Protein 6ZYX (pdb70)

Solvent-accessible surface area: 106581 Å² total; per-residue (Å²): 150,92,106,46,17,123,126,56,61,124,62,16,12,78,47,54,56,46,56,66,34,36,144,182,108,148,100,132,20,88,41,46,14,106,36,19,57,69,101,1,40,102,72,0,49,60,19,9,121,109,17,111,95,10,16,50,103,39,70,150,59,110,136,18,93,81,63,71,13,136,75,29,68,60,9,70,88,44,44,143,63,9,59,83,18,41,100,118,10,36,74,2,74,32,11,40,47,26,16,53,76,110,40,104,43,56,152,61,50,137,58,7,92,72,3,72,16,26,20,125,127,7,118,86,67,25,62,66,42,51,50,59,32,22,127,102,29,58,106,30,2,16,109,76,11,95,124,30,15,86,46,4,107,105,7,73,96,78,22,48,104,12,75,162,65,22,82,168,72,24,19,40,91,104,66,83,30,110,57,88,5,37,139,59,12,128,120,9,50,79,69,25,50,85,18,87,102,59,28,89,94,15,27,114,23,11,70,59,18,10,24,87,60,54,132,27,47,54,20,91,107,5,64,39,83,19,122,53,0,49,102,34,18,86,71,30,51,31,10,42,121,47,17,112,151,185,85,60,148,34,25,96,33,30,87,147,58,93,101,68,74,90,66,31,81,22,71,106,58,29,98,83,125,8,69,94,56,155,214,52,86,31,106,11,41,150,125,107,41,20,18,31,22,5,54,24,9,1,50,14,0,40,92,66,68,146,102,24,53,116,4,1,22,36,5,7,108,40,2,5,61,88,74,2,17,22,2,2,4,3,2,4,104,75,6,14,3,18,3,9,6,9,33,100,24,3,4,20,5,130,30,45,130,35,1,1,4,2,0,37,8,39,108,77,81,119,42,175,23,15,125,5,82,62,97,58,41,9,35,36,65,13,16,55,9,3,7,156,17,14,66,64,11,92,148,124,156,28,104,98,189,14,23,45,119,20,0,30,69,12,10,100,64,0,48,107,119,60,64,56,60,3,0,4,1,25,10,156,49,4,0,7,50,5,2,1,19,89,36,62,15,2,20,7,26,47,147,157,36,0,19,3,9,5,14,5,85,184,69,32,86,54,90,77,116,52,59,61,13,59,65,94,50,17,76,92,3,6,130,38,9,34,98,6,37,76,136,40,66,88,68,97,21,82,58,19,0,62,58,10,4,110,63,1,117,72,56,107,117,35,158,137,35,100,29,46,15,0,1,0,6,0,89,24,1,0,1,0,2,11,0,12,27,91,20,0,0,1,8,6,18,62,111,43,91,60,7,12,3,6,0,15,2,31,106,116,117,19,92,58,114,32,51,42,31,59,129,51,49,34,143,42,1,37,104,12,0,54,57,0,15,135,105,73,86,71,24,81,68,5,0,66,51,5,6,82,31,12,15,27,16,22,28,128,10,7,2,1,0,0,2,50,30,0,1,1,15,2,10,1,24,28,104,20,1,0,6,3,47,15,47,82,1,8,4,0,3,0,24,21,240,33,193,75,54,6,68,34,30,104,5,59,102,28,3,124,90,9,0,95,82,124,16,158,55,51,114,38,32,106,108,44,3,50,73,42,2,56,114,13,2,90,74,4,30,55,55,10,144,126,11,151,25,96,94,2,6,7,0,0,7,3,3,3,0,30,41,64,39,10,0,1,44,5,10,9,31,4,23,4,37,50,126,39,6,24,37,4,23,53,41,53,72,44,111,114,12,1,3,1,0,8,2,7,0,15,44,78,81,89,88,110,44,118,80,13,60,105,18,1,61,70,14,16,91,134,26,74,17,85,190,98,113,68,50,29,92,106,72,22,25,47,106,95,100,6,70,107,29,18,76,48,21,7,54,106,6,21,145,18,11,89,167,51,81,77,131,29,44,24,5,2,6,13,4,30,1,16,30,29,72,2,18,12,5,0,4,4,2,4,57,15,40,115,127,40,16,19,20,13,27,32,46,47,61,64,56,22,30,19,18,2,10,1,2,6,16,14,30,91,18,46,102,81,19,68,90,22,75,24,89,123,81,102,30,186,32,45,17,29,8,4,9,20,6,11,49,58,8,36,116,14,10,54,128,70,33,122,35,5,4,4,7,6,8,14,135,40,2,74,68,7,51,26,3,26,60,4,7,1,12,10,29,86,3,30,22,11,17,36,9,24,47,60,68,69,31,67,107,45,35,38,49,10,8,3,8,12,53,116,56,47,10,29,6,6,0,17,46,101,0,4,86,70,13,46,30,25,3,18,11,9,32,32,24,48,1,26,8,10,73,116,144,71,96,105,77,68,70,29,27,118,124,62,48,39,49,4,4,52,147,14,1,162,97,14,145,110,9,5,8,4,50,1,144,121,8,179,49,123,85,100,7,12,44,136,1,60,12,7,120,46,14,16,89,154,154,68,57,64,26,104,10,36,146,56,12,116,41,82,49,9,28,140,112,5,74,73,31,15,51,64,21,12,39,11,43,7,9,49,4,26,95,16,19,7,67,30,8,10,2,34,2,98,25,4,8,30,27,7,22,60,64,137,36,122,119,7,51,104,4,41,2,44,80,5,13,36,10,15,91,4,22,16,56,28,20,33,64,27,143,99,3,105,108,100,26,101,37,100,82,34,19,126,21,38,1,6,4,4,90,35,17,48,29,121,86,89,90,132,48,44,116,26,26,24,86,92,48,55,40,30,134,106,45,68,21,5,2,0,13,6,9,13,11,24,5,65,23,13,0,2,0,0,1,0,6,2,9,12,40,8,23,82,69,19,122,38,19,72,86,81,107,123,128,66,8,63,8,79,14,137,64,124,23,127,60,27,51,64,30,22,120,4,13,16,30,4,4,63,14,5,17,10,15,6,30,1,24,45,70,7,10,118,69,6,24,171,52,73,112,29,8,75,36,73,74,14,26,67,38,3,44,95,40,14,27,150,81,27,45,77,140,57,120,79,154,79,40,30,57,93,84,49,12,66,22,47,11,97,1,22,34,12,16,10,72,45,110,77,47,24,145,152,46,53,120,48,37,76,70,19,28,19,5,15,0,10,22,12,21,26,91,58,12,81,15,64,55,74,139,125,22,60,6,3,6,7,17,5,0,0,0,2,9,32,20,88,59,64,68,17,25,18,0,117,125,6,57,38,8,11,15,14,1,38,68,29,79,53,7,59,91,16,69,125,59,112,121,176,51,94,72,126,48,12,17,105,71,118,16,136,49,4,88,137,0,57,3,8,0,18,5,19,127,61,2,86,81,24,3,18,12,25,29,7,98,6,28,0,57,9,36,112,67,0,4,23,5,40,3,127,61,6,2,41,23,22,22,33,23,171,37,24,117,111,5,68,7,2,40,114,16,91,81,24,10,7,16,14,83,9,100,77,4,35,10,15,45,53,12,10,82,45,28,11,1,5,4,1,26,25,66,2,5,70,101,0,8,40,121,6,39,93,52,6,110,120,60,129,80,135,88,79,58,53,102,84,41,6,71,41,2,114,119,4,88,36,0,117,117,30,42,153,124,124,58,123,77,16,18,51,39,22,42,24,15,31,4,27,49,42,61,97,62,93,68,5,75,60,40,20,45,85,62,23,47,73,68,68,92,37,97,103,86,105,70,103,55,71,114,52,14,2,1,1,14,0,4,1,9,30,31,2,24,23,88,61,1,6,98,62,1,39,81,19,27,77,36,145,42,103,173,34,31,50,39,140,64,36,33,48,103,31,17,130,32,53,14,119,53,12,18,49,26,17,60,126,50,24,82,69,117,163,32,115,70,97,13,7,16,1,0,13,4,10,39,12,5,32,9,112,58,11,39,67,45,28,94,138,20,114,127,6,50,94,43,14,50,14,30,2,8,2,0,0,6,29,27,51,6,25,53,30,78,136,46,94,21,20,7,79,11,8,21,8,11,2,14,70,0,28,6,21,33,7,0,4,8,20,110,89,38,124,35,57,92,14,38,56,12,12,111,33,2,34,29,10,12,82,25,36,108,15,15,43,7,66,51,24,50,18,28,52,39,4,0,130,46,3,3,85,37,50,68,12,58,29,93,122,28,63,86,29,26,84,39,21,36,34,24,14,90,15,93,56,82,65,23,111,53,14,15,18,24,3,99,39,94,39,24,4,100,103,131,52,11,74,84,54,25,119,118,73,33,135,137,42,109,141,68,55,58,46,58,22,18,34,3,30,9,27,16,39,71,111,33,135,67,25,30,23,40,9,11,14,2,34,63,66,54,43,100,101,121,46,204,40,114,42,71,34,110,74,69,112,108,162,138,26,49,42,158,119,63,52,119,106,116,44,81,30,111,43,57,119,54,26,23,1,22,13,15,5,13,134,81,17,79,95,104,104,12,76,89,76,14,144,155,42,32,83,81,100,54,103,156,122,81,61,68,68,32,60,66,64,38,61,52,61,60,77,55,16,65,75,29,106,121,34,123,17,22,82,26,20,117,15,48,5,51,19,7,38,90,78,62,95,43,102,75,68,111,151,22,143,50,53,16,72,28,40,70,35,104,23,37,39,22,54,153,41,47,48,66,39,97,47,28,66,52,49,122,92,23,124,142,64,43,108,166,190,205,30,104,108,130,96,79,90,91,56,20,35,7,120,63,72,47,66,48,63,79,32,34,44,29,92,126,117,45,129,10,80,42,76,104,100,18,3,46,128,130,97,91,78,100,149,78,56,168,35,69,42,68,57,20,61,30,50,21,44,28,66,27,56,36,1,22,46,76,8,54,25,128,148,180

InterPro domains:
  IPR003593 AAA+ ATPase domain [SM00382] (1866-2012)
  IPR003593 AAA+ ATPase domain [SM00382] (2149-2276)
  IPR003593 AAA+ ATPase domain [SM00382] (2485-2642)
  IPR004273 Dynein heavy chain, D6 P-loop domain [PF03028] (3984-4094)
  IPR013594 Dynein heavy chain, tail [PF08385] (207-780)
  IPR013602 Dynein heavy chain, linker [PF08393] (1283-1700)
  IPR024317 Dynein heavy chain, AAA module D4 [PF12780] (2837-3102)
  IPR024743 Dynein heavy chain, coiled coil stalk [PF12777] (3118-3472)
  IPR026983 Dynein heavy chain [PTHR46532] (42-4619)
  IPR027417 P-loop containing nucleoside triphosphate hydrolase [G3DSA:3.40.50.300] (1849-2000)
  IPR027417 P-loop containing nucleoside triphosphate hydrolase [G3DSA:3.40.50.300] (2115-2295)
  IPR027417 P-loop containing nucleoside triphosphate hydrolase [G3DSA:3.40.50.300] (2462-3026)
  IPR027417 P-loop containing nucleoside triphosphate hydrolase [G3DSA:3.40.50.300] (3490-3667)
  IPR027417 P-loop containing nucleoside triphosphate hydrolase [G3DSA:3.40.50.300] (3975-4096)
  IPR027417 P-loop containing nucleoside triphosphate hydrolase [SSF52540] (1850-2062)
  IPR027417 P-loop containing nucleoside triphosphate hydrolase [SSF52540] (2082-2305)
  IPR027417 P-loop containing nucleoside triphosphate hydrolase [SSF52540] (2483-2758)
  IPR027417 P-loop containing nucleoside triphosphate hydrolase [SSF52540] (2833-3113)
  IPR035699 Dynein heavy chain, hydrolytic ATP-binding dynein motor region [PF12774] (1834-2164)
  IPR035706 Dynein heavy chain, ATP-binding dynein motor region [PF12781] (3502-3726)

Nearest PDB structures (foldseek):
  8bwy-assembly1_O  TM=1.005E+00  e=1.382E-19  Chlamydomonas reinhardtii
  8bx8-assembly1_N  TM=9.108E-01  e=1.809E-16  Tetrahymena thermophila
  7k5b-assembly1_N  TM=9.108E-01  e=1.809E-16  Tetrahymena thermophila
  8glv-assembly1_AR  TM=9.170E-01  e=1.159E-08  Chlamydomonas reinhardtii
  8glv-assembly1_MK  TM=9.135E-01  e=1.115E-07  Chlamydomonas reinhardtii

Secondary structure (DSSP, 8-state):
-HHHHHHHHHT---HHHHHHHHHH--HHHHHHHHHHHHHHHHHHHHHHHHHHHHHHHHHS-SHHHHS--THHHHHHHHHHHHHHHHHTTHHHHHHHHHHHHH---SSTHHHHHHHHHHHHHHHHHHHHHHHHHHHHHHHTHHHHHHHHHHHHHHHHHHHHHHHHHHTTSTTSS-S--TTTHHHHHHHHHHHHHHHHHHHHHHHHHHHHHTPPPP--HHHHHHHHHHHHHHHHHHHHHHHHHHHHH--HHHHHHHHT----S---HHHHHHHHHHHHH-/-----B-STTSSHHHHHHHHHHHHHH-SSHHHHHHHHHHHHHHHT-S-EEEEEEEEEEEEEEEETTBEEEEEETTEEEEEEE--/--EE-SSSEE-SS-SB-HHHHHHHHHHHHHHHHHH--TT--HHHHHHHHHHHHHHS-S-EEEEEEEEEE-B--EETTBEEEEESSS-EEEEEE--/-PPP-EEEEE-S-HHHHHHHHHHHHHHHHHS-SS-HHHHHHHHHHHHTTSSSS---SS-EEEEEEEEEEEEE-EEEEEEEEEE-TTT--EEEEEEE-/----EEEEE---HHHHHHHHHHHHHHHHH--SHHHHHHHHHHHHHHHT-S-EEEEEEEEEEEEE---TT--EEEEETTEEEEEEE-/--SS---HHHHHHHHHHHHHHHHTT----HHHHHHHHHHHHHHHHHHHHTSS-SSB---EEEEEE--SS--EEEEEE--S-TTT---EEEEEE-SS-EEEEEE---B--/---HHHHHHHHHHHHHHHT--SSTTHHHHS---TTTHHHHHHHHHHHHHHHHHHS----EEEEEEEEES-SSS--EEEEE----SSS-EEEEEEEESSS-EEEEEEEEE--/-HHHHHHH-TGGGPPP--HHHHHHHHHHHHHHHHHH-SSEEEEE-TTTTTS-SHHHHHHIIIII---THHHHH-----GGGSS-EEEEESS-EEEE--HHHHHHHHHHHHHSSS-EEE---HHHHH-HHHHHHHHHHHHHHHHSS-SBEEB---TTTTS-HHHHHHSHHHHHHT-TTT-S--HHHHSB--B-HHHHHHHHTS--HHHHHHIIIIIHHHHHHHHHHHHHHHHHS-SGGGG---HHHHTHHHHHHHHHHHTSHHHHHH---SSPPPSEEEEGGGGS-SSS-------GGG--SSSS----EEEEEEE-TTT--EEEEEEE-----SS--EEEEETTTT-EEEEE---HHHHHHHHHHHHHHHHHHHHHHHHHHHHHHHHH-GGGGSHHHHHHHHHHHHHHHTTTTS-HHHH--GGGEEEEEEEEETTEE----TTTTTGGGSS---EEEEEEEEEEEE-SSSSS-EEEEEEEEEEEEE-SS-EEES--SS-S--B-----HHHHHHH---SSS-BTTTB------EEEEEEEE---HHHHHT--PPPEEEEEEE-SSEEEEEETTTEEEEEETT---SEEEESSSSS-EEEEE-SS-SS-TTT--SEEEEE--THHIIIIIHHHHHHHHHHT----EE-S--HHHHHSSHHHHHHH--HHHHHHHHHHHHHHHHH-TTT--SS-STHHHHHHT---------SS-EEEEE---TTS--HHHHHHHHT---SS---EEE----HHHHHH--HHHHHHHHHHHHHHHT--SS-EEE----SSS-HHHHHHHHHH-HHHHHH-EEEEEE--EESTTSBSSSSS-BPTTSTTS--TTT-SEE-EE-SS--HHHHHHHHHHHHHHSSS-EE--BSSS---HHHHHHHHH---TTSHHHHHHHHHTTTT-------STTTEEEE-------SHHHHHHHHHHHHTT----EEEEEEEEE--STTTTT--EEEEEETTEEEEEE-S--------B-SS-B-------HHHHHHHHHHSSEEEEEES--HHHHHHHHHHHS-------HHHHHHHHHHHHHHHHHH-/-----SS--S------SSS-S----------EE---B------S-HHHHHHHHHHHHHHHHHHH---SPPP--EEEE---PPEEEE--EE-/--------EE---------SS-----TT--EEEE----EE--B------

Radius of gyration: 44.9 Å; Cα contacts (8 Å, |Δi|>4): 3112; chains: 10; bounding box: 119×107×129 Å

B-factor: mean 26.73, std 16.22, range [2.46, 86.17]

Foldseek 3Di:
DVVVVVVVVVVVDDPVVVVVVVVVHVVSLVSVLVVLVVVLVVVLVVLLVVLVVLVCVCVPDPCNVPPNFCVVVVSVVVVVCVVVVVVVVVVNPVSVCVSCVPPVDPPPCVVVCVRVVSSVVSVVCCVVVVVVVVVVCVVCVVVVVVVLVVLVVVLVVVVVVVVVQPCPDAPHPDDDCDLPRVVVLVVVVVVVVVSVVSLVVSQRVCVVVPHPRDDDPVSVVVVVVSVVVVVVSVLLVVVVVVVVVPAVVLVVVVVVLDDVPDDDPSSVVSVVVNVVRD/DDWDFADPPCPPVVVLLVLLVVLVPPDDDCVSSQVVSQVVVCVPDHPFKDKDKAQDDDDDDDADPRFWTWDADPSMTMTMGGHD/DQDADPQAGWDDPALADPVLQVVLSVCLVVVCPPPHDPVDDPVSVVVSLVVCCVPHPHFKDKDKAQDDDDDDDAPGSFWTWHDDPRIIIIMGGHD/DFQDWFFPDWFADVVLVSVLRVVLVVVCVVPVDDDCVVVFVVSQVVVVPDVPVVDADAAKDKDKDDDDDDDAPFDNHGKTWIADPVVGIIMIITGHD/DDFKDFPDAQADDVVVVVLSVLLVVLVVPDPDFVSSQVSSQVVCCVVPNDFKGKHKAQDDDDDDDAPRHFWTWIDDPRIIITIGGD/DPPDADDAVLLVVVVVVLPCVVCVPDDCDPVCNVVVCVVSQVVSVVVCVPVPDPQWDKDKDKDKDWDDVDDDDDDDDDDDDPVGWDWYWDWDDDPTMIMIMIITTDRHD/DDDVVVVVVLLCCLVCVPPNDPDQDCVVVVADDPPCVVVVVVVSVVSSVVSVVVDPDPWDKDKDKDKDQAPVPDDDDDDDDDADPPPWDKDKDWDDRPGITMIMIMTIHGD/DVVVCVPLVQPVPADDDAQLQQQLVLLVQQVVVVVPDAFWEKQFAAPQLPGFCVSQLVCCVNPVPDAFCRSVQDDDDDPQARGKIWIDHPVAIEIEHEPVVCVVCVQNQVLFQHYHYFYDDVVCVVVVVSVVVVVLVVCCVVPPPAAEYEYAGGPVNVPDPVSSCVRNSQVVVQDVVVPNHGPCVRHPYDHDHVVVVVVRLWDDLSVVCVLQRRVLSVVLVLVVVLVCVLLVDDQVCSQQDFFCSSCVSQVVLQVVLVPRPSLVVVDDDDLQEAWGKFFWACQQPPSYDDGGRDTQQVDALDNPGGTWKMKGWHAHQQFRFIWIAMATAAQLFLKDWAWFFPPVPVTATDIDIGDRVSNLVSVQVVVVVVLLLQQLVLVVVLQQVCLVDVVCLDQVNSLVSSVVSSCPPPCPPDPRPVQDDSVQKGKDKWKTGSNDTDDDDCVVCVLVLQAFGTKMKMKIKGAFHDGDNDPSGGGHMGITMFIWTHRHNDIGGSHLVNQRYEYFYNDCNRLVSVVDDDQPHDDPQQARDFDPKQFFKKKAFFFAPSQVSRHGYDIWGWMWTHHLFWIWIQTSRYHTDIGGPPFFDAWEWEPQAPFTKIKTFGDGDSHNRPGTDGIMMITHDDPCVVVPPVSVVVVCVVVVPDYYYDYDDDPRLVRHDSSVVVRVCPVVVVSVVNSLLSLLVVLDSVPSPPPSDCVVVVVVPVPDDDDDDFQAEAEEEEEEAPPQPTPVLLVVLVVPLPDPLNAADEDDDAVVVVQVDDLVVVVVVVVVVCVVVVDGGSYYYYYYDYNFYACPVVVVCCVPPDVNVVHYDYFAYAYGDEPLQQAQAPRRHGDNCRLLCFAVLRHAAYEYEDEPDDPVVVVVVVVSSCSNHVDHHYDYDYHSDDDVVNSVCSPPHGDNVICVSVSVCSSCVSSNDGDHDRDCFFKHKDADFFAAACVLVVVCLPPCRVPVPVPWHFAKKWAKHAHPVCNQVAIWIWIHGSSDIDIGHDDDDFNADWDDDPPDIDDGDDDDDVRCVRCVPRHIMMTGTHRDDVVVVVVVVDVRDADADDPVVRVVSVVVRVVSVVVGVVD/DPDAAPVWDQKAWDADPPPGDIDIGRDGDHDDDDDDDDDDDDPPDDPPCCVPVVVVVVVVVVVVVPPPDDDDDDDDDDDDDDDDDDDDDDD/DPDDDDDDDDDDDDDDDDPDVDDDDPPPDDDDDDDDDDDDDDDDDDDDD

Organism: Tetrahymena thermophila (strain SB210) (NCBI:txid312017)

Sequence (2067 aa):
IQESIKKFSKNGPTLQNYEDQLKKFKEWKLQYSQDLHKRARQLLDSLTEQTKMLSTKLSKPVKDIDSLGYVMETLEQIRKEQAEIDMKFNPVQEMYSLLDNYLPGGITDKDEMDARSLLRRNWDILIQQAEIKGKEYQHKQAIYLKELKQSIKDFTNQVSIFRRDYEKNGPMVEGISPAEAMERLRRFEDEYDVKYQMYKINARGENLFGLQNQKYPELEKTDAEIKNLNKLYNLYDSVIKNIQQFAGKYGEQCSRLPKDLKEWQAYRDLKNYIDSLRIDMPENSEMKSMKNDAFSQAKFAVENYKFENKISSHIKKFFDEKYGPNWHCVVGKHFNAYVSYDSKNFIFFYEGQLAILLYRKGQYKTFMGARVLWPPECADDILEGAIRETQDALKKFEIAREGQKIAEHLKKYMDDHFDPYWHVFFGKNFGCQAVHNKNRFIYFYIEKTAFLMYQTQPLPPHIIRFNDMAQHLLKKVIRQADVLIKENPQGLEKDIALNLVKFVKSQPEFKIGDGEWQCIIGKNFGCSLTFDANVLAFFDLLPSRKSILLFKSGNHEPEVKATDMEEDMIKRVKEIAINAVKEYKQEKQIAHYIKYEFDKIDGYGWNCIVGRNFGSHIIHQTKKYIFFKINELCLLLWKAYIKNRFYPSKIQKIIKELFEDRLKGVEYDPNNANQLSERLVLELREKIKRGKVPRYKIGVQVVFGEIKGQGLRIASKCLWDVQNDNYASYTYTSEKVYCTGIVFGCYFEEYISEEVQKAIDDSVKQVFGIKDDSSQVTITYNKDKVNLWTQQIIDYTIRGLNKLGKHFKYCVTAILQQTNHAGISVQITAYQDTNTDGSLIQCYEINDIYAIVSVFAMAVMFNFFSSANINQNIPKYSVNDFVFRLKKIEKIVVKEGLDGFLLINGVDSRENTEYVKLTNWLFLGNSGLEIEENEYLNQIYSDMIVLIKKGTTHIFIDPEALNSLQTLIYSIPNVDVFCPTEKQYEDKDEMELLKMAFFLRVMKPTKKVGILLGQKDKGKINSIEKWPLIQSYGLEELGVGFFSMNHEVVDLTLRLNAVYKNYDKFFVSKLIYVVAKRLTGHFNSAAGQLGDMKMHKRNLATESQLTEIFRDTYEIEEISKWVQIRGVNAALPKPRVLFGKNTSADCSKEPSVAPLKDLKYSETFHSFHATFETFDLRTCLRAARTYFLAKGVKEERNLITLNDDEGVPQGYELNIDENQQYKDQDFLANLYLSIIIGFNEVMQLITKDYKNMTEEFIQDYIFQKVSKVYAGFQIPESEITLDKIQIILKAYNSFGEEVKIDFKDTISFKLTPYFFMVRIEQKNIKSQILNNTVLGSLVFAESFILQEGCYLLLTKEIPYFDLWNCQNDYSEKIEKMKKRILWEPLGKQISDELPKNRIFVQTGRKSNYGFDIPIMQASYYMHELGLRIETQRLGWFILFFKEMKEIQITQKMNHTWLIFKVDSNITFNSISKDTIALEFTGDALEQSFFKIKNYFEENQIKYEYQVDIPAIFQESQIAKKQILNNEQFFISYIESKQLMILNQMKDLKLSAYKNLYEQMQISQAITPVENHIGVILVNGSYCSGKRKFAENLIRFGSDNNLRLHLYKFDLNEMSELTEKSYLSGLLKFASEKKIQNTDVIVASVPHFINTKILIDYFSKSEKISNAFYIRTIATKININNIYSNFNKNPVNNVFTYGVEGYSQFLLLDTYNNYDADVNALNKTLSGVLPGAKIYKIMNNILNPALAKDILTSITFISEQNNLNRLKYSVQYDLLTSNGPSSVVFIPFKLPILREKIRDLIYKKILQNGQAIKIDYVKGILRYDSKLKEGLEEITITPNYFIERTVKGVDAKEFTEELNGVSFKNVKYTGITNSIINDMGFVFAGKNLNKEKLLELLYKLVKPLNKQKLRQRKDLTEEEIVDIQFRNLEPKNPQAPKNITVYDYYTRKFKTDELVDQMIVHFSMDGDYIWKESNEYKTQEEIRDTKKALIKERNKFNYNTRECQTINPSIRERGVSTEINFQDTETRYGGIQNQVVNINQYVQRNPNFIDLDNIAELSEHSVNTERV

Structure (mmCIF, N/CA/C/O backbone):
data_6ZYX
#
_entry.id   6ZYX
#
_cell.length_a   1.00
_cell.length_b   1.00
_cell.length_c   1.00
_cell.angle_alpha   90.00
_cell.angle_beta   90.00
_cell.angle_gamma   90.00
#
_symmetry.space_group_name_H-M   'P 1'
#
loop_
_entity.id
_entity.type
_entity.pdbx_description
1 polymer 'Dynein heavy chain, outer arm protein'
2 polymer 'Dynein light chain'
3 polymer 'Dynein light chain'
4 polymer 'Dynein light chain'
5 polymer 'Dynein light chain'
6 polymer 'Dynein light chain 2A'
7 polymer 'Dynein light chain tctex-type 1 protein'
8 polymer Shulin
9 polymer 'Dynein intermediate chain 2'
10 polymer 'Flagellar outer dynein arm intermediate protein, putative'
11 non-polymer "GUANOSINE-5'-TRIPHOSPHATE"
#
loop_
_atom_site.group_PDB
_atom_site.id
_atom_site.type_symbol
_atom_site.label_atom_id
_atom_site.label_alt_id
_atom_site.label_comp_id
_atom_site.label_asym_id
_atom_site.label_entity_id
_atom_site.label_seq_id
_atom_site.pdbx_PDB_ins_code
_atom_site.Cartn_x
_atom_site.Cartn_y
_atom_site.Cartn_z
_atom_site.occupancy
_atom_site.B_iso_or_equiv
_atom_site.auth_seq_id
_atom_site.auth_comp_id
_atom_site.auth_asym_id
_atom_site.auth_atom_id
_atom_site.pdbx_PDB_model_num
ATOM 1 N N . ILE A 1 1031 ? 278.497 254.886 323.079 1.00 67.64 1031 ILE C N 1
ATOM 2 C CA . ILE A 1 1031 ? 277.166 255.118 322.538 1.00 67.64 1031 ILE C CA 1
ATOM 3 C C . ILE A 1 1031 ? 277.250 256.028 321.326 1.00 67.64 1031 ILE C C 1
ATOM 4 O O . ILE A 1 1031 ? 278.021 256.995 321.289 1.00 67.64 1031 ILE C O 1
ATOM 9 N N . GLN A 1 1032 ? 276.447 255.708 320.318 1.00 64.36 1032 GLN C N 1
ATOM 10 C CA . GLN A 1 1032 ? 276.435 256.506 319.109 1.00 64.36 1032 GLN C CA 1
ATOM 11 C C . GLN A 1 1032 ? 275.931 257.912 319.361 1.00 64.36 1032 GLN C C 1
ATOM 12 O O . GLN A 1 1032 ? 276.226 258.804 318.570 1.00 64.36 1032 GLN C O 1
ATOM 18 N N . GLU A 1 1033 ? 275.170 258.126 320.430 1.00 63.55 1033 GLU C N 1
ATOM 19 C CA . GLU A 1 1033 ? 274.639 259.454 320.719 1.00 63.55 1033 GLU C CA 1
ATOM 20 C C . GLU A 1 1033 ? 275.718 260.490 320.940 1.00 63.55 1033 GLU C C 1
ATOM 21 O O . GLU A 1 1033 ? 275.613 261.620 320.451 1.00 63.55 1033 GLU C O 1
ATOM 27 N N . SER A 1 1034 ? 276.749 260.148 321.709 1.00 61.03 1034 SER C N 1
ATOM 28 C CA . SER A 1 1034 ? 277.814 261.109 321.970 1.00 61.03 1034 SER C CA 1
ATOM 29 C C . SER A 1 1034 ? 278.489 261.517 320.672 1.00 61.03 1034 SER C C 1
ATOM 30 O O . SER A 1 1034 ? 278.685 262.709 320.390 1.00 61.03 1034 SER C O 1
ATOM 33 N N . ILE A 1 1035 ? 278.825 260.524 319.853 1.00 59.28 1035 ILE C N 1
ATOM 34 C CA . ILE A 1 1035 ? 279.458 260.806 318.577 1.00 59.28 1035 ILE C CA 1
ATOM 35 C C . ILE A 1 1035 ? 278.488 261.581 317.710 1.00 59.28 1035 ILE C C 1
ATOM 36 O O . ILE A 1 1035 ? 278.897 262.422 316.909 1.00 59.28 1035 ILE C O 1
ATOM 41 N N . LYS A 1 1036 ? 277.194 261.312 317.853 1.00 54.48 1036 LYS C N 1
ATOM 42 C CA . LYS A 1 1036 ? 276.197 262.019 317.069 1.00 54.48 1036 LYS C CA 1
ATOM 43 C C . LYS A 1 1036 ? 276.173 263.485 317.419 1.00 54.48 1036 LYS C C 1
ATOM 44 O O . LYS A 1 1036 ? 276.064 264.340 316.540 1.00 54.48 1036 LYS C O 1
ATOM 50 N N . LYS A 1 1037 ? 276.181 263.742 318.724 1.00 56.04 1037 LYS C N 1
ATOM 51 C CA . LYS A 1 1037 ? 276.147 265.087 319.266 1.00 56.04 1037 LYS C CA 1
ATOM 52 C C . LYS A 1 1037 ? 277.306 265.880 318.715 1.00 56.04 1037 LYS C C 1
ATOM 53 O O . LYS A 1 1037 ? 277.120 266.956 318.162 1.00 56.04 1037 LYS C O 1
ATOM 59 N N . PHE A 1 1038 ? 278.492 265.296 318.810 1.00 54.51 1038 PHE C N 1
ATOM 60 C CA . PHE A 1 1038 ? 279.673 265.992 318.358 1.00 54.51 1038 PHE C CA 1
ATOM 61 C C . PHE A 1 1038 ? 279.683 266.127 316.841 1.00 54.51 1038 PHE C C 1
ATOM 62 O O . PHE A 1 1038 ? 280.192 267.113 316.297 1.00 54.51 1038 PHE C O 1
ATOM 70 N N . SER A 1 1039 ? 279.136 265.132 316.145 1.00 51.63 1039 SER C N 1
ATOM 71 C CA . SER A 1 1039 ? 279.018 265.188 314.697 1.00 51.63 1039 SER C CA 1
ATOM 72 C C . SER A 1 1039 ? 278.095 266.326 314.289 1.00 51.63 1039 SER C C 1
ATOM 73 O O . SER A 1 1039 ? 278.355 267.022 313.310 1.00 51.63 1039 SER C O 1
ATOM 76 N N . LYS A 1 1040 ? 277.016 266.507 315.045 1.00 50.58 1040 LYS C N 1
ATOM 77 C CA . LYS A 1 1040 ? 276.054 267.548 314.765 1.00 50.58 1040 LYS C CA 1
ATOM 78 C C . LYS A 1 1040 ? 276.702 268.885 314.670 1.00 50.58 1040 LYS C C 1
ATOM 79 O O . LYS A 1 1040 ? 276.247 269.724 313.910 1.00 50.58 1040 LYS C O 1
ATOM 85 N N . ASN A 1 1041 ? 277.752 269.106 315.419 1.00 53.42 1041 ASN C N 1
ATOM 86 C CA . ASN A 1 1041 ? 278.393 270.390 315.382 1.00 53.42 1041 ASN C CA 1
ATOM 87 C C . ASN A 1 1041 ? 279.085 270.692 314.066 1.00 53.42 1041 ASN C C 1
ATOM 88 O O . ASN A 1 1041 ? 279.512 271.824 313.886 1.00 53.42 1041 ASN C O 1
ATOM 93 N N . GLY A 1 1042 ? 279.210 269.710 313.180 1.00 54.30 1042 GLY C N 1
ATOM 94 C CA . GLY A 1 1042 ? 279.883 269.927 311.912 1.00 54.30 1042 GLY C CA 1
ATOM 95 C C . GLY A 1 1042 ? 281.292 270.441 312.146 1.00 54.30 1042 GLY C C 1
ATOM 96 O O . GLY A 1 1042 ? 281.660 271.510 311.660 1.00 54.30 1042 GLY C O 1
ATOM 97 N N . PRO A 1 1043 ? 282.095 269.670 312.892 1.00 52.42 1043 PRO C N 1
ATOM 98 C CA . PRO A 1 1043 ? 283.475 270.021 313.240 1.00 52.42 1043 PRO C CA 1
ATOM 99 C C . PRO A 1 1043 ? 284.429 270.018 312.054 1.00 52.42 1043 PRO C C 1
ATOM 100 O O . PRO A 1 1043 ? 284.216 269.318 311.064 1.00 52.42 1043 PRO C O 1
ATOM 104 N N . THR A 1 1044 ? 285.471 270.830 312.174 1.00 47.61 1044 THR C N 1
ATOM 105 C CA . THR A 1 1044 ? 286.523 270.970 311.177 1.00 47.61 1044 THR C CA 1
ATOM 106 C C . THR A 1 1044 ? 287.448 269.771 311.134 1.00 47.61 1044 THR C C 1
ATOM 107 O O . THR A 1 1044 ? 287.467 268.959 312.058 1.00 47.61 1044 THR C O 1
ATOM 111 N N . LEU A 1 1045 ? 288.267 269.699 310.081 1.00 50.65 1045 LEU C N 1
ATOM 112 C CA . LEU A 1 1045 ? 289.168 268.560 309.911 1.00 50.65 1045 LEU C CA 1
ATOM 113 C C . LEU A 1 1045 ? 290.199 268.496 311.028 1.00 50.65 1045 LEU C C 1
ATOM 114 O O . LEU A 1 1045 ? 290.605 267.411 311.452 1.00 50.65 1045 LEU C O 1
ATOM 119 N N . GLN A 1 1046 ? 290.662 269.656 311.480 1.00 47.49 1046 GLN C N 1
ATOM 120 C CA . GLN A 1 1046 ? 291.602 269.731 312.594 1.00 47.49 1046 GLN C CA 1
ATOM 121 C C . GLN A 1 1046 ? 290.945 269.139 313.827 1.00 47.49 1046 GLN C C 1
ATOM 122 O O . GLN A 1 1046 ? 291.591 268.453 314.618 1.00 47.49 1046 GLN C O 1
ATOM 128 N N . ASN A 1 1047 ? 289.653 269.412 313.987 1.00 46.33 1047 AS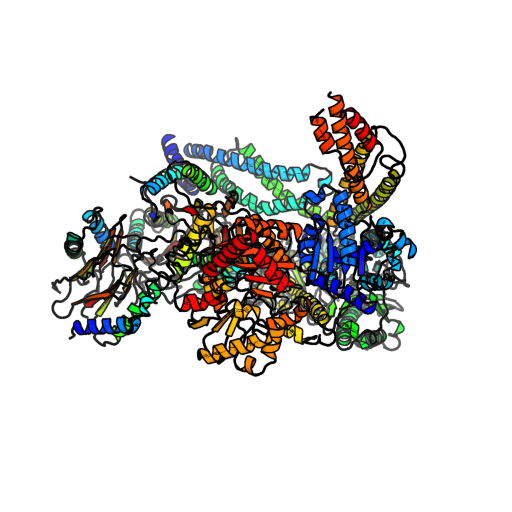N C N 1
ATOM 129 C CA . ASN A 1 1047 ? 288.891 268.889 315.112 1.00 46.33 1047 ASN C CA 1
ATOM 130 C C . ASN A 1 1047 ? 288.847 267.367 315.041 1.00 46.33 1047 ASN C C 1
ATOM 131 O O . ASN A 1 1047 ? 288.990 266.681 316.054 1.00 46.33 1047 ASN C O 1
ATOM 136 N N . TYR A 1 1048 ? 288.602 266.830 313.836 1.00 52.55 1048 TYR C N 1
ATOM 137 C CA . TYR A 1 1048 ? 288.627 265.385 313.603 1.00 52.55 1048 TYR C CA 1
ATOM 138 C C . TYR A 1 1048 ? 289.990 264.803 313.944 1.00 52.55 1048 TYR C C 1
ATOM 139 O O . TYR A 1 1048 ? 290.096 263.743 314.577 1.00 52.55 1048 TYR C O 1
ATOM 148 N N . GLU A 1 1049 ? 291.040 265.505 313.540 1.00 52.35 1049 GLU C N 1
ATOM 149 C CA . GLU A 1 1049 ? 292.407 265.072 313.802 1.00 52.35 1049 GLU C CA 1
ATOM 150 C C . GLU A 1 1049 ? 292.662 265.027 315.305 1.00 52.35 1049 GLU C C 1
ATOM 151 O O . GLU A 1 1049 ? 293.312 264.109 315.807 1.00 52.35 1049 GLU C O 1
ATOM 157 N N . ASP A 1 1050 ? 292.145 266.024 316.019 1.00 52.37 1050 ASP C N 1
ATOM 158 C CA . ASP A 1 1050 ? 292.291 266.094 317.467 1.00 52.37 1050 ASP C CA 1
ATOM 159 C C . ASP A 1 1050 ? 291.606 264.897 318.119 1.00 52.37 1050 ASP C C 1
ATOM 160 O O . ASP A 1 1050 ? 292.131 264.310 319.065 1.00 52.37 1050 ASP C O 1
ATOM 165 N N . GLN A 1 1051 ? 290.379 264.515 317.667 1.00 53.37 1051 GLN C N 1
ATOM 166 C CA . GLN A 1 1051 ? 289.786 263.312 318.285 1.00 53.37 1051 GLN C CA 1
ATOM 167 C C . GLN A 1 1051 ? 290.616 262.082 317.974 1.00 53.37 1051 GLN C C 1
ATOM 168 O O . GLN A 1 1051 ? 290.790 261.210 318.837 1.00 53.37 1051 GLN C O 1
ATOM 174 N N . LEU A 1 1052 ? 291.104 261.976 316.745 1.00 50.31 1052 LEU C N 1
ATOM 175 C CA . LEU A 1 1052 ? 291.950 260.839 316.389 1.00 50.31 1052 LEU C CA 1
ATOM 176 C C . LEU A 1 1052 ? 293.194 260.788 317.272 1.00 50.31 1052 LEU C C 1
ATOM 177 O O . LEU A 1 1052 ? 293.614 259.714 317.715 1.00 50.31 1052 LEU C O 1
ATOM 182 N N . LYS A 1 1053 ? 293.786 261.951 317.538 1.00 51.76 1053 LYS C N 1
ATOM 183 C CA . LYS A 1 1053 ? 294.917 262.044 318.453 1.00 51.76 1053 LYS C CA 1
ATOM 184 C C . LYS A 1 1053 ? 294.518 261.598 319.850 1.00 51.76 1053 LYS C C 1
ATOM 185 O O . LYS A 1 1053 ? 295.281 260.903 320.532 1.00 51.76 1053 LYS C O 1
ATOM 191 N N . LYS A 1 1054 ? 293.330 262.010 320.299 1.00 56.04 1054 LYS C N 1
ATOM 192 C CA . LYS A 1 1054 ? 292.859 261.612 321.620 1.00 56.04 1054 LYS C CA 1
ATOM 193 C C . LYS A 1 1054 ? 292.720 260.094 321.680 1.00 56.04 1054 LYS C C 1
ATOM 194 O O . LYS A 1 1054 ? 293.083 259.466 322.674 1.00 56.04 1054 LYS C O 1
ATOM 200 N N . PHE A 1 1055 ? 292.191 259.511 320.606 1.00 60.79 1055 PHE C N 1
ATOM 201 C CA . PHE A 1 1055 ? 292.030 258.065 320.511 1.00 60.79 1055 PHE C CA 1
ATOM 202 C C . PHE A 1 1055 ? 293.399 257.393 320.532 1.00 60.79 1055 PHE C C 1
ATOM 203 O O . PHE A 1 1055 ? 293.585 256.358 321.172 1.00 60.79 1055 PHE C O 1
ATOM 211 N N . LYS A 1 1090 ? 288.551 250.959 318.427 1.00 75.82 1090 LYS C N 1
ATOM 212 C CA . LYS A 1 1090 ? 288.291 250.868 316.996 1.00 75.82 1090 LYS C CA 1
ATOM 213 C C . LYS A 1 1090 ? 286.884 251.309 316.618 1.00 75.82 1090 LYS C C 1
ATOM 214 O O . LYS A 1 1090 ? 286.664 251.755 315.487 1.00 75.82 1090 LYS C O 1
ATOM 220 N N . GLU A 1 1091 ? 285.926 251.204 317.538 1.00 76.62 1091 GLU C N 1
ATOM 221 C CA . GLU A 1 1091 ? 284.562 251.602 317.214 1.00 76.62 1091 GLU C CA 1
ATOM 222 C C . GLU A 1 1091 ? 284.483 253.072 316.845 1.00 76.62 1091 GLU C C 1
ATOM 223 O O . GLU A 1 1091 ? 283.881 253.430 315.828 1.00 76.62 1091 GLU C O 1
ATOM 229 N N . TRP A 1 1092 ? 285.053 253.922 317.585 1.00 76.13 1092 TRP C N 1
ATOM 230 C CA . TRP A 1 1092 ? 285.068 255.350 317.300 1.00 76.13 1092 TRP C CA 1
ATOM 231 C C . TRP A 1 1092 ? 285.707 255.625 315.949 1.00 76.13 1092 TRP C C 1
ATOM 232 O O . TRP A 1 1092 ? 285.212 256.451 315.168 1.00 76.13 1092 TRP C O 1
ATOM 243 N N . LYS A 1 1093 ? 286.806 254.931 315.658 1.00 68.77 1093 LYS C N 1
ATOM 244 C CA . LYS A 1 1093 ? 287.487 255.113 314.384 1.00 68.77 1093 LYS C CA 1
ATOM 245 C C . LYS A 1 1093 ? 286.566 254.769 313.222 1.00 68.77 1093 LYS C C 1
ATOM 246 O O . LYS A 1 1093 ? 286.486 255.516 312.244 1.00 68.77 1093 LYS C O 1
ATOM 252 N N . LEU A 1 1094 ? 285.844 253.649 313.321 1.00 67.61 1094 LEU C N 1
ATOM 253 C CA . LEU A 1 1094 ? 284.945 253.244 312.242 1.00 67.61 1094 LEU C CA 1
ATOM 254 C C . LEU A 1 1094 ? 283.772 254.207 312.103 1.00 67.61 1094 LEU C C 1
ATOM 255 O O . LEU A 1 1094 ? 283.322 254.501 310.983 1.00 67.61 1094 LEU C O 1
ATOM 260 N N . GLN A 1 1095 ? 283.252 254.688 313.233 1.00 68.89 1095 GLN C N 1
ATOM 261 C CA . GLN A 1 1095 ? 282.162 255.654 313.204 1.00 68.89 1095 GLN C CA 1
ATOM 262 C C . GLN A 1 1095 ? 282.590 256.927 312.480 1.00 68.89 1095 GLN C C 1
ATOM 263 O O . GLN A 1 1095 ? 281.818 257.497 311.701 1.00 68.89 1095 GLN C O 1
ATOM 269 N N . TYR A 1 1096 ? 283.820 257.384 312.719 1.00 61.53 1096 TYR C N 1
ATOM 270 C CA . TYR A 1 1096 ? 284.365 258.476 311.914 1.00 61.53 1096 TYR C CA 1
ATOM 271 C C . TYR A 1 1096 ? 284.529 258.056 310.454 1.00 61.53 1096 TYR C C 1
ATOM 272 O O . TYR A 1 1096 ? 284.257 258.838 309.524 1.00 61.53 1096 TYR C O 1
ATOM 281 N N . SER A 1 1097 ? 284.988 256.822 310.243 1.00 57.24 1097 SER C N 1
ATOM 282 C CA . SER A 1 1097 ? 285.405 256.385 308.921 1.00 57.24 1097 SER C CA 1
ATOM 283 C C . SER A 1 1097 ? 284.246 256.358 307.950 1.00 57.24 1097 SER C C 1
ATOM 284 O O . SER A 1 1097 ? 284.439 256.611 306.763 1.00 57.24 1097 SER C O 1
ATOM 287 N N . GLN A 1 1098 ? 283.047 256.030 308.425 1.00 57.19 1098 GLN C N 1
ATOM 288 C CA . GLN A 1 1098 ? 281.900 255.979 307.520 1.00 57.19 1098 GLN C CA 1
ATOM 289 C C . GLN A 1 1098 ? 281.658 257.338 306.859 1.00 57.19 1098 GLN C C 1
ATOM 290 O O . GLN A 1 1098 ? 281.593 257.446 305.622 1.00 57.19 1098 GLN C O 1
ATOM 296 N N . ASP A 1 1099 ? 281.540 258.392 307.672 1.00 53.97 1099 ASP C N 1
ATOM 297 C CA . ASP A 1 1099 ? 281.281 259.718 307.122 1.00 53.97 1099 ASP C CA 1
ATOM 298 C C . ASP A 1 1099 ? 282.440 260.175 306.245 1.00 53.97 1099 ASP C C 1
ATOM 299 O O . ASP A 1 1099 ? 282.234 260.670 305.123 1.00 53.97 1099 ASP C O 1
ATOM 304 N N . LEU A 1 1100 ? 283.674 259.982 306.726 1.00 52.97 1100 LEU C N 1
ATOM 305 C CA . LEU A 1 1100 ? 284.825 260.414 305.939 1.00 52.97 1100 LEU C CA 1
ATOM 306 C C . LEU A 1 1100 ? 284.877 259.682 304.604 1.00 52.97 1100 LEU C C 1
ATOM 307 O O . LEU A 1 1100 ? 285.200 260.276 303.564 1.00 52.97 1100 LEU C O 1
ATOM 312 N N . HIS A 1 1101 ? 284.528 258.397 304.609 1.00 59.24 1101 HIS C N 1
ATOM 313 C CA . HIS A 1 1101 ? 284.553 257.620 303.383 1.00 59.24 1101 HIS C CA 1
ATOM 314 C C . HIS A 1 1101 ? 283.524 258.119 302.386 1.00 59.24 1101 HIS C C 1
ATOM 315 O O . HIS A 1 1101 ? 283.797 258.150 301.183 1.00 59.24 1101 HIS C O 1
ATOM 322 N N . LYS A 1 1102 ? 282.318 258.471 302.843 1.00 55.63 1102 LYS C N 1
ATOM 323 C CA . LYS A 1 1102 ? 281.352 258.968 301.862 1.00 55.63 1102 LYS C CA 1
ATOM 324 C C . LYS A 1 1102 ? 281.802 260.306 301.278 1.00 55.63 1102 LYS C C 1
ATOM 325 O O . LYS A 1 1102 ? 281.575 260.567 300.082 1.00 55.63 1102 LYS C O 1
ATOM 331 N N . ARG A 1 1103 ? 282.462 261.150 302.085 1.00 55.28 1103 ARG C N 1
ATOM 332 C CA . ARG A 1 1103 ? 283.053 262.369 301.524 1.00 55.28 1103 ARG C CA 1
ATOM 333 C C . ARG A 1 1103 ? 284.045 262.027 300.411 1.00 55.28 1103 ARG C C 1
ATOM 334 O O . ARG A 1 1103 ? 283.989 262.594 299.299 1.00 55.28 1103 ARG C O 1
ATOM 342 N N . ALA A 1 1104 ? 284.969 261.100 300.711 1.00 57.06 1104 ALA C N 1
ATOM 343 C CA . ALA A 1 1104 ? 285.945 260.636 299.725 1.00 57.06 1104 ALA C CA 1
ATOM 344 C C . ALA A 1 1104 ? 285.251 260.151 298.467 1.00 57.06 1104 ALA C C 1
ATOM 345 O O . ALA A 1 1104 ? 285.655 260.479 297.348 1.00 57.06 1104 ALA C O 1
ATOM 347 N N . ARG A 1 1105 ? 284.198 259.356 298.648 1.00 56.52 1105 ARG C N 1
ATOM 348 C CA . ARG A 1 1105 ? 283.521 258.731 297.523 1.00 56.52 1105 ARG C CA 1
ATOM 349 C C . ARG A 1 1105 ? 282.963 259.783 296.580 1.00 56.52 1105 ARG C C 1
ATOM 350 O O . ARG A 1 1105 ? 283.249 259.763 295.375 1.00 56.52 1105 ARG C O 1
ATOM 358 N N . GLN A 1 1106 ? 282.212 260.744 297.128 1.00 57.37 1106 GLN C N 1
ATOM 359 C CA . GLN A 1 1106 ? 281.629 261.805 296.308 1.00 57.37 1106 GLN C CA 1
ATOM 360 C C . GLN A 1 1106 ? 282.703 262.536 295.508 1.00 57.37 1106 GLN C C 1
ATOM 361 O O . GLN A 1 1106 ? 282.679 262.560 294.260 1.00 57.37 1106 GLN C O 1
ATOM 367 N N . LEU A 1 1107 ? 283.670 263.128 296.220 1.00 60.77 1107 LEU C N 1
ATOM 368 C CA . LEU A 1 1107 ? 284.616 264.007 295.539 1.00 60.77 1107 LEU C CA 1
ATOM 369 C C . LEU A 1 1107 ? 285.482 263.234 294.551 1.00 60.77 1107 LEU C C 1
ATOM 370 O O . LEU A 1 1107 ? 285.687 263.681 293.413 1.00 60.77 1107 LEU C O 1
ATOM 375 N N . LEU A 1 1108 ? 285.987 262.067 294.961 1.00 61.51 1108 LEU C N 1
ATOM 376 C CA . LEU A 1 1108 ? 286.876 261.300 294.101 1.00 61.51 1108 LEU C CA 1
ATOM 377 C C . LEU A 1 1108 ? 286.152 260.813 292.852 1.00 61.51 1108 LEU C C 1
ATOM 378 O O . LEU A 1 1108 ? 286.726 260.836 291.754 1.00 61.51 1108 LEU C O 1
ATOM 383 N N . ASP A 1 1109 ? 284.886 260.390 292.990 1.00 58.91 1109 ASP C N 1
ATOM 384 C CA . ASP A 1 1109 ? 284.113 260.004 291.815 1.00 58.91 1109 ASP C CA 1
ATOM 385 C C . ASP A 1 1109 ? 284.036 261.147 290.816 1.00 58.91 1109 ASP C C 1
ATOM 386 O O . ASP A 1 1109 ? 284.377 260.975 289.638 1.00 58.91 1109 ASP C O 1
ATOM 391 N N . SER A 1 1110 ? 283.614 262.333 291.275 1.00 59.05 1110 SER C N 1
ATOM 392 C CA . SER A 1 1110 ? 283.444 263.445 290.334 1.00 59.05 1110 SER C CA 1
ATOM 393 C C . SER A 1 1110 ? 284.764 263.813 289.657 1.00 59.05 1110 SER C C 1
ATOM 394 O O . SER A 1 1110 ? 284.828 263.986 288.425 1.00 59.05 1110 SER C O 1
ATOM 397 N N . LEU A 1 1111 ? 285.837 263.899 290.442 1.00 59.23 1111 LEU C N 1
ATOM 398 C CA . LEU A 1 1111 ? 287.092 264.400 289.895 1.00 59.23 1111 LEU C CA 1
ATOM 399 C C . LEU A 1 1111 ? 287.721 263.398 288.932 1.00 59.23 1111 LEU C C 1
ATOM 400 O O . LEU A 1 1111 ? 288.189 263.781 287.846 1.00 59.23 1111 LEU C O 1
ATOM 405 N N . THR A 1 1112 ? 287.741 262.111 289.296 1.00 59.50 1112 THR C N 1
ATOM 406 C CA . THR A 1 1112 ? 288.264 261.131 288.355 1.00 59.50 1112 THR C CA 1
ATOM 407 C C . THR A 1 1112 ? 287.382 261.029 287.123 1.00 59.50 1112 THR C C 1
ATOM 408 O O . THR A 1 1112 ? 287.887 260.731 286.041 1.00 59.50 1112 THR C O 1
ATOM 412 N N . GLU A 1 1113 ? 286.075 261.278 287.246 1.00 54.75 1113 GLU C N 1
ATOM 413 C CA . GLU A 1 1113 ? 285.238 261.270 286.051 1.00 54.75 1113 GLU C CA 1
ATOM 414 C C . GLU A 1 1113 ? 285.678 262.354 285.076 1.00 54.75 1113 GLU C C 1
ATOM 415 O O . GLU A 1 1113 ? 285.822 262.094 283.873 1.00 54.75 1113 GLU C O 1
ATOM 421 N N . GLN A 1 1114 ? 285.940 263.563 285.585 1.00 55.85 1114 GLN C N 1
ATOM 422 C CA . GLN A 1 1114 ? 286.456 264.630 284.718 1.00 55.85 1114 GLN C CA 1
ATOM 423 C C . GLN A 1 1114 ? 287.786 264.232 284.070 1.00 55.85 1114 GLN C C 1
ATOM 424 O O . GLN A 1 1114 ? 287.952 264.304 282.840 1.00 55.85 1114 GLN C O 1
ATOM 430 N N . THR A 1 1115 ? 288.747 263.796 284.887 1.00 56.43 1115 THR C N 1
ATOM 431 C CA . THR A 1 1115 ? 290.080 263.538 284.349 1.00 56.43 1115 THR C CA 1
ATOM 432 C C . THR A 1 1115 ? 290.098 262.333 283.412 1.00 56.43 1115 THR C C 1
ATOM 433 O O . THR A 1 1115 ? 290.887 262.303 282.460 1.00 56.43 1115 THR C O 1
ATOM 437 N N . LYS A 1 1116 ? 289.245 261.337 283.650 1.00 58.58 1116 LYS C N 1
ATOM 438 C CA . LYS A 1 1116 ? 289.175 260.200 282.743 1.00 58.58 1116 LYS C CA 1
ATOM 439 C C . LYS A 1 1116 ? 288.439 260.547 281.462 1.00 58.58 1116 LYS C C 1
ATOM 440 O O . LYS A 1 1116 ? 288.741 259.964 280.421 1.00 58.58 1116 LYS C O 1
ATOM 446 N N . MET A 1 1117 ? 287.486 261.483 281.502 1.00 56.69 1117 MET C N 1
ATOM 447 C CA . MET A 1 1117 ? 286.990 262.045 280.250 1.00 56.69 1117 MET C CA 1
ATOM 448 C C . MET A 1 1117 ? 288.141 262.641 279.455 1.00 56.69 1117 MET C C 1
ATOM 449 O O . MET A 1 1117 ? 288.232 262.449 278.236 1.00 56.69 1117 MET C O 1
ATOM 454 N N . LEU A 1 1118 ? 289.035 263.361 280.135 1.00 58.51 1118 LEU C N 1
ATOM 455 C CA . LEU A 1 1118 ? 290.157 263.985 279.432 1.00 58.51 1118 LEU C CA 1
ATOM 456 C C . LEU A 1 1118 ? 291.102 262.937 278.838 1.00 58.51 1118 LEU C C 1
ATOM 457 O O . LEU A 1 1118 ? 291.518 263.040 277.674 1.00 58.51 1118 LEU C O 1
ATOM 462 N N . SER A 1 1119 ? 291.450 261.915 279.622 1.00 59.27 1119 SER C N 1
ATOM 463 C CA . SER A 1 1119 ? 292.286 260.838 279.096 1.00 59.27 1119 SER C CA 1
ATOM 464 C C . SER A 1 1119 ? 291.583 260.086 277.969 1.00 59.27 1119 SER C C 1
ATOM 465 O O . SER A 1 1119 ? 292.229 259.639 277.012 1.00 59.27 1119 SER C O 1
ATOM 468 N N . THR A 1 1120 ? 290.261 259.936 278.064 1.00 61.82 1120 THR C N 1
ATOM 469 C CA . THR A 1 1120 ? 289.498 259.284 277.009 1.00 61.82 1120 THR C CA 1
ATOM 470 C C . THR A 1 1120 ? 289.565 260.084 275.718 1.00 61.82 1120 THR C C 1
ATOM 471 O O . THR A 1 1120 ? 289.719 259.514 274.632 1.00 61.82 1120 THR C O 1
ATOM 475 N N . LYS A 1 1121 ? 289.454 261.409 275.817 1.00 62.08 1121 LYS C N 1
ATOM 476 C CA . LYS A 1 1121 ? 289.619 262.243 274.633 1.00 62.08 1121 LYS C CA 1
ATOM 477 C C . LYS A 1 1121 ? 291.028 262.111 274.075 1.00 62.08 1121 LYS C C 1
ATOM 478 O O . LYS A 1 1121 ? 291.224 262.121 272.854 1.00 62.08 1121 LYS C O 1
ATOM 484 N N . LEU A 1 1122 ? 292.024 261.979 274.952 1.00 60.97 1122 LEU C N 1
ATOM 485 C CA . LEU A 1 1122 ? 293.363 261.660 274.469 1.00 60.97 1122 LEU C CA 1
ATOM 486 C C . LEU A 1 1122 ? 293.408 260.302 273.774 1.00 60.97 1122 LEU C C 1
ATOM 487 O O . LEU A 1 1122 ? 294.291 260.082 272.938 1.00 60.97 1122 LEU C O 1
ATOM 492 N N . SER A 1 1123 ? 292.479 259.395 274.096 1.00 63.20 1123 SER C N 1
ATOM 493 C CA . SER A 1 1123 ? 292.493 258.030 273.581 1.00 63.20 1123 SER C CA 1
ATOM 494 C C . SER A 1 1123 ? 291.317 257.668 272.672 1.00 63.20 1123 SER C C 1
ATOM 495 O O . SER A 1 1123 ? 291.334 256.577 272.089 1.00 63.20 1123 SER C O 1
ATOM 498 N N . LYS A 1 1124 ? 290.296 258.531 272.525 1.00 68.03 1124 LYS C N 1
ATOM 499 C CA . LYS A 1 1124 ? 289.097 258.111 271.796 1.00 68.03 1124 LYS C CA 1
ATOM 500 C C . LYS A 1 1124 ? 289.368 257.992 270.292 1.00 68.03 1124 LYS C C 1
ATOM 501 O O . LYS A 1 1124 ? 289.334 256.864 269.780 1.00 68.03 1124 LYS C O 1
ATOM 507 N N . PRO A 1 1125 ? 289.643 259.066 269.536 1.00 73.70 1125 PRO C N 1
ATOM 508 C CA . PRO A 1 1125 ? 289.788 258.899 268.082 1.00 73.70 1125 PRO C CA 1
ATOM 509 C C . PRO A 1 1125 ? 291.164 258.391 267.673 1.00 73.70 1125 PRO C C 1
ATOM 510 O O . PRO A 1 1125 ? 292.143 258.479 268.415 1.00 73.70 1125 PRO C O 1
ATOM 514 N N . VAL A 1 1126 ? 291.223 257.889 266.437 1.00 75.67 1126 VAL C N 1
ATOM 515 C CA . VAL A 1 1126 ? 292.496 257.513 265.827 1.00 75.67 1126 VAL C CA 1
ATOM 516 C C . VAL A 1 1126 ? 293.205 258.745 265.265 1.00 75.67 1126 VAL C C 1
ATOM 517 O O . VAL A 1 1126 ? 294.443 258.794 265.230 1.00 75.67 1126 VAL C O 1
ATOM 521 N N . LYS A 1 1127 ? 292.441 259.750 264.826 1.00 74.94 1127 LYS C N 1
ATOM 522 C CA . LYS A 1 1127 ? 293.025 260.983 264.305 1.00 74.94 1127 LYS C CA 1
ATOM 523 C C . LYS A 1 1127 ? 293.870 261.678 265.365 1.00 74.94 1127 LYS C C 1
ATOM 524 O O . LYS A 1 1127 ? 295.081 261.857 265.198 1.00 74.94 1127 LYS C O 1
ATOM 530 N N . ASP A 1 1128 ? 293.243 262.065 266.479 1.00 74.65 1128 ASP C N 1
ATOM 531 C CA . ASP A 1 1128 ? 293.974 262.719 267.559 1.00 74.65 1128 ASP C CA 1
ATOM 532 C C . ASP A 1 1128 ? 295.065 261.826 268.141 1.00 74.65 1128 ASP C C 1
ATOM 533 O O . ASP A 1 1128 ? 296.011 262.339 268.748 1.00 74.65 1128 ASP C O 1
ATOM 538 N N . ILE A 1 1129 ? 294.947 260.504 267.986 1.00 70.24 1129 ILE C N 1
ATOM 539 C CA . ILE A 1 1129 ? 296.049 259.617 268.343 1.00 70.24 1129 ILE C CA 1
ATOM 540 C C . ILE A 1 1129 ? 297.228 259.836 267.400 1.00 70.24 1129 ILE C C 1
ATOM 541 O O . ILE A 1 1129 ? 298.387 259.843 267.831 1.00 70.24 1129 ILE C O 1
ATOM 546 N N . ASP A 1 1130 ? 296.954 260.020 266.104 1.00 67.00 1130 ASP C N 1
ATOM 547 C CA . ASP A 1 1130 ? 298.002 260.258 265.111 1.00 67.00 1130 ASP C CA 1
ATOM 548 C C . ASP A 1 1130 ? 298.155 261.739 264.769 1.00 67.00 1130 ASP C C 1
ATOM 549 O O . ASP A 1 1130 ? 299.224 262.315 264.992 1.00 67.00 1130 ASP C O 1
ATOM 554 N N . SER A 1 1131 ? 297.104 262.372 264.247 1.00 60.48 1131 SER C N 1
ATOM 555 C CA . SER A 1 1131 ? 297.148 263.769 263.824 1.00 60.48 1131 SER C CA 1
ATOM 556 C C . SER A 1 1131 ? 296.378 264.625 264.821 1.00 60.48 1131 SER C C 1
ATOM 557 O O . SER A 1 1131 ? 295.161 264.482 264.962 1.00 60.48 1131 SER C O 1
ATOM 560 N N . LEU A 1 1132 ? 297.093 265.532 265.485 1.00 56.57 1132 LEU C N 1
ATOM 561 C CA . LEU A 1 1132 ? 296.538 266.401 266.516 1.00 56.57 1132 LEU C CA 1
ATOM 562 C C . LEU A 1 1132 ? 295.880 267.621 265.892 1.00 56.57 1132 LEU C C 1
ATOM 563 O O . LEU A 1 1132 ? 295.588 267.632 264.692 1.00 56.57 1132 LEU C O 1
ATOM 568 N N . GLY A 1 1133 ? 295.615 268.640 266.705 1.00 56.83 1133 GLY C N 1
ATOM 569 C CA . GLY A 1 1133 ? 295.172 269.918 266.184 1.00 56.83 1133 GLY C CA 1
ATOM 570 C C . GLY A 1 1133 ? 295.116 271.017 267.227 1.00 56.83 1133 GLY C C 1
ATOM 571 O O . GLY A 1 1133 ? 295.867 271.002 268.207 1.00 56.83 1133 GLY C O 1
ATOM 572 N N . TYR A 1 1134 ? 294.216 271.982 267.016 1.00 62.23 1134 TYR C N 1
ATOM 573 C CA . TYR A 1 1134 ? 293.941 272.993 268.034 1.00 62.23 1134 TYR C CA 1
ATOM 574 C C . TYR A 1 1134 ? 293.449 272.361 269.331 1.00 62.23 1134 TYR C C 1
ATOM 575 O O . TYR A 1 1134 ? 293.624 272.948 270.404 1.00 62.23 1134 TYR C O 1
ATOM 584 N N . VAL A 1 1135 ? 292.838 271.173 269.251 1.00 59.41 1135 VAL C N 1
ATOM 585 C CA . VAL A 1 1135 ? 292.199 270.551 270.411 1.00 59.41 1135 VAL C CA 1
ATOM 586 C C . VAL A 1 1135 ? 293.193 270.372 271.547 1.00 59.41 1135 VAL C C 1
ATOM 587 O O . VAL A 1 1135 ? 292.841 270.531 272.723 1.00 59.41 1135 VAL C O 1
ATOM 591 N N . MET A 1 1136 ? 294.446 270.047 271.214 1.00 58.02 1136 MET C N 1
ATOM 592 C CA . MET A 1 1136 ? 295.467 269.867 272.239 1.00 58.02 1136 MET C CA 1
ATOM 593 C C . MET A 1 1136 ? 295.584 271.101 273.119 1.00 58.02 1136 MET C C 1
ATOM 594 O O . MET A 1 1136 ? 295.728 270.982 274.340 1.00 58.02 1136 MET C O 1
ATOM 599 N N . GLU A 1 1137 ? 295.481 272.291 272.517 1.00 58.60 1137 GLU C N 1
ATOM 600 C CA . GLU A 1 1137 ? 295.496 273.533 273.284 1.00 58.60 1137 GLU C CA 1
ATOM 601 C C . GLU A 1 1137 ? 294.448 273.505 274.386 1.00 58.60 1137 GLU C C 1
ATOM 602 O O . GLU A 1 1137 ? 294.748 273.791 275.550 1.00 58.60 1137 GLU C O 1
ATOM 608 N N . THR A 1 1138 ? 293.215 273.127 274.040 1.00 59.12 1138 THR C N 1
ATOM 609 C CA . THR A 1 1138 ? 292.176 273.030 275.058 1.00 59.12 1138 THR C CA 1
ATOM 610 C C . THR A 1 1138 ? 292.544 271.980 276.099 1.00 59.12 1138 THR C C 1
ATOM 611 O O . THR A 1 1138 ? 292.403 272.222 277.305 1.00 59.12 1138 THR C O 1
ATOM 615 N N . LEU A 1 1139 ? 293.057 270.825 275.658 1.00 59.37 1139 LEU C N 1
ATOM 616 C CA . LEU A 1 1139 ? 293.588 269.866 276.620 1.00 59.37 1139 LEU C CA 1
ATOM 617 C C . LEU A 1 1139 ? 294.675 270.526 277.445 1.00 59.37 1139 LEU C C 1
ATOM 618 O O . LEU A 1 1139 ? 294.641 270.497 278.680 1.00 59.37 1139 LEU C O 1
ATOM 623 N N . GLU A 1 1140 ? 295.585 271.225 276.765 1.00 64.72 1140 GLU C N 1
ATOM 624 C CA . GLU A 1 1140 ? 296.646 271.931 277.460 1.00 64.72 1140 GLU C CA 1
ATOM 625 C C . GLU A 1 1140 ? 296.064 272.987 278.387 1.00 64.72 1140 GLU C C 1
ATOM 626 O O . GLU A 1 1140 ? 296.579 273.195 279.492 1.00 64.72 1140 GLU C O 1
ATOM 632 N N . GLN A 1 1141 ? 294.962 273.631 277.973 1.00 69.10 1141 GLN C N 1
ATOM 633 C CA . GLN A 1 1141 ? 294.294 274.576 278.863 1.00 69.10 1141 GLN C CA 1
ATOM 634 C C . GLN A 1 1141 ? 293.858 273.864 280.125 1.00 69.10 1141 GLN C C 1
ATOM 635 O O . GLN A 1 1141 ? 294.176 274.294 281.239 1.00 69.10 1141 GLN C O 1
ATOM 641 N N . ILE A 1 1142 ? 293.199 272.717 279.964 1.00 69.01 1142 ILE C N 1
ATOM 642 C CA . ILE A 1 1142 ? 292.815 271.939 281.130 1.00 69.01 1142 ILE C CA 1
ATOM 643 C C . ILE A 1 1142 ? 294.067 271.455 281.858 1.00 69.01 1142 ILE C C 1
ATOM 644 O O . ILE A 1 1142 ? 294.075 271.351 283.092 1.00 69.01 1142 ILE C O 1
ATOM 649 N N . ARG A 1 1143 ? 295.164 271.218 281.126 1.00 69.14 1143 ARG C N 1
ATOM 650 C CA . ARG A 1 1143 ? 296.413 270.879 281.804 1.00 69.14 1143 ARG C CA 1
ATOM 651 C C . ARG A 1 1143 ? 296.966 272.071 282.572 1.00 69.14 1143 ARG C C 1
ATOM 652 O O . ARG A 1 1143 ? 297.496 271.898 283.675 1.00 69.14 1143 ARG C O 1
ATOM 660 N N . LYS A 1 1144 ? 296.846 273.290 282.034 1.00 67.69 1144 LYS C N 1
ATOM 661 C CA . LYS A 1 1144 ? 297.054 274.441 282.904 1.00 67.69 1144 LYS C CA 1
ATOM 662 C C . LYS A 1 1144 ? 296.124 274.322 284.097 1.00 67.69 1144 LYS C C 1
ATOM 663 O O . LYS A 1 1144 ? 296.572 274.253 285.257 1.00 67.69 1144 LYS C O 1
ATOM 669 N N . GLU A 1 1145 ? 294.832 274.117 283.808 1.00 67.45 1145 GLU C N 1
ATOM 670 C CA . GLU A 1 1145 ? 293.861 273.982 284.877 1.00 67.45 1145 GLU C CA 1
ATOM 671 C C . GLU A 1 1145 ? 294.212 272.838 285.802 1.00 67.45 1145 GLU C C 1
ATOM 672 O O . GLU A 1 1145 ? 293.785 272.867 286.952 1.00 67.45 1145 GLU C O 1
ATOM 678 N N . GLN A 1 1146 ? 294.976 271.829 285.340 1.00 65.05 1146 GLN C N 1
ATOM 679 C CA . GLN A 1 1146 ? 295.204 270.667 286.199 1.00 65.05 1146 GLN C CA 1
ATOM 680 C C . GLN A 1 1146 ? 295.755 271.095 287.546 1.00 65.05 1146 GLN C C 1
ATOM 681 O O . GLN A 1 1146 ? 295.281 270.613 288.585 1.00 65.05 1146 GLN C O 1
ATOM 687 N N . ALA A 1 1147 ? 296.613 272.128 287.553 1.00 67.76 1147 ALA C N 1
ATOM 688 C CA . ALA A 1 1147 ? 296.997 272.741 288.822 1.00 67.76 1147 ALA C CA 1
ATOM 689 C C . ALA A 1 1147 ? 295.753 273.170 289.594 1.00 67.76 1147 ALA C C 1
ATOM 690 O O . ALA A 1 1147 ? 295.418 272.582 290.631 1.00 67.76 1147 ALA C O 1
ATOM 692 N N . GLU A 1 1148 ? 295.010 274.132 289.029 1.00 68.40 1148 GLU C N 1
ATOM 693 C CA . GLU A 1 1148 ? 293.663 274.487 289.485 1.00 68.40 1148 GLU C CA 1
ATOM 694 C C . GLU A 1 1148 ? 292.795 273.293 289.904 1.00 68.40 1148 GLU C C 1
ATOM 695 O O . GLU A 1 1148 ? 292.206 273.336 290.991 1.00 68.40 1148 GLU C O 1
ATOM 701 N N . ILE A 1 1149 ? 292.671 272.226 289.083 1.00 65.25 1149 ILE C N 1
ATOM 702 C CA . ILE A 1 1149 ? 291.721 271.187 289.503 1.00 65.25 1149 ILE C CA 1
ATOM 703 C C . ILE A 1 1149 ? 292.218 270.541 290.789 1.00 65.25 1149 ILE C C 1
ATOM 704 O O . ILE A 1 1149 ? 291.444 270.335 291.734 1.00 65.25 1149 ILE C O 1
ATOM 709 N N . ASP A 1 1150 ? 293.522 270.284 290.882 1.00 62.61 1150 ASP C N 1
ATOM 710 C CA . ASP A 1 1150 ? 294.029 269.681 292.102 1.00 62.61 1150 ASP C CA 1
ATOM 711 C C . ASP A 1 1150 ? 293.885 270.614 293.298 1.00 62.61 1150 ASP C C 1
ATOM 712 O O . ASP A 1 1150 ? 293.868 270.137 294.438 1.00 62.61 1150 ASP C O 1
ATOM 717 N N . MET A 1 1151 ? 293.750 271.926 293.067 1.00 64.73 1151 MET C N 1
ATOM 718 C CA . MET A 1 1151 ? 293.545 272.844 294.181 1.00 64.73 1151 MET C CA 1
ATOM 719 C C . MET A 1 1151 ? 292.156 272.702 294.786 1.00 64.73 1151 MET C C 1
ATOM 720 O O . MET A 1 1151 ? 291.971 273.050 295.958 1.00 64.73 1151 MET C O 1
ATOM 725 N N . LYS A 1 1152 ? 291.181 272.202 294.021 1.00 64.18 1152 LYS C N 1
ATOM 726 C CA . LYS A 1 1152 ? 289.878 271.830 294.561 1.00 64.18 1152 LYS C CA 1
ATOM 727 C C . LYS A 1 1152 ? 289.775 270.327 294.814 1.00 64.18 1152 LYS C C 1
ATOM 728 O O . LYS A 1 1152 ? 288.672 269.810 295.020 1.00 64.18 1152 LYS C O 1
ATOM 734 N N . PHE A 1 1153 ? 290.910 269.623 294.802 1.00 59.51 1153 PHE C N 1
ATOM 735 C CA . PHE A 1 1153 ? 291.020 268.228 295.205 1.00 59.51 1153 PHE C CA 1
ATOM 736 C C . PHE A 1 1153 ? 291.743 268.045 296.526 1.00 59.51 1153 PHE C C 1
ATOM 737 O O . PHE A 1 1153 ? 291.409 267.125 297.273 1.00 59.51 1153 PHE C O 1
ATOM 745 N N . ASN A 1 1154 ? 292.714 268.909 296.829 1.00 52.22 1154 ASN C N 1
ATOM 746 C CA . ASN A 1 1154 ? 293.565 268.811 298.011 1.00 52.22 1154 ASN C CA 1
ATOM 747 C C . ASN A 1 1154 ? 292.789 268.733 299.324 1.00 52.22 1154 ASN C C 1
ATOM 748 O O . ASN A 1 1154 ? 293.347 268.263 300.322 1.00 52.22 1154 ASN C O 1
ATOM 753 N N . PRO A 1 1155 ? 291.535 269.192 299.400 1.00 51.39 1155 PRO C N 1
ATOM 754 C CA . PRO A 1 1155 ? 290.694 268.750 300.523 1.00 51.39 1155 PRO C CA 1
ATOM 755 C C . PRO A 1 1155 ? 290.631 267.240 300.695 1.00 51.39 1155 PRO C C 1
ATOM 756 O O . PRO A 1 1155 ? 290.449 266.764 301.823 1.00 51.39 1155 PRO C O 1
ATOM 760 N N . VAL A 1 1156 ? 290.789 266.472 299.620 1.00 55.69 1156 VAL C N 1
ATOM 761 C CA . VAL A 1 1156 ? 290.612 265.023 299.674 1.00 55.69 1156 VAL C CA 1
ATOM 762 C C . VAL A 1 1156 ? 291.906 264.301 300.029 1.00 55.69 1156 VAL C C 1
ATOM 763 O O . VAL A 1 1156 ? 291.864 263.273 300.703 1.00 55.69 1156 VAL C O 1
ATOM 767 N N . GLN A 1 1157 ? 293.068 264.780 299.571 1.00 52.17 1157 GLN C N 1
ATOM 768 C CA . GLN A 1 1157 ? 294.307 264.045 299.829 1.00 52.17 1157 GLN C CA 1
ATOM 769 C C . GLN A 1 1157 ? 294.584 263.951 301.323 1.00 52.17 1157 GLN C C 1
ATOM 770 O O . GLN A 1 1157 ? 294.803 262.860 301.858 1.00 52.17 1157 GLN C O 1
ATOM 776 N N . GLU A 1 1158 ? 294.571 265.088 302.011 1.00 48.57 1158 GLU C N 1
ATOM 777 C CA . GLU A 1 1158 ? 294.831 265.098 303.445 1.00 48.57 1158 GLU C CA 1
ATOM 778 C C . GLU A 1 1158 ? 293.744 264.354 304.213 1.00 48.57 1158 GLU C C 1
ATOM 779 O O . GLU A 1 1158 ? 294.032 263.631 305.179 1.00 48.57 1158 GLU C O 1
ATOM 785 N N . MET A 1 1159 ? 292.488 264.519 303.804 1.00 52.14 1159 MET C N 1
ATOM 786 C CA . MET A 1 1159 ? 291.404 263.839 304.498 1.00 52.14 1159 MET C CA 1
ATOM 787 C C . MET A 1 1159 ? 291.543 262.329 304.364 1.00 52.14 1159 MET C C 1
ATOM 788 O O . MET A 1 1159 ? 291.373 261.590 305.341 1.00 52.14 1159 MET C O 1
ATOM 793 N N . TYR A 1 1160 ? 291.863 261.844 303.165 1.00 56.63 1160 TYR C N 1
ATOM 794 C CA . TYR A 1 1160 ? 292.058 260.413 303.002 1.00 56.63 1160 TYR C CA 1
ATOM 795 C C . TYR A 1 1160 ? 293.342 259.948 303.668 1.00 56.63 1160 TYR C C 1
ATOM 796 O O . TYR A 1 1160 ? 293.448 258.779 304.047 1.00 56.63 1160 TYR C O 1
ATOM 805 N N . SER A 1 1161 ? 294.329 260.835 303.816 1.00 50.49 1161 SER C N 1
ATOM 806 C CA . SER A 1 1161 ? 295.495 260.480 304.612 1.00 50.49 1161 SER C CA 1
ATOM 807 C C . SER A 1 1161 ? 295.074 260.179 306.040 1.00 50.49 1161 SER C C 1
ATOM 808 O O . SER A 1 1161 ? 295.478 259.165 306.618 1.00 50.49 1161 SER C O 1
ATOM 811 N N . LEU A 1 1162 ? 294.214 261.028 306.602 1.00 51.66 1162 LEU C N 1
ATOM 812 C CA . LEU A 1 1162 ? 293.678 260.749 307.932 1.00 51.66 1162 LEU C CA 1
ATOM 813 C C . LEU A 1 1162 ? 292.870 259.458 307.936 1.00 51.66 1162 LEU C C 1
ATOM 814 O O . LEU A 1 1162 ? 292.956 258.671 308.885 1.00 51.66 1162 LEU C O 1
ATOM 819 N N . LEU A 1 1163 ? 292.072 259.225 306.891 1.00 58.15 1163 LEU C N 1
ATOM 820 C CA . LEU A 1 1163 ? 291.253 258.015 306.851 1.00 58.15 1163 LEU C CA 1
ATOM 821 C C . LEU A 1 1163 ? 292.121 256.763 306.866 1.00 58.15 1163 LEU C C 1
ATOM 822 O O . LEU A 1 1163 ? 291.939 255.878 307.710 1.00 58.15 1163 LEU C O 1
ATOM 827 N N . ASP A 1 1164 ? 293.087 256.681 305.954 1.00 56.49 1164 ASP C N 1
ATOM 828 C CA . ASP A 1 1164 ? 293.885 255.472 305.803 1.00 56.49 1164 ASP C CA 1
ATOM 829 C C . ASP A 1 1164 ? 295.061 255.412 306.765 1.00 56.49 1164 ASP C C 1
ATOM 830 O O . ASP A 1 1164 ? 295.830 254.446 306.700 1.00 56.49 1164 ASP C O 1
ATOM 835 N N . ASN A 1 1165 ? 295.244 256.427 307.615 1.00 56.72 1165 ASN C N 1
ATOM 836 C CA . ASN A 1 1165 ? 296.206 256.317 308.704 1.00 56.72 1165 ASN C CA 1
ATOM 837 C C . ASN A 1 1165 ? 295.979 255.042 309.501 1.00 56.72 1165 ASN C C 1
ATOM 838 O O . ASN A 1 1165 ? 296.851 254.170 309.568 1.00 56.72 1165 ASN C O 1
ATOM 843 N N . TYR A 1 1166 ? 294.797 254.918 310.104 1.00 64.87 1166 TYR C N 1
ATOM 844 C CA . TYR A 1 1166 ? 294.468 253.793 310.966 1.00 64.87 1166 TYR C CA 1
ATOM 845 C C . TYR A 1 1166 ? 293.331 252.936 310.425 1.00 64.87 1166 TYR C C 1
ATOM 846 O O . TYR A 1 1166 ? 292.894 252.012 311.121 1.00 64.87 1166 TYR C O 1
ATOM 855 N N . LEU A 1 1167 ? 292.830 253.218 309.219 1.00 65.67 1167 LEU C N 1
ATOM 856 C CA . LEU A 1 1167 ? 291.883 252.349 308.518 1.00 65.67 1167 LEU C CA 1
ATOM 857 C C . LEU A 1 1167 ? 292.369 252.157 307.088 1.00 65.67 1167 LEU C C 1
ATOM 858 O O . LEU A 1 1167 ? 291.851 252.789 306.158 1.00 65.67 1167 LEU C O 1
ATOM 863 N N . PRO A 1 1168 ? 293.376 251.304 306.871 1.00 64.99 1168 PRO C N 1
ATOM 864 C CA . PRO A 1 1168 ? 293.792 251.033 305.485 1.00 64.99 1168 PRO C CA 1
ATOM 865 C C . PRO A 1 1168 ? 292.686 250.418 304.644 1.00 64.99 1168 PRO C C 1
ATOM 866 O O . PRO A 1 1168 ? 292.678 250.594 303.419 1.00 64.99 1168 PRO C O 1
ATOM 870 N N . GLY A 1 1169 ? 291.753 249.702 305.266 1.00 64.84 1169 GLY C N 1
ATOM 871 C CA . GLY A 1 1169 ? 290.571 249.233 304.575 1.00 64.84 1169 GLY C CA 1
ATOM 872 C C . GLY A 1 1169 ? 290.774 247.915 303.863 1.00 64.84 1169 GLY C C 1
ATOM 873 O O . GLY A 1 1169 ? 290.745 246.851 304.487 1.00 64.84 1169 GLY C O 1
ATOM 874 N N . GLY A 1 1170 ? 290.973 247.980 302.549 1.00 65.55 1170 GLY C N 1
ATOM 875 C CA . GLY A 1 1170 ? 291.122 246.807 301.722 1.00 65.55 1170 GLY C CA 1
ATOM 876 C C . GLY A 1 1170 ? 289.826 246.250 301.173 1.00 65.55 1170 GLY C C 1
ATOM 877 O O . GLY A 1 1170 ? 289.861 245.493 300.197 1.00 65.55 1170 GLY C O 1
ATOM 878 N N . ILE A 1 1171 ? 288.685 246.619 301.756 1.00 71.28 1171 ILE C N 1
ATOM 879 C CA . ILE A 1 1171 ? 287.386 246.116 301.319 1.00 71.28 1171 ILE C CA 1
ATOM 880 C C . ILE A 1 1171 ? 286.784 247.147 300.375 1.00 71.28 1171 ILE C C 1
ATOM 881 O O . ILE A 1 1171 ? 286.574 246.868 299.188 1.00 71.28 1171 ILE C O 1
ATOM 886 N N . THR A 1 1172 ? 286.516 248.348 300.891 1.00 72.51 1172 THR C N 1
ATOM 887 C CA . THR A 1 1172 ? 285.933 249.415 300.087 1.00 72.51 1172 THR C CA 1
ATOM 888 C C . THR A 1 1172 ? 286.973 250.207 299.305 1.00 72.51 1172 THR C C 1
ATOM 889 O O . THR A 1 1172 ? 286.596 250.990 298.426 1.00 72.51 1172 THR C O 1
ATOM 893 N N . ASP A 1 1173 ? 288.265 249.999 299.569 1.00 71.81 1173 ASP C N 1
ATOM 894 C CA . ASP A 1 1173 ? 289.309 250.779 298.918 1.00 71.81 1173 ASP C CA 1
ATOM 895 C C . ASP A 1 1173 ? 289.309 250.632 297.404 1.00 71.81 1173 ASP C C 1
ATOM 896 O O . ASP A 1 1173 ? 289.876 251.506 296.736 1.00 71.81 1173 ASP C O 1
ATOM 901 N N . LYS A 1 1174 ? 288.691 249.564 296.869 1.00 68.40 1174 LYS C N 1
ATOM 902 C CA . LYS A 1 1174 ? 288.708 249.275 295.434 1.00 68.40 1174 LYS C CA 1
ATOM 903 C C . LYS A 1 1174 ? 288.430 250.522 294.598 1.00 68.40 1174 LYS C C 1
ATOM 904 O O . LYS A 1 1174 ? 289.320 251.015 293.891 1.00 68.40 1174 LYS C O 1
ATOM 910 N N . ASP A 1 1175 ? 287.248 251.117 294.767 1.00 67.28 1175 ASP C N 1
ATOM 911 C CA . ASP A 1 1175 ? 286.891 252.286 293.978 1.00 67.28 1175 ASP C CA 1
ATOM 912 C C . ASP A 1 1175 ? 287.847 253.435 294.256 1.00 67.28 1175 ASP C C 1
ATOM 913 O O . ASP A 1 1175 ? 288.313 254.091 293.315 1.00 67.28 1175 ASP C O 1
ATOM 918 N N . GLU A 1 1176 ? 288.194 253.652 295.534 1.00 64.54 1176 GLU C N 1
ATOM 919 C CA . GLU A 1 1176 ? 289.173 254.682 295.866 1.00 64.54 1176 GLU C CA 1
ATOM 920 C C . GLU A 1 1176 ? 290.454 254.426 295.098 1.00 64.54 1176 GLU C C 1
ATOM 921 O O . GLU A 1 1176 ? 290.933 255.295 294.356 1.00 64.54 1176 GLU C O 1
ATOM 927 N N . MET A 1 1177 ? 290.952 253.190 295.180 1.00 70.95 1177 MET C N 1
ATOM 928 C CA . MET A 1 1177 ? 292.178 252.832 294.485 1.00 70.95 1177 MET C CA 1
ATOM 929 C C . MET A 1 1177 ? 292.024 253.085 292.997 1.00 70.95 1177 MET C C 1
ATOM 930 O O . MET A 1 1177 ? 292.944 253.584 292.343 1.00 70.95 1177 MET C O 1
ATOM 935 N N . ASP A 1 1178 ? 290.847 252.776 292.447 1.00 70.62 1178 ASP C N 1
ATOM 936 C CA . ASP A 1 1178 ? 290.647 253.021 291.027 1.00 70.62 1178 ASP C CA 1
ATOM 937 C C . ASP A 1 1178 ? 290.694 254.507 290.730 1.00 70.62 1178 ASP C C 1
ATOM 938 O O . ASP A 1 1178 ? 291.418 254.949 289.832 1.00 70.62 1178 ASP C O 1
ATOM 943 N N . ALA A 1 1179 ? 289.955 255.305 291.498 1.00 65.81 1179 ALA C N 1
ATOM 944 C CA . ALA A 1 1179 ? 289.746 256.683 291.077 1.00 65.81 1179 ALA C CA 1
ATOM 945 C C . ALA A 1 1179 ? 290.995 257.515 291.326 1.00 65.81 1179 ALA C C 1
ATOM 946 O O . ALA A 1 1179 ? 291.544 258.122 290.397 1.00 65.81 1179 ALA C O 1
ATOM 948 N N . ARG A 1 1180 ? 291.487 257.494 292.567 1.00 71.15 1180 ARG C N 1
ATOM 949 C CA . ARG A 1 1180 ? 292.699 258.224 292.923 1.00 71.15 1180 ARG C CA 1
ATOM 950 C C . ARG A 1 1180 ? 293.858 257.846 292.011 1.00 71.15 1180 ARG C C 1
ATOM 951 O O . ARG A 1 1180 ? 294.471 258.717 291.379 1.00 71.15 1180 ARG C O 1
ATOM 959 N N . SER A 1 1181 ? 294.138 256.543 291.889 1.00 70.23 1181 SER C N 1
ATOM 960 C CA . SER A 1 1181 ? 295.231 256.108 291.025 1.00 70.23 1181 SER C CA 1
ATOM 961 C C . SER A 1 1181 ? 295.010 256.575 289.600 1.00 70.23 1181 SER C C 1
ATOM 962 O O . SER A 1 1181 ? 295.960 257.028 288.946 1.00 70.23 1181 SER C O 1
ATOM 965 N N . LEU A 1 1182 ? 293.752 256.551 289.138 1.00 74.60 1182 LEU C N 1
ATOM 966 C CA . LEU A 1 1182 ? 293.469 256.970 287.772 1.00 74.60 1182 LEU C CA 1
ATOM 967 C C . LEU A 1 1182 ? 293.907 258.410 287.555 1.00 74.60 1182 LEU C C 1
ATOM 968 O O . LEU A 1 1182 ? 294.523 258.722 286.525 1.00 74.60 1182 LEU C O 1
ATOM 973 N N . LEU A 1 1183 ? 293.678 259.279 288.552 1.00 72.07 1183 LEU C N 1
ATOM 974 C CA . LEU A 1 1183 ? 294.156 260.653 288.443 1.00 72.07 1183 LEU C CA 1
ATOM 975 C C . LEU A 1 1183 ? 295.648 260.670 288.167 1.00 72.07 1183 LEU C C 1
ATOM 976 O O . LEU A 1 1183 ? 296.093 261.188 287.135 1.00 72.07 1183 LEU C O 1
ATOM 981 N N . ARG A 1 1184 ? 296.429 259.989 289.003 1.00 74.98 1184 ARG C N 1
ATOM 982 C CA . ARG A 1 1184 ? 297.856 260.072 288.769 1.00 74.98 1184 ARG C CA 1
ATOM 983 C C . ARG A 1 1184 ? 298.277 259.247 287.566 1.00 74.98 1184 ARG C C 1
ATOM 984 O O . ARG A 1 1184 ? 299.308 259.572 286.959 1.00 74.98 1184 ARG C O 1
ATOM 992 N N . ARG A 1 1185 ? 297.477 258.243 287.169 1.00 76.59 1185 ARG C N 1
ATOM 993 C CA . ARG A 1 1185 ? 297.740 257.588 285.894 1.00 76.59 1185 ARG C CA 1
ATOM 994 C C . ARG A 1 1185 ? 297.787 258.631 284.794 1.00 76.59 1185 ARG C C 1
ATOM 995 O O . ARG A 1 1185 ? 298.815 258.778 284.114 1.00 76.59 1185 ARG C O 1
ATOM 1003 N N . ASN A 1 1186 ? 296.737 259.467 284.724 1.00 75.93 1186 ASN C N 1
ATOM 1004 C CA . ASN A 1 1186 ? 296.708 260.565 283.764 1.00 75.93 1186 ASN C CA 1
ATOM 1005 C C . ASN A 1 1186 ? 297.968 261.406 283.890 1.00 75.93 1186 ASN C C 1
ATOM 1006 O O . ASN A 1 1186 ? 298.681 261.621 282.898 1.00 75.93 1186 ASN C O 1
ATOM 1011 N N . TRP A 1 1187 ? 298.333 261.761 285.126 1.00 69.84 1187 TRP C N 1
ATOM 1012 C CA . TRP A 1 1187 ? 299.457 262.664 285.307 1.00 69.84 1187 TRP C CA 1
ATOM 1013 C C . TRP A 1 1187 ? 300.728 262.052 284.750 1.00 69.84 1187 TRP C C 1
ATOM 1014 O O . TRP A 1 1187 ? 301.443 262.700 283.975 1.00 69.84 1187 TRP C O 1
ATOM 1025 N N . ASP A 1 1188 ? 300.980 260.771 285.039 1.00 71.32 1188 ASP C N 1
ATOM 1026 C CA . ASP A 1 1188 ? 302.242 260.231 284.551 1.00 71.32 1188 ASP C CA 1
ATOM 1027 C C . ASP A 1 1188 ? 302.232 260.171 283.031 1.00 71.32 1188 ASP C C 1
ATOM 1028 O O . ASP A 1 1188 ? 303.196 260.620 282.392 1.00 71.32 1188 ASP C O 1
ATOM 1033 N N . ILE A 1 1189 ? 301.103 259.759 282.432 1.00 67.27 1189 ILE C N 1
ATOM 1034 C CA . ILE A 1 1189 ? 301.096 259.688 280.976 1.00 67.27 1189 ILE C CA 1
ATOM 1035 C C . ILE A 1 1189 ? 301.241 261.093 280.419 1.00 67.27 1189 ILE C C 1
ATOM 1036 O O . ILE A 1 1189 ? 301.979 261.300 279.444 1.00 67.27 1189 ILE C O 1
ATOM 1041 N N . LEU A 1 1190 ? 300.654 262.085 281.110 1.00 63.47 1190 LEU C N 1
ATOM 1042 C CA . LEU A 1 1190 ? 300.751 263.470 280.662 1.00 63.47 1190 LEU C CA 1
ATOM 1043 C C . LEU A 1 1190 ? 302.197 263.884 280.528 1.00 63.47 1190 LEU C C 1
ATOM 1044 O O . LEU A 1 1190 ? 302.576 264.540 279.555 1.00 63.47 1190 LEU C O 1
ATOM 1049 N N . ILE A 1 1191 ? 303.021 263.526 281.508 1.00 56.29 1191 ILE C N 1
ATOM 1050 C CA . ILE A 1 1191 ? 304.438 263.795 281.351 1.00 56.29 1191 ILE C CA 1
ATOM 1051 C C . ILE A 1 1191 ? 304.968 263.018 280.159 1.00 56.29 1191 ILE C C 1
ATOM 1052 O O . ILE A 1 1191 ? 305.329 263.605 279.129 1.00 56.29 1191 ILE C O 1
ATOM 1054 N N . GLN A 1 1192 ? 304.875 261.686 280.237 1.00 52.23 1192 GLN C N 1
ATOM 1055 C CA . GLN A 1 1192 ? 305.617 260.827 279.322 1.00 52.23 1192 GLN C CA 1
ATOM 1056 C C . GLN A 1 1192 ? 305.212 261.097 277.885 1.00 52.23 1192 GLN C C 1
ATOM 1057 O O . GLN A 1 1192 ? 306.039 261.532 277.069 1.00 52.23 1192 GLN C O 1
ATOM 1059 N N . GLN A 1 1193 ? 303.910 260.975 277.606 1.00 48.07 1193 GLN C N 1
ATOM 1060 C CA . GLN A 1 1193 ? 303.400 261.217 276.264 1.00 48.07 1193 GLN C CA 1
ATOM 1061 C C . GLN A 1 1193 ? 303.805 262.597 275.767 1.00 48.07 1193 GLN C C 1
ATOM 1062 O O . GLN A 1 1193 ? 304.358 262.722 274.665 1.00 48.07 1193 GLN C O 1
ATOM 1064 N N . ALA A 1 1194 ? 303.644 263.623 276.614 1.00 45.68 1194 ALA C N 1
ATOM 1065 C CA . ALA A 1 1194 ? 303.902 264.987 276.166 1.00 45.68 1194 ALA C CA 1
ATOM 1066 C C . ALA A 1 1194 ? 305.345 265.140 275.732 1.00 45.68 1194 ALA C C 1
ATOM 1067 O O . ALA A 1 1194 ? 305.636 265.797 274.726 1.00 45.68 1194 ALA C O 1
ATOM 1069 N N . GLU A 1 1195 ? 306.268 264.519 276.465 1.00 41.27 1195 GLU C N 1
ATOM 1070 C CA . GLU A 1 1195 ? 307.650 264.563 276.019 1.00 41.27 1195 GLU C CA 1
ATOM 1071 C C . GLU A 1 1195 ? 307.802 263.769 274.733 1.00 41.27 1195 GLU C C 1
ATOM 1072 O O . GLU A 1 1195 ? 308.213 264.313 273.699 1.00 41.27 1195 GLU C O 1
ATOM 1074 N N . ILE A 1 1196 ? 307.362 262.506 274.753 1.00 39.18 1196 ILE C N 1
ATOM 1075 C CA . ILE A 1 1196 ? 307.708 261.585 273.675 1.00 39.18 1196 ILE C CA 1
ATOM 1076 C C . ILE A 1 1196 ? 307.114 262.051 272.360 1.00 39.18 1196 ILE C C 1
ATOM 1077 O O . ILE A 1 1196 ? 307.841 262.246 271.374 1.00 39.18 1196 ILE C O 1
ATOM 1079 N N . LYS A 1 1197 ? 305.803 262.311 272.362 1.00 37.93 1197 LYS C N 1
ATOM 1080 C CA . LYS A 1 1197 ? 305.139 262.873 271.194 1.00 37.93 1197 LYS C CA 1
ATOM 1081 C C . LYS A 1 1197 ? 305.879 264.106 270.698 1.00 37.93 1197 LYS C C 1
ATOM 1082 O O . LYS A 1 1197 ? 306.275 264.169 269.524 1.00 37.93 1197 LYS C O 1
ATOM 1084 N N . GLY A 1 1198 ? 306.188 265.029 271.615 1.00 37.69 1198 GLY C N 1
ATOM 1085 C CA . GLY A 1 1198 ? 306.826 266.271 271.219 1.00 37.69 1198 GLY C CA 1
ATOM 1086 C C . GLY A 1 1198 ? 308.147 266.036 270.521 1.00 37.69 1198 GLY C C 1
ATOM 1087 O O . GLY A 1 1198 ? 308.477 266.711 269.543 1.00 37.69 1198 GLY C O 1
ATOM 1088 N N . LYS A 1 1199 ? 308.910 265.048 270.989 1.00 38.00 1199 LYS C N 1
ATOM 1089 C CA . LYS A 1 1199 ? 310.161 264.748 270.308 1.00 38.00 1199 LYS C CA 1
ATOM 1090 C C . LYS A 1 1199 ? 309.892 264.102 268.957 1.00 38.00 1199 LYS C C 1
ATOM 1091 O O . LYS A 1 1199 ? 310.410 264.555 267.929 1.00 38.00 1199 LYS C O 1
ATOM 1097 N N . GLU A 1 1200 ? 309.038 263.075 268.923 1.00 35.88 1200 GLU C N 1
ATOM 1098 C CA . GLU A 1 1200 ? 308.934 262.312 267.685 1.00 35.88 1200 GLU C CA 1
ATOM 1099 C C . GLU A 1 1200 ? 308.257 263.138 266.604 1.00 35.88 1200 GLU C C 1
ATOM 1100 O O . GLU A 1 1200 ? 308.663 263.102 265.437 1.00 35.88 1200 GLU C O 1
ATOM 1106 N N . TYR A 1 1201 ? 307.256 263.927 266.981 1.00 33.95 1201 TYR C N 1
ATOM 1107 C CA . TYR A 1 1201 ? 306.644 264.814 266.010 1.00 33.95 1201 TYR C CA 1
ATOM 1108 C C . TYR A 1 1201 ? 307.631 265.870 265.540 1.00 33.95 1201 TYR C C 1
ATOM 1109 O O . TYR A 1 1201 ? 307.568 266.302 264.385 1.00 33.95 1201 TYR C O 1
ATOM 1118 N N . GLN A 1 1202 ? 308.560 266.285 266.405 1.00 30.08 1202 GLN C N 1
ATOM 1119 C CA . GLN A 1 1202 ? 309.594 267.199 265.942 1.00 30.08 1202 GLN C CA 1
ATOM 1120 C C . GLN A 1 1202 ? 310.493 266.525 264.919 1.00 30.08 1202 GLN C C 1
ATOM 1121 O O . GLN A 1 1202 ? 311.031 267.195 264.033 1.00 30.08 1202 GLN C O 1
ATOM 1127 N N . HIS A 1 1203 ? 310.662 265.205 265.013 1.00 29.79 1203 HIS C N 1
ATOM 1128 C CA . HIS A 1 1203 ? 311.505 264.515 264.047 1.00 29.79 1203 HIS C CA 1
ATOM 1129 C C . HIS A 1 1203 ? 310.889 264.553 262.653 1.00 29.79 1203 HIS C C 1
ATOM 1130 O O . HIS A 1 1203 ? 311.545 264.943 261.681 1.00 29.79 1203 HIS C O 1
ATOM 1137 N N . LYS A 1 1204 ? 309.615 264.173 262.544 1.00 23.34 1204 LYS C N 1
ATOM 1138 C CA . LYS A 1 1204 ? 308.976 263.891 261.264 1.00 23.34 1204 LYS C CA 1
ATOM 1139 C C . LYS A 1 1204 ? 308.134 265.056 260.755 1.00 23.34 1204 LYS C C 1
ATOM 1140 O O . LYS A 1 1204 ? 307.101 264.839 260.116 1.00 23.34 1204 LYS C O 1
ATOM 1142 N N . GLN A 1 1205 ? 308.566 266.292 261.015 1.00 19.98 1205 GLN C N 1
ATOM 1143 C CA . GLN A 1 1205 ? 307.788 267.455 260.597 1.00 19.98 1205 GLN C CA 1
ATOM 1144 C C . GLN A 1 1205 ? 307.655 267.524 259.080 1.00 19.98 1205 GLN C C 1
ATOM 1145 O O . GLN A 1 1205 ? 306.566 267.798 258.554 1.00 19.98 1205 GLN C O 1
ATOM 1147 N N . ALA A 1 1206 ? 308.753 267.270 258.364 1.00 18.42 1206 ALA C N 1
ATOM 1148 C CA . ALA A 1 1206 ? 308.766 267.449 256.916 1.00 18.42 1206 ALA C CA 1
ATOM 1149 C C . ALA A 1 1206 ? 307.746 266.548 256.234 1.00 18.42 1206 ALA C C 1
ATOM 1150 O O . ALA A 1 1206 ? 307.133 266.936 255.234 1.00 18.42 1206 ALA C O 1
ATOM 1152 N N . ILE A 1 1207 ? 307.544 265.345 256.764 1.00 17.88 1207 ILE C N 1
ATOM 1153 C CA . ILE A 1 1207 ? 306.581 264.437 256.156 1.00 17.88 1207 ILE C CA 1
ATOM 1154 C C . ILE A 1 1207 ? 305.169 264.983 256.315 1.00 17.88 1207 ILE C C 1
ATOM 1155 O O . ILE A 1 1207 ? 304.343 264.879 255.401 1.00 17.88 1207 ILE C O 1
ATOM 1160 N N . TYR A 1 1208 ? 304.865 265.570 257.473 1.00 19.01 1208 TYR C N 1
ATOM 1161 C CA . TYR A 1 1208 ? 303.552 266.178 257.662 1.00 19.01 1208 TYR C CA 1
ATOM 1162 C C . TYR A 1 1208 ? 303.364 267.364 256.732 1.00 19.01 1208 TYR C C 1
ATOM 1163 O O . TYR A 1 1208 ? 302.273 267.566 256.182 1.00 19.01 1208 TYR C O 1
ATOM 1172 N N . LEU A 1 1209 ? 304.412 268.164 256.550 1.00 15.46 1209 LEU C N 1
ATOM 1173 C CA . LEU A 1 1209 ? 304.318 269.262 255.599 1.00 15.46 1209 LEU C CA 1
ATOM 1174 C C . LEU A 1 1209 ? 304.060 268.744 254.188 1.00 15.46 1209 LEU C C 1
ATOM 1175 O O . LEU A 1 1209 ? 303.276 269.331 253.437 1.00 15.46 1209 LEU C O 1
ATOM 1180 N N . LYS A 1 1210 ? 304.714 267.647 253.807 1.00 15.36 1210 LYS C N 1
ATOM 1181 C CA . LYS A 1 1210 ? 304.467 267.069 252.489 1.00 15.36 1210 LYS C CA 1
ATOM 1182 C C . LYS A 1 1210 ? 303.037 266.558 252.368 1.00 15.36 1210 LYS C C 1
ATOM 1183 O O . LYS A 1 1210 ? 302.408 266.690 251.307 1.00 15.36 1210 LYS C O 1
ATOM 1189 N N . GLU A 1 1211 ? 302.516 265.946 253.433 1.00 14.99 1211 GLU C N 1
ATOM 1190 C CA . GLU A 1 1211 ? 301.125 265.511 253.420 1.00 14.99 1211 GLU C CA 1
ATOM 1191 C C . GLU A 1 1211 ? 300.199 266.698 253.205 1.00 14.99 1211 GLU C C 1
ATOM 1192 O O . GLU A 1 1211 ? 299.247 266.623 252.417 1.00 14.99 1211 GLU C O 1
ATOM 1198 N N . LEU A 1 1212 ? 300.481 267.813 253.880 1.00 12.58 1212 LEU C N 1
ATOM 1199 C CA . LEU A 1 1212 ? 299.705 269.025 253.647 1.00 12.58 1212 LEU C CA 1
ATOM 1200 C C . LEU A 1 1212 ? 299.830 269.479 252.201 1.00 12.58 1212 LEU C C 1
ATOM 1201 O O . LEU A 1 1212 ? 298.857 269.956 251.607 1.00 12.58 1212 LEU C O 1
ATOM 1206 N N . LYS A 1 1213 ? 301.033 269.384 251.634 1.00 12.83 1213 LYS C N 1
ATOM 1207 C CA . LYS A 1 1213 ? 301.237 269.841 250.265 1.00 12.83 1213 LYS C CA 1
ATOM 1208 C C . LYS A 1 1213 ? 300.362 269.054 249.304 1.00 12.83 1213 LYS C C 1
ATOM 1209 O O . LYS A 1 1213 ? 299.698 269.630 248.434 1.00 12.83 1213 LYS C O 1
ATOM 1215 N N . GLN A 1 1214 ? 300.330 267.733 249.463 1.00 13.89 1214 GLN C N 1
ATOM 1216 C CA . GLN A 1 1214 ? 299.464 266.924 248.611 1.00 13.89 1214 GLN C CA 1
ATOM 1217 C C . GLN A 1 1214 ? 297.997 267.249 248.861 1.00 13.89 1214 GLN C C 1
ATOM 1218 O O . GLN A 1 1214 ? 297.190 267.277 247.921 1.00 13.89 1214 GLN C O 1
ATOM 1224 N N . SER A 1 1215 ? 297.634 267.511 250.121 1.00 12.39 1215 SER C N 1
ATOM 1225 C CA . SER A 1 1215 ? 296.252 267.855 250.442 1.00 12.39 1215 SER C CA 1
ATOM 1226 C C . SER A 1 1215 ? 295.808 269.111 249.699 1.00 12.39 1215 SER C C 1
ATOM 1227 O O . SER A 1 1215 ? 294.766 269.123 249.031 1.00 12.39 1215 SER C O 1
ATOM 1230 N N . ILE A 1 1216 ? 296.603 270.176 249.791 1.00 11.84 1216 ILE C N 1
ATOM 1231 C CA . ILE A 1 1216 ? 296.258 271.427 249.122 1.00 11.84 1216 ILE C CA 1
ATOM 1232 C C . ILE A 1 1216 ? 296.265 271.239 247.611 1.00 11.84 1216 ILE C C 1
ATOM 1233 O O . ILE A 1 1216 ? 295.407 271.786 246.900 1.00 11.84 1216 ILE C O 1
ATOM 1238 N N . LYS A 1 1217 ? 297.245 270.488 247.094 1.00 13.09 1217 LYS C N 1
ATOM 1239 C CA . LYS A 1 1217 ? 297.331 270.261 245.656 1.00 13.09 1217 LYS C CA 1
ATOM 1240 C C . LYS A 1 1217 ? 296.066 269.601 245.132 1.00 13.09 1217 LYS C C 1
ATOM 1241 O O . LYS A 1 1217 ? 295.550 269.975 244.074 1.00 13.09 1217 LYS C O 1
ATOM 1247 N N . ASP A 1 1218 ? 295.548 268.619 245.864 1.00 16.58 1218 ASP C N 1
ATOM 1248 C CA . ASP A 1 1218 ? 294.307 267.984 245.439 1.00 16.58 1218 ASP C CA 1
ATOM 1249 C C . ASP A 1 1218 ? 293.117 268.925 245.598 1.00 16.58 1218 ASP C C 1
ATOM 1250 O O . ASP A 1 1218 ? 292.227 268.954 244.737 1.00 16.58 1218 ASP C O 1
ATOM 1255 N N . PHE A 1 1219 ? 293.078 269.700 246.688 1.00 16.39 1219 PHE C N 1
ATOM 1256 C CA . PHE A 1 1219 ? 291.895 270.516 246.948 1.00 16.39 1219 PHE C CA 1
ATOM 1257 C C . PHE A 1 1219 ? 291.731 271.617 245.908 1.00 16.39 1219 PHE C C 1
ATOM 1258 O O . PHE A 1 1219 ? 290.597 271.959 245.544 1.00 16.39 1219 PHE C O 1
ATOM 1266 N N . THR A 1 1220 ? 292.834 272.182 245.417 1.00 18.75 1220 THR C N 1
ATOM 1267 C CA . THR A 1 1220 ? 292.720 273.210 244.385 1.00 18.75 1220 THR C CA 1
ATOM 1268 C C . THR A 1 1220 ? 292.003 272.667 243.149 1.00 18.75 1220 THR C C 1
ATOM 1269 O O . THR A 1 1220 ? 291.055 273.280 242.641 1.00 18.75 1220 THR C O 1
ATOM 1273 N N . ASN A 1 1221 ? 292.417 271.494 242.670 1.00 18.68 1221 ASN C N 1
ATOM 1274 C CA . ASN A 1 1221 ? 291.774 270.932 241.489 1.00 18.68 1221 ASN C CA 1
ATOM 1275 C C . ASN A 1 1221 ? 290.362 270.456 241.791 1.00 18.68 1221 ASN C C 1
ATOM 1276 O O . ASN A 1 1221 ? 289.503 270.458 240.898 1.00 18.68 1221 ASN C O 1
ATOM 1281 N N . GLN A 1 1222 ? 290.098 270.033 243.027 1.00 19.59 1222 GLN C N 1
ATOM 1282 C CA . GLN A 1 1222 ? 288.728 269.698 243.386 1.00 19.59 1222 GLN C CA 1
ATOM 1283 C C . GLN A 1 1222 ? 287.831 270.913 243.221 1.00 19.59 1222 GLN C C 1
ATOM 1284 O O . GLN A 1 1222 ? 286.757 270.826 242.617 1.00 19.59 1222 GLN C O 1
ATOM 1290 N N . VAL A 1 1223 ? 288.286 272.070 243.706 1.00 20.80 1223 VAL C N 1
ATOM 1291 C CA . VAL A 1 1223 ? 287.516 273.298 243.529 1.00 20.80 1223 VAL C CA 1
ATOM 1292 C C . VAL A 1 1223 ? 287.424 273.666 242.053 1.00 20.80 1223 VAL C C 1
ATOM 1293 O O . VAL A 1 1223 ? 286.432 274.263 241.614 1.00 20.80 1223 VAL C O 1
ATOM 1297 N N . SER A 1 1224 ? 288.442 273.329 241.263 1.00 23.56 1224 SER C N 1
ATOM 1298 C CA . SER A 1 1224 ? 288.366 273.605 239.830 1.00 23.56 1224 SER C CA 1
ATOM 1299 C C . SER A 1 1224 ? 287.221 272.835 239.176 1.00 23.56 1224 SER C C 1
ATOM 1300 O O . SER A 1 1224 ? 286.375 273.421 238.489 1.00 23.56 1224 SER C O 1
ATOM 1303 N N . ILE A 1 1225 ? 287.176 271.518 239.388 1.00 24.60 1225 ILE C N 1
ATOM 1304 C CA . ILE A 1 1225 ? 286.134 270.697 238.766 1.00 24.60 1225 ILE C CA 1
ATOM 1305 C C . ILE A 1 1225 ? 284.760 271.071 239.313 1.00 24.60 1225 ILE C C 1
ATOM 1306 O O . ILE A 1 1225 ? 283.754 271.010 238.606 1.00 24.60 1225 ILE C O 1
ATOM 1311 N N . PHE A 1 1226 ? 284.704 271.428 240.591 1.00 26.33 1226 PHE C N 1
ATOM 1312 C CA . PHE A 1 1226 ? 283.517 271.975 241.239 1.00 26.33 1226 PHE C CA 1
ATOM 1313 C C . PHE A 1 1226 ? 282.952 273.182 240.466 1.00 26.33 1226 PHE C C 1
ATOM 1314 O O . PHE A 1 1226 ? 281.817 273.157 239.930 1.00 26.33 1226 PHE C O 1
ATOM 1322 N N . ARG A 1 1227 ? 283.769 274.234 240.367 1.00 29.60 1227 ARG C N 1
ATOM 1323 C CA . ARG A 1 1227 ? 283.352 275.435 239.658 1.00 29.60 1227 ARG C CA 1
ATOM 1324 C C . ARG A 1 1227 ? 282.986 275.115 238.217 1.00 29.60 1227 ARG C C 1
ATOM 1325 O O . ARG A 1 1227 ? 282.055 275.705 237.663 1.00 29.60 1227 ARG C O 1
ATOM 1333 N N . ARG A 1 1228 ? 283.684 274.153 237.608 1.00 36.21 1228 ARG C N 1
ATOM 1334 C CA . ARG A 1 1228 ? 283.345 273.738 236.250 1.00 36.21 1228 ARG C CA 1
ATOM 1335 C C . ARG A 1 1228 ? 282.016 272.995 236.194 1.00 36.21 1228 ARG C C 1
ATOM 1336 O O . ARG A 1 1228 ? 281.352 272.997 235.152 1.00 36.21 1228 ARG C O 1
ATOM 1344 N N . ASP A 1 1229 ? 281.627 272.324 237.278 1.00 36.72 1229 ASP C N 1
ATOM 1345 C CA . ASP A 1 1229 ? 280.341 271.633 237.276 1.00 36.72 1229 ASP C CA 1
ATOM 1346 C C . ASP A 1 1229 ? 279.207 272.632 237.150 1.00 36.72 1229 ASP C C 1
ATOM 1347 O O . ASP A 1 1229 ? 278.211 272.358 236.473 1.00 36.72 1229 ASP C O 1
ATOM 1352 N N . TYR A 1 1230 ? 279.332 273.788 237.805 1.00 37.16 1230 TYR C N 1
ATOM 1353 C CA . TYR A 1 1230 ? 278.153 274.665 237.905 1.00 37.16 1230 TYR C CA 1
ATOM 1354 C C . TYR A 1 1230 ? 277.621 275.139 236.561 1.00 37.16 1230 TYR C C 1
ATOM 1355 O O . TYR A 1 1230 ? 276.410 275.076 236.321 1.00 37.16 1230 TYR C O 1
ATOM 1364 N N . GLU A 1 1231 ? 278.495 275.645 235.688 1.00 42.36 1231 GLU C N 1
ATOM 1365 C CA . GLU A 1 1231 ? 278.026 276.499 234.596 1.00 42.36 1231 GLU C CA 1
ATOM 1366 C C . GLU A 1 1231 ? 277.057 275.782 233.659 1.00 42.36 1231 GLU C C 1
ATOM 1367 O O . GLU A 1 1231 ? 276.218 276.437 233.030 1.00 42.36 1231 GLU C O 1
ATOM 1373 N N . LYS A 1 1232 ? 277.148 274.450 233.557 1.00 40.36 1232 LYS C N 1
ATOM 1374 C CA . LYS A 1 1232 ? 276.265 273.656 232.707 1.00 40.36 1232 LYS C CA 1
ATOM 1375 C C . LYS A 1 1232 ? 275.406 272.679 233.503 1.00 40.36 1232 LYS C C 1
ATOM 1376 O O . LYS A 1 1232 ? 274.955 271.677 232.944 1.00 40.36 1232 LYS C O 1
ATOM 1382 N N . ASN A 1 1233 ? 275.179 272.926 234.792 1.00 36.99 1233 ASN C N 1
ATOM 1383 C CA . ASN A 1 1233 ? 274.387 272.007 235.603 1.00 36.99 1233 ASN C CA 1
ATOM 1384 C C . ASN A 1 1233 ? 273.632 272.773 236.676 1.00 36.99 1233 ASN C C 1
ATOM 1385 O O . ASN A 1 1233 ? 274.218 273.600 237.379 1.00 36.99 1233 ASN C O 1
ATOM 1390 N N . GLY A 1 1234 ? 272.339 272.487 236.797 1.00 35.30 1234 GLY C N 1
ATOM 1391 C CA . GLY A 1 1234 ? 271.561 272.909 237.936 1.00 35.30 1234 GLY C CA 1
ATOM 1392 C C . GLY A 1 1234 ? 271.095 274.356 237.872 1.00 35.30 1234 GLY C C 1
ATOM 1393 O O . GLY A 1 1234 ? 270.410 274.752 236.924 1.00 35.30 1234 GLY C O 1
ATOM 1394 N N . PRO A 1 1235 ? 271.449 275.180 238.869 1.00 31.46 1235 PRO C N 1
ATOM 1395 C CA . PRO A 1 1235 ? 270.777 276.479 239.009 1.00 31.46 1235 PRO C CA 1
ATOM 1396 C C . PRO A 1 1235 ? 271.079 277.463 237.898 1.00 31.46 1235 PRO C C 1
ATOM 1397 O O . PRO A 1 1235 ? 270.418 278.508 237.840 1.00 31.46 1235 PRO C O 1
ATOM 1401 N N . MET A 1 1236 ? 272.062 277.188 237.043 1.00 34.82 1236 MET C N 1
ATOM 1402 C CA . MET A 1 1236 ? 272.328 278.059 235.909 1.00 34.82 1236 MET C CA 1
ATOM 1403 C C . MET A 1 1236 ? 271.079 278.178 235.048 1.00 34.82 1236 MET C C 1
ATOM 1404 O O . MET A 1 1236 ? 270.361 277.199 234.830 1.00 34.82 1236 MET C O 1
ATOM 1406 N N . VAL A 1 1237 ? 270.814 279.388 234.562 1.00 39.14 1237 VAL C N 1
ATOM 1407 C CA . VAL A 1 1237 ? 269.564 279.653 233.862 1.00 39.14 1237 VAL C CA 1
ATOM 1408 C C . VAL A 1 1237 ? 269.673 279.113 232.446 1.00 39.14 1237 VAL C C 1
ATOM 1409 O O . VAL A 1 1237 ? 270.064 279.836 231.522 1.00 39.14 1237 VAL C O 1
ATOM 1411 N N . GLU A 1 1238 ? 269.328 277.834 232.274 1.00 42.35 1238 GLU C N 1
ATOM 1412 C CA . GLU A 1 1238 ? 269.316 277.183 230.969 1.00 42.35 1238 GLU C CA 1
ATOM 1413 C C . GLU A 1 1238 ? 267.925 276.700 230.583 1.00 42.35 1238 GLU C C 1
ATOM 1414 O O . GLU A 1 1238 ? 267.403 277.124 229.547 1.00 42.35 1238 GLU C O 1
ATOM 1416 N N . GLY A 1 1239 ? 267.296 275.856 231.404 1.00 44.81 1239 GLY C N 1
ATOM 1417 C CA . GLY A 1 1239 ? 266.098 275.132 231.013 1.00 44.81 1239 GLY C CA 1
ATOM 1418 C C . GLY A 1 1239 ? 264.890 275.391 231.887 1.00 44.81 1239 GLY C C 1
ATOM 1419 O O . GLY A 1 1239 ? 264.914 276.274 232.748 1.00 44.81 1239 GLY C O 1
ATOM 1420 N N . ILE A 1 1240 ? 263.826 274.616 231.672 1.00 44.59 1240 ILE C N 1
ATOM 1421 C CA . ILE A 1 1240 ? 262.586 274.814 232.422 1.00 44.59 1240 ILE C CA 1
ATOM 1422 C C . ILE A 1 1240 ? 262.686 274.172 233.798 1.00 44.59 1240 ILE C C 1
ATOM 1423 O O . ILE A 1 1240 ? 262.631 274.861 234.823 1.00 44.59 1240 ILE C O 1
ATOM 1425 N N . SER A 1 1241 ? 262.842 272.844 233.833 1.00 41.63 1241 SER C N 1
ATOM 1426 C CA . SER A 1 1241 ? 263.075 272.091 235.059 1.00 41.63 1241 SER C CA 1
ATOM 1427 C C . SER A 1 1241 ? 261.982 272.375 236.082 1.00 41.63 1241 SER C C 1
ATOM 1428 O O . SER A 1 1241 ? 262.250 273.001 237.115 1.00 41.63 1241 SER C O 1
ATOM 1430 N N . PRO A 1 1242 ? 260.748 271.942 235.839 1.00 42.79 1242 PRO C N 1
ATOM 1431 C CA . PRO A 1 1242 ? 259.639 272.410 236.678 1.00 42.79 1242 PRO C CA 1
ATOM 1432 C C . PRO A 1 1242 ? 259.672 271.847 238.087 1.00 42.79 1242 PRO C C 1
ATOM 1433 O O . PRO A 1 1242 ? 259.312 270.690 238.320 1.00 42.79 1242 PRO C O 1
ATOM 1437 N N . ALA A 1 1243 ? 260.109 272.672 239.034 1.00 42.01 1243 ALA C N 1
ATOM 1438 C CA . ALA A 1 1243 ? 260.018 272.420 240.469 1.00 42.01 1243 ALA C CA 1
ATOM 1439 C C . ALA A 1 1243 ? 260.756 271.165 240.930 1.00 42.01 1243 ALA C C 1
ATOM 1440 O O . ALA A 1 1243 ? 260.562 270.734 242.071 1.00 42.01 1243 ALA C O 1
ATOM 1442 N N . GLU A 1 1244 ? 261.586 270.550 240.084 1.00 40.86 1244 GLU C N 1
ATOM 1443 C CA . GLU A 1 1244 ? 262.511 269.519 240.538 1.00 40.86 1244 GLU C CA 1
ATOM 1444 C C . GLU A 1 1244 ? 263.813 270.105 241.059 1.00 40.86 1244 GLU C C 1
ATOM 1445 O O . GLU A 1 1244 ? 264.640 269.359 241.595 1.00 40.86 1244 GLU C O 1
ATOM 1451 N N . ALA A 1 1245 ? 264.002 271.419 240.917 1.00 34.51 1245 ALA C N 1
ATOM 1452 C CA . ALA A 1 1245 ? 265.311 272.011 241.132 1.00 34.51 1245 ALA C CA 1
ATOM 1453 C C . ALA A 1 1245 ? 265.768 271.881 242.571 1.00 34.51 1245 ALA C C 1
ATOM 1454 O O . ALA A 1 1245 ? 266.973 271.884 242.831 1.00 34.51 1245 ALA C O 1
ATOM 1456 N N . MET A 1 1246 ? 264.835 271.758 243.515 1.00 37.00 1246 MET C N 1
ATOM 1457 C CA . MET A 1 1246 ? 265.232 271.699 244.915 1.00 37.00 1246 MET C CA 1
ATOM 1458 C C . MET A 1 1246 ? 266.097 270.483 245.204 1.00 37.00 1246 MET C C 1
ATOM 1459 O O . MET A 1 1246 ? 267.013 270.566 246.021 1.00 37.00 1246 MET C O 1
ATOM 1464 N N . GLU A 1 1247 ? 265.842 269.357 244.537 1.00 41.57 1247 GLU C N 1
ATOM 1465 C CA . GLU A 1 1247 ? 266.644 268.159 244.785 1.00 41.57 1247 GLU C CA 1
ATOM 1466 C C . GLU A 1 1247 ? 268.101 268.378 244.402 1.00 41.57 1247 GLU C C 1
ATOM 1467 O O . GLU A 1 1247 ? 269.019 268.130 245.198 1.00 41.57 1247 GLU C O 1
ATOM 1473 N N . ARG A 1 1248 ? 268.331 268.827 243.171 1.00 37.34 1248 ARG C N 1
ATOM 1474 C CA . ARG A 1 1248 ? 269.697 269.086 242.729 1.00 37.34 1248 ARG C CA 1
ATOM 1475 C C . ARG A 1 1248 ? 270.329 270.209 243.547 1.00 37.34 1248 ARG C C 1
ATOM 1476 O O . ARG A 1 1248 ? 271.516 270.150 243.889 1.00 37.34 1248 ARG C O 1
ATOM 1484 N N . LEU A 1 1249 ? 269.545 271.224 243.901 1.00 33.58 1249 LEU C N 1
ATOM 1485 C CA . LEU A 1 1249 ? 270.074 272.301 244.727 1.00 33.58 1249 LEU C CA 1
ATOM 1486 C C . LEU A 1 1249 ? 270.507 271.784 246.094 1.00 33.58 1249 LEU C C 1
ATOM 1487 O O . LEU A 1 1249 ? 271.522 272.225 246.640 1.00 33.58 1249 LEU C O 1
ATOM 1492 N N . ARG A 1 1250 ? 269.771 270.822 246.651 1.00 35.75 1250 ARG C N 1
ATOM 1493 C CA . ARG A 1 1250 ? 270.140 270.279 247.953 1.00 35.75 1250 ARG C CA 1
ATOM 1494 C C . ARG A 1 1250 ? 271.357 269.364 247.857 1.00 35.75 1250 ARG C C 1
ATOM 1495 O O . ARG A 1 1250 ? 272.184 269.327 248.784 1.00 35.75 1250 ARG C O 1
ATOM 1503 N N . ARG A 1 1251 ? 271.492 268.621 246.755 1.00 36.44 1251 ARG C N 1
ATOM 1504 C CA . ARG A 1 1251 ? 272.730 267.869 246.567 1.00 36.44 1251 ARG C CA 1
ATOM 1505 C C . ARG A 1 1251 ? 273.917 268.823 246.496 1.00 36.44 1251 ARG C C 1
ATOM 1506 O O . ARG A 1 1251 ? 274.960 268.573 247.113 1.00 36.44 1251 ARG C O 1
ATOM 1514 N N . PHE A 1 1252 ? 273.765 269.939 245.774 1.00 33.13 1252 PHE C N 1
ATOM 1515 C CA . PHE A 1 1252 ? 274.807 270.962 245.777 1.00 33.13 1252 PHE C CA 1
ATOM 1516 C C . PHE A 1 1252 ? 275.043 271.491 247.186 1.00 33.13 1252 PHE C C 1
ATOM 1517 O O . PHE A 1 1252 ? 276.183 271.821 247.556 1.00 33.13 1252 PHE C O 1
ATOM 1525 N N . GLU A 1 1253 ? 273.968 271.595 247.977 1.00 29.20 1253 GLU C N 1
ATOM 1526 C CA . GLU A 1 1253 ? 274.097 272.032 249.363 1.00 29.20 1253 GLU C CA 1
ATOM 1527 C C . GLU A 1 1253 ? 275.090 271.158 250.107 1.00 29.20 1253 GLU C C 1
ATOM 1528 O O . GLU A 1 1253 ? 276.102 271.644 250.636 1.00 29.20 1253 GLU C O 1
ATOM 1534 N N . ASP A 1 1254 ? 274.855 269.852 250.070 1.00 28.47 1254 ASP C N 1
ATOM 1535 C CA . ASP A 1 1254 ? 275.766 268.930 250.736 1.00 28.47 1254 ASP C CA 1
ATOM 1536 C C . ASP A 1 1254 ? 277.155 268.989 250.116 1.00 28.47 1254 ASP C C 1
ATOM 1537 O O . ASP A 1 1254 ? 278.157 268.834 250.826 1.00 28.47 1254 ASP C O 1
ATOM 1542 N N . GLU A 1 1255 ? 277.237 269.247 248.807 1.00 28.16 1255 GLU C N 1
ATOM 1543 C CA . GLU A 1 1255 ? 278.531 269.278 248.135 1.00 28.16 1255 GLU C CA 1
ATOM 1544 C C . GLU A 1 1255 ? 279.434 270.350 248.731 1.00 28.16 1255 GLU C C 1
ATOM 1545 O O . GLU A 1 1255 ? 280.469 270.040 249.341 1.00 28.16 1255 GLU C O 1
ATOM 1551 N N . TYR A 1 1256 ? 279.053 271.626 248.588 1.00 28.35 1256 TYR C N 1
ATOM 1552 C CA . TYR A 1 1256 ? 279.963 272.640 249.125 1.00 28.35 1256 TYR C CA 1
ATOM 1553 C C . TYR A 1 1256 ? 280.019 272.604 250.640 1.00 28.35 1256 TYR C C 1
ATOM 1554 O O . TYR A 1 1256 ? 280.986 273.114 251.204 1.00 28.35 1256 TYR C O 1
ATOM 1563 N N . ASP A 1 1257 ? 279.011 272.052 251.327 1.00 24.73 1257 ASP C N 1
ATOM 1564 C CA . ASP A 1 1257 ? 279.180 271.862 252.763 1.00 24.73 1257 ASP C CA 1
ATOM 1565 C C . ASP A 1 1257 ? 280.389 270.977 253.040 1.00 24.73 1257 ASP C C 1
ATOM 1566 O O . ASP A 1 1257 ? 281.286 271.361 253.803 1.00 24.73 1257 ASP C O 1
ATOM 1571 N N . VAL A 1 1258 ? 280.447 269.814 252.379 1.00 20.28 1258 VAL C N 1
ATOM 1572 C CA . VAL A 1 1258 ? 281.583 268.902 252.518 1.00 20.28 1258 VAL C CA 1
ATOM 1573 C C . VAL A 1 1258 ? 282.884 269.622 252.184 1.00 20.28 1258 VAL C C 1
ATOM 1574 O O . VAL A 1 1258 ? 283.885 269.518 252.914 1.00 20.28 1258 VAL C O 1
ATOM 1578 N N . LYS A 1 1259 ? 282.881 270.377 251.085 1.00 20.89 1259 LYS C N 1
ATOM 1579 C CA . LYS A 1 1259 ? 284.076 271.131 250.724 1.00 20.89 1259 LYS C CA 1
ATOM 1580 C C . LYS A 1 1259 ? 284.462 272.106 251.830 1.00 20.89 1259 LYS C C 1
ATOM 1581 O O . LYS A 1 1259 ? 285.649 272.306 252.105 1.00 20.89 1259 LYS C O 1
ATOM 1587 N N . TYR A 1 1260 ? 283.473 272.709 252.485 1.00 19.81 1260 TYR C N 1
ATOM 1588 C CA . TYR A 1 1260 ? 283.744 273.715 253.505 1.00 19.81 1260 TYR C CA 1
ATOM 1589 C C . TYR A 1 1260 ? 284.343 273.087 254.756 1.00 19.81 1260 TYR C C 1
ATOM 1590 O O . TYR A 1 1260 ? 285.235 273.670 255.384 1.00 19.81 1260 TYR C O 1
ATOM 1599 N N . GLN A 1 1261 ? 283.875 271.896 255.136 1.00 19.80 1261 GLN C N 1
ATOM 1600 C CA . GLN A 1 1261 ? 284.514 271.220 256.265 1.00 19.80 1261 GLN C CA 1
ATOM 1601 C C . GLN A 1 1261 ? 285.949 270.829 255.919 1.00 19.80 1261 GLN C C 1
ATOM 1602 O O . GLN A 1 1261 ? 286.857 270.930 256.765 1.00 19.80 1261 GLN C O 1
ATOM 1608 N N . MET A 1 1262 ? 286.179 270.397 254.675 1.00 19.71 1262 MET C N 1
ATOM 1609 C CA . MET A 1 1262 ? 287.549 270.113 254.245 1.00 19.71 1262 MET C CA 1
ATOM 1610 C C . MET A 1 1262 ? 288.417 271.365 254.338 1.00 19.71 1262 MET C C 1
ATOM 1611 O O . MET A 1 1262 ? 289.565 271.320 254.804 1.00 19.71 1262 MET C O 1
ATOM 1616 N N . TYR A 1 1263 ? 287.866 272.497 253.911 1.00 16.52 1263 TYR C N 1
ATOM 1617 C CA . TYR A 1 1263 ? 288.567 273.769 254.013 1.00 16.52 1263 TYR C CA 1
ATOM 1618 C C . TYR A 1 1263 ? 288.898 274.101 255.462 1.00 16.52 1263 TYR C C 1
ATOM 1619 O O . TYR A 1 1263 ? 289.982 274.615 255.753 1.00 16.52 1263 TYR C O 1
ATOM 1628 N N . LYS A 1 1264 ? 287.982 273.822 256.386 1.00 17.06 1264 LYS C N 1
ATOM 1629 C CA . LYS A 1 1264 ? 288.262 274.150 257.780 1.00 17.06 1264 LYS C CA 1
ATOM 1630 C C . LYS A 1 1264 ? 289.400 273.307 258.340 1.00 17.06 1264 LYS C C 1
ATOM 1631 O O . LYS A 1 1264 ? 290.255 273.826 259.070 1.00 17.06 1264 LYS C O 1
ATOM 1637 N N . ILE A 1 1265 ? 289.430 272.006 258.035 1.00 15.54 1265 ILE C N 1
ATOM 1638 C CA . ILE A 1 1265 ? 290.548 271.208 258.551 1.00 15.54 1265 ILE C CA 1
ATOM 1639 C C . ILE A 1 1265 ? 291.861 271.672 257.925 1.00 15.54 1265 ILE C C 1
ATOM 1640 O O . ILE A 1 1265 ? 292.912 271.698 258.589 1.00 15.54 1265 ILE C O 1
ATOM 1645 N N . ASN A 1 1266 ? 291.824 272.076 256.651 1.00 15.43 1266 ASN C N 1
ATOM 1646 C CA . ASN A 1 1266 ? 293.026 272.645 256.053 1.00 15.43 1266 ASN C CA 1
ATOM 1647 C C . ASN A 1 1266 ? 293.460 273.904 256.790 1.00 15.43 1266 ASN C C 1
ATOM 1648 O O . ASN A 1 1266 ? 294.654 274.110 257.026 1.00 15.43 1266 ASN C O 1
ATOM 1653 N N . ALA A 1 1267 ? 292.505 274.757 257.162 1.00 16.94 1267 ALA C N 1
ATOM 1654 C CA . ALA A 1 1267 ? 292.846 275.977 257.889 1.00 16.94 1267 ALA C CA 1
ATOM 1655 C C . ALA A 1 1267 ? 293.487 275.655 259.231 1.00 16.94 1267 ALA C C 1
ATOM 1656 O O . ALA A 1 1267 ? 294.449 276.316 259.646 1.00 16.94 1267 ALA C O 1
ATOM 1658 N N . ARG A 1 1268 ? 292.956 274.648 259.926 1.00 18.31 1268 ARG C N 1
ATOM 1659 C CA . ARG A 1 1268 ? 293.563 274.207 261.180 1.00 18.31 1268 ARG C CA 1
ATOM 1660 C C . ARG A 1 1268 ? 295.019 273.817 260.968 1.00 18.31 1268 ARG C C 1
ATOM 1661 O O . ARG A 1 1268 ? 295.905 274.265 261.704 1.00 18.31 1268 ARG C O 1
ATOM 1669 N N . GLY A 1 1269 ? 295.290 273.006 259.943 1.00 17.28 1269 GLY C N 1
ATOM 1670 C CA . GLY A 1 1269 ? 296.669 272.600 259.691 1.00 17.28 1269 GLY C CA 1
ATOM 1671 C C . GLY A 1 1269 ? 297.580 273.771 259.358 1.00 17.28 1269 GLY C C 1
ATOM 1672 O O . GLY A 1 1269 ? 298.696 273.892 259.886 1.00 17.28 1269 GLY C O 1
ATOM 1673 N N . GLU A 1 1270 ? 297.110 274.658 258.481 1.00 19.24 1270 GLU C N 1
ATOM 1674 C CA . GLU A 1 1270 ? 297.922 275.796 258.064 1.00 19.24 1270 GLU C CA 1
ATOM 1675 C C . GLU A 1 1270 ? 298.273 276.682 259.247 1.00 19.24 1270 GLU C C 1
ATOM 1676 O O . GLU A 1 1270 ? 299.432 277.074 259.420 1.00 19.24 1270 GLU C O 1
ATOM 1682 N N . ASN A 1 1271 ? 297.287 276.999 260.087 1.00 18.85 1271 ASN C N 1
ATOM 1683 C CA . ASN A 1 1271 ? 297.589 277.806 261.259 1.00 18.85 1271 ASN C CA 1
ATOM 1684 C C . ASN A 1 1271 ? 298.427 277.041 262.268 1.00 18.85 1271 ASN C C 1
ATOM 1685 O O . ASN A 1 1271 ? 299.123 277.667 263.072 1.00 18.85 1271 ASN C O 1
ATOM 1690 N N . LEU A 1 1272 ? 298.378 275.708 262.251 1.00 20.49 1272 LEU C N 1
ATOM 1691 C CA . LEU A 1 1272 ? 299.293 274.942 263.085 1.00 20.49 1272 LEU C CA 1
ATOM 1692 C C . LEU A 1 1272 ? 300.733 275.226 262.692 1.00 20.49 1272 LEU C C 1
ATOM 1693 O O . LEU A 1 1272 ? 301.582 275.492 263.549 1.00 20.49 1272 LEU C O 1
ATOM 1698 N N . PHE A 1 1273 ? 301.022 275.196 261.393 1.00 19.53 1273 PHE C N 1
ATOM 1699 C CA . PHE A 1 1273 ? 302.385 275.447 260.929 1.00 19.53 1273 PHE C CA 1
ATOM 1700 C C . PHE A 1 1273 ? 302.701 276.926 260.742 1.00 19.53 1273 PHE C C 1
ATOM 1701 O O . PHE A 1 1273 ? 303.840 277.259 260.402 1.00 19.53 1273 PHE C O 1
ATOM 1709 N N . GLY A 1 1274 ? 301.737 277.818 260.949 1.00 15.89 1274 GLY C N 1
ATOM 1710 C CA . GLY A 1 1274 ? 302.018 279.240 260.893 1.00 15.89 1274 GLY C CA 1
ATOM 1711 C C . GLY A 1 1274 ? 302.246 279.792 259.505 1.00 15.89 1274 GLY C C 1
ATOM 1712 O O . GLY A 1 1274 ? 302.997 280.759 259.348 1.00 15.89 1274 GLY C O 1
ATOM 1713 N N . LEU A 1 1275 ? 301.613 279.213 258.496 1.00 16.51 1275 LEU C N 1
ATOM 1714 C CA . LEU A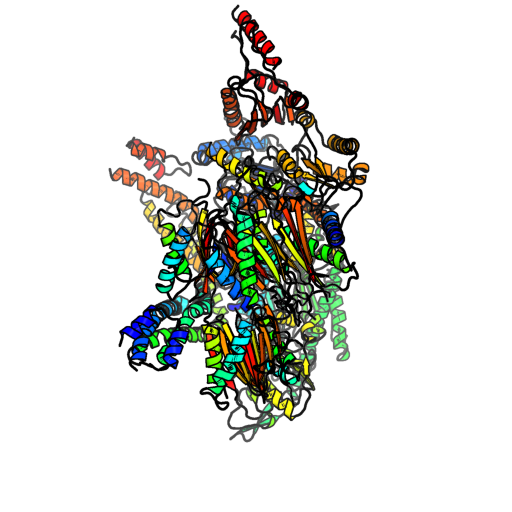 1 1275 ? 301.733 279.691 257.130 1.00 16.51 1275 LEU C CA 1
ATOM 1715 C C . LEU A 1 1275 ? 300.649 280.725 256.837 1.00 16.51 1275 LEU C C 1
ATOM 1716 O O . LEU A 1 1275 ? 299.702 280.907 257.603 1.00 16.51 1275 LEU C O 1
ATOM 1721 N N . GLN A 1 1276 ? 300.809 281.419 255.712 1.00 14.22 1276 GLN C N 1
ATOM 1722 C CA . GLN A 1 1276 ? 299.719 282.230 255.186 1.00 14.22 1276 GLN C CA 1
ATOM 1723 C C . GLN A 1 1276 ? 298.529 281.331 254.915 1.00 14.22 1276 GLN C C 1
ATOM 1724 O O . GLN A 1 1276 ? 298.663 280.275 254.292 1.00 14.22 1276 GLN C O 1
ATOM 1730 N N . ASN A 1 1277 ? 297.361 281.743 255.381 1.00 17.94 1277 ASN C N 1
ATOM 1731 C CA . ASN A 1 1277 ? 296.179 280.954 255.121 1.00 17.94 1277 ASN C CA 1
ATOM 1732 C C . ASN A 1 1277 ? 295.763 281.114 253.666 1.00 17.94 1277 ASN C C 1
ATOM 1733 O O . ASN A 1 1277 ? 295.448 282.222 253.215 1.00 17.94 1277 ASN C O 1
ATOM 1738 N N . GLN A 1 1278 ? 295.810 280.012 252.925 1.00 16.63 1278 GLN C N 1
ATOM 1739 C CA . GLN A 1 1278 ? 295.310 280.018 251.566 1.00 16.63 1278 GLN C CA 1
ATOM 1740 C C . GLN A 1 1278 ? 293.851 280.428 251.604 1.00 16.63 1278 GLN C C 1
ATOM 1741 O O . GLN A 1 1278 ? 293.086 279.934 252.435 1.00 16.63 1278 GLN C O 1
ATOM 1747 N N . LYS A 1 1279 ? 293.483 281.364 250.735 1.00 16.84 1279 LYS C N 1
ATOM 1748 C CA . LYS A 1 1279 ? 292.155 281.960 250.729 1.00 16.84 1279 LYS C CA 1
ATOM 1749 C C . LYS A 1 1279 ? 291.514 281.754 249.369 1.00 16.84 1279 LYS C C 1
ATOM 1750 O O . LYS A 1 1279 ? 292.127 282.041 248.335 1.00 16.84 1279 LYS C O 1
ATOM 1756 N N . TYR A 1 1280 ? 290.271 281.272 249.387 1.00 15.77 1280 TYR C N 1
ATOM 1757 C CA . TYR A 1 1280 ? 289.619 280.671 248.225 1.00 15.77 1280 TYR C CA 1
ATOM 1758 C C . TYR A 1 1280 ? 288.428 281.531 247.824 1.00 15.77 1280 TYR C C 1
ATOM 1759 O O . TYR A 1 1280 ? 287.485 281.656 248.618 1.00 15.77 1280 TYR C O 1
ATOM 1768 N N . PRO A 1 1281 ? 288.395 282.136 246.626 1.00 13.82 1281 PRO C N 1
ATOM 1769 C CA . PRO A 1 1281 ? 287.313 283.078 246.323 1.00 13.82 1281 PRO C CA 1
ATOM 1770 C C . PRO A 1 1281 ? 286.039 282.428 245.804 1.00 13.82 1281 PRO C C 1
ATOM 1771 O O . PRO A 1 1281 ? 284.943 282.948 246.027 1.00 13.82 1281 PRO C O 1
ATOM 1775 N N . GLU A 1 1282 ? 286.164 281.288 245.123 1.00 15.74 1282 GLU C N 1
ATOM 1776 C CA . GLU A 1 1282 ? 285.012 280.727 244.409 1.00 15.74 1282 GLU C CA 1
ATOM 1777 C C . GLU A 1 1282 ? 283.940 280.245 245.382 1.00 15.74 1282 GLU C C 1
ATOM 1778 O O . GLU A 1 1282 ? 282.739 280.423 245.126 1.00 15.74 1282 GLU C O 1
ATOM 1784 N N . LEU A 1 1283 ? 284.356 279.617 246.485 1.00 16.87 1283 LEU C N 1
ATOM 1785 C CA . LEU A 1 1283 ? 283.406 279.064 247.443 1.00 16.87 1283 LEU C CA 1
ATOM 1786 C C . LEU A 1 1283 ? 282.455 280.137 247.952 1.00 16.87 1283 LEU C C 1
ATOM 1787 O O . LEU A 1 1283 ? 281.255 279.889 248.138 1.00 16.87 1283 LEU C O 1
ATOM 1792 N N . GLU A 1 1284 ? 282.964 281.349 248.144 1.00 16.74 1284 GLU C N 1
ATOM 1793 C CA . GLU A 1 1284 ? 282.098 282.440 248.558 1.00 16.74 1284 GLU C CA 1
ATOM 1794 C C . GLU A 1 1284 ? 281.060 282.755 247.486 1.00 16.74 1284 GLU C C 1
ATOM 1795 O O . GLU A 1 1284 ? 279.894 283.030 247.799 1.00 16.74 1284 GLU C O 1
ATOM 1801 N N . LYS A 1 1285 ? 281.469 282.731 246.215 1.00 15.63 1285 LYS C N 1
ATOM 1802 C CA . LYS A 1 1285 ? 280.536 283.019 245.129 1.00 15.63 1285 LYS C CA 1
ATOM 1803 C C . LYS A 1 1285 ? 279.412 281.994 245.099 1.00 15.63 1285 LYS C C 1
ATOM 1804 O O . LYS A 1 1285 ? 278.224 282.348 244.969 1.00 15.63 1285 LYS C O 1
ATOM 1810 N N . THR A 1 1286 ? 279.784 280.712 245.198 1.00 18.87 1286 THR C N 1
ATOM 1811 C CA . THR A 1 1286 ? 278.821 279.631 245.365 1.00 18.87 1286 THR C CA 1
ATOM 1812 C C . THR A 1 1286 ? 277.815 279.986 246.443 1.00 18.87 1286 THR C C 1
ATOM 1813 O O . THR A 1 1286 ? 276.601 280.022 246.195 1.00 18.87 1286 THR C O 1
ATOM 1817 N N . ASP A 1 1287 ? 278.336 280.290 247.637 1.00 16.66 1287 ASP C N 1
ATOM 1818 C CA . ASP A 1 1287 ? 277.481 280.474 248.801 1.00 16.66 1287 ASP C CA 1
ATOM 1819 C C . ASP A 1 1287 ? 276.509 281.627 248.605 1.00 16.66 1287 ASP C C 1
ATOM 1820 O O . ASP A 1 1287 ? 275.332 281.515 248.951 1.00 16.66 1287 ASP C O 1
ATOM 1825 N N . ALA A 1 1288 ? 276.970 282.739 248.040 1.00 16.14 1288 ALA C N 1
ATOM 1826 C CA . ALA A 1 1288 ? 276.084 283.892 247.890 1.00 16.14 1288 ALA C CA 1
ATOM 1827 C C . ALA A 1 1288 ? 274.955 283.607 246.902 1.00 16.14 1288 ALA C C 1
ATOM 1828 O O . ALA A 1 1288 ? 273.762 283.843 247.201 1.00 16.14 1288 ALA C O 1
ATOM 1830 N N . GLU A 1 1289 ? 275.321 283.110 245.712 1.00 15.98 1289 GLU C N 1
ATOM 1831 C CA . GLU A 1 1289 ? 274.320 282.847 244.682 1.00 15.98 1289 GLU C CA 1
ATOM 1832 C C . GLU A 1 1289 ? 273.258 281.893 245.211 1.00 15.98 1289 GLU C C 1
ATOM 1833 O O . GLU A 1 1289 ? 272.047 282.161 245.127 1.00 15.98 1289 GLU C O 1
ATOM 1839 N N . ILE A 1 1290 ? 273.699 280.797 245.822 1.00 16.93 1290 ILE C N 1
ATOM 1840 C CA . ILE A 1 1290 ? 272.728 279.836 246.314 1.00 16.93 1290 ILE C CA 1
ATOM 1841 C C . ILE A 1 1290 ? 271.944 280.394 247.486 1.00 16.93 1290 ILE C C 1
ATOM 1842 O O . ILE A 1 1290 ? 270.833 279.943 247.738 1.00 16.93 1290 ILE C O 1
ATOM 1847 N N . LYS A 1 1291 ? 272.523 281.297 248.281 1.00 15.45 1291 LYS C N 1
ATOM 1848 C CA . LYS A 1 1291 ? 271.768 281.815 249.413 1.00 15.45 1291 LYS C CA 1
ATOM 1849 C C . LYS A 1 1291 ? 270.517 282.514 248.923 1.00 15.45 1291 LYS C C 1
ATOM 1850 O O . LYS A 1 1291 ? 269.401 282.219 249.387 1.00 15.45 1291 LYS C O 1
ATOM 1856 N N . ASN A 1 1292 ? 270.673 283.393 247.927 1.00 17.49 1292 ASN C N 1
ATOM 1857 C CA . ASN A 1 1292 ? 269.473 284.039 247.395 1.00 17.49 1292 ASN C CA 1
ATOM 1858 C C . ASN A 1 1292 ? 268.541 283.000 246.772 1.00 17.49 1292 ASN C C 1
ATOM 1859 O O . ASN A 1 1292 ? 267.317 283.012 247.012 1.00 17.49 1292 ASN C O 1
ATOM 1864 N N . LEU A 1 1293 ? 269.119 282.051 246.025 1.00 19.89 1293 LEU C N 1
ATOM 1865 C CA . LEU A 1 1293 ? 268.303 281.043 245.359 1.00 19.89 1293 LEU C CA 1
ATOM 1866 C C . LEU A 1 1293 ? 267.478 280.248 246.336 1.00 19.89 1293 LEU C C 1
ATOM 1867 O O . LEU A 1 1293 ? 266.280 280.032 246.127 1.00 19.89 1293 LEU C O 1
ATOM 1872 N N . ASN A 1 1294 ? 268.115 279.776 247.386 1.00 21.28 1294 ASN C N 1
ATOM 1873 C CA . ASN A 1 1294 ? 267.486 278.838 248.282 1.00 21.28 1294 ASN C CA 1
ATOM 1874 C C . ASN A 1 1294 ? 266.478 279.531 249.169 1.00 21.28 1294 ASN C C 1
ATOM 1875 O O . ASN A 1 1294 ? 265.462 278.920 249.506 1.00 21.28 1294 ASN C O 1
ATOM 1880 N N . LYS A 1 1295 ? 266.691 280.805 249.524 1.00 21.18 1295 LYS C N 1
ATOM 1881 C CA . LYS A 1 1295 ? 265.611 281.492 250.224 1.00 21.18 1295 LYS C CA 1
ATOM 1882 C C . LYS A 1 1295 ? 264.380 281.601 249.331 1.00 21.18 1295 LYS C C 1
ATOM 1883 O O . LYS A 1 1295 ? 263.257 281.296 249.769 1.00 21.18 1295 LYS C O 1
ATOM 1889 N N . LEU A 1 1296 ? 264.574 281.946 248.052 1.00 22.89 1296 LEU C N 1
ATOM 1890 C CA . LEU A 1 1296 ? 263.423 282.050 247.157 1.00 22.89 1296 LEU C CA 1
ATOM 1891 C C . LEU A 1 1296 ? 262.722 280.704 246.999 1.00 22.89 1296 LEU C C 1
ATOM 1892 O O . LEU A 1 1296 ? 261.493 280.609 247.103 1.00 22.89 1296 LEU C O 1
ATOM 1897 N N . TYR A 1 1297 ? 263.492 279.650 246.747 1.00 26.59 1297 TYR C N 1
ATOM 1898 C CA . TYR A 1 1297 ? 262.891 278.355 246.462 1.00 26.59 1297 TYR C CA 1
ATOM 1899 C C . TYR A 1 1297 ? 262.238 277.757 247.699 1.00 26.59 1297 TYR C C 1
ATOM 1900 O O . TYR A 1 1297 ? 261.221 277.065 247.583 1.00 26.59 1297 TYR C O 1
ATOM 1909 N N . ASN A 1 1298 ? 262.795 278.003 248.887 1.00 27.80 1298 ASN C N 1
ATOM 1910 C CA . ASN A 1 1298 ? 262.120 277.578 250.104 1.00 27.80 1298 ASN C CA 1
ATOM 1911 C C . ASN A 1 1298 ? 260.785 278.288 250.251 1.00 27.80 1298 ASN C C 1
ATOM 1912 O O . ASN A 1 1298 ? 259.786 277.674 250.652 1.00 27.80 1298 ASN C O 1
ATOM 1917 N N . LEU A 1 1299 ? 260.742 279.584 249.929 1.00 31.55 1299 LEU C N 1
ATOM 1918 C CA . LEU A 1 1299 ? 259.459 280.279 249.973 1.00 31.55 1299 LEU C CA 1
ATOM 1919 C C . LEU A 1 1299 ? 258.480 279.676 248.974 1.00 31.55 1299 LEU C C 1
ATOM 1920 O O . LEU A 1 1299 ? 257.290 279.517 249.275 1.00 31.55 1299 LEU C O 1
ATOM 1925 N N . TYR A 1 1300 ? 258.967 279.322 247.785 1.00 37.49 1300 TYR C N 1
ATOM 1926 C CA . TYR A 1 1300 ? 258.110 278.695 246.780 1.00 37.49 1300 TYR C CA 1
ATOM 1927 C C . TYR A 1 1300 ? 257.537 277.379 247.298 1.00 37.49 1300 TYR C C 1
ATOM 1928 O O . TYR A 1 1300 ? 256.336 277.107 247.149 1.00 37.49 1300 TYR C O 1
ATOM 1937 N N . ASP A 1 1301 ? 258.386 276.551 247.911 1.00 36.32 1301 ASP C N 1
ATOM 1938 C CA . ASP A 1 1301 ? 257.915 275.290 248.473 1.00 36.32 1301 ASP C CA 1
ATOM 1939 C C . ASP A 1 1301 ? 256.853 275.530 249.531 1.00 36.32 1301 ASP C C 1
ATOM 1940 O O . ASP A 1 1301 ? 255.821 274.850 249.545 1.00 36.32 1301 ASP C O 1
ATOM 1945 N N . SER A 1 1302 ? 257.085 276.496 250.421 1.00 38.18 1302 SER C N 1
ATOM 1946 C CA . SER A 1 1302 ? 256.127 276.762 251.490 1.00 38.18 1302 SER C CA 1
ATOM 1947 C C . SER A 1 1302 ? 254.778 277.190 250.924 1.00 38.18 1302 SER C C 1
ATOM 1948 O O . SER A 1 1302 ? 253.726 276.677 251.332 1.00 38.18 1302 SER C O 1
ATOM 1951 N N . VAL A 1 1303 ? 254.789 278.114 249.961 1.00 40.15 1303 VAL C N 1
ATOM 1952 C CA . VAL A 1 1303 ? 253.530 278.605 249.405 1.00 40.15 1303 VAL C CA 1
ATOM 1953 C C . VAL A 1 1303 ? 252.781 277.470 248.717 1.00 40.15 1303 VAL C C 1
ATOM 1954 O O . VAL A 1 1303 ? 251.578 277.276 248.941 1.00 40.15 1303 VAL C O 1
ATOM 1958 N N . ILE A 1 1304 ? 253.477 276.685 247.890 1.00 39.49 1304 ILE C N 1
ATOM 1959 C CA . ILE A 1 1304 ? 252.752 275.705 247.086 1.00 39.49 1304 ILE C CA 1
ATOM 1960 C C . ILE A 1 1304 ? 252.275 274.536 247.945 1.00 39.49 1304 ILE C C 1
ATOM 1961 O O . ILE A 1 1304 ? 251.181 274.002 247.726 1.00 39.49 1304 ILE C O 1
ATOM 1966 N N . LYS A 1 1305 ? 253.131 274.230 249.020 1.00 39.33 1305 LYS C N 1
ATOM 1967 C CA . LYS A 1 1305 ? 252.655 273.118 249.814 1.00 39.33 1305 LYS C CA 1
ATOM 1968 C C . LYS A 1 1305 ? 251.479 273.550 250.636 1.00 39.33 1305 LYS C C 1
ATOM 1969 O O . LYS A 1 1305 ? 250.575 272.759 250.870 1.00 39.33 1305 LYS C O 1
ATOM 1975 N N . ASN A 1 1306 ? 251.448 274.791 251.066 1.00 39.74 1306 ASN C N 1
ATOM 1976 C CA . ASN A 1 1306 ? 250.274 275.207 251.817 1.00 39.74 1306 ASN C CA 1
ATOM 1977 C C . ASN A 1 1306 ? 249.065 275.246 250.893 1.00 39.74 1306 ASN C C 1
ATOM 1978 O O . ASN A 1 1306 ? 247.955 274.822 251.248 1.00 39.74 1306 ASN C O 1
ATOM 1983 N N . ILE A 1 1307 ? 249.286 275.712 249.692 1.00 41.10 1307 ILE C N 1
ATOM 1984 C CA . ILE A 1 1307 ? 248.235 275.748 248.704 1.00 41.10 1307 ILE C CA 1
ATOM 1985 C C . ILE A 1 1307 ? 247.704 274.349 248.494 1.00 41.10 1307 ILE C C 1
ATOM 1986 O O . ILE A 1 1307 ? 246.513 274.155 248.326 1.00 41.10 1307 ILE C O 1
ATOM 1991 N N . GLN A 1 1308 ? 248.581 273.351 248.492 1.00 40.21 1308 GLN C N 1
ATOM 1992 C CA . GLN A 1 1308 ? 248.105 271.994 248.325 1.00 40.21 1308 GLN C CA 1
ATOM 1993 C C . GLN A 1 1308 ? 247.487 271.456 249.592 1.00 40.21 1308 GLN C C 1
ATOM 1994 O O . GLN A 1 1308 ? 246.556 270.648 249.471 1.00 40.21 1308 GLN C O 1
ATOM 2000 N N . GLN A 1 1309 ? 247.947 271.905 250.791 1.00 42.67 1309 GLN C N 1
ATOM 2001 C CA . GLN A 1 1309 ? 247.334 271.459 252.046 1.00 42.67 1309 GLN C CA 1
ATOM 2002 C C . GLN A 1 1309 ? 245.875 271.693 251.905 1.00 42.67 1309 GLN C C 1
ATOM 2003 O O . GLN A 1 1309 ? 245.060 270.890 252.362 1.00 42.67 1309 GLN C O 1
ATOM 2009 N N . PHE A 1 1310 ? 245.540 272.806 251.271 1.00 44.15 1310 PHE C N 1
ATOM 2010 C CA . PHE A 1 1310 ? 244.165 272.992 250.936 1.00 44.15 1310 PHE C CA 1
ATOM 2011 C C . PHE A 1 1310 ? 243.884 272.597 249.523 1.00 44.15 1310 PHE C C 1
ATOM 2012 O O . PHE A 1 1310 ? 244.185 273.412 248.686 1.00 44.15 1310 PHE C O 1
ATOM 2020 N N . ALA A 1 1330 ? 242.031 282.273 251.619 1.00 57.63 1330 ALA C N 1
ATOM 2021 C CA . ALA A 1 1330 ? 242.351 283.162 250.519 1.00 57.63 1330 ALA C CA 1
ATOM 2022 C C . ALA A 1 1330 ? 242.909 284.460 251.084 1.00 57.63 1330 ALA C C 1
ATOM 2023 O O . ALA A 1 1330 ? 243.901 284.977 250.591 1.00 57.63 1330 ALA C O 1
ATOM 2025 N N . GLY A 1 1331 ? 242.294 284.988 252.143 1.00 56.51 1331 GLY C N 1
ATOM 2026 C CA . GLY A 1 1331 ? 242.817 286.195 252.771 1.00 56.51 1331 GLY C CA 1
ATOM 2027 C C . GLY A 1 1331 ? 244.203 285.952 253.326 1.00 56.51 1331 GLY C C 1
ATOM 2028 O O . GLY A 1 1331 ? 245.095 286.798 253.199 1.00 56.51 1331 GLY C O 1
ATOM 2029 N N . LYS A 1 1332 ? 244.405 284.769 253.914 1.00 54.53 1332 LYS C N 1
ATOM 2030 C CA . LYS A 1 1332 ? 245.717 284.373 254.383 1.00 54.53 1332 LYS C CA 1
ATOM 2031 C C . LYS A 1 1332 ? 246.651 284.429 253.201 1.00 54.53 1332 LYS C C 1
ATOM 2032 O O . LYS A 1 1332 ? 247.812 284.819 253.306 1.00 54.53 1332 LYS C O 1
ATOM 2038 N N . TYR A 1 1333 ? 246.127 284.075 252.046 1.00 54.74 1333 TYR C N 1
ATOM 2039 C CA . TYR A 1 1333 ? 246.891 284.180 250.845 1.00 54.74 1333 TYR C CA 1
ATOM 2040 C C . TYR A 1 1333 ? 246.977 285.615 250.393 1.00 54.74 1333 TYR C C 1
ATOM 2041 O O . TYR A 1 1333 ? 247.901 285.977 249.680 1.00 54.74 1333 TYR C O 1
ATOM 2050 N N . GLY A 1 1334 ? 246.074 286.449 250.844 1.00 51.26 1334 GLY C N 1
ATOM 2051 C CA . GLY A 1 1334 ? 246.207 287.856 250.573 1.00 51.26 1334 GLY C CA 1
ATOM 2052 C C . GLY A 1 1334 ? 247.485 288.370 251.217 1.00 51.26 1334 GLY C C 1
ATOM 2053 O O . GLY A 1 1334 ? 248.201 289.194 250.641 1.00 51.26 1334 GLY C O 1
ATOM 2054 N N . GLU A 1 1335 ? 247.808 287.857 252.449 1.00 51.15 1335 GLU C N 1
ATOM 2055 C CA . GLU A 1 1335 ? 249.063 288.229 253.179 1.00 51.15 1335 GLU C CA 1
ATOM 2056 C C . GLU A 1 1335 ? 250.254 287.500 252.597 1.00 51.15 1335 GLU C C 1
ATOM 2057 O O . GLU A 1 1335 ? 251.370 288.032 252.600 1.00 51.15 1335 GLU C O 1
ATOM 2063 N N . GLN A 1 1336 ? 250.016 286.312 252.049 1.00 51.04 1336 GLN C N 1
ATOM 2064 C CA . GLN A 1 1336 ? 251.096 285.651 251.361 1.00 51.04 1336 GLN C CA 1
ATOM 2065 C C . GLN A 1 1336 ? 251.430 286.492 250.141 1.00 51.04 1336 GLN C C 1
ATOM 2066 O O . GLN A 1 1336 ? 252.597 286.694 249.778 1.00 51.04 1336 GLN C O 1
ATOM 2072 N N . CYS A 1 1337 ? 250.321 287.018 249.539 1.00 50.82 1337 CYS C N 1
ATOM 2073 C CA . CYS A 1 1337 ? 250.574 287.974 248.471 1.00 50.82 1337 CYS C CA 1
ATOM 2074 C C . CYS A 1 1337 ? 251.252 289.227 249.007 1.00 50.82 1337 CYS C C 1
ATOM 2075 O O . CYS A 1 1337 ? 251.963 289.913 248.265 1.00 50.82 1337 CYS C O 1
ATOM 2078 N N . SER A 1 1338 ? 251.036 289.545 250.286 1.00 53.28 1338 SER C N 1
ATOM 2079 C CA . SER A 1 1338 ? 251.687 290.705 250.884 1.00 53.28 1338 SER C CA 1
ATOM 2080 C C . SER A 1 1338 ? 253.186 290.504 251.080 1.00 53.28 1338 SER C C 1
ATOM 2081 O O . SER A 1 1338 ? 253.904 291.494 251.254 1.00 53.28 1338 SER C O 1
ATOM 2084 N N . ARG A 1 1339 ? 253.672 289.261 251.077 1.00 51.62 1339 ARG C N 1
ATOM 2085 C CA . ARG A 1 1339 ? 255.102 288.980 251.004 1.00 51.62 1339 ARG C CA 1
ATOM 2086 C C . ARG A 1 1339 ? 255.544 288.596 249.597 1.00 51.62 1339 ARG C C 1
ATOM 2087 O O . ARG A 1 1339 ? 256.681 288.150 249.421 1.00 51.62 1339 ARG C O 1
ATOM 2095 N N . LEU A 1 1340 ? 254.671 288.752 248.599 1.00 45.42 1340 LEU C N 1
ATOM 2096 C CA . LEU A 1 1340 ? 255.056 288.465 247.219 1.00 45.42 1340 LEU C CA 1
ATOM 2097 C C . LEU A 1 1340 ? 256.243 289.291 246.744 1.00 45.42 1340 LEU C C 1
ATOM 2098 O O . LEU A 1 1340 ? 257.223 288.693 246.268 1.00 45.42 1340 LEU C O 1
ATOM 2103 N N . PRO A 1 1341 ? 256.240 290.626 246.826 1.00 41.30 1341 PRO C N 1
ATOM 2104 C CA . PRO A 1 1341 ? 257.178 291.398 246.004 1.00 41.30 1341 PRO C CA 1
ATOM 2105 C C . PRO A 1 1341 ? 258.623 291.208 246.431 1.00 41.30 1341 PRO C C 1
ATOM 2106 O O . PRO A 1 1341 ? 258.949 291.195 247.620 1.00 41.30 1341 PRO C O 1
ATOM 2110 N N . LYS A 1 1342 ? 259.487 291.045 245.432 1.00 35.43 1342 LYS C N 1
ATOM 2111 C CA . LYS A 1 1342 ? 260.926 290.983 245.642 1.00 35.43 1342 LYS C CA 1
ATOM 2112 C C . LYS A 1 1342 ? 261.598 291.204 244.299 1.00 35.43 1342 LYS C C 1
ATOM 2113 O O . LYS A 1 1342 ? 261.260 290.533 243.319 1.00 35.43 1342 LYS C O 1
ATOM 2119 N N . ASP A 1 1343 ? 262.547 292.137 244.261 1.00 33.42 1343 ASP C N 1
ATOM 2120 C CA . ASP A 1 1343 ? 263.164 292.584 243.022 1.00 33.42 1343 ASP C CA 1
ATOM 2121 C C . ASP A 1 1343 ? 264.557 292.008 242.822 1.00 33.42 1343 ASP C C 1
ATOM 2122 O O . ASP A 1 1343 ? 265.340 292.568 242.048 1.00 33.42 1343 ASP C O 1
ATOM 2124 N N . LEU A 1 1344 ? 264.889 290.908 243.506 1.00 31.62 1344 LEU C N 1
ATOM 2125 C CA . LEU A 1 1344 ? 266.211 290.321 243.328 1.00 31.62 1344 LEU C CA 1
ATOM 2126 C C . LEU A 1 1344 ? 266.413 289.901 241.885 1.00 31.62 1344 LEU C C 1
ATOM 2127 O O . LEU A 1 1344 ? 267.435 290.232 241.272 1.00 31.62 1344 LEU C O 1
ATOM 2132 N N . LYS A 1 1345 ? 265.421 289.224 241.309 1.00 32.03 1345 LYS C N 1
ATOM 2133 C CA . LYS A 1 1345 ? 265.549 288.705 239.961 1.00 32.03 1345 LYS C CA 1
ATOM 2134 C C . LYS A 1 1345 ? 264.222 288.030 239.587 1.00 32.03 1345 LYS C C 1
ATOM 2135 O O . LYS A 1 1345 ? 263.480 287.566 240.457 1.00 32.03 1345 LYS C O 1
ATOM 2141 N N . GLU A 1 1346 ? 263.955 287.953 238.275 1.00 34.89 1346 GLU C N 1
ATOM 2142 C CA . GLU A 1 1346 ? 262.802 287.252 237.712 1.00 34.89 1346 GLU C CA 1
ATOM 2143 C C . GLU A 1 1346 ? 263.188 285.853 237.223 1.00 34.89 1346 GLU C C 1
ATOM 2144 O O . GLU A 1 1346 ? 264.109 285.706 236.412 1.00 34.89 1346 GLU C O 1
ATOM 2146 N N . TRP A 1 1347 ? 262.452 284.836 237.700 1.00 38.93 1347 TRP C N 1
ATOM 2147 C CA . TRP A 1 1347 ? 262.615 283.424 237.345 1.00 38.93 1347 TRP C CA 1
ATOM 2148 C C . TRP A 1 1347 ? 261.344 282.884 236.713 1.00 38.93 1347 TRP C C 1
ATOM 2149 O O . TRP A 1 1347 ? 260.273 283.481 236.820 1.00 38.93 1347 TRP C O 1
ATOM 2160 N N . GLN A 1 1348 ? 261.476 281.712 236.084 1.00 45.98 1348 GLN C N 1
ATOM 2161 C CA . GLN A 1 1348 ? 260.300 280.966 235.650 1.00 45.98 1348 GLN C CA 1
ATOM 2162 C C . GLN A 1 1348 ? 259.481 280.486 236.840 1.00 45.98 1348 GLN C C 1
ATOM 2163 O O . GLN A 1 1348 ? 258.250 280.603 236.843 1.00 45.98 1348 GLN C O 1
ATOM 2169 N N . ALA A 1 1349 ? 260.146 279.945 237.864 1.00 49.52 1349 ALA C N 1
ATOM 2170 C CA . ALA A 1 1349 ? 259.432 279.504 239.057 1.00 49.52 1349 ALA C CA 1
ATOM 2171 C C . ALA A 1 1349 ? 258.720 280.671 239.730 1.00 49.52 1349 ALA C C 1
ATOM 2172 O O . ALA A 1 1349 ? 257.603 280.523 240.249 1.00 49.52 1349 ALA C O 1
ATOM 2174 N N . TYR A 1 1350 ? 259.356 281.842 239.724 1.00 50.55 1350 TYR C N 1
ATOM 2175 C CA . TYR A 1 1350 ? 258.770 283.018 240.355 1.00 50.55 1350 TYR C CA 1
ATOM 2176 C C . TYR A 1 1350 ? 257.454 283.402 239.688 1.00 50.55 1350 TYR C C 1
ATOM 2177 O O . TYR A 1 1350 ? 256.428 283.574 240.358 1.00 50.55 1350 TYR C O 1
ATOM 2186 N N . ARG A 1 1351 ? 257.460 283.532 238.360 1.00 47.50 1351 ARG C N 1
ATOM 2187 C CA . ARG A 1 1351 ? 256.221 283.877 237.675 1.00 47.50 1351 ARG C CA 1
ATOM 2188 C C . ARG A 1 1351 ? 255.208 282.741 237.741 1.00 47.50 1351 ARG C C 1
ATOM 2189 O O . ARG A 1 1351 ? 254.001 282.997 237.688 1.00 47.50 1351 ARG C O 1
ATOM 2197 N N . ASP A 1 1352 ? 255.662 281.491 237.876 1.00 52.50 1352 ASP C N 1
ATOM 2198 C CA . ASP A 1 1352 ? 254.720 280.398 238.107 1.00 52.50 1352 ASP C CA 1
ATOM 2199 C C . ASP A 1 1352 ? 253.948 280.619 239.398 1.00 52.50 1352 ASP C C 1
ATOM 2200 O O . ASP A 1 1352 ? 252.711 280.540 239.425 1.00 52.50 1352 ASP C O 1
ATOM 2205 N N . LEU A 1 1353 ? 254.672 280.897 240.482 1.00 53.85 1353 LEU C N 1
ATOM 2206 C CA . LEU A 1 1353 ? 254.009 281.154 241.754 1.00 53.85 1353 LEU C CA 1
ATOM 2207 C C . LEU A 1 1353 ? 253.112 282.381 241.658 1.00 53.85 1353 LEU C C 1
ATOM 2208 O O . LEU A 1 1353 ? 252.025 282.412 242.247 1.00 53.85 1353 LEU C O 1
ATOM 2213 N N . LYS A 1 1354 ? 253.548 283.396 240.908 1.00 52.86 1354 LYS C N 1
ATOM 2214 C CA . LYS A 1 1354 ? 252.735 284.596 240.740 1.00 52.86 1354 LYS C CA 1
ATOM 2215 C C . LYS A 1 1354 ? 251.418 284.278 240.042 1.00 52.86 1354 LYS C C 1
ATOM 2216 O O . LYS A 1 1354 ? 250.350 284.738 240.462 1.00 52.86 1354 LYS C O 1
ATOM 2222 N N . ASN A 1 1355 ? 251.475 283.495 238.964 1.00 55.32 1355 ASN C N 1
ATOM 2223 C CA . ASN A 1 1355 ? 250.258 283.142 238.241 1.00 55.32 1355 ASN C CA 1
ATOM 2224 C C . ASN A 1 1355 ? 249.322 282.327 239.118 1.00 55.32 1355 ASN C C 1
ATOM 2225 O O . ASN A 1 1355 ? 248.102 282.561 239.137 1.00 55.32 1355 ASN C O 1
ATOM 2230 N N . TYR A 1 1356 ? 249.874 281.366 239.861 1.00 63.15 1356 TYR C N 1
ATOM 2231 C CA . TYR A 1 1356 ? 249.027 280.569 240.738 1.00 63.15 1356 TYR C CA 1
ATOM 2232 C C . TYR A 1 1356 ? 248.355 281.450 241.783 1.00 63.15 1356 TYR C C 1
ATOM 2233 O O . TYR A 1 1356 ? 247.126 281.440 241.904 1.00 63.15 1356 TYR C O 1
ATOM 2242 N N . ILE A 1 1357 ? 249.130 282.276 242.496 1.00 58.80 1357 ILE C N 1
ATOM 2243 C CA . ILE A 1 1357 ? 248.529 283.089 243.554 1.00 58.80 1357 ILE C CA 1
ATOM 2244 C C . ILE A 1 1357 ? 247.547 284.100 242.976 1.00 58.80 1357 ILE C C 1
ATOM 2245 O O . ILE A 1 1357 ? 246.595 284.497 243.655 1.00 58.80 1357 ILE C O 1
ATOM 2250 N N . ASP A 1 1358 ? 247.719 284.430 241.752 1.00 60.87 1358 ASP C N 1
ATOM 2251 C CA . ASP A 1 1358 ? 246.689 285.242 241.151 1.00 60.87 1358 ASP C CA 1
ATOM 2252 C C . ASP A 1 1358 ? 245.437 284.423 241.109 1.00 60.87 1358 ASP C C 1
ATOM 2253 O O . ASP A 1 1358 ? 244.353 284.908 241.434 1.00 60.87 1358 ASP C O 1
ATOM 2258 N N . SER A 1 1359 ? 245.592 283.155 240.750 1.00 62.93 1359 SER C N 1
ATOM 2259 C CA . SER A 1 1359 ? 244.465 282.247 240.712 1.00 62.93 1359 SER C CA 1
ATOM 2260 C C . SER A 1 1359 ? 243.835 282.120 242.075 1.00 62.93 1359 SER C C 1
ATOM 2261 O O . SER A 1 1359 ? 242.609 282.009 242.187 1.00 62.93 1359 SER C O 1
ATOM 2264 N N . LEU A 1 1360 ? 244.648 282.161 243.116 1.00 63.73 1360 LEU C N 1
ATOM 2265 C CA . LEU A 1 1360 ? 244.104 282.077 244.456 1.00 63.73 1360 LEU C CA 1
ATOM 2266 C C . LEU A 1 1360 ? 243.219 283.275 244.755 1.00 63.73 1360 LEU C C 1
ATOM 2267 O O . LEU A 1 1360 ? 242.138 283.150 245.351 1.00 63.73 1360 LEU C O 1
ATOM 2272 N N . ARG A 1 1361 ? 243.664 284.450 244.343 1.00 67.90 1361 ARG C N 1
ATOM 2273 C CA . ARG A 1 1361 ? 242.852 285.643 244.534 1.00 67.90 1361 ARG C CA 1
ATOM 2274 C C . ARG A 1 1361 ? 241.584 285.552 243.746 1.00 67.90 1361 ARG C C 1
ATOM 2275 O O . ARG A 1 1361 ? 240.547 286.033 244.172 1.00 67.90 1361 ARG C O 1
ATOM 2283 N N . ILE B 2 10 ? 317.922 264.088 309.865 1.00 45.19 10 ILE J N 1
ATOM 2284 C CA . ILE B 2 10 ? 317.160 262.894 310.204 1.00 45.19 10 ILE J CA 1
ATOM 2285 C C . ILE B 2 10 ? 315.665 263.131 310.012 1.00 45.19 10 ILE J C 1
ATOM 2286 O O . ILE B 2 10 ? 314.932 262.200 309.682 1.00 45.19 10 ILE J O 1
ATOM 2291 N N . ASP B 2 11 ? 315.222 264.372 310.221 1.00 32.16 11 ASP J N 1
ATOM 2292 C CA . ASP B 2 11 ? 313.828 264.767 310.063 1.00 32.16 11 ASP J CA 1
ATOM 2293 C C . ASP B 2 11 ? 313.724 265.821 308.973 1.00 32.16 11 ASP J C 1
ATOM 2294 O O . ASP B 2 11 ? 314.547 266.737 308.905 1.00 32.16 11 ASP J O 1
ATOM 2296 N N . MET B 2 12 ? 312.722 265.679 308.110 1.00 24.02 12 MET J N 1
ATOM 2297 C CA . MET B 2 12 ? 312.518 266.606 306.996 1.00 24.02 12 MET J CA 1
ATOM 2298 C C . MET B 2 12 ? 311.034 266.701 306.676 1.00 24.02 12 MET J C 1
ATOM 2299 O O . MET B 2 12 ? 310.542 266.080 305.726 1.00 24.02 12 MET J O 1
ATOM 2304 N N . PRO B 2 13 ? 310.279 267.468 307.462 1.00 18.36 13 PRO J N 1
ATOM 2305 C CA . PRO B 2 13 ? 308.890 267.755 307.090 1.00 18.36 13 PRO J CA 1
ATOM 2306 C C . PRO B 2 13 ? 308.796 268.451 305.739 1.00 18.36 13 PRO J C 1
ATOM 2307 O O . PRO B 2 13 ? 309.668 269.231 305.353 1.00 18.36 13 PRO J O 1
ATOM 2311 N N . GLU B 2 14 ? 307.712 268.163 305.024 1.00 20.97 14 GLU J N 1
ATOM 2312 C CA . GLU B 2 14 ? 307.622 268.402 303.593 1.00 20.97 14 GLU J CA 1
ATOM 2313 C C . GLU B 2 14 ? 306.778 269.635 303.269 1.00 20.97 14 GLU J C 1
ATOM 2314 O O . GLU B 2 14 ? 306.167 270.263 304.135 1.00 20.97 14 GLU J O 1
ATOM 2320 N N . ASN B 2 15 ? 306.748 269.963 301.982 1.00 23.22 15 ASN J N 1
ATOM 2321 C CA . ASN B 2 15 ? 306.115 271.154 301.433 1.00 23.22 15 ASN J CA 1
ATOM 2322 C C . ASN B 2 15 ? 305.652 270.809 300.018 1.00 23.22 15 ASN J C 1
ATOM 2323 O O . ASN B 2 15 ? 305.497 269.632 299.678 1.00 23.22 15 ASN J O 1
ATOM 2328 N N . SER B 2 16 ? 305.421 271.828 299.191 1.00 25.33 16 SER J N 1
ATOM 2329 C CA . SER B 2 16 ? 304.959 271.606 297.828 1.00 25.33 16 SER J CA 1
ATOM 2330 C C . SER B 2 16 ? 305.967 270.793 297.017 1.00 25.33 16 SER J C 1
ATOM 2331 O O . SER B 2 16 ? 307.121 270.602 297.410 1.00 25.33 16 SER J O 1
ATOM 2334 N N . GLU B 2 17 ? 305.506 270.323 295.859 1.00 31.96 17 GLU J N 1
ATOM 2335 C CA . GLU B 2 17 ? 306.252 269.455 294.959 1.00 31.96 17 GLU J CA 1
ATOM 2336 C C . GLU B 2 17 ? 307.105 270.289 294.000 1.00 31.96 17 GLU J C 1
ATOM 2337 O O . GLU B 2 17 ? 307.020 271.518 293.955 1.00 31.96 17 GLU J O 1
ATOM 2343 N N . MET B 2 18 ? 307.995 269.597 293.289 1.00 32.52 18 MET J N 1
ATOM 2344 C CA . MET B 2 18 ? 308.814 270.037 292.165 1.00 32.52 18 MET J CA 1
ATOM 2345 C C . MET B 2 18 ? 310.080 270.728 292.660 1.00 32.52 18 MET J C 1
ATOM 2346 O O . MET B 2 18 ? 310.986 270.956 291.860 1.00 32.52 18 MET J O 1
ATOM 2351 N N . LYS B 2 19 ? 310.226 270.964 293.969 1.00 29.11 19 LYS J N 1
ATOM 2352 C CA . LYS B 2 19 ? 311.389 271.640 294.533 1.00 29.11 19 LYS J CA 1
ATOM 2353 C C . LYS B 2 19 ? 311.442 273.102 294.060 1.00 29.11 19 LYS J C 1
ATOM 2354 O O . LYS B 2 19 ? 312.509 273.650 293.788 1.00 29.11 19 LYS J O 1
ATOM 2360 N N . SER B 2 20 ? 310.269 273.742 293.959 1.00 21.88 20 SER J N 1
ATOM 2361 C CA . SER B 2 20 ? 310.234 275.193 293.792 1.00 21.88 20 SER J CA 1
ATOM 2362 C C . SER B 2 20 ? 310.733 275.876 295.053 1.00 21.88 20 SER J C 1
ATOM 2363 O O . SER B 2 20 ? 311.593 276.762 294.998 1.00 21.88 20 SER J O 1
ATOM 2366 N N . MET B 2 21 ? 310.207 275.460 296.202 1.00 20.95 21 MET J N 1
ATOM 2367 C CA . MET B 2 21 ? 310.515 276.057 297.492 1.00 20.95 21 MET J CA 1
ATOM 2368 C C . MET B 2 21 ? 311.559 275.265 298.262 1.00 20.95 21 MET J C 1
ATOM 2369 O O . MET B 2 21 ? 312.498 275.857 298.799 1.00 20.95 21 MET J O 1
ATOM 2374 N N . LYS B 2 22 ? 311.413 273.937 298.321 1.00 17.91 22 LYS J N 1
ATOM 2375 C CA . LYS B 2 22 ? 312.312 273.120 299.131 1.00 17.91 22 LYS J CA 1
ATOM 2376 C C . LYS B 2 22 ? 313.757 273.310 298.708 1.00 17.91 22 LYS J C 1
ATOM 2377 O O . LYS B 2 22 ? 314.654 273.421 299.549 1.00 17.91 22 LYS J O 1
ATOM 2383 N N . ASN B 2 23 ? 313.992 273.360 297.403 1.00 17.43 23 ASN J N 1
ATOM 2384 C CA . ASN B 2 23 ? 315.338 273.556 296.884 1.00 17.43 23 ASN J CA 1
ATOM 2385 C C . ASN B 2 23 ? 315.875 274.945 297.215 1.00 17.43 23 ASN J C 1
ATOM 2386 O O . ASN B 2 23 ? 317.071 275.108 297.479 1.00 17.43 23 ASN J O 1
ATOM 2391 N N . ASP B 2 24 ? 315.010 275.955 297.202 1.00 14.99 24 ASP J N 1
ATOM 2392 C CA . ASP B 2 24 ? 315.465 277.327 297.392 1.00 14.99 24 ASP J CA 1
ATOM 2393 C C . ASP B 2 24 ? 315.980 277.558 298.809 1.00 14.99 24 ASP J C 1
ATOM 2394 O O . ASP B 2 24 ? 317.012 278.222 299.010 1.00 14.99 24 ASP J O 1
ATOM 2399 N N . ALA B 2 25 ? 315.266 277.019 299.801 1.00 12.17 25 ALA J N 1
ATOM 2400 C CA . ALA B 2 25 ? 315.560 277.325 301.196 1.00 12.17 25 ALA J CA 1
ATOM 2401 C C . ALA B 2 25 ? 316.940 276.832 301.602 1.00 12.17 25 ALA J C 1
ATOM 2402 O O . ALA B 2 25 ? 317.655 277.522 302.332 1.00 12.17 25 ALA J O 1
ATOM 2404 N N . PHE B 2 26 ? 317.324 275.634 301.157 1.00 11.01 26 PHE J N 1
ATOM 2405 C CA . PHE B 2 26 ? 318.639 275.093 301.496 1.00 11.01 26 PHE J CA 1
ATOM 2406 C C . PHE B 2 26 ? 319.747 276.002 300.982 1.00 11.01 26 PHE J C 1
ATOM 2407 O O . PHE B 2 26 ? 320.652 276.418 301.734 1.00 11.01 26 PHE J O 1
ATOM 2415 N N . SER B 2 27 ? 319.672 276.320 299.689 1.00 11.52 27 SER J N 1
ATOM 2416 C CA . SER B 2 27 ? 320.672 277.150 299.038 1.00 11.52 27 SER J CA 1
ATOM 2417 C C . SER B 2 27 ? 320.817 278.486 299.740 1.00 11.52 27 SER J C 1
ATOM 2418 O O . SER B 2 27 ? 321.933 278.988 299.905 1.00 11.52 27 SER J O 1
ATOM 2421 N N . GLN B 2 28 ? 319.701 279.078 300.168 1.00 9.63 28 GLN J N 1
ATOM 2422 C CA . GLN B 2 28 ? 319.794 280.371 300.841 1.00 9.63 28 GLN J CA 1
ATOM 2423 C C . GLN B 2 28 ? 320.325 280.240 302.260 1.00 9.63 28 GLN J C 1
ATOM 2424 O O . GLN B 2 28 ? 321.169 281.042 302.698 1.00 9.63 28 GLN J O 1
ATOM 2430 N N . ALA B 2 29 ? 319.833 279.242 302.996 1.00 11.16 29 ALA J N 1
ATOM 2431 C CA . ALA B 2 29 ? 320.221 279.079 304.384 1.00 11.16 29 ALA J CA 1
ATOM 2432 C C . ALA B 2 29 ? 321.716 278.939 304.518 1.00 11.16 29 ALA J C 1
ATOM 2433 O O . ALA B 2 29 ? 322.283 279.378 305.523 1.00 11.16 29 ALA J O 1
ATOM 2435 N N . LYS B 2 30 ? 322.377 278.339 303.528 1.00 10.73 30 LYS J N 1
ATOM 2436 C CA . LYS B 2 30 ? 323.790 278.085 303.773 1.00 10.73 30 LYS J CA 1
ATOM 2437 C C . LYS B 2 30 ? 324.708 279.227 303.384 1.00 10.73 30 LYS J C 1
ATOM 2438 O O . LYS B 2 30 ? 325.863 279.250 303.819 1.00 10.73 30 LYS J O 1
ATOM 2444 N N . PHE B 2 31 ? 324.261 280.154 302.550 1.00 11.35 31 PHE J N 1
ATOM 2445 C CA . PHE B 2 31 ? 324.883 281.467 302.579 1.00 11.35 31 PHE J CA 1
ATOM 2446 C C . PHE B 2 31 ? 324.685 282.095 303.950 1.00 11.35 31 PHE J C 1
ATOM 2447 O O . PHE B 2 31 ? 325.623 282.644 304.558 1.00 11.35 31 PHE J O 1
ATOM 2455 N N . ALA B 2 32 ? 323.462 281.971 304.470 1.00 11.21 32 ALA J N 1
ATOM 2456 C CA . ALA B 2 32 ? 323.091 282.706 305.671 1.00 11.21 32 ALA J CA 1
ATOM 2457 C C . ALA B 2 32 ? 323.926 282.290 306.873 1.00 11.21 32 ALA J C 1
ATOM 2458 O O . ALA B 2 32 ? 324.394 283.147 307.630 1.00 11.21 32 ALA J O 1
ATOM 2460 N N . VAL B 2 33 ? 324.126 280.984 307.065 1.00 12.05 33 VAL J N 1
ATOM 2461 C CA . VAL B 2 33 ? 324.753 280.510 308.301 1.00 12.05 33 VAL J CA 1
ATOM 2462 C C . VAL B 2 33 ? 326.182 281.017 308.410 1.00 12.05 33 VAL J C 1
ATOM 2463 O O . VAL B 2 33 ? 326.618 281.453 309.482 1.00 12.05 33 VAL J O 1
ATOM 2467 N N . GLU B 2 34 ? 326.938 280.973 307.315 1.00 10.55 34 GLU J N 1
ATOM 2468 C CA . GLU B 2 34 ? 328.313 281.440 307.394 1.00 10.55 34 GLU J CA 1
ATOM 2469 C C . GLU B 2 34 ? 328.371 282.955 307.496 1.00 10.55 34 GLU J C 1
ATOM 2470 O O . GLU B 2 34 ? 329.197 283.485 308.244 1.00 10.55 34 GLU J O 1
ATOM 2476 N N . ASN B 2 35 ? 327.494 283.674 306.789 1.00 12.22 35 ASN J N 1
ATOM 2477 C CA . ASN B 2 35 ? 327.793 285.087 306.588 1.00 12.22 35 ASN J CA 1
ATOM 2478 C C . ASN B 2 35 ? 327.592 285.946 307.833 1.00 12.22 35 ASN J C 1
ATOM 2479 O O . ASN B 2 35 ? 328.060 287.088 307.847 1.00 12.22 35 ASN J O 1
ATOM 2484 N N . TYR B 2 36 ? 326.927 285.443 308.873 1.00 12.97 36 TYR J N 1
ATOM 2485 C CA . TYR B 2 36 ? 326.691 286.203 310.095 1.00 12.97 36 TYR J CA 1
ATOM 2486 C C . TYR B 2 36 ? 326.939 285.311 311.304 1.00 12.97 36 TYR J C 1
ATOM 2487 O O . TYR B 2 36 ? 327.144 284.102 311.176 1.00 12.97 36 TYR J O 1
ATOM 2496 N N . LYS B 2 37 ? 326.929 285.930 312.488 1.00 17.99 37 LYS J N 1
ATOM 2497 C CA . LYS B 2 37 ? 327.187 285.228 313.745 1.00 17.99 37 LYS J CA 1
ATOM 2498 C C . LYS B 2 37 ? 325.963 285.216 314.650 1.00 17.99 37 LYS J C 1
ATOM 2499 O O . LYS B 2 37 ? 325.519 284.139 315.056 1.00 17.99 37 LYS J O 1
ATOM 2505 N N . PHE B 2 38 ? 325.405 286.372 314.985 1.00 19.01 38 PHE J N 1
ATOM 2506 C CA . PHE B 2 38 ? 324.154 286.390 315.722 1.00 19.01 38 PHE J CA 1
ATOM 2507 C C . PHE B 2 38 ? 323.042 285.843 314.841 1.00 19.01 38 PHE J C 1
ATOM 2508 O O . PHE B 2 38 ? 323.081 285.958 313.614 1.00 19.01 38 PHE J O 1
ATOM 2516 N N . GLU B 2 39 ? 322.040 285.234 315.474 1.00 14.22 39 GLU J N 1
ATOM 2517 C CA . GLU B 2 39 ? 320.906 284.728 314.713 1.00 14.22 39 GLU J CA 1
ATOM 2518 C C . GLU B 2 39 ? 320.131 285.837 314.018 1.00 14.22 39 GLU J C 1
ATOM 2519 O O . GLU B 2 39 ? 319.397 285.546 313.066 1.00 14.22 39 GLU J O 1
ATOM 2525 N N . ASN B 2 40 ? 320.219 287.074 314.523 1.00 14.33 40 ASN J N 1
ATOM 2526 C CA . ASN B 2 40 ? 319.311 288.136 314.096 1.00 14.33 40 ASN J CA 1
ATOM 2527 C C . ASN B 2 40 ? 319.373 288.329 312.595 1.00 14.33 40 ASN J C 1
ATOM 2528 O O . ASN B 2 40 ? 318.355 288.243 311.895 1.00 14.33 40 ASN J O 1
ATOM 2533 N N . LYS B 2 41 ? 320.575 288.564 312.082 1.00 13.70 41 LYS J N 1
ATOM 2534 C CA . LYS B 2 41 ? 320.690 288.821 310.663 1.00 13.70 41 LYS J CA 1
ATOM 2535 C C . LYS B 2 41 ? 320.338 287.581 309.859 1.00 13.70 41 LYS J C 1
ATOM 2536 O O . LYS B 2 41 ? 319.789 287.702 308.765 1.00 13.70 41 LYS J O 1
ATOM 2542 N N . ILE B 2 42 ? 320.565 286.390 310.412 1.00 12.46 42 ILE J N 1
ATOM 2543 C CA . ILE B 2 42 ? 320.282 285.160 309.676 1.00 12.46 42 ILE J CA 1
ATOM 2544 C C . ILE B 2 42 ? 318.782 285.005 309.453 1.00 12.46 42 ILE J C 1
ATOM 2545 O O . ILE B 2 42 ? 318.312 284.841 308.315 1.00 12.46 42 ILE J O 1
ATOM 2550 N N . SER B 2 43 ? 318.011 285.031 310.540 1.00 10.73 43 SER J N 1
ATOM 2551 C CA . SER B 2 43 ? 316.570 284.861 310.411 1.00 10.73 43 SER J CA 1
ATOM 2552 C C . SER B 2 43 ? 315.957 286.012 309.630 1.00 10.73 43 SER J C 1
ATOM 2553 O O . SER B 2 43 ? 315.058 285.804 308.802 1.00 10.73 43 SER J O 1
ATOM 2556 N N . SER B 2 44 ? 316.442 287.233 309.865 1.00 10.37 44 SER J N 1
ATOM 2557 C CA . SER B 2 44 ? 315.942 288.364 309.104 1.00 10.37 44 SER J CA 1
ATOM 2558 C C . SER B 2 44 ? 316.209 288.175 307.624 1.00 10.37 44 SER J C 1
ATOM 2559 O O . SER B 2 44 ? 315.360 288.492 306.792 1.00 10.37 44 SER J O 1
ATOM 2562 N N . HIS B 2 45 ? 317.379 287.645 307.274 1.00 9.40 45 HIS J N 1
ATOM 2563 C CA . HIS B 2 45 ? 317.737 287.506 305.871 1.00 9.40 45 HIS J CA 1
ATOM 2564 C C . HIS B 2 45 ? 316.868 286.466 305.182 1.00 9.40 45 HIS J C 1
ATOM 2565 O O . HIS B 2 45 ? 316.363 286.699 304.076 1.00 9.40 45 HIS J O 1
ATOM 2572 N N . ILE B 2 46 ? 316.667 285.314 305.828 1.00 8.42 46 ILE J N 1
ATOM 2573 C CA . ILE B 2 46 ? 315.823 284.280 305.227 1.00 8.42 46 ILE J CA 1
ATOM 2574 C C . ILE B 2 46 ? 314.403 284.803 305.042 1.00 8.42 46 ILE J C 1
ATOM 2575 O O . ILE B 2 46 ? 313.810 284.681 303.959 1.00 8.42 46 ILE J O 1
ATOM 2580 N N . LYS B 2 47 ? 313.835 285.395 306.097 1.00 9.32 47 LYS J N 1
ATOM 2581 C CA . LYS B 2 47 ? 312.475 285.910 306.007 1.00 9.32 47 LYS J CA 1
ATOM 2582 C C . LYS B 2 47 ? 312.372 287.001 304.951 1.00 9.32 47 LYS J C 1
ATOM 2583 O O . LYS B 2 47 ? 311.414 287.035 304.168 1.00 9.32 47 LYS J O 1
ATOM 2589 N N . LYS B 2 48 ? 313.349 287.902 304.916 1.00 8.76 48 LYS J N 1
ATOM 2590 C CA . LYS B 2 48 ? 313.297 289.028 304.001 1.00 8.76 48 LYS J CA 1
ATOM 2591 C C . LYS B 2 48 ? 313.380 288.562 302.562 1.00 8.76 48 LYS J C 1
ATOM 2592 O O . LYS B 2 48 ? 312.779 289.172 301.672 1.00 8.76 48 LYS J O 1
ATOM 2598 N N . PHE B 2 49 ? 314.131 287.497 302.302 1.00 8.70 49 PHE J N 1
ATOM 2599 C CA . PHE B 2 49 ? 314.146 286.959 300.949 1.00 8.70 49 PHE J CA 1
ATOM 2600 C C . PHE B 2 49 ? 312.809 286.318 300.607 1.00 8.70 49 PHE J C 1
ATOM 2601 O O . PHE B 2 49 ? 312.220 286.599 299.552 1.00 8.70 49 PHE J O 1
ATOM 2609 N N . PHE B 2 50 ? 312.305 285.460 301.493 1.00 8.55 50 PHE J N 1
ATOM 2610 C CA . PHE B 2 50 ? 311.119 284.694 301.138 1.00 8.55 50 PHE J CA 1
ATOM 2611 C C . PHE B 2 50 ? 309.874 285.558 301.049 1.00 8.55 50 PHE J C 1
ATOM 2612 O O . PHE B 2 50 ? 308.894 285.138 300.429 1.00 8.55 50 PHE J O 1
ATOM 2620 N N . ASP B 2 51 ? 309.874 286.746 301.651 1.00 9.26 51 ASP J N 1
ATOM 2621 C CA . ASP B 2 51 ? 308.753 287.648 301.419 1.00 9.26 51 ASP J CA 1
ATOM 2622 C C . ASP B 2 51 ? 308.779 288.201 300.003 1.00 9.26 51 ASP J C 1
ATOM 2623 O O . ASP B 2 51 ? 307.740 288.269 299.340 1.00 9.26 51 ASP J O 1
ATOM 2628 N N . GLU B 2 52 ? 309.956 288.599 299.519 1.00 8.56 52 GLU J N 1
ATOM 2629 C CA . GLU B 2 52 ? 310.040 289.122 298.161 1.00 8.56 52 GLU J CA 1
ATOM 2630 C C . GLU B 2 52 ? 309.720 288.051 297.130 1.00 8.56 52 GLU J C 1
ATOM 2631 O O . GLU B 2 52 ? 309.027 288.325 296.146 1.00 8.56 52 GLU J O 1
ATOM 2637 N N . LYS B 2 53 ? 310.215 286.829 297.322 1.00 7.57 53 LYS J N 1
ATOM 2638 C CA . LYS B 2 53 ? 310.095 285.857 296.241 1.00 7.57 53 LYS J CA 1
ATOM 2639 C C . LYS B 2 53 ? 308.661 285.361 296.084 1.00 7.57 53 LYS J C 1
ATOM 2640 O O . LYS B 2 53 ? 308.100 285.444 294.988 1.00 7.57 53 LYS J O 1
ATOM 2646 N N . TYR B 2 54 ? 308.041 284.856 297.156 1.00 8.04 54 TYR J N 1
ATOM 2647 C CA . TYR B 2 54 ? 306.748 284.176 297.049 1.00 8.04 54 TYR J CA 1
ATOM 2648 C C . TYR B 2 54 ? 305.607 284.915 297.732 1.00 8.04 54 TYR J C 1
ATOM 2649 O O . TYR B 2 54 ? 304.681 285.366 297.056 1.00 8.04 54 TYR J O 1
ATOM 2658 N N . GLY B 2 55 ? 305.661 285.092 299.048 1.00 8.22 55 GLY J N 1
ATOM 2659 C CA . GLY B 2 55 ? 304.457 285.271 299.827 1.00 8.22 55 GLY J CA 1
ATOM 2660 C C . GLY B 2 55 ? 304.479 286.499 300.705 1.00 8.22 55 GLY J C 1
ATOM 2661 O O . GLY B 2 55 ? 305.513 287.151 300.867 1.00 8.22 55 GLY J O 1
ATOM 2662 N N . PRO B 2 56 ? 303.333 286.836 301.305 1.00 9.15 56 PRO J N 1
ATOM 2663 C CA . PRO B 2 56 ? 303.236 288.114 302.012 1.00 9.15 56 PRO J CA 1
ATOM 2664 C C . PRO B 2 56 ? 303.684 288.080 303.460 1.00 9.15 56 PRO J C 1
ATOM 2665 O O . PRO B 2 56 ? 304.025 289.134 304.001 1.00 9.15 56 PRO J O 1
ATOM 2669 N N . ASN B 2 57 ? 303.686 286.917 304.110 1.00 10.73 57 ASN J N 1
ATOM 2670 C CA . ASN B 2 57 ? 304.056 286.872 305.525 1.00 10.73 57 ASN J CA 1
ATOM 2671 C C . ASN B 2 57 ? 304.537 285.483 305.906 1.00 10.73 57 ASN J C 1
ATOM 2672 O O . ASN B 2 57 ? 303.757 284.528 305.852 1.00 10.73 57 ASN J O 1
ATOM 2677 N N . TRP B 2 58 ? 305.800 285.382 306.330 1.00 10.38 58 TRP J N 1
ATOM 2678 C CA . TRP B 2 58 ? 306.441 284.133 306.723 1.00 10.38 58 TRP J CA 1
ATOM 2679 C C . TRP B 2 58 ? 306.965 284.234 308.150 1.00 10.38 58 TRP J C 1
ATOM 2680 O O . TRP B 2 58 ? 306.924 285.293 308.776 1.00 10.38 58 TRP J O 1
ATOM 2691 N N . HIS B 2 59 ? 307.453 283.106 308.665 1.00 11.38 59 HIS J N 1
ATOM 2692 C CA . HIS B 2 59 ? 307.973 283.006 310.020 1.00 11.38 59 HIS J CA 1
ATOM 2693 C C . HIS B 2 59 ? 309.176 282.076 310.018 1.00 11.38 59 HIS J C 1
ATOM 2694 O O . HIS B 2 59 ? 309.149 281.023 309.373 1.00 11.38 59 HIS J O 1
ATOM 2701 N N . CYS B 2 60 ? 310.220 282.462 310.752 1.00 11.42 60 CYS J N 1
ATOM 2702 C CA . CYS B 2 60 ? 311.487 281.744 310.757 1.00 11.42 60 CYS J CA 1
ATOM 2703 C C . CYS B 2 60 ? 312.041 281.669 312.169 1.00 11.42 60 CYS J C 1
ATOM 2704 O O . CYS B 2 60 ? 311.889 282.612 312.950 1.00 11.42 60 CYS J O 1
ATOM 2707 N N . VAL B 2 61 ? 312.679 280.543 312.494 1.00 11.89 61 VAL J N 1
ATOM 2708 C CA . VAL B 2 61 ? 313.342 280.346 313.780 1.00 11.89 61 VAL J CA 1
ATOM 2709 C C . VAL B 2 61 ? 314.681 279.665 313.547 1.00 11.89 61 VAL J C 1
ATOM 2710 O O . VAL B 2 61 ? 314.812 278.800 312.675 1.00 11.89 61 VAL J O 1
ATOM 2714 N N . VAL B 2 62 ? 315.665 280.041 314.358 1.00 13.55 62 VAL J N 1
ATOM 2715 C CA . VAL B 2 62 ? 317.024 279.528 314.288 1.00 13.55 62 VAL J CA 1
ATOM 2716 C C . VAL B 2 62 ? 317.449 279.164 315.700 1.00 13.55 62 VAL J C 1
ATOM 2717 O O . VAL B 2 62 ? 317.070 279.836 316.665 1.00 13.55 62 VAL J O 1
ATOM 2721 N N . GLY B 2 63 ? 318.230 278.100 315.833 1.00 19.07 63 GLY J N 1
ATOM 2722 C CA . GLY B 2 63 ? 318.844 277.855 317.130 1.00 19.07 63 GLY J CA 1
ATOM 2723 C C . GLY B 2 63 ? 319.447 276.477 317.236 1.00 19.07 63 GLY J C 1
ATOM 2724 O O . GLY B 2 63 ? 319.260 275.616 316.377 1.00 19.07 63 GLY J O 1
ATOM 2725 N N . LYS B 2 64 ? 320.209 276.286 318.317 1.00 21.48 64 LYS J N 1
ATOM 2726 C CA . LYS B 2 64 ? 320.715 274.957 318.628 1.00 21.48 64 LYS J CA 1
ATOM 2727 C C . LYS B 2 64 ? 319.664 274.100 319.315 1.00 21.48 64 LYS J C 1
ATOM 2728 O O . LYS B 2 64 ? 319.647 272.882 319.121 1.00 21.48 64 LYS J O 1
ATOM 2734 N N . HIS B 2 65 ? 318.788 274.703 320.118 1.00 22.07 65 HIS J N 1
ATOM 2735 C CA . HIS B 2 65 ? 317.807 273.913 320.847 1.00 22.07 65 HIS J CA 1
ATOM 2736 C C . HIS B 2 65 ? 316.629 274.788 321.255 1.00 22.07 65 HIS J C 1
ATOM 2737 O O . HIS B 2 65 ? 316.819 275.841 321.866 1.00 22.07 65 HIS J O 1
ATOM 2744 N N . PHE B 2 66 ? 315.420 274.327 320.942 1.00 20.65 66 PHE J N 1
ATOM 2745 C CA . PHE B 2 66 ? 314.193 275.044 321.263 1.00 20.65 66 PHE J CA 1
ATOM 2746 C C . PHE B 2 66 ? 313.009 274.137 320.971 1.00 20.65 66 PHE J C 1
ATOM 2747 O O . PHE B 2 66 ? 313.072 273.298 320.067 1.00 20.65 66 PHE J O 1
ATOM 2755 N N . ASN B 2 67 ? 311.930 274.328 321.720 1.00 21.43 67 ASN J N 1
ATOM 2756 C CA . ASN B 2 67 ? 310.662 273.666 321.459 1.00 21.43 67 ASN J CA 1
ATOM 2757 C C . ASN B 2 67 ? 309.694 274.664 320.842 1.00 21.43 67 ASN J C 1
ATOM 2758 O O . ASN B 2 67 ? 309.779 275.868 321.094 1.00 21.43 67 ASN J O 1
ATOM 2763 N N . ALA B 2 68 ? 308.777 274.160 320.023 1.00 21.51 68 ALA J N 1
ATOM 2764 C CA . ALA B 2 68 ? 307.880 275.037 319.289 1.00 21.51 68 ALA J CA 1
ATOM 2765 C C . ALA B 2 68 ? 306.673 274.249 318.826 1.00 21.51 68 ALA J C 1
ATOM 2766 O O . ALA B 2 68 ? 306.735 273.026 318.684 1.00 21.51 68 ALA J O 1
ATOM 2768 N N . TYR B 2 69 ? 305.574 274.959 318.583 1.00 18.94 69 TYR J N 1
ATOM 2769 C CA . TYR B 2 69 ? 304.405 274.300 318.011 1.00 18.94 69 TYR J CA 1
ATOM 2770 C C . TYR B 2 69 ? 303.458 275.381 317.518 1.00 18.94 69 TYR J C 1
ATOM 2771 O O . TYR B 2 69 ? 302.962 276.173 318.322 1.00 18.94 69 TYR J O 1
ATOM 2780 N N . VAL B 2 70 ? 303.173 275.386 316.213 1.00 16.40 70 VAL J N 1
ATOM 2781 C CA . VAL B 2 70 ? 302.591 276.535 315.529 1.00 16.40 70 VAL J CA 1
ATOM 2782 C C . VAL B 2 70 ? 301.489 276.085 314.579 1.00 16.40 70 VAL J C 1
ATOM 2783 O O . VAL B 2 70 ? 301.405 274.919 314.193 1.00 16.40 70 VAL J O 1
ATOM 2787 N N . SER B 2 71 ? 300.646 277.041 314.197 1.00 16.85 71 SER J N 1
ATOM 2788 C CA . SER B 2 71 ? 299.645 276.871 313.153 1.00 16.85 71 SER J CA 1
ATOM 2789 C C . SER B 2 71 ? 300.135 277.528 311.869 1.00 16.85 71 SER J C 1
ATOM 2790 O O . SER B 2 71 ? 300.917 278.479 311.906 1.00 16.85 71 SER J O 1
ATOM 2793 N N . TYR B 2 72 ? 299.672 277.026 310.729 1.00 17.72 72 TYR J N 1
ATOM 2794 C CA . TYR B 2 72 ? 300.252 277.414 309.443 1.00 17.72 72 TYR J CA 1
ATOM 2795 C C . TYR B 2 72 ? 299.311 276.989 308.317 1.00 17.72 72 TYR J C 1
ATOM 2796 O O . TYR B 2 72 ? 298.189 276.530 308.562 1.00 17.72 72 TYR J O 1
ATOM 2805 N N . ASP B 2 73 ? 299.779 277.142 307.076 1.00 19.07 73 ASP J N 1
ATOM 2806 C CA . ASP B 2 73 ? 299.034 276.805 305.867 1.00 19.07 73 ASP J CA 1
ATOM 2807 C C . ASP B 2 73 ? 299.617 275.552 305.230 1.00 19.07 73 ASP J C 1
ATOM 2808 O O . ASP B 2 73 ? 300.836 275.418 305.129 1.00 19.07 73 ASP J O 1
ATOM 2813 N N . SER B 2 74 ? 298.741 274.676 304.739 1.00 19.16 74 SER J N 1
ATOM 2814 C CA . SER B 2 74 ? 299.146 273.333 304.335 1.00 19.16 74 SER J CA 1
ATOM 2815 C C . SER B 2 74 ? 300.261 273.362 303.295 1.00 19.16 74 SER J C 1
ATOM 2816 O O . SER B 2 74 ? 300.299 274.226 302.417 1.00 19.16 74 SER J O 1
ATOM 2819 N N . LYS B 2 75 ? 301.200 272.431 303.438 1.00 20.82 75 LYS J N 1
ATOM 2820 C CA . LYS B 2 75 ? 302.327 272.244 302.529 1.00 20.82 75 LYS J CA 1
ATOM 2821 C C . LYS B 2 75 ? 303.270 273.448 302.506 1.00 20.82 75 LYS J C 1
ATOM 2822 O O . LYS B 2 75 ? 303.977 273.658 301.517 1.00 20.82 75 LYS J O 1
ATOM 2828 N N . ASN B 2 76 ? 303.315 274.238 303.586 1.00 16.28 76 ASN J N 1
ATOM 2829 C CA . ASN B 2 76 ? 304.216 275.384 303.692 1.00 16.28 76 ASN J CA 1
ATOM 2830 C C . ASN B 2 76 ? 305.005 275.347 304.996 1.00 16.28 76 ASN J C 1
ATOM 2831 O O . ASN B 2 76 ? 305.226 276.385 305.619 1.00 16.28 76 ASN J O 1
ATOM 2836 N N . PHE B 2 77 ? 305.439 274.163 305.421 1.00 16.36 77 PHE J N 1
ATOM 2837 C CA . PHE B 2 77 ? 306.163 273.978 306.677 1.00 16.36 77 PHE J CA 1
ATOM 2838 C C . PHE B 2 77 ? 307.422 273.177 306.400 1.00 16.36 77 PHE J C 1
ATOM 2839 O O . PHE B 2 77 ? 307.343 271.992 306.063 1.00 16.36 77 PHE J O 1
ATOM 2847 N N . ILE B 2 78 ? 308.579 273.818 306.545 1.00 14.89 78 ILE J N 1
ATOM 2848 C CA . ILE B 2 78 ? 309.866 273.209 306.249 1.00 14.89 78 ILE J CA 1
ATOM 2849 C C . ILE B 2 78 ? 310.700 273.284 307.516 1.00 14.89 78 ILE J C 1
ATOM 2850 O O . ILE B 2 78 ? 310.770 274.336 308.164 1.00 14.89 78 ILE J O 1
ATOM 2855 N N . PHE B 2 79 ? 311.303 272.161 307.879 1.00 14.84 79 PHE J N 1
ATOM 2856 C CA . PHE B 2 79 ? 312.114 272.066 309.078 1.00 14.84 79 PHE J CA 1
ATOM 2857 C C . PHE B 2 79 ? 313.330 271.224 308.743 1.00 14.84 79 PHE J C 1
ATOM 2858 O O . PHE B 2 79 ? 313.183 270.114 308.225 1.00 14.84 79 PHE J O 1
ATOM 2866 N N . PHE B 2 80 ? 314.522 271.740 309.026 1.00 12.42 80 PHE J N 1
ATOM 2867 C CA . PHE B 2 80 ? 315.706 270.977 308.674 1.00 12.42 80 PHE J CA 1
ATOM 2868 C C . PHE B 2 80 ? 316.857 271.337 309.593 1.00 12.42 80 PHE J C 1
ATOM 2869 O O . PHE B 2 80 ? 316.994 272.476 310.057 1.00 12.42 80 PHE J O 1
ATOM 2877 N N . TYR B 2 81 ? 317.678 270.332 309.843 1.00 14.86 81 TYR J N 1
ATOM 2878 C CA . TYR B 2 81 ? 318.835 270.451 310.710 1.00 14.86 81 TYR J CA 1
ATOM 2879 C C . TYR B 2 81 ? 320.018 270.874 309.845 1.00 14.86 81 TYR J C 1
ATOM 2880 O O . TYR B 2 81 ? 320.587 270.057 309.115 1.00 14.86 81 TYR J O 1
ATOM 2889 N N . GLU B 2 82 ? 320.375 272.152 309.916 1.00 13.73 82 GLU J N 1
ATOM 2890 C CA . GLU B 2 82 ? 321.426 272.727 309.085 1.00 13.73 82 GLU J CA 1
ATOM 2891 C C . GLU B 2 82 ? 322.703 272.788 309.909 1.00 13.73 82 GLU J C 1
ATOM 2892 O O . GLU B 2 82 ? 322.828 273.636 310.800 1.00 13.73 82 GLU J O 1
ATOM 2898 N N . GLY B 2 83 ? 323.647 271.895 309.604 1.00 15.46 83 GLY J N 1
ATOM 2899 C CA . GLY B 2 83 ? 324.894 271.835 310.343 1.00 15.46 83 GLY J CA 1
ATOM 2900 C C . GLY B 2 83 ? 324.548 271.636 311.804 1.00 15.46 83 GLY J C 1
ATOM 2901 O O . GLY B 2 83 ? 323.476 271.122 312.141 1.00 15.46 83 GLY J O 1
ATOM 2902 N N . GLN B 2 84 ? 325.403 272.153 312.687 1.00 17.18 84 GLN J N 1
ATOM 2903 C CA . GLN B 2 84 ? 325.092 272.073 314.112 1.00 17.18 84 GLN J CA 1
ATOM 2904 C C . GLN B 2 84 ? 323.773 272.763 314.451 1.00 17.18 84 GLN J C 1
ATOM 2905 O O . GLN B 2 84 ? 323.101 272.368 315.409 1.00 17.18 84 GLN J O 1
ATOM 2911 N N . LEU B 2 85 ? 323.369 273.759 313.664 1.00 15.77 85 LEU J N 1
ATOM 2912 C CA . LEU B 2 85 ? 322.176 274.541 313.951 1.00 15.77 85 LEU J CA 1
ATOM 2913 C C . LEU B 2 85 ? 320.922 273.840 313.434 1.00 15.77 85 LEU J C 1
ATOM 2914 O O . LEU B 2 85 ? 320.981 272.892 312.649 1.00 15.77 85 LEU J O 1
ATOM 2919 N N . ALA B 2 86 ? 319.769 274.339 313.873 1.00 14.82 86 ALA J N 1
ATOM 2920 C CA . ALA B 2 86 ? 318.465 273.917 313.391 1.00 14.82 86 ALA J CA 1
ATOM 2921 C C . ALA B 2 86 ? 317.735 275.138 312.854 1.00 14.82 86 ALA J C 1
ATOM 2922 O O . ALA B 2 86 ? 317.752 276.207 313.489 1.00 14.82 86 ALA J O 1
ATOM 2924 N N . ILE B 2 87 ? 317.103 274.979 311.686 1.00 11.47 87 ILE J N 1
ATOM 2925 C CA . ILE B 2 87 ? 316.366 276.051 311.033 1.00 11.47 87 ILE J CA 1
ATOM 2926 C C . ILE B 2 87 ? 314.940 275.586 310.784 1.00 11.47 87 ILE J C 1
ATOM 2927 O O . ILE B 2 87 ? 314.701 274.477 310.284 1.00 11.47 87 ILE J O 1
ATOM 2932 N N . LEU B 2 88 ? 313.997 276.457 311.129 1.00 9.80 88 LEU J N 1
ATOM 2933 C CA . LEU B 2 88 ? 312.571 276.212 311.011 1.00 9.80 88 LEU J CA 1
ATOM 2934 C C . LEU B 2 88 ? 311.969 277.356 310.216 1.00 9.80 88 LEU J C 1
ATOM 2935 O O . LEU B 2 88 ? 312.324 278.517 310.437 1.00 9.80 88 LEU J O 1
ATOM 2940 N N . LEU B 2 89 ? 311.045 277.039 309.310 1.00 9.61 89 LEU J N 1
ATOM 2941 C CA . LEU B 2 89 ? 310.471 278.053 308.442 1.00 9.61 89 LEU J CA 1
ATOM 2942 C C . LEU B 2 89 ? 309.065 277.638 308.047 1.00 9.61 89 LEU J C 1
ATOM 2943 O O . LEU B 2 89 ? 308.811 276.457 307.795 1.00 9.61 89 LEU J O 1
ATOM 2948 N N . TYR B 2 90 ? 308.154 278.605 307.994 1.00 11.08 90 TYR J N 1
ATOM 2949 C CA . TYR B 2 90 ? 306.802 278.291 307.549 1.00 11.08 90 TYR J CA 1
ATOM 2950 C C . TYR B 2 90 ? 306.026 279.570 307.302 1.00 11.08 90 TYR J C 1
ATOM 2951 O O . TYR B 2 90 ? 306.270 280.587 307.949 1.00 11.08 90 TYR J O 1
ATOM 2960 N N . ARG B 2 91 ? 305.072 279.500 306.381 1.00 11.05 91 ARG J N 1
ATOM 2961 C CA . ARG B 2 91 ? 304.239 280.653 306.091 1.00 11.05 91 ARG J CA 1
ATOM 2962 C C . ARG B 2 91 ? 303.075 280.734 307.069 1.00 11.05 91 ARG J C 1
ATOM 2963 O O . ARG B 2 91 ? 302.709 279.755 307.719 1.00 11.05 91 ARG J O 1
ATOM 2971 N N . LYS B 2 92 ? 302.496 281.926 307.171 1.00 13.17 92 LYS J N 1
ATOM 2972 C CA . LYS B 2 92 ? 301.287 282.128 307.954 1.00 13.17 92 LYS J CA 1
ATOM 2973 C C . LYS B 2 92 ? 300.761 283.523 307.674 1.00 13.17 92 LYS J C 1
ATOM 2974 O O . LYS B 2 92 ? 301.526 284.426 307.331 1.00 13.17 92 LYS J O 1
ATOM 2980 N N . GLY B 2 93 ? 299.448 283.678 307.818 1.00 21.62 93 GLY J N 1
ATOM 2981 C CA . GLY B 2 93 ? 298.792 284.968 307.703 1.00 21.62 93 GLY J CA 1
ATOM 2982 C C . GLY B 2 93 ? 297.919 285.064 306.472 1.00 21.62 93 GLY J C 1
ATOM 2983 O O . GLY B 2 93 ? 298.401 284.942 305.348 1.00 21.62 93 GLY J O 1
ATOM 2985 N N . GLN C 3 17 ? 316.440 296.059 330.273 1.00 35.43 17 GLN K N 1
ATOM 2986 C CA . GLN C 3 17 ? 317.173 295.634 331.455 1.00 35.43 17 GLN K CA 1
ATOM 2987 C C . GLN C 3 17 ? 316.451 294.490 332.197 1.00 35.43 17 GLN K C 1
ATOM 2988 O O . GLN C 3 17 ? 316.906 294.071 333.258 1.00 35.43 17 GLN K O 1
ATOM 2990 N N . TYR C 3 18 ? 315.346 293.975 331.642 1.00 30.94 18 TYR K N 1
ATOM 2991 C CA . TYR C 3 18 ? 314.692 292.757 332.140 1.00 30.94 18 TYR K CA 1
ATOM 2992 C C . TYR C 3 18 ? 314.213 292.938 333.583 1.00 30.94 18 TYR K C 1
ATOM 2993 O O . TYR C 3 18 ? 314.719 292.324 334.522 1.00 30.94 18 TYR K O 1
ATOM 3002 N N . LYS C 3 19 ? 313.224 293.813 333.733 1.00 30.29 19 LYS K N 1
ATOM 3003 C CA . LYS C 3 19 ? 312.750 294.160 335.065 1.00 30.29 19 LYS K CA 1
ATOM 3004 C C . LYS C 3 19 ? 312.097 292.951 335.719 1.00 30.29 19 LYS K C 1
ATOM 3005 O O . LYS C 3 19 ? 311.527 292.091 335.043 1.00 30.29 19 LYS K O 1
ATOM 3011 N N . THR C 3 20 ? 312.184 292.890 337.042 1.00 24.76 20 THR K N 1
ATOM 3012 C CA . THR C 3 20 ? 311.580 291.792 337.781 1.00 24.76 20 THR K CA 1
ATOM 3013 C C . THR C 3 20 ? 310.067 291.949 337.850 1.00 24.76 20 THR K C 1
ATOM 3014 O O . THR C 3 20 ? 309.540 293.059 337.958 1.00 24.76 20 THR K O 1
ATOM 3018 N N . PHE C 3 21 ? 309.372 290.820 337.780 1.00 22.91 21 PHE K N 1
ATOM 3019 C CA . PHE C 3 21 ? 307.939 290.748 338.006 1.00 22.91 21 PHE K CA 1
ATOM 3020 C C . PHE C 3 21 ? 307.695 289.569 338.934 1.00 22.91 21 PHE K C 1
ATOM 3021 O O . PHE C 3 21 ? 308.546 288.689 339.079 1.00 22.91 21 PHE K O 1
ATOM 3029 N N . MET C 3 22 ? 306.522 289.542 339.560 1.00 27.61 22 MET K N 1
ATOM 3030 C CA . MET C 3 22 ? 306.219 288.487 340.517 1.00 27.61 22 MET K CA 1
ATOM 3031 C C . MET C 3 22 ? 306.095 287.119 339.854 1.00 27.61 22 MET K C 1
ATOM 3032 O O . MET C 3 22 ? 305.988 286.113 340.560 1.00 27.61 22 MET K O 1
ATOM 3037 N N . GLY C 3 23 ? 306.105 287.046 338.528 1.00 26.69 23 GLY K N 1
ATOM 3038 C CA . GLY C 3 23 ? 306.406 285.787 337.885 1.00 26.69 23 GLY K CA 1
ATOM 3039 C C . GLY C 3 23 ? 307.890 285.566 337.700 1.00 26.69 23 GLY K C 1
ATOM 3040 O O . GLY C 3 23 ? 308.458 284.629 338.268 1.00 26.69 23 GLY K O 1
ATOM 3041 N N . ALA C 3 24 ? 308.534 286.428 336.923 1.00 30.23 24 ALA K N 1
ATOM 3042 C CA . ALA C 3 24 ? 309.926 286.227 336.531 1.00 30.23 24 ALA K CA 1
ATOM 3043 C C . ALA C 3 24 ? 310.419 287.502 335.853 1.00 30.23 24 ALA K C 1
ATOM 3044 O O . ALA C 3 24 ? 309.780 288.558 335.934 1.00 30.23 24 ALA K O 1
ATOM 3046 N N . ARG C 3 25 ? 311.570 287.401 335.193 1.00 31.95 25 ARG K N 1
ATOM 3047 C CA . ARG C 3 25 ? 312.173 288.541 334.513 1.00 31.95 25 ARG K CA 1
ATOM 3048 C C . ARG C 3 25 ? 311.459 288.775 333.186 1.00 31.95 25 ARG K C 1
ATOM 3049 O O . ARG C 3 25 ? 311.402 287.879 332.337 1.00 31.95 25 ARG K O 1
ATOM 3057 N N . VAL C 3 26 ? 310.922 289.981 333.010 1.00 26.38 26 VAL K N 1
ATOM 3058 C CA . VAL C 3 26 ? 310.153 290.364 331.831 1.00 26.38 26 VAL K CA 1
ATOM 3059 C C . VAL C 3 26 ? 310.744 291.660 331.289 1.00 26.38 26 VAL K C 1
ATOM 3060 O O . VAL C 3 26 ? 311.035 292.581 332.060 1.00 26.38 26 VAL K O 1
ATOM 3064 N N . LEU C 3 27 ? 310.944 291.724 329.974 1.00 27.16 27 LEU K N 1
ATOM 3065 C CA . LEU C 3 27 ? 311.438 292.951 329.359 1.00 27.16 27 LEU K CA 1
ATOM 3066 C C . LEU C 3 27 ? 310.346 294.010 329.364 1.00 27.16 27 LEU K C 1
ATOM 3067 O O . LEU C 3 27 ? 309.232 293.755 328.899 1.00 27.16 27 LEU K O 1
ATOM 3072 N N . TRP C 3 28 ? 310.676 295.203 329.862 1.00 22.75 28 TRP K N 1
ATOM 3073 C CA . TRP C 3 28 ? 309.718 296.292 329.980 1.00 22.75 28 TRP K CA 1
ATOM 3074 C C . TRP C 3 28 ? 310.242 297.548 329.300 1.00 22.75 28 TRP K C 1
ATOM 3075 O O . TRP C 3 28 ? 311.453 297.695 329.120 1.00 22.75 28 TRP K O 1
ATOM 3086 N N . PRO C 3 29 ? 309.351 298.487 328.920 1.00 17.04 29 PRO K N 1
ATOM 3087 C CA . PRO C 3 29 ? 307.893 298.530 329.125 1.00 17.04 29 PRO K CA 1
ATOM 3088 C C . PRO C 3 29 ? 307.115 297.474 328.335 1.00 17.04 29 PRO K C 1
ATOM 3089 O O . PRO C 3 29 ? 307.498 297.199 327.201 1.00 17.04 29 PRO K O 1
ATOM 3093 N N . PRO C 3 30 ? 306.075 296.881 328.925 1.00 17.19 30 PRO K N 1
ATOM 3094 C CA . PRO C 3 30 ? 305.443 295.721 328.290 1.00 17.19 30 PRO K CA 1
ATOM 3095 C C . PRO C 3 30 ? 304.828 296.082 326.949 1.00 17.19 30 PRO K C 1
ATOM 3096 O O . PRO C 3 30 ? 304.301 297.180 326.763 1.00 17.19 30 PRO K O 1
ATOM 3100 N N . GLU C 3 31 ? 304.912 295.143 326.012 1.00 15.92 31 GLU K N 1
ATOM 3101 C CA . GLU C 3 31 ? 304.282 295.253 324.701 1.00 15.92 31 GLU K CA 1
ATOM 3102 C C . GLU C 3 31 ? 303.136 294.254 324.580 1.00 15.92 31 GLU K C 1
ATOM 3103 O O . GLU C 3 31 ? 302.876 293.693 323.515 1.00 15.92 31 GLU K O 1
ATOM 3109 N N . CYS C 3 32 ? 302.441 294.023 325.689 1.00 18.19 32 CYS K N 1
ATOM 3110 C CA . CYS C 3 32 ? 301.259 293.182 325.702 1.00 18.19 32 CYS K CA 1
ATOM 3111 C C . CYS C 3 32 ? 300.309 293.737 326.749 1.00 18.19 32 CYS K C 1
ATOM 3112 O O . CYS C 3 32 ? 300.728 294.397 327.702 1.00 18.19 32 CYS K O 1
ATOM 3115 N N . ALA C 3 33 ? 299.019 293.476 326.562 1.00 21.81 33 ALA K N 1
ATOM 3116 C CA . ALA C 3 33 ? 298.032 293.964 327.512 1.00 21.81 33 ALA K CA 1
ATOM 3117 C C . ALA C 3 33 ? 298.239 293.304 328.868 1.00 21.81 33 ALA K C 1
ATOM 3118 O O . ALA C 3 33 ? 298.711 292.169 328.967 1.00 21.81 33 ALA K O 1
ATOM 3120 N N . ASP C 3 34 ? 297.891 294.038 329.926 1.00 28.49 34 ASP K N 1
ATOM 3121 C CA . ASP C 3 34 ? 298.195 293.574 331.276 1.00 28.49 34 ASP K CA 1
ATOM 3122 C C . ASP C 3 34 ? 297.433 292.303 331.627 1.00 28.49 34 ASP K C 1
ATOM 3123 O O . ASP C 3 34 ? 297.982 291.413 332.283 1.00 28.49 34 ASP K O 1
ATOM 3128 N N . ASP C 3 35 ? 296.163 292.206 331.236 1.00 24.93 35 ASP K N 1
ATOM 3129 C CA . ASP C 3 35 ? 295.403 290.998 331.545 1.00 24.93 35 ASP K CA 1
ATOM 3130 C C . ASP C 3 35 ? 295.985 289.782 330.833 1.00 24.93 35 ASP K C 1
ATOM 3131 O O . ASP C 3 35 ? 296.149 288.718 331.443 1.00 24.93 35 ASP K O 1
ATOM 3136 N N . ILE C 3 36 ? 296.317 289.929 329.549 1.00 21.80 36 ILE K N 1
ATOM 3137 C CA . ILE C 3 36 ? 296.939 288.840 328.803 1.00 21.80 36 ILE K CA 1
ATOM 3138 C C . ILE C 3 36 ? 298.266 288.470 329.438 1.00 21.80 36 ILE K C 1
ATOM 3139 O O . ILE C 3 36 ? 298.599 287.283 329.581 1.00 21.80 36 ILE K O 1
ATOM 3144 N N . LEU C 3 37 ? 299.060 289.483 329.794 1.00 20.27 37 LEU K N 1
ATOM 3145 C CA . LEU C 3 37 ? 300.334 289.218 330.440 1.00 20.27 37 LEU K CA 1
ATOM 3146 C C . LEU C 3 37 ? 300.120 288.388 331.693 1.00 20.27 37 LEU K C 1
ATOM 3147 O O . LEU C 3 37 ? 300.560 287.242 331.749 1.00 20.27 37 LEU K O 1
ATOM 3152 N N . GLU C 3 38 ? 299.302 288.890 332.623 1.00 24.24 38 GLU K N 1
ATOM 3153 C CA . GLU C 3 38 ? 299.058 288.203 333.890 1.00 24.24 38 GLU K CA 1
ATOM 3154 C C . GLU C 3 38 ? 298.578 286.774 333.671 1.00 24.24 38 GLU K C 1
ATOM 3155 O O . GLU C 3 38 ? 298.992 285.855 334.392 1.00 24.24 38 GLU K O 1
ATOM 3161 N N . GLY C 3 39 ? 297.735 286.564 332.659 1.00 23.81 39 GLY K N 1
ATOM 3162 C CA . GLY C 3 39 ? 297.326 285.210 332.329 1.00 23.81 39 GLY K CA 1
ATOM 3163 C C . GLY C 3 39 ? 298.505 284.329 331.968 1.00 23.81 39 GLY K C 1
ATOM 3164 O O . GLY C 3 39 ? 298.654 283.226 332.497 1.00 23.81 39 GLY K O 1
ATOM 3165 N N . ALA C 3 40 ? 299.377 284.819 331.084 1.00 23.14 40 ALA K N 1
ATOM 3166 C CA . ALA C 3 40 ? 300.552 284.036 330.705 1.00 23.14 40 ALA K CA 1
ATOM 3167 C C . ALA C 3 40 ? 301.469 283.802 331.899 1.00 23.14 40 ALA K C 1
ATOM 3168 O O . ALA C 3 40 ? 301.948 282.680 332.125 1.00 23.14 40 ALA K O 1
ATOM 3170 N N . ILE C 3 41 ? 301.704 284.858 332.678 1.00 26.80 41 ILE K N 1
ATOM 3171 C CA . ILE C 3 41 ? 302.651 284.804 333.783 1.00 26.80 41 ILE K CA 1
ATOM 3172 C C . ILE C 3 41 ? 302.213 283.762 334.799 1.00 26.80 41 ILE K C 1
ATOM 3173 O O . ILE C 3 41 ? 303.031 282.970 335.270 1.00 26.80 41 ILE K O 1
ATOM 3178 N N . ARG C 3 42 ? 300.924 283.749 335.162 1.00 29.32 42 ARG K N 1
ATOM 3179 C CA . ARG C 3 42 ? 300.449 282.781 336.149 1.00 29.32 42 ARG K CA 1
ATOM 3180 C C . ARG C 3 42 ? 300.278 281.387 335.554 1.00 29.32 42 ARG K C 1
ATOM 3181 O O . ARG C 3 42 ? 300.532 280.377 336.237 1.00 29.32 42 ARG K O 1
ATOM 3189 N N . GLU C 3 43 ? 299.868 281.292 334.289 1.00 26.15 43 GLU K N 1
ATOM 3190 C CA . GLU C 3 43 ? 299.642 279.973 333.736 1.00 26.15 43 GLU K CA 1
ATOM 3191 C C . GLU C 3 43 ? 300.942 279.215 333.548 1.00 26.15 43 GLU K C 1
ATOM 3192 O O . GLU C 3 43 ? 300.948 277.994 333.702 1.00 26.15 43 GLU K O 1
ATOM 3198 N N . THR C 3 44 ? 302.049 279.888 333.217 1.00 26.51 44 THR K N 1
ATOM 3199 C CA . THR C 3 44 ? 303.252 279.113 332.921 1.00 26.51 44 THR K CA 1
ATOM 3200 C C . THR C 3 44 ? 303.763 278.377 334.157 1.00 26.51 44 THR K C 1
ATOM 3201 O O . THR C 3 44 ? 303.990 277.163 334.103 1.00 26.51 44 THR K O 1
ATOM 3205 N N . GLN C 3 45 ? 303.902 279.063 335.296 1.00 29.49 45 GLN K N 1
ATOM 3206 C CA . GLN C 3 45 ? 304.445 278.359 336.450 1.00 29.49 45 GLN K CA 1
ATOM 3207 C C . GLN C 3 45 ? 303.386 277.483 337.103 1.00 29.49 45 GLN K C 1
ATOM 3208 O O . GLN C 3 45 ? 303.742 276.462 337.702 1.00 29.49 45 GLN K O 1
ATOM 3214 N N . ASP C 3 46 ? 302.091 277.814 336.980 1.00 31.10 46 ASP K N 1
ATOM 3215 C CA . ASP C 3 46 ? 301.096 276.857 337.453 1.00 31.10 46 ASP K CA 1
ATOM 3216 C C . ASP C 3 46 ? 301.210 275.570 336.646 1.00 31.10 46 ASP K C 1
ATOM 3217 O O . ASP C 3 46 ? 301.355 274.483 337.214 1.00 31.10 46 ASP K O 1
ATOM 3222 N N . ALA C 3 47 ? 301.147 275.673 335.317 1.00 30.15 47 ALA K N 1
ATOM 3223 C CA . ALA C 3 47 ? 301.126 274.485 334.477 1.00 30.15 47 ALA K CA 1
ATOM 3224 C C . ALA C 3 47 ? 302.417 273.696 334.602 1.00 30.15 47 ALA K C 1
ATOM 3225 O O . ALA C 3 47 ? 302.396 272.465 334.525 1.00 30.15 47 ALA K O 1
ATOM 3227 N N . LEU C 3 48 ? 303.549 274.374 334.786 1.00 30.93 48 LEU K N 1
ATOM 3228 C CA . LEU C 3 48 ? 304.780 273.650 335.066 1.00 30.93 48 LEU K CA 1
ATOM 3229 C C . LEU C 3 48 ? 304.683 272.911 336.391 1.00 30.93 48 LEU K C 1
ATOM 3230 O O . LEU C 3 48 ? 305.079 271.746 336.492 1.00 30.93 48 LEU K O 1
ATOM 3235 N N . LYS C 3 49 ? 304.142 273.565 337.416 1.00 36.98 49 LYS K N 1
ATOM 3236 C CA . LYS C 3 49 ? 304.257 273.031 338.767 1.00 36.98 49 LYS K CA 1
ATOM 3237 C C . LYS C 3 49 ? 303.410 271.777 338.958 1.00 36.98 49 LYS K C 1
ATOM 3238 O O . LYS C 3 49 ? 303.888 270.781 339.512 1.00 36.98 49 LYS K O 1
ATOM 3244 N N . LYS C 3 50 ? 302.153 271.802 338.508 1.00 37.99 50 LYS K N 1
ATOM 3245 C CA . LYS C 3 50 ? 301.171 270.816 338.956 1.00 37.99 50 LYS K CA 1
ATOM 3246 C C . LYS C 3 50 ? 301.536 269.382 338.586 1.00 37.99 50 LYS K C 1
ATOM 3247 O O . LYS C 3 50 ? 301.822 268.572 339.474 1.00 37.99 50 LYS K O 1
ATOM 3253 N N . PHE C 3 51 ? 301.529 269.056 337.293 1.00 38.03 51 PHE K N 1
ATOM 3254 C CA . PHE C 3 51 ? 301.783 267.692 336.827 1.00 38.03 51 PHE K CA 1
ATOM 3255 C C . PHE C 3 51 ? 302.643 267.715 335.578 1.00 38.03 51 PHE K C 1
ATOM 3256 O O . PHE C 3 51 ? 302.379 266.997 334.612 1.00 38.03 51 PHE K O 1
ATOM 3264 N N . GLU C 3 52 ? 303.696 268.528 335.594 1.00 34.52 52 GLU K N 1
ATOM 3265 C CA . GLU C 3 52 ? 304.590 268.705 334.462 1.00 34.52 52 GLU K CA 1
ATOM 3266 C C . GLU C 3 52 ? 306.009 268.925 334.981 1.00 34.52 52 GLU K C 1
ATOM 3267 O O . GLU C 3 52 ? 306.206 269.439 336.085 1.00 34.52 52 GLU K O 1
ATOM 3273 N N . ILE C 3 53 ? 306.998 268.501 334.186 1.00 33.58 53 ILE K N 1
ATOM 3274 C CA . ILE C 3 53 ? 308.405 268.484 334.588 1.00 33.58 53 ILE K CA 1
ATOM 3275 C C . ILE C 3 53 ? 309.220 268.970 333.390 1.00 33.58 53 ILE K C 1
ATOM 3276 O O . ILE C 3 53 ? 308.693 269.112 332.289 1.00 33.58 53 ILE K O 1
ATOM 3281 N N . ALA C 3 54 ? 310.495 269.295 333.608 1.00 33.73 54 ALA K N 1
ATOM 3282 C CA . ALA C 3 54 ? 311.305 269.790 332.500 1.00 33.73 54 ALA K CA 1
ATOM 3283 C C . ALA C 3 54 ? 311.682 268.702 331.499 1.00 33.73 54 ALA K C 1
ATOM 3284 O O . ALA C 3 54 ? 312.068 269.034 330.374 1.00 33.73 54 ALA K O 1
ATOM 3286 N N . ARG C 3 55 ? 311.588 267.417 331.863 1.00 35.34 55 ARG K N 1
ATOM 3287 C CA . ARG C 3 55 ? 312.009 266.369 330.932 1.00 35.34 55 ARG K CA 1
ATOM 3288 C C . ARG C 3 55 ? 311.114 266.283 329.705 1.00 35.34 55 ARG K C 1
ATOM 3289 O O . ARG C 3 55 ? 311.559 265.789 328.664 1.00 35.34 55 ARG K O 1
ATOM 3297 N N . GLU C 3 56 ? 309.874 266.748 329.804 1.00 32.83 56 GLU K N 1
ATOM 3298 C CA . GLU C 3 56 ? 308.924 266.653 328.705 1.00 32.83 56 GLU K CA 1
ATOM 3299 C C . GLU C 3 56 ? 308.996 267.907 327.854 1.00 32.83 56 GLU K C 1
ATOM 3300 O O . GLU C 3 56 ? 309.154 269.018 328.367 1.00 32.83 56 GLU K O 1
ATOM 3306 N N . GLY C 3 57 ? 308.864 267.718 326.553 1.00 30.35 57 GLY K N 1
ATOM 3307 C CA . GLY C 3 57 ? 309.106 268.776 325.602 1.00 30.35 57 GLY K CA 1
ATOM 3308 C C . GLY C 3 57 ? 307.818 269.392 325.120 1.00 30.35 57 GLY K C 1
ATOM 3309 O O . GLY C 3 57 ? 307.264 270.301 325.745 1.00 30.35 57 GLY K O 1
ATOM 3310 N N . GLN C 3 58 ? 307.353 268.887 323.982 1.00 27.45 58 GLN K N 1
ATOM 3311 C CA . GLN C 3 58 ? 306.260 269.513 323.249 1.00 27.45 58 GLN K CA 1
ATOM 3312 C C . GLN C 3 58 ? 304.989 269.615 324.079 1.00 27.45 58 GLN K C 1
ATOM 3313 O O . GLN C 3 58 ? 304.282 270.635 324.025 1.00 27.45 58 GLN K O 1
ATOM 3319 N N . LYS C 3 59 ? 304.695 268.588 324.878 1.00 26.70 59 LYS K N 1
ATOM 3320 C CA . LYS C 3 59 ? 303.398 268.505 325.535 1.00 26.70 59 LYS K CA 1
ATOM 3321 C C . LYS C 3 59 ? 303.159 269.630 326.538 1.00 26.70 59 LYS K C 1
ATOM 3322 O O . LYS C 3 59 ? 302.028 269.773 327.013 1.00 26.70 59 LYS K O 1
ATOM 3328 N N . ILE C 3 60 ? 304.172 270.439 326.853 1.00 23.48 60 ILE K N 1
ATOM 3329 C CA . ILE C 3 60 ? 303.944 271.695 327.566 1.00 23.48 60 ILE K CA 1
ATOM 3330 C C . ILE C 3 60 ? 303.331 272.731 326.640 1.00 23.48 60 ILE K C 1
ATOM 3331 O O . ILE C 3 60 ? 302.195 273.182 326.841 1.00 23.48 60 ILE K O 1
ATOM 3336 N N . ALA C 3 61 ? 304.089 273.116 325.608 1.00 21.25 61 ALA K N 1
ATOM 3337 C CA . ALA C 3 61 ? 303.676 274.183 324.707 1.00 21.25 61 ALA K CA 1
ATOM 3338 C C . ALA C 3 61 ? 302.317 273.898 324.096 1.00 21.25 61 ALA K C 1
ATOM 3339 O O . ALA C 3 61 ? 301.536 274.830 323.846 1.00 21.25 61 ALA K O 1
ATOM 3341 N N . GLU C 3 62 ? 302.024 272.615 323.858 1.00 21.26 62 GLU K N 1
ATOM 3342 C CA . GLU C 3 62 ? 300.681 272.159 323.523 1.00 21.26 62 GLU K CA 1
ATOM 3343 C C . GLU C 3 62 ? 299.657 272.808 324.457 1.00 21.26 62 GLU K C 1
ATOM 3344 O O . GLU C 3 62 ? 298.783 273.580 324.029 1.00 21.26 62 GLU K O 1
ATOM 3350 N N . HIS C 3 63 ? 299.795 272.513 325.756 1.00 21.05 63 HIS K N 1
ATOM 3351 C CA . HIS C 3 63 ? 298.818 272.959 326.742 1.00 21.05 63 HIS K CA 1
ATOM 3352 C C . HIS C 3 63 ? 298.773 274.474 326.828 1.00 21.05 63 HIS K C 1
ATOM 3353 O O . HIS C 3 63 ? 297.696 275.061 326.985 1.00 21.05 63 HIS K O 1
ATOM 3360 N N . LEU C 3 64 ? 299.938 275.120 326.758 1.00 19.09 64 LEU K N 1
ATOM 3361 C CA . LEU C 3 64 ? 299.974 276.578 326.860 1.00 19.09 64 LEU K CA 1
ATOM 3362 C C . LEU C 3 64 ? 299.147 277.220 325.753 1.00 19.09 64 LEU K C 1
ATOM 3363 O O . LEU C 3 64 ? 298.268 278.056 326.016 1.00 19.09 64 LEU K O 1
ATOM 3368 N N . LYS C 3 65 ? 299.394 276.819 324.506 1.00 19.79 65 LYS K N 1
ATOM 3369 C CA . LYS C 3 65 ? 298.655 277.429 323.409 1.00 19.79 65 LYS K CA 1
ATOM 3370 C C . LYS C 3 65 ? 297.172 277.096 323.489 1.00 19.79 65 LYS K C 1
ATOM 3371 O O . LYS C 3 65 ? 296.328 277.938 323.154 1.00 19.79 65 LYS K O 1
ATOM 3377 N N . LYS C 3 66 ? 296.829 275.873 323.911 1.00 22.28 66 LYS K N 1
ATOM 3378 C CA . LYS C 3 66 ? 295.417 275.543 324.087 1.00 22.28 66 LYS K CA 1
ATOM 3379 C C . LYS C 3 66 ? 294.763 276.485 325.082 1.00 22.28 66 LYS K C 1
ATOM 3380 O O . LYS C 3 66 ? 293.653 276.988 324.857 1.00 22.28 66 LYS K O 1
ATOM 3386 N N . TYR C 3 67 ? 295.441 276.727 326.205 1.00 23.18 67 TYR K N 1
ATOM 3387 C CA . TYR C 3 67 ? 294.866 277.583 327.229 1.00 23.18 67 TYR K CA 1
ATOM 3388 C C . TYR C 3 67 ? 294.656 278.989 326.701 1.00 23.18 67 TYR K C 1
ATOM 3389 O O . TYR C 3 67 ? 293.640 279.626 327.003 1.00 23.18 67 TYR K O 1
ATOM 3398 N N . MET C 3 68 ? 295.613 279.502 325.925 1.00 21.34 68 MET K N 1
ATOM 3399 C CA . MET C 3 68 ? 295.438 280.849 325.386 1.00 21.34 68 MET K CA 1
ATOM 3400 C C . MET C 3 68 ? 294.294 280.908 324.388 1.00 21.34 68 MET K C 1
ATOM 3401 O O . MET C 3 68 ? 293.525 281.875 324.379 1.00 21.34 68 MET K O 1
ATOM 3406 N N . ASP C 3 69 ? 294.158 279.891 323.541 1.00 22.20 69 ASP K N 1
ATOM 3407 C CA . ASP C 3 69 ? 293.087 279.929 322.553 1.00 22.20 69 ASP K CA 1
ATOM 3408 C C . ASP C 3 69 ? 291.713 279.771 323.190 1.00 22.20 69 ASP K C 1
ATOM 3409 O O . ASP C 3 69 ? 290.721 280.253 322.633 1.00 22.20 69 ASP K O 1
ATOM 3414 N N . ASP C 3 70 ? 291.624 279.098 324.339 1.00 27.49 70 ASP K N 1
ATOM 3415 C CA . ASP C 3 70 ? 290.319 278.914 324.970 1.00 27.49 70 ASP K CA 1
ATOM 3416 C C . ASP C 3 70 ? 289.698 280.248 325.367 1.00 27.49 70 ASP K C 1
ATOM 3417 O O . ASP C 3 70 ? 288.550 280.539 325.014 1.00 27.49 70 ASP K O 1
ATOM 3422 N N . HIS C 3 71 ? 290.446 281.078 326.091 1.00 25.54 71 HIS K N 1
ATOM 3423 C CA . HIS C 3 71 ? 289.918 282.309 326.666 1.00 25.54 71 HIS K CA 1
ATOM 3424 C C . HIS C 3 71 ? 290.169 283.524 325.786 1.00 25.54 71 HIS K C 1
ATOM 3425 O O . HIS C 3 71 ? 289.245 284.299 325.523 1.00 25.54 71 HIS K O 1
ATOM 3432 N N . PHE C 3 72 ? 291.400 283.701 325.325 1.00 24.04 72 PHE K N 1
ATOM 3433 C CA . PHE C 3 72 ? 291.789 284.883 324.574 1.00 24.04 72 PHE K CA 1
ATOM 3434 C C . PHE C 3 72 ? 291.599 284.629 323.079 1.00 24.04 72 PHE K C 1
ATOM 3435 O O . PHE C 3 72 ? 290.966 283.657 322.663 1.00 24.04 72 PHE K O 1
ATOM 3443 N N . ASP C 3 73 ? 292.141 285.518 322.257 1.00 22.96 73 ASP K N 1
ATOM 3444 C CA . ASP C 3 73 ? 291.917 285.470 320.825 1.00 22.96 73 ASP K CA 1
ATOM 3445 C C . ASP C 3 73 ? 292.600 284.242 320.215 1.00 22.96 73 ASP K C 1
ATOM 3446 O O . ASP C 3 73 ? 293.549 283.701 320.784 1.00 22.96 73 ASP K O 1
ATOM 3451 N N . PRO C 3 74 ? 292.133 283.787 319.043 1.00 18.72 74 PRO K N 1
ATOM 3452 C CA . PRO C 3 74 ? 292.326 282.378 318.673 1.00 18.72 74 PRO K CA 1
ATOM 3453 C C . PRO C 3 74 ? 293.707 281.957 318.182 1.00 18.72 74 PRO K C 1
ATOM 3454 O O . PRO C 3 74 ? 294.074 280.799 318.397 1.00 18.72 74 PRO K O 1
ATOM 3458 N N . TYR C 3 75 ? 294.473 282.824 317.522 1.00 16.61 75 TYR K N 1
ATOM 3459 C CA . TYR C 3 75 ? 295.647 282.396 316.750 1.00 16.61 75 TYR K CA 1
ATOM 3460 C C . TYR C 3 75 ? 296.937 282.793 317.458 1.00 16.61 75 TYR K C 1
ATOM 3461 O O . TYR C 3 75 ? 297.358 283.948 317.385 1.00 16.61 75 TYR K O 1
ATOM 3470 N N . TRP C 3 76 ? 297.599 281.817 318.077 1.00 15.21 76 TRP K N 1
ATOM 3471 C CA . TRP C 3 76 ? 298.783 282.045 318.891 1.00 15.21 76 TRP K CA 1
ATOM 3472 C C . TRP C 3 76 ? 299.949 281.200 318.402 1.00 15.21 76 TRP K C 1
ATOM 3473 O O . TRP C 3 76 ? 299.771 280.189 317.722 1.00 15.21 76 TRP K O 1
ATOM 3484 N N . HIS C 3 77 ? 301.153 281.644 318.750 1.00 13.36 77 HIS K N 1
ATOM 3485 C CA . HIS C 3 77 ? 302.371 280.879 318.542 1.00 13.36 77 HIS K CA 1
ATOM 3486 C C . HIS C 3 77 ? 303.226 281.014 319.788 1.00 13.36 77 HIS K C 1
ATOM 3487 O O . HIS C 3 77 ? 303.323 282.107 320.355 1.00 13.36 77 HIS K O 1
ATOM 3494 N N . VAL C 3 78 ? 303.844 279.906 320.198 1.00 16.25 78 VAL K N 1
ATOM 3495 C CA . VAL C 3 78 ? 304.661 279.832 321.405 1.00 16.25 78 VAL K CA 1
ATOM 3496 C C . VAL C 3 78 ? 305.998 279.196 321.054 1.00 16.25 78 VAL K C 1
ATOM 3497 O O . VAL C 3 78 ? 306.044 278.184 320.348 1.00 16.25 78 VAL K O 1
ATOM 3501 N N . PHE C 3 79 ? 307.081 279.791 321.547 1.00 17.05 79 PHE K N 1
ATOM 3502 C CA . PHE C 3 79 ? 308.432 279.287 321.355 1.00 17.05 79 PHE K CA 1
ATOM 3503 C C . PHE C 3 79 ? 309.184 279.454 322.658 1.00 17.05 79 PHE K C 1
ATOM 3504 O O . PHE C 3 79 ? 309.263 280.567 323.181 1.00 17.05 79 PHE K O 1
ATOM 3512 N N . PHE C 3 80 ? 309.755 278.371 323.171 1.00 18.03 80 PHE K N 1
ATOM 3513 C CA . PHE C 3 80 ? 310.521 278.469 324.400 1.00 18.03 80 PHE K CA 1
ATOM 3514 C C . PHE C 3 80 ? 311.667 277.478 324.353 1.00 18.03 80 PHE K C 1
ATOM 3515 O O . PHE C 3 80 ? 311.651 276.507 323.593 1.00 18.03 80 PHE K O 1
ATOM 3523 N N . GLY C 3 81 ? 312.677 277.755 325.168 1.00 20.84 81 GLY K N 1
ATOM 3524 C CA . GLY C 3 81 ? 313.855 276.910 325.191 1.00 20.84 81 GLY K CA 1
ATOM 3525 C C . GLY C 3 81 ? 314.985 277.589 325.935 1.00 20.84 81 GLY K C 1
ATOM 3526 O O . GLY C 3 81 ? 314.756 278.461 326.775 1.00 20.84 81 GLY K O 1
ATOM 3527 N N . LYS C 3 82 ? 316.208 277.168 325.609 1.00 19.15 82 LYS K N 1
ATOM 3528 C CA . LYS C 3 82 ? 317.408 277.718 326.211 1.00 19.15 82 LYS K CA 1
ATOM 3529 C C . LYS C 3 82 ? 318.296 278.478 325.235 1.00 19.15 82 LYS K C 1
ATOM 3530 O O . LYS C 3 82 ? 319.200 279.188 325.687 1.00 19.15 82 LYS K O 1
ATOM 3536 N N . ASN C 3 83 ? 318.078 278.361 323.925 1.00 19.70 83 ASN K N 1
ATOM 3537 C CA . ASN C 3 83 ? 318.729 279.268 322.985 1.00 19.70 83 ASN K CA 1
ATOM 3538 C C . ASN C 3 83 ? 317.966 279.236 321.672 1.00 19.70 83 ASN K C 1
ATOM 3539 O O . ASN C 3 83 ? 317.694 278.164 321.127 1.00 19.70 83 ASN K O 1
ATOM 3544 N N . PHE C 3 84 ? 317.678 280.419 321.153 1.00 19.88 84 PHE K N 1
ATOM 3545 C CA . PHE C 3 84 ? 317.010 280.609 319.874 1.00 19.88 84 PHE K CA 1
ATOM 3546 C C . PHE C 3 84 ? 317.090 282.098 319.557 1.00 19.88 84 PHE K C 1
ATOM 3547 O O . PHE C 3 84 ? 317.866 282.839 320.172 1.00 19.88 84 PHE K O 1
ATOM 3555 N N . GLY C 3 85 ? 316.316 282.528 318.573 1.00 16.47 85 GLY K N 1
ATOM 3556 C CA . GLY C 3 85 ? 316.043 283.935 318.396 1.00 16.47 85 GLY K CA 1
ATOM 3557 C C . GLY C 3 85 ? 315.302 284.171 317.102 1.00 16.47 85 GLY K C 1
ATOM 3558 O O . GLY C 3 85 ? 315.491 283.423 316.139 1.00 16.47 85 GLY K O 1
ATOM 3559 N N . CYS C 3 86 ? 314.477 285.214 317.053 1.00 15.84 86 CYS K N 1
ATOM 3560 C CA . CYS C 3 86 ? 313.569 285.406 315.934 1.00 15.84 86 CYS K CA 1
ATOM 3561 C C . CYS C 3 86 ? 313.350 286.887 315.685 1.00 15.84 86 CYS K C 1
ATOM 3562 O O . CYS C 3 86 ? 313.420 287.711 316.600 1.00 15.84 86 CYS K O 1
ATOM 3565 N N . GLN C 3 87 ? 313.082 287.202 314.428 1.00 12.38 87 GLN K N 1
ATOM 3566 C CA . GLN C 3 87 ? 312.335 288.384 314.046 1.00 12.38 87 GLN K CA 1
ATOM 3567 C C . GLN C 3 87 ? 310.979 287.901 313.559 1.00 12.38 87 GLN K C 1
ATOM 3568 O O . GLN C 3 87 ? 310.867 286.827 312.966 1.00 12.38 87 GLN K O 1
ATOM 3574 N N . ALA C 3 88 ? 309.941 288.681 313.827 1.00 11.66 88 ALA K N 1
ATOM 3575 C CA . ALA C 3 88 ? 308.624 288.250 313.394 1.00 11.66 88 ALA K CA 1
ATOM 3576 C C . ALA C 3 88 ? 307.663 289.419 313.462 1.00 11.66 88 ALA K C 1
ATOM 3577 O O . ALA C 3 88 ? 307.774 290.267 314.350 1.00 11.66 88 ALA K O 1
ATOM 3579 N N . VAL C 3 89 ? 306.738 289.458 312.518 1.00 11.20 89 VAL K N 1
ATOM 3580 C CA . VAL C 3 89 ? 305.606 290.368 312.605 1.00 11.20 89 VAL K CA 1
ATOM 3581 C C . VAL C 3 89 ? 304.536 289.729 313.473 1.00 11.20 89 VAL K C 1
ATOM 3582 O O . VAL C 3 89 ? 304.447 288.505 313.594 1.00 11.20 89 VAL K O 1
ATOM 3586 N N . HIS C 3 90 ? 303.710 290.568 314.076 1.00 10.92 90 HIS K N 1
ATOM 3587 C CA . HIS C 3 90 ? 302.672 290.095 314.975 1.00 10.92 90 HIS K CA 1
ATOM 3588 C C . HIS C 3 90 ? 301.620 291.181 315.074 1.00 10.92 90 HIS K C 1
ATOM 3589 O O . HIS C 3 90 ? 301.843 292.322 314.668 1.00 10.92 90 HIS K O 1
ATOM 3596 N N . ASN C 3 91 ? 300.462 290.809 315.607 1.00 11.15 91 ASN K N 1
ATOM 3597 C CA . ASN C 3 91 ? 299.429 291.796 315.862 1.00 11.15 91 ASN K CA 1
ATOM 3598 C C . ASN C 3 91 ? 299.969 292.874 316.787 1.00 11.15 91 ASN K C 1
ATOM 3599 O O . ASN C 3 91 ? 300.896 292.643 317.568 1.00 11.15 91 ASN K O 1
ATOM 3604 N N . LYS C 3 92 ? 299.405 294.071 316.666 1.00 11.92 92 LYS K N 1
ATOM 3605 C CA . LYS C 3 92 ? 299.846 295.192 317.481 1.00 11.92 92 LYS K CA 1
ATOM 3606 C C . LYS C 3 92 ? 299.695 294.860 318.956 1.00 11.92 92 LYS K C 1
ATOM 3607 O O . LYS C 3 92 ? 298.634 294.413 319.394 1.00 11.92 92 LYS K O 1
ATOM 3613 N N . ASN C 3 93 ? 300.767 295.069 319.718 1.00 13.83 93 ASN K N 1
ATOM 3614 C CA . ASN C 3 93 ? 300.700 295.024 321.175 1.00 13.83 93 ASN K CA 1
ATOM 3615 C C . ASN C 3 93 ? 300.319 293.623 321.668 1.00 13.83 93 ASN K C 1
ATOM 3616 O O . ASN C 3 93 ? 299.492 293.464 322.566 1.00 13.83 93 ASN K O 1
ATOM 3621 N N . ARG C 3 94 ? 300.896 292.592 321.050 1.00 12.68 94 ARG K N 1
ATOM 3622 C CA . ARG C 3 94 ? 300.623 291.200 321.424 1.00 12.68 94 ARG K CA 1
ATOM 3623 C C . ARG C 3 94 ? 301.910 290.375 321.436 1.00 12.68 94 ARG K C 1
ATOM 3624 O O . ARG C 3 94 ? 301.996 289.304 320.837 1.00 12.68 94 ARG K O 1
ATOM 3632 N N . PHE C 3 95 ? 302.928 290.885 322.126 1.00 13.73 95 PHE K N 1
ATOM 3633 C CA . PHE C 3 95 ? 304.241 290.255 322.248 1.00 13.73 95 PHE K CA 1
ATOM 3634 C C . PHE C 3 95 ? 304.509 289.970 323.720 1.00 13.73 95 PHE K C 1
ATOM 3635 O O . PHE C 3 95 ? 304.497 290.897 324.535 1.00 13.73 95 PHE K O 1
ATOM 3643 N N . ILE C 3 96 ? 304.751 288.704 324.066 1.00 15.62 96 ILE K N 1
ATOM 3644 C CA . ILE C 3 96 ? 305.154 288.312 325.416 1.00 15.62 96 ILE K CA 1
ATOM 3645 C C . ILE C 3 96 ? 306.528 287.683 325.326 1.00 15.62 96 ILE K C 1
ATOM 3646 O O . ILE C 3 96 ? 306.679 286.646 324.682 1.00 15.62 96 ILE K O 1
ATOM 3651 N N . TYR C 3 97 ? 307.500 288.244 326.043 1.00 20.54 97 TYR K N 1
ATOM 3652 C CA . TYR C 3 97 ? 308.851 287.687 326.070 1.00 20.54 97 TYR K CA 1
ATOM 3653 C C . TYR C 3 97 ? 309.367 287.730 327.496 1.00 20.54 97 TYR K C 1
ATOM 3654 O O . TYR C 3 97 ? 309.471 288.816 328.072 1.00 20.54 97 TYR K O 1
ATOM 3663 N N . PHE C 3 98 ? 309.706 286.569 328.058 1.00 21.51 98 PHE K N 1
ATOM 3664 C CA . PHE C 3 98 ? 310.204 286.549 329.429 1.00 21.51 98 PHE K CA 1
ATOM 3665 C C . PHE C 3 98 ? 311.115 285.362 329.687 1.00 21.51 98 PHE K C 1
ATOM 3666 O O . PHE C 3 98 ? 310.917 284.275 329.141 1.00 21.51 98 PHE K O 1
ATOM 3674 N N . TYR C 3 99 ? 312.088 285.579 330.562 1.00 26.05 99 TYR K N 1
ATOM 3675 C CA . TYR C 3 99 ? 312.902 284.514 331.118 1.00 26.05 99 TYR K CA 1
ATOM 3676 C C . TYR C 3 99 ? 312.316 284.067 332.444 1.00 26.05 99 TYR K C 1
ATOM 3677 O O . TYR C 3 99 ? 311.677 284.849 333.151 1.00 26.05 99 TYR K O 1
ATOM 3686 N N . ILE C 3 100 ? 312.530 282.798 332.776 1.00 27.50 100 ILE K N 1
ATOM 3687 C CA . ILE C 3 100 ? 312.325 282.316 334.136 1.00 27.50 100 ILE K CA 1
ATOM 3688 C C . ILE C 3 100 ? 313.408 281.285 334.424 1.00 27.50 100 ILE K C 1
ATOM 3689 O O . ILE C 3 100 ? 313.494 280.260 333.740 1.00 27.50 100 ILE K O 1
ATOM 3694 N N . GLU C 3 101 ? 314.280 281.598 335.385 1.00 36.68 101 GLU K N 1
ATOM 3695 C CA . GLU C 3 101 ? 315.333 280.693 335.848 1.00 36.68 101 GLU K CA 1
ATOM 3696 C C . GLU C 3 101 ? 316.183 280.178 334.685 1.00 36.68 101 GLU K C 1
ATOM 3697 O O . GLU C 3 101 ? 316.414 278.978 334.531 1.00 36.68 101 GLU K O 1
ATOM 3703 N N . LYS C 3 102 ? 316.630 281.109 333.842 1.00 29.40 102 LYS K N 1
ATOM 3704 C CA . LYS C 3 102 ? 317.435 280.787 332.662 1.00 29.40 102 LYS K CA 1
ATOM 3705 C C . LYS C 3 102 ? 316.666 279.885 331.696 1.00 29.40 102 LYS K C 1
ATOM 3706 O O . LYS C 3 102 ? 317.134 278.819 331.294 1.00 29.40 102 LYS K O 1
ATOM 3712 N N . THR C 3 103 ? 315.465 280.324 331.328 1.00 25.56 103 THR K N 1
ATOM 3713 C CA . THR C 3 103 ? 314.661 279.639 330.322 1.00 25.56 103 THR K CA 1
ATOM 3714 C C . THR C 3 103 ? 313.820 280.680 329.603 1.00 25.56 103 THR K C 1
ATOM 3715 O O . THR C 3 103 ? 312.975 281.329 330.226 1.00 25.56 103 THR K O 1
ATOM 3719 N N . ALA C 3 104 ? 314.038 280.820 328.300 1.00 22.41 104 ALA K N 1
ATOM 3720 C CA . ALA C 3 104 ? 313.408 281.870 327.511 1.00 22.41 104 ALA K CA 1
ATOM 3721 C C . ALA C 3 104 ? 312.059 281.402 326.989 1.00 22.41 104 ALA K C 1
ATOM 3722 O O . ALA C 3 104 ? 311.936 280.272 326.504 1.00 22.41 104 ALA K O 1
ATOM 3724 N N . PHE C 3 105 ? 311.049 282.271 327.102 1.00 21.88 105 PHE K N 1
ATOM 3725 C CA . PHE C 3 105 ? 309.686 282.006 326.665 1.00 21.88 105 PHE K CA 1
ATOM 3726 C C . PHE C 3 105 ? 309.228 283.174 325.812 1.00 21.88 105 PHE K C 1
ATOM 3727 O O . PHE C 3 105 ? 309.456 284.334 326.169 1.00 21.88 105 PHE K O 1
ATOM 3735 N N . LEU C 3 106 ? 308.558 282.870 324.705 1.00 13.77 106 LEU K N 1
ATOM 3736 C CA . LEU C 3 106 ? 308.132 283.877 323.752 1.00 13.77 106 LEU K CA 1
ATOM 3737 C C . LEU C 3 106 ? 306.800 283.473 323.156 1.00 13.77 106 LEU K C 1
ATOM 3738 O O . LEU C 3 106 ? 306.600 282.304 322.823 1.00 13.77 106 LEU K O 1
ATOM 3743 N N . MET C 3 107 ? 305.903 284.442 322.996 1.00 12.44 107 MET K N 1
ATOM 3744 C CA . MET C 3 107 ? 304.561 284.155 322.519 1.00 12.44 107 MET K CA 1
ATOM 3745 C C . MET C 3 107 ? 304.005 285.356 321.773 1.00 12.44 107 MET K C 1
ATOM 3746 O O . MET C 3 107 ? 304.249 286.504 322.161 1.00 12.44 107 MET K O 1
ATOM 3751 N N . TYR C 3 108 ? 303.248 285.090 320.708 1.00 12.99 108 TYR K N 1
ATOM 3752 C CA . TYR C 3 108 ? 302.647 286.197 319.972 1.00 12.99 108 TYR K CA 1
ATOM 3753 C C . TYR C 3 108 ? 301.494 285.719 319.104 1.00 12.99 108 TYR K C 1
ATOM 3754 O O . TYR C 3 108 ? 301.383 284.538 318.770 1.00 12.99 108 TYR K O 1
ATOM 3763 N N . GLN C 3 109 ? 300.660 286.681 318.711 1.00 14.86 109 GLN K N 1
ATOM 3764 C CA . GLN C 3 109 ? 299.392 286.445 318.039 1.00 14.86 109 GLN K CA 1
ATOM 3765 C C . GLN C 3 109 ? 299.443 287.002 316.624 1.00 14.86 109 GLN K C 1
ATOM 3766 O O . GLN C 3 109 ? 300.096 288.015 316.362 1.00 14.86 109 GLN K O 1
ATOM 3772 N N . THR C 3 110 ? 298.744 286.329 315.712 1.00 14.35 110 THR K N 1
ATOM 3773 C CA . THR C 3 110 ? 298.619 286.768 314.329 1.00 14.35 110 THR K CA 1
ATOM 3774 C C . THR C 3 110 ? 297.199 286.504 313.857 1.00 14.35 110 THR K C 1
ATOM 3775 O O . THR C 3 110 ? 296.637 285.445 314.140 1.00 14.35 110 THR K O 1
ATOM 3779 N N . GLN C 3 111 ? 296.629 287.463 313.133 1.00 14.98 111 GLN K N 1
ATOM 3780 C CA . GLN C 3 111 ? 295.227 287.395 312.718 1.00 14.98 111 GLN K CA 1
ATOM 3781 C C . GLN C 3 111 ? 294.931 286.145 311.896 1.00 14.98 111 GLN K C 1
ATOM 3782 O O . GLN C 3 111 ? 294.087 286.167 311.003 1.00 14.98 111 GLN K O 1
ATOM 3788 N N . PRO D 4 15 ? 267.311 284.547 324.222 1.00 27.43 15 PRO L N 1
ATOM 3789 C CA . PRO D 4 15 ? 268.623 285.189 324.099 1.00 27.43 15 PRO L CA 1
ATOM 3790 C C . PRO D 4 15 ? 269.281 284.886 322.765 1.00 27.43 15 PRO L C 1
ATOM 3791 O O . PRO D 4 15 ? 269.271 283.735 322.330 1.00 27.43 15 PRO L O 1
ATOM 3795 N N . LEU D 4 16 ? 269.848 285.911 322.127 1.00 23.91 16 LEU L N 1
ATOM 3796 C CA . LEU D 4 16 ? 270.501 285.719 320.846 1.00 23.91 16 LEU L CA 1
ATOM 3797 C C . LEU D 4 16 ? 271.721 284.822 321.027 1.00 23.91 16 LEU L C 1
ATOM 3798 O O . LEU D 4 16 ? 272.261 284.719 322.131 1.00 23.91 16 LEU L O 1
ATOM 3803 N N . PRO D 4 17 ? 272.177 284.150 319.967 1.00 21.77 17 PRO L N 1
ATOM 3804 C CA . PRO D 4 17 ? 273.486 283.525 320.046 1.00 21.77 17 PRO L CA 1
ATOM 3805 C C . PRO D 4 17 ? 274.540 284.599 320.127 1.00 21.77 17 PRO L C 1
ATOM 3806 O O . PRO D 4 17 ? 274.363 285.702 319.573 1.00 21.77 17 PRO L O 1
ATOM 3810 N N . PRO D 4 18 ? 275.651 284.362 320.824 1.00 21.60 18 PRO L N 1
ATOM 3811 C CA . PRO D 4 18 ? 276.614 285.448 321.029 1.00 21.60 18 PRO L CA 1
ATOM 3812 C C . PRO D 4 18 ? 277.228 285.911 319.710 1.00 21.60 18 PRO L C 1
ATOM 3813 O O . PRO D 4 18 ? 277.182 285.211 318.696 1.00 21.60 18 PRO L O 1
ATOM 3817 N N . HIS D 4 19 ? 277.743 287.143 319.709 1.00 19.21 19 HIS L N 1
ATOM 3818 C CA . HIS D 4 19 ? 278.195 287.785 318.476 1.00 19.21 19 HIS L CA 1
ATOM 3819 C C . HIS D 4 19 ? 278.813 289.141 318.812 1.00 19.21 19 HIS L C 1
ATOM 3820 O O . HIS D 4 19 ? 278.717 289.624 319.944 1.00 19.21 19 HIS L O 1
ATOM 3827 N N . ILE D 4 20 ? 279.448 289.748 317.804 1.00 17.87 20 ILE L N 1
ATOM 3828 C CA . ILE D 4 20 ? 280.037 291.085 317.890 1.00 17.87 20 ILE L CA 1
ATOM 3829 C C . ILE D 4 20 ? 279.486 291.915 316.744 1.00 17.87 20 ILE L C 1
ATOM 3830 O O . ILE D 4 20 ? 279.546 291.489 315.589 1.00 17.87 20 ILE L O 1
ATOM 3835 N N . ILE D 4 21 ? 279.022 293.122 317.052 1.00 16.13 21 ILE L N 1
ATOM 3836 C CA . ILE D 4 21 ? 278.490 294.049 316.060 1.00 16.13 21 ILE L CA 1
ATOM 3837 C C . ILE D 4 21 ? 279.603 295.044 315.769 1.00 16.13 21 ILE L C 1
ATOM 3838 O O . ILE D 4 21 ? 279.856 295.949 316.567 1.00 16.13 21 ILE L O 1
ATOM 3843 N N . ARG D 4 22 ? 280.269 294.894 314.625 1.00 19.94 22 ARG L N 1
ATOM 3844 C CA . ARG D 4 22 ? 281.202 295.935 314.220 1.00 19.94 22 ARG L CA 1
ATOM 3845 C C . ARG D 4 22 ? 280.467 297.122 313.615 1.00 19.94 22 ARG L C 1
ATOM 3846 O O . ARG D 4 22 ? 280.879 298.267 313.826 1.00 19.94 22 ARG L O 1
ATOM 3854 N N . PHE D 4 23 ? 279.394 296.894 312.856 1.00 19.58 23 PHE L N 1
ATOM 3855 C CA . PHE D 4 23 ? 278.671 298.049 312.323 1.00 19.58 23 PHE L CA 1
ATOM 3856 C C . PHE D 4 23 ? 277.277 297.649 311.876 1.00 19.58 23 PHE L C 1
ATOM 3857 O O . PHE D 4 23 ? 277.139 296.863 310.940 1.00 19.58 23 PHE L O 1
ATOM 3865 N N . ASN D 4 24 ? 276.254 298.227 312.505 1.00 20.69 24 ASN L N 1
ATOM 3866 C CA . ASN D 4 24 ? 274.862 297.992 312.145 1.00 20.69 24 ASN L CA 1
ATOM 3867 C C . ASN D 4 24 ? 274.137 299.322 312.007 1.00 20.69 24 ASN L C 1
ATOM 3868 O O . ASN D 4 24 ? 274.432 300.280 312.726 1.00 20.69 24 ASN L O 1
ATOM 3873 N N . ASP D 4 25 ? 273.173 299.366 311.079 1.00 20.14 25 ASP L N 1
ATOM 3874 C CA . ASP D 4 25 ? 272.386 300.568 310.827 1.00 20.14 25 ASP L CA 1
ATOM 3875 C C . ASP D 4 25 ? 270.886 300.338 310.714 1.00 20.14 25 ASP L C 1
ATOM 3876 O O . ASP D 4 25 ? 270.145 301.327 310.678 1.00 20.14 25 ASP L O 1
ATOM 3881 N N . MET D 4 26 ? 270.412 299.095 310.655 1.00 24.61 26 MET L N 1
ATOM 3882 C CA . MET D 4 26 ? 268.980 298.832 310.591 1.00 24.61 26 MET L CA 1
ATOM 3883 C C . MET D 4 26 ? 268.415 298.658 311.994 1.00 24.61 26 MET L C 1
ATOM 3884 O O . MET D 4 26 ? 269.146 298.481 312.971 1.00 24.61 26 MET L O 1
ATOM 3889 N N . ALA D 4 27 ? 267.088 298.723 312.087 1.00 24.56 27 ALA L N 1
ATOM 3890 C CA . ALA D 4 27 ? 266.423 298.485 313.358 1.00 24.56 27 ALA L CA 1
ATOM 3891 C C . ALA D 4 27 ? 266.738 297.078 313.836 1.00 24.56 27 ALA L C 1
ATOM 3892 O O . ALA D 4 27 ? 266.882 296.152 313.033 1.00 24.56 27 ALA L O 1
ATOM 3894 N N . GLN D 4 28 ? 266.858 296.934 315.156 1.00 24.95 28 GLN L N 1
ATOM 3895 C CA . GLN D 4 28 ? 267.469 295.740 315.730 1.00 24.95 28 GLN L CA 1
ATOM 3896 C C . GLN D 4 28 ? 266.747 294.467 315.313 1.00 24.95 28 GLN L C 1
ATOM 3897 O O . GLN D 4 28 ? 267.389 293.438 315.117 1.00 24.95 28 GLN L O 1
ATOM 3903 N N . HIS D 4 29 ? 265.426 294.521 315.140 1.00 22.96 29 HIS L N 1
ATOM 3904 C CA . HIS D 4 29 ? 264.665 293.296 314.897 1.00 22.96 29 HIS L CA 1
ATOM 3905 C C . HIS D 4 29 ? 265.087 292.626 313.595 1.00 22.96 29 HIS L C 1
ATOM 3906 O O . HIS D 4 29 ? 265.251 291.396 313.541 1.00 22.96 29 HIS L O 1
ATOM 3913 N N . LEU D 4 30 ? 265.274 293.429 312.546 1.00 22.37 30 LEU L N 1
ATOM 3914 C CA . LEU D 4 30 ? 265.811 292.945 311.283 1.00 22.37 30 LEU L CA 1
ATOM 3915 C C . LEU D 4 30 ? 267.117 292.187 311.531 1.00 22.37 30 LEU L C 1
ATOM 3916 O O . LEU D 4 30 ? 267.301 291.039 311.087 1.00 22.37 30 LEU L O 1
ATOM 3921 N N . LEU D 4 31 ? 267.997 292.791 312.335 1.00 19.96 31 LEU L N 1
ATOM 3922 C CA . LEU D 4 31 ? 269.260 292.148 312.672 1.00 19.96 31 LEU L CA 1
ATOM 3923 C C . LEU D 4 31 ? 269.041 290.848 313.436 1.00 19.96 31 LEU L C 1
ATOM 3924 O O . LEU D 4 31 ? 269.731 289.865 313.168 1.00 19.96 31 LEU L O 1
ATOM 3929 N N . LYS D 4 32 ? 268.107 290.826 314.399 1.00 18.98 32 LYS L N 1
ATOM 3930 C CA . LYS D 4 32 ? 267.869 289.611 315.179 1.00 18.98 32 LYS L CA 1
ATOM 3931 C C . LYS D 4 32 ? 267.540 288.448 314.264 1.00 18.98 32 LYS L C 1
ATOM 3932 O O . LYS D 4 32 ? 268.138 287.369 314.377 1.00 18.98 32 LYS L O 1
ATOM 3938 N N . LYS D 4 33 ? 266.591 288.664 313.344 1.00 17.79 33 LYS L N 1
ATOM 3939 C CA . LYS D 4 33 ? 266.243 287.619 312.383 1.00 17.79 33 LYS L CA 1
ATOM 3940 C C . LYS D 4 33 ? 267.481 287.155 311.632 1.00 17.79 33 LYS L C 1
ATOM 3941 O O . LYS D 4 33 ? 267.704 285.941 311.458 1.00 17.79 33 LYS L O 1
ATOM 3947 N N . VAL D 4 34 ? 268.310 288.114 311.203 1.00 15.36 34 VAL L N 1
ATOM 3948 C CA . VAL D 4 34 ? 269.525 287.763 310.470 1.00 15.36 34 VAL L CA 1
ATOM 3949 C C . VAL D 4 34 ? 270.414 286.859 311.316 1.00 15.36 34 VAL L C 1
ATOM 3950 O O . VAL D 4 34 ? 270.933 285.848 310.830 1.00 15.36 34 VAL L O 1
ATOM 3954 N N . ILE D 4 35 ? 270.592 287.203 312.595 1.00 17.52 35 ILE L N 1
ATOM 3955 C CA . ILE D 4 35 ? 271.491 286.431 313.454 1.00 17.52 35 ILE L CA 1
ATOM 3956 C C . ILE D 4 35 ? 270.989 285.001 313.588 1.00 17.52 35 ILE L C 1
ATOM 3957 O O . ILE D 4 35 ? 271.762 284.043 313.443 1.00 17.52 35 ILE L O 1
ATOM 3962 N N . ARG D 4 36 ? 269.698 284.833 313.904 1.00 19.73 36 ARG L N 1
ATOM 3963 C CA . ARG D 4 36 ? 269.200 283.480 314.169 1.00 19.73 36 ARG L CA 1
ATOM 3964 C C . ARG D 4 36 ? 269.357 282.607 312.934 1.00 19.73 36 ARG L C 1
ATOM 3965 O O . ARG D 4 36 ? 269.918 281.497 313.003 1.00 19.73 36 ARG L O 1
ATOM 3973 N N . GLN D 4 37 ? 268.891 283.109 311.782 1.00 19.99 37 GLN L N 1
ATOM 3974 C CA . GLN D 4 37 ? 268.981 282.305 310.570 1.00 19.99 37 GLN L CA 1
ATOM 3975 C C . GLN D 4 37 ? 270.431 282.021 310.221 1.00 19.99 37 GLN L C 1
ATOM 3976 O O . GLN D 4 37 ? 270.771 280.897 309.834 1.00 19.99 37 GLN L O 1
ATOM 3982 N N . ALA D 4 38 ? 271.301 283.024 310.344 1.00 19.65 38 ALA L N 1
ATOM 3983 C CA . ALA D 4 38 ? 272.690 282.831 309.960 1.00 19.65 38 ALA L CA 1
ATOM 3984 C C . ALA D 4 38 ? 273.352 281.767 310.818 1.00 19.65 38 ALA L C 1
ATOM 3985 O O . ALA D 4 38 ? 274.057 280.900 310.297 1.00 19.65 38 ALA L O 1
ATOM 3987 N N . ASP D 4 39 ? 273.127 281.801 312.131 1.00 23.89 39 ASP L N 1
ATOM 3988 C CA . ASP D 4 39 ? 273.759 280.814 312.999 1.00 23.89 39 ASP L CA 1
ATOM 3989 C C . ASP D 4 39 ? 273.289 279.405 312.658 1.00 23.89 39 ASP L C 1
ATOM 3990 O O . ASP D 4 39 ? 274.108 278.482 312.489 1.00 23.89 39 ASP L O 1
ATOM 3995 N N . VAL D 4 40 ? 271.969 279.219 312.531 1.00 24.47 40 VAL L N 1
ATOM 3996 C CA . VAL D 4 40 ? 271.480 277.869 312.256 1.00 24.47 40 VAL L CA 1
ATOM 3997 C C . VAL D 4 40 ? 271.977 277.395 310.897 1.00 24.47 40 VAL L C 1
ATOM 3998 O O . VAL D 4 40 ? 272.303 276.217 310.719 1.00 24.47 40 VAL L O 1
ATOM 4002 N N . LEU D 4 41 ? 272.074 278.305 309.925 1.00 23.88 41 LEU L N 1
ATOM 4003 C CA . LEU D 4 41 ? 272.560 277.914 308.608 1.00 23.88 41 LEU L CA 1
ATOM 4004 C C . LEU D 4 41 ? 274.022 277.504 308.661 1.00 23.88 41 LEU L C 1
ATOM 4005 O O . LEU D 4 41 ? 274.408 276.488 308.074 1.00 23.88 41 LEU L O 1
ATOM 4010 N N . ILE D 4 42 ? 274.856 278.304 309.331 1.00 29.09 42 ILE L N 1
ATOM 4011 C CA . ILE D 4 42 ? 276.285 278.008 309.384 1.00 29.09 42 ILE L CA 1
ATOM 4012 C C . ILE D 4 42 ? 276.499 276.645 310.012 1.00 29.09 42 ILE L C 1
ATOM 4013 O O . ILE D 4 42 ? 277.389 275.889 309.604 1.00 29.09 42 ILE L O 1
ATOM 4018 N N . LYS D 4 43 ? 275.682 276.300 311.007 1.00 35.35 43 LYS L N 1
ATOM 4019 C CA . LYS D 4 43 ? 275.719 274.923 311.486 1.00 35.35 43 LYS L CA 1
ATOM 4020 C C . LYS D 4 43 ? 275.244 273.952 310.408 1.00 35.35 43 LYS L C 1
ATOM 4021 O O . LYS D 4 43 ? 275.838 272.883 310.222 1.00 35.35 43 LYS L O 1
ATOM 4027 N N . GLU D 4 44 ? 274.188 274.318 309.675 1.00 36.33 44 GLU L N 1
ATOM 4028 C CA . GLU D 4 44 ? 273.572 273.415 308.702 1.00 36.33 44 GLU L CA 1
ATOM 4029 C C . GLU D 4 44 ? 274.505 273.092 307.544 1.00 36.33 44 GLU L C 1
ATOM 4030 O O . GLU D 4 44 ? 274.365 272.035 306.919 1.00 36.33 44 GLU L O 1
ATOM 4036 N N . ASN D 4 45 ? 275.452 273.977 307.244 1.00 37.28 45 ASN L N 1
ATOM 4037 C CA . ASN D 4 45 ? 276.365 273.829 306.112 1.00 37.28 45 ASN L CA 1
ATOM 4038 C C . ASN D 4 45 ? 277.789 274.013 306.628 1.00 37.28 45 ASN L C 1
ATOM 4039 O O . ASN D 4 45 ? 278.487 274.967 306.266 1.00 37.28 45 ASN L O 1
ATOM 4044 N N . PRO D 4 46 ? 278.261 273.097 307.476 1.00 39.76 46 PRO L N 1
ATOM 4045 C CA . PRO D 4 46 ? 279.548 273.303 308.141 1.00 39.76 46 PRO L CA 1
ATOM 4046 C C . PRO D 4 46 ? 280.757 273.007 307.274 1.00 39.76 46 PRO L C 1
ATOM 4047 O O . PRO D 4 46 ? 281.887 273.089 307.770 1.00 39.76 46 PRO L O 1
ATOM 4051 N N . GLN D 4 47 ? 280.560 272.651 306.012 1.00 39.22 47 GLN L N 1
ATOM 4052 C CA . GLN D 4 47 ? 281.663 272.396 305.102 1.00 39.22 47 GLN L CA 1
ATOM 4053 C C . GLN D 4 47 ? 281.253 272.864 303.723 1.00 39.22 47 GLN L C 1
ATOM 4054 O O . GLN D 4 47 ? 280.068 273.058 303.438 1.00 39.22 47 GLN L O 1
ATOM 4060 N N . GLY D 4 48 ? 282.253 273.046 302.871 1.00 25.22 48 GLY L N 1
ATOM 4061 C CA . GLY D 4 48 ? 282.036 273.536 301.528 1.00 25.22 48 GLY L CA 1
ATOM 4062 C C . GLY D 4 48 ? 282.614 274.920 301.349 1.00 25.22 48 GLY L C 1
ATOM 4063 O O . GLY D 4 48 ? 283.597 275.279 302.002 1.00 25.22 48 GLY L O 1
ATOM 4064 N N . LEU D 4 49 ? 282.011 275.699 300.462 1.00 15.65 49 LEU L N 1
ATOM 4065 C CA . LEU D 4 49 ? 282.478 277.032 300.130 1.00 15.65 49 LEU L CA 1
ATOM 4066 C C . LEU D 4 49 ? 281.470 278.060 300.625 1.00 15.65 49 LEU L C 1
ATOM 4067 O O . LEU D 4 49 ? 280.313 277.741 300.914 1.00 15.65 49 LEU L O 1
ATOM 4072 N N . GLU D 4 50 ? 281.924 279.306 300.732 1.00 12.13 50 GLU L N 1
ATOM 4073 C CA . GLU D 4 50 ? 281.070 280.365 301.251 1.00 12.13 50 GLU L CA 1
ATOM 4074 C C . GLU D 4 50 ? 280.141 280.948 300.191 1.00 12.13 50 GLU L C 1
ATOM 4075 O O . GLU D 4 50 ? 279.254 281.746 300.543 1.00 12.13 50 GLU L O 1
ATOM 4081 N N . LYS D 4 51 ? 280.332 280.575 298.918 1.00 12.83 51 LYS L N 1
ATOM 4082 C CA . LYS D 4 51 ? 279.293 280.769 297.915 1.00 12.83 51 LYS L CA 1
ATOM 4083 C C . LYS D 4 51 ? 277.957 280.335 298.490 1.00 12.83 51 LYS L C 1
ATOM 4084 O O . LYS D 4 51 ? 277.059 281.157 298.680 1.00 12.83 51 LYS L O 1
ATOM 4090 N N . ASP D 4 52 ? 277.866 279.050 298.852 1.00 17.07 52 ASP L N 1
ATOM 4091 C CA . ASP D 4 52 ? 276.600 278.449 299.252 1.00 17.07 52 ASP L CA 1
ATOM 4092 C C . ASP D 4 52 ? 275.981 279.200 300.420 1.00 17.07 52 ASP L C 1
ATOM 4093 O O . ASP D 4 52 ? 274.757 279.370 300.483 1.00 17.07 52 ASP L O 1
ATOM 4098 N N . ILE D 4 53 ? 276.816 279.690 301.336 1.00 15.77 53 ILE L N 1
ATOM 4099 C CA . ILE D 4 53 ? 276.305 280.482 302.449 1.00 15.77 53 ILE L CA 1
ATOM 4100 C C . ILE D 4 53 ? 275.665 281.759 301.923 1.00 15.77 53 ILE L C 1
ATOM 4101 O O . ILE D 4 53 ? 274.548 282.118 302.315 1.00 15.77 53 ILE L O 1
ATOM 4106 N N . ALA D 4 54 ? 276.341 282.443 300.996 1.00 13.82 54 ALA L N 1
ATOM 4107 C CA . ALA D 4 54 ? 275.760 283.659 300.429 1.00 13.82 54 ALA L CA 1
ATOM 4108 C C . ALA D 4 54 ? 274.464 283.362 299.678 1.00 13.82 54 ALA L C 1
ATOM 4109 O O . ALA D 4 54 ? 273.467 284.076 299.834 1.00 13.82 54 ALA L O 1
ATOM 4111 N N . LEU D 4 55 ? 274.465 282.309 298.857 1.00 12.78 55 LEU L N 1
ATOM 4112 C CA . LEU D 4 55 ? 273.285 281.965 298.064 1.00 12.78 55 LEU L CA 1
ATOM 4113 C C . LEU D 4 55 ? 272.089 281.692 298.957 1.00 12.78 55 LEU L C 1
ATOM 4114 O O . LEU D 4 55 ? 271.015 282.279 298.777 1.00 12.78 55 LEU L O 1
ATOM 4119 N N . ASN D 4 56 ? 272.258 280.787 299.921 1.00 15.75 56 ASN L N 1
ATOM 4120 C CA . ASN D 4 56 ? 271.148 280.423 300.790 1.00 15.75 56 ASN L CA 1
ATOM 4121 C C . ASN D 4 56 ? 270.691 281.611 301.608 1.00 15.75 56 ASN L C 1
ATOM 4122 O O . ASN D 4 56 ? 269.483 281.817 301.789 1.00 15.75 56 ASN L O 1
ATOM 4127 N N . LEU D 4 57 ? 271.635 282.402 302.123 1.00 16.41 57 LEU L N 1
ATOM 4128 C CA . LEU D 4 57 ? 271.244 283.537 302.937 1.00 16.41 57 LEU L CA 1
ATOM 4129 C C . LEU D 4 57 ? 270.431 284.524 302.118 1.00 16.41 57 LEU L C 1
ATOM 4130 O O . LEU D 4 57 ? 269.371 284.964 302.559 1.00 16.41 57 LEU L O 1
ATOM 4135 N N . VAL D 4 58 ? 270.873 284.842 300.898 1.00 16.62 58 VAL L N 1
ATOM 4136 C CA . VAL D 4 58 ? 270.102 285.769 300.072 1.00 16.62 58 VAL L CA 1
ATOM 4137 C C . VAL D 4 58 ? 268.721 285.195 299.788 1.00 16.62 58 VAL L C 1
ATOM 4138 O O . VAL D 4 58 ? 267.703 285.872 299.968 1.00 16.62 58 VAL L O 1
ATOM 4142 N N . LYS D 4 59 ? 268.664 283.929 299.370 1.00 18.84 59 LYS L N 1
ATOM 4143 C CA . LYS D 4 59 ? 267.392 283.374 298.921 1.00 18.84 59 LYS L CA 1
ATOM 4144 C C . LYS D 4 59 ? 266.397 283.234 300.066 1.00 18.84 59 LYS L C 1
ATOM 4145 O O . LYS D 4 59 ? 265.184 283.261 299.831 1.00 18.84 59 LYS L O 1
ATOM 4151 N N . PHE D 4 60 ? 266.872 283.090 301.304 1.00 19.69 60 PHE L N 1
ATOM 4152 C CA . PHE D 4 60 ? 265.975 283.256 302.443 1.00 19.69 60 PHE L CA 1
ATOM 4153 C C . PHE D 4 60 ? 265.593 284.721 302.606 1.00 19.69 60 PHE L C 1
ATOM 4154 O O . PHE D 4 60 ? 264.410 285.077 302.613 1.00 19.69 60 PHE L O 1
ATOM 4162 N N . VAL D 4 61 ? 266.601 285.583 302.718 1.00 19.72 61 VAL L N 1
ATOM 4163 C CA . VAL D 4 61 ? 266.406 286.995 303.019 1.00 19.72 61 VAL L CA 1
ATOM 4164 C C . VAL D 4 61 ? 265.570 287.678 301.948 1.00 19.72 61 VAL L C 1
ATOM 4165 O O . VAL D 4 61 ? 264.812 288.610 302.241 1.00 19.72 61 VAL L O 1
ATOM 4169 N N . LYS D 4 62 ? 265.696 287.241 300.699 1.00 20.64 62 LYS L N 1
ATOM 4170 C CA . LYS D 4 62 ? 264.885 287.788 299.619 1.00 20.64 62 LYS L CA 1
ATOM 4171 C C . LYS D 4 62 ? 263.429 287.353 299.697 1.00 20.64 62 LYS L C 1
ATOM 4172 O O . LYS D 4 62 ? 262.593 287.929 298.995 1.00 20.64 62 LYS L O 1
ATOM 4178 N N . SER D 4 63 ? 263.103 286.369 300.532 1.00 22.05 63 SER L N 1
ATOM 4179 C CA . SER D 4 63 ? 261.789 285.745 300.509 1.00 22.05 63 SER L CA 1
ATOM 4180 C C . SER D 4 63 ? 260.763 286.460 301.379 1.00 22.05 63 SER L C 1
ATOM 4181 O O . SER D 4 63 ? 259.599 286.571 300.981 1.00 22.05 63 SER L O 1
ATOM 4184 N N . GLN D 4 64 ? 261.161 286.942 302.557 1.00 23.82 64 GLN L N 1
ATOM 4185 C CA . GLN D 4 64 ? 260.188 287.364 303.554 1.00 23.82 64 GLN L CA 1
ATOM 4186 C C . GLN D 4 64 ? 259.412 288.599 303.082 1.00 23.82 64 GLN L C 1
ATOM 4187 O O . GLN D 4 64 ? 259.967 289.459 302.394 1.00 23.82 64 GLN L O 1
ATOM 4193 N N . PRO D 4 65 ? 258.124 288.714 303.435 1.00 28.09 65 PRO L N 1
ATOM 4194 C CA . PRO D 4 65 ? 257.415 289.976 303.161 1.00 28.09 65 PRO L CA 1
ATOM 4195 C C . PRO D 4 65 ? 257.980 291.163 303.913 1.00 28.09 65 PRO L C 1
ATOM 4196 O O . PRO D 4 65 ? 257.734 292.307 303.513 1.00 28.09 65 PRO L O 1
ATOM 4200 N N . GLU D 4 66 ? 258.732 290.935 304.986 1.00 28.97 66 GLU L N 1
ATOM 4201 C CA . GLU D 4 66 ? 259.538 291.992 305.572 1.00 28.97 66 GLU L CA 1
ATOM 4202 C C . GLU D 4 66 ? 260.650 292.350 304.593 1.00 28.97 66 GLU L C 1
ATOM 4203 O O . GLU D 4 66 ? 260.737 291.803 303.491 1.00 28.97 66 GLU L O 1
ATOM 4209 N N . PHE D 4 67 ? 261.515 293.281 304.986 1.00 28.53 67 PHE L N 1
ATOM 4210 C CA . PHE D 4 67 ? 262.607 293.727 304.123 1.00 28.53 67 PHE L CA 1
ATOM 4211 C C . PHE D 4 67 ? 262.046 294.300 302.822 1.00 28.53 67 PHE L C 1
ATOM 4212 O O . PHE D 4 67 ? 262.615 294.128 301.743 1.00 28.53 67 PHE L O 1
ATOM 4220 N N . LYS D 4 68 ? 260.908 294.987 302.930 1.00 31.26 68 LYS L N 1
ATOM 4221 C CA . LYS D 4 68 ? 260.159 295.370 301.739 1.00 31.26 68 LYS L CA 1
ATOM 4222 C C . LYS D 4 68 ? 260.897 296.424 300.918 1.00 31.26 68 LYS L C 1
ATOM 4223 O O . LYS D 4 68 ? 260.920 296.346 299.685 1.00 31.26 68 LYS L O 1
ATOM 4229 N N . ILE D 4 69 ? 261.503 297.411 301.572 1.00 30.21 69 ILE L N 1
ATOM 4230 C CA . ILE D 4 69 ? 262.027 298.586 300.882 1.00 30.21 69 ILE L CA 1
ATOM 4231 C C . ILE D 4 69 ? 263.433 298.281 300.393 1.00 30.21 69 ILE L C 1
ATOM 4232 O O . ILE D 4 69 ? 264.306 297.894 301.177 1.00 30.21 69 ILE L O 1
ATOM 4237 N N . GLY D 4 70 ? 263.648 298.465 299.094 1.00 30.26 70 GLY L N 1
ATOM 4238 C CA . GLY D 4 70 ? 264.943 298.258 298.488 1.00 30.26 70 GLY L CA 1
ATOM 4239 C C . GLY D 4 70 ? 265.221 299.200 297.339 1.00 30.26 70 GLY L C 1
ATOM 4240 O O . GLY D 4 70 ? 264.469 299.229 296.362 1.00 30.26 70 GLY L O 1
ATOM 4241 N N . ASP D 4 71 ? 266.308 299.966 297.430 1.00 30.87 71 ASP L N 1
ATOM 4242 C CA . ASP D 4 71 ? 266.665 300.846 296.325 1.00 30.87 71 ASP L CA 1
ATOM 4243 C C . ASP D 4 71 ? 267.225 300.041 295.163 1.00 30.87 71 ASP L C 1
ATOM 4244 O O . ASP D 4 71 ? 266.672 300.062 294.058 1.00 30.87 71 ASP L O 1
ATOM 4249 N N . GLY D 4 72 ? 268.319 299.321 295.400 1.00 26.01 72 GLY L N 1
ATOM 4250 C CA . GLY D 4 72 ? 268.899 298.434 294.408 1.00 26.01 72 GLY L CA 1
ATOM 4251 C C . GLY D 4 72 ? 268.412 297.028 294.647 1.00 26.01 72 GLY L C 1
ATOM 4252 O O . GLY D 4 72 ? 267.220 296.766 294.466 1.00 26.01 72 GLY L O 1
ATOM 4253 N N . GLU D 4 73 ? 269.288 296.122 295.074 1.00 20.81 73 GLU L N 1
ATOM 4254 C CA . GLU D 4 73 ? 268.780 294.888 295.657 1.00 20.81 73 GLU L CA 1
ATOM 4255 C C . GLU D 4 73 ? 269.935 294.215 296.402 1.00 20.81 73 GLU L C 1
ATOM 4256 O O . GLU D 4 73 ? 271.055 294.732 296.446 1.00 20.81 73 GLU L O 1
ATOM 4262 N N . TRP D 4 74 ? 269.665 293.022 296.938 1.00 16.64 74 TRP L N 1
ATOM 4263 C CA . TRP D 4 74 ? 270.442 292.473 298.046 1.00 16.64 74 TRP L CA 1
ATOM 4264 C C . TRP D 4 74 ? 271.851 292.054 297.644 1.00 16.64 74 TRP L C 1
ATOM 4265 O O . TRP D 4 74 ? 272.081 291.559 296.540 1.00 16.64 74 TRP L O 1
ATOM 4276 N N . GLN D 4 75 ? 272.796 292.258 298.565 1.00 14.56 75 GLN L N 1
ATOM 4277 C CA . GLN D 4 75 ? 274.160 291.765 298.451 1.00 14.56 75 GLN L CA 1
ATOM 4278 C C . GLN D 4 75 ? 274.607 291.201 299.790 1.00 14.56 75 GLN L C 1
ATOM 4279 O O . GLN D 4 75 ? 274.367 291.809 300.842 1.00 14.56 75 GLN L O 1
ATOM 4285 N N . CYS D 4 76 ? 275.265 290.040 299.739 1.00 12.79 76 CYS L N 1
ATOM 4286 C CA . CYS D 4 76 ? 275.846 289.384 300.905 1.00 12.79 76 CYS L CA 1
ATOM 4287 C C . CYS D 4 76 ? 277.271 288.979 300.577 1.00 12.79 76 CYS L C 1
ATOM 4288 O O . CYS D 4 76 ? 277.501 288.277 299.589 1.00 12.79 76 CYS L O 1
ATOM 4291 N N . ILE D 4 77 ? 278.215 289.393 301.419 1.00 9.24 77 ILE L N 1
ATOM 4292 C CA . ILE D 4 77 ? 279.630 289.083 301.252 1.00 9.24 77 ILE L CA 1
ATOM 4293 C C . ILE D 4 77 ? 280.129 288.430 302.530 1.00 9.24 77 ILE L C 1
ATOM 4294 O O . ILE D 4 77 ? 279.704 288.796 303.631 1.00 9.24 77 ILE L O 1
ATOM 4299 N N . ILE D 4 78 ? 281.021 287.456 302.383 1.00 8.92 78 ILE L N 1
ATOM 4300 C CA . ILE D 4 78 ? 281.617 286.754 303.511 1.00 8.92 78 ILE L CA 1
ATOM 4301 C C . ILE D 4 78 ? 283.122 286.810 303.322 1.00 8.92 78 ILE L C 1
ATOM 4302 O O . ILE D 4 78 ? 283.613 286.691 302.194 1.00 8.92 78 ILE L O 1
ATOM 4307 N N . GLY D 4 79 ? 283.858 286.973 304.419 1.00 8.70 79 GLY L N 1
ATOM 4308 C CA . GLY D 4 79 ? 285.301 286.860 304.319 1.00 8.70 79 GLY L CA 1
ATOM 4309 C C . GLY D 4 79 ? 285.963 286.716 305.668 1.00 8.70 79 GLY L C 1
ATOM 4310 O O . GLY D 4 79 ? 285.368 286.975 306.717 1.00 8.70 79 GLY L O 1
ATOM 4311 N N . LYS D 4 80 ? 287.223 286.274 305.614 1.00 9.17 80 LYS L N 1
ATOM 4312 C CA . LYS D 4 80 ? 288.116 286.278 306.762 1.00 9.17 80 LYS L CA 1
ATOM 4313 C C . LYS D 4 80 ? 289.249 287.283 306.641 1.00 9.17 80 LYS L C 1
ATOM 4314 O O . LYS D 4 80 ? 289.966 287.490 307.623 1.00 9.17 80 LYS L O 1
ATOM 4320 N N . ASN D 4 81 ? 289.428 287.917 305.481 1.00 7.14 81 ASN L N 1
ATOM 4321 C CA . ASN D 4 81 ? 290.432 288.970 305.332 1.00 7.14 81 ASN L CA 1
ATOM 4322 C C . ASN D 4 81 ? 290.112 289.768 304.074 1.00 7.14 81 ASN L C 1
ATOM 4323 O O . ASN D 4 81 ? 290.268 289.244 302.968 1.00 7.14 81 ASN L O 1
ATOM 4328 N N . PHE D 4 82 ? 289.695 291.026 304.230 1.00 6.40 82 PHE L N 1
ATOM 4329 C CA . PHE D 4 82 ? 289.401 291.889 303.084 1.00 6.40 82 PHE L CA 1
ATOM 4330 C C . PHE D 4 82 ? 289.230 293.330 303.560 1.00 6.40 82 PHE L C 1
ATOM 4331 O O . PHE D 4 82 ? 289.430 293.648 304.735 1.00 6.40 82 PHE L O 1
ATOM 4339 N N . GLY D 4 83 ? 288.873 294.205 302.618 1.00 7.13 83 GLY L N 1
ATOM 4340 C CA . GLY D 4 83 ? 288.521 295.589 302.890 1.00 7.13 83 GLY L CA 1
ATOM 4341 C C . GLY D 4 83 ? 287.673 296.139 301.760 1.00 7.13 83 GLY L C 1
ATOM 4342 O O . GLY D 4 83 ? 287.848 295.706 300.619 1.00 7.13 83 GLY L O 1
ATOM 4343 N N . CYS D 4 84 ? 286.769 297.082 302.028 1.00 7.37 84 CYS L N 1
ATOM 4344 C CA . CYS D 4 84 ? 285.740 297.414 301.051 1.00 7.37 84 CYS L CA 1
ATOM 4345 C C . CYS D 4 84 ? 285.278 298.856 301.180 1.00 7.37 84 CYS L C 1
ATOM 4346 O O . CYS D 4 84 ? 285.386 299.475 302.239 1.00 7.37 84 CYS L O 1
ATOM 4349 N N . SER D 4 85 ? 284.720 299.364 300.080 1.00 7.86 85 SER L N 1
ATOM 4350 C CA . SER D 4 85 ? 284.032 300.648 300.031 1.00 7.86 85 SER L CA 1
ATOM 4351 C C . SER D 4 85 ? 282.717 300.458 299.291 1.00 7.86 85 SER L C 1
ATOM 4352 O O . SER D 4 85 ? 282.708 299.911 298.187 1.00 7.86 85 SER L O 1
ATOM 4355 N N . LEU D 4 86 ? 281.615 300.919 299.883 1.00 9.38 86 LEU L N 1
ATOM 4356 C CA . LEU D 4 86 ? 280.283 300.548 299.423 1.00 9.38 86 LEU L CA 1
ATOM 4357 C C . LEU D 4 86 ? 279.345 301.744 299.418 1.00 9.38 86 LEU L C 1
ATOM 4358 O O . LEU D 4 86 ? 279.249 302.454 300.420 1.00 9.38 86 LEU L O 1
ATOM 4363 N N . THR D 4 87 ? 278.636 301.944 298.302 1.00 13.19 87 THR L N 1
ATOM 4364 C CA . THR D 4 87 ? 277.557 302.935 298.215 1.00 13.19 87 THR L CA 1
ATOM 4365 C C . THR D 4 87 ? 276.234 302.284 298.613 1.00 13.19 87 THR L C 1
ATOM 4366 O O . THR D 4 87 ? 275.326 302.084 297.808 1.00 13.19 87 THR L O 1
ATOM 4370 N N . PHE D 4 88 ? 276.140 301.951 299.888 1.00 16.06 88 PHE L N 1
ATOM 4371 C CA . PHE D 4 88 ? 274.951 301.296 300.404 1.00 16.06 88 PHE L CA 1
ATOM 4372 C C . PHE D 4 88 ? 273.802 302.278 300.581 1.00 16.06 88 PHE L C 1
ATOM 4373 O O . PHE D 4 88 ? 273.999 303.480 300.773 1.00 16.06 88 PHE L O 1
ATOM 4381 N N . ASP D 4 89 ? 272.588 301.739 300.508 1.00 23.96 89 ASP L N 1
ATOM 4382 C CA . ASP D 4 89 ? 271.388 302.507 300.808 1.00 23.96 89 ASP L CA 1
ATOM 4383 C C . ASP D 4 89 ? 271.378 302.910 302.278 1.00 23.96 89 ASP L C 1
ATOM 4384 O O . ASP D 4 89 ? 271.608 302.078 303.157 1.00 23.96 89 ASP L O 1
ATOM 4389 N N . ALA D 4 90 ? 271.049 304.179 302.544 1.00 23.17 90 ALA L N 1
ATOM 4390 C CA . ALA D 4 90 ? 271.247 304.757 303.873 1.00 23.17 90 ALA L CA 1
ATOM 4391 C C . ALA D 4 90 ? 270.475 304.037 304.969 1.00 23.17 90 ALA L C 1
ATOM 4392 O O . ALA D 4 90 ? 270.822 304.179 306.146 1.00 23.17 90 ALA L O 1
ATOM 4394 N N . ASN D 4 91 ? 269.439 303.278 304.624 1.00 22.25 91 ASN L N 1
ATOM 4395 C CA . ASN D 4 91 ? 268.642 302.624 305.652 1.00 22.25 91 ASN L CA 1
ATOM 4396 C C . ASN D 4 91 ? 269.324 301.371 306.191 1.00 22.25 91 ASN L C 1
ATOM 4397 O O . ASN D 4 91 ? 269.532 301.253 307.403 1.00 22.25 91 ASN L O 1
ATOM 4402 N N . VAL D 4 92 ? 269.706 300.439 305.317 1.00 20.93 92 VAL L N 1
ATOM 4403 C CA . VAL D 4 92 ? 270.056 299.076 305.721 1.00 20.93 92 VAL L CA 1
ATOM 4404 C C . VAL D 4 92 ? 271.524 298.798 305.411 1.00 20.93 92 VAL L C 1
ATOM 4405 O O . VAL D 4 92 ? 271.977 298.988 304.277 1.00 20.93 92 VAL L O 1
ATOM 4409 N N . LEU D 4 93 ? 272.263 298.363 306.432 1.00 17.63 93 LEU L N 1
ATOM 4410 C CA . LEU D 4 93 ? 273.597 297.793 306.289 1.00 17.63 93 LEU L CA 1
ATOM 4411 C C . LEU D 4 93 ? 273.965 297.090 307.590 1.00 17.63 93 LEU L C 1
ATOM 4412 O O . LEU D 4 93 ? 273.618 297.575 308.669 1.00 17.63 93 LEU L O 1
ATOM 4417 N N . ALA D 4 94 ? 274.654 295.950 307.485 1.00 16.25 94 ALA L N 1
ATOM 4418 C CA . ALA D 4 94 ? 275.130 295.241 308.669 1.00 16.25 94 ALA L CA 1
ATOM 4419 C C . ALA D 4 94 ? 276.467 294.568 308.399 1.00 16.25 94 ALA L C 1
ATOM 4420 O O . ALA D 4 94 ? 276.748 294.146 307.274 1.00 16.25 94 ALA L O 1
ATOM 4422 N N . PHE D 4 95 ? 277.268 294.452 309.456 1.00 14.50 95 PHE L N 1
ATOM 4423 C CA . PHE D 4 95 ? 278.569 293.800 309.392 1.00 14.50 95 PHE L CA 1
ATOM 4424 C C . PHE D 4 95 ? 278.918 293.288 310.775 1.00 14.50 95 PHE L C 1
ATOM 4425 O O . PHE D 4 95 ? 279.061 294.092 311.709 1.00 14.50 95 PHE L O 1
ATOM 4433 N N . PHE D 4 96 ? 279.100 291.975 310.889 1.00 14.83 96 PHE L N 1
ATOM 4434 C CA . PHE D 4 96 ? 279.349 291.384 312.199 1.00 14.83 96 PHE L CA 1
ATOM 4435 C C . PHE D 4 96 ? 280.064 290.046 312.024 1.00 14.83 96 PHE L C 1
ATOM 4436 O O . PHE D 4 96 ? 280.457 289.669 310.916 1.00 14.83 96 PHE L O 1
ATOM 4444 N N . ASP D 4 97 ? 280.275 289.346 313.143 1.00 17.24 97 ASP L N 1
ATOM 4445 C CA . ASP D 4 97 ? 281.086 288.135 313.171 1.00 17.24 97 ASP L CA 1
ATOM 4446 C C . ASP D 4 97 ? 280.461 287.078 314.068 1.00 17.24 97 ASP L C 1
ATOM 4447 O O . ASP D 4 97 ? 279.866 287.402 315.098 1.00 17.24 97 ASP L O 1
ATOM 4452 N N . LEU D 4 98 ? 280.628 285.810 313.678 1.00 22.89 98 LEU L N 1
ATOM 4453 C CA . LEU D 4 98 ? 280.107 284.663 314.419 1.00 22.89 98 LEU L CA 1
ATOM 4454 C C . LEU D 4 98 ? 281.252 283.999 315.188 1.00 22.89 98 LEU L C 1
ATOM 4455 O O . LEU D 4 98 ? 282.067 283.274 314.610 1.00 22.89 98 LEU L O 1
ATOM 4460 N N . LEU D 4 99 ? 281.277 284.236 316.494 1.00 22.30 99 LEU L N 1
ATOM 4461 C CA . LEU D 4 99 ? 282.416 283.904 317.352 1.00 22.30 99 LEU L CA 1
ATOM 4462 C C . LEU D 4 99 ? 282.942 282.463 317.324 1.00 22.30 99 LEU L C 1
ATOM 4463 O O . LEU D 4 99 ? 284.168 282.315 317.455 1.00 22.30 99 LEU L O 1
ATOM 4468 N N . PRO D 4 100 ? 282.144 281.371 317.239 1.00 22.18 100 PRO L N 1
ATOM 4469 C CA . PRO D 4 100 ? 282.821 280.063 317.118 1.00 22.18 100 PRO L CA 1
ATOM 4470 C C . PRO D 4 100 ? 283.723 279.969 315.907 1.00 22.18 100 PRO L C 1
ATOM 4471 O O . PRO D 4 100 ? 284.834 279.434 316.005 1.00 22.18 100 PRO L O 1
ATOM 4475 N N . SER D 4 101 ? 283.280 280.510 314.770 1.00 20.66 101 SER L N 1
ATOM 4476 C CA . SER D 4 101 ? 283.992 280.364 313.513 1.00 20.66 101 SER L CA 1
ATOM 4477 C C . SER D 4 101 ? 284.692 281.634 313.061 1.00 20.66 101 SER L C 1
ATOM 4478 O O . SER D 4 101 ? 285.649 281.544 312.289 1.00 20.66 101 SER L O 1
ATOM 4481 N N . ARG D 4 102 ? 284.257 282.801 313.532 1.00 20.23 102 ARG L N 1
ATOM 4482 C CA . ARG D 4 102 ? 284.890 284.071 313.191 1.00 20.23 102 ARG L CA 1
ATOM 4483 C C . ARG D 4 102 ? 284.858 284.309 311.682 1.00 20.23 102 ARG L C 1
ATOM 4484 O O . ARG D 4 102 ? 285.890 284.372 311.015 1.00 20.23 102 ARG L O 1
ATOM 4492 N N . LYS D 4 103 ? 283.647 284.429 311.152 1.00 14.91 103 LYS L N 1
ATOM 4493 C CA . LYS D 4 103 ? 283.433 284.796 309.760 1.00 14.91 103 LYS L CA 1
ATOM 4494 C C . LYS D 4 103 ? 282.867 286.201 309.728 1.00 14.91 103 LYS L C 1
ATOM 4495 O O . LYS D 4 103 ? 281.875 286.487 310.400 1.00 14.91 103 LYS L O 1
ATOM 4501 N N . SER D 4 104 ? 283.518 287.078 308.976 1.00 12.71 104 SER L N 1
ATOM 4502 C CA . SER D 4 104 ? 283.099 288.467 308.873 1.00 12.71 104 SER L CA 1
ATOM 4503 C C . SER D 4 104 ? 282.071 288.569 307.763 1.00 12.71 104 SER L C 1
ATOM 4504 O O . SER D 4 104 ? 282.395 288.336 306.591 1.00 12.71 104 SER L O 1
ATOM 4507 N N . ILE D 4 105 ? 280.831 288.889 308.126 1.00 12.46 105 ILE L N 1
ATOM 4508 C CA . ILE D 4 105 ? 279.700 288.727 307.228 1.00 12.46 105 ILE L CA 1
ATOM 4509 C C . ILE D 4 105 ? 279.008 290.073 307.088 1.00 12.46 105 ILE L C 1
ATOM 4510 O O . ILE D 4 105 ? 278.726 290.745 308.093 1.00 12.46 105 ILE L O 1
ATOM 4515 N N . LEU D 4 106 ? 278.766 290.462 305.831 1.00 11.18 106 LEU L N 1
ATOM 4516 C CA . LEU D 4 106 ? 278.432 291.817 305.402 1.00 11.18 106 LEU L CA 1
ATOM 4517 C C . LEU D 4 106 ? 277.180 291.755 304.549 1.00 11.18 106 LEU L C 1
ATOM 4518 O O . LEU D 4 106 ? 277.146 291.014 303.564 1.00 11.18 106 LEU L O 1
ATOM 4523 N N . LEU D 4 107 ? 276.175 292.553 304.898 1.00 14.01 107 LEU L N 1
ATOM 4524 C CA . LEU D 4 107 ? 274.857 292.462 304.283 1.00 14.01 107 LEU L CA 1
ATOM 4525 C C . LEU D 4 107 ? 274.345 293.854 303.962 1.00 14.01 107 LEU L C 1
ATOM 4526 O O . LEU D 4 107 ? 274.380 294.731 304.830 1.00 14.01 107 LEU L O 1
ATOM 4531 N N . PHE D 4 108 ? 273.836 294.064 302.746 1.00 14.42 108 PHE L N 1
ATOM 4532 C CA . PHE D 4 108 ? 273.291 295.387 302.438 1.00 14.42 108 PHE L CA 1
ATOM 4533 C C . PHE D 4 108 ? 272.466 295.363 301.160 1.00 14.42 108 PHE L C 1
ATOM 4534 O O . PHE D 4 108 ? 272.264 294.319 300.533 1.00 14.42 108 PHE L O 1
ATOM 4542 N N . LYS D 4 109 ? 271.974 296.548 300.802 1.00 18.52 109 LYS L N 1
ATOM 4543 C CA . LYS D 4 109 ? 271.227 296.804 299.582 1.00 18.52 109 LYS L CA 1
ATOM 4544 C C . LYS D 4 109 ? 271.987 297.819 298.748 1.00 18.52 109 LYS L C 1
ATOM 4545 O O . LYS D 4 109 ? 272.459 298.830 299.276 1.00 18.52 109 LYS L O 1
ATOM 4551 N N . SER D 4 110 ? 272.095 297.556 297.450 1.00 22.66 110 SER L N 1
ATOM 4552 C CA . SER D 4 110 ? 272.857 298.435 296.576 1.00 22.66 110 SER L CA 1
ATOM 4553 C C . SER D 4 110 ? 272.175 299.785 296.460 1.00 22.66 110 SER L C 1
ATOM 4554 O O . SER D 4 110 ? 270.962 299.866 296.253 1.00 22.66 110 SER L O 1
ATOM 4557 N N . GLY D 4 111 ? 272.960 300.844 296.596 1.00 27.51 111 GLY L N 1
ATOM 4558 C CA . GLY D 4 111 ? 272.468 302.187 296.384 1.00 27.51 111 GLY L CA 1
ATOM 4559 C C . GLY D 4 111 ? 272.602 302.565 294.925 1.00 27.51 111 GLY L C 1
ATOM 4560 O O . GLY D 4 111 ? 273.144 301.796 294.132 1.00 27.51 111 GLY L O 1
ATOM 4561 N N . ASN E 5 2 ? 304.153 294.762 290.913 1.00 15.05 2 ASN M N 1
ATOM 4562 C CA . ASN E 5 2 ? 305.325 294.654 290.058 1.00 15.05 2 ASN M CA 1
ATOM 4563 C C . ASN E 5 2 ? 304.909 294.085 288.705 1.00 15.05 2 ASN M C 1
ATOM 4564 O O . ASN E 5 2 ? 305.042 294.743 287.673 1.00 15.05 2 ASN M O 1
ATOM 4569 N N . HIS E 5 3 ? 304.388 292.862 288.727 1.00 15.82 3 HIS M N 1
ATOM 4570 C CA . HIS E 5 3 ? 303.886 292.222 287.523 1.00 15.82 3 HIS M CA 1
ATOM 4571 C C . HIS E 5 3 ? 302.599 292.908 287.065 1.00 15.82 3 HIS M C 1
ATOM 4572 O O . HIS E 5 3 ? 301.897 293.554 287.846 1.00 15.82 3 HIS M O 1
ATOM 4579 N N . GLU E 5 4 ? 302.300 292.778 285.770 1.00 14.03 4 GLU M N 1
ATOM 4580 C CA . GLU E 5 4 ? 301.087 293.349 285.199 1.00 14.03 4 GLU M CA 1
ATOM 4581 C C . GLU E 5 4 ? 299.866 292.685 285.824 1.00 14.03 4 GLU M C 1
ATOM 4582 O O . GLU E 5 4 ? 300.003 291.643 286.474 1.00 14.03 4 GLU M O 1
ATOM 4588 N N . PRO E 5 5 ? 298.667 293.230 285.661 1.00 9.92 5 PRO M N 1
ATOM 4589 C CA . PRO E 5 5 ? 297.472 292.539 286.150 1.00 9.92 5 PRO M CA 1
ATOM 4590 C C . PRO E 5 5 ? 297.083 291.382 285.237 1.00 9.92 5 PRO M C 1
ATOM 4591 O O . PRO E 5 5 ? 297.756 291.068 284.262 1.00 9.92 5 PRO M O 1
ATOM 4595 N N . GLU E 5 6 ? 295.971 290.742 285.584 1.00 9.16 6 GLU M N 1
ATOM 4596 C CA . GLU E 5 6 ? 295.454 289.622 284.811 1.00 9.16 6 GLU M CA 1
ATOM 4597 C C . GLU E 5 6 ? 294.037 289.340 285.281 1.00 9.16 6 GLU M C 1
ATOM 4598 O O . GLU E 5 6 ? 293.802 289.227 286.486 1.00 9.16 6 GLU M O 1
ATOM 4604 N N . VAL E 5 7 ? 293.099 289.230 284.348 1.00 6.45 7 VAL M N 1
ATOM 4605 C CA . VAL E 5 7 ? 291.708 288.998 284.721 1.00 6.45 7 VAL M CA 1
ATOM 4606 C C . VAL E 5 7 ? 291.493 287.506 284.912 1.00 6.45 7 VAL M C 1
ATOM 4607 O O . VAL E 5 7 ? 291.806 286.705 284.027 1.00 6.45 7 VAL M O 1
ATOM 4611 N N . LYS E 5 8 ? 290.998 287.126 286.093 1.00 7.13 8 LYS M N 1
ATOM 4612 C CA . LYS E 5 8 ? 290.536 285.753 286.286 1.00 7.13 8 LYS M CA 1
ATOM 4613 C C . LYS E 5 8 ? 289.072 285.617 285.892 1.00 7.13 8 LYS M C 1
ATOM 4614 O O . LYS E 5 8 ? 288.656 284.523 285.504 1.00 7.13 8 LYS M O 1
ATOM 4620 N N . ALA E 5 9 ? 288.278 286.682 285.974 1.00 7.60 9 ALA M N 1
ATOM 4621 C CA . ALA E 5 9 ? 286.940 286.635 285.400 1.00 7.60 9 ALA M CA 1
ATOM 4622 C C . ALA E 5 9 ? 286.504 288.056 285.081 1.00 7.60 9 ALA M C 1
ATOM 4623 O O . ALA E 5 9 ? 286.758 288.971 285.866 1.00 7.60 9 ALA M O 1
ATOM 4625 N N . THR E 5 10 ? 285.874 288.252 283.926 1.00 7.88 10 THR M N 1
ATOM 4626 C CA . THR E 5 10 ? 285.615 289.612 283.472 1.00 7.88 10 THR M CA 1
ATOM 4627 C C . THR E 5 10 ? 284.446 289.642 282.504 1.00 7.88 10 THR M C 1
ATOM 4628 O O . THR E 5 10 ? 284.027 288.615 281.967 1.00 7.88 10 THR M O 1
ATOM 4632 N N . ASP E 5 11 ? 283.927 290.862 282.288 1.00 7.89 11 ASP M N 1
ATOM 4633 C CA . ASP E 5 11 ? 282.771 291.080 281.425 1.00 7.89 11 ASP M CA 1
ATOM 4634 C C . ASP E 5 11 ? 282.834 292.383 280.628 1.00 7.89 11 ASP M C 1
ATOM 4635 O O . ASP E 5 11 ? 281.801 292.822 280.113 1.00 7.89 11 ASP M O 1
ATOM 4640 N N . MET E 5 12 ? 283.995 293.021 280.513 1.00 12.00 12 MET M N 1
ATOM 4641 C CA . MET E 5 12 ? 284.080 294.378 279.989 1.00 12.00 12 MET M CA 1
ATOM 4642 C C . MET E 5 12 ? 284.458 294.411 278.508 1.00 12.00 12 MET M C 1
ATOM 4643 O O . MET E 5 12 ? 284.802 293.401 277.892 1.00 12.00 12 MET M O 1
ATOM 4648 N N . GLU E 5 13 ? 284.363 295.614 277.941 1.00 14.70 13 GLU M N 1
ATOM 4649 C CA . GLU E 5 13 ? 284.891 295.932 276.625 1.00 14.70 13 GLU M CA 1
ATOM 4650 C C . GLU E 5 13 ? 286.380 296.268 276.720 1.00 14.70 13 GLU M C 1
ATOM 4651 O O . GLU E 5 13 ? 286.890 296.637 277.781 1.00 14.70 13 GLU M O 1
ATOM 4657 N N . GLU E 5 14 ? 287.070 296.164 275.580 1.00 14.62 14 GLU M N 1
ATOM 4658 C CA . GLU E 5 14 ? 288.534 296.229 275.559 1.00 14.62 14 GLU M CA 1
ATOM 4659 C C . GLU E 5 14 ? 289.045 297.561 276.094 1.00 14.62 14 GLU M C 1
ATOM 4660 O O . GLU E 5 14 ? 289.848 297.616 277.045 1.00 14.62 14 GLU M O 1
ATOM 4666 N N . ASP E 5 15 ? 288.570 298.649 275.490 1.00 13.61 15 ASP M N 1
ATOM 4667 C CA . ASP E 5 15 ? 288.991 299.981 275.904 1.00 13.61 15 ASP M CA 1
ATOM 4668 C C . ASP E 5 15 ? 288.718 300.215 277.383 1.00 13.61 15 ASP M C 1
ATOM 4669 O O . ASP E 5 15 ? 289.460 300.952 278.042 1.00 13.61 15 ASP M O 1
ATOM 4674 N N . MET E 5 16 ? 287.681 299.575 277.933 1.00 12.33 16 MET M N 1
ATOM 4675 C CA . MET E 5 16 ? 287.390 299.751 279.353 1.00 12.33 16 MET M CA 1
ATOM 4676 C C . MET E 5 16 ? 288.182 298.810 280.239 1.00 12.33 16 MET M C 1
ATOM 4677 O O . MET E 5 16 ? 288.376 299.103 281.422 1.00 12.33 16 MET M O 1
ATOM 4682 N N . ILE E 5 17 ? 288.664 297.698 279.700 1.00 10.90 17 ILE M N 1
ATOM 4683 C CA . ILE E 5 17 ? 289.618 296.904 280.455 1.00 10.90 17 ILE M CA 1
ATOM 4684 C C . ILE E 5 17 ? 290.895 297.707 280.681 1.00 10.90 17 ILE M C 1
ATOM 4685 O O . ILE E 5 17 ? 291.484 297.690 281.775 1.00 10.90 17 ILE M O 1
ATOM 4690 N N . LYS E 5 18 ? 291.330 298.448 279.659 1.00 11.15 18 LYS M N 1
ATOM 4691 C CA . LYS E 5 18 ? 292.618 299.129 279.782 1.00 11.15 18 LYS M CA 1
ATOM 4692 C C . LYS E 5 18 ? 292.591 300.222 280.848 1.00 11.15 18 LYS M C 1
ATOM 4693 O O . LYS E 5 18 ? 293.586 300.431 281.562 1.00 11.15 18 LYS M O 1
ATOM 4699 N N . ARG E 5 19 ? 291.474 300.938 280.972 1.00 9.18 19 ARG M N 1
ATOM 4700 C CA . ARG E 5 19 ? 291.422 302.026 281.943 1.00 9.18 19 ARG M CA 1
ATOM 4701 C C . ARG E 5 19 ? 291.550 301.498 283.367 1.00 9.18 19 ARG M C 1
ATOM 4702 O O . ARG E 5 19 ? 292.289 302.066 284.185 1.00 9.18 19 ARG M O 1
ATOM 4710 N N . VAL E 5 20 ? 290.850 300.404 283.679 1.00 7.97 20 VAL M N 1
ATOM 4711 C CA . VAL E 5 20 ? 290.973 299.841 285.018 1.00 7.97 20 VAL M CA 1
ATOM 4712 C C . VAL E 5 20 ? 292.378 299.309 285.236 1.00 7.97 20 VAL M C 1
ATOM 4713 O O . VAL E 5 20 ? 292.890 299.360 286.360 1.00 7.97 20 VAL M O 1
ATOM 4717 N N . LYS E 5 21 ? 293.027 298.797 284.183 1.00 8.70 21 LYS M N 1
ATOM 4718 C CA . LYS E 5 21 ? 294.438 298.423 284.308 1.00 8.70 21 LYS M CA 1
ATOM 4719 C C . LYS E 5 21 ? 295.276 299.592 284.809 1.00 8.70 21 LYS M C 1
ATOM 4720 O O . LYS E 5 21 ? 296.007 299.488 285.812 1.00 8.70 21 LYS M O 1
ATOM 4726 N N . GLU E 5 22 ? 295.160 300.723 284.115 1.00 8.44 22 GLU M N 1
ATOM 4727 C CA . GLU E 5 22 ? 295.965 301.894 284.442 1.00 8.44 22 GLU M CA 1
ATOM 4728 C C . GLU E 5 22 ? 295.707 302.340 285.874 1.00 8.44 22 GLU M C 1
ATOM 4729 O O . GLU E 5 22 ? 296.643 302.604 286.646 1.00 8.44 22 GLU M O 1
ATOM 4735 N N . ILE E 5 23 ? 294.434 302.393 286.260 1.00 8.18 23 ILE M N 1
ATOM 4736 C CA . ILE E 5 23 ? 294.115 302.968 287.560 1.00 8.18 23 ILE M CA 1
ATOM 4737 C C . ILE E 5 23 ? 294.510 302.017 288.677 1.00 8.18 23 ILE M C 1
ATOM 4738 O O . ILE E 5 23 ? 294.914 302.466 289.752 1.00 8.18 23 ILE M O 1
ATOM 4743 N N . ALA E 5 24 ? 294.393 300.704 288.468 1.00 7.83 24 ALA M N 1
ATOM 4744 C CA . ALA E 5 24 ? 294.835 299.770 289.497 1.00 7.83 24 ALA M CA 1
ATOM 4745 C C . ALA E 5 24 ? 296.329 299.901 289.742 1.00 7.83 24 ALA M C 1
ATOM 4746 O O . ALA E 5 24 ? 296.777 299.913 290.900 1.00 7.83 24 ALA M O 1
ATOM 4748 N N . ILE E 5 25 ? 297.118 300.018 288.666 1.00 7.78 25 ILE M N 1
ATOM 4749 C CA . ILE E 5 25 ? 298.561 300.188 288.838 1.00 7.78 25 ILE M CA 1
ATOM 4750 C C . ILE E 5 25 ? 298.850 301.469 289.615 1.00 7.78 25 ILE M C 1
ATOM 4751 O O . ILE E 5 25 ? 299.653 301.475 290.556 1.00 7.78 25 ILE M O 1
ATOM 4756 N N . ASN E 5 26 ? 298.186 302.569 289.243 1.00 8.23 26 ASN M N 1
ATOM 4757 C CA . ASN E 5 26 ? 298.431 303.832 289.941 1.00 8.23 26 ASN M CA 1
ATOM 4758 C C . ASN E 5 26 ? 298.046 303.735 291.414 1.00 8.23 26 ASN M C 1
ATOM 4759 O O . ASN E 5 26 ? 298.777 304.215 292.292 1.00 8.23 26 ASN M O 1
ATOM 4764 N N . ALA E 5 27 ? 296.907 303.106 291.701 1.00 8.47 27 ALA M N 1
ATOM 4765 C CA . ALA E 5 27 ? 296.437 302.991 293.075 1.00 8.47 27 ALA M CA 1
ATOM 4766 C C . ALA E 5 27 ? 297.427 302.219 293.927 1.00 8.47 27 ALA M C 1
ATOM 4767 O O . ALA E 5 27 ? 297.771 302.643 295.035 1.00 8.47 27 ALA M O 1
ATOM 4769 N N . VAL E 5 28 ? 297.905 301.078 293.422 1.00 7.46 28 VAL M N 1
ATOM 4770 C CA . VAL E 5 28 ? 298.851 300.303 294.216 1.00 7.46 28 VAL M CA 1
ATOM 4771 C C . VAL E 5 28 ? 300.170 301.047 294.346 1.00 7.46 28 VAL M C 1
ATOM 4772 O O . VAL E 5 28 ? 300.851 300.932 295.370 1.00 7.46 28 VAL M O 1
ATOM 4776 N N . LYS E 5 29 ? 300.568 301.804 293.325 1.00 7.61 29 LYS M N 1
ATOM 4777 C CA . LYS E 5 29 ? 301.803 302.562 293.450 1.00 7.61 29 LYS M CA 1
ATOM 4778 C C . LYS E 5 29 ? 301.687 303.650 294.505 1.00 7.61 29 LYS M C 1
ATOM 4779 O O . LYS E 5 29 ? 302.685 303.985 295.151 1.00 7.61 29 LYS M O 1
ATOM 4785 N N . GLU E 5 30 ? 300.491 304.205 294.704 1.00 9.40 30 GLU M N 1
ATOM 4786 C CA . GLU E 5 30 ? 300.351 305.389 295.548 1.00 9.40 30 GLU M CA 1
ATOM 4787 C C . GLU E 5 30 ? 300.070 305.040 297.012 1.00 9.40 30 GLU M C 1
ATOM 4788 O O . GLU E 5 30 ? 300.879 305.350 297.891 1.00 9.40 30 GLU M O 1
ATOM 4794 N N . TYR E 5 31 ? 298.944 304.390 297.287 1.00 11.51 31 TYR M N 1
ATOM 4795 C CA . TYR E 5 31 ? 298.563 304.048 298.649 1.00 11.51 31 TYR M CA 1
ATOM 4796 C C . TYR E 5 31 ? 299.017 302.633 298.978 1.00 11.51 31 TYR M C 1
ATOM 4797 O O . TYR E 5 31 ? 299.441 301.874 298.107 1.00 11.51 31 TYR M O 1
ATOM 4806 N N . LYS E 5 32 ? 298.928 302.279 300.267 1.00 9.85 32 LYS M N 1
ATOM 4807 C CA . LYS E 5 32 ? 299.517 301.038 300.761 1.00 9.85 32 LYS M CA 1
ATOM 4808 C C . LYS E 5 32 ? 298.579 300.261 301.686 1.00 9.85 32 LYS M C 1
ATOM 4809 O O . LYS E 5 32 ? 299.051 299.422 302.464 1.00 9.85 32 LYS M O 1
ATOM 4815 N N . GLN E 5 33 ? 297.270 300.494 301.612 1.00 10.13 33 GLN M N 1
ATOM 4816 C CA . GLN E 5 33 ? 296.335 299.907 302.559 1.00 10.13 33 GLN M CA 1
ATOM 4817 C C . GLN E 5 33 ? 295.031 299.573 301.851 1.00 10.13 33 GLN M C 1
ATOM 4818 O O . GLN E 5 33 ? 294.679 300.187 300.842 1.00 10.13 33 GLN M O 1
ATOM 4824 N N . GLU E 5 34 ? 294.305 298.606 302.414 1.00 11.95 34 GLU M N 1
ATOM 4825 C CA . GLU E 5 34 ? 293.194 297.980 301.701 1.00 11.95 34 GLU M CA 1
ATOM 4826 C C . GLU E 5 34 ? 292.039 298.949 301.495 1.00 11.95 34 GLU M C 1
ATOM 4827 O O . GLU E 5 34 ? 291.620 299.206 300.356 1.00 11.95 34 GLU M O 1
ATOM 4833 N N . LYS E 5 35 ? 291.487 299.477 302.587 1.00 11.71 35 LYS M N 1
ATOM 4834 C CA . LYS E 5 35 ? 290.372 300.399 302.445 1.00 11.71 35 LYS M CA 1
ATOM 4835 C C . LYS E 5 35 ? 290.779 301.624 301.641 1.00 11.71 35 LYS M C 1
ATOM 4836 O O . LYS E 5 35 ? 289.964 302.163 300.888 1.00 11.71 35 LYS M O 1
ATOM 4842 N N . GLN E 5 36 ? 292.042 302.041 301.736 1.00 11.36 36 GLN M N 1
ATOM 4843 C CA . GLN E 5 36 ? 292.511 303.155 300.920 1.00 11.36 36 GLN M CA 1
ATOM 4844 C C . GLN E 5 36 ? 292.491 302.808 299.436 1.00 11.36 36 GLN M C 1
ATOM 4845 O O . GLN E 5 36 ? 292.073 303.627 298.608 1.00 11.36 36 GLN M O 1
ATOM 4851 N N . ILE E 5 37 ? 292.930 301.601 299.077 1.00 12.60 37 ILE M N 1
ATOM 4852 C CA . ILE E 5 37 ? 292.910 301.199 297.672 1.00 12.60 37 ILE M CA 1
ATOM 4853 C C . ILE E 5 37 ? 291.481 301.195 297.148 1.00 12.60 37 ILE M C 1
ATOM 4854 O O . ILE E 5 37 ? 291.187 301.747 296.076 1.00 12.60 37 ILE M O 1
ATOM 4859 N N . ALA E 5 38 ? 290.576 300.555 297.890 1.00 11.94 38 ALA M N 1
ATOM 4860 C CA . ALA E 5 38 ? 289.194 300.465 297.434 1.00 11.94 38 ALA M CA 1
ATOM 4861 C C . ALA E 5 38 ? 288.576 301.847 297.304 1.00 11.94 38 ALA M C 1
ATOM 4862 O O . ALA E 5 38 ? 287.894 302.143 296.317 1.00 11.94 38 ALA M O 1
ATOM 4864 N N . HIS E 5 39 ? 288.833 302.711 298.282 1.00 8.85 39 HIS M N 1
ATOM 4865 C CA . HIS E 5 39 ? 288.288 304.061 298.280 1.00 8.85 39 HIS M CA 1
ATOM 4866 C C . HIS E 5 39 ? 288.789 304.854 297.078 1.00 8.85 39 HIS M C 1
ATOM 4867 O O . HIS E 5 39 ? 288.007 305.542 296.408 1.00 8.85 39 HIS M O 1
ATOM 4874 N N . TYR E 5 40 ? 290.071 304.714 296.740 1.00 40.00 40 TYR M N 1
ATOM 4875 C CA . TYR E 5 40 ? 290.606 305.455 295.603 1.00 40.00 40 TYR M CA 1
ATOM 4876 C C . TYR E 5 40 ? 290.020 304.966 294.282 1.00 40.00 40 TYR M C 1
ATOM 4877 O O . TYR E 5 40 ? 289.599 305.778 293.447 1.00 40.00 40 TYR M O 1
ATOM 4886 N N . ILE E 5 41 ? 290.007 303.648 294.054 1.00 16.97 41 ILE M N 1
ATOM 4887 C CA . ILE E 5 41 ? 289.481 303.145 292.781 1.00 16.97 41 ILE M CA 1
ATOM 4888 C C . ILE E 5 41 ? 288.008 303.501 292.649 1.00 16.97 41 ILE M C 1
ATOM 4889 O O . ILE E 5 41 ? 287.528 303.869 291.563 1.00 16.97 41 ILE M O 1
ATOM 4894 N N . LYS E 5 42 ? 287.263 303.368 293.746 1.00 14.69 42 LYS M N 1
ATOM 4895 C CA . LYS E 5 42 ? 285.853 303.711 293.740 1.00 14.69 42 LYS M CA 1
ATOM 4896 C C . LYS E 5 42 ? 285.654 305.166 293.351 1.00 14.69 42 LYS M C 1
ATOM 4897 O O . LYS E 5 42 ? 284.774 305.481 292.545 1.00 14.69 42 LYS M O 1
ATOM 4903 N N . TYR E 5 43 ? 286.471 306.067 293.895 1.00 12.02 43 TYR M N 1
ATOM 4904 C CA . TYR E 5 43 ? 286.341 307.466 293.507 1.00 12.02 43 TYR M CA 1
ATOM 4905 C C . TYR E 5 43 ? 286.675 307.676 292.045 1.00 12.02 43 TYR M C 1
ATOM 4906 O O . TYR E 5 43 ? 286.024 308.482 291.370 1.00 12.02 43 TYR M O 1
ATOM 4915 N N . GLU E 5 44 ? 287.685 306.979 291.532 1.00 12.00 44 GLU M N 1
ATOM 4916 C CA . GLU E 5 44 ? 288.068 307.220 290.147 1.00 12.00 44 GLU M CA 1
ATOM 4917 C C . GLU E 5 44 ? 286.951 306.822 289.195 1.00 12.00 44 GLU M C 1
ATOM 4918 O O . GLU E 5 44 ? 286.586 307.589 288.293 1.00 12.00 44 GLU M O 1
ATOM 4924 N N . PHE E 5 45 ? 286.355 305.651 289.406 1.00 10.40 45 PHE M N 1
ATOM 4925 C CA . PHE E 5 45 ? 285.276 305.259 288.504 1.00 10.40 45 PHE M CA 1
ATOM 4926 C C . PHE E 5 45 ? 283.956 305.934 288.827 1.00 10.40 45 PHE M C 1
ATOM 4927 O O . PHE E 5 45 ? 283.074 305.961 287.964 1.00 10.40 45 PHE M O 1
ATOM 4935 N N . ASP E 5 46 ? 283.795 306.503 290.019 1.00 11.33 46 ASP M N 1
ATOM 4936 C CA . ASP E 5 46 ? 282.642 307.371 290.223 1.00 11.33 46 ASP M CA 1
ATOM 4937 C C . ASP E 5 46 ? 282.825 308.683 289.484 1.00 11.33 46 ASP M C 1
ATOM 4938 O O . ASP E 5 46 ? 281.843 309.291 289.050 1.00 11.33 46 ASP M O 1
ATOM 4943 N N . LYS E 5 47 ? 284.065 309.140 289.325 1.00 9.43 47 LYS M N 1
ATOM 4944 C CA . LYS E 5 47 ? 284.293 310.317 288.497 1.00 9.43 47 LYS M CA 1
ATOM 4945 C C . LYS E 5 47 ? 284.025 310.011 287.032 1.00 9.43 47 LYS M C 1
ATOM 4946 O O . LYS E 5 47 ? 283.394 310.811 286.335 1.00 9.43 47 LYS M O 1
ATOM 4952 N N . ILE E 5 48 ? 284.503 308.869 286.541 1.00 8.49 48 ILE M N 1
ATOM 4953 C CA . ILE E 5 48 ? 284.448 308.648 285.098 1.00 8.49 48 ILE M CA 1
ATOM 4954 C C . ILE E 5 48 ? 283.075 308.149 284.645 1.00 8.49 48 ILE M C 1
ATOM 4955 O O . ILE E 5 48 ? 282.690 308.384 283.496 1.00 8.49 48 ILE M O 1
ATOM 4960 N N . ASP E 5 49 ? 282.327 307.443 285.496 1.00 9.23 49 ASP M N 1
ATOM 4961 C CA . ASP E 5 49 ? 281.020 306.883 285.117 1.00 9.23 49 ASP M CA 1
ATOM 4962 C C . ASP E 5 49 ? 280.001 307.082 286.230 1.00 9.23 49 ASP M C 1
ATOM 4963 O O . ASP E 5 49 ? 279.446 306.124 286.767 1.00 9.23 49 ASP M O 1
ATOM 4968 N N . GLY E 5 50 ? 279.808 308.326 286.667 1.00 9.21 50 GLY M N 1
ATOM 4969 C CA . GLY E 5 50 ? 278.613 308.603 287.449 1.00 9.21 50 GLY M CA 1
ATOM 4970 C C . GLY E 5 50 ? 278.656 307.996 288.841 1.00 9.21 50 GLY M C 1
ATOM 4971 O O . GLY E 5 50 ? 279.705 307.903 289.471 1.00 9.21 50 GLY M O 1
ATOM 4972 N N . TYR E 5 51 ? 277.492 307.570 289.325 1.00 10.10 51 TYR M N 1
ATOM 4973 C CA . TYR E 5 51 ? 277.330 307.104 290.697 1.00 10.10 51 TYR M CA 1
ATOM 4974 C C . TYR E 5 51 ? 276.972 305.626 290.724 1.00 10.10 51 TYR M C 1
ATOM 4975 O O . TYR E 5 51 ? 276.248 305.139 289.852 1.00 10.10 51 TYR M O 1
ATOM 4984 N N . GLY E 5 52 ? 277.490 304.917 291.727 1.00 9.55 52 GLY M N 1
ATOM 4985 C CA . GLY E 5 52 ? 277.008 303.588 292.057 1.00 9.55 52 GLY M CA 1
ATOM 4986 C C . GLY E 5 52 ? 277.994 302.453 291.878 1.00 9.55 52 GLY M C 1
ATOM 4987 O O . GLY E 5 52 ? 277.580 301.319 291.617 1.00 9.55 52 GLY M O 1
ATOM 4988 N N . TRP E 5 53 ? 279.287 302.725 292.021 1.00 9.35 53 TRP M N 1
ATOM 4989 C CA . TRP E 5 53 ? 280.300 301.682 291.959 1.00 9.35 53 TRP M CA 1
ATOM 4990 C C . TRP E 5 53 ? 280.537 301.086 293.338 1.00 9.35 53 TRP M C 1
ATOM 4991 O O . TRP E 5 53 ? 280.421 301.766 294.357 1.00 9.35 53 TRP M O 1
ATOM 5002 N N . ASN E 5 54 ? 280.862 299.799 293.358 1.00 8.59 54 ASN M N 1
ATOM 5003 C CA . ASN E 5 54 ? 281.216 299.071 294.563 1.00 8.59 54 ASN M CA 1
ATOM 5004 C C . ASN E 5 54 ? 282.494 298.299 294.287 1.00 8.59 54 ASN M C 1
ATOM 5005 O O . ASN E 5 54 ? 282.677 297.763 293.188 1.00 8.59 54 ASN M O 1
ATOM 5010 N N . CYS E 5 55 ? 283.375 298.246 295.282 1.00 6.61 55 CYS M N 1
ATOM 5011 C CA . CYS E 5 55 ? 284.683 297.626 295.120 1.00 6.61 55 CYS M CA 1
ATOM 5012 C C . CYS E 5 55 ? 285.093 296.951 296.414 1.00 6.61 55 CYS M C 1
ATOM 5013 O O . CYS E 5 55 ? 285.010 297.560 297.482 1.00 6.61 55 CYS M O 1
ATOM 5016 N N . ILE E 5 56 ? 285.542 295.705 296.312 1.00 6.00 56 ILE M N 1
ATOM 5017 C CA . ILE E 5 56 ? 286.038 294.945 297.453 1.00 6.00 56 ILE M CA 1
ATOM 5018 C C . ILE E 5 56 ? 287.423 294.431 297.100 1.00 6.00 56 ILE M C 1
ATOM 5019 O O . ILE E 5 56 ? 287.606 293.789 296.062 1.00 6.00 56 ILE M O 1
ATOM 5024 N N . VAL E 5 57 ? 288.390 294.696 297.970 1.00 5.47 57 VAL M N 1
ATOM 5025 C CA . VAL E 5 57 ? 289.787 294.350 297.742 1.00 5.47 57 VAL M CA 1
ATOM 5026 C C . VAL E 5 57 ? 290.260 293.515 298.913 1.00 5.47 57 VAL M C 1
ATOM 5027 O O . VAL E 5 57 ? 289.969 293.844 300.067 1.00 5.47 57 VAL M O 1
ATOM 5031 N N . GLY E 5 58 ? 290.982 292.442 298.633 1.00 5.66 58 GLY M N 1
ATOM 5032 C CA . GLY E 5 58 ? 291.513 291.666 299.731 1.00 5.66 58 GLY M CA 1
ATOM 5033 C C . GLY E 5 58 ? 292.304 290.461 299.295 1.00 5.66 58 GLY M C 1
ATOM 5034 O O . GLY E 5 58 ? 292.850 290.405 298.190 1.00 5.66 58 GLY M O 1
ATOM 5035 N N . ARG E 5 59 ? 292.382 289.509 300.224 1.00 6.73 59 ARG M N 1
ATOM 5036 C CA . ARG E 5 59 ? 293.044 288.236 300.022 1.00 6.73 59 ARG M CA 1
ATOM 5037 C C . ARG E 5 59 ? 292.159 287.045 300.355 1.00 6.73 59 ARG M C 1
ATOM 5038 O O . ARG E 5 59 ? 292.512 285.921 299.987 1.00 6.73 59 ARG M O 1
ATOM 5046 N N . ASN E 5 60 ? 291.026 287.252 301.025 1.00 7.89 60 ASN M N 1
ATOM 5047 C CA . ASN E 5 60 ? 290.168 286.149 301.450 1.00 7.89 60 ASN M CA 1
ATOM 5048 C C . ASN E 5 60 ? 288.727 286.634 301.516 1.00 7.89 60 ASN M C 1
ATOM 5049 O O . ASN E 5 60 ? 288.350 287.319 302.470 1.00 7.89 60 ASN M O 1
ATOM 5054 N N . PHE E 5 61 ? 287.919 286.257 300.531 1.00 7.40 61 PHE M N 1
ATOM 5055 C CA . PHE E 5 61 ? 286.513 286.632 300.517 1.00 7.40 61 PHE M CA 1
ATOM 5056 C C . PHE E 5 61 ? 285.825 285.902 299.377 1.00 7.40 61 PHE M C 1
ATOM 5057 O O . PHE E 5 61 ? 286.460 285.507 298.396 1.00 7.40 61 PHE M O 1
ATOM 5065 N N . GLY E 5 62 ? 284.509 285.720 299.535 1.00 8.73 62 GLY M N 1
ATOM 5066 C CA . GLY E 5 62 ? 283.659 285.253 298.461 1.00 8.73 62 GLY M CA 1
ATOM 5067 C C . GLY E 5 62 ? 282.374 286.054 298.468 1.00 8.73 62 GLY M C 1
ATOM 5068 O O . GLY E 5 62 ? 282.061 286.730 299.448 1.00 8.73 62 GLY M O 1
ATOM 5069 N N . SER E 5 63 ? 281.628 285.966 297.369 1.00 9.16 63 SER M N 1
ATOM 5070 C CA . SER E 5 63 ? 280.592 286.954 297.117 1.00 9.16 63 SER M CA 1
ATOM 5071 C C . SER E 5 63 ? 279.416 286.360 296.361 1.00 9.16 63 SER M C 1
ATOM 5072 O O . SER E 5 63 ? 279.579 285.472 295.525 1.00 9.16 63 SER M O 1
ATOM 5075 N N . HIS E 5 64 ? 278.225 286.878 296.666 1.00 12.23 64 HIS M N 1
ATOM 5076 C CA . HIS E 5 64 ? 277.047 286.753 295.810 1.00 12.23 64 HIS M CA 1
ATOM 5077 C C . HIS E 5 64 ? 276.499 288.150 295.567 1.00 12.23 64 HIS M C 1
ATOM 5078 O O . HIS E 5 64 ? 276.001 288.792 296.496 1.00 12.23 64 HIS M O 1
ATOM 5085 N N . ILE E 5 65 ? 276.577 288.615 294.325 1.00 10.67 65 ILE M N 1
ATOM 5086 C CA . ILE E 5 65 ? 276.246 289.981 293.967 1.00 10.67 65 ILE M CA 1
ATOM 5087 C C . ILE E 5 65 ? 275.494 289.974 292.642 1.00 10.67 65 ILE M C 1
ATOM 5088 O O . ILE E 5 65 ? 275.217 288.924 292.061 1.00 10.67 65 ILE M O 1
ATOM 5093 N N . ILE E 5 66 ? 275.168 291.172 292.172 1.00 13.20 66 ILE M N 1
ATOM 5094 C CA . ILE E 5 66 ? 274.663 291.427 290.832 1.00 13.20 66 ILE M CA 1
ATOM 5095 C C . ILE E 5 66 ? 275.485 292.559 290.252 1.00 13.20 66 ILE M C 1
ATOM 5096 O O . ILE E 5 66 ? 276.474 292.981 290.860 1.00 13.20 66 ILE M O 1
ATOM 5101 N N . HIS E 5 67 ? 275.052 293.094 289.111 1.00 13.38 67 HIS M N 1
ATOM 5102 C CA . HIS E 5 67 ? 275.619 294.317 288.562 1.00 13.38 67 HIS M CA 1
ATOM 5103 C C . HIS E 5 67 ? 274.863 294.675 287.292 1.00 13.38 67 HIS M C 1
ATOM 5104 O O . HIS E 5 67 ? 274.011 293.920 286.818 1.00 13.38 67 HIS M O 1
ATOM 5111 N N . GLN E 5 68 ? 275.189 295.842 286.744 1.00 15.79 68 GLN M N 1
ATOM 5112 C CA . GLN E 5 68 ? 274.901 296.103 285.342 1.00 15.79 68 GLN M CA 1
ATOM 5113 C C . GLN E 5 68 ? 275.741 295.177 284.479 1.00 15.79 68 GLN M C 1
ATOM 5114 O O . GLN E 5 68 ? 276.887 294.865 284.802 1.00 15.79 68 GLN M O 1
ATOM 5120 N N . THR E 5 69 ? 275.169 294.770 283.348 1.00 16.30 69 THR M N 1
ATOM 5121 C CA . THR E 5 69 ? 275.639 293.571 282.662 1.00 16.30 69 THR M CA 1
ATOM 5122 C C . THR E 5 69 ? 277.068 293.709 282.155 1.00 16.30 69 THR M C 1
ATOM 5123 O O . THR E 5 69 ? 277.815 292.725 282.140 1.00 16.30 69 THR M O 1
ATOM 5127 N N . LYS E 5 70 ? 277.472 294.908 281.738 1.00 13.10 70 LYS M N 1
ATOM 5128 C CA . LYS E 5 70 ? 278.783 295.122 281.137 1.00 13.10 70 LYS M CA 1
ATOM 5129 C C . LYS E 5 70 ? 279.748 295.848 282.069 1.00 13.10 70 LYS M C 1
ATOM 5130 O O . LYS E 5 70 ? 280.690 296.487 281.591 1.00 13.10 70 LYS M O 1
ATOM 5136 N N . LYS E 5 71 ? 279.557 295.740 283.394 1.00 11.90 71 LYS M N 1
ATOM 5137 C CA . LYS E 5 71 ? 280.305 296.551 284.353 1.00 11.90 71 LYS M CA 1
ATOM 5138 C C . LYS E 5 71 ? 280.898 295.742 285.502 1.00 11.90 71 LYS M C 1
ATOM 5139 O O . LYS E 5 71 ? 281.079 296.297 286.584 1.00 11.90 71 LYS M O 1
ATOM 5145 N N . TYR E 5 72 ? 281.225 294.466 285.307 1.00 10.13 72 TYR M N 1
ATOM 5146 C CA . TYR E 5 72 ? 281.750 293.620 286.375 1.00 10.13 72 TYR M CA 1
ATOM 5147 C C . TYR E 5 72 ? 283.134 293.103 286.019 1.00 10.13 72 TYR M C 1
ATOM 5148 O O . TYR E 5 72 ? 283.380 292.722 284.873 1.00 10.13 72 TYR M O 1
ATOM 5157 N N . ILE E 5 73 ? 284.031 293.061 287.006 1.00 7.70 73 ILE M N 1
ATOM 5158 C CA . ILE E 5 73 ? 285.365 292.511 286.791 1.00 7.70 73 ILE M CA 1
ATOM 5159 C C . ILE E 5 73 ? 285.910 291.975 288.107 1.00 7.70 73 ILE M C 1
ATOM 5160 O O . ILE E 5 73 ? 285.620 292.504 289.184 1.00 7.70 73 ILE M O 1
ATOM 5165 N N . PHE E 5 74 ? 286.716 290.917 288.009 1.00 6.80 74 PHE M N 1
ATOM 5166 C CA . PHE E 5 74 ? 287.425 290.327 289.138 1.00 6.80 74 PHE M CA 1
ATOM 5167 C C . PHE E 5 74 ? 288.798 289.960 288.619 1.00 6.80 74 PHE M C 1
ATOM 5168 O O . PHE E 5 74 ? 288.919 289.031 287.806 1.00 6.80 74 PHE M O 1
ATOM 5176 N N . PHE E 5 75 ? 289.827 290.658 289.097 1.00 6.00 75 PHE M N 1
ATOM 5177 C CA . PHE E 5 75 ? 291.175 290.425 288.607 1.00 6.00 75 PHE M CA 1
ATOM 5178 C C . PHE E 5 75 ? 292.157 290.446 289.762 1.00 6.00 75 PHE M C 1
ATOM 5179 O O . PHE E 5 75 ? 291.888 291.003 290.830 1.00 6.00 75 PHE M O 1
ATOM 5187 N N . LYS E 5 76 ? 293.304 289.819 289.526 1.00 7.19 76 LYS M N 1
ATOM 5188 C CA . LYS E 5 76 ? 294.310 289.593 290.547 1.00 7.19 76 LYS M CA 1
ATOM 5189 C C . LYS E 5 76 ? 295.622 290.254 290.155 1.00 7.19 76 LYS M C 1
ATOM 5190 O O . LYS E 5 76 ? 296.045 290.172 289.000 1.00 7.19 76 LYS M O 1
ATOM 5196 N N . ILE E 5 77 ? 296.258 290.909 291.122 1.00 6.15 77 ILE M N 1
ATOM 5197 C CA . ILE E 5 77 ? 297.575 291.513 290.931 1.00 6.15 77 ILE M CA 1
ATOM 5198 C C . ILE E 5 77 ? 298.468 291.088 292.091 1.00 6.15 77 ILE M C 1
ATOM 5199 O O . ILE E 5 77 ? 298.203 291.439 293.245 1.00 6.15 77 ILE M O 1
ATOM 5204 N N . ASN E 5 78 ? 299.496 290.293 291.790 1.00 7.08 78 ASN M N 1
ATOM 5205 C CA . ASN E 5 78 ? 300.494 289.855 292.770 1.00 7.08 78 ASN M CA 1
ATOM 5206 C C . ASN E 5 78 ? 299.833 289.310 294.043 1.00 7.08 78 ASN M C 1
ATOM 5207 O O . ASN E 5 78 ? 300.114 289.742 295.161 1.00 7.08 78 ASN M O 1
ATOM 5212 N N . GLU E 5 79 ? 298.898 288.378 293.853 1.00 7.45 79 GLU M N 1
ATOM 5213 C CA . GLU E 5 79 ? 298.187 287.708 294.945 1.00 7.45 79 GLU M CA 1
ATOM 5214 C C . GLU E 5 79 ? 297.243 288.665 295.691 1.00 7.45 79 GLU M C 1
ATOM 5215 O O . GLU E 5 79 ? 296.954 288.482 296.872 1.00 7.45 79 GLU M O 1
ATOM 5221 N N . LEU E 5 80 ? 296.711 289.678 295.010 1.00 5.95 80 LEU M N 1
ATOM 5222 C CA . LEU E 5 80 ? 295.665 290.531 295.552 1.00 5.95 80 LEU M CA 1
ATOM 5223 C C . LEU E 5 80 ? 294.432 290.428 294.684 1.00 5.95 80 LEU M C 1
ATOM 5224 O O . LEU E 5 80 ? 294.496 290.746 293.496 1.00 5.95 80 LEU M O 1
ATOM 5229 N N . CYS E 5 81 ? 293.313 290.045 295.286 1.00 5.14 81 CYS M N 1
ATOM 5230 C CA . CYS E 5 81 ? 292.065 289.861 294.566 1.00 5.14 81 CYS M CA 1
ATOM 5231 C C . CYS E 5 81 ? 291.268 291.152 294.666 1.00 5.14 81 CYS M C 1
ATOM 5232 O O . CYS E 5 81 ? 290.842 291.543 295.763 1.00 5.14 81 CYS M O 1
ATOM 5235 N N . LEU E 5 82 ? 291.093 291.825 293.530 1.00 6.51 82 LEU M N 1
ATOM 5236 C CA . LEU E 5 82 ? 290.335 293.061 293.439 1.00 6.51 82 LEU M CA 1
ATOM 5237 C C . LEU E 5 82 ? 289.063 292.766 292.666 1.00 6.51 82 LEU M C 1
ATOM 5238 O O . LEU E 5 82 ? 289.121 292.280 291.528 1.00 6.51 82 LEU M O 1
ATOM 5243 N N . LEU E 5 83 ? 287.925 293.047 293.289 1.00 5.10 83 LEU M N 1
ATOM 5244 C CA . LEU E 5 83 ? 286.608 292.840 292.712 1.00 5.10 83 LEU M CA 1
ATOM 5245 C C . LEU E 5 83 ? 285.946 294.194 292.556 1.00 5.10 83 LEU M C 1
ATOM 5246 O O . LEU E 5 83 ? 285.985 295.010 293.483 1.00 5.10 83 LEU M O 1
ATOM 5251 N N . LEU E 5 84 ? 285.318 294.420 291.408 1.00 6.79 84 LEU M N 1
ATOM 5252 C CA . LEU E 5 84 ? 284.710 295.703 291.110 1.00 6.79 84 LEU M CA 1
ATOM 5253 C C . LEU E 5 84 ? 283.433 295.479 290.321 1.00 6.79 84 LEU M C 1
ATOM 5254 O O . LEU E 5 84 ? 283.396 294.637 289.419 1.00 6.79 84 LEU M O 1
ATOM 5259 N N . TRP E 5 85 ? 282.390 296.231 290.656 1.00 8.69 85 TRP M N 1
ATOM 5260 C CA . TRP E 5 85 ? 281.141 296.128 289.915 1.00 8.69 85 TRP M CA 1
ATOM 5261 C C . TRP E 5 85 ? 280.336 297.394 290.153 1.00 8.69 85 TRP M C 1
ATOM 5262 O O . TRP E 5 85 ? 280.678 298.208 291.008 1.00 8.69 85 TRP M O 1
ATOM 5273 N N . LYS E 5 86 ? 279.277 297.567 289.365 1.00 9.72 86 LYS M N 1
ATOM 5274 C CA . LYS E 5 86 ? 278.425 298.747 289.432 1.00 9.72 86 LYS M CA 1
ATOM 5275 C C . LYS E 5 86 ? 277.001 298.339 289.754 1.00 9.72 86 LYS M C 1
ATOM 5276 O O . LYS E 5 86 ? 276.471 297.393 289.168 1.00 9.72 86 LYS M O 1
ATOM 5282 N N . ALA E 5 87 ? 276.388 299.076 290.672 1.00 11.77 87 ALA M N 1
ATOM 5283 C CA . ALA E 5 87 ? 275.026 298.807 291.114 1.00 11.77 87 ALA M CA 1
ATOM 5284 C C . ALA E 5 87 ? 274.879 297.372 291.597 1.00 11.77 87 ALA M C 1
ATOM 5285 O O . ALA E 5 87 ? 274.162 297.101 292.556 1.00 11.77 87 ALA M O 1
ATOM 5287 N N . TYR F 6 24 ? 309.594 304.369 343.420 1.00 40.80 24 TYR N N 1
ATOM 5288 C CA . TYR F 6 24 ? 309.217 303.210 344.220 1.00 40.80 24 TYR N CA 1
ATOM 5289 C C . TYR F 6 24 ? 307.709 303.026 344.208 1.00 40.80 24 TYR N C 1
ATOM 5290 O O . TYR F 6 24 ? 306.989 303.721 344.922 1.00 40.80 24 TYR N O 1
ATOM 5299 N N . ILE F 6 25 ? 307.238 302.086 343.393 1.00 33.56 25 ILE N N 1
ATOM 5300 C CA . ILE F 6 25 ? 305.809 301.839 343.201 1.00 33.56 25 ILE N CA 1
ATOM 5301 C C . ILE F 6 25 ? 305.616 300.329 343.299 1.00 33.56 25 ILE N C 1
ATOM 5302 O O . ILE F 6 25 ? 305.754 299.602 342.311 1.00 33.56 25 ILE N O 1
ATOM 5307 N N . LYS F 6 26 ? 305.281 299.849 344.494 1.00 34.44 26 LYS N N 1
ATOM 5308 C CA . LYS F 6 26 ? 305.014 298.427 344.674 1.00 34.44 26 LYS N CA 1
ATOM 5309 C C . LYS F 6 26 ? 303.638 298.072 344.132 1.00 34.44 26 LYS N C 1
ATOM 5310 O O . LYS F 6 26 ? 303.498 297.156 343.314 1.00 34.44 26 LYS N O 1
ATOM 5316 N N . ASN F 6 27 ? 302.614 298.783 344.595 1.00 38.95 27 ASN N N 1
ATOM 5317 C CA . ASN F 6 27 ? 301.260 298.634 344.090 1.00 38.95 27 ASN N CA 1
ATOM 5318 C C . ASN F 6 27 ? 301.067 299.625 342.951 1.00 38.95 27 ASN N C 1
ATOM 5319 O O . ASN F 6 27 ? 301.460 300.790 343.061 1.00 38.95 27 ASN N O 1
ATOM 5324 N N . ARG F 6 28 ? 300.471 299.154 341.859 1.00 36.19 28 ARG N N 1
ATOM 5325 C CA . ARG F 6 28 ? 300.425 299.885 340.604 1.00 36.19 28 ARG N CA 1
ATOM 5326 C C . ARG F 6 28 ? 299.007 299.859 340.054 1.00 36.19 28 ARG N C 1
ATOM 5327 O O . ARG F 6 28 ? 298.210 298.971 340.361 1.00 36.19 28 ARG N O 1
ATOM 5335 N N . PHE F 6 29 ? 298.708 300.861 339.237 1.00 36.54 29 PHE N N 1
ATOM 5336 C CA . PHE F 6 29 ? 297.436 300.970 338.545 1.00 36.54 29 PHE N CA 1
ATOM 5337 C C . PHE F 6 29 ? 297.492 300.188 337.242 1.00 36.54 29 PHE N C 1
ATOM 5338 O O . PHE F 6 29 ? 298.438 300.345 336.464 1.00 36.54 29 PHE N O 1
ATOM 5346 N N . TYR F 6 30 ? 296.479 299.352 337.008 1.00 32.88 30 TYR N N 1
ATOM 5347 C CA . TYR F 6 30 ? 296.357 298.585 335.780 1.00 32.88 30 TYR N CA 1
ATOM 5348 C C . TYR F 6 30 ? 295.020 298.887 335.112 1.00 32.88 30 TYR N C 1
ATOM 5349 O O . TYR F 6 30 ? 294.017 299.059 335.810 1.00 32.88 30 TYR N O 1
ATOM 5358 N N . PRO F 6 31 ? 294.958 298.945 333.777 1.00 27.60 31 PRO N N 1
ATOM 5359 C CA . PRO F 6 31 ? 293.725 299.452 333.158 1.00 27.60 31 PRO N CA 1
ATOM 5360 C C . PRO F 6 31 ? 292.564 298.485 333.241 1.00 27.60 31 PRO N C 1
ATOM 5361 O O . PRO F 6 31 ? 291.415 298.923 333.383 1.00 27.60 31 PRO N O 1
ATOM 5365 N N . SER F 6 32 ? 292.828 297.180 333.150 1.00 26.93 32 SER N N 1
ATOM 5366 C CA . SER F 6 32 ? 291.740 296.217 333.026 1.00 26.93 32 SER N CA 1
ATOM 5367 C C . SER F 6 32 ? 290.839 296.219 334.253 1.00 26.93 32 SER N C 1
ATOM 5368 O O . SER F 6 32 ? 289.635 295.967 334.137 1.00 26.93 32 SER N O 1
ATOM 5371 N N . LYS F 6 33 ? 291.392 296.515 335.429 1.00 29.69 33 LYS N N 1
ATOM 5372 C CA . LYS F 6 33 ? 290.585 296.486 336.644 1.00 29.69 33 LYS N CA 1
ATOM 5373 C C . LYS F 6 33 ? 289.498 297.551 336.592 1.00 29.69 33 LYS N C 1
ATOM 5374 O O . LYS F 6 33 ? 288.305 297.256 336.756 1.00 29.69 33 LYS N O 1
ATOM 5380 N N . ILE F 6 34 ? 289.891 298.796 336.329 1.00 29.57 34 ILE N N 1
ATOM 5381 C CA . ILE F 6 34 ? 288.910 299.867 336.243 1.00 29.57 34 ILE N CA 1
ATOM 5382 C C . ILE F 6 34 ? 288.020 299.672 335.036 1.00 29.57 34 ILE N C 1
ATOM 5383 O O . ILE F 6 34 ? 286.848 300.063 335.059 1.00 29.57 34 ILE N O 1
ATOM 5388 N N . GLN F 6 35 ? 288.563 299.111 333.956 1.00 26.97 35 GLN N N 1
ATOM 5389 C CA . GLN F 6 35 ? 287.747 298.787 332.795 1.00 26.97 35 GLN N CA 1
ATOM 5390 C C . GLN F 6 35 ? 286.579 297.897 333.197 1.00 26.97 35 GLN N C 1
ATOM 5391 O O . GLN F 6 35 ? 285.414 298.189 332.886 1.00 26.97 35 GLN N O 1
ATOM 5397 N N . LYS F 6 36 ? 286.872 296.824 333.933 1.00 26.58 36 LYS N N 1
ATOM 5398 C CA . LYS F 6 36 ? 285.805 295.991 334.472 1.00 26.58 36 LYS N CA 1
ATOM 5399 C C . LYS F 6 36 ? 284.849 296.824 335.312 1.00 26.58 36 LYS N C 1
ATOM 5400 O O . LYS F 6 36 ? 283.662 296.925 334.982 1.00 26.58 36 LYS N O 1
ATOM 5406 N N . ILE F 6 37 ? 285.398 297.555 336.291 1.00 27.29 37 ILE N N 1
ATOM 5407 C CA . ILE F 6 37 ? 284.590 298.235 337.309 1.00 27.29 37 ILE N CA 1
ATOM 5408 C C . ILE F 6 37 ? 283.549 299.140 336.657 1.00 27.29 37 ILE N C 1
ATOM 5409 O O . ILE F 6 37 ? 282.345 299.063 336.953 1.00 27.29 37 ILE N O 1
ATOM 5414 N N . ILE F 6 38 ? 283.997 299.972 335.716 1.00 27.71 38 ILE N N 1
ATOM 5415 C CA . ILE F 6 38 ? 283.069 300.828 334.990 1.00 27.71 38 ILE N CA 1
ATOM 5416 C C . ILE F 6 38 ? 282.098 299.989 334.171 1.00 27.71 38 ILE N C 1
ATOM 5417 O O . ILE F 6 38 ? 280.926 300.366 334.015 1.00 27.71 38 ILE N O 1
ATOM 5422 N N . LYS F 6 39 ? 282.550 298.834 333.654 1.00 29.16 39 LYS N N 1
ATOM 5423 C CA . LYS F 6 39 ? 281.660 297.986 332.864 1.00 29.16 39 LYS N CA 1
ATOM 5424 C C . LYS F 6 39 ? 280.445 297.541 333.669 1.00 29.16 39 LYS N C 1
ATOM 5425 O O . LYS F 6 39 ? 279.310 297.652 333.195 1.00 29.16 39 LYS N O 1
ATOM 5431 N N . GLU F 6 40 ? 280.654 297.034 334.893 1.00 29.97 40 GLU N N 1
ATOM 5432 C CA . GLU F 6 40 ? 279.466 296.592 335.635 1.00 29.97 40 GLU N CA 1
ATOM 5433 C C . GLU F 6 40 ? 278.681 297.771 336.186 1.00 29.97 40 GLU N C 1
ATOM 5434 O O . GLU F 6 40 ? 277.460 297.664 336.340 1.00 29.97 40 GLU N O 1
ATOM 5440 N N . LEU F 6 41 ? 279.342 298.883 336.517 1.00 29.09 41 LEU N N 1
ATOM 5441 C CA . LEU F 6 41 ? 278.590 300.037 337.006 1.00 29.09 41 LEU N CA 1
ATOM 5442 C C . LEU F 6 41 ? 277.588 300.515 335.960 1.00 29.09 41 LEU N C 1
ATOM 5443 O O . LEU F 6 41 ? 276.391 300.687 336.248 1.00 29.09 41 LEU N O 1
ATOM 5448 N N . PHE F 6 42 ? 278.056 300.699 334.725 1.00 31.26 42 PHE N N 1
ATOM 5449 C CA . PHE F 6 42 ? 277.231 301.350 333.715 1.00 31.26 42 PHE N CA 1
ATOM 5450 C C . PHE F 6 42 ? 275.984 300.536 333.398 1.00 31.26 42 PHE N C 1
ATOM 5451 O O . PHE F 6 42 ? 274.867 301.045 333.499 1.00 31.26 42 PHE N O 1
ATOM 5459 N N . GLU F 6 43 ? 276.144 299.262 333.028 1.00 40.56 43 GLU N N 1
ATOM 5460 C CA . GLU F 6 43 ? 274.990 298.511 332.541 1.00 40.56 43 GLU N CA 1
ATOM 5461 C C . GLU F 6 43 ? 273.917 298.393 333.615 1.00 40.56 43 GLU N C 1
ATOM 5462 O O . GLU F 6 43 ? 272.735 298.645 333.353 1.00 40.56 43 GLU N O 1
ATOM 5468 N N . ASP F 6 44 ? 274.305 298.028 334.840 1.00 40.14 44 ASP N N 1
ATOM 5469 C CA . ASP F 6 44 ? 273.278 297.786 335.844 1.00 40.14 44 ASP N CA 1
ATOM 5470 C C . ASP F 6 44 ? 272.603 299.087 336.264 1.00 40.14 44 ASP N C 1
ATOM 5471 O O . ASP F 6 44 ? 271.406 299.084 336.569 1.00 40.14 44 ASP N O 1
ATOM 5476 N N . ARG F 6 45 ? 273.331 300.218 336.263 1.00 41.22 45 ARG N N 1
ATOM 5477 C CA . ARG F 6 45 ? 272.654 301.454 336.652 1.00 41.22 45 ARG N CA 1
ATOM 5478 C C . ARG F 6 45 ? 271.800 302.029 335.527 1.00 41.22 45 ARG N C 1
ATOM 5479 O O . ARG F 6 45 ? 270.671 302.462 335.772 1.00 41.22 45 ARG N O 1
ATOM 5487 N N . LEU F 6 46 ? 272.309 302.049 334.295 1.00 36.53 46 LEU N N 1
ATOM 5488 C CA . LEU F 6 46 ? 271.594 302.725 333.216 1.00 36.53 46 LEU N CA 1
ATOM 5489 C C . LEU F 6 46 ? 270.319 301.979 332.837 1.00 36.53 46 LEU N C 1
ATOM 5490 O O . LEU F 6 46 ? 269.247 302.584 332.736 1.00 36.53 46 LEU N O 1
ATOM 5495 N N . LYS F 6 47 ? 270.418 300.666 332.620 1.00 35.92 47 LYS N N 1
ATOM 5496 C CA . LYS F 6 47 ? 269.252 299.803 332.399 1.00 35.92 47 LYS N CA 1
ATOM 5497 C C . LYS F 6 47 ? 268.385 300.281 331.235 1.00 35.92 47 LYS N C 1
ATOM 5498 O O . LYS F 6 47 ? 267.157 300.179 331.267 1.00 35.92 47 LYS N O 1
ATOM 5504 N N . GLY F 6 48 ? 269.025 300.796 330.191 1.00 36.29 48 GLY N N 1
ATOM 5505 C CA . GLY F 6 48 ? 268.281 301.237 329.018 1.00 36.29 48 GLY N CA 1
ATOM 5506 C C . GLY F 6 48 ? 267.343 302.395 329.281 1.00 36.29 48 GLY N C 1
ATOM 5507 O O . GLY F 6 48 ? 266.200 302.388 328.808 1.00 36.29 48 GLY N O 1
ATOM 5508 N N . VAL F 6 49 ? 267.801 303.392 330.029 1.00 35.12 49 VAL N N 1
ATOM 5509 C CA . VAL F 6 49 ? 266.988 304.568 330.310 1.00 35.12 49 VAL N CA 1
ATOM 5510 C C . VAL F 6 49 ? 266.997 305.502 329.101 1.00 35.12 49 VAL N C 1
ATOM 5511 O O . VAL F 6 49 ? 267.872 305.433 328.238 1.00 35.12 49 VAL N O 1
ATOM 5515 N N . GLU F 6 50 ? 265.989 306.368 329.026 1.00 33.31 50 GLU N N 1
ATOM 5516 C CA . GLU F 6 50 ? 265.884 307.385 327.989 1.00 33.31 50 GLU N CA 1
ATOM 5517 C C . GLU F 6 50 ? 266.395 308.731 328.497 1.00 33.31 50 GLU N C 1
ATOM 5518 O O . GLU F 6 50 ? 266.544 308.952 329.700 1.00 33.31 50 GLU N O 1
ATOM 5524 N N . TYR F 6 51 ? 266.654 309.639 327.551 1.00 30.70 51 TYR N N 1
ATOM 5525 C CA . TYR F 6 51 ? 267.287 310.927 327.851 1.00 30.70 51 TYR N CA 1
ATOM 5526 C C . TYR F 6 51 ? 266.214 311.976 328.145 1.00 30.70 51 TYR N C 1
ATOM 5527 O O . TYR F 6 51 ? 265.798 312.753 327.285 1.00 30.70 51 TYR N O 1
ATOM 5536 N N . ASP F 6 52 ? 265.765 311.995 329.396 1.00 26.64 52 ASP N N 1
ATOM 5537 C CA . ASP F 6 52 ? 264.812 313.003 329.851 1.00 26.64 52 ASP N CA 1
ATOM 5538 C C . ASP F 6 52 ? 265.566 314.284 330.208 1.00 26.64 52 ASP N C 1
ATOM 5539 O O . ASP F 6 52 ? 266.487 314.230 331.031 1.00 26.64 52 ASP N O 1
ATOM 5544 N N . PRO F 6 53 ? 265.233 315.443 329.616 1.00 26.34 53 PRO N N 1
ATOM 5545 C CA . PRO F 6 53 ? 266.040 316.645 329.903 1.00 26.34 53 PRO N CA 1
ATOM 5546 C C . PRO F 6 53 ? 266.040 317.060 331.357 1.00 26.34 53 PRO N C 1
ATOM 5547 O O . PRO F 6 53 ? 267.101 317.397 331.899 1.00 26.34 53 PRO N O 1
ATOM 5551 N N . ASN F 6 54 ? 264.869 317.055 332.003 1.00 27.35 54 ASN N N 1
ATOM 5552 C CA . ASN F 6 54 ? 264.762 317.585 333.358 1.00 27.35 54 ASN N CA 1
ATOM 5553 C C . ASN F 6 54 ? 265.688 316.870 334.325 1.00 27.35 54 ASN N C 1
ATOM 5554 O O . ASN F 6 54 ? 266.114 317.469 335.319 1.00 27.35 54 ASN N O 1
ATOM 5559 N N . ASN F 6 55 ? 266.034 315.609 334.044 1.00 29.12 55 ASN N N 1
ATOM 5560 C CA . ASN F 6 55 ? 266.861 314.839 334.957 1.00 29.12 55 ASN N CA 1
ATOM 5561 C C . ASN F 6 55 ? 268.272 314.522 334.457 1.00 29.12 55 ASN N C 1
ATOM 5562 O O . ASN F 6 55 ? 269.083 314.055 335.259 1.00 29.12 55 ASN N O 1
ATOM 5567 N N . ALA F 6 56 ? 268.627 314.847 333.209 1.00 29.51 56 ALA N N 1
ATOM 5568 C CA . ALA F 6 56 ? 269.873 314.334 332.619 1.00 29.51 56 ALA N CA 1
ATOM 5569 C C . ALA F 6 56 ? 271.116 314.779 333.395 1.00 29.51 56 ALA N C 1
ATOM 5570 O O . ALA F 6 56 ? 271.943 313.944 333.812 1.00 29.51 56 ALA N O 1
ATOM 5572 N N . ASN F 6 57 ? 271.267 316.097 333.581 1.00 29.77 57 ASN N N 1
ATOM 5573 C CA . ASN F 6 57 ? 272.391 316.636 334.342 1.00 29.77 57 ASN N CA 1
ATOM 5574 C C . ASN F 6 57 ? 272.496 315.961 335.696 1.00 29.77 57 ASN N C 1
ATOM 5575 O O . ASN F 6 57 ? 273.568 315.495 336.115 1.00 29.77 57 ASN N O 1
ATOM 5580 N N . GLN F 6 58 ? 271.374 315.852 336.386 1.00 28.94 58 GLN N N 1
ATOM 5581 C CA . GLN F 6 58 ? 271.466 315.269 337.706 1.00 28.94 58 GLN N CA 1
ATOM 5582 C C . GLN F 6 58 ? 271.646 313.743 337.650 1.00 28.94 58 GLN N C 1
ATOM 5583 O O . GLN F 6 58 ? 272.154 313.158 338.629 1.00 28.94 58 GLN N O 1
ATOM 5589 N N . LEU F 6 59 ? 271.208 313.057 336.571 1.00 29.70 59 LEU N N 1
ATOM 5590 C CA . LEU F 6 59 ? 271.567 311.635 336.444 1.00 29.70 59 LEU N CA 1
ATOM 5591 C C . LEU F 6 59 ? 273.080 311.483 336.523 1.00 29.70 59 LEU N C 1
ATOM 5592 O O . LEU F 6 59 ? 273.603 310.716 337.356 1.00 29.70 59 LEU N O 1
ATOM 5597 N N . SER F 6 60 ? 273.785 312.278 335.704 1.00 30.43 60 SER N N 1
ATOM 5598 C CA . SER F 6 60 ? 275.245 312.325 335.772 1.00 30.43 60 SER N CA 1
ATOM 5599 C C . SER F 6 60 ? 275.712 312.567 337.202 1.00 30.43 60 SER N C 1
ATOM 5600 O O . SER F 6 60 ? 276.658 311.921 337.667 1.00 30.43 60 SER N O 1
ATOM 5603 N N . GLU F 6 61 ? 275.029 313.454 337.936 1.00 32.45 61 GLU N N 1
ATOM 5604 C CA . GLU F 6 61 ? 275.476 313.727 339.305 1.00 32.45 61 GLU N CA 1
ATOM 5605 C C . GLU F 6 61 ? 275.392 312.500 340.214 1.00 32.45 61 GLU N C 1
ATOM 5606 O O . GLU F 6 61 ? 276.292 312.282 341.033 1.00 32.45 61 GLU N O 1
ATOM 5612 N N . ARG F 6 62 ? 274.317 311.705 340.128 1.00 31.04 62 ARG N N 1
ATOM 5613 C CA . ARG F 6 62 ? 274.291 310.506 340.976 1.00 31.04 62 ARG N CA 1
ATOM 5614 C C . ARG F 6 62 ? 275.395 309.534 340.598 1.00 31.04 62 ARG N C 1
ATOM 5615 O O . ARG F 6 62 ? 276.187 309.113 341.458 1.00 31.04 62 ARG N O 1
ATOM 5623 N N . LEU F 6 63 ? 275.465 309.152 339.320 1.00 30.51 63 LEU N N 1
ATOM 5624 C CA . LEU F 6 63 ? 276.346 308.017 339.046 1.00 30.51 63 LEU N CA 1
ATOM 5625 C C . LEU F 6 63 ? 277.814 308.427 339.034 1.00 30.51 63 LEU N C 1
ATOM 5626 O O . LEU F 6 63 ? 278.676 307.564 339.202 1.00 30.51 63 LEU N O 1
ATOM 5631 N N . VAL F 6 64 ? 278.134 309.719 338.907 1.00 29.05 64 VAL N N 1
ATOM 5632 C CA . VAL F 6 64 ? 279.530 310.135 339.041 1.00 29.05 64 VAL N CA 1
ATOM 5633 C C . VAL F 6 64 ? 280.024 309.873 340.460 1.00 29.05 64 VAL N C 1
ATOM 5634 O O . VAL F 6 64 ? 281.110 309.317 340.671 1.00 29.05 64 VAL N O 1
ATOM 5638 N N . LEU F 6 65 ? 279.235 310.276 341.456 1.00 30.61 65 LEU N N 1
ATOM 5639 C CA . LEU F 6 65 ? 279.627 310.035 342.839 1.00 30.61 65 LEU N CA 1
ATOM 5640 C C . LEU F 6 65 ? 279.589 308.550 343.169 1.00 30.61 65 LEU N C 1
ATOM 5641 O O . LEU F 6 65 ? 280.417 308.060 343.946 1.00 30.61 65 LEU N O 1
ATOM 5646 N N . GLU F 6 66 ? 278.637 307.815 342.590 1.00 30.26 66 GLU N N 1
ATOM 5647 C CA . GLU F 6 66 ? 278.632 306.365 342.762 1.00 30.26 66 GLU N CA 1
ATOM 5648 C C . GLU F 6 66 ? 279.931 305.758 342.242 1.00 30.26 66 GLU N C 1
ATOM 5649 O O . GLU F 6 66 ? 280.548 304.897 342.891 1.00 30.26 66 GLU N O 1
ATOM 5655 N N . LEU F 6 67 ? 280.365 306.210 341.066 1.00 32.00 67 LEU N N 1
ATOM 5656 C CA . LEU F 6 67 ? 281.634 305.765 340.516 1.00 32.00 67 LEU N CA 1
ATOM 5657 C C . LEU F 6 67 ? 282.761 306.050 341.498 1.00 32.00 67 LEU N C 1
ATOM 5658 O O . LEU F 6 67 ? 283.409 305.120 341.992 1.00 32.00 67 LEU N O 1
ATOM 5663 N N . ARG F 6 68 ? 282.888 307.318 341.908 1.00 33.69 68 ARG N N 1
ATOM 5664 C CA . ARG F 6 68 ? 283.929 307.736 342.850 1.00 33.69 68 ARG N CA 1
ATOM 5665 C C . ARG F 6 68 ? 283.952 306.853 344.092 1.00 33.69 68 ARG N C 1
ATOM 5666 O O . ARG F 6 68 ? 285.024 306.486 344.592 1.00 33.69 68 ARG N O 1
ATOM 5674 N N . GLU F 6 69 ? 282.771 306.477 344.581 1.00 34.13 69 GLU N N 1
ATOM 5675 C CA . GLU F 6 69 ? 282.702 305.545 345.697 1.00 34.13 69 GLU N CA 1
ATOM 5676 C C . GLU F 6 69 ? 283.327 304.208 345.326 1.00 34.13 69 GLU N C 1
ATOM 5677 O O . GLU F 6 69 ? 284.031 303.600 346.139 1.00 34.13 69 GLU N O 1
ATOM 5683 N N . LYS F 6 70 ? 283.068 303.721 344.111 1.00 30.90 70 LYS N N 1
ATOM 5684 C CA . LYS F 6 70 ? 283.653 302.435 343.731 1.00 30.90 70 LYS N CA 1
ATOM 5685 C C . LYS F 6 70 ? 285.176 302.499 343.685 1.00 30.90 70 LYS N C 1
ATOM 5686 O O . LYS F 6 70 ? 285.853 301.587 344.171 1.00 30.90 70 LYS N O 1
ATOM 5692 N N . ILE F 6 71 ? 285.737 303.573 343.120 1.00 34.22 71 ILE N N 1
ATOM 5693 C CA . ILE F 6 71 ? 287.205 303.638 343.025 1.00 34.22 71 ILE N CA 1
ATOM 5694 C C . ILE F 6 71 ? 287.830 303.971 344.374 1.00 34.22 71 ILE N C 1
ATOM 5695 O O . ILE F 6 71 ? 289.026 303.722 344.566 1.00 34.22 71 ILE N O 1
ATOM 5700 N N . LYS F 6 72 ? 287.047 304.462 345.344 1.00 33.97 72 LYS N N 1
ATOM 5701 C CA . LYS F 6 72 ? 287.556 304.540 346.715 1.00 33.97 72 LYS N CA 1
ATOM 5702 C C . LYS F 6 72 ? 288.041 303.179 347.202 1.00 33.97 72 LYS N C 1
ATOM 5703 O O . LYS F 6 72 ? 288.970 303.108 348.013 1.00 33.97 72 LYS N O 1
ATOM 5709 N N . ARG F 6 73 ? 287.433 302.099 346.713 1.00 34.63 73 ARG N N 1
ATOM 5710 C CA . ARG F 6 73 ? 287.875 300.733 346.968 1.00 34.63 73 ARG N CA 1
ATOM 5711 C C . ARG F 6 73 ? 288.487 300.125 345.702 1.00 34.63 73 ARG N C 1
ATOM 5712 O O . ARG F 6 73 ? 288.328 298.937 345.419 1.00 34.63 73 ARG N O 1
ATOM 5720 N N . GLY F 6 74 ? 289.193 300.948 344.927 1.00 33.01 74 GLY N N 1
ATOM 5721 C CA . GLY F 6 74 ? 289.907 300.513 343.747 1.00 33.01 74 GLY N CA 1
ATOM 5722 C C . GLY F 6 74 ? 291.318 300.019 343.982 1.00 33.01 74 GLY N C 1
ATOM 5723 O O . GLY F 6 74 ? 291.972 299.578 343.033 1.00 33.01 74 GLY N O 1
ATOM 5724 N N . LYS F 6 75 ? 291.814 300.085 345.219 1.00 32.37 75 LYS N N 1
ATOM 5725 C CA . LYS F 6 75 ? 293.114 299.530 345.605 1.00 32.37 75 LYS N CA 1
ATOM 5726 C C . LYS F 6 75 ? 294.258 300.227 344.861 1.00 32.37 75 LYS N C 1
ATOM 5727 O O . LYS F 6 75 ? 295.070 299.600 344.181 1.00 32.37 75 LYS N O 1
ATOM 5733 N N . VAL F 6 76 ? 294.313 301.547 345.012 1.00 33.72 76 VAL N N 1
ATOM 5734 C CA . VAL F 6 76 ? 295.400 302.349 344.453 1.00 33.72 76 VAL N CA 1
ATOM 5735 C C . VAL F 6 76 ? 295.646 303.544 345.376 1.00 33.72 76 VAL N C 1
ATOM 5736 O O . VAL F 6 76 ? 294.888 304.522 345.325 1.00 33.72 76 VAL N O 1
ATOM 5740 N N . PRO F 6 77 ? 296.676 303.526 346.249 1.00 35.53 77 PRO N N 1
ATOM 5741 C CA . PRO F 6 77 ? 296.737 304.552 347.299 1.00 35.53 77 PRO N CA 1
ATOM 5742 C C . PRO F 6 77 ? 297.049 305.951 346.789 1.00 35.53 77 PRO N C 1
ATOM 5743 O O . PRO F 6 77 ? 296.296 306.892 347.057 1.00 35.53 77 PRO N O 1
ATOM 5747 N N . ARG F 6 78 ? 298.142 306.097 346.040 1.00 40.81 78 ARG N N 1
ATOM 5748 C CA . ARG F 6 78 ? 298.645 307.407 345.646 1.00 40.81 78 ARG N CA 1
ATOM 5749 C C . ARG F 6 78 ? 298.218 307.830 344.248 1.00 40.81 78 ARG N C 1
ATOM 5750 O O . ARG F 6 78 ? 298.464 308.979 343.868 1.00 40.81 78 ARG N O 1
ATOM 5758 N N . TYR F 6 79 ? 297.603 306.946 343.469 1.00 39.15 79 TYR N N 1
ATOM 5759 C CA . TYR F 6 79 ? 297.110 307.348 342.162 1.00 39.15 79 TYR N CA 1
ATOM 5760 C C . TYR F 6 79 ? 295.936 308.294 342.341 1.00 39.15 79 TYR N C 1
ATOM 5761 O O . TYR F 6 79 ? 295.025 308.020 343.127 1.00 39.15 79 TYR N O 1
ATOM 5770 N N . LYS F 6 80 ? 295.957 309.403 341.609 1.00 37.10 80 LYS N N 1
ATOM 5771 C CA . LYS F 6 80 ? 294.978 310.466 341.775 1.00 37.10 80 LYS N CA 1
ATOM 5772 C C . LYS F 6 80 ? 293.955 310.461 340.655 1.00 37.10 80 LYS N C 1
ATOM 5773 O O . LYS F 6 80 ? 294.294 310.335 339.477 1.00 37.10 80 LYS N O 1
ATOM 5779 N N . ILE F 6 81 ? 292.704 310.643 341.045 1.00 31.29 81 ILE N N 1
ATOM 5780 C CA . ILE F 6 81 ? 291.556 310.121 340.318 1.00 31.29 81 ILE N CA 1
ATOM 5781 C C . ILE F 6 81 ? 290.735 311.316 339.846 1.00 31.29 81 ILE N C 1
ATOM 5782 O O . ILE F 6 81 ? 289.873 311.827 340.566 1.00 31.29 81 ILE N O 1
ATOM 5787 N N . GLY F 6 82 ? 291.003 311.767 338.624 1.00 27.89 82 GLY N N 1
ATOM 5788 C CA . GLY F 6 82 ? 290.253 312.835 337.991 1.00 27.89 82 GLY N CA 1
ATOM 5789 C C . GLY F 6 82 ? 289.096 312.355 337.135 1.00 27.89 82 GLY N C 1
ATOM 5790 O O . GLY F 6 82 ? 289.195 312.388 335.908 1.00 27.89 82 GLY N O 1
ATOM 5791 N N . VAL F 6 83 ? 288.006 311.905 337.768 1.00 27.44 83 VAL N N 1
ATOM 5792 C CA . VAL F 6 83 ? 286.895 311.281 337.049 1.00 27.44 83 VAL N CA 1
ATOM 5793 C C . VAL F 6 83 ? 286.338 312.222 335.984 1.00 27.44 83 VAL N C 1
ATOM 5794 O O . VAL F 6 83 ? 286.411 313.450 336.108 1.00 27.44 83 VAL N O 1
ATOM 5798 N N . GLN F 6 84 ? 285.787 311.641 334.916 1.00 23.87 84 GLN N N 1
ATOM 5799 C CA . GLN F 6 84 ? 284.987 312.429 333.989 1.00 23.87 84 GLN N CA 1
ATOM 5800 C C . GLN F 6 84 ? 284.015 311.519 333.258 1.00 23.87 84 GLN N C 1
ATOM 5801 O O . GLN F 6 84 ? 284.312 310.348 333.008 1.00 23.87 84 GLN N O 1
ATOM 5807 N N . VAL F 6 85 ? 282.847 312.076 332.918 1.00 22.93 85 VAL N N 1
ATOM 5808 C CA . VAL F 6 85 ? 281.739 311.333 332.325 1.00 22.93 85 VAL N CA 1
ATOM 5809 C C . VAL F 6 85 ? 281.127 312.158 331.195 1.00 22.93 85 VAL N C 1
ATOM 5810 O O . VAL F 6 85 ? 281.203 313.389 331.189 1.00 22.93 85 VAL N O 1
ATOM 5814 N N . VAL F 6 86 ? 280.533 311.460 330.223 1.00 24.76 86 VAL N N 1
ATOM 5815 C CA . VAL F 6 86 ? 279.707 312.052 329.175 1.00 24.76 86 VAL N CA 1
ATOM 5816 C C . VAL F 6 86 ? 278.429 311.233 329.092 1.00 24.76 86 VAL N C 1
ATOM 5817 O O . VAL F 6 86 ? 278.466 310.006 329.237 1.00 24.76 86 VAL N O 1
ATOM 5821 N N . PHE F 6 87 ? 277.312 311.904 328.818 1.00 30.04 87 PHE N N 1
ATOM 5822 C CA . PHE F 6 87 ? 276.010 311.249 328.743 1.00 30.04 87 PHE N CA 1
ATOM 5823 C C . PHE F 6 87 ? 275.132 312.034 327.782 1.00 30.04 87 PHE N C 1
ATOM 5824 O O . PHE F 6 87 ? 274.954 313.242 327.959 1.00 30.04 87 PHE N O 1
ATOM 5832 N N . GLY F 6 88 ? 274.590 311.360 326.769 1.00 30.61 88 GLY N N 1
ATOM 5833 C CA . GLY F 6 88 ? 273.751 312.038 325.798 1.00 30.61 88 GLY N CA 1
ATOM 5834 C C . GLY F 6 88 ? 272.957 311.048 324.975 1.00 30.61 88 GLY N C 1
ATOM 5835 O O . GLY F 6 88 ? 273.036 309.836 325.181 1.00 30.61 88 GLY N O 1
ATOM 5836 N N . GLU F 6 89 ? 272.186 311.584 324.027 1.00 36.44 89 GLU N N 1
ATOM 5837 C CA . GLU F 6 89 ? 271.369 310.787 323.121 1.00 36.44 89 GLU N CA 1
ATOM 5838 C C . GLU F 6 89 ? 271.891 310.913 321.694 1.00 36.44 89 GLU N C 1
ATOM 5839 O O . GLU F 6 89 ? 272.227 312.012 321.241 1.00 36.44 89 GLU N O 1
ATOM 5845 N N . ILE F 6 90 ? 271.959 309.784 320.991 1.00 36.68 90 ILE N N 1
ATOM 5846 C CA . ILE F 6 90 ? 272.420 309.754 319.605 1.00 36.68 90 ILE N CA 1
ATOM 5847 C C . ILE F 6 90 ? 271.222 309.987 318.698 1.00 36.68 90 ILE N C 1
ATOM 5848 O O . ILE F 6 90 ? 270.173 309.355 318.867 1.00 36.68 90 ILE N O 1
ATOM 5853 N N . LYS F 6 91 ? 271.342 310.948 317.784 1.00 38.17 91 LYS N N 1
ATOM 5854 C CA . LYS F 6 91 ? 270.317 311.180 316.768 1.00 38.17 91 LYS N CA 1
ATOM 5855 C C . LYS F 6 91 ? 270.987 311.384 315.412 1.00 38.17 91 LYS N C 1
ATOM 5856 O O . LYS F 6 91 ? 271.104 312.526 314.962 1.00 38.17 91 LYS N O 1
ATOM 5862 N N . GLY F 6 92 ? 271.350 310.285 314.745 1.00 37.06 92 GLY N N 1
ATOM 5863 C CA . GLY F 6 92 ? 271.968 310.344 313.426 1.00 37.06 92 GLY N CA 1
ATOM 5864 C C . GLY F 6 92 ? 273.112 311.336 313.377 1.00 37.06 92 GLY N C 1
ATOM 5865 O O . GLY F 6 92 ? 273.191 312.181 312.482 1.00 37.06 92 GLY N O 1
ATOM 5866 N N . GLN F 6 93 ? 274.004 311.225 314.351 1.00 33.92 93 GLN N N 1
ATOM 5867 C CA . GLN F 6 93 ? 274.786 312.340 314.858 1.00 33.92 93 GLN N CA 1
ATOM 5868 C C . GLN F 6 93 ? 276.239 311.907 314.947 1.00 33.92 93 GLN N C 1
ATOM 5869 O O . GLN F 6 93 ? 276.518 310.801 315.418 1.00 33.92 93 GLN N O 1
ATOM 5875 N N . GLY F 6 94 ? 277.152 312.747 314.464 1.00 28.31 94 GLY N N 1
ATOM 5876 C CA . GLY F 6 94 ? 278.583 312.453 314.499 1.00 28.31 94 GLY N CA 1
ATOM 5877 C C . GLY F 6 94 ? 279.293 313.234 315.592 1.00 28.31 94 GLY N C 1
ATOM 5878 O O . GLY F 6 94 ? 279.058 314.429 315.768 1.00 28.31 94 GLY N O 1
ATOM 5879 N N . LEU F 6 95 ? 280.177 312.545 316.314 1.00 23.87 95 LEU N N 1
ATOM 5880 C CA . LEU F 6 95 ? 280.821 313.103 317.495 1.00 23.87 95 LEU N CA 1
ATOM 5881 C C . LEU F 6 95 ? 282.226 312.533 317.609 1.00 23.87 95 LEU N C 1
ATOM 5882 O O . LEU F 6 95 ? 282.443 311.347 317.346 1.00 23.87 95 LEU N O 1
ATOM 5887 N N . ARG F 6 96 ? 283.172 313.387 318.000 1.00 22.08 96 ARG N N 1
ATOM 5888 C CA . ARG F 6 96 ? 284.541 312.992 318.310 1.00 22.08 96 ARG N CA 1
ATOM 5889 C C . ARG F 6 96 ? 284.856 313.406 319.736 1.00 22.08 96 ARG N C 1
ATOM 5890 O O . ARG F 6 96 ? 284.579 314.544 320.125 1.00 22.08 96 ARG N O 1
ATOM 5898 N N . ILE F 6 97 ? 285.419 312.486 320.515 1.00 17.19 97 ILE N N 1
ATOM 5899 C CA . ILE F 6 97 ? 285.916 312.805 321.849 1.00 17.19 97 ILE N CA 1
ATOM 5900 C C . ILE F 6 97 ? 287.291 312.167 321.996 1.00 17.19 97 ILE N C 1
ATOM 5901 O O . ILE F 6 97 ? 287.463 310.977 321.711 1.00 17.19 97 ILE N O 1
ATOM 5906 N N . ALA F 6 98 ? 288.275 312.965 322.397 1.00 18.27 98 ALA N N 1
ATOM 5907 C CA . ALA F 6 98 ? 289.654 312.518 322.471 1.00 18.27 98 ALA N CA 1
ATOM 5908 C C . ALA F 6 98 ? 290.365 313.315 323.549 1.00 18.27 98 ALA N C 1
ATOM 5909 O O . ALA F 6 98 ? 289.887 314.363 323.989 1.00 18.27 98 ALA N O 1
ATOM 5911 N N . SER F 6 99 ? 291.521 312.809 323.966 1.00 19.02 99 SER N N 1
ATOM 5912 C CA . SER F 6 99 ? 292.273 313.408 325.056 1.00 19.02 99 SER N CA 1
ATOM 5913 C C . SER F 6 99 ? 293.757 313.194 324.814 1.00 19.02 99 SER N C 1
ATOM 5914 O O . SER F 6 99 ? 294.158 312.342 324.020 1.00 19.02 99 SER N O 1
ATOM 5917 N N . LYS F 6 100 ? 294.569 313.990 325.503 1.00 26.49 100 LYS N N 1
ATOM 5918 C CA . LYS F 6 100 ? 296.018 313.872 325.455 1.00 26.49 100 LYS N CA 1
ATOM 5919 C C . LYS F 6 100 ? 296.569 313.926 326.869 1.00 26.49 100 LYS N C 1
ATOM 5920 O O . LYS F 6 100 ? 295.973 314.535 327.756 1.00 26.49 100 LYS N O 1
ATOM 5926 N N . CYS F 6 101 ? 297.729 313.308 327.059 1.00 40.30 101 CYS N N 1
ATOM 5927 C CA . CYS F 6 101 ? 298.301 313.060 328.373 1.00 40.30 101 CYS N CA 1
ATOM 5928 C C . CYS F 6 101 ? 299.609 313.818 328.545 1.00 40.30 101 CYS N C 1
ATOM 5929 O O . CYS F 6 101 ? 300.261 314.187 327.568 1.00 40.30 101 CYS N O 1
ATOM 5932 N N . LEU F 6 102 ? 299.977 314.060 329.805 1.00 45.23 102 LEU N N 1
ATOM 5933 C CA . LEU F 6 102 ? 301.308 314.539 330.189 1.00 45.23 102 LEU N CA 1
ATOM 5934 C C . LEU F 6 102 ? 301.743 313.719 331.393 1.00 45.23 102 LEU N C 1
ATOM 5935 O O . LEU F 6 102 ? 301.529 314.152 332.526 1.00 45.23 102 LEU N O 1
ATOM 5940 N N . TRP F 6 103 ? 302.362 312.562 331.177 1.00 46.03 103 TRP N N 1
ATOM 5941 C CA . TRP F 6 103 ? 302.856 311.859 332.349 1.00 46.03 103 TRP N CA 1
ATOM 5942 C C . TRP F 6 103 ? 303.888 310.806 331.999 1.00 46.03 103 TRP N C 1
ATOM 5943 O O . TRP F 6 103 ? 303.867 310.216 330.917 1.00 46.03 103 TRP N O 1
ATOM 5954 N N . ASP F 6 104 ? 304.786 310.583 332.958 1.00 45.16 104 ASP N N 1
ATOM 5955 C CA . ASP F 6 104 ? 305.761 309.509 332.869 1.00 45.16 104 ASP N CA 1
ATOM 5956 C C . ASP F 6 104 ? 305.043 308.179 332.725 1.00 45.16 104 ASP N C 1
ATOM 5957 O O . ASP F 6 104 ? 304.204 307.818 333.558 1.00 45.16 104 ASP N O 1
ATOM 5959 N N . VAL F 6 105 ? 305.376 307.455 331.659 1.00 45.24 105 VAL N N 1
ATOM 5960 C CA . VAL F 6 105 ? 304.679 306.213 331.346 1.00 45.24 105 VAL N CA 1
ATOM 5961 C C . VAL F 6 105 ? 304.894 305.167 332.427 1.00 45.24 105 VAL N C 1
ATOM 5962 O O . VAL F 6 105 ? 304.002 304.354 332.696 1.00 45.24 105 VAL N O 1
ATOM 5966 N N . GLN F 6 106 ? 306.071 305.165 333.057 1.00 41.58 106 GLN N N 1
ATOM 5967 C CA . GLN F 6 106 ? 306.450 304.064 333.935 1.00 41.58 106 GLN N CA 1
ATOM 5968 C C . GLN F 6 106 ? 305.475 303.881 335.089 1.00 41.58 106 GLN N C 1
ATOM 5969 O O . GLN F 6 106 ? 305.283 302.754 335.557 1.00 41.58 106 GLN N O 1
ATOM 5975 N N . ASN F 6 107 ? 304.852 304.965 335.556 1.00 41.53 107 ASN N N 1
ATOM 5976 C CA . ASN F 6 107 ? 303.978 304.923 336.724 1.00 41.53 107 ASN N CA 1
ATOM 5977 C C . ASN F 6 107 ? 302.545 305.321 336.400 1.00 41.53 107 ASN N C 1
ATOM 5978 O O . ASN F 6 107 ? 301.621 304.549 336.671 1.00 41.53 107 ASN N O 1
ATOM 5983 N N . ASP F 6 108 ? 302.330 306.495 335.820 1.00 42.08 108 ASP N N 1
ATOM 5984 C CA . ASP F 6 108 ? 300.985 307.035 335.688 1.00 42.08 108 ASP N CA 1
ATOM 5985 C C . ASP F 6 108 ? 300.297 306.449 334.463 1.00 42.08 108 ASP N C 1
ATOM 5986 O O . ASP F 6 108 ? 300.939 306.195 333.439 1.00 42.08 108 ASP N O 1
ATOM 5991 N N . ASN F 6 109 ? 298.985 306.233 334.569 1.00 35.49 109 ASN N N 1
ATOM 5992 C CA . ASN F 6 109 ? 298.233 305.578 333.504 1.00 35.49 109 ASN N CA 1
ATOM 5993 C C . ASN F 6 109 ? 296.760 305.944 333.637 1.00 35.49 109 ASN N C 1
ATOM 5994 O O . ASN F 6 109 ? 296.345 306.574 334.612 1.00 35.49 109 ASN N O 1
ATOM 5999 N N . TYR F 6 110 ? 295.974 305.529 332.643 1.00 29.44 110 TYR N N 1
ATOM 6000 C CA . TYR F 6 110 ? 294.579 305.927 332.497 1.00 29.44 110 TYR N CA 1
ATOM 6001 C C . TYR F 6 110 ? 293.708 304.708 332.221 1.00 29.44 110 TYR N C 1
ATOM 6002 O O . TYR F 6 110 ? 294.203 303.594 332.045 1.00 29.44 110 TYR N O 1
ATOM 6011 N N . ALA F 6 111 ? 292.393 304.928 332.183 1.00 25.35 111 ALA N N 1
ATOM 6012 C CA . ALA F 6 111 ? 291.461 303.896 331.743 1.00 25.35 111 ALA N CA 1
ATOM 6013 C C . ALA F 6 111 ? 290.180 304.561 331.261 1.00 25.35 111 ALA N C 1
ATOM 6014 O O . ALA F 6 111 ? 289.895 305.710 331.607 1.00 25.35 111 ALA N O 1
ATOM 6016 N N . SER F 6 112 ? 289.402 303.826 330.466 1.00 24.93 112 SER N N 1
ATOM 6017 C CA . SER F 6 112 ? 288.240 304.419 329.812 1.00 24.93 112 SER N CA 1
ATOM 6018 C C . SER F 6 112 ? 287.249 303.338 329.409 1.00 24.93 112 SER N C 1
ATOM 6019 O O . SER F 6 112 ? 287.607 302.166 329.271 1.00 24.93 112 SER N O 1
ATOM 6022 N N . TYR F 6 113 ? 285.996 303.753 329.205 1.00 26.45 113 TYR N N 1
ATOM 6023 C CA . TYR F 6 113 ? 284.966 302.850 328.700 1.00 26.45 113 TYR N CA 1
ATOM 6024 C C . TYR F 6 113 ? 283.858 303.655 328.040 1.00 26.45 113 TYR N C 1
ATOM 6025 O O . TYR F 6 113 ? 283.603 304.806 328.406 1.00 26.45 113 TYR N O 1
ATOM 6034 N N . THR F 6 114 ? 283.199 303.022 327.073 1.00 25.42 114 THR N N 1
ATOM 6035 C CA . THR F 6 114 ? 282.072 303.585 326.352 1.00 25.42 114 THR N CA 1
ATOM 6036 C C . THR F 6 114 ? 280.907 302.611 326.439 1.00 25.42 114 THR N C 1
ATOM 6037 O O . THR F 6 114 ? 281.094 301.422 326.697 1.00 25.42 114 THR N O 1
ATOM 6041 N N . TYR F 6 115 ? 279.693 303.111 326.223 1.00 31.83 115 TYR N N 1
ATOM 6042 C CA . TYR F 6 115 ? 278.522 302.239 326.285 1.00 31.83 115 TYR N CA 1
ATOM 6043 C C . TYR F 6 115 ? 277.368 302.932 325.587 1.00 31.83 115 TYR N C 1
ATOM 6044 O O . TYR F 6 115 ? 276.978 304.030 325.990 1.00 31.83 115 TYR N O 1
ATOM 6053 N N . THR F 6 116 ? 276.804 302.287 324.568 1.00 29.10 116 THR N N 1
ATOM 6054 C CA . THR F 6 116 ? 275.731 302.873 323.777 1.00 29.10 116 THR N CA 1
ATOM 6055 C C . THR F 6 116 ? 274.604 301.873 323.592 1.00 29.10 116 THR N C 1
ATOM 6056 O O . THR F 6 116 ? 274.844 300.707 323.263 1.00 29.10 116 THR N O 1
ATOM 6060 N N . SER F 6 117 ? 273.384 302.334 323.834 1.00 30.56 117 SER N N 1
ATOM 6061 C CA . SER F 6 117 ? 272.162 301.652 323.453 1.00 30.56 117 SER N CA 1
ATOM 6062 C C . SER F 6 117 ? 271.643 302.266 322.154 1.00 30.56 117 SER N C 1
ATOM 6063 O O . SER F 6 117 ? 272.342 303.017 321.469 1.00 30.56 117 SER N O 1
ATOM 6066 N N . GLU F 6 118 ? 270.397 301.945 321.811 1.00 32.81 118 GLU N N 1
ATOM 6067 C CA . GLU F 6 118 ? 269.848 302.352 320.522 1.00 32.81 118 GLU N CA 1
ATOM 6068 C C . GLU F 6 118 ? 269.711 303.865 320.398 1.00 32.81 118 GLU N C 1
ATOM 6069 O O . GLU F 6 118 ? 269.751 304.391 319.280 1.00 32.81 118 GLU N O 1
ATOM 6075 N N . LYS F 6 119 ? 269.539 304.576 321.518 1.00 37.09 119 LYS N N 1
ATOM 6076 C CA . LYS F 6 119 ? 269.339 306.021 321.484 1.00 37.09 119 LYS N CA 1
ATOM 6077 C C . LYS F 6 119 ? 270.102 306.762 322.573 1.00 37.09 119 LYS N C 1
ATOM 6078 O O . LYS F 6 119 ? 269.876 307.966 322.745 1.00 37.09 119 LYS N O 1
ATOM 6084 N N . VAL F 6 120 ? 270.988 306.094 323.314 1.00 33.89 120 VAL N N 1
ATOM 6085 C CA . VAL F 6 120 ? 271.759 306.731 324.371 1.00 33.89 120 VAL N CA 1
ATOM 6086 C C . VAL F 6 120 ? 273.224 306.348 324.219 1.00 33.89 120 VAL N C 1
ATOM 6087 O O . VAL F 6 120 ? 273.570 305.331 323.617 1.00 33.89 120 VAL N O 1
ATOM 6091 N N . TYR F 6 121 ? 274.086 307.192 324.775 1.00 28.62 121 TYR N N 1
ATOM 6092 C CA . TYR F 6 121 ? 275.499 306.880 324.866 1.00 28.62 121 TYR N CA 1
ATOM 6093 C C . TYR F 6 121 ? 276.052 307.527 326.124 1.00 28.62 121 TYR N C 1
ATOM 6094 O O . TYR F 6 121 ? 275.834 308.719 326.373 1.00 28.62 121 TYR N O 1
ATOM 6103 N N . CYS F 6 122 ? 276.738 306.719 326.922 1.00 28.75 122 CYS N N 1
ATOM 6104 C CA . CYS F 6 122 ? 277.367 307.144 328.158 1.00 28.75 122 CYS N CA 1
ATOM 6105 C C . CYS F 6 122 ? 278.785 306.603 328.156 1.00 28.75 122 CYS N C 1
ATOM 6106 O O . CYS F 6 122 ? 278.998 305.419 327.872 1.00 28.75 122 CYS N O 1
ATOM 6109 N N . THR F 6 123 ? 279.754 307.467 328.452 1.00 24.85 123 THR N N 1
ATOM 6110 C CA . THR F 6 123 ? 281.163 307.103 328.350 1.00 24.85 123 THR N CA 1
ATOM 6111 C C . THR F 6 123 ? 281.931 307.743 329.490 1.00 24.85 123 THR N C 1
ATOM 6112 O O . THR F 6 123 ? 281.845 308.957 329.685 1.00 24.85 123 THR N O 1
ATOM 6116 N N . GLY F 6 124 ? 282.708 306.935 330.206 1.00 22.46 124 GLY N N 1
ATOM 6117 C CA . GLY F 6 124 ? 283.433 307.409 331.371 1.00 22.46 124 GLY N CA 1
ATOM 6118 C C . GLY F 6 124 ? 284.921 307.158 331.291 1.00 22.46 124 GLY N C 1
ATOM 6119 O O . GLY F 6 124 ? 285.356 306.051 330.946 1.00 22.46 124 GLY N O 1
ATOM 6120 N N . ILE F 6 125 ? 285.709 308.184 331.618 1.00 21.58 125 ILE N N 1
ATOM 6121 C CA . ILE F 6 125 ? 287.163 308.114 331.598 1.00 21.58 125 ILE N CA 1
ATOM 6122 C C . ILE F 6 125 ? 287.677 308.410 332.997 1.00 21.58 125 ILE N C 1
ATOM 6123 O O . ILE F 6 125 ? 287.160 309.299 333.686 1.00 21.58 125 ILE N O 1
ATOM 6128 N N . VAL F 6 126 ? 288.689 307.653 333.412 1.00 24.20 126 VAL N N 1
ATOM 6129 C CA . VAL F 6 126 ? 289.285 307.758 334.735 1.00 24.20 126 VAL N CA 1
ATOM 6130 C C . VAL F 6 126 ? 290.781 307.947 334.554 1.00 24.20 126 VAL N C 1
ATOM 6131 O O . VAL F 6 126 ? 291.436 307.145 333.878 1.00 24.20 126 VAL N O 1
ATOM 6135 N N . PHE F 6 127 ? 291.313 309.004 335.151 1.00 29.03 127 PHE N N 1
ATOM 6136 C CA . PHE F 6 127 ? 292.730 309.302 335.093 1.00 29.03 127 PHE N CA 1
ATOM 6137 C C . PHE F 6 127 ? 293.453 308.580 336.223 1.00 29.03 127 PHE N C 1
ATOM 6138 O O . PHE F 6 127 ? 292.847 307.910 337.060 1.00 29.03 127 PHE N O 1
ATOM 6146 N N . GLY F 6 128 ? 294.773 308.707 336.234 1.00 36.64 128 GLY N N 1
ATOM 6147 C CA . GLY F 6 128 ? 295.578 308.229 337.335 1.00 36.64 128 GLY N CA 1
ATOM 6148 C C . GLY F 6 128 ? 296.951 308.865 337.311 1.00 36.64 128 GLY N C 1
ATOM 6149 O O . GLY F 6 128 ? 297.651 308.810 336.296 1.00 36.64 128 GLY N O 1
ATOM 6150 N N . CYS F 6 129 ? 297.348 309.463 338.432 1.00 40.49 129 CYS N N 1
ATOM 6151 C CA . CYS F 6 129 ? 298.655 310.093 338.585 1.00 40.49 129 CYS N CA 1
ATOM 6152 C C . CYS F 6 129 ? 299.226 309.667 339.928 1.00 40.49 129 CYS N C 1
ATOM 6153 O O . CYS F 6 129 ? 298.693 310.039 340.978 1.00 40.49 129 CYS N O 1
ATOM 6156 N N . TYR F 6 130 ? 300.302 308.887 339.896 1.00 41.25 130 TYR N N 1
ATOM 6157 C CA . TYR F 6 130 ? 300.963 308.474 341.124 1.00 41.25 130 TYR N CA 1
ATOM 6158 C C . TYR F 6 130 ? 301.543 309.683 341.844 1.00 41.25 130 TYR N C 1
ATOM 6159 O O . TYR F 6 130 ? 302.451 310.342 341.327 1.00 41.25 130 TYR N O 1
ATOM 6168 N N . PHE F 6 131 ? 301.024 309.983 343.032 1.00 42.42 131 PHE N N 1
ATOM 6169 C CA . PHE F 6 131 ? 301.523 311.110 343.807 1.00 42.42 131 PHE N CA 1
ATOM 6170 C C . PHE F 6 131 ? 302.966 310.868 344.225 1.00 42.42 131 PHE N C 1
ATOM 6171 O O . PHE F 6 131 ? 303.361 309.739 344.527 1.00 42.42 131 PHE N O 1
ATOM 6179 N N . GLU F 6 132 ? 303.758 311.932 344.234 1.00 38.74 132 GLU N N 1
ATOM 6180 C CA . GLU F 6 132 ? 305.151 311.827 344.644 1.00 38.74 132 GLU N CA 1
ATOM 6181 C C . GLU F 6 132 ? 305.780 313.203 344.801 1.00 38.74 132 GLU N C 1
ATOM 6182 O O . GLU F 6 132 ? 306.849 313.338 345.395 1.00 38.74 132 GLU N O 1
ATOM 6184 N N . GLU G 7 7 ? 300.872 328.379 343.571 1.00 54.82 7 GLU O N 1
ATOM 6185 C CA . GLU G 7 7 ? 301.483 329.490 342.854 1.00 54.82 7 GLU O CA 1
ATOM 6186 C C . GLU G 7 7 ? 300.972 329.555 341.417 1.00 54.82 7 GLU O C 1
ATOM 6187 O O . GLU G 7 7 ? 301.712 329.284 340.474 1.00 54.82 7 GLU O O 1
ATOM 6189 N N . TYR G 7 8 ? 299.703 329.918 341.261 1.00 49.17 8 TYR O N 1
ATOM 6190 C CA . TYR G 7 8 ? 299.050 329.988 339.957 1.00 49.17 8 TYR O CA 1
ATOM 6191 C C . TYR G 7 8 ? 297.698 330.665 340.147 1.00 49.17 8 TYR O C 1
ATOM 6192 O O . TYR G 7 8 ? 297.344 331.095 341.249 1.00 49.17 8 TYR O O 1
ATOM 6201 N N . ILE G 7 9 ? 296.943 330.758 339.056 1.00 47.19 9 ILE O N 1
ATOM 6202 C CA . ILE G 7 9 ? 295.539 331.156 339.109 1.00 47.19 9 ILE O CA 1
ATOM 6203 C C . ILE G 7 9 ? 294.827 330.532 337.915 1.00 47.19 9 ILE O C 1
ATOM 6204 O O . ILE G 7 9 ? 295.264 330.681 336.770 1.00 47.19 9 ILE O O 1
ATOM 6209 N N . SER G 7 10 ? 293.730 329.822 338.189 1.00 47.48 10 SER O N 1
ATOM 6210 C CA . SER G 7 10 ? 293.055 329.063 337.141 1.00 47.48 10 SER O CA 1
ATOM 6211 C C . SER G 7 10 ? 292.450 329.973 336.080 1.00 47.48 10 SER O C 1
ATOM 6212 O O . SER G 7 10 ? 292.274 329.550 334.930 1.00 47.48 10 SER O O 1
ATOM 6215 N N . GLU G 7 11 ? 292.119 331.213 336.440 1.00 47.91 11 GLU O N 1
ATOM 6216 C CA . GLU G 7 11 ? 291.665 332.166 335.435 1.00 47.91 11 GLU O CA 1
ATOM 6217 C C . GLU G 7 11 ? 292.727 332.366 334.362 1.00 47.91 11 GLU O C 1
ATOM 6218 O O . GLU G 7 11 ? 292.408 332.504 333.176 1.00 47.91 11 GLU O O 1
ATOM 6224 N N . GLU G 7 12 ? 294.001 332.361 334.757 1.00 44.01 12 GLU O N 1
ATOM 6225 C CA . GLU G 7 12 ? 295.071 332.498 333.777 1.00 44.01 12 GLU O CA 1
ATOM 6226 C C . GLU G 7 12 ? 295.145 331.267 332.886 1.00 44.01 12 GLU O C 1
ATOM 6227 O O . GLU G 7 12 ? 295.445 331.371 331.688 1.00 44.01 12 GLU O O 1
ATOM 6233 N N . VAL G 7 13 ? 294.870 330.093 333.454 1.00 41.29 13 VAL O N 1
ATOM 6234 C CA . VAL G 7 13 ? 294.789 328.881 332.646 1.00 41.29 13 VAL O CA 1
ATOM 6235 C C . VAL G 7 13 ? 293.713 329.045 331.584 1.00 41.29 13 VAL O C 1
ATOM 6236 O O . VAL G 7 13 ? 293.938 328.784 330.394 1.00 41.29 13 VAL O O 1
ATOM 6240 N N . GLN G 7 14 ? 292.534 329.513 332.000 1.00 39.49 14 GLN O N 1
ATOM 6241 C CA . GLN G 7 14 ? 291.443 329.707 331.054 1.00 39.49 14 GLN O CA 1
ATOM 6242 C C . GLN G 7 14 ? 291.820 330.729 329.990 1.00 39.49 14 GLN O C 1
ATOM 6243 O O . GLN G 7 14 ? 291.457 330.577 328.819 1.00 39.49 14 GLN O O 1
ATOM 6249 N N . LYS G 7 15 ? 292.551 331.774 330.380 1.00 41.72 15 LYS O N 1
ATOM 6250 C CA . LYS G 7 15 ? 292.994 332.766 329.405 1.00 41.72 15 LYS O CA 1
ATOM 6251 C C . LYS G 7 15 ? 293.914 332.135 328.372 1.00 41.72 15 LYS O C 1
ATOM 6252 O O . LYS G 7 15 ? 293.802 332.419 327.175 1.00 41.72 15 LYS O O 1
ATOM 6258 N N . ALA G 7 16 ? 294.832 331.278 328.816 1.00 39.60 16 ALA O N 1
ATOM 6259 C CA . ALA G 7 16 ? 295.723 330.613 327.871 1.00 39.60 16 ALA O CA 1
ATOM 6260 C C . ALA G 7 16 ? 294.940 329.728 326.904 1.00 39.60 16 ALA O C 1
ATOM 6261 O O . ALA G 7 16 ? 295.199 329.729 325.690 1.00 39.60 16 ALA O O 1
ATOM 6263 N N . ILE G 7 17 ? 293.965 328.977 327.422 1.00 38.57 17 ILE O N 1
ATOM 6264 C CA . ILE G 7 17 ? 293.157 328.117 326.557 1.00 38.57 17 ILE O CA 1
ATOM 6265 C C . ILE G 7 17 ? 292.393 328.958 325.542 1.00 38.57 17 ILE O C 1
ATOM 6266 O O . ILE G 7 17 ? 292.293 328.599 324.360 1.00 38.57 17 ILE O O 1
ATOM 6271 N N . ASP G 7 18 ? 291.813 330.070 325.996 1.00 39.42 18 ASP O N 1
ATOM 6272 C CA . ASP G 7 18 ? 291.057 330.928 325.095 1.00 39.42 18 ASP O CA 1
ATOM 6273 C C . ASP G 7 18 ? 291.958 331.515 324.023 1.00 39.42 18 ASP O C 1
ATOM 6274 O O . ASP G 7 18 ? 291.564 331.604 322.855 1.00 39.42 18 ASP O O 1
ATOM 6279 N N . ASP G 7 19 ? 293.173 331.922 324.404 1.00 39.23 19 ASP O N 1
ATOM 6280 C CA . ASP G 7 19 ? 294.147 332.383 323.421 1.00 39.23 19 ASP O CA 1
ATOM 6281 C C . ASP G 7 19 ? 294.373 331.319 322.359 1.00 39.23 19 ASP O C 1
ATOM 6282 O O . ASP G 7 19 ? 294.321 331.606 321.157 1.00 39.23 19 ASP O O 1
ATOM 6287 N N . SER G 7 20 ? 294.584 330.074 322.793 1.00 37.70 20 SER O N 1
ATOM 6288 C CA . SER G 7 20 ? 294.819 328.982 321.851 1.00 37.70 20 SER O CA 1
ATOM 6289 C C . SER G 7 20 ? 293.657 328.833 320.876 1.00 37.70 20 SER O C 1
ATOM 6290 O O . SER G 7 20 ? 293.829 328.945 319.655 1.00 37.70 20 SER O O 1
ATOM 6293 N N . VAL G 7 21 ? 292.455 328.610 321.407 1.00 39.38 21 VAL O N 1
ATOM 6294 C CA . VAL G 7 21 ? 291.322 328.285 320.543 1.00 39.38 21 VAL O CA 1
ATOM 6295 C C . VAL G 7 21 ? 290.995 329.457 319.625 1.00 39.38 21 VAL O C 1
ATOM 6296 O O . VAL G 7 21 ? 290.765 329.270 318.424 1.00 39.38 21 VAL O O 1
ATOM 6300 N N . LYS G 7 22 ? 290.975 330.681 320.160 1.00 47.65 22 LYS O N 1
ATOM 6301 C CA . LYS G 7 22 ? 290.640 331.831 319.331 1.00 47.65 22 LYS O CA 1
ATOM 6302 C C . LYS G 7 22 ? 291.680 332.038 318.240 1.00 47.65 22 LYS O C 1
ATOM 6303 O O . LYS G 7 22 ? 291.333 332.240 317.070 1.00 47.65 22 LYS O O 1
ATOM 6309 N N . GLN G 7 23 ? 292.967 331.981 318.596 1.00 42.88 23 GLN O N 1
ATOM 6310 C CA . GLN G 7 23 ? 294.005 332.175 317.594 1.00 42.88 23 GLN O CA 1
ATOM 6311 C C . GLN G 7 23 ? 293.942 331.109 316.513 1.00 42.88 23 GLN O C 1
ATOM 6312 O O . GLN G 7 23 ? 294.279 331.383 315.356 1.00 42.88 23 GLN O O 1
ATOM 6318 N N . VAL G 7 24 ? 293.517 329.896 316.858 1.00 37.20 24 VAL O N 1
ATOM 6319 C CA . VAL G 7 24 ? 293.678 328.779 315.934 1.00 37.20 24 VAL O CA 1
ATOM 6320 C C . VAL G 7 24 ? 292.614 328.815 314.841 1.00 37.20 24 VAL O C 1
ATOM 6321 O O . VAL G 7 24 ? 292.942 328.832 313.649 1.00 37.20 24 VAL O O 1
ATOM 6325 N N . PHE G 7 25 ? 291.337 328.812 315.222 1.00 37.76 25 PHE O N 1
ATOM 6326 C CA . PHE G 7 25 ? 290.230 328.870 314.267 1.00 37.76 25 PHE O CA 1
ATOM 6327 C C . PHE G 7 25 ? 289.435 330.154 314.340 1.00 37.76 25 PHE O C 1
ATOM 6328 O O . PHE G 7 25 ? 289.019 330.669 313.300 1.00 37.76 25 PHE O O 1
ATOM 6336 N N . GLY G 7 26 ? 289.196 330.662 315.543 1.00 53.26 26 GLY O N 1
ATOM 6337 C CA . GLY G 7 26 ? 288.353 331.822 315.719 1.00 53.26 26 GLY O CA 1
ATOM 6338 C C . GLY G 7 26 ? 288.843 333.018 314.932 1.00 53.26 26 GLY O C 1
ATOM 6339 O O . GLY G 7 26 ? 290.022 333.383 314.994 1.00 53.26 26 GLY O O 1
ATOM 6340 N N . ILE G 7 27 ? 287.933 333.618 314.174 1.00 71.36 27 ILE O N 1
ATOM 6341 C CA . ILE G 7 27 ? 288.224 334.748 313.304 1.00 71.36 27 ILE O CA 1
ATOM 6342 C C . ILE G 7 27 ? 287.327 335.901 313.727 1.00 71.36 27 ILE O C 1
ATOM 6343 O O . ILE G 7 27 ? 286.157 335.695 314.071 1.00 71.36 27 ILE O O 1
ATOM 6348 N N . LYS G 7 28 ? 287.884 337.113 313.723 1.00 77.71 28 LYS O N 1
ATOM 6349 C CA . LYS G 7 28 ? 287.136 338.266 314.210 1.00 77.71 28 LYS O CA 1
ATOM 6350 C C . LYS G 7 28 ? 285.920 338.553 313.333 1.00 77.71 28 LYS O C 1
ATOM 6351 O O . LYS G 7 28 ? 284.824 338.807 313.849 1.00 77.71 28 LYS O O 1
ATOM 6357 N N . ASP G 7 29 ? 286.085 338.500 312.011 1.00 76.25 29 ASP O N 1
ATOM 6358 C CA . ASP G 7 29 ? 284.972 338.730 311.096 1.00 76.25 29 ASP O CA 1
ATOM 6359 C C . ASP G 7 29 ? 284.195 337.438 310.884 1.00 76.25 29 ASP O C 1
ATOM 6360 O O . ASP G 7 29 ? 284.769 336.408 310.521 1.00 76.25 29 ASP O O 1
ATOM 6365 N N . ASP G 7 30 ? 282.880 337.505 311.086 1.00 70.91 30 ASP O N 1
ATOM 6366 C CA . ASP G 7 30 ? 282.040 336.306 311.126 1.00 70.91 30 ASP O CA 1
ATOM 6367 C C . ASP G 7 30 ? 281.471 336.008 309.736 1.00 70.91 30 ASP O C 1
ATOM 6368 O O . ASP G 7 30 ? 280.288 336.204 309.451 1.00 70.91 30 ASP O O 1
ATOM 6373 N N . SER G 7 31 ? 282.356 335.534 308.852 1.00 61.47 31 SER O N 1
ATOM 6374 C CA . SER G 7 31 ? 281.934 334.953 307.577 1.00 61.47 31 SER O CA 1
ATOM 6375 C C . SER G 7 31 ? 282.586 333.611 307.277 1.00 61.47 31 SER O C 1
ATOM 6376 O O . SER G 7 31 ? 281.914 332.712 306.765 1.00 61.47 31 SER O O 1
ATOM 6379 N N . SER G 7 32 ? 283.876 333.447 307.590 1.00 55.82 32 SER O N 1
ATOM 6380 C CA . SER G 7 32 ? 284.578 332.219 307.230 1.00 55.82 32 SER O CA 1
ATOM 6381 C C . SER G 7 32 ? 284.216 331.065 308.148 1.00 55.82 32 SER O C 1
ATOM 6382 O O . SER G 7 32 ? 284.271 329.905 307.731 1.00 55.82 32 SER O O 1
ATOM 6385 N N . GLN G 7 33 ? 283.851 331.350 309.395 1.00 52.36 33 GLN O N 1
ATOM 6386 C CA . GLN G 7 33 ? 283.399 330.275 310.269 1.00 52.36 33 GLN O CA 1
ATOM 6387 C C . GLN G 7 33 ? 282.095 329.653 309.783 1.00 52.36 33 GLN O C 1
ATOM 6388 O O . GLN G 7 33 ? 281.748 328.556 310.231 1.00 52.36 33 GLN O O 1
ATOM 6394 N N . VAL G 7 34 ? 281.355 330.334 308.904 1.00 53.81 34 VAL O N 1
ATOM 6395 C CA . VAL G 7 34 ? 280.312 329.659 308.138 1.00 53.81 34 VAL O CA 1
ATOM 6396 C C . VAL G 7 34 ? 280.922 328.983 306.913 1.00 53.81 34 VAL O C 1
ATOM 6397 O O . VAL G 7 34 ? 280.428 327.942 306.465 1.00 53.81 34 VAL O O 1
ATOM 6401 N N . THR G 7 35 ? 281.998 329.548 306.355 1.00 53.81 35 THR O N 1
ATOM 6402 C CA . THR G 7 35 ? 282.785 328.823 305.363 1.00 53.81 35 THR O CA 1
ATOM 6403 C C . THR G 7 35 ? 283.502 327.624 305.972 1.00 53.81 35 THR O C 1
ATOM 6404 O O . THR G 7 35 ? 283.933 326.734 305.229 1.00 53.81 35 THR O O 1
ATOM 6408 N N . ILE G 7 36 ? 283.652 327.591 307.299 1.00 50.35 36 ILE O N 1
ATOM 6409 C CA . ILE G 7 36 ? 284.167 326.422 308.004 1.00 50.35 36 ILE O CA 1
ATOM 6410 C C . ILE G 7 36 ? 283.057 325.880 308.896 1.00 50.35 36 ILE O C 1
ATOM 6411 O O . ILE G 7 36 ? 282.956 326.231 310.075 1.00 50.35 36 ILE O O 1
ATOM 6416 N N . THR G 7 37 ? 282.238 325.002 308.335 1.00 38.92 37 THR O N 1
ATOM 6417 C CA . THR G 7 37 ? 281.210 324.268 309.052 1.00 38.92 37 THR O CA 1
ATOM 6418 C C . THR G 7 37 ? 281.813 322.937 309.508 1.00 38.92 37 THR O C 1
ATOM 6419 O O . THR G 7 37 ? 282.954 322.614 309.176 1.00 38.92 37 THR O O 1
ATOM 6423 N N . TYR G 7 38 ? 281.068 322.176 310.309 1.00 33.02 38 TYR O N 1
ATOM 6424 C CA . TYR G 7 38 ? 281.499 320.822 310.625 1.00 33.02 38 TYR O CA 1
ATOM 6425 C C . TYR G 7 38 ? 281.681 320.027 309.339 1.00 33.02 38 TYR O C 1
ATOM 6426 O O . TYR G 7 38 ? 280.798 320.006 308.477 1.00 33.02 38 TYR O O 1
ATOM 6435 N N . ASN G 7 39 ? 282.837 319.378 309.215 1.00 29.12 39 ASN O N 1
ATOM 6436 C CA . ASN G 7 39 ? 283.177 318.548 308.069 1.00 29.12 39 ASN O CA 1
ATOM 6437 C C . ASN G 7 39 ? 283.614 317.179 308.562 1.00 29.12 39 ASN O C 1
ATOM 6438 O O . ASN G 7 39 ? 284.348 317.073 309.548 1.00 29.12 39 ASN O O 1
ATOM 6443 N N . LYS G 7 40 ? 283.166 316.131 307.875 1.00 25.53 40 LYS O N 1
ATOM 6444 C CA . LYS G 7 40 ? 283.599 314.789 308.243 1.00 25.53 40 LYS O CA 1
ATOM 6445 C C . LYS G 7 40 ? 285.087 314.600 307.977 1.00 25.53 40 LYS O C 1
ATOM 6446 O O . LYS G 7 40 ? 285.779 313.926 308.747 1.00 25.53 40 LYS O O 1
ATOM 6452 N N . ASP G 7 41 ? 285.596 315.179 306.891 1.00 25.72 41 ASP O N 1
ATOM 6453 C CA . ASP G 7 41 ? 286.986 314.950 306.517 1.00 25.72 41 ASP O CA 1
ATOM 6454 C C . ASP G 7 41 ? 287.940 315.684 307.448 1.00 25.72 41 ASP O C 1
ATOM 6455 O O . ASP G 7 41 ? 288.926 315.110 307.922 1.00 25.72 41 ASP O O 1
ATOM 6460 N N . LYS G 7 42 ? 287.657 316.950 307.730 1.00 26.15 42 LYS O N 1
ATOM 6461 C CA . LYS G 7 42 ? 288.638 317.833 308.343 1.00 26.15 42 LYS O CA 1
ATOM 6462 C C . LYS G 7 42 ? 288.659 317.762 309.865 1.00 26.15 42 LYS O C 1
ATOM 6463 O O . LYS G 7 42 ? 289.547 318.360 310.480 1.00 26.15 42 LYS O O 1
ATOM 6469 N N . VAL G 7 43 ? 287.726 317.039 310.485 1.00 22.78 43 VAL O N 1
ATOM 6470 C CA . VAL G 7 43 ? 287.574 317.108 311.936 1.00 22.78 43 VAL O CA 1
ATOM 6471 C C . VAL G 7 43 ? 288.806 316.558 312.646 1.00 22.78 43 VAL O C 1
ATOM 6472 O O . VAL G 7 43 ? 289.205 317.071 313.697 1.00 22.78 43 VAL O O 1
ATOM 6476 N N . ASN G 7 44 ? 289.415 315.499 312.107 1.00 19.33 44 ASN O N 1
ATOM 6477 C CA . ASN G 7 44 ? 290.574 314.895 312.763 1.00 19.33 44 ASN O CA 1
ATOM 6478 C C . ASN G 7 44 ? 291.723 315.884 312.874 1.00 19.33 44 ASN O C 1
ATOM 6479 O O . ASN G 7 44 ? 292.336 316.038 313.944 1.00 19.33 44 ASN O O 1
ATOM 6484 N N . LEU G 7 45 ? 292.037 316.548 311.761 1.00 23.30 45 LEU O N 1
ATOM 6485 C CA . LEU G 7 45 ? 293.102 317.538 311.759 1.00 23.30 45 LEU O CA 1
ATOM 6486 C C . LEU G 7 45 ? 292.791 318.638 312.753 1.00 23.30 45 LEU O C 1
ATOM 6487 O O . LEU G 7 45 ? 293.676 319.105 313.471 1.00 23.30 45 LEU O O 1
ATOM 6492 N N . TRP G 7 46 ? 291.522 319.027 312.842 1.00 25.51 46 TRP O N 1
ATOM 6493 C CA . TRP G 7 46 ? 291.137 320.093 313.753 1.00 25.51 46 TRP O CA 1
ATOM 6494 C C . TRP G 7 46 ? 291.361 319.680 315.200 1.00 25.51 46 TRP O C 1
ATOM 6495 O O . TRP G 7 46 ? 291.947 320.429 315.983 1.00 25.51 46 TRP O O 1
ATOM 6506 N N . THR G 7 47 ? 290.901 318.486 315.572 1.00 23.81 47 THR O N 1
ATOM 6507 C CA . THR G 7 47 ? 291.043 318.035 316.953 1.00 23.81 47 THR O CA 1
ATOM 6508 C C . THR G 7 47 ? 292.509 317.945 317.354 1.00 23.81 47 THR O C 1
ATOM 6509 O O . THR G 7 47 ? 292.929 318.518 318.373 1.00 23.81 47 THR O O 1
ATOM 6513 N N . GLN G 7 48 ? 293.306 317.226 316.557 1.00 25.78 48 GLN O N 1
ATOM 6514 C CA . GLN G 7 48 ? 294.711 317.050 316.910 1.00 25.78 48 GLN O CA 1
ATOM 6515 C C . GLN G 7 48 ? 295.447 318.384 316.907 1.00 25.78 48 GLN O C 1
ATOM 6516 O O . GLN G 7 48 ? 296.263 318.651 317.796 1.00 25.78 48 GLN O O 1
ATOM 6522 N N . GLN G 7 49 ? 295.154 319.247 315.930 1.00 28.89 49 GLN O N 1
ATOM 6523 C CA . GLN G 7 49 ? 295.802 320.548 315.858 1.00 28.89 49 GLN O CA 1
ATOM 6524 C C . GLN G 7 49 ? 295.444 321.413 317.058 1.00 28.89 49 GLN O C 1
ATOM 6525 O O . GLN G 7 49 ? 296.314 322.083 317.628 1.00 28.89 49 GLN O O 1
ATOM 6531 N N . ILE G 7 50 ? 294.174 321.406 317.466 1.00 27.30 50 ILE O N 1
ATOM 6532 C CA . ILE G 7 50 ? 293.762 322.196 318.621 1.00 27.30 50 ILE O CA 1
ATOM 6533 C C . ILE G 7 50 ? 294.510 321.738 319.857 1.00 27.30 50 ILE O C 1
ATOM 6534 O O . ILE G 7 50 ? 295.087 322.550 320.588 1.00 27.30 50 ILE O O 1
ATOM 6539 N N . ILE G 7 51 ? 294.511 320.429 320.109 1.00 26.72 51 ILE O N 1
ATOM 6540 C CA . ILE G 7 51 ? 295.142 319.944 321.330 1.00 26.72 51 ILE O CA 1
ATOM 6541 C C . ILE G 7 51 ? 296.637 320.222 321.294 1.00 26.72 51 ILE O C 1
ATOM 6542 O O . ILE G 7 51 ? 297.229 320.622 322.302 1.00 26.72 51 ILE O O 1
ATOM 6547 N N . ASP G 7 52 ? 297.269 320.033 320.133 1.00 33.44 52 ASP O N 1
ATOM 6548 C CA . ASP G 7 52 ? 298.711 320.227 320.038 1.00 33.44 52 ASP O CA 1
ATOM 6549 C C . ASP G 7 52 ? 299.094 321.688 320.248 1.00 33.44 52 ASP O C 1
ATOM 6550 O O . ASP G 7 52 ? 300.060 321.990 320.959 1.00 33.44 52 ASP O O 1
ATOM 6555 N N . TYR G 7 53 ? 298.351 322.615 319.646 1.00 32.65 53 TYR O N 1
ATOM 6556 C CA . TYR G 7 53 ? 298.670 324.024 319.844 1.00 32.65 53 TYR O CA 1
ATOM 6557 C C . TYR G 7 53 ? 298.379 324.452 321.275 1.00 32.65 53 TYR O C 1
ATOM 6558 O O . TYR G 7 53 ? 299.135 325.240 321.864 1.00 32.65 53 TYR O O 1
ATOM 6567 N N . THR G 7 54 ? 297.300 323.929 321.860 1.00 30.66 54 THR O N 1
ATOM 6568 C CA . THR G 7 54 ? 296.987 324.250 323.244 1.00 30.66 54 THR O CA 1
ATOM 6569 C C . THR G 7 54 ? 298.098 323.784 324.170 1.00 30.66 54 THR O C 1
ATOM 6570 O O . THR G 7 54 ? 298.538 324.529 325.047 1.00 30.66 54 THR O O 1
ATOM 6574 N N . ILE G 7 55 ? 298.582 322.556 323.981 1.00 31.50 55 ILE O N 1
ATOM 6575 C CA . ILE G 7 55 ? 299.646 322.070 324.853 1.00 31.50 55 ILE O CA 1
ATOM 6576 C C . ILE G 7 55 ? 300.947 322.812 324.585 1.00 31.50 55 ILE O C 1
ATOM 6577 O O . ILE G 7 55 ? 301.784 322.938 325.483 1.00 31.50 55 ILE O O 1
ATOM 6582 N N . ARG G 7 56 ? 301.167 323.288 323.358 1.00 35.71 56 ARG O N 1
ATOM 6583 C CA . ARG G 7 56 ? 302.317 324.157 323.140 1.00 35.71 56 ARG O CA 1
ATOM 6584 C C . ARG G 7 56 ? 302.201 325.409 323.996 1.00 35.71 56 ARG O C 1
ATOM 6585 O O . ARG G 7 56 ? 303.164 325.814 324.663 1.00 35.71 56 ARG O O 1
ATOM 6593 N N . GLY G 7 57 ? 301.013 326.012 324.018 1.00 33.07 57 GLY O N 1
ATOM 6594 C CA . GLY G 7 57 ? 300.793 327.151 324.893 1.00 33.07 57 GLY O CA 1
ATOM 6595 C C . GLY G 7 57 ? 300.977 326.800 326.357 1.00 33.07 57 GLY O C 1
ATOM 6596 O O . GLY G 7 57 ? 301.469 327.610 327.145 1.00 33.07 57 GLY O O 1
ATOM 6597 N N . LEU G 7 58 ? 300.579 325.591 326.741 1.00 33.06 58 LEU O N 1
ATOM 6598 C CA . LEU G 7 58 ? 300.712 325.177 328.133 1.00 33.06 58 LEU O CA 1
ATOM 6599 C C . LEU G 7 58 ? 302.165 324.928 328.511 1.00 33.06 58 LEU O C 1
ATOM 6600 O O . LEU G 7 58 ? 302.544 325.139 329.666 1.00 33.06 58 LEU O O 1
ATOM 6605 N N . ASN G 7 59 ? 302.980 324.448 327.572 1.00 38.36 59 ASN O N 1
ATOM 6606 C CA . ASN G 7 59 ? 304.395 324.252 327.849 1.00 38.36 59 ASN O CA 1
ATOM 6607 C C . ASN G 7 59 ? 305.179 325.550 327.770 1.00 38.36 59 ASN O C 1
ATOM 6608 O O . ASN G 7 59 ? 306.284 325.622 328.316 1.00 38.36 59 ASN O O 1
ATOM 6613 N N . LYS G 7 60 ? 304.638 326.577 327.107 1.00 38.25 60 LYS O N 1
ATOM 6614 C CA . LYS G 7 60 ? 305.247 327.898 327.216 1.00 38.25 60 LYS O CA 1
ATOM 6615 C C . LYS G 7 60 ? 305.280 328.361 328.666 1.00 38.25 60 LYS O C 1
ATOM 6616 O O . LYS G 7 60 ? 306.210 329.066 329.072 1.00 38.25 60 LYS O O 1
ATOM 6622 N N . LEU G 7 61 ? 304.283 327.975 329.460 1.00 45.76 61 LEU O N 1
ATOM 6623 C CA . LEU G 7 61 ? 304.356 328.178 330.899 1.00 45.76 61 LEU O CA 1
ATOM 6624 C C . LEU G 7 61 ? 305.471 327.316 331.471 1.00 45.76 61 LEU O C 1
ATOM 6625 O O . LEU G 7 61 ? 305.552 326.119 331.183 1.00 45.76 61 LEU O O 1
ATOM 6630 N N . GLY G 7 62 ? 306.326 327.921 332.284 1.00 60.23 62 GLY O N 1
ATOM 6631 C CA . GLY G 7 62 ? 307.387 327.203 332.953 1.00 60.23 62 GLY O CA 1
ATOM 6632 C C . GLY G 7 62 ? 306.981 326.562 334.259 1.00 60.23 62 GLY O C 1
ATOM 6633 O O . GLY G 7 62 ? 307.847 326.043 334.971 1.00 60.23 62 GLY O O 1
ATOM 6634 N N . LYS G 7 63 ? 305.693 326.584 334.597 1.00 61.11 63 LYS O N 1
ATOM 6635 C CA . LYS G 7 63 ? 305.246 326.087 335.890 1.00 61.11 63 LYS O CA 1
ATOM 6636 C C . LYS G 7 63 ? 305.528 324.598 336.026 1.00 61.11 63 LYS O C 1
ATOM 6637 O O . LYS G 7 63 ? 305.278 323.811 335.110 1.00 61.11 63 LYS O O 1
ATOM 6643 N N . HIS G 7 64 ? 306.045 324.215 337.192 1.00 64.68 64 HIS O N 1
ATOM 6644 C CA . HIS G 7 64 ? 306.407 322.827 337.444 1.00 64.68 64 HIS O CA 1
ATOM 6645 C C . HIS G 7 64 ? 305.201 321.915 337.628 1.00 64.68 64 HIS O C 1
ATOM 6646 O O . HIS G 7 64 ? 305.387 320.699 337.730 1.00 64.68 64 HIS O O 1
ATOM 6653 N N . PHE G 7 65 ? 303.984 322.454 337.680 1.00 57.93 65 PHE O N 1
ATOM 6654 C CA . PHE G 7 65 ? 302.812 321.616 337.877 1.00 57.93 65 PHE O CA 1
ATOM 6655 C C . PHE G 7 65 ? 302.622 320.673 336.691 1.00 57.93 65 PHE O C 1
ATOM 6656 O O . PHE G 7 65 ? 303.296 320.766 335.664 1.00 57.93 65 PHE O O 1
ATOM 6664 N N . LYS G 7 66 ? 301.667 319.760 336.854 1.00 51.91 66 LYS O N 1
ATOM 6665 C CA . LYS G 7 66 ? 301.498 318.603 335.983 1.00 51.91 66 LYS O CA 1
ATOM 6666 C C . LYS G 7 66 ? 300.074 318.590 335.456 1.00 51.91 66 LYS O C 1
ATOM 6667 O O . LYS G 7 66 ? 299.126 318.508 336.241 1.00 51.91 66 LYS O O 1
ATOM 6673 N N . TYR G 7 67 ? 299.922 318.633 334.139 1.00 50.80 67 TYR O N 1
ATOM 6674 C CA . TYR G 7 67 ? 298.631 318.861 333.509 1.00 50.80 67 TYR O CA 1
ATOM 6675 C C . TYR G 7 67 ? 298.106 317.596 332.848 1.00 50.80 67 TYR O C 1
ATOM 6676 O O . TYR G 7 67 ? 298.791 316.579 332.749 1.00 50.80 67 TYR O O 1
ATOM 6685 N N . CYS G 7 68 ? 296.840 317.664 332.451 1.00 30.37 68 CYS O N 1
ATOM 6686 C CA . CYS G 7 68 ? 296.301 316.758 331.450 1.00 30.37 68 CYS O CA 1
ATOM 6687 C C . CYS G 7 68 ? 295.052 317.380 330.850 1.00 30.37 68 CYS O C 1
ATOM 6688 O O . CYS G 7 68 ? 294.394 318.216 331.474 1.00 30.37 68 CYS O O 1
ATOM 6691 N N . VAL G 7 69 ? 294.707 316.916 329.650 1.00 20.46 69 VAL O N 1
ATOM 6692 C CA . VAL G 7 69 ? 293.794 317.618 328.758 1.00 20.46 69 VAL O CA 1
ATOM 6693 C C . VAL G 7 69 ? 292.709 316.650 328.293 1.00 20.46 69 VAL O C 1
ATOM 6694 O O . VAL G 7 69 ? 292.863 315.430 328.358 1.00 20.46 69 VAL O O 1
ATOM 6698 N N . THR G 7 70 ? 291.578 317.214 327.870 1.00 18.68 70 THR O N 1
ATOM 6699 C CA . THR G 7 70 ? 290.521 316.473 327.199 1.00 18.68 70 THR O CA 1
ATOM 6700 C C . THR G 7 70 ? 289.684 317.473 326.412 1.00 18.68 70 THR O C 1
ATOM 6701 O O . THR G 7 70 ? 289.567 318.635 326.809 1.00 18.68 70 THR O O 1
ATOM 6705 N N . ALA G 7 71 ? 289.094 317.019 325.303 1.00 15.87 71 ALA O N 1
ATOM 6706 C CA . ALA G 7 71 ? 288.282 317.899 324.471 1.00 15.87 71 ALA O CA 1
ATOM 6707 C C . ALA G 7 71 ? 287.158 317.118 323.804 1.00 15.87 71 ALA O C 1
ATOM 6708 O O . ALA G 7 71 ? 287.270 315.912 323.575 1.00 15.87 71 ALA O O 1
ATOM 6710 N N . ILE G 7 72 ? 286.067 317.828 323.504 1.00 15.47 72 ILE O N 1
ATOM 6711 C CA . ILE G 7 72 ? 284.849 317.253 322.933 1.00 15.47 72 ILE O CA 1
ATOM 6712 C C . ILE G 7 72 ? 284.331 318.198 321.857 1.00 15.47 72 ILE O C 1
ATOM 6713 O O . ILE G 7 72 ? 284.293 319.413 322.068 1.00 15.47 72 ILE O O 1
ATOM 6718 N N . LEU G 7 73 ? 283.893 317.645 320.723 1.00 19.58 73 LEU O N 1
ATOM 6719 C CA . LEU G 7 73 ? 283.346 318.434 319.615 1.00 19.58 73 LEU O CA 1
ATOM 6720 C C . LEU G 7 73 ? 281.997 317.866 319.196 1.00 19.58 73 LEU O C 1
ATOM 6721 O O . LEU G 7 73 ? 281.937 316.799 318.581 1.00 19.58 73 LEU O O 1
ATOM 6726 N N . GLN G 7 74 ? 280.925 318.603 319.475 1.00 33.50 74 GLN O N 1
ATOM 6727 C CA . GLN G 7 74 ? 279.563 318.219 319.132 1.00 33.50 74 GLN O CA 1
ATOM 6728 C C . GLN G 7 74 ? 279.110 318.977 317.892 1.00 33.50 74 GLN O C 1
ATOM 6729 O O . GLN G 7 74 ? 279.345 320.186 317.770 1.00 33.50 74 GLN O O 1
ATOM 6735 N N . GLN G 7 75 ? 278.455 318.260 316.976 1.00 34.88 75 GLN O N 1
ATOM 6736 C CA . GLN G 7 75 ? 278.112 318.843 315.684 1.00 34.88 75 GLN O CA 1
ATOM 6737 C C . GLN G 7 75 ? 276.942 319.819 315.781 1.00 34.88 75 GLN O C 1
ATOM 6738 O O . GLN G 7 75 ? 277.002 320.905 315.200 1.00 34.88 75 GLN O O 1
ATOM 6744 N N . THR G 7 76 ? 275.878 319.464 316.498 1.00 33.96 76 THR O N 1
ATOM 6745 C CA . THR G 7 76 ? 274.666 320.274 316.520 1.00 33.96 76 THR O CA 1
ATOM 6746 C C . THR G 7 76 ? 274.096 320.327 317.928 1.00 33.96 76 THR O C 1
ATOM 6747 O O . THR G 7 76 ? 274.339 319.450 318.758 1.00 33.96 76 THR O O 1
ATOM 6751 N N . ASN G 7 77 ? 273.316 321.380 318.174 1.00 34.06 77 ASN O N 1
ATOM 6752 C CA . ASN G 7 77 ? 272.692 321.598 319.476 1.00 34.06 77 ASN O CA 1
ATOM 6753 C C . ASN G 7 77 ? 271.525 320.665 319.754 1.00 34.06 77 ASN O C 1
ATOM 6754 O O . ASN G 7 77 ? 271.087 320.577 320.906 1.00 34.06 77 ASN O O 1
ATOM 6759 N N . HIS G 7 78 ? 271.001 319.994 318.730 1.00 33.14 78 HIS O N 1
ATOM 6760 C CA . HIS G 7 78 ? 269.746 319.271 318.885 1.00 33.14 78 HIS O CA 1
ATOM 6761 C C . HIS G 7 78 ? 269.874 318.120 319.874 1.00 33.14 78 HIS O C 1
ATOM 6762 O O . HIS G 7 78 ? 268.953 317.863 320.657 1.00 33.14 78 HIS O O 1
ATOM 6769 N N . ALA G 7 79 ? 271.003 317.414 319.856 1.00 31.12 79 ALA O N 1
ATOM 6770 C CA . ALA G 7 79 ? 271.119 316.200 320.658 1.00 31.12 79 ALA O CA 1
ATOM 6771 C C . ALA G 7 79 ? 271.136 316.503 322.151 1.00 31.12 79 ALA O C 1
ATOM 6772 O O . ALA G 7 79 ? 270.497 315.796 322.938 1.00 31.12 79 ALA O O 1
ATOM 6774 N N . GLY G 7 80 ? 271.863 317.532 322.562 1.00 33.61 80 GLY O N 1
ATOM 6775 C CA . GLY G 7 80 ? 272.056 317.816 323.968 1.00 33.61 80 GLY O CA 1
ATOM 6776 C C . GLY G 7 80 ? 273.160 316.962 324.567 1.00 33.61 80 GLY O C 1
ATOM 6777 O O . GLY G 7 80 ? 273.528 315.911 324.046 1.00 33.61 80 GLY O O 1
ATOM 6778 N N . ILE G 7 81 ? 273.702 317.429 325.692 1.00 34.22 81 ILE O N 1
ATOM 6779 C CA . ILE G 7 81 ? 274.856 316.771 326.291 1.00 34.22 81 ILE O CA 1
ATOM 6780 C C . ILE G 7 81 ? 274.996 317.224 327.733 1.00 34.22 81 ILE O C 1
ATOM 6781 O O . ILE G 7 81 ? 274.550 318.312 328.103 1.00 34.22 81 ILE O O 1
ATOM 6786 N N . SER G 7 82 ? 275.625 316.379 328.549 1.00 34.92 82 SER O N 1
ATOM 6787 C CA . SER G 7 82 ? 275.997 316.704 329.920 1.00 34.92 82 SER O CA 1
ATOM 6788 C C . SER G 7 82 ? 277.489 316.461 330.105 1.00 34.92 82 SER O C 1
ATOM 6789 O O . SER G 7 82 ? 277.992 315.385 329.768 1.00 34.92 82 SER O O 1
ATOM 6792 N N . VAL G 7 83 ? 278.186 317.460 330.641 1.00 33.40 83 VAL O N 1
ATOM 6793 C CA . VAL G 7 83 ? 279.616 317.394 330.920 1.00 33.40 83 VAL O CA 1
ATOM 6794 C C . VAL G 7 83 ? 279.803 317.625 332.409 1.00 33.40 83 VAL O C 1
ATOM 6795 O O . VAL G 7 83 ? 279.304 318.618 332.946 1.00 33.40 83 VAL O O 1
ATOM 6799 N N . GLN G 7 84 ? 280.533 316.728 333.072 1.00 32.40 84 GLN O N 1
ATOM 6800 C CA . GLN G 7 84 ? 280.695 316.820 334.516 1.00 32.40 84 GLN O CA 1
ATOM 6801 C C . GLN G 7 84 ? 282.078 316.360 334.944 1.00 32.40 84 GLN O C 1
ATOM 6802 O O . GLN G 7 84 ? 282.664 315.447 334.359 1.00 32.40 84 GLN O O 1
ATOM 6808 N N . ILE G 7 85 ? 282.579 317.017 335.987 1.00 28.63 85 ILE O N 1
ATOM 6809 C CA . ILE G 7 85 ? 283.884 316.759 336.576 1.00 28.63 85 ILE O CA 1
ATOM 6810 C C . ILE G 7 85 ? 283.669 316.264 337.998 1.00 28.63 85 ILE O C 1
ATOM 6811 O O . ILE G 7 85 ? 282.653 316.560 338.633 1.00 28.63 85 ILE O O 1
ATOM 6816 N N . THR G 7 86 ? 284.626 315.484 338.486 1.00 33.47 86 THR O N 1
ATOM 6817 C CA . THR G 7 86 ? 284.673 315.108 339.895 1.00 33.47 86 THR O CA 1
ATOM 6818 C C . THR G 7 86 ? 286.072 314.585 340.159 1.00 33.47 86 THR O C 1
ATOM 6819 O O . THR G 7 86 ? 286.501 313.630 339.507 1.00 33.47 86 THR O O 1
ATOM 6823 N N . ALA G 7 87 ? 286.782 315.204 341.092 1.00 35.14 87 ALA O N 1
ATOM 6824 C CA . ALA G 7 87 ? 288.197 314.943 341.296 1.00 35.14 87 ALA O CA 1
ATOM 6825 C C . ALA G 7 87 ? 288.436 314.342 342.672 1.00 35.14 87 ALA O C 1
ATOM 6826 O O . ALA G 7 87 ? 287.544 314.277 343.519 1.00 35.14 87 ALA O O 1
ATOM 6828 N N . TYR G 7 88 ? 289.669 313.885 342.866 1.00 35.42 88 TYR O N 1
ATOM 6829 C CA . TYR G 7 88 ? 290.189 313.468 344.167 1.00 35.42 88 TYR O CA 1
ATOM 6830 C C . TYR G 7 88 ? 291.625 313.977 344.171 1.00 35.42 88 TYR O C 1
ATOM 6831 O O . TYR G 7 88 ? 292.477 313.412 343.486 1.00 35.42 88 TYR O O 1
ATOM 6840 N N . GLN G 7 89 ? 291.880 315.072 344.879 1.00 41.88 89 GLN O N 1
ATOM 6841 C CA . GLN G 7 89 ? 293.091 315.853 344.637 1.00 41.88 89 GLN O CA 1
ATOM 6842 C C . GLN G 7 89 ? 293.400 316.690 345.875 1.00 41.88 89 GLN O C 1
ATOM 6843 O O . GLN G 7 89 ? 292.862 316.445 346.959 1.00 41.88 89 GLN O O 1
ATOM 6849 N N . ASP G 7 90 ? 294.297 317.665 345.714 1.00 45.56 90 ASP O N 1
ATOM 6850 C CA . ASP G 7 90 ? 294.677 318.577 346.788 1.00 45.56 90 ASP O CA 1
ATOM 6851 C C . ASP G 7 90 ? 293.764 319.787 346.869 1.00 45.56 90 ASP O C 1
ATOM 6852 O O . ASP G 7 90 ? 293.315 320.326 345.853 1.00 45.56 90 ASP O O 1
ATOM 6857 N N . THR G 7 91 ? 293.500 320.205 348.106 1.00 46.83 91 THR O N 1
ATOM 6858 C CA . THR G 7 91 ? 292.714 321.406 348.346 1.00 46.83 91 THR O CA 1
ATOM 6859 C C . THR G 7 91 ? 293.514 322.657 348.011 1.00 46.83 91 THR O C 1
ATOM 6860 O O . THR G 7 91 ? 292.970 323.621 347.461 1.00 46.83 91 THR O O 1
ATOM 6864 N N . ASN G 7 92 ? 294.809 322.655 348.328 1.00 48.24 92 ASN O N 1
ATOM 6865 C CA . ASN G 7 92 ? 295.601 323.877 348.254 1.00 48.24 92 ASN O CA 1
ATOM 6866 C C . ASN G 7 92 ? 295.943 324.250 346.813 1.00 48.24 92 ASN O C 1
ATOM 6867 O O . ASN G 7 92 ? 295.529 325.305 346.322 1.00 48.24 92 ASN O O 1
ATOM 6872 N N . THR G 7 93 ? 296.684 323.388 346.117 1.00 45.28 93 THR O N 1
ATOM 6873 C CA . THR G 7 93 ? 297.263 323.707 344.814 1.00 45.28 93 THR O CA 1
ATOM 6874 C C . THR G 7 93 ? 296.564 323.033 343.644 1.00 45.28 93 THR O C 1
ATOM 6875 O O . THR G 7 93 ? 296.429 323.645 342.583 1.00 45.28 93 THR O O 1
ATOM 6879 N N . ASP G 7 94 ? 296.121 321.790 343.804 1.00 44.26 94 ASP O N 1
ATOM 6880 C CA . ASP G 7 94 ? 295.526 321.057 342.700 1.00 44.26 94 ASP O CA 1
ATOM 6881 C C . ASP G 7 94 ? 294.223 321.717 342.261 1.00 44.26 94 ASP O C 1
ATOM 6882 O O . ASP G 7 94 ? 293.671 322.585 342.941 1.00 44.26 94 ASP O O 1
ATOM 6887 N N . GLY G 7 95 ? 293.733 321.297 341.102 1.00 33.07 95 GLY O N 1
ATOM 6888 C CA . GLY G 7 95 ? 292.484 321.837 340.603 1.00 33.07 95 GLY O CA 1
ATOM 6889 C C . GLY G 7 95 ? 292.139 321.253 339.252 1.00 33.07 95 GLY O C 1
ATOM 6890 O O . GLY G 7 95 ? 292.844 320.391 338.714 1.00 33.07 95 GLY O O 1
ATOM 6891 N N . SER G 7 96 ? 291.033 321.749 338.706 1.00 26.18 96 SER O N 1
ATOM 6892 C CA . SER G 7 96 ? 290.547 321.340 337.399 1.00 26.18 96 SER O CA 1
ATOM 6893 C C . SER G 7 96 ? 290.048 322.575 336.669 1.00 26.18 96 SER O C 1
ATOM 6894 O O . SER G 7 96 ? 290.139 323.699 337.171 1.00 26.18 96 SER O O 1
ATOM 6897 N N . LEU G 7 97 ? 289.518 322.364 335.470 1.00 27.23 97 LEU O N 1
ATOM 6898 C CA . LEU G 7 97 ? 289.000 323.469 334.680 1.00 27.23 97 LEU O CA 1
ATOM 6899 C C . LEU G 7 97 ? 288.125 322.906 333.574 1.00 27.23 97 LEU O C 1
ATOM 6900 O O . LEU G 7 97 ? 288.367 321.806 333.075 1.00 27.23 97 LEU O O 1
ATOM 6905 N N . ILE G 7 98 ? 287.107 323.679 333.197 1.00 24.98 98 ILE O N 1
ATOM 6906 C CA . ILE G 7 98 ? 286.229 323.339 332.088 1.00 24.98 98 ILE O CA 1
ATOM 6907 C C . ILE G 7 98 ? 286.000 324.590 331.252 1.00 24.98 98 ILE O C 1
ATOM 6908 O O . ILE G 7 98 ? 286.237 325.715 331.696 1.00 24.98 98 ILE O O 1
ATOM 6913 N N . GLN G 7 99 ? 285.526 324.386 330.029 1.00 24.74 99 GLN O N 1
ATOM 6914 C CA . GLN G 7 99 ? 285.155 325.522 329.200 1.00 24.74 99 GLN O CA 1
ATOM 6915 C C . GLN G 7 99 ? 284.277 325.038 328.059 1.00 24.74 99 GLN O C 1
ATOM 6916 O O . GLN G 7 99 ? 284.519 323.965 327.500 1.00 24.74 99 GLN O O 1
ATOM 6922 N N . CYS G 7 100 ? 283.277 325.852 327.716 1.00 25.12 100 CYS O N 1
ATOM 6923 C CA . CYS G 7 100 ? 282.340 325.590 326.635 1.00 25.12 100 CYS O CA 1
ATOM 6924 C C . CYS G 7 100 ? 282.481 326.686 325.591 1.00 25.12 100 CYS O C 1
ATOM 6925 O O . CYS G 7 100 ? 282.843 327.819 325.914 1.00 25.12 100 CYS O O 1
ATOM 6928 N N . TYR G 7 101 ? 282.193 326.350 324.335 1.00 30.38 101 TYR O N 1
ATOM 6929 C CA . TYR G 7 101 ? 282.597 327.199 323.225 1.00 30.38 101 TYR O CA 1
ATOM 6930 C C . TYR G 7 101 ? 281.682 326.953 322.034 1.00 30.38 101 TYR O C 1
ATOM 6931 O O . TYR G 7 101 ? 281.291 325.811 321.777 1.00 30.38 101 TYR O O 1
ATOM 6940 N N . GLU G 7 102 ? 281.387 328.019 321.288 1.00 31.60 102 GLU O N 1
ATOM 6941 C CA . GLU G 7 102 ? 280.397 327.948 320.223 1.00 31.60 102 GLU O CA 1
ATOM 6942 C C . GLU G 7 102 ? 280.685 328.995 319.159 1.00 31.60 102 GLU O C 1
ATOM 6943 O O . GLU G 7 102 ? 281.073 330.118 319.492 1.00 31.60 102 GLU O O 1
ATOM 6949 N N . ILE G 7 103 ? 280.489 328.624 317.884 1.00 34.05 103 ILE O N 1
ATOM 6950 C CA . ILE G 7 103 ? 280.628 329.590 316.795 1.00 34.05 103 ILE O CA 1
ATOM 6951 C C . ILE G 7 103 ? 279.384 329.686 315.916 1.00 34.05 103 ILE O C 1
ATOM 6952 O O . ILE G 7 103 ? 278.657 330.682 315.992 1.00 34.05 103 ILE O O 1
ATOM 6957 N N . ASN G 7 104 ? 279.130 328.685 315.066 1.00 37.72 104 ASN O N 1
ATOM 6958 C CA . ASN G 7 104 ? 277.898 328.677 314.276 1.00 37.72 104 ASN O CA 1
ATOM 6959 C C . ASN G 7 104 ? 277.246 327.304 314.221 1.00 37.72 104 ASN O C 1
ATOM 6960 O O . ASN G 7 104 ? 276.021 327.180 314.319 1.00 37.72 104 ASN O O 1
ATOM 6965 N N . ASP G 7 105 ? 278.068 326.272 314.034 1.00 38.42 105 ASP O N 1
ATOM 6966 C CA . ASP G 7 105 ? 277.601 324.893 313.997 1.00 38.42 105 ASP O CA 1
ATOM 6967 C C . ASP G 7 105 ? 278.614 323.956 314.638 1.00 38.42 105 ASP O C 1
ATOM 6968 O O . ASP G 7 105 ? 278.619 322.763 314.326 1.00 38.42 105 ASP O O 1
ATOM 6973 N N . ILE G 7 106 ? 279.496 324.474 315.489 1.00 35.86 106 ILE O N 1
ATOM 6974 C CA . ILE G 7 106 ? 280.531 323.687 316.143 1.00 35.86 106 ILE O CA 1
ATOM 6975 C C . ILE G 7 106 ? 280.435 323.968 317.637 1.00 35.86 106 ILE O C 1
ATOM 6976 O O . ILE G 7 106 ? 280.498 325.127 318.061 1.00 35.86 106 ILE O O 1
ATOM 6981 N N . TYR G 7 107 ? 280.217 322.916 318.423 1.00 33.22 107 TYR O N 1
ATOM 6982 C CA . TYR G 7 107 ? 280.001 323.026 319.860 1.00 33.22 107 TYR O CA 1
ATOM 6983 C C . TYR G 7 107 ? 281.177 322.363 320.572 1.00 33.22 107 TYR O C 1
ATOM 6984 O O . TYR G 7 107 ? 281.170 321.147 320.775 1.00 33.22 107 TYR O O 1
ATOM 6993 N N . ALA G 7 108 ? 282.182 323.148 320.953 1.00 23.35 108 ALA O N 1
ATOM 6994 C CA . ALA G 7 108 ? 283.428 322.613 321.486 1.00 23.35 108 ALA O CA 1
ATOM 6995 C C . ALA G 7 108 ? 283.475 322.757 323.000 1.00 23.35 108 ALA O C 1
ATOM 6996 O O . ALA G 7 108 ? 282.877 323.668 323.575 1.00 23.35 108 ALA O O 1
ATOM 6998 N N . ILE G 7 109 ? 284.180 321.827 323.639 1.00 17.95 109 ILE O N 1
ATOM 6999 C CA . ILE G 7 109 ? 284.353 321.805 325.087 1.00 17.95 109 ILE O CA 1
ATOM 7000 C C . ILE G 7 109 ? 285.779 321.368 325.380 1.00 17.95 109 ILE O C 1
ATOM 7001 O O . ILE G 7 109 ? 286.324 320.504 324.686 1.00 17.95 109 ILE O O 1
ATOM 7006 N N . VAL G 7 110 ? 286.370 321.951 326.423 1.00 19.65 110 VAL O N 1
ATOM 7007 C CA . VAL G 7 110 ? 287.685 321.557 326.922 1.00 19.65 110 VAL O CA 1
ATOM 7008 C C . VAL G 7 110 ? 287.561 321.258 328.407 1.00 19.65 110 VAL O C 1
ATOM 7009 O O . VAL G 7 110 ? 286.804 321.927 329.120 1.00 19.65 110 VAL O O 1
ATOM 7013 N N . SER G 7 111 ? 288.297 320.246 328.869 1.00 20.78 111 SER O N 1
ATOM 7014 C CA . SER G 7 111 ? 288.339 319.873 330.278 1.00 20.78 111 SER O CA 1
ATOM 7015 C C . SER G 7 111 ? 289.776 319.542 330.641 1.00 20.78 111 SER O C 1
ATOM 7016 O O . SER G 7 111 ? 290.376 318.655 330.033 1.00 20.78 111 SER O O 1
ATOM 7019 N N . VAL G 7 112 ? 290.317 320.231 331.637 1.00 23.06 112 VAL O N 1
ATOM 7020 C CA . VAL G 7 112 ? 291.723 320.127 332.005 1.00 23.06 112 VAL O CA 1
ATOM 7021 C C . VAL G 7 112 ? 291.800 319.759 333.475 1.00 23.06 112 VAL O C 1
ATOM 7022 O O . VAL G 7 112 ? 290.923 320.112 334.269 1.00 23.06 112 VAL O O 1
ATOM 7026 N N . PHE G 7 113 ? 292.863 319.043 333.831 1.00 30.18 113 PHE O N 1
ATOM 7027 C CA . PHE G 7 113 ? 293.190 318.731 335.216 1.00 30.18 113 PHE O CA 1
ATOM 7028 C C . PHE G 7 113 ? 294.605 319.209 335.491 1.00 30.18 113 PHE O C 1
ATOM 7029 O O . PHE G 7 113 ? 295.515 318.929 334.704 1.00 30.18 113 PHE O O 1
ATOM 7037 N N . ALA G 7 114 ? 294.787 319.942 336.587 1.00 39.93 114 ALA O N 1
ATOM 7038 C CA . ALA G 7 114 ? 296.097 320.372 337.050 1.00 39.93 114 ALA O CA 1
ATOM 7039 C C . ALA G 7 114 ? 296.357 319.723 338.399 1.00 39.93 114 ALA O C 1
ATOM 7040 O O . ALA G 7 114 ? 295.537 319.844 339.316 1.00 39.93 114 ALA O O 1
ATOM 7042 N N . MET G 7 115 ? 297.490 319.039 338.512 1.00 46.90 115 MET O N 1
ATOM 7043 C CA . MET G 7 115 ? 297.871 318.319 339.711 1.00 46.90 115 MET O CA 1
ATOM 7044 C C . MET G 7 115 ? 299.312 318.663 340.049 1.00 46.90 115 MET O C 1
ATOM 7045 O O . MET G 7 115 ? 300.127 318.935 339.164 1.00 46.90 115 MET O O 1
ATOM 7050 N N . ALA G 7 116 ? 299.616 318.643 341.342 1.00 52.69 116 ALA O N 1
ATOM 7051 C CA . ALA G 7 116 ? 300.921 319.064 341.822 1.00 52.69 116 ALA O CA 1
ATOM 7052 C C . ALA G 7 116 ? 301.991 318.056 341.405 1.00 52.69 116 ALA O C 1
ATOM 7053 O O . ALA G 7 116 ? 301.724 317.066 340.720 1.00 52.69 116 ALA O O 1
ATOM 7055 N N . VAL G 7 117 ? 303.224 318.329 341.826 1.00 52.87 117 VAL O N 1
ATOM 7056 C CA . VAL G 7 117 ? 304.379 317.493 341.512 1.00 52.87 117 VAL O CA 1
ATOM 7057 C C . VAL G 7 117 ? 304.568 317.473 340.001 1.00 52.87 117 VAL O C 1
ATOM 7058 O O . VAL G 7 117 ? 305.680 317.281 339.512 1.00 52.87 117 VAL O O 1
ATOM 7062 N N . MET H 8 1 ? 309.457 273.432 265.245 1.00 22.26 1 MET Y N 1
ATOM 7063 C CA . MET H 8 1 ? 308.478 274.426 264.720 1.00 22.26 1 MET Y CA 1
ATOM 7064 C C . MET H 8 1 ? 307.115 274.280 265.382 1.00 22.26 1 MET Y C 1
ATOM 7065 O O . MET H 8 1 ? 306.335 275.227 265.412 1.00 22.26 1 MET Y O 1
ATOM 7070 N N . PHE H 8 2 ? 306.821 273.090 265.903 1.00 22.77 2 PHE Y N 1
ATOM 7071 C CA . PHE H 8 2 ? 305.577 272.878 266.628 1.00 22.77 2 PHE Y CA 1
ATOM 7072 C C . PHE H 8 2 ? 305.524 273.774 267.856 1.00 22.77 2 PHE Y C 1
ATOM 7073 O O . PHE H 8 2 ? 304.702 274.696 267.943 1.00 22.77 2 PHE Y O 1
ATOM 7081 N N . ASN H 8 3 ? 306.429 273.524 268.794 1.00 23.14 3 ASN Y N 1
ATOM 7082 C CA . ASN H 8 3 ? 306.377 274.138 270.109 1.00 23.14 3 ASN Y CA 1
ATOM 7083 C C . ASN H 8 3 ? 306.857 275.579 270.117 1.00 23.14 3 ASN Y C 1
ATOM 7084 O O . ASN H 8 3 ? 306.788 276.222 271.170 1.00 23.14 3 ASN Y O 1
ATOM 7089 N N . PHE H 8 4 ? 307.354 276.094 268.992 1.00 22.62 4 PHE Y N 1
ATOM 7090 C CA . PHE H 8 4 ? 307.666 277.512 268.867 1.00 22.62 4 PHE Y CA 1
ATOM 7091 C C . PHE H 8 4 ? 306.459 278.307 268.381 1.00 22.62 4 PHE Y C 1
ATOM 7092 O O . PHE H 8 4 ? 306.047 279.275 269.027 1.00 22.62 4 PHE Y O 1
ATOM 7100 N N . PHE H 8 5 ? 305.876 277.905 267.250 1.00 22.83 5 PHE Y N 1
ATOM 7101 C CA . PHE H 8 5 ? 304.694 278.592 266.749 1.00 22.83 5 PHE Y CA 1
ATOM 7102 C C . PHE H 8 5 ? 303.478 278.359 267.626 1.00 22.83 5 PHE Y C 1
ATOM 7103 O O . PHE H 8 5 ? 302.502 279.106 267.514 1.00 22.83 5 PHE Y O 1
ATOM 7111 N N . SER H 8 6 ? 303.497 277.345 268.490 1.00 25.00 6 SER Y N 1
ATOM 7112 C CA . SER H 8 6 ? 302.455 277.276 269.503 1.00 25.00 6 SER Y CA 1
ATOM 7113 C C . SER H 8 6 ? 302.520 278.472 270.444 1.00 25.00 6 SER Y C 1
ATOM 7114 O O . SER H 8 6 ? 301.490 278.886 270.987 1.00 25.00 6 SER Y O 1
ATOM 7117 N N . SER H 8 7 ? 303.711 279.044 270.641 1.00 24.35 7 SER Y N 1
ATOM 7118 C CA . SER H 8 7 ? 303.920 280.124 271.600 1.00 24.35 7 SER Y CA 1
ATOM 7119 C C . SER H 8 7 ? 303.987 281.505 270.965 1.00 24.35 7 SER Y C 1
ATOM 7120 O O . SER H 8 7 ? 303.620 282.486 271.619 1.00 24.35 7 SER Y O 1
ATOM 7123 N N . ALA H 8 8 ? 304.448 281.612 269.718 1.00 22.52 8 ALA Y N 1
ATOM 7124 C CA . ALA H 8 8 ? 304.619 282.928 269.107 1.00 22.52 8 ALA Y CA 1
ATOM 7125 C C . ALA H 8 8 ? 303.286 283.643 268.925 1.00 22.52 8 ALA Y C 1
ATOM 7126 O O . ALA H 8 8 ? 303.181 284.847 269.185 1.00 22.52 8 ALA Y O 1
ATOM 7128 N N . ASN H 8 9 ? 302.257 282.919 268.482 1.00 23.02 9 ASN Y N 1
ATOM 7129 C CA . ASN H 8 9 ? 300.933 283.479 268.199 1.00 23.02 9 ASN Y CA 1
ATOM 7130 C C . ASN H 8 9 ? 301.036 284.608 267.170 1.00 23.02 9 ASN Y C 1
ATOM 7131 O O . ASN H 8 9 ? 300.810 285.787 267.445 1.00 23.02 9 ASN Y O 1
ATOM 7136 N N . ILE H 8 10 ? 301.419 284.196 265.962 1.00 18.19 10 ILE Y N 1
ATOM 7137 C CA . ILE H 8 10 ? 301.515 285.131 264.846 1.00 18.19 10 ILE Y CA 1
ATOM 7138 C C . ILE H 8 10 ? 300.148 285.721 264.529 1.00 18.19 10 ILE Y C 1
ATOM 7139 O O . ILE H 8 10 ? 299.990 286.943 264.434 1.00 18.19 10 ILE Y O 1
ATOM 7144 N N . ASN H 8 11 ? 299.138 284.862 264.371 1.00 14.02 11 ASN Y N 1
ATOM 7145 C CA . ASN H 8 11 ? 297.846 285.319 263.866 1.00 14.02 11 ASN Y CA 1
ATOM 7146 C C . ASN H 8 11 ? 297.156 286.271 264.833 1.00 14.02 11 ASN Y C 1
ATOM 7147 O O . ASN H 8 11 ? 296.409 287.157 264.403 1.00 14.02 11 ASN Y O 1
ATOM 7152 N N . GLN H 8 12 ? 297.387 286.107 266.132 1.00 15.25 12 GLN Y N 1
ATOM 7153 C CA . GLN H 8 12 ? 296.677 286.919 267.108 1.00 15.25 12 GLN Y CA 1
ATOM 7154 C C . GLN H 8 12 ? 297.124 288.377 267.070 1.00 15.25 12 GLN Y C 1
ATOM 7155 O O . GLN H 8 12 ? 296.337 289.270 267.401 1.00 15.25 12 GLN Y O 1
ATOM 7161 N N . ASN H 8 13 ? 298.367 288.640 266.661 1.00 12.89 13 ASN Y N 1
ATOM 7162 C CA . ASN H 8 13 ? 299.008 289.935 266.854 1.00 12.89 13 ASN Y CA 1
ATOM 7163 C C . ASN H 8 13 ? 299.044 290.775 265.575 1.00 12.89 13 ASN Y C 1
ATOM 7164 O O . ASN H 8 13 ? 299.893 291.664 265.447 1.00 12.89 13 ASN Y O 1
ATOM 7169 N N . ILE H 8 14 ? 298.127 290.531 264.641 1.00 10.02 14 ILE Y N 1
ATOM 7170 C CA . ILE H 8 14 ? 298.118 291.343 263.418 1.00 10.02 14 ILE Y CA 1
ATOM 7171 C C . ILE H 8 14 ? 297.835 292.791 263.798 1.00 10.02 14 ILE Y C 1
ATOM 7172 O O . ILE H 8 14 ? 297.048 293.036 264.732 1.00 10.02 14 ILE Y O 1
ATOM 7177 N N . PRO H 8 15 ? 298.441 293.789 263.157 1.00 7.79 15 PRO Y N 1
ATOM 7178 C CA . PRO H 8 15 ? 298.046 295.169 263.456 1.00 7.79 15 PRO Y CA 1
ATOM 7179 C C . PRO H 8 15 ? 296.659 295.464 262.911 1.00 7.79 15 PRO Y C 1
ATOM 7180 O O . PRO H 8 15 ? 296.388 295.259 261.728 1.00 7.79 15 PRO Y O 1
ATOM 7184 N N . LYS H 8 16 ? 295.776 295.938 263.784 1.00 7.36 16 LYS Y N 1
ATOM 7185 C CA . LYS H 8 16 ? 294.468 296.379 263.336 1.00 7.36 16 LYS Y CA 1
ATOM 7186 C C . LYS H 8 16 ? 294.624 297.597 262.437 1.00 7.36 16 LYS Y C 1
ATOM 7187 O O . LYS H 8 16 ? 295.634 298.302 262.480 1.00 7.36 16 LYS Y O 1
ATOM 7193 N N . TYR H 8 17 ? 293.615 297.842 261.607 1.00 5.88 17 TYR Y N 1
ATOM 7194 C CA . TYR H 8 17 ? 293.653 298.965 260.673 1.00 5.88 17 TYR Y CA 1
ATOM 7195 C C . TYR H 8 17 ? 293.164 300.210 261.399 1.00 5.88 17 TYR Y C 1
ATOM 7196 O O . TYR H 8 17 ? 291.963 300.404 261.594 1.00 5.88 17 TYR Y O 1
ATOM 7205 N N . SER H 8 18 ? 294.100 301.060 261.798 1.00 6.89 18 SER Y N 1
ATOM 7206 C CA . SER H 8 18 ? 293.807 302.230 262.606 1.00 6.89 18 SER Y CA 1
ATOM 7207 C C . SER H 8 18 ? 293.494 303.439 261.732 1.00 6.89 18 SER Y C 1
ATOM 7208 O O . SER H 8 18 ? 293.836 303.494 260.551 1.00 6.89 18 SER Y O 1
ATOM 7211 N N . VAL H 8 19 ? 292.859 304.433 262.355 1.00 6.19 19 VAL Y N 1
ATOM 7212 C CA . VAL H 8 19 ? 292.339 305.589 261.629 1.00 6.19 19 VAL Y CA 1
ATOM 7213 C C . VAL H 8 19 ? 293.465 306.347 260.941 1.00 6.19 19 VAL Y C 1
ATOM 7214 O O . VAL H 8 19 ? 293.338 306.772 259.781 1.00 6.19 19 VAL Y O 1
ATOM 7218 N N . ASN H 8 20 ? 294.585 306.522 261.643 1.00 7.04 20 ASN Y N 1
ATOM 7219 C CA . ASN H 8 20 ? 295.684 307.319 261.121 1.00 7.04 20 ASN Y CA 1
ATOM 7220 C C . ASN H 8 20 ? 296.259 306.738 259.839 1.00 7.04 20 ASN Y C 1
ATOM 7221 O O . ASN H 8 20 ? 296.864 307.476 259.056 1.00 7.04 20 ASN Y O 1
ATOM 7226 N N . ASP H 8 21 ? 296.094 305.437 259.609 1.00 7.88 21 ASP Y N 1
ATOM 7227 C CA . ASP H 8 21 ? 296.467 304.863 258.324 1.00 7.88 21 ASP Y CA 1
ATOM 7228 C C . ASP H 8 21 ? 295.459 305.207 257.244 1.00 7.88 21 ASP Y C 1
ATOM 7229 O O . ASP H 8 21 ? 295.819 305.297 256.068 1.00 7.88 21 ASP Y O 1
ATOM 7234 N N . PHE H 8 22 ? 294.200 305.391 257.616 1.00 7.29 22 PHE Y N 1
ATOM 7235 C CA . PHE H 8 22 ? 293.164 305.635 256.626 1.00 7.29 22 PHE Y CA 1
ATOM 7236 C C . PHE H 8 22 ? 293.185 307.069 256.111 1.00 7.29 22 PHE Y C 1
ATOM 7237 O O . PHE H 8 22 ? 293.017 307.307 254.901 1.00 7.29 22 PHE Y O 1
ATOM 7245 N N . VAL H 8 23 ? 293.374 308.028 257.018 1.00 8.90 23 VAL Y N 1
ATOM 7246 C CA . VAL H 8 23 ? 293.394 309.434 256.616 1.00 8.90 23 VAL Y CA 1
ATOM 7247 C C . VAL H 8 23 ? 294.494 309.677 255.594 1.00 8.90 23 VAL Y C 1
ATOM 7248 O O . VAL H 8 23 ? 294.321 310.439 254.634 1.00 8.90 23 VAL Y O 1
ATOM 7252 N N . PHE H 8 24 ? 295.638 309.025 255.783 1.00 11.00 24 PHE Y N 1
ATOM 7253 C CA . PHE H 8 24 ? 296.784 309.257 254.922 1.00 11.00 24 PHE Y CA 1
ATOM 7254 C C . PHE H 8 24 ? 296.488 308.816 253.501 1.00 11.00 24 PHE Y C 1
ATOM 7255 O O . PHE H 8 24 ? 296.783 309.534 252.538 1.00 11.00 24 PHE Y O 1
ATOM 7263 N N . ARG H 8 25 ? 295.859 307.656 253.356 1.00 10.36 25 ARG Y N 1
ATOM 7264 C CA . ARG H 8 25 ? 295.555 307.141 252.031 1.00 10.36 25 ARG Y CA 1
ATOM 7265 C C . ARG H 8 25 ? 294.515 308.004 251.340 1.00 10.36 25 ARG Y C 1
ATOM 7266 O O . ARG H 8 25 ? 294.658 308.328 250.151 1.00 10.36 25 ARG Y O 1
ATOM 7274 N N . LEU H 8 26 ? 293.483 308.417 252.079 1.00 9.60 26 LEU Y N 1
ATOM 7275 C CA . LEU H 8 26 ? 292.490 309.312 251.492 1.00 9.60 26 LEU Y CA 1
ATOM 7276 C C . LEU H 8 26 ? 293.137 310.599 250.992 1.00 9.60 26 LEU Y C 1
ATOM 7277 O O . LEU H 8 26 ? 292.848 311.070 249.876 1.00 9.60 26 LEU Y O 1
ATOM 7282 N N . LYS H 8 27 ? 294.027 311.175 251.795 1.00 10.34 27 LYS Y N 1
ATOM 7283 C CA . LYS H 8 27 ? 294.634 312.433 251.392 1.00 10.34 27 LYS Y CA 1
ATOM 7284 C C . LYS H 8 27 ? 295.569 312.230 250.208 1.00 10.34 27 LYS Y C 1
ATOM 7285 O O . LYS H 8 27 ? 295.670 313.112 249.341 1.00 10.34 27 LYS Y O 1
ATOM 7291 N N . LYS H 8 28 ? 296.188 311.053 250.102 1.00 9.61 28 LYS Y N 1
ATOM 7292 C CA . LYS H 8 28 ? 296.968 310.754 248.903 1.00 9.61 28 LYS Y CA 1
ATOM 7293 C C . LYS H 8 28 ? 296.089 310.782 247.659 1.00 9.61 28 LYS Y C 1
ATOM 7294 O O . LYS H 8 28 ? 296.466 311.370 246.628 1.00 9.61 28 LYS Y O 1
ATOM 7300 N N . ILE H 8 29 ? 294.901 310.171 247.739 1.00 9.64 29 ILE Y N 1
ATOM 7301 C CA . ILE H 8 29 ? 294.024 310.150 246.566 1.00 9.64 29 ILE Y CA 1
ATOM 7302 C C . ILE H 8 29 ? 293.643 311.563 246.160 1.00 9.64 29 ILE Y C 1
ATOM 7303 O O . ILE H 8 29 ? 293.673 311.910 244.969 1.00 9.64 29 ILE Y O 1
ATOM 7308 N N . GLU H 8 30 ? 293.263 312.400 247.130 1.00 11.66 30 GLU Y N 1
ATOM 7309 C CA . GLU H 8 30 ? 292.843 313.739 246.725 1.00 11.66 30 GLU Y CA 1
ATOM 7310 C C . GLU H 8 30 ? 293.995 314.495 246.086 1.00 11.66 30 GLU Y C 1
ATOM 7311 O O . GLU H 8 30 ? 293.787 315.230 245.119 1.00 11.66 30 GLU Y O 1
ATOM 7317 N N . LYS H 8 31 ? 295.216 314.331 246.609 1.00 12.59 31 LYS Y N 1
ATOM 7318 C CA . LYS H 8 31 ? 296.347 315.047 246.025 1.00 12.59 31 LYS Y CA 1
ATOM 7319 C C . LYS H 8 31 ? 296.534 314.661 244.562 1.00 12.59 31 LYS Y C 1
ATOM 7320 O O . LYS H 8 31 ? 296.801 315.521 243.698 1.00 12.59 31 LYS Y O 1
ATOM 7326 N N . ILE H 8 32 ? 296.363 313.370 244.263 1.00 12.96 32 ILE Y N 1
ATOM 7327 C CA . ILE H 8 32 ? 296.370 312.939 242.866 1.00 12.96 32 ILE Y CA 1
ATOM 7328 C C . ILE H 8 32 ? 295.322 313.712 242.089 1.00 12.96 32 ILE Y C 1
ATOM 7329 O O . ILE H 8 32 ? 295.592 314.230 241.000 1.00 12.96 32 ILE Y O 1
ATOM 7334 N N . VAL H 8 33 ? 294.117 313.813 242.649 1.00 13.47 33 VAL Y N 1
ATOM 7335 C CA . VAL H 8 33 ? 293.036 314.502 241.945 1.00 13.47 33 VAL Y CA 1
ATOM 7336 C C . VAL H 8 33 ? 293.417 315.947 241.657 1.00 13.47 33 VAL Y C 1
ATOM 7337 O O . VAL H 8 33 ? 293.098 316.482 240.588 1.00 13.47 33 VAL Y O 1
ATOM 7341 N N . VAL H 8 34 ? 294.065 316.609 242.616 1.00 13.01 34 VAL Y N 1
ATOM 7342 C CA . VAL H 8 34 ? 294.460 318.001 242.412 1.00 13.01 34 VAL Y CA 1
ATOM 7343 C C . VAL H 8 34 ? 295.370 318.102 241.205 1.00 13.01 34 VAL Y C 1
ATOM 7344 O O . VAL H 8 34 ? 295.220 318.992 240.362 1.00 13.01 34 VAL Y O 1
ATOM 7348 N N . LYS H 8 35 ? 296.330 317.187 241.102 1.00 14.66 35 LYS Y N 1
ATOM 7349 C CA . LYS H 8 35 ? 297.235 317.264 239.959 1.00 14.66 35 LYS Y CA 1
ATOM 7350 C C . LYS H 8 35 ? 296.529 316.924 238.647 1.00 14.66 35 LYS Y C 1
ATOM 7351 O O . LYS H 8 35 ? 296.823 317.533 237.612 1.00 14.66 35 LYS Y O 1
ATOM 7357 N N . GLU H 8 36 ? 295.603 315.961 238.659 1.00 16.61 36 GLU Y N 1
ATOM 7358 C CA . GLU H 8 36 ? 294.995 315.527 237.401 1.00 16.61 36 GLU Y CA 1
ATOM 7359 C C . GLU H 8 36 ? 293.981 316.537 236.878 1.00 16.61 36 GLU Y C 1
ATOM 7360 O O . GLU H 8 36 ? 293.960 316.834 235.678 1.00 16.61 36 GLU Y O 1
ATOM 7366 N N . GLY H 8 37 ? 293.128 317.065 237.749 1.00 22.24 37 GLY Y N 1
ATOM 7367 C CA . GLY H 8 37 ? 292.077 317.967 237.322 1.00 22.24 37 GLY Y CA 1
ATOM 7368 C C . GLY H 8 37 ? 291.615 318.839 238.466 1.00 22.24 37 GLY Y C 1
ATOM 7369 O O . GLY H 8 37 ? 292.450 319.279 239.263 1.00 22.24 37 GLY Y O 1
ATOM 7370 N N . LEU H 8 38 ? 290.309 319.114 238.553 1.00 27.43 38 LEU Y N 1
ATOM 7371 C CA . LEU H 8 38 ? 289.767 319.944 239.625 1.00 27.43 38 LEU Y CA 1
ATOM 7372 C C . LEU H 8 38 ? 288.767 319.214 240.512 1.00 27.43 38 LEU Y C 1
ATOM 7373 O O . LEU H 8 38 ? 288.993 319.129 241.722 1.00 27.43 38 LEU Y O 1
ATOM 7378 N N . ASP H 8 39 ? 287.674 318.671 239.968 1.00 30.85 39 ASP Y N 1
ATOM 7379 C CA . ASP H 8 39 ? 286.523 318.418 240.832 1.00 30.85 39 ASP Y CA 1
ATOM 7380 C C . ASP H 8 39 ? 286.719 317.192 241.718 1.00 30.85 39 ASP Y C 1
ATOM 7381 O O . ASP H 8 39 ? 286.646 317.308 242.947 1.00 30.85 39 ASP Y O 1
ATOM 7386 N N . GLY H 8 40 ? 286.977 316.022 241.155 1.00 27.26 40 GLY Y N 1
ATOM 7387 C CA . GLY H 8 40 ? 286.989 314.867 242.029 1.00 27.26 40 GLY Y CA 1
ATOM 7388 C C . GLY H 8 40 ? 287.278 313.567 241.307 1.00 27.26 40 GLY Y C 1
ATOM 7389 O O . GLY H 8 40 ? 287.547 313.542 240.111 1.00 27.26 40 GLY Y O 1
ATOM 7390 N N . PHE H 8 41 ? 287.225 312.497 242.105 1.00 16.64 41 PHE Y N 1
ATOM 7391 C CA . PHE H 8 41 ? 287.316 311.124 241.634 1.00 16.64 41 PHE Y CA 1
ATOM 7392 C C . PHE H 8 41 ? 286.123 310.326 242.139 1.00 16.64 41 PHE Y C 1
ATOM 7393 O O . PHE H 8 41 ? 285.735 310.441 243.306 1.00 16.64 41 PHE Y O 1
ATOM 7401 N N . LEU H 8 42 ? 285.598 309.469 241.267 1.00 14.77 42 LEU Y N 1
ATOM 7402 C CA . LEU H 8 42 ? 284.321 308.796 241.441 1.00 14.77 42 LEU Y CA 1
ATOM 7403 C C . LEU H 8 42 ? 284.528 307.296 241.593 1.00 14.77 42 LEU Y C 1
ATOM 7404 O O . LEU H 8 42 ? 285.329 306.699 240.870 1.00 14.77 42 LEU Y O 1
ATOM 7409 N N . LEU H 8 43 ? 283.797 306.689 242.529 1.00 13.57 43 LEU Y N 1
ATOM 7410 C CA . LEU H 8 43 ? 283.870 305.257 242.802 1.00 13.57 43 LEU Y CA 1
ATOM 7411 C C . LEU H 8 43 ? 282.453 304.702 242.772 1.00 13.57 43 LEU Y C 1
ATOM 7412 O O . LEU H 8 43 ? 281.652 304.989 243.671 1.00 13.57 43 LEU Y O 1
ATOM 7417 N N . ILE H 8 44 ? 282.159 303.905 241.747 1.00 16.04 44 ILE Y N 1
ATOM 7418 C CA . ILE H 8 44 ? 280.870 303.250 241.564 1.00 16.04 44 ILE Y CA 1
ATOM 7419 C C . ILE H 8 44 ? 281.119 301.752 241.519 1.00 16.04 44 ILE Y C 1
ATOM 7420 O O . ILE H 8 44 ? 281.971 301.284 240.757 1.00 16.04 44 ILE Y O 1
ATOM 7425 N N . ASN H 8 45 ? 280.362 301.001 242.309 1.00 14.63 45 ASN Y N 1
ATOM 7426 C CA . ASN H 8 45 ? 280.679 299.602 242.537 1.00 14.63 45 ASN Y CA 1
ATOM 7427 C C . ASN H 8 45 ? 280.200 298.741 241.363 1.00 14.63 45 ASN Y C 1
ATOM 7428 O O . ASN H 8 45 ? 279.715 299.242 240.346 1.00 14.63 45 ASN Y O 1
ATOM 7433 N N . GLY H 8 46 ? 280.350 297.419 241.506 1.00 21.27 46 GLY Y N 1
ATOM 7434 C CA . GLY H 8 46 ? 280.320 296.468 240.407 1.00 21.27 46 GLY Y CA 1
ATOM 7435 C C . GLY H 8 46 ? 279.046 296.268 239.611 1.00 21.27 46 GLY Y C 1
ATOM 7436 O O . GLY H 8 46 ? 279.084 296.414 238.386 1.00 21.27 46 GLY Y O 1
ATOM 7437 N N . VAL H 8 47 ? 277.934 295.914 240.269 1.00 21.24 47 VAL Y N 1
ATOM 7438 C CA . VAL H 8 47 ? 276.720 295.525 239.546 1.00 21.24 47 VAL Y CA 1
ATOM 7439 C C . VAL H 8 47 ? 276.291 296.632 238.597 1.00 21.24 47 VAL Y C 1
ATOM 7440 O O . VAL H 8 47 ? 276.004 296.392 237.419 1.00 21.24 47 VAL Y O 1
ATOM 7444 N N . ASP H 8 48 ? 276.265 297.864 239.091 1.00 22.80 48 ASP Y N 1
ATOM 7445 C CA . ASP H 8 48 ? 275.801 298.960 238.259 1.00 22.80 48 ASP Y CA 1
ATOM 7446 C C . ASP H 8 48 ? 276.771 299.267 237.128 1.00 22.80 48 ASP Y C 1
ATOM 7447 O O . ASP H 8 48 ? 276.350 299.760 236.079 1.00 22.80 48 ASP Y O 1
ATOM 7452 N N . SER H 8 49 ? 278.064 299.004 237.319 1.00 23.82 49 SER Y N 1
ATOM 7453 C CA . SER H 8 49 ? 279.072 299.250 236.296 1.00 23.82 49 SER Y CA 1
ATOM 7454 C C . SER H 8 49 ? 279.419 297.989 235.512 1.00 23.82 49 SER Y C 1
ATOM 7455 O O . SER H 8 49 ? 280.493 297.917 234.908 1.00 23.82 49 SER Y O 1
ATOM 7458 N N . ARG H 8 50 ? 278.523 297.003 235.492 1.00 27.66 50 ARG Y N 1
ATOM 7459 C CA . ARG H 8 50 ? 278.757 295.752 234.774 1.00 27.66 50 ARG Y CA 1
ATOM 7460 C C . ARG H 8 50 ? 280.001 295.036 235.298 1.00 27.66 50 ARG Y C 1
ATOM 7461 O O . ARG H 8 50 ? 280.826 294.539 234.531 1.00 27.66 50 ARG Y O 1
ATOM 7469 N N . GLU H 8 51 ? 280.124 294.982 236.623 1.00 25.01 51 GLU Y N 1
ATOM 7470 C CA . GLU H 8 51 ? 281.149 294.200 237.309 1.00 25.01 51 GLU Y CA 1
ATOM 7471 C C . GLU H 8 51 ? 282.557 294.645 236.910 1.00 25.01 51 GLU Y C 1
ATOM 7472 O O . GLU H 8 51 ? 283.339 293.890 236.333 1.00 25.01 51 GLU Y O 1
ATOM 7474 N N . ASN H 8 52 ? 282.869 295.896 237.229 1.00 20.07 52 ASN Y N 1
ATOM 7475 C CA . ASN H 8 52 ? 284.233 296.376 237.085 1.00 20.07 52 ASN Y CA 1
ATOM 7476 C C . ASN H 8 52 ? 285.112 295.727 238.147 1.00 20.07 52 ASN Y C 1
ATOM 7477 O O . ASN H 8 52 ? 284.630 295.301 239.199 1.00 20.07 52 ASN Y O 1
ATOM 7482 N N . THR H 8 53 ? 286.413 295.644 237.858 1.00 16.15 53 THR Y N 1
ATOM 7483 C CA . THR H 8 53 ? 287.378 295.024 238.762 1.00 16.15 53 THR Y CA 1
ATOM 7484 C C . THR H 8 53 ? 288.326 296.002 239.427 1.00 16.15 53 THR Y C 1
ATOM 7485 O O . THR H 8 53 ? 288.701 295.779 240.573 1.00 16.15 53 THR Y O 1
ATOM 7489 N N . GLU H 8 54 ? 288.742 297.069 238.751 1.00 16.08 54 GLU Y N 1
ATOM 7490 C CA . GLU H 8 54 ? 289.701 297.976 239.376 1.00 16.08 54 GLU Y CA 1
ATOM 7491 C C . GLU H 8 54 ? 289.105 298.638 240.615 1.00 16.08 54 GLU Y C 1
ATOM 7492 O O . GLU H 8 54 ? 289.834 298.979 241.559 1.00 16.08 54 GLU Y O 1
ATOM 7498 N N . TYR H 8 55 ? 287.783 298.792 240.653 1.00 14.84 55 TYR Y N 1
ATOM 7499 C CA . TYR H 8 55 ? 287.153 299.243 241.880 1.00 14.84 55 TYR Y CA 1
ATOM 7500 C C . TYR H 8 55 ? 287.219 298.190 242.974 1.00 14.84 55 TYR Y C 1
ATOM 7501 O O . TYR H 8 55 ? 287.170 298.548 244.151 1.00 14.84 55 TYR Y O 1
ATOM 7510 N N . VAL H 8 56 ? 287.358 296.909 242.631 1.00 11.89 56 VAL Y N 1
ATOM 7511 C CA . VAL H 8 56 ? 287.641 295.923 243.668 1.00 11.89 56 VAL Y CA 1
ATOM 7512 C C . VAL H 8 56 ? 288.987 296.226 244.305 1.00 11.89 56 VAL Y C 1
ATOM 7513 O O . VAL H 8 56 ? 289.135 296.194 245.533 1.00 11.89 56 VAL Y O 1
ATOM 7517 N N . LYS H 8 57 ? 289.985 296.548 243.481 1.00 11.81 57 LYS Y N 1
ATOM 7518 C CA . LYS H 8 57 ? 291.292 296.909 244.014 1.00 11.81 57 LYS Y CA 1
ATOM 7519 C C . LYS H 8 57 ? 291.184 298.124 244.923 1.00 11.81 57 LYS Y C 1
ATOM 7520 O O . LYS H 8 57 ? 291.746 298.146 246.026 1.00 11.81 57 LYS Y O 1
ATOM 7526 N N . LEU H 8 58 ? 290.435 299.138 244.492 1.00 12.58 58 LEU Y N 1
ATOM 7527 C CA . LEU H 8 58 ? 290.386 300.358 245.288 1.00 12.58 58 LEU Y CA 1
ATOM 7528 C C . LEU H 8 58 ? 289.612 300.168 246.582 1.00 12.58 58 LEU Y C 1
ATOM 7529 O O . LEU H 8 58 ? 290.034 300.666 247.628 1.00 12.58 58 LEU Y O 1
ATOM 7534 N N . THR H 8 59 ? 288.474 299.476 246.548 1.00 8.98 59 THR Y N 1
ATOM 7535 C CA . THR H 8 59 ? 287.761 299.265 247.799 1.00 8.98 59 THR Y CA 1
ATOM 7536 C C . THR H 8 59 ? 288.561 298.387 248.744 1.00 8.98 59 THR Y C 1
ATOM 7537 O O . THR H 8 59 ? 288.440 298.534 249.964 1.00 8.98 59 THR Y O 1
ATOM 7541 N N . ASN H 8 60 ? 289.380 297.473 248.222 1.00 10.61 60 ASN Y N 1
ATOM 7542 C CA . ASN H 8 60 ? 290.255 296.727 249.115 1.00 10.61 60 ASN Y CA 1
ATOM 7543 C C . ASN H 8 60 ? 291.264 297.653 249.771 1.00 10.61 60 ASN Y C 1
ATOM 7544 O O . ASN H 8 60 ? 291.407 297.664 250.997 1.00 10.61 60 ASN Y O 1
ATOM 7549 N N . TRP H 8 61 ? 291.955 298.463 248.972 1.00 9.35 61 TRP Y N 1
ATOM 7550 C CA . TRP H 8 61 ? 293.053 299.246 249.526 1.00 9.35 61 TRP Y CA 1
ATOM 7551 C C . TRP H 8 61 ? 292.555 300.337 250.464 1.00 9.35 61 TRP Y C 1
ATOM 7552 O O . TRP H 8 61 ? 293.156 300.574 251.517 1.00 9.35 61 TRP Y O 1
ATOM 7563 N N . LEU H 8 62 ? 291.475 301.024 250.100 1.00 4.47 62 LEU Y N 1
ATOM 7564 C CA . LEU H 8 62 ? 291.041 302.166 250.894 1.00 4.47 62 LEU Y CA 1
ATOM 7565 C C . LEU H 8 62 ? 290.408 301.724 252.204 1.00 4.47 62 LEU Y C 1
ATOM 7566 O O . LEU H 8 62 ? 290.742 302.253 253.267 1.00 4.47 62 LEU Y O 1
ATOM 7571 N N . PHE H 8 63 ? 289.499 300.749 252.152 1.00 2.46 63 PHE Y N 1
ATOM 7572 C CA . PHE H 8 63 ? 288.721 300.345 253.319 1.00 2.46 63 PHE Y CA 1
ATOM 7573 C C . PHE H 8 63 ? 289.251 299.084 253.988 1.00 2.46 63 PHE Y C 1
ATOM 7574 O O . PHE H 8 63 ? 289.534 299.101 255.187 1.00 2.46 63 PHE Y O 1
ATOM 7582 N N . LEU H 8 64 ? 289.377 297.982 253.247 1.00 5.99 64 LEU Y N 1
ATOM 7583 C CA . LEU H 8 64 ? 289.735 296.717 253.883 1.00 5.99 64 LEU Y CA 1
ATOM 7584 C C . LEU H 8 64 ? 291.142 296.744 254.462 1.00 5.99 64 LEU Y C 1
ATOM 7585 O O . LEU H 8 64 ? 291.420 296.038 255.435 1.00 5.99 64 LEU Y O 1
ATOM 7590 N N . GLY H 8 65 ? 292.036 297.533 253.884 1.00 7.20 65 GLY Y N 1
ATOM 7591 C CA . GLY H 8 65 ? 293.394 297.625 254.371 1.00 7.20 65 GLY Y CA 1
ATOM 7592 C C . GLY H 8 65 ? 294.357 296.601 253.816 1.00 7.20 65 GLY Y C 1
ATOM 7593 O O . GLY H 8 65 ? 295.478 296.491 254.322 1.00 7.20 65 GLY Y O 1
ATOM 7594 N N . ASN H 8 66 ? 293.966 295.852 252.797 1.00 8.16 66 ASN Y N 1
ATOM 7595 C CA . ASN H 8 66 ? 294.907 294.971 252.129 1.00 8.16 66 ASN Y CA 1
ATOM 7596 C C . ASN H 8 66 ? 295.945 295.797 251.384 1.00 8.16 66 ASN Y C 1
ATOM 7597 O O . ASN H 8 66 ? 295.694 296.941 251.004 1.00 8.16 66 ASN Y O 1
ATOM 7602 N N . SER H 8 67 ? 297.134 295.222 251.197 1.00 7.21 67 SER Y N 1
ATOM 7603 C CA . SER H 8 67 ? 298.109 295.818 250.289 1.00 7.21 67 SER Y CA 1
ATOM 7604 C C . SER H 8 67 ? 299.012 294.758 249.687 1.00 7.21 67 SER Y C 1
ATOM 7605 O O . SER H 8 67 ? 298.938 293.572 250.018 1.00 7.21 67 SER Y O 1
ATOM 7608 N N . GLY H 8 68 ? 299.891 295.232 248.809 1.00 6.78 68 GLY Y N 1
ATOM 7609 C CA . GLY H 8 68 ? 300.787 294.349 248.095 1.00 6.78 68 GLY Y CA 1
ATOM 7610 C C . GLY H 8 68 ? 299.966 293.339 247.340 1.00 6.78 68 GLY Y C 1
ATOM 7611 O O . GLY H 8 68 ? 298.859 293.623 246.865 1.00 6.78 68 GLY Y O 1
ATOM 7612 N N . LEU H 8 69 ? 300.470 292.113 247.303 1.00 6.96 69 LEU Y N 1
ATOM 7613 C CA . LEU H 8 69 ? 299.802 291.063 246.552 1.00 6.96 69 LEU Y CA 1
ATOM 7614 C C . LEU H 8 69 ? 298.409 290.787 247.091 1.00 6.96 69 LEU Y C 1
ATOM 7615 O O . LEU H 8 69 ? 297.540 290.321 246.342 1.00 6.96 69 LEU Y O 1
ATOM 7620 N N . GLU H 8 70 ? 298.160 291.127 248.360 1.00 6.46 70 GLU Y N 1
ATOM 7621 C CA . GLU H 8 70 ? 296.832 290.958 248.925 1.00 6.46 70 GLU Y CA 1
ATOM 7622 C C . GLU H 8 70 ? 295.775 291.663 248.083 1.00 6.46 70 GLU Y C 1
ATOM 7623 O O . GLU H 8 70 ? 294.740 291.060 247.773 1.00 6.46 70 GLU Y O 1
ATOM 7625 N N . ILE H 8 71 ? 296.042 292.905 247.639 1.00 7.88 71 ILE Y N 1
ATOM 7626 C CA . ILE H 8 71 ? 295.037 293.618 246.841 1.00 7.88 71 ILE Y CA 1
ATOM 7627 C C . ILE H 8 71 ? 294.709 292.829 245.589 1.00 7.88 71 ILE Y C 1
ATOM 7628 O O . ILE H 8 71 ? 293.546 292.732 245.185 1.00 7.88 71 ILE Y O 1
ATOM 7633 N N . GLU H 8 72 ? 295.725 292.257 244.953 1.00 8.26 72 GLU Y N 1
ATOM 7634 C CA . GLU H 8 72 ? 295.465 291.477 243.758 1.00 8.26 72 GLU Y CA 1
ATOM 7635 C C . GLU H 8 72 ? 294.886 290.118 244.105 1.00 8.26 72 GLU Y C 1
ATOM 7636 O O . GLU H 8 72 ? 294.062 289.593 243.350 1.00 8.26 72 GLU Y O 1
ATOM 7638 N N . GLU H 8 73 ? 295.282 289.545 245.243 1.00 6.73 73 GLU Y N 1
ATOM 7639 C CA . GLU H 8 73 ? 294.906 288.165 245.526 1.00 6.73 73 GLU Y CA 1
ATOM 7640 C C . GLU H 8 73 ? 293.412 288.040 245.774 1.00 6.73 73 GLU Y C 1
ATOM 7641 O O . GLU H 8 73 ? 292.781 287.078 245.324 1.00 6.73 73 GLU Y O 1
ATOM 7643 N N . ASN H 8 74 ? 292.829 288.993 246.490 1.00 6.89 74 ASN Y N 1
ATOM 7644 C CA . ASN H 8 74 ? 291.393 288.978 246.702 1.00 6.89 74 ASN Y CA 1
ATOM 7645 C C . ASN H 8 74 ? 290.671 289.197 245.384 1.00 6.89 74 ASN Y C 1
ATOM 7646 O O . ASN H 8 74 ? 291.032 290.083 244.604 1.00 6.89 74 ASN Y O 1
ATOM 7651 N N . GLU H 8 75 ? 289.650 288.379 245.144 1.00 7.34 75 GLU Y N 1
ATOM 7652 C CA . GLU H 8 75 ? 288.872 288.424 243.922 1.00 7.34 75 GLU Y CA 1
ATOM 7653 C C . GLU H 8 75 ? 287.390 288.647 244.150 1.00 7.34 75 GLU Y C 1
ATOM 7654 O O . GLU H 8 75 ? 286.674 288.883 243.173 1.00 7.34 75 GLU Y O 1
ATOM 7656 N N . TYR H 8 76 ? 286.910 288.583 245.391 1.00 8.74 76 TYR Y N 1
ATOM 7657 C CA . TYR H 8 76 ? 285.493 288.711 245.700 1.00 8.74 76 TYR Y CA 1
ATOM 7658 C C . TYR H 8 76 ? 285.267 289.872 246.653 1.00 8.74 76 TYR Y C 1
ATOM 7659 O O . TYR H 8 76 ? 285.895 289.944 247.713 1.00 8.74 76 TYR Y O 1
ATOM 7668 N N . LEU H 8 77 ? 284.349 290.754 246.277 1.00 8.08 77 LEU Y N 1
ATOM 7669 C CA . LEU H 8 77 ? 283.911 291.874 247.095 1.00 8.08 77 LEU Y CA 1
ATOM 7670 C C . LEU H 8 77 ? 282.637 291.465 247.819 1.00 8.08 77 LEU Y C 1
ATOM 7671 O O . LEU H 8 77 ? 281.707 290.955 247.190 1.00 8.08 77 LEU Y O 1
ATOM 7676 N N . ASN H 8 78 ? 282.589 291.693 249.129 1.00 6.81 78 ASN Y N 1
ATOM 7677 C CA . ASN H 8 78 ? 281.469 291.185 249.909 1.00 6.81 78 ASN Y CA 1
ATOM 7678 C C . ASN H 8 78 ? 280.169 291.849 249.483 1.00 6.81 78 ASN Y C 1
ATOM 7679 O O . ASN H 8 78 ? 280.147 292.999 249.042 1.00 6.81 78 ASN Y O 1
ATOM 7684 N N . GLN H 8 79 ? 279.070 291.102 249.609 1.00 5.12 79 GLN Y N 1
ATOM 7685 C CA . GLN H 8 79 ? 277.788 291.642 249.179 1.00 5.12 79 GLN Y CA 1
ATOM 7686 C C . GLN H 8 79 ? 277.367 292.821 250.042 1.00 5.12 79 GLN Y C 1
ATOM 7687 O O . GLN H 8 79 ? 276.603 293.677 249.585 1.00 5.12 79 GLN Y O 1
ATOM 7693 N N . ILE H 8 80 ? 277.856 292.885 251.282 1.00 4.68 80 ILE Y N 1
ATOM 7694 C CA . ILE H 8 80 ? 277.533 294.003 252.163 1.00 4.68 80 ILE Y CA 1
ATOM 7695 C C . ILE H 8 80 ? 278.008 295.315 251.550 1.00 4.68 80 ILE Y C 1
ATOM 7696 O O . ILE H 8 80 ? 277.309 296.334 251.611 1.00 4.68 80 ILE Y O 1
ATOM 7701 N N . TYR H 8 81 ? 279.194 295.309 250.940 1.00 4.83 81 TYR Y N 1
ATOM 7702 C CA . TYR H 8 81 ? 279.735 296.470 250.247 1.00 4.83 81 TYR Y CA 1
ATOM 7703 C C . TYR H 8 81 ? 279.423 296.451 248.753 1.00 4.83 81 TYR Y C 1
ATOM 7704 O O . TYR H 8 81 ? 280.165 297.045 247.965 1.00 4.83 81 TYR Y O 1
ATOM 7713 N N . SER H 8 82 ? 278.345 295.781 248.341 1.00 7.47 82 SER Y N 1
ATOM 7714 C CA . SER H 8 82 ? 278.112 295.588 246.913 1.00 7.47 82 SER Y CA 1
ATOM 7715 C C . SER H 8 82 ? 277.690 296.874 246.220 1.00 7.47 82 SER Y C 1
ATOM 7716 O O . SER H 8 82 ? 278.111 297.129 245.090 1.00 7.47 82 SER Y O 1
ATOM 7719 N N . ASP H 8 83 ? 276.828 297.670 246.852 1.00 8.85 83 ASP Y N 1
ATOM 7720 C CA . ASP H 8 83 ? 276.245 298.855 246.228 1.00 8.85 83 ASP Y CA 1
ATOM 7721 C C . ASP H 8 83 ? 276.575 300.081 247.065 1.00 8.85 83 ASP Y C 1
ATOM 7722 O O . ASP H 8 83 ? 276.110 300.218 248.200 1.00 8.85 83 ASP Y O 1
ATOM 7727 N N . MET H 8 84 ? 277.388 300.962 246.500 1.00 8.49 84 MET Y N 1
ATOM 7728 C CA . MET H 8 84 ? 277.816 302.170 247.174 1.00 8.49 84 MET Y CA 1
ATOM 7729 C C . MET H 8 84 ? 278.200 303.164 246.098 1.00 8.49 84 MET Y C 1
ATOM 7730 O O . MET H 8 84 ? 278.612 302.763 245.010 1.00 8.49 84 MET Y O 1
ATOM 7735 N N . ILE H 8 85 ? 278.077 304.449 246.401 1.00 9.40 85 ILE Y N 1
ATOM 7736 C CA . ILE H 8 85 ? 278.666 305.495 245.572 1.00 9.40 85 ILE Y CA 1
ATOM 7737 C C . ILE H 8 85 ? 279.563 306.327 246.467 1.00 9.40 85 ILE Y C 1
ATOM 7738 O O . ILE H 8 85 ? 279.177 306.674 247.586 1.00 9.40 85 ILE Y O 1
ATOM 7743 N N . VAL H 8 86 ? 280.761 306.632 245.982 1.00 11.18 86 VAL Y N 1
ATOM 7744 C CA . VAL H 8 86 ? 281.674 307.522 246.685 1.00 11.18 86 VAL Y CA 1
ATOM 7745 C C . VAL H 8 86 ? 282.187 308.559 245.700 1.00 11.18 86 VAL Y C 1
ATOM 7746 O O . VAL H 8 86 ? 282.435 308.251 244.531 1.00 11.18 86 VAL Y O 1
ATOM 7750 N N . LEU H 8 87 ? 282.316 309.793 246.169 1.00 11.73 87 LEU Y N 1
ATOM 7751 C CA . LEU H 8 87 ? 282.893 310.863 245.372 1.00 11.73 87 LEU Y CA 1
ATOM 7752 C C . LEU H 8 87 ? 283.813 311.676 246.262 1.00 11.73 87 LEU Y C 1
ATOM 7753 O O . LEU H 8 87 ? 283.395 312.150 247.326 1.00 11.73 87 LEU Y O 1
ATOM 7758 N N . ILE H 8 88 ? 285.063 311.818 245.821 1.00 14.37 88 ILE Y N 1
ATOM 7759 C CA . ILE H 8 88 ? 286.116 312.486 246.575 1.00 14.37 88 ILE Y CA 1
ATOM 7760 C C . ILE H 8 88 ? 286.407 313.807 245.885 1.00 14.37 88 ILE Y C 1
ATOM 7761 O O . ILE H 8 88 ? 286.736 313.828 244.692 1.00 14.37 88 ILE Y O 1
ATOM 7766 N N . LYS H 8 89 ? 286.291 314.900 246.634 1.00 14.04 89 LYS Y N 1
ATOM 7767 C CA . LYS H 8 89 ? 286.598 316.237 246.151 1.00 14.04 89 LYS Y CA 1
ATOM 7768 C C . LYS H 8 89 ? 287.482 316.934 247.173 1.00 14.04 89 LYS Y C 1
ATOM 7769 O O . LYS H 8 89 ? 287.546 316.540 248.339 1.00 14.04 89 LYS Y O 1
ATOM 7775 N N . LYS H 8 90 ? 288.163 317.986 246.716 1.00 13.82 90 LYS Y N 1
ATOM 7776 C CA . LYS H 8 90 ? 289.077 318.717 247.588 1.00 13.82 90 LYS Y CA 1
ATOM 7777 C C . LYS H 8 90 ? 288.347 319.308 248.783 1.00 13.82 90 LYS Y C 1
ATOM 7778 O O . LYS H 8 90 ? 288.905 319.393 249.883 1.00 13.82 90 LYS Y O 1
ATOM 7784 N N . GLY H 8 91 ? 287.107 319.733 248.588 1.00 13.44 91 GLY Y N 1
ATOM 7785 C CA . GLY H 8 91 ? 286.333 320.276 249.681 1.00 13.44 91 GLY Y CA 1
ATOM 7786 C C . GLY H 8 91 ? 285.853 319.213 250.647 1.00 13.44 91 GLY Y C 1
ATOM 7787 O O . GLY H 8 91 ? 286.217 319.229 251.827 1.00 13.44 91 GLY Y O 1
ATOM 7788 N N . THR H 8 92 ? 285.044 318.277 250.154 1.00 13.01 92 THR Y N 1
ATOM 7789 C CA . THR H 8 92 ? 284.275 317.376 251.003 1.00 13.01 92 THR Y CA 1
ATOM 7790 C C . THR H 8 92 ? 284.383 315.959 250.451 1.00 13.01 92 THR Y C 1
ATOM 7791 O O . THR H 8 92 ? 285.190 315.672 249.561 1.00 13.01 92 THR Y O 1
ATOM 7795 N N . THR H 8 93 ? 283.562 315.069 251.005 1.00 10.01 93 THR Y N 1
ATOM 7796 C CA . THR H 8 93 ? 283.419 313.695 250.550 1.00 10.01 93 THR Y CA 1
ATOM 7797 C C . THR H 8 93 ? 281.940 313.347 250.576 1.00 10.01 93 THR Y C 1
ATOM 7798 O O . THR H 8 93 ? 281.203 313.828 251.439 1.00 10.01 93 THR Y O 1
ATOM 7802 N N . HIS H 8 94 ? 281.502 312.511 249.633 1.00 10.29 94 HIS Y N 1
ATOM 7803 C CA . HIS H 8 94 ? 280.091 312.144 249.535 1.00 10.29 94 HIS Y CA 1
ATOM 7804 C C . HIS H 8 94 ? 279.964 310.639 249.390 1.00 10.29 94 HIS Y C 1
ATOM 7805 O O . HIS H 8 94 ? 280.582 310.054 248.499 1.00 10.29 94 HIS Y O 1
ATOM 7812 N N . ILE H 8 95 ? 279.160 310.021 250.256 1.00 6.32 95 ILE Y N 1
ATOM 7813 C CA . ILE H 8 95 ? 279.034 308.568 250.336 1.00 6.32 95 ILE Y CA 1
ATOM 7814 C C . ILE H 8 95 ? 277.561 308.196 250.397 1.00 6.32 95 ILE Y C 1
ATOM 7815 O O . ILE H 8 95 ? 276.821 308.723 251.233 1.00 6.32 95 ILE Y O 1
ATOM 7820 N N . PHE H 8 96 ? 277.147 307.273 249.534 1.00 6.92 96 PHE Y N 1
ATOM 7821 C CA . PHE H 8 96 ? 275.853 306.611 249.626 1.00 6.92 96 PHE Y CA 1
ATOM 7822 C C . PHE H 8 96 ? 276.107 305.139 249.900 1.00 6.92 96 PHE Y C 1
ATOM 7823 O O . PHE H 8 96 ? 276.816 304.480 249.129 1.00 6.92 96 PHE Y O 1
ATOM 7831 N N . ILE H 8 97 ? 275.498 304.630 250.977 1.00 6.07 97 ILE Y N 1
ATOM 7832 C CA . ILE H 8 97 ? 275.882 303.368 251.601 1.00 6.07 97 ILE Y CA 1
ATOM 7833 C C . ILE H 8 97 ? 274.635 302.695 252.167 1.00 6.07 97 ILE Y C 1
ATOM 7834 O O . ILE H 8 97 ? 273.600 303.331 252.363 1.00 6.07 97 ILE Y O 1
ATOM 7839 N N . ASP H 8 98 ? 274.743 301.383 252.440 1.00 6.20 98 ASP Y N 1
ATOM 7840 C CA . ASP H 8 98 ? 273.706 300.591 253.091 1.00 6.20 98 ASP Y CA 1
ATOM 7841 C C . ASP H 8 98 ? 273.959 300.498 254.591 1.00 6.20 98 ASP Y C 1
ATOM 7842 O O . ASP H 8 98 ? 275.070 300.761 255.055 1.00 6.20 98 ASP Y O 1
ATOM 7847 N N . PRO H 8 99 ? 272.948 300.122 255.388 1.00 5.20 99 PRO Y N 1
ATOM 7848 C CA . PRO H 8 99 ? 273.146 300.112 256.850 1.00 5.20 99 PRO Y CA 1
ATOM 7849 C C . PRO H 8 99 ? 274.248 299.191 257.338 1.00 5.20 99 PRO Y C 1
ATOM 7850 O O . PRO H 8 99 ? 274.969 299.550 258.274 1.00 5.20 99 PRO Y O 1
ATOM 7854 N N . GLU H 8 100 ? 274.403 298.009 256.752 1.00 4.81 100 GLU Y N 1
ATOM 7855 C CA . GLU H 8 100 ? 275.391 297.075 257.285 1.00 4.81 100 GLU Y CA 1
ATOM 7856 C C . GLU H 8 100 ? 276.805 297.529 256.963 1.00 4.81 100 GLU Y C 1
ATOM 7857 O O . GLU H 8 100 ? 277.691 297.520 257.831 1.00 4.81 100 GLU Y O 1
ATOM 7863 N N . ALA H 8 101 ? 277.035 297.924 255.711 1.00 5.23 101 ALA Y N 1
ATOM 7864 C CA . ALA H 8 101 ? 278.322 298.490 255.341 1.00 5.23 101 ALA Y CA 1
ATOM 7865 C C . ALA H 8 101 ? 278.631 299.709 256.190 1.00 5.23 101 ALA Y C 1
ATOM 7866 O O . ALA H 8 101 ? 279.785 299.939 256.564 1.00 5.23 101 ALA Y O 1
ATOM 7868 N N . LEU H 8 102 ? 277.606 300.497 256.513 1.00 5.25 102 LEU Y N 1
ATOM 7869 C CA . LEU H 8 102 ? 277.797 301.604 257.439 1.00 5.25 102 LEU Y CA 1
ATOM 7870 C C . LEU H 8 102 ? 278.248 301.101 258.799 1.00 5.25 102 LEU Y C 1
ATOM 7871 O O . LEU H 8 102 ? 279.119 301.704 259.435 1.00 5.25 102 LEU Y O 1
ATOM 7876 N N . ASN H 8 103 ? 277.653 300.006 259.271 1.00 4.58 103 ASN Y N 1
ATOM 7877 C CA . ASN H 8 103 ? 278.006 299.494 260.587 1.00 4.58 103 ASN Y CA 1
ATOM 7878 C C . ASN H 8 103 ? 279.466 299.080 260.640 1.00 4.58 103 ASN Y C 1
ATOM 7879 O O . ASN H 8 103 ? 280.160 299.361 261.621 1.00 4.58 103 ASN Y O 1
ATOM 7884 N N . SER H 8 104 ? 279.956 298.415 259.595 1.00 4.86 104 SER Y N 1
ATOM 7885 C CA . SER H 8 104 ? 281.344 297.962 259.633 1.00 4.86 104 SER Y CA 1
ATOM 7886 C C . SER H 8 104 ? 282.321 299.128 259.566 1.00 4.86 104 SER Y C 1
ATOM 7887 O O . SER H 8 104 ? 283.386 299.082 260.191 1.00 4.86 104 SER Y O 1
ATOM 7890 N N . LEU H 8 105 ? 281.986 300.174 258.811 1.00 4.28 105 LEU Y N 1
ATOM 7891 C CA . LEU H 8 105 ? 282.899 301.274 258.526 1.00 4.28 105 LEU Y CA 1
ATOM 7892 C C . LEU H 8 105 ? 282.570 302.543 259.308 1.00 4.28 105 LEU Y C 1
ATOM 7893 O O . LEU H 8 105 ? 283.104 303.606 258.981 1.00 4.28 105 LEU Y O 1
ATOM 7898 N N . GLN H 8 106 ? 281.736 302.444 260.351 1.00 4.84 106 GLN Y N 1
ATOM 7899 C CA . GLN H 8 106 ? 281.222 303.632 261.036 1.00 4.84 106 GLN Y CA 1
ATOM 7900 C C . GLN H 8 106 ? 282.353 304.533 261.521 1.00 4.84 106 GLN Y C 1
ATOM 7901 O O . GLN H 8 106 ? 282.367 305.744 261.244 1.00 4.84 106 GLN Y O 1
ATOM 7907 N N . THR H 8 107 ? 283.353 303.940 262.174 1.00 5.95 107 THR Y N 1
ATOM 7908 C CA . THR H 8 107 ? 284.422 304.723 262.773 1.00 5.95 107 THR Y CA 1
ATOM 7909 C C . THR H 8 107 ? 285.222 305.426 261.694 1.00 5.95 107 THR Y C 1
ATOM 7910 O O . THR H 8 107 ? 285.481 306.636 261.778 1.00 5.95 107 THR Y O 1
ATOM 7914 N N . LEU H 8 108 ? 285.560 304.693 260.639 1.00 5.68 108 LEU Y N 1
ATOM 7915 C CA . LEU H 8 108 ? 286.411 305.261 259.613 1.00 5.68 108 LEU Y CA 1
ATOM 7916 C C . LEU H 8 108 ? 285.719 306.414 258.911 1.00 5.68 108 LEU Y C 1
ATOM 7917 O O . LEU H 8 108 ? 286.272 307.511 258.849 1.00 5.68 108 LEU Y O 1
ATOM 7922 N N . ILE H 8 109 ? 284.487 306.214 258.429 1.00 5.49 109 ILE Y N 1
ATOM 7923 C CA . ILE H 8 109 ? 283.860 307.274 257.643 1.00 5.49 109 ILE Y CA 1
ATOM 7924 C C . ILE H 8 109 ? 283.580 308.490 258.511 1.00 5.49 109 ILE Y C 1
ATOM 7925 O O . ILE H 8 109 ? 283.779 309.629 258.074 1.00 5.49 109 ILE Y O 1
ATOM 7930 N N . TYR H 8 110 ? 283.132 308.288 259.752 1.00 5.07 110 TYR Y N 1
ATOM 7931 C CA . TYR H 8 110 ? 282.894 309.454 260.587 1.00 5.07 110 TYR Y CA 1
ATOM 7932 C C . TYR H 8 110 ? 284.191 310.152 260.974 1.00 5.07 110 TYR Y C 1
ATOM 7933 O O . TYR H 8 110 ? 284.148 311.313 261.388 1.00 5.07 110 TYR Y O 1
ATOM 7942 N N . SER H 8 111 ? 285.343 309.489 260.832 1.00 6.11 111 SER Y N 1
ATOM 7943 C CA . SER H 8 111 ? 286.600 310.129 261.211 1.00 6.11 111 SER Y CA 1
ATOM 7944 C C . SER H 8 111 ? 286.990 311.279 260.282 1.00 6.11 111 SER Y C 1
ATOM 7945 O O . SER H 8 111 ? 287.713 312.186 260.714 1.00 6.11 111 SER Y O 1
ATOM 7948 N N . ILE H 8 112 ? 286.530 311.276 259.027 1.00 7.00 112 ILE Y N 1
ATOM 7949 C CA . ILE H 8 112 ? 287.012 312.236 258.024 1.00 7.00 112 ILE Y CA 1
ATOM 7950 C C . ILE H 8 112 ? 286.474 313.599 258.451 1.00 7.00 112 ILE Y C 1
ATOM 7951 O O . ILE H 8 112 ? 285.406 313.654 259.077 1.00 7.00 112 ILE Y O 1
ATOM 7956 N N . PRO H 8 113 ? 287.154 314.717 258.159 1.00 9.01 113 PRO Y N 1
ATOM 7957 C CA . PRO H 8 113 ? 286.626 316.009 258.638 1.00 9.01 113 PRO Y CA 1
ATOM 7958 C C . PRO H 8 113 ? 285.266 316.381 258.065 1.00 9.01 113 PRO Y C 1
ATOM 7959 O O . PRO H 8 113 ? 284.369 316.758 258.830 1.00 9.01 113 PRO Y O 1
ATOM 7963 N N . ASN H 8 114 ? 285.083 316.292 256.746 1.00 11.06 114 ASN Y N 1
ATOM 7964 C CA . ASN H 8 114 ? 283.822 316.637 256.087 1.00 11.06 114 ASN Y CA 1
ATOM 7965 C C . ASN H 8 114 ? 283.270 315.395 255.410 1.00 11.06 114 ASN Y C 1
ATOM 7966 O O . ASN H 8 114 ? 283.830 314.930 254.412 1.00 11.06 114 ASN Y O 1
ATOM 7971 N N . VAL H 8 115 ? 282.161 314.881 255.929 1.00 8.77 115 VAL Y N 1
ATOM 7972 C CA . VAL H 8 115 ? 281.529 313.680 255.407 1.00 8.77 115 VAL Y CA 1
ATOM 7973 C C . VAL H 8 115 ? 280.064 313.981 255.150 1.00 8.77 115 VAL Y C 1
ATOM 7974 O O . VAL H 8 115 ? 279.415 314.672 255.942 1.00 8.77 115 VAL Y O 1
ATOM 7978 N N . ASP H 8 116 ? 279.558 313.493 254.023 1.00 8.19 116 ASP Y N 1
ATOM 7979 C CA . ASP H 8 116 ? 278.136 313.519 253.705 1.00 8.19 116 ASP Y CA 1
ATOM 7980 C C . ASP H 8 116 ? 277.711 312.082 253.452 1.00 8.19 116 ASP Y C 1
ATOM 7981 O O . ASP H 8 116 ? 278.066 311.504 252.420 1.00 8.19 116 ASP Y O 1
ATOM 7986 N N . VAL H 8 117 ? 276.950 311.513 254.383 1.00 6.63 117 VAL Y N 1
ATOM 7987 C CA . VAL H 8 117 ? 276.601 310.099 254.367 1.00 6.63 117 VAL Y CA 1
ATOM 7988 C C . VAL H 8 117 ? 275.087 309.971 254.326 1.00 6.63 117 VAL Y C 1
ATOM 7989 O O . VAL H 8 117 ? 274.382 310.619 255.105 1.00 6.63 117 VAL Y O 1
ATOM 7993 N N . PHE H 8 118 ? 274.599 309.146 253.403 1.00 7.32 118 PHE Y N 1
ATOM 7994 C CA . PHE H 8 118 ? 273.183 308.852 253.232 1.00 7.32 118 PHE Y CA 1
ATOM 7995 C C . PHE H 8 118 ? 272.986 307.356 253.429 1.00 7.32 118 PHE Y C 1
ATOM 7996 O O . PHE H 8 118 ? 273.694 306.549 252.822 1.00 7.32 118 PHE Y O 1
ATOM 8004 N N . CYS H 8 119 ? 272.038 306.993 254.282 1.00 8.09 119 CYS Y N 1
ATOM 8005 C CA . CYS H 8 119 ? 271.688 305.597 254.496 1.00 8.09 119 CYS Y CA 1
ATOM 8006 C C . CYS H 8 119 ? 270.239 305.510 254.973 1.00 8.09 119 CYS Y C 1
ATOM 8007 O O . CYS H 8 119 ? 269.901 306.130 255.988 1.00 8.09 119 CYS Y O 1
ATOM 8010 N N . PRO H 8 120 ? 269.356 304.769 254.302 1.00 8.86 120 PRO Y N 1
ATOM 8011 C CA . PRO H 8 120 ? 267.928 304.881 254.595 1.00 8.86 120 PRO Y CA 1
ATOM 8012 C C . PRO H 8 120 ? 267.423 303.862 255.609 1.00 8.86 120 PRO Y C 1
ATOM 8013 O O . PRO H 8 120 ? 268.054 302.843 255.889 1.00 8.86 120 PRO Y O 1
ATOM 8017 N N . THR H 8 121 ? 266.236 304.157 256.133 1.00 12.11 121 THR Y N 1
ATOM 8018 C CA . THR H 8 121 ? 265.587 303.344 257.150 1.00 12.11 121 THR Y CA 1
ATOM 8019 C C . THR H 8 121 ? 265.276 301.946 256.605 1.00 12.11 121 THR Y C 1
ATOM 8020 O O . THR H 8 121 ? 265.353 301.686 255.404 1.00 12.11 121 THR Y O 1
ATOM 8024 N N . GLU H 8 122 ? 264.925 301.032 257.518 1.00 14.53 122 GLU Y N 1
ATOM 8025 C CA . GLU H 8 122 ? 264.478 299.705 257.104 1.00 14.53 122 GLU Y CA 1
ATOM 8026 C C . GLU H 8 122 ? 263.216 299.778 256.252 1.00 14.53 122 GLU Y C 1
ATOM 8027 O O . GLU H 8 122 ? 263.039 298.975 255.325 1.00 14.53 122 GLU Y O 1
ATOM 8033 N N . LYS H 8 123 ? 262.334 300.734 256.541 1.00 13.72 123 LYS Y N 1
ATOM 8034 C CA . LYS H 8 123 ? 261.100 300.849 255.776 1.00 13.72 123 LYS Y CA 1
ATOM 8035 C C . LYS H 8 123 ? 261.389 301.171 254.319 1.00 13.72 123 LYS Y C 1
ATOM 8036 O O . LYS H 8 123 ? 260.763 300.608 253.415 1.00 13.72 123 LYS Y O 1
ATOM 8042 N N . GLN H 8 124 ? 262.335 302.071 254.067 1.00 12.69 124 GLN Y N 1
ATOM 8043 C CA . GLN H 8 124 ? 262.810 302.254 252.703 1.00 12.69 124 GLN Y CA 1
ATOM 8044 C C . GLN H 8 124 ? 263.522 301.008 252.200 1.00 12.69 124 GLN Y C 1
ATOM 8045 O O . GLN H 8 124 ? 263.518 300.735 250.996 1.00 12.69 124 GLN Y O 1
ATOM 8051 N N . TYR H 8 125 ? 264.142 300.251 253.107 1.00 11.82 125 TYR Y N 1
ATOM 8052 C CA . TYR H 8 125 ? 264.908 299.075 252.712 1.00 11.82 125 TYR Y CA 1
ATOM 8053 C C . TYR H 8 125 ? 264.020 298.018 252.070 1.00 11.82 125 TYR Y C 1
ATOM 8054 O O . TYR H 8 125 ? 264.443 297.339 251.129 1.00 11.82 125 TYR Y O 1
ATOM 8063 N N . GLU H 8 126 ? 262.783 297.863 252.553 1.00 15.06 126 GLU Y N 1
ATOM 8064 C CA . GLU H 8 126 ? 261.935 296.800 252.005 1.00 15.06 126 GLU Y CA 1
ATOM 8065 C C . GLU H 8 126 ? 261.432 297.115 250.596 1.00 15.06 126 GLU Y C 1
ATOM 8066 O O . GLU H 8 126 ? 261.204 296.187 249.812 1.00 15.06 126 GLU Y O 1
ATOM 8072 N N . ASP H 8 127 ? 261.234 298.390 250.254 1.00 14.87 127 ASP Y N 1
ATOM 8073 C CA . ASP H 8 127 ? 260.757 298.776 248.921 1.00 14.87 127 ASP Y CA 1
ATOM 8074 C C . ASP H 8 127 ? 261.965 299.085 248.045 1.00 14.87 127 ASP Y C 1
ATOM 8075 O O . ASP H 8 127 ? 262.550 300.167 248.132 1.00 14.87 127 ASP Y O 1
ATOM 8080 N N . LYS H 8 128 ? 262.315 298.149 247.162 1.00 16.39 128 LYS Y N 1
ATOM 8081 C CA . LYS H 8 128 ? 263.573 298.255 246.434 1.00 16.39 128 LYS Y CA 1
ATOM 8082 C C . LYS H 8 128 ? 263.456 299.184 245.232 1.00 16.39 128 LYS Y C 1
ATOM 8083 O O . LYS H 8 128 ? 264.441 299.825 244.850 1.00 16.39 128 LYS Y O 1
ATOM 8089 N N . ASP H 8 129 ? 262.275 299.262 244.616 1.00 14.91 129 ASP Y N 1
ATOM 8090 C CA . ASP H 8 129 ? 262.065 300.261 243.574 1.00 14.91 129 ASP Y CA 1
ATOM 8091 C C . ASP H 8 129 ? 262.242 301.661 244.143 1.00 14.91 129 ASP Y C 1
ATOM 8092 O O . ASP H 8 129 ? 262.815 302.550 243.487 1.00 14.91 129 ASP Y O 1
ATOM 8094 N N . GLU H 8 130 ? 261.752 301.870 245.367 1.00 13.13 130 GLU Y N 1
ATOM 8095 C CA . GLU H 8 130 ? 262.051 303.092 246.094 1.00 13.13 130 GLU Y CA 1
ATOM 8096 C C . GLU H 8 130 ? 263.550 303.334 246.129 1.00 13.13 130 GLU Y C 1
ATOM 8097 O O . GLU H 8 130 ? 264.016 304.421 245.784 1.00 13.13 130 GLU Y O 1
ATOM 8099 N N . MET H 8 131 ? 264.321 302.304 246.489 1.00 13.54 131 MET Y N 1
ATOM 8100 C CA . MET H 8 131 ? 265.770 302.453 246.588 1.00 13.54 131 MET Y CA 1
ATOM 8101 C C . MET H 8 131 ? 266.385 302.839 245.251 1.00 13.54 131 MET Y C 1
ATOM 8102 O O . MET H 8 131 ? 267.319 303.645 245.203 1.00 13.54 131 MET Y O 1
ATOM 8107 N N . GLU H 8 132 ? 265.893 302.258 244.157 1.00 13.70 132 GLU Y N 1
ATOM 8108 C CA . GLU H 8 132 ? 266.404 302.618 242.839 1.00 13.70 132 GLU Y CA 1
ATOM 8109 C C . GLU H 8 132 ? 266.180 304.099 242.559 1.00 13.70 132 GLU Y C 1
ATOM 8110 O O . GLU H 8 132 ? 267.092 304.816 242.112 1.00 13.70 132 GLU Y O 1
ATOM 8116 N N . LEU H 8 133 ? 264.965 304.577 242.830 1.00 10.29 133 LEU Y N 1
ATOM 8117 C CA . LEU H 8 133 ? 264.680 305.992 242.612 1.00 10.29 133 LEU Y CA 1
ATOM 8118 C C . LEU H 8 133 ? 265.556 306.863 243.505 1.00 10.29 133 LEU Y C 1
ATOM 8119 O O . LEU H 8 133 ? 266.094 307.883 243.058 1.00 10.29 133 LEU Y O 1
ATOM 8124 N N . LEU H 8 134 ? 265.733 306.460 244.765 1.00 10.85 134 LEU Y N 1
ATOM 8125 C CA . LEU H 8 134 ? 266.563 307.233 245.683 1.00 10.85 134 LEU Y CA 1
ATOM 8126 C C . LEU H 8 134 ? 268.002 307.289 245.192 1.00 10.85 134 LEU Y C 1
ATOM 8127 O O . LEU H 8 134 ? 268.667 308.324 245.305 1.00 10.85 134 LEU Y O 1
ATOM 8132 N N . LYS H 8 135 ? 268.494 306.184 244.638 1.00 11.44 135 LYS Y N 1
ATOM 8133 C CA . LYS H 8 135 ? 269.841 306.162 244.085 1.00 11.44 135 LYS Y CA 1
ATOM 8134 C C . LYS H 8 135 ? 269.984 307.178 242.966 1.00 11.44 135 LYS Y C 1
ATOM 8135 O O . LYS H 8 135 ? 270.937 307.967 242.944 1.00 11.44 135 LYS Y O 1
ATOM 8141 N N . MET H 8 136 ? 269.043 307.174 242.022 1.00 13.60 136 MET Y N 1
ATOM 8142 C CA . MET H 8 136 ? 269.158 308.105 240.902 1.00 13.60 136 MET Y CA 1
ATOM 8143 C C . MET H 8 136 ? 269.058 309.550 241.381 1.00 13.60 136 MET Y C 1
ATOM 8144 O O . MET H 8 136 ? 269.806 310.425 240.916 1.00 13.60 136 MET Y O 1
ATOM 8149 N N . ALA H 8 137 ? 268.153 309.817 242.326 1.00 13.28 137 ALA Y N 1
ATOM 8150 C CA . ALA H 8 137 ? 268.018 311.169 242.860 1.00 13.28 137 ALA Y CA 1
ATOM 8151 C C . ALA H 8 137 ? 269.305 311.624 243.530 1.00 13.28 137 ALA Y C 1
ATOM 8152 O O . ALA H 8 137 ? 269.757 312.756 243.322 1.00 13.28 137 ALA Y O 1
ATOM 8154 N N . PHE H 8 138 ? 269.911 310.747 244.332 1.00 12.22 138 PHE Y N 1
ATOM 8155 C CA . PHE H 8 138 ? 271.169 311.082 244.980 1.00 12.22 138 PHE Y CA 1
ATOM 8156 C C . PHE H 8 138 ? 272.243 311.379 243.950 1.00 12.22 138 PHE Y C 1
ATOM 8157 O O . PHE H 8 138 ? 273.034 312.316 244.118 1.00 12.22 138 PHE Y O 1
ATOM 8165 N N . PHE H 8 139 ? 272.308 310.574 242.892 1.00 16.80 139 PHE Y N 1
ATOM 8166 C CA . PHE H 8 139 ? 273.351 310.773 241.897 1.00 16.80 139 PHE Y CA 1
ATOM 8167 C C . PHE H 8 139 ? 273.203 312.130 241.225 1.00 16.80 139 PHE Y C 1
ATOM 8168 O O . PHE H 8 139 ? 274.183 312.868 241.068 1.00 16.80 139 PHE Y O 1
ATOM 8176 N N . LEU H 8 140 ? 271.973 312.490 240.843 1.00 18.12 140 LEU Y N 1
ATOM 8177 C CA . LEU H 8 140 ? 271.767 313.797 240.225 1.00 18.12 140 LEU Y CA 1
ATOM 8178 C C . LEU H 8 140 ? 272.099 314.917 241.193 1.00 18.12 140 LEU Y C 1
ATOM 8179 O O . LEU H 8 140 ? 272.718 315.914 240.808 1.00 18.12 140 LEU Y O 1
ATOM 8184 N N . ARG H 8 141 ? 271.692 314.772 242.454 1.00 16.49 141 ARG Y N 1
ATOM 8185 C CA . ARG H 8 141 ? 271.930 315.826 243.432 1.00 16.49 141 ARG Y CA 1
ATOM 8186 C C . ARG H 8 141 ? 273.419 316.067 243.620 1.00 16.49 141 ARG Y C 1
ATOM 8187 O O . ARG H 8 141 ? 273.879 317.215 243.639 1.00 16.49 141 ARG Y O 1
ATOM 8195 N N . VAL H 8 142 ? 274.190 314.992 243.758 1.00 19.35 142 VAL Y N 1
ATOM 8196 C CA . VAL H 8 142 ? 275.622 315.144 243.970 1.00 19.35 142 VAL Y CA 1
ATOM 8197 C C . VAL H 8 142 ? 276.292 315.681 242.715 1.00 19.35 142 VAL Y C 1
ATOM 8198 O O . VAL H 8 142 ? 277.211 316.505 242.788 1.00 19.35 142 VAL Y O 1
ATOM 8202 N N . MET H 8 143 ? 275.845 315.232 241.547 1.00 24.74 143 MET Y N 1
ATOM 8203 C CA . MET H 8 143 ? 276.638 315.410 240.342 1.00 24.74 143 MET Y CA 1
ATOM 8204 C C . MET H 8 143 ? 276.595 316.822 239.779 1.00 24.74 143 MET Y C 1
ATOM 8205 O O . MET H 8 143 ? 277.512 317.186 239.036 1.00 24.74 143 MET Y O 1
ATOM 8210 N N . LYS H 8 144 ? 275.584 317.624 240.126 1.00 25.53 144 LYS Y N 1
ATOM 8211 C CA . LYS H 8 144 ? 275.251 318.799 239.320 1.00 25.53 144 LYS Y CA 1
ATOM 8212 C C . LYS H 8 144 ? 276.411 319.778 239.176 1.00 25.53 144 LYS Y C 1
ATOM 8213 O O . LYS H 8 144 ? 276.807 320.072 238.035 1.00 25.53 144 LYS Y O 1
ATOM 8219 N N . PRO H 8 145 ? 277.023 320.283 240.249 1.00 25.35 145 PRO Y N 1
ATOM 8220 C CA . PRO H 8 145 ? 278.126 321.248 240.055 1.00 25.35 145 PRO Y CA 1
ATOM 8221 C C . PRO H 8 145 ? 279.467 320.568 239.790 1.00 25.35 145 PRO Y C 1
ATOM 8222 O O . PRO H 8 145 ? 280.340 320.450 240.647 1.00 25.35 145 PRO Y O 1
ATOM 8226 N N . THR H 8 146 ? 279.632 320.096 238.556 1.00 30.72 146 THR Y N 1
ATOM 8227 C CA . THR H 8 146 ? 280.842 319.404 238.138 1.00 30.72 146 THR Y CA 1
ATOM 8228 C C . THR H 8 146 ? 281.024 319.616 236.643 1.00 30.72 146 THR Y C 1
ATOM 8229 O O . THR H 8 146 ? 280.048 319.821 235.921 1.00 30.72 146 THR Y O 1
ATOM 8233 N N . LYS H 8 147 ? 282.281 319.656 236.192 1.00 36.65 147 LYS Y N 1
ATOM 8234 C CA . LYS H 8 147 ? 282.560 319.572 234.759 1.00 36.65 147 LYS Y CA 1
ATOM 8235 C C . LYS H 8 147 ? 283.685 318.587 234.441 1.00 36.65 147 LYS Y C 1
ATOM 8236 O O . LYS H 8 147 ? 283.628 317.900 233.416 1.00 36.65 147 LYS Y O 1
ATOM 8242 N N . LYS H 8 148 ? 284.704 318.509 235.302 1.00 38.95 148 LYS Y N 1
ATOM 8243 C CA . LYS H 8 148 ? 285.904 317.709 235.058 1.00 38.95 148 LYS Y CA 1
ATOM 8244 C C . LYS H 8 148 ? 286.020 316.607 236.101 1.00 38.95 148 LYS Y C 1
ATOM 8245 O O . LYS H 8 148 ? 286.274 316.891 237.274 1.00 38.95 148 LYS Y O 1
ATOM 8251 N N . VAL H 8 149 ? 285.912 315.352 235.660 1.00 38.30 149 VAL Y N 1
ATOM 8252 C CA . VAL H 8 149 ? 285.847 314.199 236.549 1.00 38.30 149 VAL Y CA 1
ATOM 8253 C C . VAL H 8 149 ? 286.950 313.223 236.164 1.00 38.30 149 VAL Y C 1
ATOM 8254 O O . VAL H 8 149 ? 287.466 313.244 235.046 1.00 38.30 149 VAL Y O 1
ATOM 8258 N N . GLY H 8 150 ? 287.335 312.393 237.127 1.00 28.49 150 GLY Y N 1
ATOM 8259 C CA . GLY H 8 150 ? 288.227 311.266 236.896 1.00 28.49 150 GLY Y CA 1
ATOM 8260 C C . GLY H 8 150 ? 287.445 309.968 236.999 1.00 28.49 150 GLY Y C 1
ATOM 8261 O O . GLY H 8 150 ? 286.531 309.853 237.818 1.00 28.49 150 GLY Y O 1
ATOM 8262 N N . ILE H 8 151 ? 287.803 309.002 236.152 1.00 23.75 151 ILE Y N 1
ATOM 8263 C CA . ILE H 8 151 ? 287.140 307.706 236.105 1.00 23.75 151 ILE Y CA 1
ATOM 8264 C C . ILE H 8 151 ? 288.203 306.625 235.962 1.00 23.75 151 ILE Y C 1
ATOM 8265 O O . ILE H 8 151 ? 289.329 306.880 235.532 1.00 23.75 151 ILE Y O 1
ATOM 8270 N N . LEU H 8 152 ? 287.828 305.408 236.342 1.00 19.54 152 LEU Y N 1
ATOM 8271 C CA . LEU H 8 152 ? 288.700 304.242 236.316 1.00 19.54 152 LEU Y CA 1
ATOM 8272 C C . LEU H 8 152 ? 288.085 303.186 235.409 1.00 19.54 152 LEU Y C 1
ATOM 8273 O O . LEU H 8 152 ? 286.987 302.694 235.686 1.00 19.54 152 LEU Y O 1
ATOM 8278 N N . LEU H 8 153 ? 288.789 302.825 234.338 1.00 23.38 153 LEU Y N 1
ATOM 8279 C CA . LEU H 8 153 ? 288.275 301.787 233.458 1.00 23.38 153 LEU Y CA 1
ATOM 8280 C C . LEU H 8 153 ? 288.339 300.432 234.160 1.00 23.38 153 LEU Y C 1
ATOM 8281 O O . LEU H 8 153 ? 288.793 300.312 235.300 1.00 23.38 153 LEU Y O 1
ATOM 8286 N N . GLY H 8 154 ? 287.867 299.398 233.456 1.00 31.90 154 GLY Y N 1
ATOM 8287 C CA . GLY H 8 154 ? 287.814 298.060 234.001 1.00 31.90 154 GLY Y CA 1
ATOM 8288 C C . GLY H 8 154 ? 288.259 297.031 232.977 1.00 31.90 154 GLY Y C 1
ATOM 8289 O O . GLY H 8 154 ? 288.378 297.318 231.784 1.00 31.90 154 GLY Y O 1
ATOM 8290 N N . GLN H 8 155 ? 288.509 295.818 233.475 1.00 35.64 155 GLN Y N 1
ATOM 8291 C CA . GLN H 8 155 ? 288.875 294.722 232.586 1.00 35.64 155 GLN Y CA 1
ATOM 8292 C C . GLN H 8 155 ? 287.743 294.399 231.623 1.00 35.64 155 GLN Y C 1
ATOM 8293 O O . GLN H 8 155 ? 287.980 294.141 230.438 1.00 35.64 155 GLN Y O 1
ATOM 8299 N N . LYS H 8 156 ? 286.504 294.400 232.114 1.00 38.75 156 LYS Y N 1
ATOM 8300 C CA . LYS H 8 156 ? 285.369 294.166 231.231 1.00 38.75 156 LYS Y CA 1
ATOM 8301 C C . LYS H 8 156 ? 285.213 295.291 230.217 1.00 38.75 156 LYS Y C 1
ATOM 8302 O O . LYS H 8 156 ? 284.766 295.051 229.092 1.00 38.75 156 LYS Y O 1
ATOM 8308 N N . ASP H 8 157 ? 285.573 296.520 230.590 1.00 38.82 157 ASP Y N 1
ATOM 8309 C CA . ASP H 8 157 ? 285.483 297.632 229.650 1.00 38.82 157 ASP Y CA 1
ATOM 8310 C C . ASP H 8 157 ? 286.468 297.486 228.502 1.00 38.82 157 ASP Y C 1
ATOM 8311 O O . ASP H 8 157 ? 286.169 297.896 227.375 1.00 38.82 157 ASP Y O 1
ATOM 8316 N N . LYS H 8 158 ? 287.632 296.891 228.757 1.00 34.85 158 LYS Y N 1
ATOM 8317 C CA . LYS H 8 158 ? 288.673 296.743 227.741 1.00 34.85 158 LYS Y CA 1
ATOM 8318 C C . LYS H 8 158 ? 289.136 298.105 227.226 1.00 34.85 158 LYS Y C 1
ATOM 8319 O O . LYS H 8 158 ? 289.449 298.272 226.045 1.00 34.85 158 LYS Y O 1
ATOM 8325 N N . GLY H 8 159 ? 289.188 299.087 228.123 1.00 32.64 159 GLY Y N 1
ATOM 8326 C CA . GLY H 8 159 ? 289.703 300.397 227.778 1.00 32.64 159 GLY Y CA 1
ATOM 8327 C C . GLY H 8 159 ? 288.900 301.125 226.721 1.00 32.64 159 GLY Y C 1
ATOM 8328 O O . GLY H 8 159 ? 289.465 301.593 225.728 1.00 32.64 159 GLY Y O 1
ATOM 8329 N N . LYS H 8 160 ? 287.586 301.213 226.916 1.00 35.88 160 LYS Y N 1
ATOM 8330 C CA . LYS H 8 160 ? 286.688 301.921 226.012 1.00 35.88 160 LYS Y CA 1
ATOM 8331 C C . LYS H 8 160 ? 285.877 302.944 226.795 1.00 35.88 160 LYS Y C 1
ATOM 8332 O O . LYS H 8 160 ? 285.246 302.608 227.800 1.00 35.88 160 LYS Y O 1
ATOM 8338 N N . ILE H 8 161 ? 285.900 304.191 226.329 1.00 33.01 161 ILE Y N 1
ATOM 8339 C CA . ILE H 8 161 ? 285.102 305.244 226.950 1.00 33.01 161 ILE Y CA 1
ATOM 8340 C C . ILE H 8 161 ? 283.620 305.014 226.662 1.00 33.01 161 ILE Y C 1
ATOM 8341 O O . ILE H 8 161 ? 282.747 305.219 227.523 1.00 33.01 161 ILE Y O 1
ATOM 8346 N N . ASN H 8 162 ? 283.312 304.570 225.446 1.00 36.54 162 ASN Y N 1
ATOM 8347 C CA . ASN H 8 162 ? 281.932 304.250 225.120 1.00 36.54 162 ASN Y CA 1
ATOM 8348 C C . ASN H 8 162 ? 281.396 303.126 225.994 1.00 36.54 162 ASN Y C 1
ATOM 8349 O O . ASN H 8 162 ? 280.187 303.049 226.217 1.00 36.54 162 ASN Y O 1
ATOM 8354 N N . SER H 8 163 ? 282.266 302.251 226.508 1.00 34.49 163 SER Y N 1
ATOM 8355 C CA . SER H 8 163 ? 281.788 301.263 227.469 1.00 34.49 163 SER Y CA 1
ATOM 8356 C C . SER H 8 163 ? 281.406 301.914 228.791 1.00 34.49 163 SER Y C 1
ATOM 8357 O O . SER H 8 163 ? 280.526 301.406 229.493 1.00 34.49 163 SER Y O 1
ATOM 8360 N N . ILE H 8 164 ? 282.048 303.027 229.155 1.00 34.12 164 ILE Y N 1
ATOM 8361 C CA . ILE H 8 164 ? 281.537 303.801 230.282 1.00 34.12 164 ILE Y CA 1
ATOM 8362 C C . ILE H 8 164 ? 280.145 304.295 229.949 1.00 34.12 164 ILE Y C 1
ATOM 8363 O O . ILE H 8 164 ? 279.243 304.269 230.794 1.00 34.12 164 ILE Y O 1
ATOM 8368 N N . GLU H 8 165 ? 279.940 304.744 228.709 1.00 36.45 165 GLU Y N 1
ATOM 8369 C CA . GLU H 8 165 ? 278.584 305.135 228.327 1.00 36.45 165 GLU Y CA 1
ATOM 8370 C C . GLU H 8 165 ? 277.618 303.953 228.367 1.00 36.45 165 GLU Y C 1
ATOM 8371 O O . GLU H 8 165 ? 276.424 304.136 228.631 1.00 36.45 165 GLU Y O 1
ATOM 8377 N N . LYS H 8 166 ? 278.111 302.737 228.125 1.00 33.81 166 LYS Y N 1
ATOM 8378 C CA . LYS H 8 166 ? 277.248 301.560 228.111 1.00 33.81 166 LYS Y CA 1
ATOM 8379 C C . LYS H 8 166 ? 276.717 301.203 229.492 1.00 33.81 166 LYS Y C 1
ATOM 8380 O O . LYS H 8 166 ? 275.721 300.478 229.585 1.00 33.81 166 LYS Y O 1
ATOM 8386 N N . TRP H 8 167 ? 277.360 301.676 230.555 1.00 30.22 167 TRP Y N 1
ATOM 8387 C CA . TRP H 8 167 ? 276.982 301.265 231.897 1.00 30.22 167 TRP Y CA 1
ATOM 8388 C C . TRP H 8 167 ? 275.555 301.727 232.203 1.00 30.22 167 TRP Y C 1
ATOM 8389 O O . TRP H 8 167 ? 275.155 302.807 231.757 1.00 30.22 167 TRP Y O 1
ATOM 8400 N N . PRO H 8 168 ? 274.757 300.942 232.947 1.00 28.93 168 PRO Y N 1
ATOM 8401 C CA . PRO H 8 168 ? 273.357 301.348 233.181 1.00 28.93 168 PRO Y CA 1
ATOM 8402 C C . PRO H 8 168 ? 273.145 302.709 233.828 1.00 28.93 168 PRO Y C 1
ATOM 8403 O O . PRO H 8 168 ? 272.189 303.397 233.452 1.00 28.93 168 PRO Y O 1
ATOM 8407 N N . LEU H 8 169 ? 273.963 303.114 234.802 1.00 25.79 169 LEU Y N 1
ATOM 8408 C CA . LEU H 8 169 ? 273.700 304.388 235.469 1.00 25.79 169 LEU Y CA 1
ATOM 8409 C C . LEU H 8 169 ? 273.833 305.545 234.495 1.00 25.79 169 LEU Y C 1
ATOM 8410 O O . LEU H 8 169 ? 273.011 306.469 234.493 1.00 25.79 169 LEU Y O 1
ATOM 8415 N N . ILE H 8 170 ? 274.851 305.499 233.644 1.00 32.33 170 ILE Y N 1
ATOM 8416 C CA . ILE H 8 170 ? 275.058 306.568 232.681 1.00 32.33 170 ILE Y CA 1
ATOM 8417 C C . ILE H 8 170 ? 273.945 306.553 231.644 1.00 32.33 170 ILE Y C 1
ATOM 8418 O O . ILE H 8 170 ? 273.503 307.605 231.169 1.00 32.33 170 ILE Y O 1
ATOM 8423 N N . GLN H 8 171 ? 273.480 305.361 231.276 1.00 32.48 171 GLN Y N 1
ATOM 8424 C CA . GLN H 8 171 ? 272.340 305.250 230.376 1.00 32.48 171 GLN Y CA 1
ATOM 8425 C C . GLN H 8 171 ? 271.101 305.892 230.986 1.00 32.48 171 GLN Y C 1
ATOM 8426 O O . GLN H 8 171 ? 270.345 306.584 230.295 1.00 32.48 171 GLN Y O 1
ATOM 8432 N N . SER H 8 172 ? 270.880 305.675 232.284 1.00 29.50 172 SER Y N 1
ATOM 8433 C CA . SER H 8 172 ? 269.761 306.320 232.962 1.00 29.50 172 SER Y CA 1
ATOM 8434 C C . SER H 8 172 ? 269.941 307.831 232.981 1.00 29.50 172 SER Y C 1
ATOM 8435 O O . SER H 8 172 ? 268.969 308.584 232.852 1.00 29.50 172 SER Y O 1
ATOM 8438 N N . TYR H 8 173 ? 271.182 308.289 233.145 1.00 34.88 173 TYR Y N 1
ATOM 8439 C CA . TYR H 8 173 ? 271.482 309.708 232.991 1.00 34.88 173 TYR Y CA 1
ATOM 8440 C C . TYR H 8 173 ? 271.119 310.195 231.595 1.00 34.88 173 TYR Y C 1
ATOM 8441 O O . TYR H 8 173 ? 270.620 311.313 231.428 1.00 34.88 173 TYR Y O 1
ATOM 8450 N N . GLY H 8 174 ? 271.367 309.368 230.579 1.00 40.63 174 GLY Y N 1
ATOM 8451 C CA . GLY H 8 174 ? 271.117 309.700 229.192 1.00 40.63 174 GLY Y CA 1
ATOM 8452 C C . GLY H 8 174 ? 269.708 309.462 228.711 1.00 40.63 174 GLY Y C 1
ATOM 8453 O O . GLY H 8 174 ? 269.437 309.571 227.513 1.00 40.63 174 GLY Y O 1
ATOM 8454 N N . LEU H 8 175 ? 268.796 309.138 229.617 1.00 41.64 175 LEU Y N 1
ATOM 8455 C CA . LEU H 8 175 ? 267.433 308.818 229.232 1.00 41.64 175 LEU Y CA 1
ATOM 8456 C C . LEU H 8 175 ? 266.702 310.095 228.807 1.00 41.64 175 LEU Y C 1
ATOM 8457 O O . LEU H 8 175 ? 266.882 311.161 229.403 1.00 41.64 175 LEU Y O 1
ATOM 8462 N N . GLU H 8 176 ? 265.896 309.980 227.745 1.00 47.27 176 GLU Y N 1
ATOM 8463 C CA . GLU H 8 176 ? 265.207 311.125 227.145 1.00 47.27 176 GLU Y CA 1
ATOM 8464 C C . GLU H 8 176 ? 264.312 311.849 228.144 1.00 47.27 176 GLU Y C 1
ATOM 8465 O O . GLU H 8 176 ? 264.371 313.078 228.269 1.00 47.27 176 GLU Y O 1
ATOM 8471 N N . GLU H 8 177 ? 263.437 311.098 228.829 1.00 46.34 177 GLU Y N 1
ATOM 8472 C CA . GLU H 8 177 ? 262.529 311.669 229.824 1.00 46.34 177 GLU Y CA 1
ATOM 8473 C C . GLU H 8 177 ? 263.243 312.567 230.834 1.00 46.34 177 GLU Y C 1
ATOM 8474 O O . GLU H 8 177 ? 262.723 313.619 231.219 1.00 46.34 177 GLU Y O 1
ATOM 8480 N N . LEU H 8 178 ? 264.437 312.165 231.280 1.00 41.26 178 LEU Y N 1
ATOM 8481 C CA . LEU H 8 178 ? 265.236 313.049 232.127 1.00 41.26 178 LEU Y CA 1
ATOM 8482 C C . LEU H 8 178 ? 265.652 314.298 231.362 1.00 41.26 178 LEU Y C 1
ATOM 8483 O O . LEU H 8 178 ? 265.536 315.418 231.870 1.00 41.26 178 LEU Y O 1
ATOM 8488 N N . GLY H 8 179 ? 266.143 314.122 230.137 1.00 42.35 179 GLY Y N 1
ATOM 8489 C CA . GLY H 8 179 ? 266.459 315.230 229.263 1.00 42.35 179 GLY Y CA 1
ATOM 8490 C C . GLY H 8 179 ? 267.821 315.857 229.463 1.00 42.35 179 GLY Y C 1
ATOM 8491 O O . GLY H 8 179 ? 268.208 316.718 228.663 1.00 42.35 179 GLY Y O 1
ATOM 8492 N N . VAL H 8 180 ? 268.565 315.469 230.501 1.00 39.66 180 VAL Y N 1
ATOM 8493 C CA . VAL H 8 180 ? 269.894 316.040 230.698 1.00 39.66 180 VAL Y CA 1
ATOM 8494 C C . VAL H 8 180 ? 270.861 315.537 229.635 1.00 39.66 180 VAL Y C 1
ATOM 8495 O O . VAL H 8 180 ? 271.814 316.240 229.275 1.00 39.66 180 VAL Y O 1
ATOM 8499 N N . GLY H 8 181 ? 270.654 314.326 229.130 1.00 38.03 181 GLY Y N 1
ATOM 8500 C CA . GLY H 8 181 ? 271.497 313.784 228.083 1.00 38.03 181 GLY Y CA 1
ATOM 8501 C C . GLY H 8 181 ? 272.623 312.933 228.630 1.00 38.03 181 GLY Y C 1
ATOM 8502 O O . GLY H 8 181 ? 272.698 312.620 229.821 1.00 38.03 181 GLY Y O 1
ATOM 8503 N N . PHE H 8 182 ? 273.507 312.530 227.721 1.00 35.97 182 PHE Y N 1
ATOM 8504 C CA . PHE H 8 182 ? 274.565 311.597 228.086 1.00 35.97 182 PHE Y CA 1
ATOM 8505 C C . PHE H 8 182 ? 275.545 312.243 229.052 1.00 35.97 182 PHE Y C 1
ATOM 8506 O O . PHE H 8 182 ? 275.908 313.415 228.916 1.00 35.97 182 PHE Y O 1
ATOM 8514 N N . PHE H 8 183 ? 275.980 311.447 230.027 1.00 38.10 183 PHE Y N 1
ATOM 8515 C CA . PHE H 8 183 ? 276.847 311.937 231.091 1.00 38.10 183 PHE Y CA 1
ATOM 8516 C C . PHE H 8 183 ? 278.161 312.471 230.545 1.00 38.10 183 PHE Y C 1
ATOM 8517 O O . PHE H 8 183 ? 278.625 313.539 230.959 1.00 38.10 183 PHE Y O 1
ATOM 8525 N N . SER H 8 184 ? 278.778 311.736 229.619 1.00 43.16 184 SER Y N 1
ATOM 8526 C CA . SER H 8 184 ? 280.064 312.161 229.080 1.00 43.16 184 SER Y CA 1
ATOM 8527 C C . SER H 8 184 ? 279.939 313.488 228.352 1.00 43.16 184 SER Y C 1
ATOM 8528 O O . SER H 8 184 ? 280.845 314.327 228.415 1.00 43.16 184 SER Y O 1
ATOM 8531 N N . MET H 8 185 ? 278.824 313.694 227.650 1.00 45.70 185 MET Y N 1
ATOM 8532 C CA . MET H 8 185 ? 278.624 314.955 226.940 1.00 45.70 185 MET Y CA 1
ATOM 8533 C C . MET H 8 185 ? 278.565 316.120 227.910 1.00 45.70 185 MET Y C 1
ATOM 8534 O O . MET H 8 185 ? 279.146 317.181 227.657 1.00 45.70 185 MET Y O 1
ATOM 8539 N N . ASN H 8 186 ? 277.869 315.942 229.029 1.00 42.33 186 ASN Y N 1
ATOM 8540 C CA . ASN H 8 186 ? 277.743 317.026 229.990 1.00 42.33 186 ASN Y CA 1
ATOM 8541 C C . ASN H 8 186 ? 279.063 317.295 230.704 1.00 42.33 186 ASN Y C 1
ATOM 8542 O O . ASN H 8 186 ? 279.414 318.457 230.940 1.00 42.33 186 ASN Y O 1
ATOM 8547 N N . HIS H 8 187 ? 279.814 316.242 231.042 1.00 41.52 187 HIS Y N 1
ATOM 8548 C CA . HIS H 8 187 ? 280.969 316.344 231.930 1.00 41.52 187 HIS Y CA 1
ATOM 8549 C C . HIS H 8 187 ? 282.162 315.602 231.342 1.00 41.52 187 HIS Y C 1
ATOM 8550 O O . HIS H 8 187 ? 282.045 314.434 230.960 1.00 41.52 187 HIS Y O 1
ATOM 8557 N N . GLU H 8 188 ? 283.307 316.283 231.282 1.00 38.66 188 GLU Y N 1
ATOM 8558 C CA . GLU H 8 188 ? 284.519 315.691 230.728 1.00 38.66 188 GLU Y CA 1
ATOM 8559 C C . GLU H 8 188 ? 285.136 314.700 231.708 1.00 38.66 188 GLU Y C 1
ATOM 8560 O O . GLU H 8 188 ? 285.091 314.901 232.924 1.00 38.66 188 GLU Y O 1
ATOM 8566 N N . VAL H 8 189 ? 285.728 313.628 231.169 1.00 34.02 189 VAL Y N 1
ATOM 8567 C CA . VAL H 8 189 ? 286.279 312.536 231.969 1.00 34.02 189 VAL Y CA 1
ATOM 8568 C C . VAL H 8 189 ? 287.626 312.111 231.392 1.00 34.02 189 VAL Y C 1
ATOM 8569 O O . VAL H 8 189 ? 288.012 312.508 230.292 1.00 34.02 189 VAL Y O 1
ATOM 8573 N N . VAL H 8 190 ? 288.344 311.293 232.164 1.00 27.76 190 VAL Y N 1
ATOM 8574 C CA . VAL H 8 190 ? 289.670 310.817 231.784 1.00 27.76 190 VAL Y CA 1
ATOM 8575 C C . VAL H 8 190 ? 289.969 309.571 232.601 1.00 27.76 190 VAL Y C 1
ATOM 8576 O O . VAL H 8 190 ? 289.499 309.430 233.732 1.00 27.76 190 VAL Y O 1
ATOM 8580 N N . ASP H 8 191 ? 290.765 308.669 232.032 1.00 24.54 191 ASP Y N 1
ATOM 8581 C CA . ASP H 8 191 ? 291.179 307.470 232.749 1.00 24.54 191 ASP Y CA 1
ATOM 8582 C C . ASP H 8 191 ? 292.346 307.765 233.680 1.00 24.54 191 ASP Y C 1
ATOM 8583 O O . ASP H 8 191 ? 293.281 308.482 233.316 1.00 24.54 191 ASP Y O 1
ATOM 8588 N N . LEU H 8 192 ? 292.291 307.189 234.886 1.00 22.67 192 LEU Y N 1
ATOM 8589 C CA . LEU H 8 192 ? 293.283 307.421 235.931 1.00 22.67 192 LEU Y CA 1
ATOM 8590 C C . LEU H 8 192 ? 294.042 306.157 236.327 1.00 22.67 192 LEU Y C 1
ATOM 8591 O O . LEU H 8 192 ? 294.747 306.169 237.341 1.00 22.67 192 LEU Y O 1
ATOM 8596 N N . THR H 8 193 ? 293.957 305.085 235.534 1.00 19.14 193 THR Y N 1
ATOM 8597 C CA . THR H 8 193 ? 294.414 303.773 235.989 1.00 19.14 193 THR Y CA 1
ATOM 8598 C C . THR H 8 193 ? 295.899 303.764 236.326 1.00 19.14 193 THR Y C 1
ATOM 8599 O O . THR H 8 193 ? 296.311 303.181 237.339 1.00 19.14 193 THR Y O 1
ATOM 8603 N N . LEU H 8 194 ? 296.720 304.389 235.480 1.00 16.10 194 LEU Y N 1
ATOM 8604 C CA . LEU H 8 194 ? 298.166 304.308 235.657 1.00 16.10 194 LEU Y CA 1
ATOM 8605 C C . LEU H 8 194 ? 298.594 304.922 236.982 1.00 16.10 194 LEU Y C 1
ATOM 8606 O O . LEU H 8 194 ? 299.406 304.340 237.710 1.00 16.10 194 LEU Y O 1
ATOM 8611 N N . ARG H 8 195 ? 298.038 306.084 237.323 1.00 13.91 195 ARG Y N 1
ATOM 8612 C CA . ARG H 8 195 ? 298.410 306.737 238.569 1.00 13.91 195 ARG Y CA 1
ATOM 8613 C C . ARG H 8 195 ? 298.040 305.877 239.771 1.00 13.91 195 ARG Y C 1
ATOM 8614 O O . ARG H 8 195 ? 298.872 305.637 240.653 1.00 13.91 195 ARG Y O 1
ATOM 8622 N N . LEU H 8 196 ? 296.802 305.380 239.811 1.00 13.97 196 LEU Y N 1
ATOM 8623 C CA . LEU H 8 196 ? 296.368 304.597 240.964 1.00 13.97 196 LEU Y CA 1
ATOM 8624 C C . LEU H 8 196 ? 297.200 303.332 241.113 1.00 13.97 196 LEU Y C 1
ATOM 8625 O O . LEU H 8 196 ? 297.607 302.966 242.229 1.00 13.97 196 LEU Y O 1
ATOM 8630 N N . ASN H 8 197 ? 297.474 302.649 240.000 1.00 12.73 197 ASN Y N 1
ATOM 8631 C CA . ASN H 8 197 ? 298.286 301.446 240.093 1.00 12.73 197 ASN Y CA 1
ATOM 8632 C C . ASN H 8 197 ? 299.694 301.778 240.559 1.00 12.73 197 ASN Y C 1
ATOM 8633 O O . ASN H 8 197 ? 300.307 301.003 241.302 1.00 12.73 197 ASN Y O 1
ATOM 8638 N N . ALA H 8 198 ? 300.229 302.923 240.131 1.00 12.22 198 ALA Y N 1
ATOM 8639 C CA . ALA H 8 198 ? 301.529 303.347 240.634 1.00 12.22 198 ALA Y CA 1
ATOM 8640 C C . ALA H 8 198 ? 301.491 303.527 242.142 1.00 12.22 198 ALA Y C 1
ATOM 8641 O O . ALA H 8 198 ? 302.443 303.172 242.844 1.00 12.22 198 ALA Y O 1
ATOM 8643 N N . VAL H 8 199 ? 300.391 304.072 242.657 1.00 12.41 199 VAL Y N 1
ATOM 8644 C CA . VAL H 8 199 ? 300.300 304.309 244.094 1.00 12.41 199 VAL Y CA 1
ATOM 8645 C C . VAL H 8 199 ? 300.270 302.996 244.851 1.00 12.41 199 VAL Y C 1
ATOM 8646 O O . VAL H 8 199 ? 300.856 302.883 245.933 1.00 12.41 199 VAL Y O 1
ATOM 8650 N N . TYR H 8 200 ? 299.558 302.000 244.319 1.00 12.26 200 TYR Y N 1
ATOM 8651 C CA . TYR H 8 200 ? 299.281 300.795 245.106 1.00 12.26 200 TYR Y CA 1
ATOM 8652 C C . TYR H 8 200 ? 300.549 300.092 245.565 1.00 12.26 200 TYR Y C 1
ATOM 8653 O O . TYR H 8 200 ? 300.553 299.472 246.633 1.00 12.26 200 TYR Y O 1
ATOM 8662 N N . LYS H 8 201 ? 301.631 300.183 244.799 1.00 11.70 201 LYS Y N 1
ATOM 8663 C CA . LYS H 8 201 ? 302.804 299.361 245.063 1.00 11.70 201 LYS Y CA 1
ATOM 8664 C C . LYS H 8 201 ? 303.753 299.956 246.098 1.00 11.70 201 LYS Y C 1
ATOM 8665 O O . LYS H 8 201 ? 304.758 299.313 246.419 1.00 11.70 201 LYS Y O 1
ATOM 8671 N N . ASN H 8 202 ? 303.477 301.142 246.630 1.00 15.85 202 ASN Y N 1
ATOM 8672 C CA . ASN H 8 202 ? 304.355 301.727 247.631 1.00 15.85 202 ASN Y CA 1
ATOM 8673 C C . ASN H 8 202 ? 304.042 301.168 249.023 1.00 15.85 202 ASN Y C 1
ATOM 8674 O O . ASN H 8 202 ? 303.041 300.479 249.233 1.00 15.85 202 ASN Y O 1
ATOM 8679 N N . TYR H 8 203 ? 304.915 301.477 249.985 1.00 18.19 203 TYR Y N 1
ATOM 8680 C CA . TYR H 8 203 ? 304.783 301.017 251.363 1.00 18.19 203 TYR Y CA 1
ATOM 8681 C C . TYR H 8 203 ? 304.070 302.028 252.247 1.00 18.19 203 TYR Y C 1
ATOM 8682 O O . TYR H 8 203 ? 303.869 303.188 251.889 1.00 18.19 203 TYR Y O 1
ATOM 8691 N N . ASP H 8 204 ? 303.710 301.564 253.439 1.00 11.25 204 ASP Y N 1
ATOM 8692 C CA . ASP H 8 204 ? 303.047 302.391 254.431 1.00 11.25 204 ASP Y CA 1
ATOM 8693 C C . ASP H 8 204 ? 303.321 301.813 255.810 1.00 11.25 204 ASP Y C 1
ATOM 8694 O O . ASP H 8 204 ? 303.756 300.667 255.946 1.00 11.25 204 ASP Y O 1
ATOM 8699 N N . LYS H 8 205 ? 303.046 302.623 256.834 1.00 8.67 205 LYS Y N 1
ATOM 8700 C CA . LYS H 8 205 ? 303.370 302.232 258.202 1.00 8.67 205 LYS Y CA 1
ATOM 8701 C C . LYS H 8 205 ? 302.634 300.968 258.604 1.00 8.67 205 LYS Y C 1
ATOM 8702 O O . LYS H 8 205 ? 303.164 300.149 259.358 1.00 8.67 205 LYS Y O 1
ATOM 8708 N N . PHE H 8 206 ? 301.397 300.815 258.142 1.00 7.03 206 PHE Y N 1
ATOM 8709 C CA . PHE H 8 206 ? 300.611 299.632 258.471 1.00 7.03 206 PHE Y CA 1
ATOM 8710 C C . PHE H 8 206 ? 301.332 298.364 258.046 1.00 7.03 206 PHE Y C 1
ATOM 8711 O O . PHE H 8 206 ? 301.550 297.442 258.848 1.00 7.03 206 PHE Y O 1
ATOM 8719 N N . PHE H 8 207 ? 301.767 298.318 256.796 1.00 7.38 207 PHE Y N 1
ATOM 8720 C CA . PHE H 8 207 ? 302.445 297.130 256.329 1.00 7.38 207 PHE Y CA 1
ATOM 8721 C C . PHE H 8 207 ? 303.903 297.076 256.768 1.00 7.38 207 PHE Y C 1
ATOM 8722 O O . PHE H 8 207 ? 304.471 295.988 256.802 1.00 7.38 207 PHE Y O 1
ATOM 8730 N N . VAL H 8 208 ? 304.501 298.186 257.192 1.00 6.22 208 VAL Y N 1
ATOM 8731 C CA . VAL H 8 208 ? 305.777 298.073 257.894 1.00 6.22 208 VAL Y CA 1
ATOM 8732 C C . VAL H 8 208 ? 305.580 297.339 259.214 1.00 6.22 208 VAL Y C 1
ATOM 8733 O O . VAL H 8 208 ? 306.402 296.499 259.606 1.00 6.22 208 VAL Y O 1
ATOM 8737 N N . SER H 8 209 ? 304.488 297.640 259.917 1.00 6.15 209 SER Y N 1
ATOM 8738 C CA . SER H 8 209 ? 304.185 296.908 261.140 1.00 6.15 209 SER Y CA 1
ATOM 8739 C C . SER H 8 209 ? 303.996 295.435 260.845 1.00 6.15 209 SER Y C 1
ATOM 8740 O O . SER H 8 209 ? 304.486 294.580 261.588 1.00 6.15 209 SER Y O 1
ATOM 8743 N N . LYS H 8 210 ? 303.292 295.113 259.762 1.00 6.50 210 LYS Y N 1
ATOM 8744 C CA . LYS H 8 210 ? 303.166 293.701 259.402 1.00 6.50 210 LYS Y CA 1
ATOM 8745 C C . LYS H 8 210 ? 304.508 293.087 259.020 1.00 6.50 210 LYS Y C 1
ATOM 8746 O O . LYS H 8 210 ? 304.756 291.912 259.309 1.00 6.50 210 LYS Y O 1
ATOM 8752 N N . LEU H 8 211 ? 305.378 293.851 258.374 1.00 5.72 211 LEU Y N 1
ATOM 8753 C CA . LEU H 8 211 ? 306.672 293.317 257.981 1.00 5.72 211 LEU Y CA 1
ATOM 8754 C C . LEU H 8 211 ? 307.508 292.969 259.202 1.00 5.72 211 LEU Y C 1
ATOM 8755 O O . LEU H 8 211 ? 308.227 291.965 259.204 1.00 5.72 211 LEU Y O 1
ATOM 8760 N N . ILE H 8 212 ? 307.419 293.780 260.254 1.00 5.46 212 ILE Y N 1
ATOM 8761 C CA . ILE H 8 212 ? 308.238 293.523 261.436 1.00 5.46 212 ILE Y CA 1
ATOM 8762 C C . ILE H 8 212 ? 307.596 292.474 262.331 1.00 5.46 212 ILE Y C 1
ATOM 8763 O O . ILE H 8 212 ? 308.298 291.662 262.938 1.00 5.46 212 ILE Y O 1
ATOM 8768 N N . TYR H 8 213 ? 306.271 292.472 262.451 1.00 5.30 213 TYR Y N 1
ATOM 8769 C CA . TYR H 8 213 ? 305.638 291.713 263.523 1.00 5.30 213 TYR Y CA 1
ATOM 8770 C C . TYR H 8 213 ? 305.309 290.275 263.151 1.00 5.30 213 TYR Y C 1
ATOM 8771 O O . TYR H 8 213 ? 305.503 289.382 263.981 1.00 5.30 213 TYR Y O 1
ATOM 8780 N N . VAL H 8 214 ? 304.811 290.015 261.942 1.00 7.43 214 VAL Y N 1
ATOM 8781 C CA . VAL H 8 214 ? 304.279 288.699 261.579 1.00 7.43 214 VAL Y CA 1
ATOM 8782 C C . VAL H 8 214 ? 305.222 287.942 260.642 1.00 7.43 214 VAL Y C 1
ATOM 8783 O O . VAL H 8 214 ? 305.652 286.832 260.954 1.00 7.43 214 VAL Y O 1
ATOM 8787 N N . VAL H 8 215 ? 305.566 288.529 259.496 1.00 6.80 215 VAL Y N 1
ATOM 8788 C CA . VAL H 8 215 ? 306.327 287.775 258.502 1.00 6.80 215 VAL Y CA 1
ATOM 8789 C C . VAL H 8 215 ? 307.745 287.517 258.992 1.00 6.80 215 VAL Y C 1
ATOM 8790 O O . VAL H 8 215 ? 308.316 286.450 258.739 1.00 6.80 215 VAL Y O 1
ATOM 8794 N N . ALA H 8 216 ? 308.340 288.483 259.691 1.00 6.12 216 ALA Y N 1
ATOM 8795 C CA . ALA H 8 216 ? 309.685 288.282 260.213 1.00 6.12 216 ALA Y CA 1
ATOM 8796 C C . ALA H 8 216 ? 309.719 287.139 261.216 1.00 6.12 216 ALA Y C 1
ATOM 8797 O O . ALA H 8 216 ? 310.627 286.303 261.182 1.00 6.12 216 ALA Y O 1
ATOM 8799 N N . LYS H 8 217 ? 308.732 287.081 262.111 1.00 7.17 217 LYS Y N 1
ATOM 8800 C CA . LYS H 8 217 ? 308.670 285.982 263.069 1.00 7.17 217 LYS Y CA 1
ATOM 8801 C C . LYS H 8 217 ? 308.554 284.646 262.352 1.00 7.17 217 LYS Y C 1
ATOM 8802 O O . LYS H 8 217 ? 309.239 283.677 262.701 1.00 7.17 217 LYS Y O 1
ATOM 8808 N N . ARG H 8 218 ? 307.694 284.586 261.340 1.00 8.45 218 ARG Y N 1
ATOM 8809 C CA . ARG H 8 218 ? 307.499 283.357 260.586 1.00 8.45 218 ARG Y CA 1
ATOM 8810 C C . ARG H 8 218 ? 308.795 282.911 259.924 1.00 8.45 218 ARG Y C 1
ATOM 8811 O O . ARG H 8 218 ? 309.183 281.739 260.013 1.00 8.45 218 ARG Y O 1
ATOM 8819 N N . LEU H 8 219 ? 309.493 283.842 259.272 1.00 8.38 219 LEU Y N 1
ATOM 8820 C CA . LEU H 8 219 ? 310.730 283.486 258.586 1.00 8.38 219 LEU Y CA 1
ATOM 8821 C C . LEU H 8 219 ? 311.793 283.021 259.570 1.00 8.38 219 LEU Y C 1
ATOM 8822 O O . LEU H 8 219 ? 312.497 282.035 259.315 1.00 8.38 219 LEU Y O 1
ATOM 8827 N N . THR H 8 220 ? 311.942 283.731 260.688 1.00 7.66 220 THR Y N 1
ATOM 8828 C CA . THR H 8 220 ? 312.954 283.351 261.664 1.00 7.66 220 THR Y CA 1
ATOM 8829 C C . THR H 8 220 ? 312.667 281.974 262.238 1.00 7.66 220 THR Y C 1
ATOM 8830 O O . THR H 8 220 ? 313.582 281.157 262.399 1.00 7.66 220 THR Y O 1
ATOM 8834 N N . GLY H 8 221 ? 311.404 281.697 262.556 1.00 8.66 221 GLY Y N 1
ATOM 8835 C CA . GLY H 8 221 ? 311.059 280.374 263.040 1.00 8.66 221 GLY Y CA 1
ATOM 8836 C C . GLY H 8 221 ? 311.357 279.297 262.018 1.00 8.66 221 GLY Y C 1
ATOM 8837 O O . GLY H 8 221 ? 311.893 278.237 262.356 1.00 8.66 221 GLY Y O 1
ATOM 8838 N N . HIS H 8 222 ? 311.025 279.560 260.752 1.00 8.15 222 HIS Y N 1
ATOM 8839 C CA . HIS H 8 222 ? 311.316 278.599 259.694 1.00 8.15 222 HIS Y CA 1
ATOM 8840 C C . HIS H 8 222 ? 312.802 278.286 259.637 1.00 8.15 222 HIS Y C 1
ATOM 8841 O O . HIS H 8 222 ? 313.205 277.120 259.658 1.00 8.15 222 HIS Y O 1
ATOM 8848 N N . PHE H 8 223 ? 313.632 279.325 259.580 1.00 8.69 223 PHE Y N 1
ATOM 8849 C CA . PHE H 8 223 ? 315.073 279.127 259.456 1.00 8.69 223 PHE Y CA 1
ATOM 8850 C C . PHE H 8 223 ? 315.624 278.362 260.650 1.00 8.69 223 PHE Y C 1
ATOM 8851 O O . PHE H 8 223 ? 316.382 277.395 260.495 1.00 8.69 223 PHE Y O 1
ATOM 8859 N N . ASN H 8 224 ? 315.262 278.796 261.856 1.00 10.05 224 ASN Y N 1
ATOM 8860 C CA . ASN H 8 224 ? 315.814 278.189 263.057 1.00 10.05 224 ASN Y CA 1
ATOM 8861 C C . ASN H 8 224 ? 315.422 276.721 263.148 1.00 10.05 224 ASN Y C 1
ATOM 8862 O O . ASN H 8 224 ? 316.279 275.847 263.324 1.00 10.05 224 ASN Y O 1
ATOM 8867 N N . SER H 8 225 ? 314.131 276.424 263.001 1.00 10.04 225 SER Y N 1
ATOM 8868 C CA . SER H 8 225 ? 313.704 275.040 263.117 1.00 10.04 225 SER Y CA 1
ATOM 8869 C C . SER H 8 225 ? 314.148 274.197 261.931 1.00 10.04 225 SER Y C 1
ATOM 8870 O O . SER H 8 225 ? 314.165 272.968 262.041 1.00 10.04 225 SER Y O 1
ATOM 8873 N N . ALA H 8 226 ? 314.502 274.815 260.803 1.00 10.17 226 ALA Y N 1
ATOM 8874 C CA . ALA H 8 226 ? 315.057 274.046 259.697 1.00 10.17 226 ALA Y CA 1
ATOM 8875 C C . ALA H 8 226 ? 316.493 273.636 259.976 1.00 10.17 226 ALA Y C 1
ATOM 8876 O O . ALA H 8 226 ? 316.881 272.496 259.707 1.00 10.17 226 ALA Y O 1
ATOM 8878 N N . ALA H 8 227 ? 317.294 274.554 260.512 1.00 11.41 227 ALA Y N 1
ATOM 8879 C CA . ALA H 8 227 ? 318.662 274.198 260.864 1.00 11.41 227 ALA Y CA 1
ATOM 8880 C C . ALA H 8 227 ? 318.708 273.253 262.057 1.00 11.41 227 ALA Y C 1
ATOM 8881 O O . ALA H 8 227 ? 319.659 272.477 262.191 1.00 11.41 227 ALA Y O 1
ATOM 8883 N N . GLY H 8 228 ? 317.692 273.286 262.922 1.0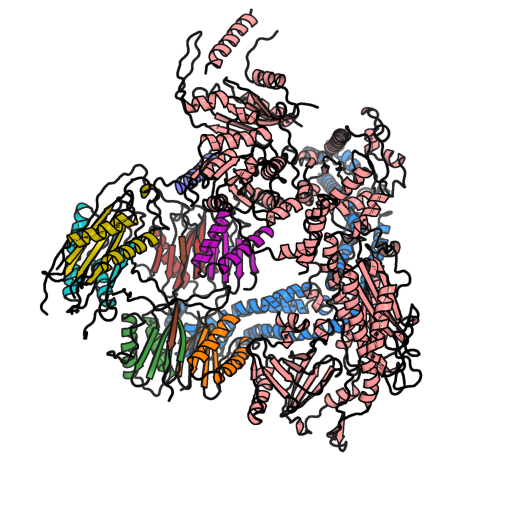0 13.53 228 GLY Y N 1
ATOM 8884 C CA . GLY H 8 228 ? 317.723 272.498 264.147 1.00 13.53 228 GLY Y CA 1
ATOM 8885 C C . GLY H 8 228 ? 317.729 270.993 263.943 1.00 13.53 228 GLY Y C 1
ATOM 8886 O O . GLY H 8 228 ? 317.968 270.258 264.912 1.00 13.53 228 GLY Y O 1
ATOM 8887 N N . GLN H 8 229 ? 317.464 270.516 262.726 1.00 15.45 229 GLN Y N 1
ATOM 8888 C CA . GLN H 8 229 ? 317.461 269.078 262.484 1.00 15.45 229 GLN Y CA 1
ATOM 8889 C C . GLN H 8 229 ? 318.812 268.460 262.824 1.00 15.45 229 GLN Y C 1
ATOM 8890 O O . GLN H 8 229 ? 318.872 267.365 263.394 1.00 15.45 229 GLN Y O 1
ATOM 8896 N N . LEU H 8 230 ? 319.906 269.158 262.505 1.00 13.39 230 LEU Y N 1
ATOM 8897 C CA . LEU H 8 230 ? 321.227 268.662 262.876 1.00 13.39 230 LEU Y CA 1
ATOM 8898 C C . LEU H 8 230 ? 321.355 268.539 264.387 1.00 13.39 230 LEU Y C 1
ATOM 8899 O O . LEU H 8 230 ? 321.915 267.560 264.892 1.00 13.39 230 LEU Y O 1
ATOM 8904 N N . GLY H 8 231 ? 320.846 269.526 265.126 1.00 16.59 231 GLY Y N 1
ATOM 8905 C CA . GLY H 8 231 ? 320.832 269.413 266.571 1.00 16.59 231 GLY Y CA 1
ATOM 8906 C C . GLY H 8 231 ? 320.020 268.229 267.052 1.00 16.59 231 GLY Y C 1
ATOM 8907 O O . GLY H 8 231 ? 320.332 267.636 268.086 1.00 16.59 231 GLY Y O 1
ATOM 8908 N N . ASP H 8 232 ? 318.976 267.861 266.308 1.00 20.14 232 ASP Y N 1
ATOM 8909 C CA . ASP H 8 232 ? 318.084 266.812 266.774 1.00 20.14 232 ASP Y CA 1
ATOM 8910 C C . ASP H 8 232 ? 318.660 265.402 266.544 1.00 20.14 232 ASP Y C 1
ATOM 8911 O O . ASP H 8 232 ? 318.470 264.516 267.384 1.00 20.14 232 ASP Y O 1
ATOM 8916 N N . MET H 8 233 ? 319.358 265.177 265.433 1.00 22.43 233 MET Y N 1
ATOM 8917 C CA . MET H 8 233 ? 319.760 263.825 265.063 1.00 22.43 233 MET Y CA 1
ATOM 8918 C C . MET H 8 233 ? 320.772 263.254 266.053 1.00 22.43 233 MET Y C 1
ATOM 8919 O O . MET H 8 233 ? 321.493 263.981 266.738 1.00 22.43 233 MET Y O 1
ATOM 8924 N N . LYS H 8 234 ? 320.821 261.924 266.113 1.00 24.22 234 LYS Y N 1
ATOM 8925 C CA . LYS H 8 234 ? 321.765 261.240 266.984 1.00 24.22 234 LYS Y CA 1
ATOM 8926 C C . LYS H 8 234 ? 323.191 261.453 266.486 1.00 24.22 234 LYS Y C 1
ATOM 8927 O O . LYS H 8 234 ? 323.429 261.959 265.388 1.00 24.22 234 LYS Y O 1
ATOM 8933 N N . MET H 8 235 ? 324.154 261.054 267.316 1.00 25.57 235 MET Y N 1
ATOM 8934 C CA . MET H 8 235 ? 325.553 261.290 266.979 1.00 25.57 235 MET Y CA 1
ATOM 8935 C C . MET H 8 235 ? 326.032 260.336 265.892 1.00 25.57 235 MET Y C 1
ATOM 8936 O O . MET H 8 235 ? 326.607 260.766 264.887 1.00 25.57 235 MET Y O 1
ATOM 8941 N N . HIS H 8 236 ? 325.806 259.034 266.074 1.00 22.87 236 HIS Y N 1
ATOM 8942 C CA . HIS H 8 236 ? 326.348 258.062 265.126 1.00 22.87 236 HIS Y CA 1
ATOM 8943 C C . HIS H 8 236 ? 325.611 258.093 263.795 1.00 22.87 236 HIS Y C 1
ATOM 8944 O O . HIS H 8 236 ? 326.212 257.804 262.756 1.00 22.87 236 HIS Y O 1
ATOM 8951 N N . LYS H 8 237 ? 324.332 258.448 263.796 1.00 21.80 237 LYS Y N 1
ATOM 8952 C CA . LYS H 8 237 ? 323.608 258.644 262.548 1.00 21.80 237 LYS Y CA 1
ATOM 8953 C C . LYS H 8 237 ? 323.908 259.985 261.897 1.00 21.80 237 LYS Y C 1
ATOM 8954 O O . LYS H 8 237 ? 323.394 260.248 260.807 1.00 21.80 237 LYS Y O 1
ATOM 8960 N N . ARG H 8 238 ? 324.720 260.835 262.529 1.00 23.29 238 ARG Y N 1
ATOM 8961 C CA . ARG H 8 238 ? 324.894 262.204 262.059 1.00 23.29 238 ARG Y CA 1
ATOM 8962 C C . ARG H 8 238 ? 325.642 262.296 260.737 1.00 23.29 238 ARG Y C 1
ATOM 8963 O O . ARG H 8 238 ? 325.590 263.346 260.091 1.00 23.29 238 ARG Y O 1
ATOM 8971 N N . ASN H 8 239 ? 326.345 261.242 260.325 1.00 24.86 239 ASN Y N 1
ATOM 8972 C CA . ASN H 8 239 ? 327.103 261.297 259.082 1.00 24.86 239 ASN Y CA 1
ATOM 8973 C C . ASN H 8 239 ? 326.224 261.180 257.843 1.00 24.86 239 ASN Y C 1
ATOM 8974 O O . ASN H 8 239 ? 326.629 261.636 256.770 1.00 24.86 239 ASN Y O 1
ATOM 8979 N N . LEU H 8 240 ? 325.039 260.592 257.964 1.00 26.24 240 LEU Y N 1
ATOM 8980 C CA . LEU H 8 240 ? 324.158 260.361 256.818 1.00 26.24 240 LEU Y CA 1
ATOM 8981 C C . LEU H 8 240 ? 323.199 261.534 256.611 1.00 26.24 240 LEU Y C 1
ATOM 8982 O O . LEU H 8 240 ? 321.987 261.364 256.493 1.00 26.24 240 LEU Y O 1
ATOM 8987 N N . ALA H 8 241 ? 323.741 262.750 256.555 1.00 23.21 241 ALA Y N 1
ATOM 8988 C CA . ALA H 8 241 ? 322.925 263.960 256.451 1.00 23.21 241 ALA Y CA 1
ATOM 8989 C C . ALA H 8 241 ? 322.877 264.398 254.990 1.00 23.21 241 ALA Y C 1
ATOM 8990 O O . ALA H 8 241 ? 323.574 265.313 254.556 1.00 23.21 241 ALA Y O 1
ATOM 8992 N N . THR H 8 242 ? 322.025 263.721 254.226 1.00 23.65 242 THR Y N 1
ATOM 8993 C CA . THR H 8 242 ? 321.843 264.057 252.819 1.00 23.65 242 THR Y CA 1
ATOM 8994 C C . THR H 8 242 ? 321.288 265.467 252.662 1.00 23.65 242 THR Y C 1
ATOM 8995 O O . THR H 8 242 ? 320.340 265.855 253.349 1.00 23.65 242 THR Y O 1
ATOM 8999 N N . GLU H 8 243 ? 321.871 266.227 251.732 1.00 23.40 243 GLU Y N 1
ATOM 9000 C CA . GLU H 8 243 ? 321.469 267.614 251.544 1.00 23.40 243 GLU Y CA 1
ATOM 9001 C C . GLU H 8 243 ? 320.027 267.740 251.090 1.00 23.40 243 GLU Y C 1
ATOM 9002 O O . GLU H 8 243 ? 319.404 268.776 251.338 1.00 23.40 243 GLU Y O 1
ATOM 9008 N N . SER H 8 244 ? 319.492 266.725 250.414 1.00 19.22 244 SER Y N 1
ATOM 9009 C CA . SER H 8 244 ? 318.106 266.795 249.973 1.00 19.22 244 SER Y CA 1
ATOM 9010 C C . SER H 8 244 ? 317.165 266.913 251.162 1.00 19.22 244 SER Y C 1
ATOM 9011 O O . SER H 8 244 ? 316.186 267.667 251.119 1.00 19.22 244 SER Y O 1
ATOM 9014 N N . GLN H 8 245 ? 317.449 266.182 252.240 1.00 16.26 245 GLN Y N 1
ATOM 9015 C CA . GLN H 8 245 ? 316.571 266.231 253.400 1.00 16.26 245 GLN Y CA 1
ATOM 9016 C C . GLN H 8 245 ? 316.676 267.571 254.108 1.00 16.26 245 GLN Y C 1
ATOM 9017 O O . GLN H 8 245 ? 315.662 268.146 254.512 1.00 16.26 245 GLN Y O 1
ATOM 9023 N N . LEU H 8 246 ? 317.895 268.085 254.268 1.00 18.31 246 LEU Y N 1
ATOM 9024 C CA . LEU H 8 246 ? 318.058 269.338 254.993 1.00 18.31 246 LEU Y CA 1
ATOM 9025 C C . LEU H 8 246 ? 317.459 270.506 254.227 1.00 18.31 246 LEU Y C 1
ATOM 9026 O O . LEU H 8 246 ? 317.000 271.473 254.842 1.00 18.31 246 LEU Y O 1
ATOM 9031 N N . THR H 8 247 ? 317.445 270.432 252.900 1.00 15.94 247 THR Y N 1
ATOM 9032 C CA . THR H 8 247 ? 316.839 271.455 252.062 1.00 15.94 247 THR Y CA 1
ATOM 9033 C C . THR H 8 247 ? 315.406 271.125 251.675 1.00 15.94 247 THR Y C 1
ATOM 9034 O O . THR H 8 247 ? 314.850 271.787 250.796 1.00 15.94 247 THR Y O 1
ATOM 9038 N N . GLU H 8 248 ? 314.799 270.113 252.296 1.00 14.00 248 GLU Y N 1
ATOM 9039 C CA . GLU H 8 248 ? 313.441 269.741 251.921 1.00 14.00 248 GLU Y CA 1
ATOM 9040 C C . GLU H 8 248 ? 312.430 270.770 252.405 1.00 14.00 248 GLU Y C 1
ATOM 9041 O O . GLU H 8 248 ? 311.511 271.140 251.664 1.00 14.00 248 GLU Y O 1
ATOM 9047 N N . ILE H 8 249 ? 312.580 271.245 253.640 1.00 11.96 249 ILE Y N 1
ATOM 9048 C CA . ILE H 8 249 ? 311.582 272.145 254.209 1.00 11.96 249 ILE Y CA 1
ATOM 9049 C C . ILE H 8 249 ? 311.543 273.461 253.437 1.00 11.96 249 ILE Y C 1
ATOM 9050 O O . ILE H 8 249 ? 310.466 274.027 253.195 1.00 11.96 249 ILE Y O 1
ATOM 9055 N N . PHE H 8 250 ? 312.711 273.955 253.015 1.00 11.18 250 PHE Y N 1
ATOM 9056 C CA . PHE H 8 250 ? 312.767 275.200 252.258 1.00 11.18 250 PHE Y CA 1
ATOM 9057 C C . PHE H 8 250 ? 312.011 275.068 250.946 1.00 11.18 250 PHE Y C 1
ATOM 9058 O O . PHE H 8 250 ? 311.137 275.886 250.628 1.00 11.18 250 PHE Y O 1
ATOM 9066 N N . ARG H 8 251 ? 312.339 274.031 250.175 1.00 10.95 251 ARG Y N 1
ATOM 9067 C CA . ARG H 8 251 ? 311.663 273.777 248.910 1.00 10.95 251 ARG Y CA 1
ATOM 9068 C C . ARG H 8 251 ? 310.162 273.631 249.116 1.00 10.95 251 ARG Y C 1
ATOM 9069 O O . ARG H 8 251 ? 309.360 274.140 248.323 1.00 10.95 251 ARG Y O 1
ATOM 9077 N N . ASP H 8 252 ? 309.767 272.968 250.198 1.00 12.02 252 ASP Y N 1
ATOM 9078 C CA . ASP H 8 252 ? 308.357 272.684 250.430 1.00 12.02 252 ASP Y CA 1
ATOM 9079 C C . ASP H 8 252 ? 307.564 273.970 250.694 1.00 12.02 252 ASP Y C 1
ATOM 9080 O O . ASP H 8 252 ? 306.527 274.225 250.054 1.00 12.02 252 ASP Y O 1
ATOM 9085 N N . THR H 8 253 ? 308.040 274.797 251.629 1.00 10.09 253 THR Y N 1
ATOM 9086 C CA . THR H 8 253 ? 307.362 276.064 251.890 1.00 10.09 253 THR Y CA 1
ATOM 9087 C C . THR H 8 253 ? 307.361 276.949 250.650 1.00 10.09 253 THR Y C 1
ATOM 9088 O O . THR H 8 253 ? 306.368 277.644 250.367 1.00 10.09 253 THR Y O 1
ATOM 9092 N N . TYR H 8 254 ? 308.451 276.909 249.883 1.00 11.18 254 TYR Y N 1
ATOM 9093 C CA . TYR H 8 254 ? 308.511 277.677 248.652 1.00 11.18 254 TYR Y CA 1
ATOM 9094 C C . TYR H 8 254 ? 307.412 277.253 247.687 1.00 11.18 254 TYR Y C 1
ATOM 9095 O O . TYR H 8 254 ? 306.774 278.097 247.046 1.00 11.18 254 TYR Y O 1
ATOM 9104 N N . GLU H 8 255 ? 307.166 275.948 247.578 1.00 11.89 255 GLU Y N 1
ATOM 9105 C CA . GLU H 8 255 ? 306.089 275.497 246.704 1.00 11.89 255 GLU Y CA 1
ATOM 9106 C C . GLU H 8 255 ? 304.738 275.973 247.203 1.00 11.89 255 GLU Y C 1
ATOM 9107 O O . GLU H 8 255 ? 303.882 276.353 246.397 1.00 11.89 255 GLU Y O 1
ATOM 9113 N N . ILE H 8 256 ? 304.518 275.955 248.523 1.00 10.49 256 ILE Y N 1
ATOM 9114 C CA . ILE H 8 256 ? 303.217 276.415 249.017 1.00 10.49 256 ILE Y CA 1
ATOM 9115 C C . ILE H 8 256 ? 302.982 277.863 248.632 1.00 10.49 256 ILE Y C 1
ATOM 9116 O O . ILE H 8 256 ? 301.847 278.259 248.352 1.00 10.49 256 ILE Y O 1
ATOM 9121 N N . GLU H 8 257 ? 304.028 278.683 248.629 1.00 11.85 257 GLU Y N 1
ATOM 9122 C CA . GLU H 8 257 ? 303.826 280.032 248.103 1.00 11.85 257 GLU Y CA 1
ATOM 9123 C C . GLU H 8 257 ? 303.635 280.019 246.591 1.00 11.85 257 GLU Y C 1
ATOM 9124 O O . GLU H 8 257 ? 302.914 280.866 246.057 1.00 11.85 257 GLU Y O 1
ATOM 9130 N N . GLU H 8 258 ? 304.238 279.056 245.890 1.00 14.18 258 GLU Y N 1
ATOM 9131 C CA . GLU H 8 258 ? 304.233 279.069 244.429 1.00 14.18 258 GLU Y CA 1
ATOM 9132 C C . GLU H 8 258 ? 302.883 278.718 243.803 1.00 14.18 258 GLU Y C 1
ATOM 9133 O O . GLU H 8 258 ? 302.665 279.056 242.634 1.00 14.18 258 GLU Y O 1
ATOM 9139 N N . ILE H 8 259 ? 301.977 278.050 244.527 1.00 15.46 259 ILE Y N 1
ATOM 9140 C CA . ILE H 8 259 ? 300.768 277.529 243.883 1.00 15.46 259 ILE Y CA 1
ATOM 9141 C C . ILE H 8 259 ? 299.852 278.648 243.417 1.00 15.46 259 ILE Y C 1
ATOM 9142 O O . ILE H 8 259 ? 299.110 278.479 242.443 1.00 15.46 259 ILE Y O 1
ATOM 9147 N N . SER H 8 260 ? 299.850 279.780 244.115 1.00 17.18 260 SER Y N 1
ATOM 9148 C CA . SER H 8 260 ? 298.968 280.875 243.744 1.00 17.18 260 SER Y CA 1
ATOM 9149 C C . SER H 8 260 ? 299.297 281.363 242.342 1.00 17.18 260 SER Y C 1
ATOM 9150 O O . SER H 8 260 ? 300.463 281.459 241.954 1.00 17.18 260 SER Y O 1
ATOM 9153 N N . LYS H 8 261 ? 298.254 281.632 241.565 1.00 18.99 261 LYS Y N 1
ATOM 9154 C CA . LYS H 8 261 ? 298.459 282.104 240.203 1.00 18.99 261 LYS Y CA 1
ATOM 9155 C C . LYS H 8 261 ? 299.116 283.479 240.197 1.00 18.99 261 LYS Y C 1
ATOM 9156 O O . LYS H 8 261 ? 299.988 283.762 239.360 1.00 18.99 261 LYS Y O 1
ATOM 9162 N N . TRP H 8 262 ? 298.704 284.344 241.125 1.00 16.64 262 TRP Y N 1
ATOM 9163 C CA . TRP H 8 262 ? 299.107 285.743 241.071 1.00 16.64 262 TRP Y CA 1
ATOM 9164 C C . TRP H 8 262 ? 300.604 285.904 241.278 1.00 16.64 262 TRP Y C 1
ATOM 9165 O O . TRP H 8 262 ? 301.236 286.735 240.616 1.00 16.64 262 TRP Y O 1
ATOM 9176 N N . VAL H 8 263 ? 301.194 285.129 242.190 1.00 16.91 263 VAL Y N 1
ATOM 9177 C CA . VAL H 8 263 ? 302.625 285.275 242.442 1.00 16.91 263 VAL Y CA 1
ATOM 9178 C C . VAL H 8 263 ? 303.418 284.897 241.199 1.00 16.91 263 VAL Y C 1
ATOM 9179 O O . VAL H 8 263 ? 304.389 285.570 240.836 1.00 16.91 263 VAL Y O 1
ATOM 9183 N N . GLN H 8 264 ? 303.008 283.827 240.515 1.00 18.73 264 GLN Y N 1
ATOM 9184 C CA . GLN H 8 264 ? 303.700 283.424 239.300 1.00 18.73 264 GLN Y CA 1
ATOM 9185 C C . GLN H 8 264 ? 303.566 284.479 238.220 1.00 18.73 264 GLN Y C 1
ATOM 9186 O O . GLN H 8 264 ? 304.537 284.791 237.522 1.00 18.73 264 GLN Y O 1
ATOM 9192 N N . ILE H 8 265 ? 302.361 285.025 238.051 1.00 20.26 265 ILE Y N 1
ATOM 9193 C CA . ILE H 8 265 ? 302.168 286.053 237.034 1.00 20.26 265 ILE Y CA 1
ATOM 9194 C C . ILE H 8 265 ? 303.033 287.263 237.345 1.00 20.26 265 ILE Y C 1
ATOM 9195 O O . ILE H 8 265 ? 303.607 287.884 236.443 1.00 20.26 265 ILE Y O 1
ATOM 9200 N N . ARG H 8 266 ? 303.148 287.614 238.625 1.00 23.06 266 ARG Y N 1
ATOM 9201 C CA . ARG H 8 266 ? 303.757 288.892 238.961 1.00 23.06 266 ARG Y CA 1
ATOM 9202 C C . ARG H 8 266 ? 305.256 288.883 238.709 1.00 23.06 266 ARG Y C 1
ATOM 9203 O O . ARG H 8 266 ? 305.821 289.903 238.302 1.00 23.06 266 ARG Y O 1
ATOM 9211 N N . GLY H 8 267 ? 305.918 287.761 238.944 1.00 16.02 267 GLY Y N 1
ATOM 9212 C CA . GLY H 8 267 ? 307.325 287.668 238.622 1.00 16.02 267 GLY Y CA 1
ATOM 9213 C C . GLY H 8 267 ? 308.016 286.596 239.438 1.00 16.02 267 GLY Y C 1
ATOM 9214 O O . GLY H 8 267 ? 307.388 285.827 240.160 1.00 16.02 267 GLY Y O 1
ATOM 9215 N N . VAL H 8 268 ? 309.336 286.571 239.287 1.00 13.40 268 VAL Y N 1
ATOM 9216 C CA . VAL H 8 268 ? 310.194 285.584 239.929 1.00 13.40 268 VAL Y CA 1
ATOM 9217 C C . VAL H 8 268 ? 311.592 286.176 239.932 1.00 13.40 268 VAL Y C 1
ATOM 9218 O O . VAL H 8 268 ? 311.864 287.153 239.233 1.00 13.40 268 VAL Y O 1
ATOM 9222 N N . ASN H 8 269 ? 312.478 285.609 240.745 1.00 10.98 269 ASN Y N 1
ATOM 9223 C CA . ASN H 8 269 ? 313.828 286.144 240.856 1.00 10.98 269 ASN Y CA 1
ATOM 9224 C C . ASN H 8 269 ? 314.541 286.130 239.506 1.00 10.98 269 ASN Y C 1
ATOM 9225 O O . ASN H 8 269 ? 314.291 285.276 238.652 1.00 10.98 269 ASN Y O 1
ATOM 9230 N N . ALA H 8 270 ? 315.422 287.112 239.313 1.00 8.78 270 ALA Y N 1
ATOM 9231 C CA . ALA H 8 270 ? 316.161 287.269 238.061 1.00 8.78 270 ALA Y CA 1
ATOM 9232 C C . ALA H 8 270 ? 317.512 286.577 238.201 1.00 8.78 270 ALA Y C 1
ATOM 9233 O O . ALA H 8 270 ? 318.554 287.201 238.407 1.00 8.78 270 ALA Y O 1
ATOM 9235 N N . ALA H 8 271 ? 317.479 285.249 238.102 1.00 9.54 271 ALA Y N 1
ATOM 9236 C CA . ALA H 8 271 ? 318.664 284.395 238.178 1.00 9.54 271 ALA Y CA 1
ATOM 9237 C C . ALA H 8 271 ? 319.371 284.487 239.525 1.00 9.54 271 ALA Y C 1
ATOM 9238 O O . ALA H 8 271 ? 320.539 284.105 239.641 1.00 9.54 271 ALA Y O 1
ATOM 9240 N N . LEU H 8 272 ? 318.693 284.992 240.550 1.00 9.90 272 LEU Y N 1
ATOM 9241 C CA . LEU H 8 272 ? 319.244 284.967 241.890 1.00 9.90 272 LEU Y CA 1
ATOM 9242 C C . LEU H 8 272 ? 319.144 283.538 242.434 1.00 9.90 272 LEU Y C 1
ATOM 9243 O O . LEU H 8 272 ? 318.213 282.811 242.081 1.00 9.90 272 LEU Y O 1
ATOM 9248 N N . PRO H 8 273 ? 320.099 283.089 243.256 1.00 10.04 273 PRO Y N 1
ATOM 9249 C CA . PRO H 8 273 ? 320.005 281.722 243.787 1.00 10.04 273 PRO Y CA 1
ATOM 9250 C C . PRO H 8 273 ? 318.716 281.457 244.553 1.00 10.04 273 PRO Y C 1
ATOM 9251 O O . PRO H 8 273 ? 318.243 282.288 245.329 1.00 10.04 273 PRO Y O 1
ATOM 9255 N N . LYS H 8 274 ? 318.163 280.272 244.323 1.00 10.97 274 LYS Y N 1
ATOM 9256 C CA . LYS H 8 274 ? 316.994 279.779 245.033 1.00 10.97 274 LYS Y CA 1
ATOM 9257 C C . LYS H 8 274 ? 317.413 279.253 246.404 1.00 10.97 274 LYS Y C 1
ATOM 9258 O O . LYS H 8 274 ? 318.603 279.082 246.671 1.00 10.97 274 LYS Y O 1
ATOM 9264 N N . PRO H 8 275 ? 316.460 279.022 247.314 1.00 11.13 275 PRO Y N 1
ATOM 9265 C CA . PRO H 8 275 ? 316.830 278.569 248.661 1.00 11.13 275 PRO Y CA 1
ATOM 9266 C C . PRO H 8 275 ? 317.554 277.237 248.621 1.00 11.13 275 PRO Y C 1
ATOM 9267 O O . PRO H 8 275 ? 317.214 276.359 247.829 1.00 11.13 275 PRO Y O 1
ATOM 9271 N N . ARG H 8 276 ? 318.553 277.079 249.487 1.00 15.10 276 ARG Y N 1
ATOM 9272 C CA . ARG H 8 276 ? 319.363 275.870 249.405 1.00 15.10 276 ARG Y CA 1
ATOM 9273 C C . ARG H 8 276 ? 320.238 275.711 250.641 1.00 15.10 276 ARG Y C 1
ATOM 9274 O O . ARG H 8 276 ? 320.392 276.626 251.458 1.00 15.10 276 ARG Y O 1
ATOM 9282 N N . VAL H 8 277 ? 320.804 274.508 250.754 1.00 16.48 277 VAL Y N 1
ATOM 9283 C CA . VAL H 8 277 ? 321.717 274.108 251.818 1.00 16.48 277 VAL Y CA 1
ATOM 9284 C C . VAL H 8 277 ? 322.854 273.340 251.161 1.00 16.48 277 VAL Y C 1
ATOM 9285 O O . VAL H 8 277 ? 322.607 272.342 250.475 1.00 16.48 277 VAL Y O 1
ATOM 9289 N N . LEU H 8 278 ? 324.094 273.785 251.371 1.00 19.25 278 LEU Y N 1
ATOM 9290 C CA . LEU H 8 278 ? 325.253 273.160 250.741 1.00 19.25 278 LEU Y CA 1
ATOM 9291 C C . LEU H 8 278 ? 326.372 272.980 251.756 1.00 19.25 278 LEU Y C 1
ATOM 9292 O O . LEU H 8 278 ? 326.453 273.712 252.745 1.00 19.25 278 LEU Y O 1
ATOM 9297 N N . PHE H 8 279 ? 327.222 271.975 251.515 1.00 22.64 279 PHE Y N 1
ATOM 9298 C CA . PHE H 8 279 ? 328.372 271.671 252.362 1.00 22.64 279 PHE Y CA 1
ATOM 9299 C C . PHE H 8 279 ? 329.657 271.708 251.548 1.00 22.64 279 PHE Y C 1
ATOM 9300 O O . PHE H 8 279 ? 329.692 271.248 250.404 1.00 22.64 279 PHE Y O 1
ATOM 9308 N N . GLY H 8 280 ? 330.715 272.233 252.158 1.00 24.31 280 GLY Y N 1
ATOM 9309 C CA . GLY H 8 280 ? 332.051 272.072 251.611 1.00 24.31 280 GLY Y CA 1
ATOM 9310 C C . GLY H 8 280 ? 332.218 272.718 250.252 1.00 24.31 280 GLY Y C 1
ATOM 9311 O O . GLY H 8 280 ? 331.735 273.825 249.994 1.00 24.31 280 GLY Y O 1
ATOM 9312 N N . LYS H 8 281 ? 332.919 272.007 249.363 1.00 29.35 281 LYS Y N 1
ATOM 9313 C CA . LYS H 8 281 ? 333.225 272.537 248.038 1.00 29.35 281 LYS Y CA 1
ATOM 9314 C C . LYS H 8 281 ? 331.967 272.893 247.267 1.00 29.35 281 LYS Y C 1
ATOM 9315 O O . LYS H 8 281 ? 331.984 273.816 246.445 1.00 29.35 281 LYS Y O 1
ATOM 9321 N N . ASN H 8 282 ? 330.870 272.175 247.517 1.00 27.17 282 ASN Y N 1
ATOM 9322 C CA . ASN H 8 282 ? 329.620 272.458 246.826 1.00 27.17 282 ASN Y CA 1
ATOM 9323 C C . ASN H 8 282 ? 329.156 273.886 247.068 1.00 27.17 282 ASN Y C 1
ATOM 9324 O O . ASN H 8 282 ? 328.461 274.458 246.223 1.00 27.17 282 ASN Y O 1
ATOM 9329 N N . THR H 8 283 ? 329.555 274.489 248.193 1.00 25.97 283 THR Y N 1
ATOM 9330 C CA . THR H 8 283 ? 329.155 275.859 248.490 1.00 25.97 283 THR Y CA 1
ATOM 9331 C C . THR H 8 283 ? 329.624 276.842 247.426 1.00 25.97 283 THR Y C 1
ATOM 9332 O O . THR H 8 283 ? 329.036 277.919 247.295 1.00 25.97 283 THR Y O 1
ATOM 9336 N N . SER H 8 284 ? 330.665 276.501 246.667 1.00 31.65 284 SER Y N 1
ATOM 9337 C CA . SER H 8 284 ? 331.097 277.311 245.530 1.00 31.65 284 SER Y CA 1
ATOM 9338 C C . SER H 8 284 ? 330.261 276.932 244.305 1.00 31.65 284 SER Y C 1
ATOM 9339 O O . SER H 8 284 ? 330.700 276.226 243.396 1.00 31.65 284 SER Y O 1
ATOM 9342 N N . ALA H 8 285 ? 329.023 277.417 244.300 1.00 37.56 285 ALA Y N 1
ATOM 9343 C CA . ALA H 8 285 ? 328.085 277.113 243.230 1.00 37.56 285 ALA Y CA 1
ATOM 9344 C C . ALA H 8 285 ? 328.343 277.981 242.006 1.00 37.56 285 ALA Y C 1
ATOM 9345 O O . ALA H 8 285 ? 328.793 279.125 242.114 1.00 37.56 285 ALA Y O 1
ATOM 9347 N N . ASP H 8 286 ? 328.038 277.427 240.833 1.00 46.60 286 ASP Y N 1
ATOM 9348 C CA . ASP H 8 286 ? 328.227 278.125 239.558 1.00 46.60 286 ASP Y CA 1
ATOM 9349 C C . ASP H 8 286 ? 326.941 278.844 239.139 1.00 46.60 286 ASP Y C 1
ATOM 9350 O O . ASP H 8 286 ? 326.398 278.626 238.059 1.00 46.60 286 ASP Y O 1
ATOM 9355 N N . CYS H 8 287 ? 326.430 279.670 240.061 1.00 48.38 287 CYS Y N 1
ATOM 9356 C CA . CYS H 8 287 ? 325.242 280.521 239.913 1.00 48.38 287 CYS Y CA 1
ATOM 9357 C C . CYS H 8 287 ? 323.927 279.739 239.949 1.00 48.38 287 CYS Y C 1
ATOM 9358 O O . CYS H 8 287 ? 322.853 280.332 240.096 1.00 48.38 287 CYS Y O 1
ATOM 9361 N N . SER H 8 288 ? 323.992 278.412 239.878 1.00 46.43 288 SER Y N 1
ATOM 9362 C CA . SER H 8 288 ? 322.831 277.558 240.068 1.00 46.43 288 SER Y CA 1
ATOM 9363 C C . SER H 8 288 ? 323.355 276.144 240.221 1.00 46.43 288 SER Y C 1
ATOM 9364 O O . SER H 8 288 ? 324.097 275.664 239.359 1.00 46.43 288 SER Y O 1
ATOM 9367 N N . LYS H 8 289 ? 322.981 275.493 241.314 1.00 43.50 289 LYS Y N 1
ATOM 9368 C CA . LYS H 8 289 ? 323.411 274.137 241.601 1.00 43.50 289 LYS Y CA 1
ATOM 9369 C C . LYS H 8 289 ? 322.185 273.338 242.000 1.00 43.50 289 LYS Y C 1
ATOM 9370 O O . LYS H 8 289 ? 321.070 273.863 242.068 1.00 43.50 289 LYS Y O 1
ATOM 9376 N N . GLU H 8 290 ? 322.398 272.048 242.231 1.00 38.20 290 GLU Y N 1
ATOM 9377 C CA . GLU H 8 290 ? 321.395 271.174 242.797 1.00 38.20 290 GLU Y CA 1
ATOM 9378 C C . GLU H 8 290 ? 321.993 270.492 244.020 1.00 38.20 290 GLU Y C 1
ATOM 9379 O O . GLU H 8 290 ? 323.190 270.183 244.022 1.00 38.20 290 GLU Y O 1
ATOM 9385 N N . PRO H 8 291 ? 321.217 270.252 245.075 1.00 34.93 291 PRO Y N 1
ATOM 9386 C CA . PRO H 8 291 ? 321.794 269.589 246.248 1.00 34.93 291 PRO Y CA 1
ATOM 9387 C C . PRO H 8 291 ? 322.088 268.130 245.943 1.00 34.93 291 PRO Y C 1
ATOM 9388 O O . PRO H 8 291 ? 321.252 267.416 245.386 1.00 34.93 291 PRO Y O 1
ATOM 9392 N N . SER H 8 292 ? 323.284 267.690 246.310 1.00 28.85 292 SER Y N 1
ATOM 9393 C CA . SER H 8 292 ? 323.637 266.291 246.146 1.00 28.85 292 SER Y CA 1
ATOM 9394 C C . SER H 8 292 ? 322.865 265.440 247.145 1.00 28.85 292 SER Y C 1
ATOM 9395 O O . SER H 8 292 ? 322.379 265.932 248.162 1.00 28.85 292 SER Y O 1
ATOM 9398 N N . VAL H 8 293 ? 322.740 264.154 246.837 1.00 27.52 293 VAL Y N 1
ATOM 9399 C CA . VAL H 8 293 ? 322.139 263.200 247.765 1.00 27.52 293 VAL Y CA 1
ATOM 9400 C C . VAL H 8 293 ? 323.225 262.414 248.492 1.00 27.52 293 VAL Y C 1
ATOM 9401 O O . VAL H 8 293 ? 322.926 261.457 249.215 1.00 27.52 293 VAL Y O 1
ATOM 9405 N N . ALA H 8 294 ? 324.489 262.803 248.314 1.00 27.95 294 ALA Y N 1
ATOM 9406 C CA . ALA H 8 294 ? 325.557 261.996 248.871 1.00 27.95 294 ALA Y CA 1
ATOM 9407 C C . ALA H 8 294 ? 325.691 262.245 250.373 1.00 27.95 294 ALA Y C 1
ATOM 9408 O O . ALA H 8 294 ? 325.421 263.350 250.848 1.00 27.95 294 ALA Y O 1
ATOM 9410 N N . PRO H 8 295 ? 326.118 261.249 251.145 1.00 31.14 295 PRO Y N 1
ATOM 9411 C CA . PRO H 8 295 ? 326.335 261.472 252.576 1.00 31.14 295 PRO Y CA 1
ATOM 9412 C C . PRO H 8 295 ? 327.638 262.217 252.824 1.00 31.14 295 PRO Y C 1
ATOM 9413 O O . PRO H 8 295 ? 328.473 262.383 251.937 1.00 31.14 295 PRO Y O 1
ATOM 9417 N N . LEU H 8 296 ? 327.797 262.669 254.069 1.00 29.59 296 LEU Y N 1
ATOM 9418 C CA . LEU H 8 296 ? 328.975 263.454 254.424 1.00 29.59 296 LEU Y CA 1
ATOM 9419 C C . LEU H 8 296 ? 330.244 262.622 254.306 1.00 29.59 296 LEU Y C 1
ATOM 9420 O O . LEU H 8 296 ? 331.285 263.123 253.862 1.00 29.59 296 LEU Y O 1
ATOM 9425 N N . LYS H 8 297 ? 330.173 261.349 254.695 1.00 28.90 297 LYS Y N 1
ATOM 9426 C CA . LYS H 8 297 ? 331.334 260.471 254.599 1.00 28.90 297 LYS Y CA 1
ATOM 9427 C C . LYS H 8 297 ? 331.821 260.324 253.165 1.00 28.90 297 LYS Y C 1
ATOM 9428 O O . LYS H 8 297 ? 332.996 260.020 252.941 1.00 28.90 297 LYS Y O 1
ATOM 9434 N N . ASP H 8 298 ? 330.936 260.493 252.187 1.00 31.55 298 ASP Y N 1
ATOM 9435 C CA . ASP H 8 298 ? 331.319 260.402 250.786 1.00 31.55 298 ASP Y CA 1
ATOM 9436 C C . ASP H 8 298 ? 331.888 261.704 250.240 1.00 31.55 298 ASP Y C 1
ATOM 9437 O O . ASP H 8 298 ? 332.297 261.732 249.075 1.00 31.55 298 ASP Y O 1
ATOM 9442 N N . LEU H 8 299 ? 331.918 262.771 251.036 1.00 31.25 299 LEU Y N 1
ATOM 9443 C CA . LEU H 8 299 ? 332.490 264.049 250.641 1.00 31.25 299 LEU Y CA 1
ATOM 9444 C C . LEU H 8 299 ? 333.668 264.350 251.550 1.00 31.25 299 LEU Y C 1
ATOM 9445 O O . LEU H 8 299 ? 333.564 264.197 252.771 1.00 31.25 299 LEU Y O 1
ATOM 9450 N N . LYS H 8 300 ? 334.786 264.765 250.956 1.00 34.68 300 LYS Y N 1
ATOM 9451 C CA . LYS H 8 300 ? 335.977 265.059 251.740 1.00 34.68 300 LYS Y CA 1
ATOM 9452 C C . LYS H 8 300 ? 337.043 265.668 250.844 1.00 34.68 300 LYS Y C 1
ATOM 9453 O O . LYS H 8 300 ? 337.178 265.277 249.684 1.00 34.68 300 LYS Y O 1
ATOM 9459 N N . TYR H 8 301 ? 337.803 266.618 251.397 1.00 35.44 301 TYR Y N 1
ATOM 9460 C CA . TYR H 8 301 ? 338.897 267.228 250.645 1.00 35.44 301 TYR Y CA 1
ATOM 9461 C C . TYR H 8 301 ? 339.973 266.203 250.319 1.00 35.44 301 TYR Y C 1
ATOM 9462 O O . TYR H 8 301 ? 340.447 266.121 249.180 1.00 35.44 301 TYR Y O 1
ATOM 9471 N N . SER H 8 302 ? 340.373 265.416 251.314 1.00 33.91 302 SER Y N 1
ATOM 9472 C CA . SER H 8 302 ? 341.286 264.298 251.137 1.00 33.91 302 SER Y CA 1
ATOM 9473 C C . SER H 8 302 ? 340.694 263.118 251.882 1.00 33.91 302 SER Y C 1
ATOM 9474 O O . SER H 8 302 ? 339.754 263.273 252.663 1.00 33.91 302 SER Y O 1
ATOM 9477 N N . GLU H 8 303 ? 341.245 261.927 251.646 1.00 34.46 303 GLU Y N 1
ATOM 9478 C CA . GLU H 8 303 ? 340.667 260.738 252.261 1.00 34.46 303 GLU Y CA 1
ATOM 9479 C C . GLU H 8 303 ? 340.748 260.811 253.779 1.00 34.46 303 GLU Y C 1
ATOM 9480 O O . GLU H 8 303 ? 339.857 260.319 254.481 1.00 34.46 303 GLU Y O 1
ATOM 9486 N N . THR H 8 304 ? 341.804 261.427 254.304 1.00 32.24 304 THR Y N 1
ATOM 9487 C CA . THR H 8 304 ? 341.942 261.556 255.747 1.00 32.24 304 THR Y CA 1
ATOM 9488 C C . THR H 8 304 ? 341.102 262.704 256.295 1.00 32.24 304 THR Y C 1
ATOM 9489 O O . THR H 8 304 ? 340.437 262.548 257.324 1.00 32.24 304 THR Y O 1
ATOM 9493 N N . PHE H 8 305 ? 341.107 263.850 255.622 1.00 32.17 305 PHE Y N 1
ATOM 9494 C CA . PHE H 8 305 ? 340.463 265.050 256.134 1.00 32.17 305 PHE Y CA 1
ATOM 9495 C C . PHE H 8 305 ? 338.998 265.109 255.712 1.00 32.17 305 PHE Y C 1
ATOM 9496 O O . PHE H 8 305 ? 338.549 264.382 254.826 1.00 32.17 305 PHE Y O 1
ATOM 9504 N N . HIS H 8 306 ? 338.246 265.986 256.378 1.00 27.78 306 HIS Y N 1
ATOM 9505 C CA . HIS H 8 306 ? 336.801 266.081 256.215 1.00 27.78 306 HIS Y CA 1
ATOM 9506 C C . HIS H 8 306 ? 336.394 267.544 256.115 1.00 27.78 306 HIS Y C 1
ATOM 9507 O O . HIS H 8 306 ? 337.117 268.444 256.546 1.00 27.78 306 HIS Y O 1
ATOM 9514 N N . SER H 8 307 ? 335.220 267.768 255.534 1.00 23.62 307 SER Y N 1
ATOM 9515 C CA . SER H 8 307 ? 334.671 269.111 255.428 1.00 23.62 307 SER Y CA 1
ATOM 9516 C C . SER H 8 307 ? 334.151 269.581 256.781 1.00 23.62 307 SER Y C 1
ATOM 9517 O O . SER H 8 307 ? 333.750 268.777 257.625 1.00 23.62 307 SER Y O 1
ATOM 9520 N N . PHE H 8 308 ? 334.156 270.906 256.980 1.00 19.65 308 PHE Y N 1
ATOM 9521 C CA . PHE H 8 308 ? 333.840 271.472 258.286 1.00 19.65 308 PHE Y CA 1
ATOM 9522 C C . PHE H 8 308 ? 333.014 272.753 258.236 1.00 19.65 308 PHE Y C 1
ATOM 9523 O O . PHE H 8 308 ? 332.882 273.414 259.272 1.00 19.65 308 PHE Y O 1
ATOM 9531 N N . HIS H 8 309 ? 332.448 273.129 257.091 1.00 20.39 309 HIS Y N 1
ATOM 9532 C CA . HIS H 8 309 ? 331.612 274.319 257.008 1.00 20.39 309 HIS Y CA 1
ATOM 9533 C C . HIS H 8 309 ? 330.415 274.040 256.116 1.00 20.39 309 HIS Y C 1
ATOM 9534 O O . HIS H 8 309 ? 330.470 273.186 255.230 1.00 20.39 309 HIS Y O 1
ATOM 9541 N N . ALA H 8 310 ? 329.328 274.768 256.366 1.00 17.10 310 ALA Y N 1
ATOM 9542 C CA . ALA H 8 310 ? 328.097 274.609 255.605 1.00 17.10 310 ALA Y CA 1
ATOM 9543 C C . ALA H 8 310 ? 327.435 275.963 255.429 1.00 17.10 310 ALA Y C 1
ATOM 9544 O O . ALA H 8 310 ? 327.684 276.898 256.191 1.00 17.10 310 ALA Y O 1
ATOM 9546 N N . THR H 8 311 ? 326.568 276.049 254.424 1.00 14.95 311 THR Y N 1
ATOM 9547 C CA . THR H 8 311 ? 325.893 277.283 254.056 1.00 14.95 311 THR Y CA 1
ATOM 9548 C C . THR H 8 311 ? 324.405 277.023 253.911 1.00 14.95 311 THR Y C 1
ATOM 9549 O O . THR H 8 311 ? 324.002 275.998 253.349 1.00 14.95 311 THR Y O 1
ATOM 9553 N N . PHE H 8 312 ? 323.599 277.966 254.403 1.00 13.91 312 PHE Y N 1
ATOM 9554 C CA . PHE H 8 312 ? 322.146 277.910 254.326 1.00 13.91 312 PHE Y CA 1
ATOM 9555 C C . PHE H 8 312 ? 321.648 279.236 253.779 1.00 13.91 312 PHE Y C 1
ATOM 9556 O O . PHE H 8 312 ? 322.213 280.286 254.096 1.00 13.91 312 PHE Y O 1
ATOM 9564 N N . GLU H 8 313 ? 320.599 279.198 252.957 1.00 11.47 313 GLU Y N 1
ATOM 9565 C CA . GLU H 8 313 ? 320.052 280.430 252.401 1.00 11.47 313 GLU Y CA 1
ATOM 9566 C C . GLU H 8 313 ? 318.583 280.239 252.074 1.00 11.47 313 GLU Y C 1
ATOM 9567 O O . GLU H 8 313 ? 318.196 279.193 251.542 1.00 11.47 313 GLU Y O 1
ATOM 9573 N N . THR H 8 314 ? 317.773 281.259 252.369 1.00 10.86 314 THR Y N 1
ATOM 9574 C CA . THR H 8 314 ? 316.352 281.165 252.065 1.00 10.86 314 THR Y CA 1
ATOM 9575 C C . THR H 8 314 ? 315.723 282.538 251.905 1.00 10.86 314 THR Y C 1
ATOM 9576 O O . THR H 8 314 ? 316.186 283.536 252.470 1.00 10.86 314 THR Y O 1
ATOM 9580 N N . PHE H 8 315 ? 314.622 282.550 251.158 1.00 11.72 315 PHE Y N 1
ATOM 9581 C CA . PHE H 8 315 ? 313.770 283.718 251.033 1.00 11.72 315 PHE Y CA 1
ATOM 9582 C C . PHE H 8 315 ? 312.336 283.278 250.808 1.00 11.72 315 PHE Y C 1
ATOM 9583 O O . PHE H 8 315 ? 312.080 282.368 250.016 1.00 11.72 315 PHE Y O 1
ATOM 9591 N N . ASP H 8 316 ? 311.409 283.918 251.508 1.00 9.88 316 ASP Y N 1
ATOM 9592 C CA . ASP H 8 316 ? 310.000 283.720 251.210 1.00 9.88 316 ASP Y CA 1
ATOM 9593 C C . ASP H 8 316 ? 309.655 284.431 249.908 1.00 9.88 316 ASP Y C 1
ATOM 9594 O O . ASP H 8 316 ? 310.133 285.536 249.645 1.00 9.88 316 ASP Y O 1
ATOM 9599 N N . LEU H 8 317 ? 308.844 283.782 249.068 1.00 10.43 317 LEU Y N 1
ATOM 9600 C CA . LEU H 8 317 ? 308.565 284.360 247.757 1.00 10.43 317 LEU Y CA 1
ATOM 9601 C C . LEU H 8 317 ? 307.794 285.668 247.885 1.00 10.43 317 LEU Y C 1
ATOM 9602 O O . LEU H 8 317 ? 308.134 286.654 247.223 1.00 10.43 317 LEU Y O 1
ATOM 9607 N N . ARG H 8 318 ? 306.790 285.706 248.762 1.00 8.33 318 ARG Y N 1
ATOM 9608 C CA . ARG H 8 318 ? 305.745 286.728 248.684 1.00 8.33 318 ARG Y CA 1
ATOM 9609 C C . ARG H 8 318 ? 306.305 288.143 248.766 1.00 8.33 318 ARG Y C 1
ATOM 9610 O O . ARG H 8 318 ? 305.756 289.064 248.153 1.00 8.33 318 ARG Y O 1
ATOM 9618 N N . THR H 8 319 ? 307.388 288.336 249.522 1.00 8.37 319 THR Y N 1
ATOM 9619 C CA . THR H 8 319 ? 308.031 289.636 249.652 1.00 8.37 319 THR Y CA 1
ATOM 9620 C C . THR H 8 319 ? 309.532 289.602 249.400 1.00 8.37 319 THR Y C 1
ATOM 9621 O O . THR H 8 319 ? 310.178 290.648 249.502 1.00 8.37 319 THR Y O 1
ATOM 9625 N N . CYS H 8 320 ? 310.103 288.441 249.076 1.00 11.77 320 CYS Y N 1
ATOM 9626 C CA . CYS H 8 320 ? 311.518 288.310 248.723 1.00 11.77 320 CYS Y CA 1
ATOM 9627 C C . CYS H 8 320 ? 312.440 288.787 249.840 1.00 11.77 320 CYS Y C 1
ATOM 9628 O O . CYS H 8 320 ? 313.514 289.331 249.582 1.00 11.77 320 CYS Y O 1
ATOM 9631 N N . LEU H 8 321 ? 312.041 288.588 251.090 1.00 9.52 321 LEU Y N 1
ATOM 9632 C CA . LEU H 8 321 ? 312.940 288.843 252.206 1.00 9.52 321 LEU Y CA 1
ATOM 9633 C C . LEU H 8 321 ? 313.989 287.747 252.243 1.00 9.52 321 LEU Y C 1
ATOM 9634 O O . LEU H 8 321 ? 313.647 286.572 252.392 1.00 9.52 321 LEU Y O 1
ATOM 9639 N N . ARG H 8 322 ? 315.256 288.119 252.109 1.00 10.46 322 ARG Y N 1
ATOM 9640 C CA . ARG H 8 322 ? 316.345 287.164 251.950 1.00 10.46 322 ARG Y CA 1
ATOM 9641 C C . ARG H 8 322 ? 317.183 287.119 253.214 1.00 10.46 322 ARG Y C 1
ATOM 9642 O O . ARG H 8 322 ? 317.531 288.166 253.765 1.00 10.46 322 ARG Y O 1
ATOM 9650 N N . ALA H 8 323 ? 317.502 285.910 253.671 1.00 11.44 323 ALA Y N 1
ATOM 9651 C CA . ALA H 8 323 ? 318.456 285.733 254.755 1.00 11.44 323 ALA Y CA 1
ATOM 9652 C C . ALA H 8 323 ? 319.293 284.499 254.461 1.00 11.44 323 ALA Y C 1
ATOM 9653 O O . ALA H 8 323 ? 318.750 283.453 254.087 1.00 11.44 323 ALA Y O 1
ATOM 9655 N N . ALA H 8 324 ? 320.612 284.630 254.630 1.00 11.17 324 ALA Y N 1
ATOM 9656 C CA . ALA H 8 324 ? 321.579 283.602 254.272 1.00 11.17 324 ALA Y CA 1
ATOM 9657 C C . ALA H 8 324 ? 322.774 283.645 255.212 1.00 11.17 324 ALA Y C 1
ATOM 9658 O O . ALA H 8 324 ? 323.373 284.704 255.388 1.00 11.17 324 ALA Y O 1
ATOM 9660 N N . ARG H 8 325 ? 323.186 282.477 255.702 1.00 13.17 325 ARG Y N 1
ATOM 9661 C CA . ARG H 8 325 ? 324.231 282.368 256.716 1.00 13.17 325 ARG Y CA 1
ATOM 9662 C C . ARG H 8 325 ? 325.140 281.187 256.407 1.00 13.17 325 ARG Y C 1
ATOM 9663 O O . ARG H 8 325 ? 324.852 280.353 255.544 1.00 13.17 325 ARG Y O 1
ATOM 9671 N N . THR H 8 326 ? 326.246 281.132 257.154 1.00 13.15 326 THR Y N 1
ATOM 9672 C CA . THR H 8 326 ? 327.232 280.062 257.114 1.00 13.15 326 THR Y CA 1
ATOM 9673 C C . THR H 8 326 ? 327.493 279.604 258.540 1.00 13.15 326 THR Y C 1
ATOM 9674 O O . THR H 8 326 ? 327.571 280.429 259.453 1.00 13.15 326 THR Y O 1
ATOM 9678 N N . TYR H 8 327 ? 327.647 278.292 258.726 1.00 14.87 327 TYR Y N 1
ATOM 9679 C CA . TYR H 8 327 ? 327.854 277.686 260.035 1.00 14.87 327 TYR Y CA 1
ATOM 9680 C C . TYR H 8 327 ? 328.980 276.664 259.958 1.00 14.87 327 TYR Y C 1
ATOM 9681 O O . TYR H 8 327 ? 329.453 276.307 258.875 1.00 14.87 327 TYR Y O 1
ATOM 9690 N N . PHE H 8 328 ? 329.376 276.163 261.131 1.00 13.31 328 PHE Y N 1
ATOM 9691 C CA . PHE H 8 328 ? 330.564 275.337 261.292 1.00 13.31 328 PHE Y CA 1
ATOM 9692 C C . PHE H 8 328 ? 330.215 273.987 261.895 1.00 13.31 328 PHE Y C 1
ATOM 9693 O O . PHE H 8 328 ? 329.260 273.856 262.662 1.00 13.31 328 PHE Y O 1
ATOM 9701 N N . LEU H 8 329 ? 330.996 272.978 261.508 1.00 15.78 329 LEU Y N 1
ATOM 9702 C CA . LEU H 8 329 ? 330.653 271.576 261.711 1.00 15.78 329 LEU Y CA 1
ATOM 9703 C C . LEU H 8 329 ? 331.722 270.814 262.498 1.00 15.78 329 LEU Y C 1
ATOM 9704 O O . LEU H 8 329 ? 331.771 269.582 262.433 1.00 15.78 329 LEU Y O 1
ATOM 9709 N N . ALA H 8 330 ? 332.570 271.509 263.259 1.00 18.89 330 ALA Y N 1
ATOM 9710 C CA . ALA H 8 330 ? 333.667 270.855 263.963 1.00 18.89 330 ALA Y CA 1
ATOM 9711 C C . ALA H 8 330 ? 333.981 271.580 265.265 1.00 18.89 330 ALA Y C 1
ATOM 9712 O O . ALA H 8 330 ? 333.799 272.793 265.382 1.00 18.89 330 ALA Y O 1
ATOM 9714 N N . LYS H 8 331 ? 334.479 270.813 266.237 1.00 21.62 331 LYS Y N 1
ATOM 9715 C CA . LYS H 8 331 ? 334.823 271.375 267.538 1.00 21.62 331 LYS Y CA 1
ATOM 9716 C C . LYS H 8 331 ? 336.057 272.258 267.473 1.00 21.62 331 LYS Y C 1
ATOM 9717 O O . LYS H 8 331 ? 336.159 273.224 268.234 1.00 21.62 331 LYS Y O 1
ATOM 9723 N N . GLY H 8 332 ? 337.022 271.911 266.623 1.00 24.43 332 GLY Y N 1
ATOM 9724 C CA . GLY H 8 332 ? 338.165 272.771 266.355 1.00 24.43 332 GLY Y CA 1
ATOM 9725 C C . GLY H 8 332 ? 338.999 273.142 267.559 1.00 24.43 332 GLY Y C 1
ATOM 9726 O O . GLY H 8 332 ? 339.594 274.225 267.582 1.00 24.43 332 GLY Y O 1
ATOM 9727 N N . VAL H 8 333 ? 339.054 272.286 268.561 1.00 26.85 333 VAL Y N 1
ATOM 9728 C CA . VAL H 8 333 ? 339.978 272.489 269.668 1.00 26.85 333 VAL Y CA 1
ATOM 9729 C C . VAL H 8 333 ? 341.380 272.122 269.204 1.00 26.85 333 VAL Y C 1
ATOM 9730 O O . VAL H 8 333 ? 341.558 271.308 268.292 1.00 26.85 333 VAL Y O 1
ATOM 9734 N N . LYS H 8 334 ? 342.389 272.740 269.820 1.00 29.77 334 LYS Y N 1
ATOM 9735 C CA . LYS H 8 334 ? 343.770 272.409 269.488 1.00 29.77 334 LYS Y CA 1
ATOM 9736 C C . LYS H 8 334 ? 344.059 270.942 269.775 1.00 29.77 334 LYS Y C 1
ATOM 9737 O O . LYS H 8 334 ? 344.366 270.165 268.865 1.00 29.77 334 LYS Y O 1
ATOM 9743 N N . GLU H 8 335 ? 343.953 270.547 271.041 1.00 33.47 335 GLU Y N 1
ATOM 9744 C CA . GLU H 8 335 ? 344.235 269.191 271.484 1.00 33.47 335 GLU Y CA 1
ATOM 9745 C C . GLU H 8 335 ? 343.020 268.625 272.198 1.00 33.47 335 GLU Y C 1
ATOM 9746 O O . GLU H 8 335 ? 342.188 269.361 272.732 1.00 33.47 335 GLU Y O 1
ATOM 9752 N N . GLU H 8 336 ? 342.930 267.297 272.194 1.00 34.57 336 GLU Y N 1
ATOM 9753 C CA . GLU H 8 336 ? 341.762 266.603 272.708 1.00 34.57 336 GLU Y CA 1
ATOM 9754 C C . GLU H 8 336 ? 342.220 265.349 273.435 1.00 34.57 336 GLU Y C 1
ATOM 9755 O O . GLU H 8 336 ? 343.357 264.896 273.282 1.00 34.57 336 GLU Y O 1
ATOM 9761 N N . ARG H 8 337 ? 341.308 264.787 274.222 1.00 39.31 337 ARG Y N 1
ATOM 9762 C CA . ARG H 8 337 ? 341.580 263.622 275.052 1.00 39.31 337 ARG Y CA 1
ATOM 9763 C C . ARG H 8 337 ? 341.060 262.378 274.351 1.00 39.31 337 ARG Y C 1
ATOM 9764 O O . ARG H 8 337 ? 339.863 262.281 274.065 1.00 39.31 337 ARG Y O 1
ATOM 9772 N N . ASN H 8 338 ? 341.957 261.433 274.082 1.00 40.22 338 ASN Y N 1
ATOM 9773 C CA . ASN H 8 338 ? 341.595 260.130 273.543 1.00 40.22 338 ASN Y CA 1
ATOM 9774 C C . ASN H 8 338 ? 341.785 259.088 274.631 1.00 40.22 338 ASN Y C 1
ATOM 9775 O O . ASN H 8 338 ? 342.857 259.006 275.233 1.00 40.22 338 ASN Y O 1
ATOM 9780 N N . LEU H 8 339 ? 340.755 258.287 274.860 1.00 37.25 339 LEU Y N 1
ATOM 9781 C CA . LEU H 8 339 ? 340.759 257.290 275.916 1.00 37.25 339 LEU Y CA 1
ATOM 9782 C C . LEU H 8 339 ? 341.007 255.918 275.308 1.00 37.25 339 LEU Y C 1
ATOM 9783 O O . LEU H 8 339 ? 340.411 255.574 274.283 1.00 37.25 339 LEU Y O 1
ATOM 9788 N N . ILE H 8 340 ? 341.883 255.140 275.941 1.00 36.96 340 ILE Y N 1
ATOM 9789 C CA . ILE H 8 340 ? 342.311 253.843 275.434 1.00 36.96 340 ILE Y CA 1
ATOM 9790 C C . ILE H 8 340 ? 342.060 252.813 276.525 1.00 36.96 340 ILE Y C 1
ATOM 9791 O O . ILE H 8 340 ? 342.569 252.951 277.642 1.00 36.96 340 ILE Y O 1
ATOM 9796 N N . THR H 8 341 ? 341.274 251.791 276.208 1.00 37.49 341 THR Y N 1
ATOM 9797 C CA . THR H 8 341 ? 341.182 250.636 277.087 1.00 37.49 341 THR Y CA 1
ATOM 9798 C C . THR H 8 341 ? 342.449 249.804 276.965 1.00 37.49 341 THR Y C 1
ATOM 9799 O O . THR H 8 341 ? 342.926 249.530 275.861 1.00 37.49 341 THR Y O 1
ATOM 9803 N N . LEU H 8 342 ? 342.993 249.404 278.109 1.00 40.75 342 LEU Y N 1
ATOM 9804 C CA . LEU H 8 342 ? 344.229 248.644 278.182 1.00 40.75 342 LEU Y CA 1
ATOM 9805 C C . LEU H 8 342 ? 343.924 247.178 278.454 1.00 40.75 342 LEU Y C 1
ATOM 9806 O O . LEU H 8 342 ? 342.991 246.855 279.200 1.00 40.75 342 LEU Y O 1
ATOM 9811 N N . ASN H 8 343 ? 344.714 246.315 277.803 1.00 47.61 343 ASN Y N 1
ATOM 9812 C CA . ASN H 8 343 ? 344.727 244.852 277.869 1.00 47.61 343 ASN Y CA 1
ATOM 9813 C C . ASN H 8 343 ? 343.578 244.193 277.103 1.00 47.61 343 ASN Y C 1
ATOM 9814 O O . ASN H 8 343 ? 343.654 243.003 276.779 1.00 47.61 343 ASN Y O 1
ATOM 9819 N N . ASP H 8 344 ? 342.528 244.945 276.769 1.00 50.24 344 ASP Y N 1
ATOM 9820 C CA . ASP H 8 344 ? 341.506 244.559 275.794 1.00 50.24 344 ASP Y CA 1
ATOM 9821 C C . ASP H 8 344 ? 340.601 243.393 276.206 1.00 50.24 344 ASP Y C 1
ATOM 9822 O O . ASP H 8 344 ? 339.523 243.224 275.626 1.00 50.24 344 ASP Y O 1
ATOM 9827 N N . ASP H 8 345 ? 340.965 242.629 277.238 1.00 47.42 345 ASP Y N 1
ATOM 9828 C CA . ASP H 8 345 ? 340.127 241.539 277.718 1.00 47.42 345 ASP Y CA 1
ATOM 9829 C C . ASP H 8 345 ? 339.293 241.995 278.900 1.00 47.42 345 ASP Y C 1
ATOM 9830 O O . ASP H 8 345 ? 338.114 241.642 279.006 1.00 47.42 345 ASP Y O 1
ATOM 9835 N N . GLU H 8 346 ? 339.900 242.783 279.786 1.00 47.33 346 GLU Y N 1
ATOM 9836 C CA . GLU H 8 346 ? 339.175 243.547 280.794 1.00 47.33 346 GLU Y CA 1
ATOM 9837 C C . GLU H 8 346 ? 338.923 244.968 280.298 1.00 47.33 346 GLU Y C 1
ATOM 9838 O O . GLU H 8 346 ? 337.773 245.410 280.210 1.00 47.33 346 GLU Y O 1
ATOM 9840 N N . GLY H 8 347 ? 339.995 245.686 279.974 1.00 42.65 347 GLY Y N 1
ATOM 9841 C CA . GLY H 8 347 ? 339.898 247.054 279.513 1.00 42.65 347 GLY Y CA 1
ATOM 9842 C C . GLY H 8 347 ? 340.055 248.008 280.675 1.00 42.65 347 GLY Y C 1
ATOM 9843 O O . GLY H 8 347 ? 339.115 248.170 281.458 1.00 42.65 347 GLY Y O 1
ATOM 9844 N N . VAL H 8 348 ? 341.218 248.633 280.807 1.00 40.32 348 VAL Y N 1
ATOM 9845 C CA . VAL H 8 348 ? 341.467 249.637 281.841 1.00 40.32 348 VAL Y CA 1
ATOM 9846 C C . VAL H 8 348 ? 341.537 251.000 281.156 1.00 40.32 348 VAL Y C 1
ATOM 9847 O O . VAL H 8 348 ? 342.346 251.170 280.237 1.00 40.32 348 VAL Y O 1
ATOM 9851 N N . PRO H 8 349 ? 340.711 251.996 281.536 1.00 35.73 349 PRO Y N 1
ATOM 9852 C CA . PRO H 8 349 ? 340.781 253.277 280.822 1.00 35.73 349 PRO Y CA 1
ATOM 9853 C C . PRO H 8 349 ? 342.032 254.074 281.159 1.00 35.73 349 PRO Y C 1
ATOM 9854 O O . PRO H 8 349 ? 342.220 254.485 282.307 1.00 35.73 349 PRO Y O 1
ATOM 9858 N N . GLN H 8 350 ? 342.896 254.284 280.168 1.00 35.53 350 GLN Y N 1
ATOM 9859 C CA . GLN H 8 350 ? 344.053 255.161 280.271 1.00 35.53 350 GLN Y CA 1
ATOM 9860 C C . GLN H 8 350 ? 343.880 256.299 279.277 1.00 35.53 350 GLN Y C 1
ATOM 9861 O O . GLN H 8 350 ? 343.584 256.060 278.102 1.00 35.53 350 GLN Y O 1
ATOM 9867 N N . GLY H 8 351 ? 344.065 257.526 279.746 1.00 40.06 351 GLY Y N 1
ATOM 9868 C CA . GLY H 8 351 ? 343.821 258.684 278.913 1.00 40.06 351 GLY Y CA 1
ATOM 9869 C C . GLY H 8 351 ? 345.054 259.181 278.193 1.00 40.06 351 GLY Y C 1
ATOM 9870 O O . GLY H 8 351 ? 345.899 259.848 278.796 1.00 40.06 351 GLY Y O 1
ATOM 9871 N N . TYR H 8 352 ? 345.177 258.858 276.909 1.00 42.84 352 TYR Y N 1
ATOM 9872 C CA . TYR H 8 352 ? 346.202 259.463 276.076 1.00 42.84 352 TYR Y CA 1
ATOM 9873 C C . TYR H 8 352 ? 345.752 260.859 275.670 1.00 42.84 352 TYR Y C 1
ATOM 9874 O O . TYR H 8 352 ? 344.626 261.052 275.199 1.00 42.84 352 TYR Y O 1
ATOM 9883 N N . GLU H 8 353 ? 346.641 261.830 275.849 1.00 42.42 353 GLU Y N 1
ATOM 9884 C CA . GLU H 8 353 ? 346.333 263.237 275.656 1.00 42.42 353 GLU Y CA 1
ATOM 9885 C C . GLU H 8 353 ? 347.157 263.805 274.514 1.00 42.42 353 GLU Y C 1
ATOM 9886 O O . GLU H 8 353 ? 348.024 263.142 273.942 1.00 42.42 353 GLU Y O 1
ATOM 9892 N N . LEU H 8 354 ? 346.862 265.064 274.200 1.00 44.17 354 LEU Y N 1
ATOM 9893 C CA . LEU H 8 354 ? 347.638 265.860 273.254 1.00 44.17 354 LEU Y CA 1
ATOM 9894 C C . LEU H 8 354 ? 347.678 265.204 271.875 1.00 44.17 354 LEU Y C 1
ATOM 9895 O O . LEU H 8 354 ? 348.740 265.004 271.282 1.00 44.17 354 LEU Y O 1
ATOM 9900 N N . ASN H 8 355 ? 346.496 264.875 271.358 1.00 41.14 355 ASN Y N 1
ATOM 9901 C CA . ASN H 8 355 ? 346.393 264.375 269.995 1.00 41.14 355 ASN Y CA 1
ATOM 9902 C C . ASN H 8 355 ? 346.757 265.483 269.019 1.00 41.14 355 ASN Y C 1
ATOM 9903 O O . ASN H 8 355 ? 346.074 266.508 268.938 1.00 41.14 355 ASN Y O 1
ATOM 9908 N N . ILE H 8 356 ? 347.838 265.265 268.276 1.00 45.74 356 ILE Y N 1
ATOM 9909 C CA . ILE H 8 356 ? 348.316 266.237 267.299 1.00 45.74 356 ILE Y CA 1
ATOM 9910 C C . ILE H 8 356 ? 347.295 266.430 266.166 1.00 45.74 356 ILE Y C 1
ATOM 9911 O O . ILE H 8 356 ? 347.263 267.490 265.509 1.00 45.74 356 ILE Y O 1
ATOM 9916 N N . ASP H 8 357 ? 346.471 265.404 265.898 1.00 41.71 357 ASP Y N 1
ATOM 9917 C CA . ASP H 8 357 ? 345.606 265.350 264.713 1.00 41.71 357 ASP Y CA 1
ATOM 9918 C C . ASP H 8 357 ? 344.723 266.591 264.568 1.00 41.71 357 ASP Y C 1
ATOM 9919 O O . ASP H 8 357 ? 344.736 267.292 263.535 1.00 41.71 357 ASP Y O 1
ATOM 9921 N N . GLU H 8 358 ? 343.926 266.868 265.600 1.00 37.51 358 GLU Y N 1
ATOM 9922 C CA . GLU H 8 358 ? 343.034 268.007 265.509 1.00 37.51 358 GLU Y CA 1
ATOM 9923 C C . GLU H 8 358 ? 343.792 269.317 265.519 1.00 37.51 358 GLU Y C 1
ATOM 9924 O O . GLU H 8 358 ? 343.243 270.310 265.065 1.00 37.51 358 GLU Y O 1
ATOM 9926 N N . ASN H 8 359 ? 345.035 269.353 266.013 1.00 39.56 359 ASN Y N 1
ATOM 9927 C CA . ASN H 8 359 ? 345.834 270.561 265.831 1.00 39.56 359 ASN Y CA 1
ATOM 9928 C C . ASN H 8 359 ? 346.068 270.817 264.346 1.00 39.56 359 ASN Y C 1
ATOM 9929 O O . ASN H 8 359 ? 345.945 271.964 263.874 1.00 39.56 359 ASN Y O 1
ATOM 9934 N N . GLN H 8 360 ? 346.395 269.758 263.587 1.00 38.24 360 GLN Y N 1
ATOM 9935 C CA . GLN H 8 360 ? 346.577 269.954 262.144 1.00 38.24 360 GLN Y CA 1
ATOM 9936 C C . GLN H 8 360 ? 345.322 270.497 261.505 1.00 38.24 360 GLN Y C 1
ATOM 9937 O O . GLN H 8 360 ? 345.361 271.508 260.793 1.00 38.24 360 GLN Y O 1
ATOM 9943 N N . GLN H 8 361 ? 344.196 269.828 261.727 1.00 30.50 361 GLN Y N 1
ATOM 9944 C CA . GLN H 8 361 ? 342.984 270.352 261.107 1.00 30.50 361 GLN Y CA 1
ATOM 9945 C C . GLN H 8 361 ? 342.610 271.713 261.694 1.00 30.50 361 GLN Y C 1
ATOM 9946 O O . GLN H 8 361 ? 342.007 272.548 261.004 1.00 30.50 361 GLN Y O 1
ATOM 9952 N N . TYR H 8 362 ? 343.033 271.981 262.930 1.00 29.86 362 TYR Y N 1
ATOM 9953 C CA . TYR H 8 362 ? 342.675 273.208 263.617 1.00 29.86 362 TYR Y CA 1
ATOM 9954 C C . TYR H 8 362 ? 343.313 274.417 262.973 1.00 29.86 362 TYR Y C 1
ATOM 9955 O O . TYR H 8 362 ? 342.731 275.499 263.013 1.00 29.86 362 TYR Y O 1
ATOM 9964 N N . LYS H 8 363 ? 344.521 274.273 262.428 1.00 26.66 363 LYS Y N 1
ATOM 9965 C CA . LYS H 8 363 ? 345.144 275.416 261.756 1.00 26.66 363 LYS Y CA 1
ATOM 9966 C C . LYS H 8 363 ? 344.230 275.960 260.651 1.00 26.66 363 LYS Y C 1
ATOM 9967 O O . LYS H 8 363 ? 343.846 277.143 260.659 1.00 26.66 363 LYS Y O 1
ATOM 9973 N N . ASP H 8 364 ? 343.812 275.085 259.737 1.00 25.48 364 ASP Y N 1
ATOM 9974 C CA . ASP H 8 364 ? 342.929 275.495 258.649 1.00 25.48 364 ASP Y CA 1
ATOM 9975 C C . ASP H 8 364 ? 341.584 275.984 259.183 1.00 25.48 364 ASP Y C 1
ATOM 9976 O O . ASP H 8 364 ? 341.046 277.007 258.724 1.00 25.48 364 ASP Y O 1
ATOM 9981 N N . GLN H 8 365 ? 341.017 275.254 260.150 1.00 23.66 365 GLN Y N 1
ATOM 9982 C CA . GLN H 8 365 ? 339.707 275.630 260.671 1.00 23.66 365 GLN Y CA 1
ATOM 9983 C C . GLN H 8 365 ? 339.739 277.012 261.310 1.00 23.66 365 GLN Y C 1
ATOM 9984 O O . GLN H 8 365 ? 338.844 277.836 261.077 1.00 23.66 365 GLN Y O 1
ATOM 9990 N N . ASP H 8 366 ? 340.761 277.280 262.122 1.00 21.98 366 ASP Y N 1
ATOM 9991 C CA . ASP H 8 366 ? 340.863 278.561 262.803 1.00 21.98 366 ASP Y CA 1
ATOM 9992 C C . ASP H 8 366 ? 341.023 279.691 261.809 1.00 21.98 366 ASP Y C 1
ATOM 9993 O O . ASP H 8 366 ? 340.439 280.771 261.990 1.00 21.98 366 ASP Y O 1
ATOM 9998 N N . PHE H 8 367 ? 341.838 279.470 260.769 1.00 20.02 367 PHE Y N 1
ATOM 9999 C CA . PHE H 8 367 ? 341.913 280.428 259.672 1.00 20.02 367 PHE Y CA 1
ATOM 10000 C C . PHE H 8 367 ? 340.509 280.793 259.202 1.00 20.02 367 PHE Y C 1
ATOM 10001 O O . PHE H 8 367 ? 340.049 281.924 259.415 1.00 20.02 367 PHE Y O 1
ATOM 10009 N N . LEU H 8 368 ? 339.760 279.792 258.720 1.00 17.73 368 LEU Y N 1
ATOM 10010 C CA . LEU H 8 368 ? 338.458 280.065 258.103 1.00 17.73 368 LEU Y CA 1
ATOM 10011 C C . LEU H 8 368 ? 337.495 280.764 259.067 1.00 17.73 368 LEU Y C 1
ATOM 10012 O O . LEU H 8 368 ? 336.758 281.686 258.675 1.00 17.73 368 LEU Y O 1
ATOM 10017 N N . ALA H 8 369 ? 337.491 280.347 260.334 1.00 15.76 369 ALA Y N 1
ATOM 10018 C CA . ALA H 8 369 ? 336.612 280.985 261.309 1.00 15.76 369 ALA Y CA 1
ATOM 10019 C C . ALA H 8 369 ? 336.953 282.461 261.477 1.00 15.76 369 ALA Y C 1
ATOM 10020 O O . ALA H 8 369 ? 336.055 283.322 261.525 1.00 15.76 369 ALA Y O 1
ATOM 10022 N N . ASN H 8 370 ? 338.250 282.771 261.574 1.00 16.10 370 ASN Y N 1
ATOM 10023 C CA . ASN H 8 370 ? 338.661 284.165 261.668 1.00 16.10 370 ASN Y CA 1
ATOM 10024 C C . ASN H 8 370 ? 338.187 284.949 260.459 1.00 16.10 370 ASN Y C 1
ATOM 10025 O O . ASN H 8 370 ? 337.789 286.114 260.584 1.00 16.10 370 ASN Y O 1
ATOM 10030 N N . LEU H 8 371 ? 338.219 284.327 259.276 1.00 13.49 371 LEU Y N 1
ATOM 10031 C CA . LEU H 8 371 ? 337.725 285.032 258.094 1.00 13.49 371 LEU Y CA 1
ATOM 10032 C C . LEU H 8 371 ? 336.261 285.407 258.269 1.00 13.49 371 LEU Y C 1
ATOM 10033 O O . LEU H 8 371 ? 335.882 286.560 258.042 1.00 13.49 371 LEU Y O 1
ATOM 10038 N N . TYR H 8 372 ? 335.438 284.451 258.708 1.00 12.72 372 TYR Y N 1
ATOM 10039 C CA . TYR H 8 372 ? 334.002 284.706 258.869 1.00 12.72 372 TYR Y CA 1
ATOM 10040 C C . TYR H 8 372 ? 333.751 285.878 259.818 1.00 12.72 372 TYR Y C 1
ATOM 10041 O O . TYR H 8 372 ? 332.979 286.812 259.515 1.00 12.72 372 TYR Y O 1
ATOM 10050 N N . LEU H 8 373 ? 334.437 285.858 260.961 1.00 11.81 373 LEU Y N 1
ATOM 10051 C CA . LEU H 8 373 ? 334.320 286.961 261.910 1.00 11.81 373 LEU Y CA 1
ATOM 10052 C C . LEU H 8 373 ? 334.709 288.287 261.263 1.00 11.81 373 LEU Y C 1
ATOM 10053 O O . LEU H 8 373 ? 334.020 289.308 261.439 1.00 11.81 373 LEU Y O 1
ATOM 10058 N N . SER H 8 374 ? 335.798 288.283 260.489 1.00 12.08 374 SER Y N 1
ATOM 10059 C CA . SER H 8 374 ? 336.267 289.509 259.856 1.00 12.08 374 SER Y CA 1
ATOM 10060 C C . SER H 8 374 ? 335.229 290.062 258.894 1.00 12.08 374 SER Y C 1
ATOM 10061 O O . SER H 8 374 ? 335.046 291.284 258.798 1.00 12.08 374 SER Y O 1
ATOM 10064 N N . ILE H 8 375 ? 334.551 289.175 258.165 1.00 10.69 375 ILE Y N 1
ATOM 10065 C CA . ILE H 8 375 ? 333.489 289.613 257.259 1.00 10.69 375 ILE Y CA 1
ATOM 10066 C C . ILE H 8 375 ? 332.428 290.384 258.036 1.00 10.69 375 ILE Y C 1
ATOM 10067 O O . ILE H 8 375 ? 331.986 291.467 257.620 1.00 10.69 375 ILE Y O 1
ATOM 10072 N N . ILE H 8 376 ? 331.993 289.832 259.172 1.00 11.92 376 ILE Y N 1
ATOM 10073 C CA . ILE H 8 376 ? 330.893 290.495 259.880 1.00 11.92 376 ILE Y CA 1
ATOM 10074 C C . ILE H 8 376 ? 331.330 291.860 260.408 1.00 11.92 376 ILE Y C 1
ATOM 10075 O O . ILE H 8 376 ? 330.544 292.826 260.406 1.00 11.92 376 ILE Y O 1
ATOM 10080 N N . ILE H 8 377 ? 332.572 291.962 260.892 1.00 12.09 377 ILE Y N 1
ATOM 10081 C CA . ILE H 8 377 ? 333.051 293.258 261.382 1.00 12.09 377 ILE Y CA 1
ATOM 10082 C C . ILE H 8 377 ? 333.097 294.269 260.241 1.00 12.09 377 ILE Y C 1
ATOM 10083 O O . ILE H 8 377 ? 332.750 295.457 260.410 1.00 12.09 377 ILE Y O 1
ATOM 10088 N N . GLY H 8 378 ? 333.533 293.817 259.061 1.00 12.41 378 GLY Y N 1
ATOM 10089 C CA . GLY H 8 378 ? 333.434 294.665 257.889 1.00 12.41 378 GLY Y CA 1
ATOM 10090 C C . GLY H 8 378 ? 332.041 295.223 257.727 1.00 12.41 378 GLY Y C 1
ATOM 10091 O O . GLY H 8 378 ? 331.850 296.440 257.742 1.00 12.41 378 GLY Y O 1
ATOM 10092 N N . PHE H 8 379 ? 331.044 294.338 257.732 1.00 11.87 379 PHE Y N 1
ATOM 10093 C CA . PHE H 8 379 ? 329.672 294.753 257.447 1.00 11.87 379 PHE Y CA 1
ATOM 10094 C C . PHE H 8 379 ? 329.173 295.792 258.450 1.00 11.87 379 PHE Y C 1
ATOM 10095 O O . PHE H 8 379 ? 328.559 296.791 258.054 1.00 11.87 379 PHE Y O 1
ATOM 10103 N N . ASN H 8 380 ? 329.391 295.579 259.752 1.00 13.73 380 ASN Y N 1
ATOM 10104 C CA . ASN H 8 380 ? 328.753 296.521 260.682 1.00 13.73 380 ASN Y CA 1
ATOM 10105 C C . ASN H 8 380 ? 329.367 297.913 260.537 1.00 13.73 380 ASN Y C 1
ATOM 10106 O O . ASN H 8 380 ? 328.646 298.932 260.562 1.00 13.73 380 ASN Y O 1
ATOM 10111 N N . GLU H 8 381 ? 330.691 297.983 260.315 1.00 16.38 381 GLU Y N 1
ATOM 10112 C CA . GLU H 8 381 ? 331.270 299.303 260.060 1.00 16.38 381 GLU Y CA 1
ATOM 10113 C C . GLU H 8 381 ? 330.740 299.908 258.758 1.00 16.38 381 GLU Y C 1
ATOM 10114 O O . GLU H 8 381 ? 330.502 301.129 258.682 1.00 16.38 381 GLU Y O 1
ATOM 10120 N N . VAL H 8 382 ? 330.540 299.071 257.725 1.00 16.35 382 VAL Y N 1
ATOM 10121 C CA . VAL H 8 382 ? 329.937 299.562 256.483 1.00 16.35 382 VAL Y CA 1
ATOM 10122 C C . VAL H 8 382 ? 328.625 300.245 256.795 1.00 16.35 382 VAL Y C 1
ATOM 10123 O O . VAL H 8 382 ? 328.364 301.355 256.333 1.00 16.35 382 VAL Y O 1
ATOM 10127 N N . MET H 8 383 ? 327.796 299.593 257.600 1.00 16.14 383 MET Y N 1
ATOM 10128 C CA . MET H 8 383 ? 326.444 300.094 257.788 1.00 16.14 383 MET Y CA 1
ATOM 10129 C C . MET H 8 383 ? 326.453 301.425 258.518 1.00 16.14 383 MET Y C 1
ATOM 10130 O O . MET H 8 383 ? 325.647 302.316 258.207 1.00 16.14 383 MET Y O 1
ATOM 10135 N N . GLN H 8 384 ? 327.369 301.594 259.476 1.00 20.15 384 GLN Y N 1
ATOM 10136 C CA . GLN H 8 384 ? 327.506 302.927 260.061 1.00 20.15 384 GLN Y CA 1
ATOM 10137 C C . GLN H 8 384 ? 327.849 303.956 258.988 1.00 20.15 384 GLN Y C 1
ATOM 10138 O O . GLN H 8 384 ? 327.254 305.048 258.942 1.00 20.15 384 GLN Y O 1
ATOM 10144 N N . LEU H 8 385 ? 328.760 303.608 258.076 1.00 21.77 385 LEU Y N 1
ATOM 10145 C CA . LEU H 8 385 ? 329.114 304.568 257.031 1.00 21.77 385 LEU Y CA 1
ATOM 10146 C C . LEU H 8 385 ? 327.937 304.869 256.103 1.00 21.77 385 LEU Y C 1
ATOM 10147 O O . LEU H 8 385 ? 327.738 306.023 255.705 1.00 21.77 385 LEU Y O 1
ATOM 10152 N N . ILE H 8 386 ? 327.158 303.848 255.733 1.00 23.79 386 ILE Y N 1
ATOM 10153 C CA . ILE H 8 386 ? 326.018 304.063 254.841 1.00 23.79 386 ILE Y CA 1
ATOM 10154 C C . ILE H 8 386 ? 325.016 304.996 255.496 1.00 23.79 386 ILE Y C 1
ATOM 10155 O O . ILE H 8 386 ? 324.420 305.852 254.834 1.00 23.79 386 ILE Y O 1
ATOM 10160 N N . THR H 8 387 ? 324.793 304.831 256.799 1.00 23.76 387 THR Y N 1
ATOM 10161 C CA . THR H 8 387 ? 323.889 305.744 257.489 1.00 23.76 387 THR Y CA 1
ATOM 10162 C C . THR H 8 387 ? 324.409 307.160 257.439 1.00 23.76 387 THR Y C 1
ATOM 10163 O O . THR H 8 387 ? 323.633 308.110 257.285 1.00 23.76 387 THR Y O 1
ATOM 10167 N N . LYS H 8 388 ? 325.718 307.329 257.611 1.00 29.11 388 LYS Y N 1
ATOM 10168 C CA . LYS H 8 388 ? 326.238 308.685 257.675 1.00 29.11 388 LYS Y CA 1
ATOM 10169 C C . LYS H 8 388 ? 326.055 309.436 256.362 1.00 29.11 388 LYS Y C 1
ATOM 10170 O O . LYS H 8 388 ? 325.976 310.670 256.366 1.00 29.11 388 LYS Y O 1
ATOM 10176 N N . ASP H 8 389 ? 325.981 308.726 255.239 1.00 33.06 389 ASP Y N 1
ATOM 10177 C CA . ASP H 8 389 ? 325.847 309.356 253.933 1.00 33.06 389 ASP Y CA 1
ATOM 10178 C C . ASP H 8 389 ? 325.118 308.423 252.985 1.00 33.06 389 ASP Y C 1
ATOM 10179 O O . ASP H 8 389 ? 325.491 307.255 252.853 1.00 33.06 389 ASP Y O 1
ATOM 10184 N N . TYR H 8 390 ? 324.099 308.948 252.306 1.00 40.80 390 TYR Y N 1
ATOM 10185 C CA . TYR H 8 390 ? 323.338 308.115 251.386 1.00 40.80 390 TYR Y CA 1
ATOM 10186 C C . TYR H 8 390 ? 324.176 307.723 250.174 1.00 40.80 390 TYR Y C 1
ATOM 10187 O O . TYR H 8 390 ? 324.025 306.616 249.646 1.00 40.80 390 TYR Y O 1
ATOM 10196 N N . LYS H 8 391 ? 325.072 308.610 249.725 1.00 37.88 391 LYS Y N 1
ATOM 10197 C CA . LYS H 8 391 ? 325.814 308.363 248.491 1.00 37.88 391 LYS Y CA 1
ATOM 10198 C C . LYS H 8 391 ? 326.731 307.154 248.585 1.00 37.88 391 LYS Y C 1
ATOM 10199 O O . LYS H 8 391 ? 327.067 306.568 247.550 1.00 37.88 391 LYS Y O 1
ATOM 10205 N N . ASN H 8 392 ? 327.132 306.749 249.791 1.00 34.36 392 ASN Y N 1
ATOM 10206 C CA . ASN H 8 392 ? 328.001 305.585 249.900 1.00 34.36 392 ASN Y CA 1
ATOM 10207 C C . ASN H 8 392 ? 327.262 304.274 249.630 1.00 34.36 392 ASN Y C 1
ATOM 10208 O O . ASN H 8 392 ? 327.887 303.212 249.705 1.00 34.36 392 ASN Y O 1
ATOM 10213 N N . MET H 8 393 ? 325.957 304.319 249.338 1.00 31.90 393 MET Y N 1
ATOM 10214 C CA . MET H 8 393 ? 325.167 303.112 249.119 1.00 31.90 393 MET Y CA 1
ATOM 10215 C C . MET H 8 393 ? 325.700 302.274 247.955 1.00 31.90 393 MET Y C 1
ATOM 10216 O O . MET H 8 393 ? 325.436 301.069 247.899 1.00 31.90 393 MET Y O 1
ATOM 10221 N N . THR H 8 394 ? 326.434 302.883 247.024 1.00 28.24 394 THR Y N 1
ATOM 10222 C CA . THR H 8 394 ? 326.890 302.170 245.834 1.00 28.24 394 THR Y CA 1
ATOM 10223 C C . THR H 8 394 ? 327.746 300.959 246.190 1.00 28.24 394 THR Y C 1
ATOM 10224 O O . THR H 8 394 ? 328.639 301.036 247.035 1.00 28.24 394 THR Y O 1
ATOM 10228 N N . GLU H 8 395 ? 327.484 299.844 245.499 1.00 24.98 395 GLU Y N 1
ATOM 10229 C CA . GLU H 8 395 ? 328.106 298.564 245.838 1.00 24.98 395 GLU Y CA 1
ATOM 10230 C C . GLU H 8 395 ? 329.627 298.607 245.742 1.00 24.98 395 GLU Y C 1
ATOM 10231 O O . GLU H 8 395 ? 330.317 297.874 246.466 1.00 24.98 395 GLU Y O 1
ATOM 10233 N N . GLU H 8 396 ? 330.169 299.451 244.862 1.00 25.17 396 GLU Y N 1
ATOM 10234 C CA . GLU H 8 396 ? 331.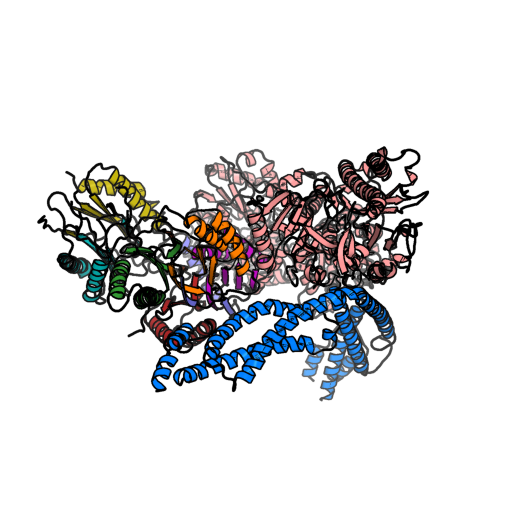613 299.486 244.668 1.00 25.17 396 GLU Y CA 1
ATOM 10235 C C . GLU H 8 396 ? 332.332 299.903 245.942 1.00 25.17 396 GLU Y C 1
ATOM 10236 O O . GLU H 8 396 ? 333.401 299.367 246.271 1.00 25.17 396 GLU Y O 1
ATOM 10238 N N . PHE H 8 397 ? 331.778 300.872 246.671 1.00 23.47 397 PHE Y N 1
ATOM 10239 C CA . PHE H 8 397 ? 332.487 301.330 247.856 1.00 23.47 397 PHE Y CA 1
ATOM 10240 C C . PHE H 8 397 ? 332.507 300.254 248.930 1.00 23.47 397 PHE Y C 1
ATOM 10241 O O . PHE H 8 397 ? 333.534 300.038 249.588 1.00 23.47 397 PHE Y O 1
ATOM 10249 N N . ILE H 8 398 ? 331.370 299.587 249.136 1.00 22.75 398 ILE Y N 1
ATOM 10250 C CA . ILE H 8 398 ? 331.318 298.484 250.086 1.00 22.75 398 ILE Y CA 1
ATOM 10251 C C . ILE H 8 398 ? 332.340 297.436 249.690 1.00 22.75 398 ILE Y C 1
ATOM 10252 O O . ILE H 8 398 ? 333.036 296.863 250.540 1.00 22.75 398 ILE Y O 1
ATOM 10257 N N . GLN H 8 399 ? 332.453 297.187 248.385 1.00 21.84 399 GLN Y N 1
ATOM 10258 C CA . GLN H 8 399 ? 333.405 296.207 247.886 1.00 21.84 399 GLN Y CA 1
ATOM 10259 C C . GLN H 8 399 ? 334.831 296.553 248.313 1.00 21.84 399 GLN Y C 1
ATOM 10260 O O . GLN H 8 399 ? 335.537 295.727 248.919 1.00 21.84 399 GLN Y O 1
ATOM 10266 N N . ASP H 8 400 ? 335.251 297.790 248.041 1.00 22.03 400 ASP Y N 1
ATOM 10267 C CA . ASP H 8 400 ? 336.607 298.206 248.394 1.00 22.03 400 ASP Y CA 1
ATOM 10268 C C . ASP H 8 400 ? 336.836 298.128 249.900 1.00 22.03 400 ASP Y C 1
ATOM 10269 O O . ASP H 8 400 ? 337.910 297.703 250.360 1.00 22.03 400 ASP Y O 1
ATOM 10274 N N . TYR H 8 401 ? 335.836 298.544 250.681 1.00 20.11 401 TYR Y N 1
ATOM 10275 C CA . TYR H 8 401 ? 335.978 298.563 252.133 1.00 20.11 401 TYR Y CA 1
ATOM 10276 C C . TYR H 8 401 ? 336.215 297.162 252.684 1.00 20.11 401 TYR Y C 1
ATOM 10277 O O . TYR H 8 401 ? 337.144 296.934 253.478 1.00 20.11 401 TYR Y O 1
ATOM 10286 N N . ILE H 8 402 ? 335.381 296.206 252.271 1.00 19.55 402 ILE Y N 1
ATOM 10287 C CA . ILE H 8 402 ? 335.548 294.841 252.755 1.00 19.55 402 ILE Y CA 1
ATOM 10288 C C . ILE H 8 402 ? 336.902 294.300 252.333 1.00 19.55 402 ILE Y C 1
ATOM 10289 O O . ILE H 8 402 ? 337.552 293.578 253.096 1.00 19.55 402 ILE Y O 1
ATOM 10294 N N . PHE H 8 403 ? 337.348 294.629 251.115 1.00 23.31 403 PHE Y N 1
ATOM 10295 C CA . PHE H 8 403 ? 338.637 294.122 250.645 1.00 23.31 403 PHE Y CA 1
ATOM 10296 C C . PHE H 8 403 ? 339.779 294.569 251.552 1.00 23.31 403 PHE Y C 1
ATOM 10297 O O . PHE H 8 403 ? 340.579 293.746 252.041 1.00 23.31 403 PHE Y O 1
ATOM 10305 N N . GLN H 8 404 ? 339.879 295.879 251.779 1.00 21.58 404 GLN Y N 1
ATOM 10306 C CA . GLN H 8 404 ? 341.018 296.361 252.547 1.00 21.58 404 GLN Y CA 1
ATOM 10307 C C . GLN H 8 404 ? 340.940 295.904 253.994 1.00 21.58 404 GLN Y C 1
ATOM 10308 O O . GLN H 8 404 ? 341.982 295.708 254.629 1.00 21.58 404 GLN Y O 1
ATOM 10314 N N . LYS H 8 405 ? 339.735 295.704 254.537 1.00 17.24 405 LYS Y N 1
ATOM 10315 C CA . LYS H 8 405 ? 339.674 295.180 255.898 1.00 17.24 405 LYS Y CA 1
ATOM 10316 C C . LYS H 8 405 ? 340.096 293.717 255.951 1.00 17.24 405 LYS Y C 1
ATOM 10317 O O . LYS H 8 405 ? 340.863 293.322 256.836 1.00 17.24 405 LYS Y O 1
ATOM 10323 N N . VAL H 8 406 ? 339.598 292.889 255.026 1.00 19.65 406 VAL Y N 1
ATOM 10324 C CA . VAL H 8 406 ? 339.856 291.455 255.133 1.00 19.65 406 VAL Y CA 1
ATOM 10325 C C . VAL H 8 406 ? 341.334 291.163 254.963 1.00 19.65 406 VAL Y C 1
ATOM 10326 O O . VAL H 8 406 ? 341.852 290.217 255.569 1.00 19.65 406 VAL Y O 1
ATOM 10330 N N . SER H 8 407 ? 342.035 291.947 254.134 1.00 21.87 407 SER Y N 1
ATOM 10331 C CA . SER H 8 407 ? 343.438 291.631 253.861 1.00 21.87 407 SER Y CA 1
ATOM 10332 C C . SER H 8 407 ? 344.287 291.630 255.134 1.00 21.87 407 SER Y C 1
ATOM 10333 O O . SER H 8 407 ? 345.208 290.816 255.274 1.00 21.87 407 SER Y O 1
ATOM 10336 N N . LYS H 8 408 ? 343.968 292.509 256.083 1.00 22.96 408 LYS Y N 1
ATOM 10337 C CA . LYS H 8 408 ? 344.886 292.801 257.181 1.00 22.96 408 LYS Y CA 1
ATOM 10338 C C . LYS H 8 408 ? 345.062 291.610 258.118 1.00 22.96 408 LYS Y C 1
ATOM 10339 O O . LYS H 8 408 ? 346.193 291.279 258.490 1.00 22.96 408 LYS Y O 1
ATOM 10345 N N . VAL H 8 409 ? 343.964 290.957 258.511 1.00 23.94 409 VAL Y N 1
ATOM 10346 C CA . VAL H 8 409 ? 343.999 290.056 259.666 1.00 23.94 409 VAL Y CA 1
ATOM 10347 C C . VAL H 8 409 ? 344.907 288.860 259.406 1.00 23.94 409 VAL Y C 1
ATOM 10348 O O . VAL H 8 409 ? 345.624 288.402 260.304 1.00 23.94 409 VAL Y O 1
ATOM 10352 N N . TYR H 8 410 ? 344.894 288.342 258.179 1.00 24.04 410 TYR Y N 1
ATOM 10353 C CA . TYR H 8 410 ? 345.645 287.150 257.801 1.00 24.04 410 TYR Y CA 1
ATOM 10354 C C . TYR H 8 410 ? 346.856 287.486 256.940 1.00 24.04 410 TYR Y C 1
ATOM 10355 O O . TYR H 8 410 ? 347.425 286.596 256.300 1.00 24.04 410 TYR Y O 1
ATOM 10364 N N . ALA H 8 411 ? 347.263 288.756 256.914 1.00 25.10 411 ALA Y N 1
ATOM 10365 C CA . ALA H 8 411 ? 348.341 289.169 256.026 1.00 25.10 411 ALA Y CA 1
ATOM 10366 C C . ALA H 8 411 ? 349.653 288.487 256.387 1.00 25.10 411 ALA Y C 1
ATOM 10367 O O . ALA H 8 411 ? 350.416 288.086 255.500 1.00 25.10 411 ALA Y O 1
ATOM 10369 N N . GLY H 8 412 ? 349.924 288.330 257.684 1.00 25.82 412 GLY Y N 1
ATOM 10370 C CA . GLY H 8 412 ? 351.259 287.950 258.119 1.00 25.82 412 GLY Y CA 1
ATOM 10371 C C . GLY H 8 412 ? 351.688 286.566 257.675 1.00 25.82 412 GLY Y C 1
ATOM 10372 O O . GLY H 8 412 ? 352.883 286.307 257.507 1.00 25.82 412 GLY Y O 1
ATOM 10373 N N . PHE H 8 413 ? 350.733 285.661 257.476 1.00 27.34 413 PHE Y N 1
ATOM 10374 C CA . PHE H 8 413 ? 351.084 284.264 257.245 1.00 27.34 413 PHE Y CA 1
ATOM 10375 C C . PHE H 8 413 ? 351.581 284.026 255.821 1.00 27.34 413 PHE Y C 1
ATOM 10376 O O . PHE H 8 413 ? 352.626 283.395 255.626 1.00 27.34 413 PHE Y O 1
ATOM 10384 N N . GLN H 8 414 ? 350.857 284.527 254.817 1.00 31.86 414 GLN Y N 1
ATOM 10385 C CA . GLN H 8 414 ? 351.156 284.265 253.412 1.00 31.86 414 GLN Y CA 1
ATOM 10386 C C . GLN H 8 414 ? 351.341 285.572 252.658 1.00 31.86 414 GLN Y C 1
ATOM 10387 O O . GLN H 8 414 ? 351.059 286.659 253.166 1.00 31.86 414 GLN Y O 1
ATOM 10393 N N . ILE H 8 415 ? 351.808 285.446 251.422 1.00 40.19 415 ILE Y N 1
ATOM 10394 C CA . ILE H 8 415 ? 352.098 286.636 250.616 1.00 40.19 415 ILE Y CA 1
ATOM 10395 C C . ILE H 8 415 ? 350.786 287.246 250.132 1.00 40.19 415 ILE Y C 1
ATOM 10396 O O . ILE H 8 415 ? 349.890 286.501 249.696 1.00 40.19 415 ILE Y O 1
ATOM 10401 N N . PRO H 8 416 ? 350.610 288.573 250.178 1.00 45.12 416 PRO Y N 1
ATOM 10402 C CA . PRO H 8 416 ? 349.285 289.120 249.840 1.00 45.12 416 PRO Y CA 1
ATOM 10403 C C . PRO H 8 416 ? 348.943 289.070 248.362 1.00 45.12 416 PRO Y C 1
ATOM 10404 O O . PRO H 8 416 ? 347.813 288.702 248.018 1.00 45.12 416 PRO Y O 1
ATOM 10408 N N . GLU H 8 417 ? 349.877 289.435 247.476 1.00 45.57 417 GLU Y N 1
ATOM 10409 C CA . GLU H 8 417 ? 349.516 289.699 246.084 1.00 45.57 417 GLU Y CA 1
ATOM 10410 C C . GLU H 8 417 ? 348.984 288.453 245.388 1.00 45.57 417 GLU Y C 1
ATOM 10411 O O . GLU H 8 417 ? 347.996 288.524 244.650 1.00 45.57 417 GLU Y O 1
ATOM 10417 N N . SER H 8 418 ? 349.627 287.306 245.597 1.00 42.35 418 SER Y N 1
ATOM 10418 C CA . SER H 8 418 ? 349.099 286.071 245.035 1.00 42.35 418 SER Y CA 1
ATOM 10419 C C . SER H 8 418 ? 347.763 285.717 245.661 1.00 42.35 418 SER Y C 1
ATOM 10420 O O . SER H 8 418 ? 346.843 285.269 244.967 1.00 42.35 418 SER Y O 1
ATOM 10423 N N . GLU H 8 419 ? 347.643 285.916 246.975 1.00 40.60 419 GLU Y N 1
ATOM 10424 C CA . GLU H 8 419 ? 346.524 285.355 247.722 1.00 40.60 419 GLU Y CA 1
ATOM 10425 C C . GLU H 8 419 ? 345.196 285.963 247.293 1.00 40.60 419 GLU Y C 1
ATOM 10426 O O . GLU H 8 419 ? 344.241 285.233 247.001 1.00 40.60 419 GLU Y O 1
ATOM 10428 N N . ILE H 8 420 ? 345.122 287.293 247.224 1.00 34.17 420 ILE Y N 1
ATOM 10429 C CA . ILE H 8 420 ? 343.851 288.002 247.148 1.00 34.17 420 ILE Y CA 1
ATOM 10430 C C . ILE H 8 420 ? 343.764 288.795 245.852 1.00 34.17 420 ILE Y C 1
ATOM 10431 O O . ILE H 8 420 ? 344.728 289.446 245.437 1.00 34.17 420 ILE Y O 1
ATOM 10436 N N . THR H 8 421 ? 342.590 288.735 245.225 1.00 28.61 421 THR Y N 1
ATOM 10437 C CA . THR H 8 421 ? 342.210 289.624 244.139 1.00 28.61 421 THR Y CA 1
ATOM 10438 C C . THR H 8 421 ? 340.777 290.074 244.371 1.00 28.61 421 THR Y C 1
ATOM 10439 O O . THR H 8 421 ? 339.956 289.326 244.905 1.00 28.61 421 THR Y O 1
ATOM 10443 N N . LEU H 8 422 ? 340.482 291.304 243.951 1.00 24.42 422 LEU Y N 1
ATOM 10444 C CA . LEU H 8 422 ? 339.139 291.853 244.100 1.00 24.42 422 LEU Y CA 1
ATOM 10445 C C . LEU H 8 422 ? 338.093 291.038 243.350 1.00 24.42 422 LEU Y C 1
ATOM 10446 O O . LEU H 8 422 ? 336.908 291.113 243.685 1.00 24.42 422 LEU Y O 1
ATOM 10451 N N . ASP H 8 423 ? 338.503 290.264 242.344 1.00 24.53 423 ASP Y N 1
ATOM 10452 C CA . ASP H 8 423 ? 337.562 289.437 241.602 1.00 24.53 423 ASP Y CA 1
ATOM 10453 C C . ASP H 8 423 ? 337.078 288.236 242.404 1.00 24.53 423 ASP Y C 1
ATOM 10454 O O . ASP H 8 423 ? 336.033 287.669 242.068 1.00 24.53 423 ASP Y O 1
ATOM 10456 N N . LYS H 8 424 ? 337.805 287.830 243.445 1.00 24.27 424 LYS Y N 1
ATOM 10457 C CA . LYS H 8 424 ? 337.410 286.675 244.244 1.00 24.27 424 LYS Y CA 1
ATOM 10458 C C . LYS H 8 424 ? 336.337 286.998 245.281 1.00 24.27 424 LYS Y C 1
ATOM 10459 O O . LYS H 8 424 ? 335.897 286.087 245.990 1.00 24.27 424 LYS Y O 1
ATOM 10465 N N . ILE H 8 425 ? 335.908 288.254 245.375 1.00 23.55 425 ILE Y N 1
ATOM 10466 C CA . ILE H 8 425 ? 334.903 288.711 246.324 1.00 23.55 425 ILE Y CA 1
ATOM 10467 C C . ILE H 8 425 ? 333.853 289.491 245.547 1.00 23.55 425 ILE Y C 1
ATOM 10468 O O . ILE H 8 425 ? 334.200 290.290 244.671 1.00 23.55 425 ILE Y O 1
ATOM 10473 N N . GLN H 8 426 ? 332.571 289.259 245.847 1.00 21.61 426 GLN Y N 1
ATOM 10474 C CA . GLN H 8 426 ? 331.507 290.011 245.192 1.00 21.61 426 GLN Y CA 1
ATOM 10475 C C . GLN H 8 426 ? 330.439 290.416 246.195 1.00 21.61 426 GLN Y C 1
ATOM 10476 O O . GLN H 8 426 ? 330.245 289.773 247.231 1.00 21.61 426 GLN Y O 1
ATOM 10482 N N . ILE H 8 427 ? 329.750 291.500 245.851 1.00 20.30 427 ILE Y N 1
ATOM 10483 C CA . ILE H 8 427 ? 328.667 292.064 246.637 1.00 20.30 427 ILE Y CA 1
ATOM 10484 C C . ILE H 8 427 ? 327.498 292.310 245.701 1.00 20.30 427 ILE Y C 1
ATOM 10485 O O . ILE H 8 427 ? 327.680 292.638 244.524 1.00 20.30 427 ILE Y O 1
ATOM 10490 N N . ILE H 8 428 ? 326.294 292.147 246.230 1.00 19.41 428 ILE Y N 1
ATOM 10491 C CA . ILE H 8 428 ? 325.062 292.483 245.533 1.00 19.41 428 ILE Y CA 1
ATOM 10492 C C . ILE H 8 428 ? 324.222 293.292 246.500 1.00 19.41 428 ILE Y C 1
ATOM 10493 O O . ILE H 8 428 ? 324.148 292.963 247.688 1.00 19.41 428 ILE Y O 1
ATOM 10498 N N . LEU H 8 429 ? 323.607 294.361 246.006 1.00 21.41 429 LEU Y N 1
ATOM 10499 C CA . LEU H 8 429 ? 322.758 295.194 246.840 1.00 21.41 429 LEU Y CA 1
ATOM 10500 C C . LEU H 8 429 ? 321.543 295.503 245.971 1.00 21.41 429 LEU Y C 1
ATOM 10501 O O . LEU H 8 429 ? 321.701 296.008 244.855 1.00 21.41 429 LEU Y O 1
ATOM 10506 N N . LYS H 8 430 ? 320.349 295.130 246.441 1.00 22.27 430 LYS Y N 1
ATOM 10507 C CA . LYS H 8 430 ? 319.116 295.289 245.674 1.00 22.27 430 LYS Y CA 1
ATOM 10508 C C . LYS H 8 430 ? 318.019 295.918 246.516 1.00 22.27 430 LYS Y C 1
ATOM 10509 O O . LYS H 8 430 ? 318.091 295.983 247.747 1.00 22.27 430 LYS Y O 1
ATOM 10515 N N . ALA H 8 431 ? 316.979 296.345 245.806 1.00 21.22 431 ALA Y N 1
ATOM 10516 C CA . ALA H 8 431 ? 315.948 297.242 246.307 1.00 21.22 431 ALA Y CA 1
ATOM 10517 C C . ALA H 8 431 ? 314.594 296.694 245.894 1.00 21.22 431 ALA Y C 1
ATOM 10518 O O . ALA H 8 431 ? 314.264 296.715 244.706 1.00 21.22 431 ALA Y O 1
ATOM 10520 N N . TYR H 8 432 ? 313.801 296.231 246.857 1.00 18.96 432 TYR Y N 1
ATOM 10521 C CA . TYR H 8 432 ? 312.508 295.631 246.563 1.00 18.96 432 TYR Y CA 1
ATOM 10522 C C . TYR H 8 432 ? 311.375 296.505 247.088 1.00 18.96 432 TYR Y C 1
ATOM 10523 O O . TYR H 8 432 ? 311.440 297.022 248.217 1.00 18.96 432 TYR Y O 1
ATOM 10532 N N . ASN H 8 433 ? 310.348 296.679 246.246 1.00 16.50 433 ASN Y N 1
ATOM 10533 C CA . ASN H 8 433 ? 309.084 297.289 246.651 1.00 16.50 433 ASN Y CA 1
ATOM 10534 C C . ASN H 8 433 ? 307.946 296.333 246.298 1.00 16.50 433 ASN Y C 1
ATOM 10535 O O . ASN H 8 433 ? 307.668 296.085 245.121 1.00 16.50 433 ASN Y O 1
ATOM 10540 N N . SER H 8 434 ? 307.357 295.734 247.338 1.00 12.95 434 SER Y N 1
ATOM 10541 C CA . SER H 8 434 ? 306.182 294.862 247.246 1.00 12.95 434 SER Y CA 1
ATOM 10542 C C . SER H 8 434 ? 306.311 293.830 246.126 1.00 12.95 434 SER Y C 1
ATOM 10543 O O . SER H 8 434 ? 305.479 293.754 245.222 1.00 12.95 434 SER Y O 1
ATOM 10546 N N . PHE H 8 435 ? 307.385 293.045 246.190 1.00 14.15 435 PHE Y N 1
ATOM 10547 C CA . PHE H 8 435 ? 307.752 291.948 245.290 1.00 14.15 435 PHE Y CA 1
ATOM 10548 C C . PHE H 8 435 ? 308.371 292.435 243.973 1.00 14.15 435 PHE Y C 1
ATOM 10549 O O . PHE H 8 435 ? 308.906 291.607 243.224 1.00 14.15 435 PHE Y O 1
ATOM 10557 N N . GLY H 8 436 ? 308.391 293.736 243.694 1.00 15.63 436 GLY Y N 1
ATOM 10558 C CA . GLY H 8 436 ? 309.023 294.271 242.500 1.00 15.63 436 GLY Y CA 1
ATOM 10559 C C . GLY H 8 436 ? 310.386 294.833 242.851 1.00 15.63 436 GLY Y C 1
ATOM 10560 O O . GLY H 8 436 ? 310.619 295.246 243.986 1.00 15.63 436 GLY Y O 1
ATOM 10561 N N . GLU H 8 437 ? 311.291 294.848 241.872 1.00 16.95 437 GLU Y N 1
ATOM 10562 C CA . GLU H 8 437 ? 312.648 295.358 242.045 1.00 16.95 437 GLU Y CA 1
ATOM 10563 C C . GLU H 8 437 ? 312.772 296.684 241.309 1.00 16.95 437 GLU Y C 1
ATOM 10564 O O . GLU H 8 437 ? 312.523 296.749 240.102 1.00 16.95 437 GLU Y O 1
ATOM 10566 N N . GLU H 8 438 ? 313.157 297.730 242.033 1.00 19.85 438 GLU Y N 1
ATOM 10567 C CA . GLU H 8 438 ? 313.307 299.067 241.484 1.00 19.85 438 GLU Y CA 1
ATOM 10568 C C . GLU H 8 438 ? 314.770 299.327 241.137 1.00 19.85 438 GLU Y C 1
ATOM 10569 O O . GLU H 8 438 ? 315.613 298.428 241.186 1.00 19.85 438 GLU Y O 1
ATOM 10571 N N . VAL H 8 439 ? 315.075 300.573 240.781 1.00 30.69 439 VAL Y N 1
ATOM 10572 C CA . VAL H 8 439 ? 316.435 301.007 240.485 1.00 30.69 439 VAL Y CA 1
ATOM 10573 C C . VAL H 8 439 ? 316.930 301.844 241.653 1.00 30.69 439 VAL Y C 1
ATOM 10574 O O . VAL H 8 439 ? 316.150 302.363 242.456 1.00 30.69 439 VAL Y O 1
ATOM 10578 N N . LYS H 8 440 ? 318.249 301.978 241.744 1.00 41.51 440 LYS Y N 1
ATOM 10579 C CA . LYS H 8 440 ? 318.885 302.747 242.809 1.00 41.51 440 LYS Y CA 1
ATOM 10580 C C . LYS H 8 440 ? 319.251 304.110 242.277 1.00 41.51 440 LYS Y C 1
ATOM 10581 O O . LYS H 8 440 ? 320.192 304.250 241.488 1.00 41.51 440 LYS Y O 1
ATOM 10587 N N . ILE H 8 441 ? 318.506 305.105 242.713 1.00 52.09 441 ILE Y N 1
ATOM 10588 C CA . ILE H 8 441 ? 318.706 306.479 242.286 1.00 52.09 441 ILE Y CA 1
ATOM 10589 C C . ILE H 8 441 ? 318.713 307.331 243.555 1.00 52.09 441 ILE Y C 1
ATOM 10590 O O . ILE H 8 441 ? 317.700 307.891 243.977 1.00 52.09 441 ILE Y O 1
ATOM 10595 N N . ASP H 8 442 ? 319.883 307.448 244.183 1.00 57.52 442 ASP Y N 1
ATOM 10596 C CA . ASP H 8 442 ? 319.880 308.002 245.531 1.00 57.52 442 ASP Y CA 1
ATOM 10597 C C . ASP H 8 442 ? 319.790 309.519 245.519 1.00 57.52 442 ASP Y C 1
ATOM 10598 O O . ASP H 8 442 ? 319.093 310.110 246.351 1.00 57.52 442 ASP Y O 1
ATOM 10603 N N . PHE H 8 443 ? 320.476 310.167 244.580 1.00 58.96 443 PHE Y N 1
ATOM 10604 C CA . PHE H 8 443 ? 320.356 311.614 244.455 1.00 58.96 443 PHE Y CA 1
ATOM 10605 C C . PHE H 8 443 ? 318.946 312.009 244.030 1.00 58.96 443 PHE Y C 1
ATOM 10606 O O . PHE H 8 443 ? 318.386 312.986 244.541 1.00 58.96 443 PHE Y O 1
ATOM 10614 N N . LYS H 8 444 ? 318.344 311.249 243.120 1.00 61.21 444 LYS Y N 1
ATOM 10615 C CA . LYS H 8 444 ? 317.128 311.726 242.471 1.00 61.21 444 LYS Y CA 1
ATOM 10616 C C . LYS H 8 444 ? 315.930 311.643 243.412 1.00 61.21 444 LYS Y C 1
ATOM 10617 O O . LYS H 8 444 ? 315.035 312.494 243.355 1.00 61.21 444 LYS Y O 1
ATOM 10623 N N . ASP H 8 445 ? 315.903 310.639 244.292 1.00 60.70 445 ASP Y N 1
ATOM 10624 C CA . ASP H 8 445 ? 314.808 310.424 245.232 1.00 60.70 445 ASP Y CA 1
ATOM 10625 C C . ASP H 8 445 ? 315.157 310.856 246.657 1.00 60.70 445 ASP Y C 1
ATOM 10626 O O . ASP H 8 445 ? 314.495 310.421 247.606 1.00 60.70 445 ASP Y O 1
ATOM 10631 N N . THR H 8 446 ? 316.176 311.703 246.827 1.00 62.77 446 THR Y N 1
ATOM 10632 C CA . THR H 8 446 ? 316.547 312.174 248.161 1.00 62.77 446 THR Y CA 1
ATOM 10633 C C . THR H 8 446 ? 315.393 312.903 248.837 1.00 62.77 446 THR Y C 1
ATOM 10634 O O . THR H 8 446 ? 315.249 312.857 250.064 1.00 62.77 446 THR Y O 1
ATOM 10638 N N . ILE H 8 447 ? 314.573 313.599 248.054 1.00 63.96 447 ILE Y N 1
ATOM 10639 C CA . ILE H 8 447 ? 313.363 314.198 248.608 1.00 63.96 447 ILE Y CA 1
ATOM 10640 C C . ILE H 8 447 ? 312.407 313.110 249.090 1.00 63.96 447 ILE Y C 1
ATOM 10641 O O . ILE H 8 447 ? 311.728 313.270 250.111 1.00 63.96 447 ILE Y O 1
ATOM 10646 N N . SER H 8 448 ? 312.343 311.988 248.373 1.00 61.29 448 SER Y N 1
ATOM 10647 C CA . SER H 8 448 ? 311.430 310.902 248.709 1.00 61.29 448 SER Y CA 1
ATOM 10648 C C . SER H 8 448 ? 312.009 309.909 249.712 1.00 61.29 448 SER Y C 1
ATOM 10649 O O . SER H 8 448 ? 311.325 308.941 250.056 1.00 61.29 448 SER Y O 1
ATOM 10652 N N . PHE H 8 449 ? 313.237 310.112 250.188 1.00 65.64 449 PHE Y N 1
ATOM 10653 C CA . PHE H 8 449 ? 313.816 309.258 251.219 1.00 65.64 449 PHE Y CA 1
ATOM 10654 C C . PHE H 8 449 ? 313.517 309.731 252.631 1.00 65.64 449 PHE Y C 1
ATOM 10655 O O . PHE H 8 449 ? 314.002 309.112 253.583 1.00 65.64 449 PHE Y O 1
ATOM 10663 N N . LYS H 8 450 ? 312.759 310.811 252.805 1.00 59.99 450 LYS Y N 1
ATOM 10664 C CA . LYS H 8 450 ? 312.319 311.154 254.151 1.00 59.99 450 LYS Y CA 1
ATOM 10665 C C . LYS H 8 450 ? 311.430 310.055 254.721 1.00 59.99 450 LYS Y C 1
ATOM 10666 O O . LYS H 8 450 ? 311.559 309.688 255.894 1.00 59.99 450 LYS Y O 1
ATOM 10672 N N . LEU H 8 451 ? 310.529 309.517 253.903 1.00 50.69 451 LEU Y N 1
ATOM 10673 C CA . LEU H 8 451 ? 309.798 308.302 254.224 1.00 50.69 451 LEU Y CA 1
ATOM 10674 C C . LEU H 8 451 ? 310.627 307.100 253.766 1.00 50.69 451 LEU Y C 1
ATOM 10675 O O . LEU H 8 451 ? 311.749 307.257 253.280 1.00 50.69 451 LEU Y O 1
ATOM 10680 N N . THR H 8 452 ? 310.093 305.879 253.946 1.00 40.26 452 THR Y N 1
ATOM 10681 C CA . THR H 8 452 ? 310.723 304.688 253.385 1.00 40.26 452 THR Y CA 1
ATOM 10682 C C . THR H 8 452 ? 309.923 304.223 252.163 1.00 40.26 452 THR Y C 1
ATOM 10683 O O . THR H 8 452 ? 308.801 303.723 252.316 1.00 40.26 452 THR Y O 1
ATOM 10687 N N . PRO H 8 453 ? 310.401 304.453 250.929 1.00 32.46 453 PRO Y N 1
ATOM 10688 C CA . PRO H 8 453 ? 309.643 303.976 249.770 1.00 32.46 453 PRO Y CA 1
ATOM 10689 C C . PRO H 8 453 ? 309.946 302.541 249.425 1.00 32.46 453 PRO Y C 1
ATOM 10690 O O . PRO H 8 453 ? 309.184 301.944 248.660 1.00 32.46 453 PRO Y O 1
ATOM 10694 N N . TYR H 8 454 ? 311.025 301.962 249.935 1.00 27.80 454 TYR Y N 1
ATOM 10695 C CA . TYR H 8 454 ? 311.260 300.554 249.646 1.00 27.80 454 TYR Y CA 1
ATOM 10696 C C . TYR H 8 454 ? 312.220 299.990 250.691 1.00 27.80 454 TYR Y C 1
ATOM 10697 O O . TYR H 8 454 ? 312.616 300.694 251.621 1.00 27.80 454 TYR Y O 1
ATOM 10706 N N . PHE H 8 455 ? 312.520 298.682 250.592 1.00 19.96 455 PHE Y N 1
ATOM 10707 C CA . PHE H 8 455 ? 313.430 298.048 251.551 1.00 19.96 455 PHE Y CA 1
ATOM 10708 C C . PHE H 8 455 ? 314.552 297.331 250.815 1.00 19.96 455 PHE Y C 1
ATOM 10709 O O . PHE H 8 455 ? 314.471 297.073 249.608 1.00 19.96 455 PHE Y O 1
ATOM 10717 N N . PHE H 8 456 ? 315.613 297.013 251.563 1.00 20.15 456 PHE Y N 1
ATOM 10718 C CA . PHE H 8 456 ? 316.932 296.781 250.976 1.00 20.15 456 PHE Y CA 1
ATOM 10719 C C . PHE H 8 456 ? 317.431 295.393 251.338 1.00 20.15 456 PHE Y C 1
ATOM 10720 O O . PHE H 8 456 ? 317.117 294.866 252.404 1.00 20.15 456 PHE Y O 1
ATOM 10728 N N . MET H 8 457 ? 318.237 294.825 250.442 1.00 19.92 457 MET Y N 1
ATOM 10729 C CA . MET H 8 457 ? 318.904 293.546 250.656 1.00 19.92 457 MET Y CA 1
ATOM 10730 C C . MET H 8 457 ? 320.364 293.704 250.265 1.00 19.92 457 MET Y C 1
ATOM 10731 O O . MET H 8 457 ? 320.659 294.275 249.213 1.00 19.92 457 MET Y O 1
ATOM 10736 N N . VAL H 8 458 ? 321.267 293.183 251.095 1.00 16.02 458 VAL Y N 1
ATOM 10737 C CA . VAL H 8 458 ? 322.702 293.181 250.823 1.00 16.02 458 VAL Y CA 1
ATOM 10738 C C . VAL H 8 458 ? 323.221 291.764 251.000 1.00 16.02 458 VAL Y C 1
ATOM 10739 O O . VAL H 8 458 ? 322.921 291.110 252.005 1.00 16.02 458 VAL Y O 1
ATOM 10743 N N . ARG H 8 459 ? 323.990 291.285 250.026 1.00 16.56 459 ARG Y N 1
ATOM 10744 C CA . ARG H 8 459 ? 324.580 289.957 250.076 1.00 16.56 459 ARG Y CA 1
ATOM 10745 C C . ARG H 8 459 ? 326.042 290.047 249.686 1.00 16.56 459 ARG Y C 1
ATOM 10746 O O . ARG H 8 459 ? 326.403 290.798 248.778 1.00 16.56 459 ARG Y O 1
ATOM 10754 N N . ILE H 8 460 ? 326.876 289.274 250.372 1.00 16.45 460 ILE Y N 1
ATOM 10755 C CA . ILE H 8 460 ? 328.322 289.331 250.222 1.00 16.45 460 ILE Y CA 1
ATOM 10756 C C . ILE H 8 460 ? 328.850 287.905 250.153 1.00 16.45 460 ILE Y C 1
ATOM 10757 O O . ILE H 8 460 ? 328.417 287.038 250.922 1.00 16.45 460 ILE Y O 1
ATOM 10762 N N . GLU H 8 461 ? 329.774 287.656 249.223 1.00 20.39 461 GLU Y N 1
ATOM 10763 C CA . GLU H 8 461 ? 330.182 286.288 248.930 1.00 20.39 461 GLU Y CA 1
ATOM 10764 C C . GLU H 8 461 ? 331.633 286.236 248.482 1.00 20.39 461 GLU Y C 1
ATOM 10765 O O . GLU H 8 461 ? 332.006 286.897 247.506 1.00 20.39 461 GLU Y O 1
ATOM 10771 N N . GLN H 8 462 ? 332.421 285.408 249.169 1.00 21.00 462 GLN Y N 1
ATOM 10772 C CA . GLN H 8 462 ? 333.837 285.201 248.889 1.00 21.00 462 GLN Y CA 1
ATOM 10773 C C . GLN H 8 462 ? 334.063 283.788 248.370 1.00 21.00 462 GLN Y C 1
ATOM 10774 O O . GLN H 8 462 ? 333.546 282.825 248.941 1.00 21.00 462 GLN Y O 1
ATOM 10780 N N . LYS H 8 463 ? 334.861 283.663 247.309 1.00 23.70 463 LYS Y N 1
ATOM 10781 C CA . LYS H 8 463 ? 335.064 282.393 246.626 1.00 23.70 463 LYS Y CA 1
ATOM 10782 C C . LYS H 8 463 ? 336.540 282.017 246.583 1.00 23.70 463 LYS Y C 1
ATOM 10783 O O . LYS H 8 463 ? 337.426 282.863 246.715 1.00 23.70 463 LYS Y O 1
ATOM 10789 N N . ASN H 8 464 ? 336.782 280.718 246.391 1.00 27.60 464 ASN Y N 1
ATOM 10790 C CA . ASN H 8 464 ? 338.105 280.164 246.101 1.00 27.60 464 ASN Y CA 1
ATOM 10791 C C . ASN H 8 464 ? 339.098 280.465 247.230 1.00 27.60 464 ASN Y C 1
ATOM 10792 O O . ASN H 8 464 ? 340.066 281.211 247.079 1.00 27.60 464 ASN Y O 1
ATOM 10797 N N . ILE H 8 465 ? 338.822 279.859 248.373 1.00 26.42 465 ILE Y N 1
ATOM 10798 C CA . ILE H 8 465 ? 339.709 279.921 249.527 1.00 26.42 465 ILE Y CA 1
ATOM 10799 C C . ILE H 8 465 ? 340.736 278.812 249.379 1.00 26.42 465 ILE Y C 1
ATOM 10800 O O . ILE H 8 465 ? 340.381 277.682 249.044 1.00 26.42 465 ILE Y O 1
ATOM 10805 N N . LYS H 8 466 ? 341.997 279.112 249.686 1.00 26.62 466 LYS Y N 1
ATOM 10806 C CA . LYS H 8 466 ? 343.100 278.167 249.545 1.00 26.62 466 LYS Y CA 1
ATOM 10807 C C . LYS H 8 466 ? 343.597 277.718 250.913 1.00 26.62 466 LYS Y C 1
ATOM 10808 O O . LYS H 8 466 ? 343.728 278.529 251.835 1.00 26.62 466 LYS Y O 1
ATOM 10814 N N . SER H 8 467 ? 343.888 276.425 251.032 1.00 25.14 467 SER Y N 1
ATOM 10815 C CA . SER H 8 467 ? 344.297 275.845 252.302 1.00 25.14 467 SER Y CA 1
ATOM 10816 C C . SER H 8 467 ? 345.735 276.231 252.632 1.00 25.14 467 SER Y C 1
ATOM 10817 O O . SER H 8 467 ? 346.395 276.982 251.910 1.00 25.14 467 SER Y O 1
ATOM 10820 N N . GLN H 8 468 ? 346.213 275.716 253.770 1.00 24.13 468 GLN Y N 1
ATOM 10821 C CA . GLN H 8 468 ? 347.616 275.831 254.146 1.00 24.13 468 GLN Y CA 1
ATOM 10822 C C . GLN H 8 468 ? 348.160 274.539 254.743 1.00 24.13 468 GLN Y C 1
ATOM 10823 O O . GLN H 8 468 ? 349.254 274.559 255.323 1.00 24.13 468 GLN Y O 1
ATOM 10829 N N . ILE H 8 469 ? 347.436 273.428 254.618 1.00 29.58 469 ILE Y N 1
ATOM 10830 C CA . ILE H 8 469 ? 347.909 272.129 255.074 1.00 29.58 469 ILE Y CA 1
ATOM 10831 C C . ILE H 8 469 ? 348.078 271.132 253.940 1.00 29.58 469 ILE Y C 1
ATOM 10832 O O . ILE H 8 469 ? 348.790 270.132 254.121 1.00 29.58 469 ILE Y O 1
ATOM 10837 N N . LEU H 8 470 ? 347.457 271.361 252.786 1.00 31.40 470 LEU Y N 1
ATOM 10838 C CA . LEU H 8 470 ? 347.614 270.508 251.617 1.00 31.40 470 LEU Y CA 1
ATOM 10839 C C . LEU H 8 470 ? 348.076 271.386 250.463 1.00 31.40 470 LEU Y C 1
ATOM 10840 O O . LEU H 8 470 ? 348.385 272.564 250.671 1.00 31.40 470 LEU Y O 1
ATOM 10845 N N . ASN H 8 471 ? 348.133 270.831 249.257 1.00 30.11 471 ASN Y N 1
ATOM 10846 C CA . ASN H 8 471 ? 348.663 271.521 248.088 1.00 30.11 471 ASN Y CA 1
ATOM 10847 C C . ASN H 8 471 ? 347.534 271.787 247.103 1.00 30.11 471 ASN Y C 1
ATOM 10848 O O . ASN H 8 471 ? 346.863 270.851 246.655 1.00 30.11 471 ASN Y O 1
ATOM 10853 N N . ASN H 8 472 ? 347.342 273.061 246.763 1.00 29.88 472 ASN Y N 1
ATOM 10854 C CA . ASN H 8 472 ? 346.374 273.482 245.754 1.00 29.88 472 ASN Y CA 1
ATOM 10855 C C . ASN H 8 472 ? 344.970 272.981 246.082 1.00 29.88 472 ASN Y C 1
ATOM 10856 O O . ASN H 8 472 ? 344.253 272.451 245.230 1.00 29.88 472 ASN Y O 1
ATOM 10861 N N . THR H 8 473 ? 344.575 273.166 247.338 1.00 31.65 473 THR Y N 1
ATOM 10862 C CA . THR H 8 473 ? 343.288 272.715 247.850 1.00 31.65 473 THR Y CA 1
ATOM 10863 C C . THR H 8 473 ? 342.378 273.917 248.046 1.00 31.65 473 THR Y C 1
ATOM 10864 O O . THR H 8 473 ? 342.749 274.874 248.733 1.00 31.65 473 THR Y O 1
ATOM 10868 N N . VAL H 8 474 ? 341.188 273.858 247.455 1.00 31.95 474 VAL Y N 1
ATOM 10869 C CA . VAL H 8 474 ? 340.206 274.930 247.562 1.00 31.95 474 VAL Y CA 1
ATOM 10870 C C . VAL H 8 474 ? 339.261 274.583 248.705 1.00 31.95 474 VAL Y C 1
ATOM 10871 O O . VAL H 8 474 ? 338.633 273.519 248.694 1.00 31.95 474 VAL Y O 1
ATOM 10875 N N . LEU H 8 475 ? 339.170 275.461 249.709 1.00 31.34 475 LEU Y N 1
ATOM 10876 C CA . LEU H 8 475 ? 338.358 275.132 250.877 1.00 31.34 475 LEU Y CA 1
ATOM 10877 C C . LEU H 8 475 ? 336.872 275.374 250.648 1.00 31.34 475 LEU Y C 1
ATOM 10878 O O . LEU H 8 475 ? 336.052 274.757 251.332 1.00 31.34 475 LEU Y O 1
ATOM 10883 N N . GLY H 8 476 ? 336.501 276.257 249.724 1.00 29.66 476 GLY Y N 1
ATOM 10884 C CA . GLY H 8 476 ? 335.098 276.464 249.410 1.00 29.66 476 GLY Y CA 1
ATOM 10885 C C . GLY H 8 476 ? 334.714 277.911 249.201 1.00 29.66 476 GLY Y C 1
ATOM 10886 O O . GLY H 8 476 ? 335.373 278.635 248.451 1.00 29.66 476 GLY Y O 1
ATOM 10887 N N . SER H 8 477 ? 333.636 278.338 249.855 1.00 23.44 477 SER Y N 1
ATOM 10888 C CA . SER H 8 477 ? 333.113 279.682 249.679 1.00 23.44 477 SER Y CA 1
ATOM 10889 C C . SER H 8 477 ? 332.390 280.115 250.945 1.00 23.44 477 SER Y C 1
ATOM 10890 O O . SER H 8 477 ? 331.889 279.285 251.707 1.00 23.44 477 SER Y O 1
ATOM 10893 N N . LEU H 8 478 ? 332.343 281.429 251.154 1.00 17.98 478 LEU Y N 1
ATOM 10894 C CA . LEU H 8 478 ? 331.682 282.054 252.292 1.00 17.98 478 LEU Y CA 1
ATOM 10895 C C . LEU H 8 478 ? 330.592 282.983 251.783 1.00 17.98 478 LEU Y C 1
ATOM 10896 O O . LEU H 8 478 ? 330.762 283.631 250.748 1.00 17.98 478 LEU Y O 1
ATOM 10901 N N . VAL H 8 479 ? 329.483 283.064 252.520 1.00 15.01 479 VAL Y N 1
ATOM 10902 C CA . VAL H 8 479 ? 328.321 283.826 252.082 1.00 15.01 479 VAL Y CA 1
ATOM 10903 C C . VAL H 8 479 ? 327.622 284.413 253.298 1.00 15.01 479 VAL Y C 1
ATOM 10904 O O . VAL H 8 479 ? 327.601 283.811 254.373 1.00 15.01 479 VAL Y O 1
ATOM 10908 N N . PHE H 8 480 ? 327.040 285.598 253.118 1.00 12.41 480 PHE Y N 1
ATOM 10909 C CA . PHE H 8 480 ? 326.287 286.239 254.190 1.00 12.41 480 PHE Y CA 1
ATOM 10910 C C . PHE H 8 480 ? 325.366 287.283 253.583 1.00 12.41 480 PHE Y C 1
ATOM 10911 O O . PHE H 8 480 ? 325.820 288.123 252.806 1.00 12.41 480 PHE Y O 1
ATOM 10919 N N . ALA H 8 481 ? 324.086 287.239 253.941 1.00 12.47 481 ALA Y N 1
ATOM 10920 C CA . ALA H 8 481 ? 323.093 288.116 253.340 1.00 12.47 481 ALA Y CA 1
ATOM 10921 C C . ALA H 8 481 ? 322.151 288.628 254.411 1.00 12.47 481 ALA Y C 1
ATOM 10922 O O . ALA H 8 481 ? 322.074 288.090 255.516 1.00 12.47 481 ALA Y O 1
ATOM 10924 N N . GLU H 8 482 ? 321.440 289.697 254.071 1.00 14.01 482 GLU Y N 1
ATOM 10925 C CA . GLU H 8 482 ? 320.657 290.417 255.058 1.00 14.01 482 GLU Y CA 1
ATOM 10926 C C . GLU H 8 482 ? 319.679 291.358 254.348 1.00 14.01 482 GLU Y C 1
ATOM 10927 O O . GLU H 8 482 ? 319.890 291.725 253.191 1.00 14.01 482 GLU Y O 1
ATOM 10933 N N . SER H 8 483 ? 318.593 291.733 255.053 1.00 13.63 483 SER Y N 1
ATOM 10934 C CA . SER H 8 483 ? 317.613 292.712 254.579 1.00 13.63 483 SER Y CA 1
ATOM 10935 C C . SER H 8 483 ? 317.132 293.672 255.664 1.00 13.63 483 SER Y C 1
ATOM 10936 O O . SER H 8 483 ? 316.692 293.237 256.734 1.00 13.63 483 SER Y O 1
ATOM 10939 N N . PHE H 8 484 ? 317.049 294.963 255.318 1.00 13.44 484 PHE Y N 1
ATOM 10940 C CA . PHE H 8 484 ? 316.879 296.008 256.330 1.00 13.44 484 PHE Y CA 1
ATOM 10941 C C . PHE H 8 484 ? 316.057 297.174 255.790 1.00 13.44 484 PHE Y C 1
ATOM 10942 O O . PHE H 8 484 ? 315.699 297.229 254.604 1.00 13.44 484 PHE Y O 1
ATOM 10950 N N . ILE H 8 485 ? 315.735 298.093 256.711 1.00 13.89 485 ILE Y N 1
ATOM 10951 C CA . ILE H 8 485 ? 315.153 299.396 256.402 1.00 13.89 485 ILE Y CA 1
ATOM 10952 C C . ILE H 8 485 ? 316.125 300.464 256.871 1.00 13.89 485 ILE Y C 1
ATOM 10953 O O . ILE H 8 485 ? 316.706 300.354 257.955 1.00 13.89 485 ILE Y O 1
ATOM 10958 N N . LEU H 8 486 ? 316.294 301.501 256.054 1.00 17.87 486 LEU Y N 1
ATOM 10959 C CA . LEU H 8 486 ? 317.136 302.648 256.383 1.00 17.87 486 LEU Y CA 1
ATOM 10960 C C . LEU H 8 486 ? 316.314 303.888 256.096 1.00 17.87 486 LEU Y C 1
ATOM 10961 O O . LEU H 8 486 ? 316.090 304.237 254.934 1.00 17.87 486 LEU Y O 1
ATOM 10966 N N . GLN H 8 487 ? 315.957 304.627 257.177 1.00 26.00 487 GLN Y N 1
ATOM 10967 C CA . GLN H 8 487 ? 315.152 305.851 257.063 1.00 26.00 487 GLN Y CA 1
ATOM 10968 C C . GLN H 8 487 ? 315.914 307.187 256.865 1.00 26.00 487 GLN Y C 1
ATOM 10969 O O . GLN H 8 487 ? 316.075 307.603 255.713 1.00 26.00 487 GLN Y O 1
ATOM 10975 N N . GLU H 8 488 ? 316.405 307.872 257.922 1.00 33.56 488 GLU Y N 1
ATOM 10976 C CA . GLU H 8 488 ? 317.326 309.003 257.852 1.00 33.56 488 GLU Y CA 1
ATOM 10977 C C . GLU H 8 488 ? 318.517 308.849 258.795 1.00 33.56 488 GLU Y C 1
ATOM 10978 O O . GLU H 8 488 ? 319.635 308.573 258.353 1.00 33.56 488 GLU Y O 1
ATOM 10984 N N . GLY H 8 489 ? 318.273 308.987 260.111 1.00 27.19 489 GLY Y N 1
ATOM 10985 C CA . GLY H 8 489 ? 319.350 308.848 261.071 1.00 27.19 489 GLY Y CA 1
ATOM 10986 C C . GLY H 8 489 ? 319.795 307.441 261.410 1.00 27.19 489 GLY Y C 1
ATOM 10987 O O . GLY H 8 489 ? 320.989 307.175 261.527 1.00 27.19 489 GLY Y O 1
ATOM 10988 N N . CYS H 8 490 ? 318.843 306.530 261.568 1.00 21.10 490 CYS Y N 1
ATOM 10989 C CA . CYS H 8 490 ? 319.181 305.161 261.934 1.00 21.10 490 CYS Y CA 1
ATOM 10990 C C . CYS H 8 490 ? 318.609 304.113 260.991 1.00 21.10 490 CYS Y C 1
ATOM 10991 O O . CYS H 8 490 ? 317.866 304.428 260.067 1.00 21.10 490 CYS Y O 1
ATOM 10994 N N . TYR H 8 491 ? 318.964 302.859 261.241 1.00 15.68 491 TYR Y N 1
ATOM 10995 C CA . TYR H 8 491 ? 318.504 301.751 260.424 1.00 15.68 491 TYR Y CA 1
ATOM 10996 C C . TYR H 8 491 ? 317.972 300.662 261.332 1.00 15.68 491 TYR Y C 1
ATOM 10997 O O . TYR H 8 491 ? 318.267 300.626 262.528 1.00 15.68 491 TYR Y O 1
ATOM 11006 N N . LEU H 8 492 ? 317.193 299.764 260.741 1.00 12.87 492 LEU Y N 1
ATOM 11007 C CA . LEU H 8 492 ? 316.648 298.614 261.446 1.00 12.87 492 LEU Y CA 1
ATOM 11008 C C . LEU H 8 492 ? 316.929 297.370 260.621 1.00 12.87 492 LEU Y C 1
ATOM 11009 O O . LEU H 8 492 ? 316.499 297.270 259.465 1.00 12.87 492 LEU Y O 1
ATOM 11014 N N . LEU H 8 493 ? 317.667 296.443 261.220 1.00 9.02 493 LEU Y N 1
ATOM 11015 C CA . LEU H 8 493 ? 317.891 295.118 260.668 1.00 9.02 493 LEU Y CA 1
ATOM 11016 C C . LEU H 8 493 ? 316.626 294.318 260.953 1.00 9.02 493 LEU Y C 1
ATOM 11017 O O . LEU H 8 493 ? 316.311 294.068 262.117 1.00 9.02 493 LEU Y O 1
ATOM 11022 N N . LEU H 8 494 ? 315.862 293.958 259.918 1.00 9.69 494 LEU Y N 1
ATOM 11023 C CA . LEU H 8 494 ? 314.614 293.234 260.158 1.00 9.69 494 LEU Y CA 1
ATOM 11024 C C . LEU H 8 494 ? 314.871 291.885 260.804 1.00 9.69 494 LEU Y C 1
ATOM 11025 O O . LEU H 8 494 ? 314.138 291.469 261.707 1.00 9.69 494 LEU Y O 1
ATOM 11030 N N . THR H 8 495 ? 315.901 291.188 260.346 1.00 9.16 495 THR Y N 1
ATOM 11031 C CA . THR H 8 495 ? 316.228 289.836 260.782 1.00 9.16 495 THR Y CA 1
ATOM 11032 C C . THR H 8 495 ? 317.497 289.897 261.625 1.00 9.16 495 THR Y C 1
ATOM 11033 O O . THR H 8 495 ? 318.609 289.840 261.098 1.00 9.16 495 THR Y O 1
ATOM 11037 N N . LYS H 8 496 ? 317.318 290.024 262.942 1.00 8.24 496 LYS Y N 1
ATOM 11038 C CA . LYS H 8 496 ? 318.403 289.903 263.903 1.00 8.24 496 LYS Y CA 1
ATOM 11039 C C . LYS H 8 496 ? 318.263 288.712 264.830 1.00 8.24 496 LYS Y C 1
ATOM 11040 O O . LYS H 8 496 ? 319.275 288.262 265.374 1.00 8.24 496 LYS Y O 1
ATOM 11046 N N . GLU H 8 497 ? 317.050 288.191 265.033 1.00 9.03 497 GLU Y N 1
ATOM 11047 C CA . GLU H 8 497 ? 316.871 287.096 265.976 1.00 9.03 497 GLU Y CA 1
ATOM 11048 C C . GLU H 8 497 ? 317.586 285.826 265.538 1.00 9.03 497 GLU Y C 1
ATOM 11049 O O . GLU H 8 497 ? 317.867 284.971 266.382 1.00 9.03 497 GLU Y O 1
ATOM 11055 N N . ILE H 8 498 ? 317.887 285.677 264.252 1.00 8.97 498 ILE Y N 1
ATOM 11056 C CA . ILE H 8 498 ? 318.671 284.537 263.786 1.00 8.97 498 ILE Y CA 1
ATOM 11057 C C . ILE H 8 498 ? 320.104 284.792 264.243 1.00 8.97 498 ILE Y C 1
ATOM 11058 O O . ILE H 8 498 ? 320.665 285.840 263.896 1.00 8.97 498 ILE Y O 1
ATOM 11063 N N . PRO H 8 499 ? 320.744 283.900 265.003 1.00 9.07 499 PRO Y N 1
ATOM 11064 C CA . PRO H 8 499 ? 322.118 284.183 265.431 1.00 9.07 499 PRO Y CA 1
ATOM 11065 C C . PRO H 8 499 ? 323.070 284.174 264.248 1.00 9.07 499 PRO Y C 1
ATOM 11066 O O . PRO H 8 499 ? 322.930 283.371 263.324 1.00 9.07 499 PRO Y O 1
ATOM 11070 N N . TYR H 8 500 ? 324.045 285.084 264.279 1.00 12.20 500 TYR Y N 1
ATOM 11071 C CA . TYR H 8 500 ? 325.022 285.136 263.197 1.00 12.20 500 TYR Y CA 1
ATOM 11072 C C . TYR H 8 500 ? 325.887 283.887 263.178 1.00 12.20 500 TYR Y C 1
ATOM 11073 O O . TYR H 8 500 ? 326.188 283.356 262.103 1.00 12.20 500 TYR Y O 1
ATOM 11082 N N . PHE H 8 501 ? 326.286 283.398 264.348 1.00 12.53 501 PHE Y N 1
ATOM 11083 C CA . PHE H 8 501 ? 327.223 282.290 264.470 1.00 12.53 501 PHE Y CA 1
ATOM 11084 C C . PHE H 8 501 ? 326.593 281.144 265.243 1.00 12.53 501 PHE Y C 1
ATOM 11085 O O . PHE H 8 501 ? 326.068 281.344 266.342 1.00 12.53 501 PHE Y O 1
ATOM 11093 N N . ASP H 8 502 ? 326.659 279.948 264.667 1.00 12.21 502 ASP Y N 1
ATOM 11094 C CA . ASP H 8 502 ? 326.203 278.732 265.323 1.00 12.21 502 ASP Y CA 1
ATOM 11095 C C . ASP H 8 502 ? 326.955 277.569 264.701 1.00 12.21 502 ASP Y C 1
ATOM 11096 O O . ASP H 8 502 ? 327.421 277.664 263.565 1.00 12.21 502 ASP Y O 1
ATOM 11101 N N . LEU H 8 503 ? 327.072 276.475 265.452 1.00 12.42 503 LEU Y N 1
ATOM 11102 C CA . LEU H 8 503 ? 327.804 275.315 264.969 1.00 12.42 503 LEU Y CA 1
ATOM 11103 C C . LEU H 8 503 ? 327.219 274.045 265.560 1.00 12.42 503 LEU Y C 1
ATOM 11104 O O . LEU H 8 503 ? 326.474 274.075 266.539 1.00 12.42 503 LEU Y O 1
ATOM 11109 N N . TRP H 8 504 ? 327.577 272.924 264.944 1.00 12.82 504 TRP Y N 1
ATOM 11110 C CA . TRP H 8 504 ? 327.320 271.598 265.475 1.00 12.82 504 TRP Y CA 1
ATOM 11111 C C . TRP H 8 504 ? 328.581 270.766 265.313 1.00 12.82 504 TRP Y C 1
ATOM 11112 O O . TRP H 8 504 ? 329.511 271.150 264.601 1.00 12.82 504 TRP Y O 1
ATOM 11123 N N . ASN H 8 505 ? 328.617 269.625 265.991 1.00 15.62 505 ASN Y N 1
ATOM 11124 C CA . ASN H 8 505 ? 329.784 268.752 266.002 1.00 15.62 505 ASN Y CA 1
ATOM 11125 C C . ASN H 8 505 ? 329.454 267.478 265.240 1.00 15.62 505 ASN Y C 1
ATOM 11126 O O . ASN H 8 505 ? 328.505 266.772 265.591 1.00 15.62 505 ASN Y O 1
ATOM 11131 N N . CYS H 8 506 ? 330.249 267.185 264.211 1.00 21.01 506 CYS Y N 1
ATOM 11132 C CA . CYS H 8 506 ? 330.014 266.059 263.315 1.00 21.01 506 CYS Y CA 1
ATOM 11133 C C . CYS H 8 506 ? 331.026 264.931 263.482 1.00 21.01 506 CYS Y C 1
ATOM 11134 O O . CYS H 8 506 ? 331.047 264.012 262.657 1.00 21.01 506 CYS Y O 1
ATOM 11137 N N . GLN H 8 507 ? 331.862 264.976 264.516 1.00 23.54 507 GLN Y N 1
ATOM 11138 C CA . GLN H 8 507 ? 332.838 263.933 264.799 1.00 23.54 507 GLN Y CA 1
ATOM 11139 C C . GLN H 8 507 ? 332.419 263.206 266.065 1.00 23.54 507 GLN Y C 1
ATOM 11140 O O . GLN H 8 507 ? 332.366 263.807 267.142 1.00 23.54 507 GLN Y O 1
ATOM 11146 N N . ASN H 8 508 ? 332.131 261.916 265.927 1.00 25.92 508 ASN Y N 1
ATOM 11147 C CA . ASN H 8 508 ? 331.708 261.064 267.026 1.00 25.92 508 ASN Y CA 1
ATOM 11148 C C . ASN H 8 508 ? 332.854 260.248 267.616 1.00 25.92 508 ASN Y C 1
ATOM 11149 O O . ASN H 8 508 ? 332.773 259.856 268.786 1.00 25.92 508 ASN Y O 1
ATOM 11154 N N . ASP H 8 509 ? 333.930 260.035 266.846 1.00 25.84 509 ASP Y N 1
ATOM 11155 C CA . ASP H 8 509 ? 334.983 259.077 267.197 1.00 25.84 509 ASP Y CA 1
ATOM 11156 C C . ASP H 8 509 ? 335.520 259.294 268.607 1.00 25.84 509 ASP Y C 1
ATOM 11157 O O . ASP H 8 509 ? 335.703 258.335 269.364 1.00 25.84 509 ASP Y O 1
ATOM 11162 N N . TYR H 8 510 ? 335.796 260.544 268.974 1.00 28.78 510 TYR Y N 1
ATOM 11163 C CA . TYR H 8 510 ? 336.255 260.820 270.330 1.00 28.78 510 TYR Y CA 1
ATOM 11164 C C . TYR H 8 510 ? 335.107 260.776 271.326 1.00 28.78 510 TYR Y C 1
ATOM 11165 O O . TYR H 8 510 ? 335.286 260.321 272.460 1.00 28.78 510 TYR Y O 1
ATOM 11174 N N . SER H 8 511 ? 333.924 261.236 270.922 1.00 25.80 511 SER Y N 1
ATOM 11175 C CA . SER H 8 511 ? 332.787 261.213 271.830 1.00 25.80 511 SER Y CA 1
ATOM 11176 C C . SER H 8 511 ? 332.374 259.790 272.172 1.00 25.80 511 SER Y C 1
ATOM 11177 O O . SER H 8 511 ? 331.893 259.541 273.280 1.00 25.80 511 SER Y O 1
ATOM 11180 N N . GLU H 8 512 ? 332.541 258.850 271.240 1.00 28.60 512 GLU Y N 1
ATOM 11181 C CA . GLU H 8 512 ? 332.146 257.471 271.511 1.00 28.60 512 GLU Y CA 1
ATOM 11182 C C . GLU H 8 512 ? 332.970 256.872 272.639 1.00 28.60 512 GLU Y C 1
ATOM 11183 O O . GLU H 8 512 ? 332.463 256.058 273.419 1.00 28.60 512 GLU Y O 1
ATOM 11189 N N . LYS H 8 513 ? 334.247 257.248 272.732 1.00 31.12 513 LYS Y N 1
ATOM 11190 C CA . LYS H 8 513 ? 335.088 256.723 273.802 1.00 31.12 513 LYS Y CA 1
ATOM 11191 C C . LYS H 8 513 ? 334.538 257.119 275.164 1.00 31.12 513 LYS Y C 1
ATOM 11192 O O . LYS H 8 513 ? 334.493 256.300 276.089 1.00 31.12 513 LYS Y O 1
ATOM 11198 N N . ILE H 8 514 ? 334.111 258.372 275.304 1.00 25.41 514 ILE Y N 1
ATOM 11199 C CA . ILE H 8 514 ? 333.562 258.831 276.570 1.00 25.41 514 ILE Y CA 1
ATOM 11200 C C . ILE H 8 514 ? 332.180 258.241 276.796 1.00 25.41 514 ILE Y C 1
ATOM 11201 O O . ILE H 8 514 ? 331.833 257.859 277.918 1.00 25.41 514 ILE Y O 1
ATOM 11206 N N . GLU H 8 515 ? 331.374 258.186 275.734 1.00 26.27 515 GLU Y N 1
ATOM 11207 C CA . GLU H 8 515 ? 329.989 257.739 275.828 1.00 26.27 515 GLU Y CA 1
ATOM 11208 C C . GLU H 8 515 ? 329.895 256.359 276.454 1.00 26.27 515 GLU Y C 1
ATOM 11209 O O . GLU H 8 515 ? 329.118 256.135 277.387 1.00 26.27 515 GLU Y O 1
ATOM 11215 N N . LYS H 8 516 ? 330.696 255.427 275.958 1.00 30.83 516 LYS Y N 1
ATOM 11216 C CA . LYS H 8 516 ? 330.734 254.068 276.480 1.00 30.83 516 LYS Y CA 1
ATOM 11217 C C . LYS H 8 516 ? 331.780 254.029 277.584 1.00 30.83 516 LYS Y C 1
ATOM 11218 O O . LYS H 8 516 ? 332.981 253.961 277.313 1.00 30.83 516 LYS Y O 1
ATOM 11224 N N . MET H 8 517 ? 331.322 254.088 278.833 1.00 37.55 517 MET Y N 1
ATOM 11225 C CA . MET H 8 517 ? 332.187 254.031 280.011 1.00 37.55 517 MET Y CA 1
ATOM 11226 C C . MET H 8 517 ? 331.682 252.896 280.892 1.00 37.55 517 MET Y C 1
ATOM 11227 O O . MET H 8 517 ? 330.759 253.080 281.689 1.00 37.55 517 MET Y O 1
ATOM 11232 N N . LYS H 8 518 ? 332.300 251.729 280.744 1.00 43.27 518 LYS Y N 1
ATOM 11233 C CA . LYS H 8 518 ? 331.852 250.545 281.463 1.00 43.27 518 LYS Y CA 1
ATOM 11234 C C . LYS H 8 518 ? 332.010 250.738 282.967 1.00 43.27 518 LYS Y C 1
ATOM 11235 O O . LYS H 8 518 ? 332.968 251.356 283.438 1.00 43.27 518 LYS Y O 1
ATOM 11241 N N . LYS H 8 519 ? 331.054 250.200 283.723 1.00 45.06 519 LYS Y N 1
ATOM 11242 C CA . LYS H 8 519 ? 330.958 250.530 285.139 1.00 45.06 519 LYS Y CA 1
ATOM 11243 C C . LYS H 8 519 ? 332.095 249.907 285.939 1.00 45.06 519 LYS Y C 1
ATOM 11244 O O . LYS H 8 519 ? 332.867 250.622 286.588 1.00 45.06 519 LYS Y O 1
ATOM 11250 N N . ARG H 8 520 ? 332.219 248.572 285.896 1.00 50.14 520 ARG Y N 1
ATOM 11251 C CA . ARG H 8 520 ? 332.961 247.851 286.933 1.00 50.14 520 ARG Y CA 1
ATOM 11252 C C . ARG H 8 520 ? 334.420 248.285 287.008 1.00 50.14 520 ARG Y C 1
ATOM 11253 O O . ARG H 8 520 ? 334.995 248.325 288.101 1.00 50.1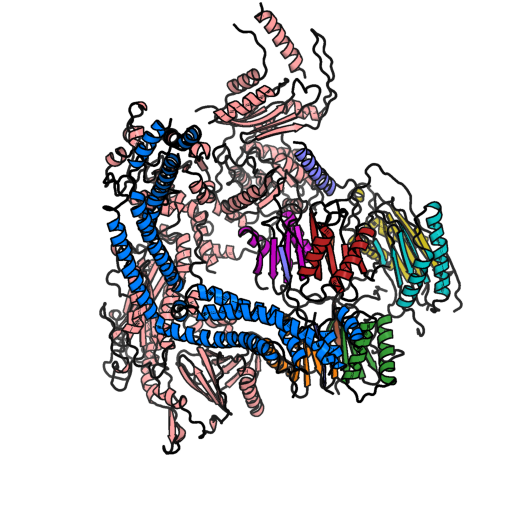4 520 ARG Y O 1
ATOM 11261 N N . ILE H 8 521 ? 335.024 248.622 285.878 1.00 42.12 521 ILE Y N 1
ATOM 11262 C CA . ILE H 8 521 ? 336.369 249.180 285.878 1.00 42.12 521 ILE Y CA 1
ATOM 11263 C C . ILE H 8 521 ? 336.282 250.676 286.142 1.00 42.12 521 ILE Y C 1
ATOM 11264 O O . ILE H 8 521 ? 335.330 251.349 285.732 1.00 42.12 521 ILE Y O 1
ATOM 11269 N N . LEU H 8 522 ? 337.291 251.195 286.839 1.00 32.90 522 LEU Y N 1
ATOM 11270 C CA . LEU H 8 522 ? 337.352 252.590 287.246 1.00 32.90 522 LEU Y CA 1
ATOM 11271 C C . LEU H 8 522 ? 338.691 253.188 286.846 1.00 32.90 522 LEU Y C 1
ATOM 11272 O O . LEU H 8 522 ? 339.689 252.478 286.699 1.00 32.90 522 LEU Y O 1
ATOM 11277 N N . TRP H 8 523 ? 338.699 254.506 286.678 1.00 22.77 523 TRP Y N 1
ATOM 11278 C CA . TRP H 8 523 ? 339.909 255.281 286.455 1.00 22.77 523 TRP Y CA 1
ATOM 11279 C C . TRP H 8 523 ? 339.963 256.364 287.521 1.00 22.77 523 TRP Y C 1
ATOM 11280 O O . TRP H 8 523 ? 338.962 257.046 287.765 1.00 22.77 523 TRP Y O 1
ATOM 11291 N N . GLU H 8 524 ? 341.125 256.511 288.157 1.00 22.60 524 GLU Y N 1
ATOM 11292 C CA . GLU H 8 524 ? 341.194 257.241 289.423 1.00 22.60 524 GLU Y CA 1
ATOM 11293 C C . GLU H 8 524 ? 340.776 258.701 289.323 1.00 22.60 524 GLU Y C 1
ATOM 11294 O O . GLU H 8 524 ? 339.923 259.121 290.125 1.00 22.60 524 GLU Y O 1
ATOM 11300 N N . PRO H 8 525 ? 341.311 259.520 288.407 1.00 22.14 525 PRO Y N 1
ATOM 11301 C CA . PRO H 8 525 ? 341.045 260.969 288.483 1.00 22.14 525 PRO Y CA 1
ATOM 11302 C C . PRO H 8 525 ? 339.579 261.333 288.397 1.00 22.14 525 PRO Y C 1
ATOM 11303 O O . PRO H 8 525 ? 339.179 262.368 288.940 1.00 22.14 525 PRO Y O 1
ATOM 11307 N N . LEU H 8 526 ? 338.759 260.521 287.736 1.00 22.25 526 LEU Y N 1
ATOM 11308 C CA . LEU H 8 526 ? 337.323 260.764 287.766 1.00 22.25 526 LEU Y CA 1
ATOM 11309 C C . LEU H 8 526 ? 336.743 260.453 289.138 1.00 22.25 526 LEU Y C 1
ATOM 11310 O O . LEU H 8 526 ? 336.032 261.278 289.723 1.00 22.25 526 LEU Y O 1
ATOM 11315 N N . GLY H 8 527 ? 337.065 259.286 289.677 1.00 22.21 527 GLY Y N 1
ATOM 11316 C CA . GLY H 8 527 ? 336.362 258.734 290.814 1.00 22.21 527 GLY Y CA 1
ATOM 11317 C C . GLY H 8 527 ? 335.416 257.625 290.403 1.00 22.21 527 GLY Y C 1
ATOM 11318 O O . GLY H 8 527 ? 335.578 256.980 289.366 1.00 22.21 527 GLY Y O 1
ATOM 11319 N N . LYS H 8 528 ? 334.403 257.405 291.246 1.00 24.12 528 LYS Y N 1
ATOM 11320 C CA . LYS H 8 528 ? 333.454 256.321 291.029 1.00 24.12 528 LYS Y CA 1
ATOM 11321 C C . LYS H 8 528 ? 332.010 256.663 291.366 1.00 24.12 528 LYS Y C 1
ATOM 11322 O O . LYS H 8 528 ? 331.166 255.763 291.318 1.00 24.12 528 LYS Y O 1
ATOM 11328 N N . GLN H 8 529 ? 331.695 257.908 291.719 1.00 23.54 529 GLN Y N 1
ATOM 11329 C CA . GLN H 8 529 ? 330.340 258.241 292.139 1.00 23.54 529 GLN Y CA 1
ATOM 11330 C C . GLN H 8 529 ? 329.359 257.992 291.004 1.00 23.54 529 GLN Y C 1
ATOM 11331 O O . GLN H 8 529 ? 329.701 258.089 289.824 1.00 23.54 529 GLN Y O 1
ATOM 11337 N N . ILE H 8 530 ? 328.128 257.658 291.378 1.00 26.40 530 ILE Y N 1
ATOM 11338 C CA . ILE H 8 530 ? 327.084 257.269 290.440 1.00 26.40 530 ILE Y CA 1
ATOM 11339 C C . ILE H 8 530 ? 325.988 258.325 290.498 1.00 26.40 530 ILE Y C 1
ATOM 11340 O O . ILE H 8 530 ? 325.488 258.652 291.581 1.00 26.40 530 ILE Y O 1
ATOM 11345 N N . SER H 8 531 ? 325.630 258.862 289.334 1.00 26.34 531 SER Y N 1
ATOM 11346 C CA . SER H 8 531 ? 324.517 259.793 289.194 1.00 26.34 531 SER Y CA 1
ATOM 11347 C C . SER H 8 531 ? 323.778 259.437 287.916 1.00 26.34 531 SER Y C 1
ATOM 11348 O O . SER H 8 531 ? 324.378 259.432 286.837 1.00 26.34 531 SER Y O 1
ATOM 11351 N N . ASP H 8 532 ? 322.485 259.137 288.037 1.00 28.39 532 ASP Y N 1
ATOM 11352 C CA . ASP H 8 532 ? 321.741 258.599 286.903 1.00 28.39 532 ASP Y CA 1
ATOM 11353 C C . ASP H 8 532 ? 321.664 259.608 285.766 1.00 28.39 532 ASP Y C 1
ATOM 11354 O O . ASP H 8 532 ? 321.983 259.293 284.615 1.00 28.39 532 ASP Y O 1
ATOM 11359 N N . GLU H 8 533 ? 321.236 260.826 286.069 1.00 22.77 533 GLU Y N 1
ATOM 11360 C CA . GLU H 8 533 ? 321.157 261.886 285.077 1.00 22.77 533 GLU Y CA 1
ATOM 11361 C C . GLU H 8 533 ? 320.768 263.165 285.792 1.00 22.77 533 GLU Y C 1
ATOM 11362 O O . GLU H 8 533 ? 320.024 263.136 286.777 1.00 22.77 533 GLU Y O 1
ATOM 11364 N N . LEU H 8 534 ? 321.274 264.281 285.283 1.00 16.75 534 LEU Y N 1
ATOM 11365 C CA . LEU H 8 534 ? 321.020 265.604 285.846 1.00 16.75 534 LEU Y CA 1
ATOM 11366 C C . LEU H 8 534 ? 320.551 266.481 284.693 1.00 16.75 534 LEU Y C 1
ATOM 11367 O O . LEU H 8 534 ? 321.322 267.289 284.170 1.00 16.75 534 LEU Y O 1
ATOM 11372 N N . PRO H 8 535 ? 319.307 266.331 284.251 1.00 13.31 535 PRO Y N 1
ATOM 11373 C CA . PRO H 8 535 ? 318.837 267.056 283.067 1.00 13.31 535 PRO Y CA 1
ATOM 11374 C C . PRO H 8 535 ? 318.537 268.516 283.382 1.00 13.31 535 PRO Y C 1
ATOM 11375 O O . PRO H 8 535 ? 318.632 268.962 284.522 1.00 13.31 535 PRO Y O 1
ATOM 11379 N N . LYS H 8 536 ? 318.167 269.252 282.333 1.00 15.05 536 LYS Y N 1
ATOM 11380 C CA . LYS H 8 536 ? 317.729 270.641 282.443 1.00 15.05 536 LYS Y CA 1
ATOM 11381 C C . LYS H 8 536 ? 318.781 271.485 283.155 1.00 15.05 536 LYS Y C 1
ATOM 11382 O O . LYS H 8 536 ? 318.518 272.110 284.182 1.00 15.05 536 LYS Y O 1
ATOM 11388 N N . ASN H 8 537 ? 320.002 271.469 282.626 1.00 14.49 537 ASN Y N 1
ATOM 11389 C CA . ASN H 8 537 ? 321.061 272.322 283.154 1.00 14.49 537 ASN Y CA 1
ATOM 11390 C C . ASN H 8 537 ? 321.707 273.053 281.994 1.00 14.49 537 ASN Y C 1
ATOM 11391 O O . ASN H 8 537 ? 321.797 272.519 280.891 1.00 14.49 537 ASN Y O 1
ATOM 11396 N N . ARG H 8 538 ? 322.114 274.293 282.234 1.00 12.53 538 ARG Y N 1
ATOM 11397 C CA . ARG H 8 538 ? 322.566 275.179 281.175 1.00 12.53 538 ARG Y CA 1
ATOM 11398 C C . ARG H 8 538 ? 324.045 275.496 281.322 1.00 12.53 538 ARG Y C 1
ATOM 11399 O O . ARG H 8 538 ? 324.584 275.551 282.432 1.00 12.53 538 ARG Y O 1
ATOM 11407 N N . ILE H 8 539 ? 324.695 275.690 280.177 1.00 11.53 539 ILE Y N 1
ATOM 11408 C CA . ILE H 8 539 ? 326.113 276.012 280.106 1.00 11.53 539 ILE Y CA 1
ATOM 11409 C C . ILE H 8 539 ? 326.257 277.278 279.284 1.00 11.53 539 ILE Y C 1
ATOM 11410 O O . ILE H 8 539 ? 325.710 277.365 278.177 1.00 11.53 539 ILE Y O 1
ATOM 11415 N N . PHE H 8 540 ? 326.995 278.250 279.822 1.00 12.36 540 PHE Y N 1
ATOM 11416 C CA . PHE H 8 540 ? 327.284 279.500 279.136 1.00 12.36 540 PHE Y CA 1
ATOM 11417 C C . PHE H 8 540 ? 328.786 279.648 278.981 1.00 12.36 540 PHE Y C 1
ATOM 11418 O O . PHE H 8 540 ? 329.535 279.562 279.966 1.00 12.36 540 PHE Y O 1
ATOM 11426 N N . VAL H 8 541 ? 329.203 279.884 277.743 1.00 12.11 541 VAL Y N 1
ATOM 11427 C CA . VAL H 8 541 ? 330.587 280.148 277.380 1.00 12.11 541 VAL Y CA 1
ATOM 11428 C C . VAL H 8 541 ? 330.710 281.639 277.119 1.00 12.11 541 VAL Y C 1
ATOM 11429 O O . VAL H 8 541 ? 330.069 282.169 276.206 1.00 12.11 541 VAL Y O 1
ATOM 11433 N N . GLN H 8 542 ? 331.541 282.313 277.901 1.00 14.97 542 GLN Y N 1
ATOM 11434 C CA . GLN H 8 542 ? 331.627 283.762 277.829 1.00 14.97 542 GLN Y CA 1
ATOM 11435 C C . GLN H 8 542 ? 332.441 284.197 276.620 1.00 14.97 542 GLN Y C 1
ATOM 11436 O O . GLN H 8 542 ? 333.441 283.569 276.264 1.00 14.97 542 GLN Y O 1
ATOM 114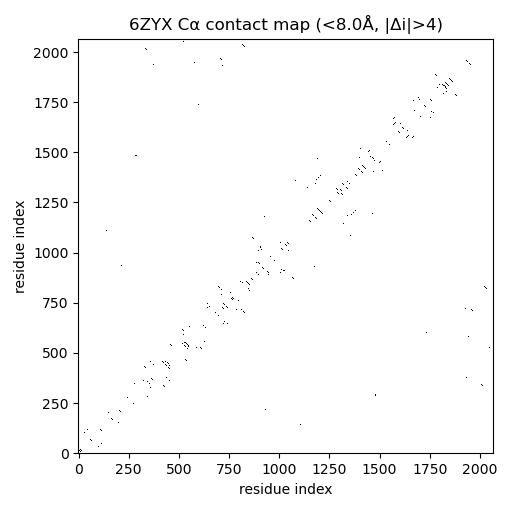42 N N . THR H 8 543 ? 331.988 285.274 275.984 1.00 17.50 543 THR Y N 1
ATOM 11443 C CA . THR H 8 543 ? 332.686 285.913 274.880 1.00 17.50 543 THR Y CA 1
ATOM 11444 C C . THR H 8 543 ? 332.753 287.406 275.157 1.00 17.50 543 THR Y C 1
ATOM 11445 O O . THR H 8 543 ? 331.833 287.984 275.739 1.00 17.50 543 THR Y O 1
ATOM 11449 N N . GLY H 8 544 ? 333.850 288.025 274.740 1.00 17.56 544 GLY Y N 1
ATOM 11450 C CA . GLY H 8 544 ? 334.136 289.386 275.146 1.00 17.56 544 GLY Y CA 1
ATOM 11451 C C . GLY H 8 544 ? 333.625 290.445 274.196 1.00 17.56 544 GLY Y C 1
ATOM 11452 O O . GLY H 8 544 ? 332.414 290.609 274.022 1.00 17.56 544 GLY Y O 1
ATOM 11453 N N . ARG H 8 545 ? 334.552 291.180 273.583 1.00 18.82 545 ARG Y N 1
ATOM 11454 C CA . ARG H 8 545 ? 334.167 292.283 272.712 1.00 18.82 545 ARG Y CA 1
ATOM 11455 C C . ARG H 8 545 ? 333.365 291.789 271.516 1.00 18.82 545 ARG Y C 1
ATOM 11456 O O . ARG H 8 545 ? 332.467 292.486 271.031 1.00 18.82 545 ARG Y O 1
ATOM 11464 N N . LYS H 8 546 ? 333.667 290.581 271.038 1.00 18.27 546 LYS Y N 1
ATOM 11465 C CA . LYS H 8 546 ? 332.970 290.036 269.879 1.00 18.27 546 LYS Y CA 1
ATOM 11466 C C . LYS H 8 546 ? 331.479 289.861 270.145 1.00 18.27 546 LYS Y C 1
ATOM 11467 O O . LYS H 8 546 ? 330.669 289.939 269.215 1.00 18.27 546 LYS Y O 1
ATOM 11473 N N . SER H 8 547 ? 331.095 289.614 271.397 1.00 18.24 547 SER Y N 1
ATOM 11474 C CA . SER H 8 547 ? 329.677 289.508 271.719 1.00 18.24 547 SER Y CA 1
ATOM 11475 C C . SER H 8 547 ? 328.961 290.830 271.491 1.00 18.24 547 SER Y C 1
ATOM 11476 O O . SER H 8 547 ? 327.830 290.855 270.993 1.00 18.24 547 SER Y O 1
ATOM 11479 N N . ASN H 8 548 ? 329.599 291.939 271.864 1.00 18.76 548 ASN Y N 1
ATOM 11480 C CA . ASN H 8 548 ? 328.979 293.243 271.669 1.00 18.76 548 ASN Y CA 1
ATOM 11481 C C . ASN H 8 548 ? 328.735 293.514 270.193 1.00 18.76 548 ASN Y C 1
ATOM 11482 O O . ASN H 8 548 ? 327.735 294.139 269.824 1.00 18.76 548 ASN Y O 1
ATOM 11487 N N . TYR H 8 549 ? 329.633 293.046 269.329 1.00 17.63 549 TYR Y N 1
ATOM 11488 C CA . TYR H 8 549 ? 329.426 293.205 267.900 1.00 17.63 549 TYR Y CA 1
ATOM 11489 C C . TYR H 8 549 ? 328.217 292.430 267.398 1.00 17.63 549 TYR Y C 1
ATOM 11490 O O . TYR H 8 549 ? 327.682 292.767 266.338 1.00 17.63 549 TYR Y O 1
ATOM 11499 N N . GLY H 8 550 ? 327.775 291.411 268.136 1.00 16.20 550 GLY Y N 1
ATOM 11500 C CA . GLY H 8 550 ? 326.718 290.515 267.705 1.00 16.20 550 GLY Y CA 1
ATOM 11501 C C . GLY H 8 550 ? 327.188 289.120 267.357 1.00 16.20 550 GLY Y C 1
ATOM 11502 O O . GLY H 8 550 ? 326.371 288.305 266.916 1.00 16.20 550 GLY Y O 1
ATOM 11503 N N . PHE H 8 551 ? 328.469 288.820 267.538 1.00 13.23 551 PHE Y N 1
ATOM 11504 C CA . PHE H 8 551 ? 329.031 287.500 267.291 1.00 13.23 551 PHE Y CA 1
ATOM 11505 C C . PHE H 8 551 ? 329.240 286.841 268.647 1.00 13.23 551 PHE Y C 1
ATOM 11506 O O . PHE H 8 551 ? 330.102 287.269 269.419 1.00 13.23 551 PHE Y O 1
ATOM 11514 N N . ASP H 8 552 ? 328.455 285.806 268.942 1.00 12.03 552 ASP Y N 1
ATOM 11515 C CA . ASP H 8 552 ? 328.537 285.153 270.239 1.00 12.03 552 ASP Y CA 1
ATOM 11516 C C . ASP H 8 552 ? 328.205 283.676 270.105 1.00 12.03 552 ASP Y C 1
ATOM 11517 O O . ASP H 8 552 ? 327.464 283.267 269.209 1.00 12.03 552 ASP Y O 1
ATOM 11522 N N . ILE H 8 553 ? 328.761 282.889 271.017 1.00 9.65 553 ILE Y N 1
ATOM 11523 C CA . ILE H 8 553 ? 328.492 281.452 271.076 1.00 9.65 553 ILE Y CA 1
ATOM 11524 C C . ILE H 8 553 ? 327.252 281.233 271.940 1.00 9.65 553 ILE Y C 1
ATOM 11525 O O . ILE H 8 553 ? 327.198 281.754 273.062 1.00 9.65 553 ILE Y O 1
ATOM 11530 N N . PRO H 8 554 ? 326.256 280.477 271.488 1.00 9.00 554 PRO Y N 1
ATOM 11531 C CA . PRO H 8 554 ? 324.982 280.441 272.207 1.00 9.00 554 PRO Y CA 1
ATOM 11532 C C . PRO H 8 554 ? 325.040 279.563 273.451 1.00 9.00 554 PRO Y C 1
ATOM 11533 O O . PRO H 8 554 ? 325.963 278.779 273.662 1.00 9.00 554 PRO Y O 1
ATOM 11537 N N . ILE H 8 555 ? 324.015 279.720 274.279 1.00 11.33 555 ILE Y N 1
ATOM 11538 C CA . ILE H 8 555 ? 323.889 278.963 275.516 1.00 11.33 555 ILE Y CA 1
ATOM 11539 C C . ILE H 8 555 ? 323.459 277.547 275.175 1.00 11.33 555 ILE Y C 1
ATOM 11540 O O . ILE H 8 555 ? 322.517 277.347 274.401 1.00 11.33 555 ILE Y O 1
ATOM 11545 N N . MET H 8 556 ? 324.131 276.561 275.766 1.00 12.17 556 MET Y N 1
ATOM 11546 C CA . MET H 8 556 ? 323.827 275.160 275.506 1.00 12.17 556 MET Y CA 1
ATOM 11547 C C . MET H 8 556 ? 322.975 274.576 276.620 1.00 12.17 556 MET Y C 1
ATOM 11548 O O . MET H 8 556 ? 323.153 274.905 277.798 1.00 12.17 556 MET Y O 1
ATOM 11553 N N . GLN H 8 557 ? 322.039 273.717 276.229 1.00 13.83 557 GLN Y N 1
ATOM 11554 C CA . GLN H 8 557 ? 321.385 272.814 277.159 1.00 13.83 557 GLN Y CA 1
ATOM 11555 C C . GLN H 8 557 ? 322.297 271.621 277.388 1.00 13.83 557 GLN Y C 1
ATOM 11556 O O . GLN H 8 557 ? 323.103 271.263 276.528 1.00 13.83 557 GLN Y O 1
ATOM 11562 N N . ALA H 8 558 ? 322.173 271.000 278.552 1.00 12.92 558 ALA Y N 1
ATOM 11563 C CA . ALA H 8 558 ? 323.122 269.963 278.908 1.00 12.92 558 ALA Y CA 1
ATOM 11564 C C . ALA H 8 558 ? 322.636 269.246 280.150 1.00 12.92 558 ALA Y C 1
ATOM 11565 O O . ALA H 8 558 ? 321.799 269.757 280.907 1.00 12.92 558 ALA Y O 1
ATOM 11567 N N . SER H 8 559 ? 323.190 268.052 280.341 1.00 15.79 559 SER Y N 1
ATOM 11568 C CA . SER H 8 559 ? 323.009 267.260 281.543 1.00 15.79 559 SER Y CA 1
ATOM 11569 C C . SER H 8 559 ? 324.379 266.886 282.083 1.00 15.79 559 SER Y C 1
ATOM 11570 O O . SER H 8 559 ? 325.388 267.026 281.393 1.00 15.79 559 SER Y O 1
ATOM 11573 N N . TYR H 8 560 ? 324.417 266.424 283.330 1.00 16.14 560 TYR Y N 1
ATOM 11574 C CA . TYR H 8 560 ? 325.667 266.172 284.032 1.00 16.14 560 TYR Y CA 1
ATOM 11575 C C . TYR H 8 560 ? 325.722 264.745 284.553 1.00 16.14 560 TYR Y C 1
ATOM 11576 O O . TYR H 8 560 ? 324.699 264.082 284.739 1.00 16.14 560 TYR Y O 1
ATOM 11585 N N . TYR H 8 561 ? 326.950 264.286 284.782 1.00 19.97 561 TYR Y N 1
ATOM 11586 C CA . TYR H 8 561 ? 327.234 263.022 285.440 1.00 19.97 561 TYR Y CA 1
ATOM 11587 C C . TYR H 8 561 ? 328.369 263.252 286.425 1.00 19.97 561 TYR Y C 1
ATOM 11588 O O . TYR H 8 561 ? 329.348 263.927 286.099 1.00 19.97 561 TYR Y O 1
ATOM 11597 N N . MET H 8 562 ? 328.250 262.663 287.612 1.00 20.56 562 MET Y N 1
ATOM 11598 C CA . MET H 8 562 ? 329.100 263.003 288.745 1.00 20.56 562 MET Y CA 1
ATOM 11599 C C . MET H 8 562 ? 330.035 261.853 289.099 1.00 20.56 562 MET Y C 1
ATOM 11600 O O . MET H 8 562 ? 329.649 260.681 289.058 1.00 20.56 562 MET Y O 1
ATOM 11605 N N . HIS H 8 563 ? 331.267 262.208 289.451 1.00 21.56 563 HIS Y N 1
ATOM 11606 C CA . HIS H 8 563 ? 332.249 261.268 289.964 1.00 21.56 563 HIS Y CA 1
ATOM 11607 C C . HIS H 8 563 ? 333.042 261.976 291.051 1.00 21.56 563 HIS Y C 1
ATOM 11608 O O . HIS H 8 563 ? 333.005 263.203 291.163 1.00 21.56 563 HIS Y O 1
ATOM 11615 N N . GLU H 8 564 ? 333.764 261.189 291.856 1.00 22.97 564 GLU Y N 1
ATOM 11616 C CA . GLU H 8 564 ? 334.337 261.707 293.098 1.00 22.97 564 GLU Y CA 1
ATOM 11617 C C . GLU H 8 564 ? 335.295 262.868 292.873 1.00 22.97 564 GLU Y C 1
ATOM 11618 O O . GLU H 8 564 ? 335.539 263.635 293.810 1.00 22.97 564 GLU Y O 1
ATOM 11624 N N . LEU H 8 565 ? 335.849 263.011 291.665 1.00 19.83 565 LEU Y N 1
ATOM 11625 C CA . LEU H 8 565 ? 336.782 264.093 291.389 1.00 19.83 565 LEU Y CA 1
ATOM 11626 C C . LEU H 8 565 ? 336.570 264.724 290.019 1.00 19.83 565 LEU Y C 1
ATOM 11627 O O . LEU H 8 565 ? 337.348 265.609 289.639 1.00 19.83 565 LEU Y O 1
ATOM 11632 N N . GLY H 8 566 ? 335.534 264.330 289.283 1.00 20.70 566 GLY Y N 1
ATOM 11633 C CA . GLY H 8 566 ? 335.340 264.829 287.939 1.00 20.70 566 GLY Y CA 1
ATOM 11634 C C . GLY H 8 566 ? 333.870 264.911 287.604 1.00 20.70 566 GLY Y C 1
ATOM 11635 O O . GLY H 8 566 ? 333.003 264.489 288.372 1.00 20.70 566 GLY Y O 1
ATOM 11636 N N . LEU H 8 567 ? 333.607 265.462 286.424 1.00 20.88 567 LEU Y N 1
ATOM 11637 C CA . LEU H 8 567 ? 332.253 265.764 285.985 1.00 20.88 567 LEU Y CA 1
ATOM 11638 C C . LEU H 8 567 ? 332.168 265.522 284.487 1.00 20.88 567 LEU Y C 1
ATOM 11639 O O . LEU H 8 567 ? 332.875 266.173 283.713 1.00 20.88 567 LEU Y O 1
ATOM 11644 N N . ARG H 8 568 ? 331.323 264.575 284.083 1.00 21.44 568 ARG Y N 1
ATOM 11645 C CA . ARG H 8 568 ? 331.120 264.241 282.677 1.00 21.44 568 ARG Y CA 1
ATOM 11646 C C . ARG H 8 568 ? 329.856 264.941 282.199 1.00 21.44 568 ARG Y C 1
ATOM 11647 O O . ARG H 8 568 ? 328.748 264.551 282.577 1.00 21.44 568 ARG Y O 1
ATOM 11655 N N . ILE H 8 569 ? 330.014 265.959 281.360 1.00 17.08 569 ILE Y N 1
ATOM 11656 C CA . ILE H 8 569 ? 328.889 266.781 280.927 1.00 17.08 569 ILE Y CA 1
ATOM 11657 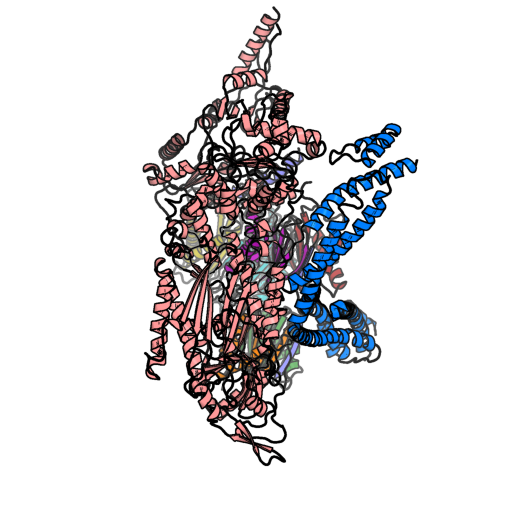C C . ILE H 8 569 ? 328.467 266.347 279.532 1.00 17.08 569 ILE Y C 1
ATOM 11658 O O . ILE H 8 569 ? 329.303 266.218 278.629 1.00 17.08 569 ILE Y O 1
ATOM 11663 N N . GLU H 8 570 ? 327.171 266.104 279.366 1.00 16.44 570 GLU Y N 1
ATOM 11664 C CA . GLU H 8 570 ? 326.571 265.712 278.097 1.00 16.44 570 GLU Y CA 1
ATOM 11665 C C . GLU H 8 570 ? 325.870 266.930 277.514 1.00 16.44 570 GLU Y C 1
ATOM 11666 O O . GLU H 8 570 ? 324.816 267.343 278.007 1.00 16.44 570 GLU Y O 1
ATOM 11672 N N . THR H 8 571 ? 326.457 267.493 276.466 1.00 13.68 571 THR Y N 1
ATOM 11673 C CA . THR H 8 571 ? 325.884 268.599 275.719 1.00 13.68 571 THR Y CA 1
ATOM 11674 C C . THR H 8 571 ? 325.177 268.032 274.500 1.00 13.68 571 THR Y C 1
ATOM 11675 O O . THR H 8 571 ? 325.767 267.240 273.757 1.00 13.68 571 THR Y O 1
ATOM 11679 N N . GLN H 8 572 ? 323.914 268.422 274.303 1.00 14.54 572 GLN Y N 1
ATOM 11680 C CA . GLN H 8 572 ? 323.184 267.973 273.120 1.00 14.54 572 GLN Y CA 1
ATOM 11681 C C . GLN H 8 572 ? 323.915 268.371 271.847 1.00 14.54 572 GLN Y C 1
ATOM 11682 O O . GLN H 8 572 ? 323.950 267.611 270.872 1.00 14.54 572 GLN Y O 1
ATOM 11688 N N . ARG H 8 573 ? 324.507 269.561 271.844 1.00 11.21 573 ARG Y N 1
ATOM 11689 C CA . ARG H 8 573 ? 325.143 270.093 270.650 1.00 11.21 573 ARG Y CA 1
ATOM 11690 C C . ARG H 8 573 ? 326.566 269.590 270.443 1.00 11.21 573 ARG Y C 1
ATOM 11691 O O . ARG H 8 573 ? 327.010 269.514 269.294 1.00 11.21 573 ARG Y O 1
ATOM 11699 N N . LEU H 8 574 ? 327.300 269.253 271.512 1.00 14.00 574 LEU Y N 1
ATOM 11700 C CA . LEU H 8 574 ? 328.740 269.030 271.411 1.00 14.00 574 LEU Y CA 1
ATOM 11701 C C . LEU H 8 574 ? 329.257 267.710 271.979 1.00 14.00 574 LEU Y C 1
ATOM 11702 O O . LEU H 8 574 ? 330.448 267.430 271.818 1.00 14.00 574 LEU Y O 1
ATOM 11707 N N . GLY H 8 575 ? 328.430 266.899 272.624 1.00 15.79 575 GLY Y N 1
ATOM 11708 C CA . GLY H 8 575 ? 328.846 265.569 273.051 1.00 15.79 575 GLY Y CA 1
ATOM 11709 C C . GLY H 8 575 ? 329.242 265.489 274.513 1.00 15.79 575 GLY Y C 1
ATOM 11710 O O . GLY H 8 575 ? 328.799 266.272 275.353 1.00 15.79 575 GLY Y O 1
ATOM 11711 N N . TRP H 8 576 ? 330.090 264.504 274.817 1.00 17.14 576 TRP Y N 1
ATOM 11712 C CA . TRP H 8 576 ? 330.461 264.171 276.191 1.00 17.14 576 TRP Y CA 1
ATOM 11713 C C . TRP H 8 576 ? 331.844 264.717 276.509 1.00 17.14 576 TRP Y C 1
ATOM 11714 O O . TRP H 8 576 ? 332.828 264.309 275.885 1.00 17.14 576 TRP Y O 1
ATOM 11725 N N . PHE H 8 577 ? 331.920 265.633 277.475 1.00 18.36 577 PHE Y N 1
ATOM 11726 C CA . PHE H 8 577 ? 333.157 266.315 277.842 1.00 18.36 577 PHE Y CA 1
ATOM 11727 C C . PHE H 8 577 ? 333.510 266.017 279.294 1.00 18.36 577 PHE Y C 1
ATOM 11728 O O . PHE H 8 577 ? 332.658 265.611 280.090 1.00 18.36 577 PHE Y O 1
ATOM 11736 N N . ILE H 8 578 ? 334.769 266.286 279.638 1.00 19.49 578 ILE Y N 1
ATOM 11737 C CA . ILE H 8 578 ? 335.347 265.953 280.937 1.00 19.49 578 ILE Y CA 1
ATOM 11738 C C . ILE H 8 578 ? 335.776 267.231 281.632 1.00 19.49 578 ILE Y C 1
ATOM 11739 O O . ILE H 8 578 ? 336.470 268.062 281.035 1.00 19.49 578 ILE Y O 1
ATOM 11744 N N . LEU H 8 579 ? 335.379 267.378 282.898 1.00 17.86 579 LEU Y N 1
ATOM 11745 C CA . LEU H 8 579 ? 335.777 268.497 283.749 1.00 17.86 579 LEU Y CA 1
ATOM 11746 C C . LEU H 8 579 ? 336.428 267.939 285.005 1.00 17.86 579 LEU Y C 1
ATOM 11747 O O . LEU H 8 579 ? 335.752 267.323 285.836 1.00 17.86 579 LEU Y O 1
ATOM 11752 N N . PHE H 8 580 ? 337.733 268.152 285.138 1.00 21.60 580 PHE Y N 1
ATOM 11753 C CA . PHE H 8 580 ? 338.442 267.848 286.370 1.00 21.60 580 PHE Y CA 1
ATOM 11754 C C . PHE H 8 580 ? 338.410 269.066 287.278 1.00 21.60 580 PHE Y C 1
ATOM 11755 O O . PHE H 8 580 ? 338.325 270.205 286.812 1.00 21.60 580 PHE Y O 1
ATOM 11763 N N . PHE H 8 581 ? 338.490 268.820 288.583 1.00 19.15 581 PHE Y N 1
ATOM 11764 C CA . PHE H 8 581 ? 338.342 269.881 289.566 1.00 19.15 581 PHE Y CA 1
ATOM 11765 C C . PHE H 8 581 ? 339.656 270.584 289.897 1.00 19.15 581 PHE Y C 1
ATOM 11766 O O . PHE H 8 581 ? 339.733 271.267 290.923 1.00 19.15 581 PHE Y O 1
ATOM 11774 N N . LYS H 8 582 ? 340.684 270.444 289.060 1.00 19.01 582 LYS Y N 1
ATOM 11775 C CA . LYS H 8 582 ? 341.921 271.196 289.235 1.00 19.01 582 LYS Y CA 1
ATOM 11776 C C . LYS H 8 582 ? 342.034 272.387 288.293 1.00 19.01 582 LYS Y C 1
ATOM 11777 O O . LYS H 8 582 ? 342.895 273.244 288.510 1.00 19.01 582 LYS Y O 1
ATOM 11783 N N . GLU H 8 583 ? 341.189 272.474 287.266 1.00 17.62 583 GLU Y N 1
ATOM 11784 C CA . GLU H 8 583 ? 341.364 273.510 286.256 1.00 17.62 583 GLU Y CA 1
ATOM 11785 C C . GLU H 8 583 ? 340.911 274.881 286.730 1.00 17.62 583 GLU Y C 1
ATOM 11786 O O . GLU H 8 583 ? 341.406 275.892 286.222 1.00 17.62 583 GLU Y O 1
ATOM 11792 N N . MET H 8 584 ? 339.974 274.947 287.672 1.00 17.71 584 MET Y N 1
ATOM 11793 C CA . MET H 8 584 ? 339.380 276.227 288.034 1.00 17.71 584 MET Y CA 1
ATOM 11794 C C . MET H 8 584 ? 340.422 277.142 288.658 1.00 17.71 584 MET Y C 1
ATOM 11795 O O . MET H 8 584 ? 341.107 276.760 289.611 1.00 17.71 584 MET Y O 1
ATOM 11800 N N . LYS H 8 585 ? 340.535 278.355 288.121 1.00 17.88 585 LYS Y N 1
ATOM 11801 C CA . LYS H 8 585 ? 341.482 279.334 288.638 1.00 17.88 585 LYS Y CA 1
ATOM 11802 C C . LYS H 8 585 ? 340.864 280.133 289.782 1.00 17.88 585 LYS Y C 1
ATOM 11803 O O . LYS H 8 585 ? 341.374 280.112 290.906 1.00 17.88 585 LYS Y O 1
ATOM 11809 N N . GLU H 8 586 ? 339.761 280.825 289.514 1.00 17.40 586 GLU Y N 1
ATOM 11810 C CA . GLU H 8 586 ? 338.985 281.533 290.518 1.00 17.40 586 GLU Y CA 1
ATOM 11811 C C . GLU H 8 586 ? 337.578 280.963 290.523 1.00 17.40 586 GLU Y C 1
ATOM 11812 O O . GLU H 8 586 ? 337.175 280.248 289.604 1.00 17.40 586 GLU Y O 1
ATOM 11818 N N . ILE H 8 587 ? 336.830 281.275 291.576 1.00 17.68 587 ILE Y N 1
ATOM 11819 C CA . ILE H 8 587 ? 335.490 280.735 291.775 1.00 17.68 587 ILE Y CA 1
ATOM 11820 C C . ILE H 8 587 ? 334.579 281.847 292.274 1.00 17.68 587 ILE Y C 1
ATOM 11821 O O . ILE H 8 587 ? 335.002 282.722 293.037 1.00 17.68 587 ILE Y O 1
ATOM 11826 N N . GLN H 8 588 ? 333.329 281.818 291.824 1.00 18.21 588 GLN Y N 1
ATOM 11827 C CA . GLN H 8 588 ? 332.280 282.667 292.357 1.00 18.21 588 GLN Y CA 1
ATOM 11828 C C . GLN H 8 588 ? 330.979 281.887 292.312 1.00 18.21 588 GLN Y C 1
ATOM 11829 O O . GLN H 8 588 ? 330.808 281.000 291.475 1.00 18.21 588 GLN Y O 1
ATOM 11835 N N . ILE H 8 589 ? 330.064 282.223 293.216 1.00 17.42 589 ILE Y N 1
ATOM 11836 C CA . ILE H 8 589 ? 328.693 281.738 293.148 1.00 17.42 589 ILE Y CA 1
ATOM 11837 C C . ILE H 8 589 ? 327.767 282.878 293.539 1.00 17.42 589 ILE Y C 1
ATOM 11838 O O . ILE H 8 589 ? 328.166 283.813 294.241 1.00 17.42 589 ILE Y O 1
ATOM 11843 N N . THR H 8 590 ? 326.528 282.810 293.056 1.00 21.08 590 THR Y N 1
ATOM 11844 C CA . THR H 8 590 ? 325.560 283.885 293.221 1.00 21.08 590 THR Y CA 1
ATOM 11845 C C . THR H 8 590 ? 324.242 283.326 293.728 1.00 21.08 590 THR Y C 1
ATOM 11846 O O . THR H 8 590 ? 323.765 282.304 293.227 1.00 21.08 590 THR Y O 1
ATOM 11850 N N . GLN H 8 591 ? 323.663 284.002 294.724 1.00 22.32 591 GLN Y N 1
ATOM 11851 C CA . GLN H 8 591 ? 322.294 283.753 295.161 1.00 22.32 591 GLN Y CA 1
ATOM 11852 C C . GLN H 8 591 ? 321.289 284.703 294.525 1.00 22.32 591 GLN Y C 1
ATOM 11853 O O . GLN H 8 591 ? 320.080 284.498 294.684 1.00 22.32 591 GLN Y O 1
ATOM 11859 N N . LYS H 8 592 ? 321.757 285.747 293.836 1.00 25.17 592 LYS Y N 1
ATOM 11860 C CA . LYS H 8 592 ? 320.846 286.704 293.222 1.00 25.17 592 LYS Y CA 1
ATOM 11861 C C . LYS H 8 592 ? 319.959 286.032 292.185 1.00 25.17 592 LYS Y C 1
ATOM 11862 O O . LYS H 8 592 ? 318.751 286.282 292.136 1.00 25.17 592 LYS Y O 1
ATOM 11868 N N . MET H 8 593 ? 320.537 285.166 291.360 1.00 22.43 593 MET Y N 1
ATOM 11869 C CA . MET H 8 593 ? 319.831 284.622 290.213 1.00 22.43 593 MET Y CA 1
ATOM 11870 C C . MET H 8 593 ? 318.655 283.764 290.656 1.00 22.43 593 MET Y C 1
ATOM 11871 O O . MET H 8 593 ? 318.550 283.351 291.812 1.00 22.43 593 MET Y O 1
ATOM 11876 N N . ASN H 8 594 ? 317.753 283.503 289.709 1.00 22.62 594 ASN Y N 1
ATOM 11877 C CA . ASN H 8 594 ? 316.585 282.685 290.017 1.00 22.62 594 ASN Y CA 1
ATOM 11878 C C . ASN H 8 594 ? 316.979 281.238 290.285 1.00 22.62 594 ASN Y C 1
ATOM 11879 O O . ASN H 8 594 ? 316.437 280.604 291.198 1.00 22.62 594 ASN Y O 1
ATOM 11884 N N . HIS H 8 595 ? 317.913 280.700 289.507 1.00 17.88 595 HIS Y N 1
ATOM 11885 C CA . HIS H 8 595 ? 318.531 279.406 289.762 1.00 17.88 595 HIS Y CA 1
ATOM 11886 C C . HIS H 8 595 ? 319.971 279.612 290.208 1.00 17.88 595 HIS Y C 1
ATOM 11887 O O . HIS H 8 595 ? 320.589 280.637 289.922 1.00 17.88 595 HIS Y O 1
ATOM 11894 N N . THR H 8 596 ? 320.509 278.624 290.913 1.00 16.04 596 THR Y N 1
ATOM 11895 C CA . THR H 8 596 ? 321.875 278.723 291.404 1.00 16.04 596 THR Y CA 1
ATOM 11896 C C . THR H 8 596 ? 322.860 278.440 290.283 1.00 16.04 596 THR Y C 1
ATOM 11897 O O . THR H 8 596 ? 322.660 277.525 289.481 1.00 16.04 596 THR Y O 1
ATOM 11901 N N . TRP H 8 597 ? 323.937 279.217 290.246 1.00 15.11 597 TRP Y N 1
ATOM 11902 C CA . TRP H 8 597 ? 324.950 279.139 289.207 1.00 15.11 597 TRP Y CA 1
ATOM 11903 C C . TRP H 8 597 ? 326.292 278.775 289.823 1.00 15.11 597 TRP Y C 1
ATOM 11904 O O . TRP H 8 597 ? 326.437 278.680 291.042 1.00 15.11 597 TRP Y O 1
ATOM 11915 N N . LEU H 8 598 ? 327.275 278.543 288.958 1.00 14.63 598 LEU Y N 1
ATOM 11916 C CA . LEU H 8 598 ? 328.652 278.324 289.388 1.00 14.63 598 LEU Y CA 1
ATOM 11917 C C . LEU H 8 598 ? 329.552 278.848 288.282 1.00 14.63 598 LEU Y C 1
ATOM 11918 O O . LEU H 8 598 ? 329.600 278.266 287.194 1.00 14.63 598 LEU Y O 1
ATOM 11923 N N . ILE H 8 599 ? 330.219 279.944 288.546 1.00 13.25 599 ILE Y N 1
ATOM 11924 C CA . ILE H 8 599 ? 331.137 280.557 287.598 1.00 13.25 599 ILE Y CA 1
ATOM 11925 C C . ILE H 8 599 ? 332.535 280.063 287.919 1.00 13.25 599 ILE Y C 1
ATOM 11926 O O . ILE H 8 599 ? 332.862 279.811 289.080 1.00 13.25 599 ILE Y O 1
ATOM 11931 N N . PHE H 8 600 ? 333.370 279.907 286.896 1.00 13.86 600 PHE Y N 1
ATOM 11932 C CA . PHE H 8 600 ? 334.803 279.801 287.135 1.00 13.86 600 PHE Y CA 1
ATOM 11933 C C . PHE H 8 600 ? 335.538 280.107 285.837 1.00 13.86 600 PHE Y C 1
ATOM 11934 O O . PHE H 8 600 ? 334.933 280.441 284.814 1.00 13.86 600 PHE Y O 1
ATOM 11942 N N . LYS H 8 601 ? 336.859 279.998 285.902 1.00 17.97 601 LYS Y N 1
ATOM 11943 C CA . LYS H 8 601 ? 337.757 280.273 284.796 1.00 17.97 601 LYS Y CA 1
ATOM 11944 C C . LYS H 8 601 ? 338.598 279.034 284.538 1.00 17.97 601 LYS Y C 1
ATOM 11945 O O . LYS H 8 601 ? 338.997 278.346 285.481 1.00 17.97 601 LYS Y O 1
ATOM 11951 N N . VAL H 8 602 ? 338.848 278.739 283.262 1.00 18.87 602 VAL Y N 1
ATOM 11952 C CA . VAL H 8 602 ? 339.686 277.614 282.861 1.00 18.87 602 VAL Y CA 1
ATOM 11953 C C . VAL H 8 602 ? 340.610 278.088 281.753 1.00 18.87 602 VAL Y C 1
ATOM 11954 O O . VAL H 8 602 ? 340.245 278.937 280.938 1.00 18.87 602 VAL Y O 1
ATOM 11958 N N . ASP H 8 603 ? 341.818 277.524 281.724 1.00 21.91 603 ASP Y N 1
ATOM 11959 C CA . ASP H 8 603 ? 342.849 278.014 280.812 1.00 21.91 603 ASP Y CA 1
ATOM 11960 C C . ASP H 8 603 ? 342.541 277.653 279.362 1.00 21.91 603 ASP Y C 1
ATOM 11961 O O . ASP H 8 603 ? 342.681 278.493 278.465 1.00 21.91 603 ASP Y O 1
ATOM 11966 N N . SER H 8 604 ? 342.139 276.410 279.114 1.00 21.96 604 SER Y N 1
ATOM 11967 C CA . SER H 8 604 ? 341.840 275.911 277.778 1.00 21.96 604 SER Y CA 1
ATOM 11968 C C . SER H 8 604 ? 340.349 275.635 277.699 1.00 21.96 604 SER Y C 1
ATOM 11969 O O . SER H 8 604 ? 339.824 274.830 278.475 1.00 21.96 604 SER Y O 1
ATOM 11972 N N . ASN H 8 605 ? 339.674 276.291 276.765 1.00 21.89 605 ASN Y N 1
ATOM 11973 C CA . ASN H 8 605 ? 338.231 276.176 276.667 1.00 21.89 605 ASN Y CA 1
ATOM 11974 C C . ASN H 8 605 ? 337.852 275.055 275.707 1.00 21.89 605 ASN Y C 1
ATOM 11975 O O . ASN H 8 605 ? 338.654 274.597 274.892 1.00 21.89 605 ASN Y O 1
ATOM 11980 N N . ILE H 8 606 ? 336.604 274.610 275.826 1.00 18.61 606 ILE Y N 1
ATOM 11981 C CA . ILE H 8 606 ? 336.125 273.504 275.011 1.00 18.61 606 ILE Y CA 1
ATOM 11982 C C . ILE H 8 606 ? 335.970 273.919 273.550 1.00 18.61 606 ILE Y C 1
ATOM 11983 O O . ILE H 8 606 ? 336.253 273.133 272.640 1.00 18.61 606 ILE Y O 1
ATOM 11988 N N . THR H 8 607 ? 335.520 275.144 273.298 1.00 21.06 607 THR Y N 1
ATOM 11989 C CA . THR H 8 607 ? 335.230 275.596 271.943 1.00 21.06 607 THR Y CA 1
ATOM 11990 C C . THR H 8 607 ? 336.519 276.056 271.271 1.00 21.06 607 THR Y C 1
ATOM 11991 O O . THR H 8 607 ? 337.624 275.764 271.734 1.00 21.06 607 THR Y O 1
ATOM 11995 N N . PHE H 8 608 ? 336.384 276.767 270.151 1.00 22.54 608 PHE Y N 1
ATOM 11996 C CA . PHE H 8 608 ? 337.542 277.344 269.478 1.00 22.54 608 PHE Y CA 1
ATOM 11997 C C . PHE H 8 608 ? 338.260 278.271 270.444 1.00 22.54 608 PHE Y C 1
ATOM 11998 O O . PHE H 8 608 ? 337.664 279.219 270.963 1.00 22.54 608 PHE Y O 1
ATOM 12006 N N . ASN H 8 609 ? 339.542 278.005 270.685 1.00 24.10 609 ASN Y N 1
ATOM 12007 C CA . ASN H 8 609 ? 340.288 278.831 271.623 1.00 24.10 609 ASN Y CA 1
ATOM 12008 C C . ASN H 8 609 ? 340.483 280.252 271.115 1.00 24.10 609 ASN Y C 1
ATOM 12009 O O . ASN H 8 609 ? 340.741 281.153 271.918 1.00 24.10 609 ASN Y O 1
ATOM 12014 N N . SER H 8 610 ? 340.358 280.478 269.809 1.00 22.09 610 SER Y N 1
ATOM 12015 C CA . SER H 8 610 ? 340.688 281.785 269.260 1.00 22.09 610 SER Y CA 1
ATOM 12016 C C . SER H 8 610 ? 339.662 282.839 269.659 1.00 22.09 610 SER Y C 1
ATOM 12017 O O . SER H 8 610 ? 340.027 283.949 270.064 1.00 22.09 610 SER Y O 1
ATOM 12020 N N . ILE H 8 611 ? 338.378 282.512 269.560 1.00 22.06 611 ILE Y N 1
ATOM 12021 C CA . ILE H 8 611 ? 337.326 283.501 269.780 1.00 22.06 611 ILE Y CA 1
ATOM 12022 C C . ILE H 8 611 ? 336.950 283.612 271.250 1.00 22.06 611 ILE Y C 1
ATOM 12023 O O . ILE H 8 611 ? 336.639 284.703 271.733 1.00 22.06 611 ILE Y O 1
ATOM 12028 N N . SER H 8 612 ? 336.943 282.499 271.972 1.00 21.55 612 SER Y N 1
ATOM 12029 C CA . SER H 8 612 ? 336.404 282.491 273.318 1.00 21.55 612 SER Y CA 1
ATOM 12030 C C . SER H 8 612 ? 337.263 283.340 274.250 1.00 21.55 612 SER Y C 1
ATOM 12031 O O . SER H 8 612 ? 338.386 283.736 273.927 1.00 21.55 612 SER Y O 1
ATOM 12034 N N . LYS H 8 613 ? 336.706 283.623 275.423 1.00 20.93 613 LYS Y N 1
ATOM 12035 C CA . LYS H 8 613 ? 337.379 284.367 276.479 1.00 20.93 613 LYS Y CA 1
ATOM 12036 C C . LYS H 8 613 ? 337.340 283.584 277.788 1.00 20.93 613 LYS Y C 1
ATOM 12037 O O . LYS H 8 613 ? 337.192 284.147 278.875 1.00 20.93 613 LYS Y O 1
ATOM 12043 N N . ASP H 8 614 ? 337.471 282.256 277.667 1.00 20.11 614 ASP Y N 1
ATOM 12044 C CA . ASP H 8 614 ? 337.976 281.331 278.698 1.00 20.11 614 ASP Y CA 1
ATOM 12045 C C . ASP H 8 614 ? 337.406 281.565 280.099 1.00 20.11 614 ASP Y C 1
ATOM 12046 O O . ASP H 8 614 ? 338.129 281.470 281.088 1.00 20.11 614 ASP Y O 1
ATOM 12051 N N . THR H 8 615 ? 336.107 281.842 280.209 1.00 15.82 615 THR Y N 1
ATOM 12052 C CA . THR H 8 615 ? 335.391 281.740 281.477 1.00 15.82 615 THR Y CA 1
ATOM 12053 C C . THR H 8 615 ? 334.075 281.021 281.230 1.00 15.82 615 THR Y C 1
ATOM 12054 O O . THR H 8 615 ? 333.406 281.274 280.226 1.00 15.82 615 THR Y O 1
ATOM 12058 N N . ILE H 8 616 ? 333.702 280.133 282.150 1.00 12.57 616 ILE Y N 1
ATOM 12059 C CA . ILE H 8 616 ? 332.597 279.201 281.950 1.00 12.57 616 ILE Y CA 1
ATOM 12060 C C . ILE H 8 616 ? 331.655 279.293 283.140 1.00 12.57 616 ILE Y C 1
ATOM 12061 O O . ILE H 8 616 ? 332.098 279.304 284.296 1.00 12.57 616 ILE Y O 1
ATOM 12066 N N . ALA H 8 617 ? 330.351 279.333 282.856 1.00 12.55 617 ALA Y N 1
ATOM 12067 C CA . ALA H 8 617 ? 329.319 279.356 283.887 1.00 12.55 617 ALA Y CA 1
ATOM 12068 C C . ALA H 8 617 ? 328.406 278.155 283.705 1.00 12.55 617 ALA Y C 1
ATOM 12069 O O . ALA H 8 617 ? 327.810 277.983 282.635 1.00 12.55 617 ALA Y O 1
ATOM 12071 N N . LEU H 8 618 ? 328.286 277.337 284.749 1.00 11.56 618 LEU Y N 1
ATOM 12072 C CA . LEU H 8 618 ? 327.421 276.163 284.751 1.00 11.56 618 LEU Y CA 1
ATOM 12073 C C . LEU H 8 618 ? 326.279 276.400 285.725 1.00 11.56 618 LEU Y C 1
ATOM 12074 O O . LEU H 8 618 ? 326.520 276.655 286.908 1.00 11.56 618 LEU Y O 1
ATOM 12079 N N . GLU H 8 619 ? 325.047 276.314 285.238 1.00 14.51 619 GLU Y N 1
ATOM 12080 C CA . GLU H 8 619 ? 323.899 276.385 286.125 1.00 14.51 619 GLU Y CA 1
ATOM 12081 C C . GLU H 8 619 ? 323.638 275.015 286.728 1.00 14.51 619 GLU Y C 1
ATOM 12082 O O . GLU H 8 619 ? 323.961 273.985 286.136 1.00 14.51 619 GLU Y O 1
ATOM 12088 N N . PHE H 8 620 ? 323.074 275.012 287.929 1.00 14.43 620 PHE Y N 1
ATOM 12089 C CA . PHE H 8 620 ? 322.578 273.806 288.568 1.00 14.43 620 PHE Y CA 1
ATOM 12090 C C . PHE H 8 620 ? 321.105 274.021 288.874 1.00 14.43 620 PHE Y C 1
ATOM 12091 O O . PHE H 8 620 ? 320.702 275.129 289.234 1.00 14.43 620 PHE Y O 1
ATOM 12099 N N . THR H 8 621 ? 320.301 272.972 288.719 1.00 13.73 621 THR Y N 1
ATOM 12100 C CA . THR H 8 621 ? 318.854 273.109 288.788 1.00 13.73 621 THR Y CA 1
ATOM 12101 C C . THR H 8 621 ? 318.237 271.809 289.274 1.00 13.73 621 THR Y C 1
ATOM 12102 O O . THR H 8 621 ? 318.686 270.722 288.902 1.00 13.73 621 THR Y O 1
ATOM 12106 N N . GLY H 8 622 ? 317.196 271.933 290.092 1.00 15.06 622 GLY Y N 1
ATOM 12107 C CA . GLY H 8 622 ? 316.509 270.758 290.590 1.00 15.06 622 GLY Y CA 1
ATOM 12108 C C . GLY H 8 622 ? 317.417 269.915 291.457 1.00 15.06 622 GLY Y C 1
ATOM 12109 O O . GLY H 8 622 ? 318.255 270.430 292.212 1.00 15.06 622 GLY Y O 1
ATOM 12110 N N . ASP H 8 623 ? 317.278 268.592 291.312 1.00 12.95 623 ASP Y N 1
ATOM 12111 C CA . ASP H 8 623 ? 317.980 267.649 292.179 1.00 12.95 623 ASP Y CA 1
ATOM 12112 C C . ASP H 8 623 ? 319.484 267.870 292.162 1.00 12.95 623 ASP Y C 1
ATOM 12113 O O . ASP H 8 623 ? 320.153 267.620 293.174 1.00 12.95 623 ASP Y O 1
ATOM 12115 N N . ALA H 8 624 ? 320.011 268.385 291.043 1.00 14.20 624 ALA Y N 1
ATOM 12116 C CA . ALA H 8 624 ? 321.435 268.668 290.910 1.00 14.20 624 ALA Y CA 1
ATOM 12117 C C . ALA H 8 624 ? 321.973 269.418 292.115 1.00 14.20 624 ALA Y C 1
ATOM 12118 O O . ALA H 8 624 ? 323.044 269.077 292.632 1.00 14.20 624 ALA Y O 1
ATOM 12120 N N . LEU H 8 625 ? 321.204 270.390 292.617 1.00 14.87 625 LEU Y N 1
ATOM 12121 C CA . LEU H 8 625 ? 321.645 271.189 293.758 1.00 14.87 625 LEU Y CA 1
ATOM 12122 C C . LEU H 8 625 ? 322.008 270.314 294.946 1.00 14.87 625 LEU Y C 1
ATOM 12123 O O . LEU H 8 625 ? 323.118 270.396 295.482 1.00 14.87 625 LEU Y O 1
ATOM 12128 N N . GLU H 8 626 ? 321.089 269.445 295.357 1.00 13.98 626 GLU Y N 1
ATOM 12129 C CA . GLU H 8 626 ? 321.398 268.578 296.484 1.00 13.98 626 GLU Y CA 1
ATOM 12130 C C . GLU H 8 626 ? 322.458 267.557 296.102 1.00 13.98 626 GLU Y C 1
ATOM 12131 O O . GLU H 8 626 ? 323.275 267.160 296.940 1.00 13.98 626 GLU Y O 1
ATOM 12133 N N . GLN H 8 627 ? 322.479 267.137 294.835 1.00 13.66 627 GLN Y N 1
ATOM 12134 C CA . GLN H 8 627 ? 323.266 265.961 294.489 1.00 13.66 627 GLN Y CA 1
ATOM 12135 C C . GLN H 8 627 ? 324.691 266.321 294.096 1.00 13.66 627 GLN Y C 1
ATOM 12136 O O . GLN H 8 627 ? 325.622 265.580 294.424 1.00 13.66 627 GLN Y O 1
ATOM 12142 N N . SER H 8 628 ? 324.883 267.444 293.400 1.00 14.53 628 SER Y N 1
ATOM 12143 C CA . SER H 8 628 ? 326.171 267.776 292.798 1.00 14.53 628 SER Y CA 1
ATOM 12144 C C . SER H 8 628 ? 326.795 269.044 293.364 1.00 14.53 628 SER Y C 1
ATOM 12145 O O . SER H 8 628 ? 327.923 268.979 293.858 1.00 14.53 628 SER Y O 1
ATOM 12148 N N . PHE H 8 629 ? 326.099 270.189 293.318 1.00 14.83 629 PHE Y N 1
ATOM 12149 C CA . PHE H 8 629 ? 326.702 271.475 293.690 1.00 14.83 629 PHE Y CA 1
ATOM 12150 C C . PHE H 8 629 ? 327.294 271.440 295.093 1.00 14.83 629 PHE Y C 1
ATOM 12151 O O . PHE H 8 629 ? 328.349 272.030 295.363 1.00 14.83 629 PHE Y O 1
ATOM 12159 N N . PHE H 8 630 ? 326.664 270.680 295.975 1.00 15.54 630 PHE Y N 1
ATOM 12160 C CA . PHE H 8 630 ? 326.997 270.658 297.391 1.00 15.54 630 PHE Y CA 1
ATOM 12161 C C . PHE H 8 630 ? 328.158 269.709 297.654 1.00 15.54 630 PHE Y C 1
ATOM 12162 O O . PHE H 8 630 ? 329.047 270.002 298.465 1.00 15.54 630 PHE Y O 1
ATOM 12170 N N . LYS H 8 631 ? 328.190 268.594 296.927 1.00 15.86 631 LYS Y N 1
ATOM 12171 C CA . LYS H 8 631 ? 329.345 267.711 296.977 1.00 15.86 631 LYS Y CA 1
ATOM 12172 C C . LYS H 8 631 ? 330.592 268.429 296.467 1.00 15.86 631 LYS Y C 1
ATOM 12173 O O . LYS H 8 631 ? 331.677 268.329 297.064 1.00 15.86 631 LYS Y O 1
ATOM 12179 N N . ILE H 8 632 ? 330.448 269.186 295.379 1.00 14.26 632 ILE Y N 1
ATOM 12180 C CA . ILE H 8 632 ? 331.569 269.962 294.857 1.00 14.26 632 ILE Y CA 1
ATOM 12181 C C . ILE H 8 632 ? 332.001 271.002 295.886 1.00 14.26 632 ILE Y C 1
ATOM 12182 O O . ILE H 8 632 ? 333.198 271.288 296.045 1.00 14.26 632 ILE Y O 1
ATOM 12187 N N . LYS H 8 633 ? 331.036 271.586 296.599 1.00 15.83 633 LYS Y N 1
ATOM 12188 C CA . LYS H 8 633 ? 331.387 272.533 297.648 1.00 15.83 633 LYS Y CA 1
ATOM 12189 C C . LYS H 8 633 ? 332.236 271.870 298.732 1.00 15.83 633 LYS Y C 1
ATOM 12190 O O . LYS H 8 633 ? 333.217 272.456 299.216 1.00 15.83 633 LYS Y O 1
ATOM 12196 N N . ASN H 8 634 ? 331.862 270.654 299.134 1.00 18.08 634 ASN Y N 1
ATOM 12197 C CA . ASN H 8 634 ? 332.657 269.928 300.122 1.00 18.08 634 ASN Y CA 1
ATOM 12198 C C . ASN H 8 634 ? 334.080 269.715 299.626 1.00 18.08 634 ASN Y C 1
ATOM 12199 O O . ASN H 8 634 ? 335.049 269.838 300.395 1.00 18.08 634 ASN Y O 1
ATOM 12204 N N . TYR H 8 635 ? 334.220 269.379 298.343 1.00 17.52 635 TYR Y N 1
ATOM 12205 C CA . TYR H 8 635 ? 335.557 269.231 297.776 1.00 17.52 635 TYR Y CA 1
ATOM 12206 C C . TYR H 8 635 ? 336.354 270.522 297.921 1.00 17.52 635 TYR Y C 1
ATOM 12207 O O . TYR H 8 635 ? 337.524 270.500 298.343 1.00 17.52 635 TYR Y O 1
ATOM 12216 N N . PHE H 8 636 ? 335.725 271.659 297.606 1.00 21.14 636 PHE Y N 1
ATOM 12217 C CA . PHE H 8 636 ? 336.414 272.942 297.745 1.00 21.14 636 PHE Y CA 1
ATOM 12218 C C . PHE H 8 636 ? 336.863 273.180 299.174 1.00 21.14 636 PHE Y C 1
ATOM 12219 O O . PHE H 8 636 ? 337.953 273.721 299.402 1.00 21.14 636 PHE Y O 1
ATOM 12227 N N . GLU H 8 637 ? 336.022 272.828 300.149 1.00 24.62 637 GLU Y N 1
ATOM 12228 C CA . GLU H 8 637 ? 336.435 272.981 301.541 1.00 24.62 637 GLU Y CA 1
ATOM 12229 C C . GLU H 8 637 ? 337.694 272.184 301.816 1.00 24.62 637 GLU Y C 1
ATOM 12230 O O . GLU H 8 637 ? 338.674 272.718 302.347 1.00 24.62 637 GLU Y O 1
ATOM 12236 N N . GLU H 8 638 ? 337.689 270.900 301.452 1.00 23.44 638 GLU Y N 1
ATOM 12237 C CA . GLU H 8 638 ? 338.807 270.041 301.833 1.00 23.44 638 GLU Y CA 1
ATOM 12238 C C . GLU H 8 638 ? 340.110 270.528 301.208 1.00 23.44 638 GLU Y C 1
ATOM 12239 O O . GLU H 8 638 ? 341.167 270.467 301.846 1.00 23.44 638 GLU Y O 1
ATOM 12245 N N . ASN H 8 639 ? 340.061 271.026 299.974 1.00 22.28 639 ASN Y N 1
ATOM 12246 C CA . ASN H 8 639 ? 341.292 271.554 299.389 1.00 22.28 639 ASN Y CA 1
ATOM 12247 C C . ASN H 8 639 ? 341.644 272.941 299.899 1.00 22.28 639 ASN Y C 1
ATOM 12248 O O . ASN H 8 639 ? 342.767 273.397 299.668 1.00 22.28 639 ASN Y O 1
ATOM 12253 N N . GLN H 8 640 ? 340.710 273.626 300.560 1.00 25.85 640 GLN Y N 1
ATOM 12254 C CA . GLN H 8 640 ? 340.875 274.998 301.029 1.00 25.85 640 GLN Y CA 1
ATOM 12255 C C . GLN H 8 640 ? 341.050 275.991 299.887 1.00 25.85 640 GLN Y C 1
ATOM 12256 O O . GLN H 8 640 ? 341.484 277.123 300.117 1.00 25.85 640 GLN Y O 1
ATOM 12262 N N . ILE H 8 641 ? 340.725 275.607 298.651 1.00 23.66 641 ILE Y N 1
ATOM 12263 C CA . ILE H 8 641 ? 340.724 276.581 297.572 1.00 23.66 641 ILE Y CA 1
ATOM 12264 C C . ILE H 8 641 ? 339.599 277.573 297.825 1.00 23.66 641 ILE Y C 1
ATOM 12265 O O . ILE H 8 641 ? 338.539 277.221 298.357 1.00 23.66 641 ILE Y O 1
ATOM 12270 N N . LYS H 8 642 ? 339.821 278.824 297.441 1.00 23.22 642 LYS Y N 1
ATOM 12271 C CA . LYS H 8 642 ? 338.910 279.884 297.841 1.00 23.22 642 LYS Y CA 1
ATOM 12272 C C . LYS H 8 642 ? 337.649 279.876 296.997 1.00 23.22 642 LYS Y C 1
ATOM 12273 O O . LYS H 8 642 ? 337.713 279.866 295.765 1.00 23.22 642 LYS Y O 1
ATOM 12279 N N . TYR H 8 643 ? 336.504 279.896 297.675 1.00 20.19 643 TYR Y N 1
ATOM 12280 C CA . TYR H 8 643 ? 335.194 280.027 297.058 1.00 20.19 643 TYR Y CA 1
ATOM 12281 C C . TYR H 8 643 ? 334.581 281.333 297.534 1.00 20.19 643 TYR Y C 1
ATOM 12282 O O . TYR H 8 643 ? 334.582 281.618 298.735 1.00 20.19 643 TYR Y O 1
ATOM 12291 N N . GLU H 8 644 ? 334.079 282.127 296.593 1.00 19.32 644 GLU Y N 1
ATOM 12292 C CA . GLU H 8 644 ? 333.549 283.453 296.868 1.00 19.32 644 GLU Y CA 1
ATOM 12293 C C . GLU H 8 644 ? 332.059 283.493 296.571 1.00 19.32 644 GLU Y C 1
ATOM 12294 O O . GLU H 8 644 ? 331.534 282.690 295.795 1.00 19.32 644 GLU Y O 1
ATOM 12300 N N . TYR H 8 645 ? 331.385 284.439 297.215 1.00 15.28 645 TYR Y N 1
ATOM 12301 C CA . TYR H 8 645 ? 329.977 284.716 296.988 1.00 15.28 645 TYR Y CA 1
ATOM 12302 C C . TYR H 8 645 ? 329.867 286.090 296.359 1.00 15.28 645 TYR Y C 1
ATOM 12303 O O . TYR H 8 645 ? 330.465 287.046 296.860 1.00 15.28 645 TYR Y O 1
ATOM 12312 N N . GLN H 8 646 ? 329.115 286.187 295.270 1.00 18.92 646 GLN Y N 1
ATOM 12313 C CA . GLN H 8 646 ? 328.900 287.448 294.576 1.00 18.92 646 GLN Y CA 1
ATOM 12314 C C . GLN H 8 646 ? 327.442 287.844 294.765 1.00 18.92 646 GLN Y C 1
ATOM 12315 O O . GLN H 8 646 ? 326.540 287.108 294.353 1.00 18.92 646 GLN Y O 1
ATOM 12321 N N . VAL H 8 647 ? 327.216 289.000 295.392 1.00 20.15 647 VAL Y N 1
ATOM 12322 C CA . VAL H 8 647 ? 325.853 289.454 295.645 1.00 20.15 647 VAL Y CA 1
ATOM 12323 C C . VAL H 8 647 ? 325.249 290.076 294.396 1.00 20.15 647 VAL Y C 1
ATOM 12324 O O . VAL H 8 647 ? 324.112 289.765 294.026 1.00 20.15 647 VAL Y O 1
ATOM 12328 N N . ASP H 8 648 ? 325.981 290.960 293.729 1.00 18.69 648 ASP Y N 1
ATOM 12329 C CA . ASP H 8 648 ? 325.406 291.642 292.584 1.00 18.69 648 ASP Y CA 1
ATOM 12330 C C . ASP H 8 648 ? 325.336 290.694 291.393 1.00 18.69 648 ASP Y C 1
ATOM 12331 O O . ASP H 8 648 ? 325.800 289.553 291.443 1.00 18.69 648 ASP Y O 1
ATOM 12336 N N . ILE H 8 649 ? 324.739 291.172 290.315 1.00 18.08 649 ILE Y N 1
ATOM 12337 C CA . ILE H 8 649 ? 324.736 290.386 289.078 1.00 18.08 649 ILE Y CA 1
ATOM 12338 C C . ILE H 8 649 ? 326.149 290.374 288.498 1.00 18.08 649 ILE Y C 1
ATOM 12339 O O . ILE H 8 649 ? 326.820 291.421 288.518 1.00 18.08 649 ILE Y O 1
ATOM 12344 N N . PRO H 8 650 ? 326.667 289.241 288.002 1.00 15.57 650 PRO Y N 1
ATOM 12345 C CA . PRO H 8 650 ? 328.029 289.251 287.457 1.00 15.57 650 PRO Y CA 1
ATOM 12346 C C . PRO H 8 650 ? 328.145 290.166 286.251 1.00 15.57 650 PRO Y C 1
ATOM 12347 O O . PRO H 8 650 ? 327.195 290.350 285.489 1.00 15.57 650 PRO Y O 1
ATOM 12351 N N . ALA H 8 651 ? 329.337 290.738 286.085 1.00 16.01 651 ALA Y N 1
ATOM 12352 C CA . ALA H 8 651 ? 329.557 291.681 284.995 1.00 16.01 651 ALA Y CA 1
ATOM 12353 C C . ALA H 8 651 ? 329.382 291.012 283.639 1.00 16.01 651 ALA Y C 1
ATOM 12354 O O . ALA H 8 651 ? 328.819 291.610 282.714 1.00 16.01 651 ALA Y O 1
ATOM 12356 N N . ILE H 8 652 ? 329.852 289.771 283.503 1.00 16.30 652 ILE Y N 1
ATOM 12357 C CA . ILE H 8 652 ? 329.826 289.110 282.201 1.00 16.30 652 ILE Y CA 1
ATOM 12358 C C . ILE H 8 652 ? 328.391 288.894 281.736 1.00 16.30 652 ILE Y C 1
ATOM 12359 O O . ILE H 8 652 ? 328.089 289.009 280.542 1.00 16.30 652 ILE Y O 1
ATOM 12364 N N . PHE H 8 653 ? 327.483 288.584 282.666 1.00 16.70 653 PHE Y N 1
ATOM 12365 C CA . PHE H 8 653 ? 326.077 288.456 282.301 1.00 16.70 653 PHE Y CA 1
ATOM 12366 C C . PHE H 8 653 ? 325.536 289.771 281.766 1.00 16.70 653 PHE Y C 1
ATOM 12367 O O . PHE H 8 653 ? 324.699 289.785 280.861 1.00 16.70 653 PHE Y O 1
ATOM 12375 N N . GLN H 8 654 ? 326.000 290.890 282.314 1.00 17.71 654 GLN Y N 1
ATOM 12376 C CA . GLN H 8 654 ? 325.562 292.179 281.797 1.00 17.71 654 GLN Y CA 1
ATOM 12377 C C . GLN H 8 654 ? 326.211 292.497 280.456 1.00 17.71 654 GLN Y C 1
ATOM 12378 O O . GLN H 8 654 ? 325.641 293.248 279.657 1.00 17.71 654 GLN Y O 1
ATOM 12384 N N . GLU H 8 655 ? 327.394 291.944 280.189 1.00 18.68 655 GLU Y N 1
ATOM 12385 C CA . GLU H 8 655 ? 328.147 292.362 279.012 1.00 18.68 655 GLU Y CA 1
ATOM 12386 C C . GLU H 8 655 ? 327.475 291.921 277.716 1.00 18.68 655 GLU Y C 1
ATOM 12387 O O . GLU H 8 655 ? 327.473 292.668 276.732 1.00 18.68 655 GLU Y O 1
ATOM 12393 N N . SER H 8 656 ? 326.903 290.722 277.692 1.00 18.24 656 SER Y N 1
ATOM 12394 C CA . SER H 8 656 ? 326.467 290.102 276.449 1.00 18.24 656 SER Y CA 1
ATOM 12395 C C . SER H 8 656 ? 325.016 290.467 276.129 1.00 18.24 656 SER Y C 1
ATOM 12396 O O . SER H 8 656 ? 324.415 291.347 276.750 1.00 18.24 656 SER Y O 1
ATOM 12399 N N . GLN H 8 657 ? 324.448 289.784 275.135 1.00 16.97 657 GLN Y N 1
ATOM 12400 C CA . GLN H 8 657 ? 323.100 290.027 274.636 1.00 16.97 657 GLN Y CA 1
ATOM 12401 C C . GLN H 8 657 ? 322.168 288.863 274.924 1.00 16.97 657 GLN Y C 1
ATOM 12402 O O . GLN H 8 657 ? 321.076 289.058 275.459 1.00 16.97 657 GLN Y O 1
ATOM 12408 N N . ILE H 8 658 ? 322.567 287.643 274.563 1.00 14.04 658 ILE Y N 1
ATOM 12409 C CA . ILE H 8 658 ? 321.781 286.476 274.956 1.00 14.04 658 ILE Y CA 1
ATOM 12410 C C . ILE H 8 658 ? 321.748 286.353 276.475 1.00 14.04 658 ILE Y C 1
ATOM 12411 O O . ILE H 8 658 ? 320.779 285.834 277.055 1.00 14.04 658 ILE Y O 1
ATOM 12416 N N . ALA H 8 659 ? 322.792 286.838 277.146 1.00 16.26 659 ALA Y N 1
ATOM 12417 C CA . ALA H 8 659 ? 322.742 286.935 278.596 1.00 16.26 659 ALA Y CA 1
ATOM 12418 C C . ALA H 8 659 ? 321.575 287.808 279.037 1.00 16.26 659 ALA Y C 1
ATOM 12419 O O . ALA H 8 659 ? 320.892 287.496 280.018 1.00 16.26 659 ALA Y O 1
ATOM 12421 N N . LYS H 8 660 ? 321.318 288.899 278.311 1.00 18.11 660 LYS Y N 1
ATOM 12422 C CA . LYS H 8 660 ? 320.232 289.795 278.694 1.00 18.11 660 LYS Y CA 1
ATOM 12423 C C . LYS H 8 660 ? 318.872 289.122 278.541 1.00 18.11 660 LYS Y C 1
ATOM 12424 O O . LYS H 8 660 ? 317.985 289.319 279.378 1.00 18.11 660 LYS Y O 1
ATOM 12430 N N . LYS H 8 661 ? 318.674 288.341 277.476 1.00 18.59 661 LYS Y N 1
ATOM 12431 C CA . LYS H 8 661 ? 317.373 287.707 277.281 1.00 18.59 661 LYS Y CA 1
ATOM 12432 C C . LYS H 8 661 ? 317.179 286.469 278.140 1.00 18.59 661 LYS Y C 1
ATOM 12433 O O . LYS H 8 661 ? 316.037 286.016 278.267 1.00 18.59 661 LYS Y O 1
ATOM 12439 N N . GLN H 8 662 ? 318.249 285.890 278.702 1.00 17.72 662 GLN Y N 1
ATOM 12440 C CA . GLN H 8 662 ? 318.068 284.808 279.672 1.00 17.72 662 GLN Y CA 1
ATOM 12441 C C . GLN H 8 662 ? 318.059 285.280 281.123 1.00 17.72 662 GLN Y C 1
ATOM 12442 O O . GLN H 8 662 ? 317.625 284.514 281.989 1.00 17.72 662 GLN Y O 1
ATOM 12448 N N . ILE H 8 663 ? 318.544 286.489 281.419 1.00 17.17 663 ILE Y N 1
ATOM 12449 C CA . ILE H 8 663 ? 318.418 287.041 282.773 1.00 17.17 663 ILE Y CA 1
ATOM 12450 C C . ILE H 8 663 ? 317.093 287.765 282.952 1.00 17.17 663 ILE Y C 1
ATOM 12451 O O . ILE H 8 663 ? 316.526 287.757 284.046 1.00 17.17 663 ILE Y O 1
ATOM 12456 N N . LEU H 8 664 ? 316.605 288.431 281.904 1.00 19.94 664 LEU Y N 1
ATOM 12457 C CA . LEU H 8 664 ? 315.313 289.099 281.994 1.00 19.94 664 LEU Y CA 1
ATOM 12458 C C . LEU H 8 664 ? 314.226 288.102 282.358 1.00 19.94 664 LEU Y C 1
ATOM 12459 O O . LEU H 8 664 ? 313.414 288.345 283.257 1.00 19.94 664 LEU Y O 1
ATOM 12464 N N . ASN H 8 665 ? 314.222 286.960 281.689 1.00 23.78 665 ASN Y N 1
ATOM 12465 C CA . ASN H 8 665 ? 313.223 285.938 281.918 1.00 23.78 665 ASN Y CA 1
ATOM 12466 C C . ASN H 8 665 ? 313.633 285.041 283.078 1.00 23.78 665 ASN Y C 1
ATOM 12467 O O . ASN H 8 665 ? 314.130 285.522 284.097 1.00 23.78 665 ASN Y O 1
ATOM 12472 N N . ASN H 8 681 ? 311.482 299.813 272.304 1.00 16.18 681 ASN Y N 1
ATOM 12473 C CA . ASN H 8 681 ? 312.432 300.249 271.291 1.00 16.18 681 ASN Y CA 1
ATOM 12474 C C . ASN H 8 681 ? 311.797 300.258 269.903 1.00 16.18 681 ASN Y C 1
ATOM 12475 O O . ASN H 8 681 ? 311.769 301.289 269.235 1.00 16.18 681 ASN Y O 1
ATOM 12480 N N . GLU H 8 682 ? 311.297 299.102 269.464 1.00 14.69 682 GLU Y N 1
ATOM 12481 C CA . GLU H 8 682 ? 310.662 299.034 268.152 1.00 14.69 682 GLU Y CA 1
ATOM 12482 C C . GLU H 8 682 ? 309.395 299.873 268.108 1.00 14.69 682 GLU Y C 1
ATOM 12483 O O . GLU H 8 682 ? 309.126 300.539 267.105 1.00 14.69 682 GLU Y O 1
ATOM 12489 N N . GLN H 8 683 ? 308.591 299.846 269.170 1.00 16.69 683 GLN Y N 1
ATOM 12490 C CA . GLN H 8 683 ? 307.384 300.661 269.155 1.00 16.69 683 GLN Y CA 1
ATOM 12491 C C . GLN H 8 683 ? 307.727 302.139 269.040 1.00 16.69 683 GLN Y C 1
ATOM 12492 O O . GLN H 8 683 ? 306.973 302.905 268.431 1.00 16.69 683 GLN Y O 1
ATOM 12498 N N . PHE H 8 684 ? 308.870 302.552 269.588 1.00 16.57 684 PHE Y N 1
ATOM 12499 C CA . PHE H 8 684 ? 309.329 303.918 269.369 1.00 16.57 684 PHE Y CA 1
ATOM 12500 C C . PHE H 8 684 ? 309.638 304.147 267.896 1.00 16.57 684 PHE Y C 1
ATOM 12501 O O . PHE H 8 684 ? 309.368 305.223 267.353 1.00 16.57 684 PHE Y O 1
ATOM 12509 N N . PHE H 8 685 ? 310.184 303.131 267.232 1.00 15.76 685 PHE Y N 1
ATOM 12510 C CA . PHE H 8 685 ? 310.413 303.196 265.793 1.00 15.76 685 PHE Y CA 1
ATOM 12511 C C . PHE H 8 685 ? 309.107 303.426 265.038 1.00 15.76 685 PHE Y C 1
ATOM 12512 O O . PHE H 8 685 ? 309.023 304.303 264.163 1.00 15.76 685 PHE Y O 1
ATOM 12520 N N . ILE H 8 686 ? 308.071 302.656 265.377 1.00 15.07 686 ILE Y N 1
ATOM 12521 C CA . ILE H 8 686 ? 306.790 302.777 264.684 1.00 15.07 686 ILE Y CA 1
ATOM 12522 C C . ILE H 8 686 ? 306.168 304.139 264.954 1.00 15.07 686 ILE Y C 1
ATOM 12523 O O . ILE H 8 686 ? 305.621 304.783 264.043 1.00 15.07 686 ILE Y O 1
ATOM 12528 N N . SER H 8 687 ? 306.229 304.594 266.206 1.00 14.90 687 SER Y N 1
ATOM 12529 C CA . SER H 8 687 ? 305.697 305.908 266.534 1.00 14.90 687 SER Y CA 1
ATOM 12530 C C . SER H 8 687 ? 306.421 306.990 265.749 1.00 14.90 687 SER Y C 1
ATOM 12531 O O . SER H 8 687 ? 305.795 307.935 265.256 1.00 14.90 687 SER Y O 1
ATOM 12534 N N . TYR H 8 688 ? 307.737 306.855 265.588 1.00 17.48 688 TYR Y N 1
ATOM 12535 C CA . TYR H 8 688 ? 308.471 307.850 264.820 1.00 17.48 688 TYR Y CA 1
ATOM 12536 C C . TYR H 8 688 ? 308.028 307.862 263.366 1.00 17.48 688 TYR Y C 1
ATOM 12537 O O . TYR H 8 688 ? 307.853 308.936 262.774 1.00 17.48 688 TYR Y O 1
ATOM 12546 N N . ILE H 8 689 ? 307.855 306.683 262.764 1.00 16.48 689 ILE Y N 1
ATOM 12547 C CA . ILE H 8 689 ? 307.511 306.665 261.343 1.00 16.48 689 ILE Y CA 1
ATOM 12548 C C . ILE H 8 689 ? 306.133 307.273 261.127 1.00 16.48 689 ILE Y C 1
ATOM 12549 O O . ILE H 8 689 ? 305.943 308.100 260.226 1.00 16.48 689 ILE Y O 1
ATOM 12554 N N . GLU H 8 690 ? 305.148 306.879 261.939 1.00 17.78 690 GLU Y N 1
ATOM 12555 C CA . GLU H 8 690 ? 303.821 307.459 261.752 1.00 17.78 690 GLU Y CA 1
ATOM 12556 C C . GLU H 8 690 ? 303.832 308.950 262.047 1.00 17.78 690 GLU Y C 1
ATOM 12557 O O . GLU H 8 690 ? 303.106 309.720 261.397 1.00 17.78 690 GLU Y O 1
ATOM 12563 N N . SER H 8 691 ? 304.657 309.382 263.000 1.00 19.91 691 SER Y N 1
ATOM 12564 C CA . SER H 8 691 ? 304.738 310.802 263.301 1.00 19.91 691 SER Y CA 1
ATOM 12565 C C . SER H 8 691 ? 305.247 311.581 262.103 1.00 19.91 691 SER Y C 1
ATOM 12566 O O . SER H 8 691 ? 304.688 312.623 261.737 1.00 19.91 691 SER Y O 1
ATOM 12569 N N . LYS H 8 692 ? 306.310 311.090 261.474 1.00 22.68 692 LYS Y N 1
ATOM 12570 C CA . LYS H 8 692 ? 306.823 311.797 260.313 1.00 22.68 692 LYS Y CA 1
ATOM 12571 C C . LYS H 8 692 ? 305.832 311.751 259.162 1.00 22.68 692 LYS Y C 1
ATOM 12572 O O . LYS H 8 692 ? 305.738 312.717 258.397 1.00 22.68 692 LYS Y O 1
ATOM 12578 N N . GLN H 8 693 ? 305.074 310.660 259.028 1.00 20.13 693 GLN Y N 1
ATOM 12579 C CA . GLN H 8 693 ? 304.057 310.608 257.981 1.00 20.13 693 GLN Y CA 1
ATOM 12580 C C . GLN H 8 693 ? 303.030 311.714 258.172 1.00 20.13 693 GLN Y C 1
ATOM 12581 O O . GLN H 8 693 ? 302.707 312.451 257.233 1.00 20.13 693 GLN Y O 1
ATOM 12587 N N . LEU H 8 694 ? 302.530 311.866 259.397 1.00 22.58 694 LEU Y N 1
ATOM 12588 C CA . LEU H 8 694 ? 301.523 312.894 259.646 1.00 22.58 694 LEU Y CA 1
ATOM 12589 C C . LEU H 8 694 ? 302.105 314.295 259.475 1.00 22.58 694 LEU Y C 1
ATOM 12590 O O . LEU H 8 694 ? 301.455 315.185 258.903 1.00 22.58 694 LEU Y O 1
ATOM 12595 N N . MET H 8 695 ? 303.333 314.508 259.949 1.00 28.80 695 MET Y N 1
ATOM 12596 C CA . MET H 8 695 ? 303.945 315.825 259.822 1.00 28.80 695 MET Y CA 1
ATOM 12597 C C . MET H 8 695 ? 304.158 316.190 258.360 1.00 28.80 695 MET Y C 1
ATOM 12598 O O . MET H 8 695 ? 303.977 317.348 257.969 1.00 28.80 695 MET Y O 1
ATOM 12603 N N . ILE H 8 696 ? 304.546 315.217 257.536 1.00 26.28 696 ILE Y N 1
ATOM 12604 C CA . ILE H 8 696 ? 304.668 315.470 256.106 1.00 26.28 696 ILE Y CA 1
ATOM 12605 C C . ILE H 8 696 ? 303.299 315.750 255.506 1.00 26.28 696 ILE Y C 1
ATOM 12606 O O . ILE H 8 696 ? 303.164 316.562 254.583 1.00 26.28 696 ILE Y O 1
ATOM 12611 N N . LEU H 8 697 ? 302.264 315.079 256.013 1.00 26.55 697 LEU Y N 1
ATOM 12612 C CA . LEU H 8 697 ? 300.919 315.335 255.513 1.00 26.55 697 LEU Y CA 1
ATOM 12613 C C . LEU H 8 697 ? 300.484 316.766 255.784 1.00 26.55 697 LEU Y C 1
ATOM 12614 O O . LEU H 8 697 ? 299.726 317.338 254.993 1.00 26.55 697 LEU Y O 1
ATOM 12619 N N . ASN H 8 698 ? 300.927 317.354 256.898 1.00 29.90 698 ASN Y N 1
ATOM 12620 C CA . ASN H 8 698 ? 300.592 318.754 257.157 1.00 29.90 698 ASN Y CA 1
ATOM 12621 C C . ASN H 8 698 ? 301.104 319.653 256.036 1.00 29.90 698 ASN Y C 1
ATOM 12622 O O . ASN H 8 698 ? 300.340 320.426 255.447 1.00 29.90 698 ASN Y O 1
ATOM 12627 N N . GLN H 8 699 ? 302.393 319.558 255.724 1.00 34.97 699 GLN Y N 1
ATOM 12628 C CA . GLN H 8 699 ? 302.991 320.350 254.657 1.00 34.97 699 GLN Y CA 1
ATOM 12629 C C . GLN H 8 699 ? 304.395 319.827 254.385 1.00 34.97 699 GLN Y C 1
ATOM 12630 O O . GLN H 8 699 ? 305.193 319.677 255.315 1.00 34.97 699 GLN Y O 1
ATOM 12636 N N . MET H 8 700 ? 304.710 319.553 253.117 1.00 43.39 700 MET Y N 1
ATOM 12637 C CA . MET H 8 700 ? 306.049 319.080 252.781 1.00 43.39 700 MET Y CA 1
ATOM 12638 C C . MET H 8 700 ? 307.100 320.131 253.111 1.00 43.39 700 MET Y C 1
ATOM 12639 O O . MET H 8 700 ? 308.178 319.804 253.623 1.00 43.39 700 MET Y O 1
ATOM 12641 N N . LYS H 8 701 ? 306.806 321.400 252.823 1.00 45.74 701 LYS Y N 1
ATOM 12642 C CA . LYS H 8 701 ? 307.760 322.468 253.103 1.00 45.74 701 LYS Y CA 1
ATOM 12643 C C . LYS H 8 701 ? 308.000 322.621 254.601 1.00 45.74 701 LYS Y C 1
ATOM 12644 O O . LYS H 8 701 ? 309.147 322.735 255.048 1.00 45.74 701 LYS Y O 1
ATOM 12646 N N . ASP H 8 702 ? 306.929 322.613 255.394 1.00 46.63 702 ASP Y N 1
ATOM 12647 C CA . ASP H 8 702 ? 307.004 322.943 256.812 1.00 46.63 702 ASP Y CA 1
ATOM 12648 C C . ASP H 8 702 ? 307.186 321.723 257.710 1.00 46.63 702 ASP Y C 1
ATOM 12649 O O . ASP H 8 702 ? 307.140 321.867 258.936 1.00 46.63 702 ASP Y O 1
ATOM 12651 N N . LEU H 8 703 ? 307.394 320.534 257.143 1.00 38.84 703 LEU Y N 1
ATOM 12652 C CA . LEU H 8 703 ? 307.584 319.325 257.942 1.00 38.84 703 LEU Y CA 1
ATOM 12653 C C . LEU H 8 703 ? 309.047 319.187 258.371 1.00 38.84 703 LEU Y C 1
ATOM 12654 O O . LEU H 8 703 ? 309.751 318.244 258.009 1.00 38.84 703 LEU Y O 1
ATOM 12656 N N . LYS H 8 704 ? 309.497 320.161 259.163 1.00 38.08 704 LYS Y N 1
ATOM 12657 C CA . LYS H 8 704 ? 310.863 320.197 259.681 1.00 38.08 704 LYS Y CA 1
ATOM 12658 C C . LYS H 8 704 ? 310.872 320.638 261.138 1.00 38.08 704 LYS Y C 1
ATOM 12659 O O . LYS H 8 704 ? 311.706 321.451 261.551 1.00 38.08 704 LYS Y O 1
ATOM 12661 N N . LEU H 8 705 ? 309.942 320.114 261.940 1.00 39.14 705 LEU Y N 1
ATOM 12662 C CA . LEU H 8 705 ? 309.928 320.427 263.366 1.00 39.14 705 LEU Y CA 1
ATOM 12663 C C . LEU H 8 705 ? 311.193 319.922 264.045 1.00 39.14 705 LEU Y C 1
ATOM 12664 O O . LEU H 8 705 ? 312.001 320.709 264.551 1.00 39.14 705 LEU Y O 1
ATOM 12666 N N . SER H 8 706 ? 311.367 318.600 264.081 1.00 44.76 706 SER Y N 1
ATOM 12667 C CA . SER H 8 706 ? 312.630 317.972 264.457 1.00 44.76 706 SER Y CA 1
ATOM 12668 C C . SER H 8 706 ? 313.204 317.190 263.287 1.00 44.76 706 SER Y C 1
ATOM 12669 O O . SER H 8 706 ? 314.332 317.466 262.864 1.00 44.76 706 SER Y O 1
ATOM 12671 N N . ALA H 8 707 ? 312.442 316.237 262.745 1.00 42.68 707 ALA Y N 1
ATOM 12672 C CA . ALA H 8 707 ? 312.802 315.511 261.528 1.00 42.68 707 ALA Y CA 1
ATOM 12673 C C . ALA H 8 707 ? 314.194 314.906 261.621 1.00 42.68 707 ALA Y C 1
ATOM 12674 O O . ALA H 8 707 ? 314.921 314.900 260.634 1.00 42.68 707 ALA Y O 1
ATOM 12676 N N . TYR H 8 708 ? 314.599 314.471 262.820 1.00 45.98 708 TYR Y N 1
ATOM 12677 C CA . TYR H 8 708 ? 315.945 313.949 263.053 1.00 45.98 708 TYR Y CA 1
ATOM 12678 C C . TYR H 8 708 ? 316.070 313.326 264.442 1.00 45.98 708 TYR Y C 1
ATOM 12679 O O . TYR H 8 708 ? 315.063 313.076 265.113 1.00 45.98 708 TYR Y O 1
ATOM 12681 N N . LYS H 8 709 ? 317.309 313.066 264.875 1.00 44.54 709 LYS Y N 1
ATOM 12682 C CA . LYS H 8 709 ? 317.567 312.509 266.198 1.00 44.54 709 LYS Y CA 1
ATOM 12683 C C . LYS H 8 709 ? 317.026 313.380 267.324 1.00 44.54 709 LYS Y C 1
ATOM 12684 O O . LYS H 8 709 ? 316.835 312.878 268.437 1.00 44.54 709 LYS Y O 1
ATOM 12686 N N . ASN H 8 710 ? 316.790 314.672 267.076 1.00 46.51 710 ASN Y N 1
ATOM 12687 C CA . ASN H 8 710 ? 316.108 315.497 268.068 1.00 46.51 710 ASN Y CA 1
ATOM 12688 C C . ASN H 8 710 ? 314.733 314.937 268.408 1.00 46.51 710 ASN Y C 1
ATOM 12689 O O . ASN H 8 710 ? 314.249 315.122 269.530 1.00 46.51 710 ASN Y O 1
ATOM 12691 N N . LEU H 8 711 ? 314.094 314.249 267.457 1.00 42.23 711 LEU Y N 1
ATOM 12692 C CA . LEU H 8 711 ? 312.842 313.564 267.755 1.00 42.23 711 LEU Y CA 1
ATOM 12693 C C . LEU H 8 711 ? 313.020 312.568 268.893 1.00 42.23 711 LEU Y C 1
ATOM 12694 O O . LEU H 8 711 ? 312.142 312.433 269.753 1.00 42.23 711 LEU Y O 1
ATOM 12696 N N . TYR H 8 712 ? 314.159 311.871 268.926 1.00 39.84 712 TYR Y N 1
ATOM 12697 C CA . TYR H 8 712 ? 314.424 310.949 270.025 1.00 39.84 712 TYR Y CA 1
ATOM 12698 C C . TYR H 8 712 ? 314.506 311.678 271.358 1.00 39.84 712 TYR Y C 1
ATOM 12699 O O . TYR H 8 712 ? 314.160 311.106 272.398 1.00 39.84 712 TYR Y O 1
ATOM 12701 N N . GLU H 8 713 ? 314.952 312.940 271.353 1.00 45.66 713 GLU Y N 1
ATOM 12702 C CA . GLU H 8 713 ? 314.967 313.716 272.588 1.00 45.66 713 GLU Y CA 1
ATOM 12703 C C . GLU H 8 713 ? 313.561 314.003 273.098 1.00 45.66 713 GLU Y C 1
ATOM 12704 O O . GLU H 8 713 ? 313.401 314.332 274.278 1.00 45.66 713 GLU Y O 1
ATOM 12706 N N . GLN H 8 714 ? 312.545 313.903 272.235 1.00 48.56 714 GLN Y N 1
ATOM 12707 C CA . GLN H 8 714 ? 311.165 313.977 272.690 1.00 48.56 714 GLN Y CA 1
ATOM 12708 C C . GLN H 8 714 ? 310.698 312.682 273.340 1.00 48.56 714 GLN Y C 1
ATOM 12709 O O . GLN H 8 714 ? 309.718 312.702 274.092 1.00 48.56 714 GLN Y O 1
ATOM 12711 N N . MET H 8 715 ? 311.368 311.559 273.067 1.00 45.84 715 MET Y N 1
ATOM 12712 C CA . MET H 8 715 ? 310.981 310.302 273.700 1.00 45.84 715 MET Y CA 1
ATOM 12713 C C . MET H 8 715 ? 311.243 310.340 275.198 1.00 45.84 715 MET Y C 1
ATOM 12714 O O . MET H 8 715 ? 310.433 309.840 275.987 1.00 45.84 715 MET Y O 1
ATOM 12716 N N . GLN H 8 716 ? 312.369 310.932 275.607 1.00 48.07 716 GLN Y N 1
ATOM 12717 C CA . GLN H 8 716 ? 312.724 311.081 277.013 1.00 48.07 716 GLN Y CA 1
ATOM 12718 C C . GLN H 8 716 ? 312.296 312.429 277.578 1.00 48.07 716 GLN Y C 1
ATOM 12719 O O . GLN H 8 716 ? 312.966 312.969 278.469 1.00 48.07 716 GLN Y O 1
ATOM 12721 N N . ILE H 8 717 ? 311.191 312.984 277.078 1.00 54.61 717 ILE Y N 1
ATOM 12722 C CA . ILE H 8 717 ? 310.634 314.243 277.553 1.00 54.61 717 ILE Y CA 1
ATOM 12723 C C . ILE H 8 717 ? 309.544 314.025 278.594 1.00 54.61 717 ILE Y C 1
ATOM 12724 O O . ILE H 8 717 ? 308.580 314.795 278.657 1.00 54.61 717 ILE Y O 1
ATOM 12726 N N . SER H 8 718 ? 309.675 312.976 279.407 1.00 66.71 718 SER Y N 1
ATOM 12727 C CA . SER H 8 718 ? 308.628 312.636 280.365 1.00 66.71 718 SER Y CA 1
ATOM 12728 C C . SER H 8 718 ? 308.551 313.658 281.494 1.00 66.71 718 SER Y C 1
ATOM 12729 O O . SER H 8 718 ? 307.464 314.130 281.842 1.00 66.71 718 SER Y O 1
ATOM 12731 N N . GLN H 8 719 ? 309.690 314.004 282.086 1.00 69.07 719 GLN Y N 1
ATOM 12732 C CA . GLN H 8 719 ? 309.692 314.976 283.170 1.00 69.07 719 GLN Y CA 1
ATOM 12733 C C . GLN H 8 719 ? 309.304 316.347 282.633 1.00 69.07 719 GLN Y C 1
ATOM 12734 O O . GLN H 8 719 ? 309.853 316.806 281.627 1.00 69.07 719 GLN Y O 1
ATOM 12736 N N . ALA H 8 720 ? 308.362 317.002 283.315 1.00 65.53 720 ALA Y N 1
ATOM 12737 C CA . ALA H 8 720 ? 307.773 318.252 282.856 1.00 65.53 720 ALA Y CA 1
ATOM 12738 C C . ALA H 8 720 ? 307.714 319.256 283.998 1.00 65.53 720 ALA Y C 1
ATOM 12739 O O . ALA H 8 720 ? 307.725 318.895 285.177 1.00 65.53 720 ALA Y O 1
ATOM 12741 N N . ILE H 8 721 ? 307.664 320.534 283.620 1.00 59.02 721 ILE Y N 1
ATOM 12742 C CA . ILE H 8 721 ? 307.515 321.632 284.568 1.00 59.02 721 ILE Y CA 1
ATOM 12743 C C . ILE H 8 721 ? 307.197 322.929 283.832 1.00 59.02 721 ILE Y C 1
ATOM 12744 O O . ILE H 8 721 ? 307.881 323.273 282.865 1.00 59.02 721 ILE Y O 1
ATOM 12746 N N . THR H 8 722 ? 306.171 323.655 284.273 1.00 48.39 722 THR Y N 1
ATOM 12747 C CA . THR H 8 722 ? 305.831 324.925 283.643 1.00 48.39 722 THR Y CA 1
ATOM 12748 C C . THR H 8 722 ? 304.830 325.675 284.510 1.00 48.39 722 THR Y C 1
ATOM 12749 O O . THR H 8 722 ? 303.922 325.068 285.082 1.00 48.39 722 THR Y O 1
ATOM 12751 N N . PRO H 8 723 ? 305.010 326.992 284.604 1.00 42.31 723 PRO Y N 1
ATOM 12752 C CA . PRO H 8 723 ? 304.070 327.860 285.303 1.00 42.31 723 PRO Y CA 1
ATOM 12753 C C . PRO H 8 723 ? 304.385 329.317 284.993 1.00 42.31 723 PRO Y C 1
ATOM 12754 O O . PRO H 8 723 ? 305.535 329.746 285.139 1.00 42.31 723 PRO Y O 1
ATOM 12756 N N . VAL H 8 724 ? 303.377 330.083 284.574 1.00 37.49 724 VAL Y N 1
ATOM 12757 C CA . VAL H 8 724 ? 303.543 331.473 284.158 1.00 37.49 724 VAL Y CA 1
ATOM 12758 C C . VAL H 8 724 ? 302.745 332.367 285.094 1.00 37.49 724 VAL Y C 1
ATOM 12759 O O . VAL H 8 724 ? 301.524 332.218 285.210 1.00 37.49 724 VAL Y O 1
ATOM 12761 N N . GLU H 8 725 ? 303.432 333.296 285.747 1.00 35.45 725 GLU Y N 1
ATOM 12762 C CA . GLU H 8 725 ? 302.819 334.195 286.709 1.00 35.45 725 GLU Y CA 1
ATOM 12763 C C . GLU H 8 725 ? 302.428 335.512 286.046 1.00 35.45 725 GLU Y C 1
ATOM 12764 O O . GLU H 8 725 ? 302.845 335.827 284.930 1.00 35.45 725 GLU Y O 1
ATOM 12766 N N . ASN H 8 726 ? 301.621 336.294 286.768 1.00 34.30 726 ASN Y N 1
ATOM 12767 C CA . ASN H 8 726 ? 301.247 337.647 286.350 1.00 34.30 726 ASN Y CA 1
ATOM 12768 C C . ASN H 8 726 ? 300.551 337.639 284.993 1.00 34.30 726 ASN Y C 1
ATOM 12769 O O . ASN H 8 726 ? 300.729 338.543 284.175 1.00 34.30 726 ASN Y O 1
ATOM 12774 N N . HIS H 8 727 ? 299.755 336.604 284.759 1.00 29.39 727 HIS Y N 1
ATOM 12775 C CA . HIS H 8 727 ? 298.991 336.454 283.536 1.00 29.39 727 HIS Y CA 1
ATOM 12776 C C . HIS H 8 727 ? 297.631 335.905 283.941 1.00 29.39 727 HIS Y C 1
ATOM 12777 O O . HIS H 8 727 ? 297.293 335.865 285.128 1.00 29.39 727 HIS Y O 1
ATOM 12784 N N . ILE H 8 728 ? 296.844 335.481 282.960 1.00 25.99 728 ILE Y N 1
ATOM 12785 C CA . ILE H 8 728 ? 295.434 335.183 283.149 1.00 25.99 728 ILE Y CA 1
ATOM 12786 C C . ILE H 8 728 ? 295.130 333.847 282.490 1.00 25.99 728 ILE Y C 1
ATOM 12787 O O . ILE H 8 728 ? 295.300 333.699 281.275 1.00 25.99 728 ILE Y O 1
ATOM 12792 N N . GLY H 8 729 ? 294.635 332.898 283.278 1.00 20.14 729 GLY Y N 1
ATOM 12793 C CA . GLY H 8 729 ? 294.342 331.565 282.791 1.00 20.14 729 GLY Y CA 1
ATOM 12794 C C . GLY H 8 729 ? 292.901 331.361 282.367 1.00 20.14 729 GLY Y C 1
ATOM 12795 O O . GLY H 8 729 ? 291.993 331.389 283.202 1.00 20.14 729 GLY Y O 1
ATOM 12796 N N . VAL H 8 730 ? 292.684 331.136 281.077 1.00 16.11 730 VAL Y N 1
ATOM 12797 C CA . VAL H 8 730 ? 291.352 330.950 280.513 1.00 16.11 730 VAL Y CA 1
ATOM 12798 C C . VAL H 8 730 ? 291.050 329.462 280.446 1.00 16.11 730 VAL Y C 1
ATOM 12799 O O . VAL H 8 730 ? 291.938 328.654 280.158 1.00 16.11 730 VAL Y O 1
ATOM 12803 N N . ILE H 8 731 ? 289.790 329.099 280.697 1.00 13.32 731 ILE Y N 1
ATOM 12804 C CA . ILE H 8 731 ? 289.322 327.711 280.617 1.00 13.32 731 ILE Y CA 1
ATOM 12805 C C . ILE H 8 731 ? 288.121 327.708 279.674 1.00 13.32 731 ILE Y C 1
ATOM 12806 O O . ILE H 8 731 ? 286.980 327.917 280.093 1.00 13.32 731 ILE Y O 1
ATOM 12811 N N . LEU H 8 732 ? 288.369 327.447 278.393 1.00 9.79 732 LEU Y N 1
ATOM 12812 C CA . LEU H 8 732 ? 287.323 327.530 277.386 1.00 9.79 732 LEU Y CA 1
ATOM 12813 C C . LEU H 8 732 ? 286.347 326.363 277.510 1.00 9.79 732 LEU Y C 1
ATOM 12814 O O . LEU H 8 732 ? 286.525 325.445 278.312 1.00 9.79 732 LEU Y O 1
ATOM 12819 N N . VAL H 8 733 ? 285.283 326.423 276.708 1.00 9.09 733 VAL Y N 1
ATOM 12820 C CA . VAL H 8 733 ? 284.349 325.313 276.548 1.00 9.09 733 VAL Y CA 1
ATOM 12821 C C . VAL H 8 733 ? 283.851 325.296 275.111 1.00 9.09 733 VAL Y C 1
ATOM 12822 O O . VAL H 8 733 ? 283.052 326.150 274.720 1.00 9.09 733 VAL Y O 1
ATOM 12826 N N . ASN H 8 734 ? 284.274 324.308 274.330 1.00 10.45 734 ASN Y N 1
ATOM 12827 C CA . ASN H 8 734 ? 283.810 324.164 272.957 1.00 10.45 734 ASN Y CA 1
ATOM 12828 C C . ASN H 8 734 ? 282.425 323.524 272.974 1.00 10.45 734 ASN Y C 1
ATOM 12829 O O . ASN H 8 734 ? 281.759 323.465 274.010 1.00 10.45 734 ASN Y O 1
ATOM 12834 N N . GLY H 8 735 ? 281.963 323.069 271.812 1.00 10.87 735 GLY Y N 1
ATOM 12835 C CA . GLY H 8 735 ? 280.760 322.270 271.704 1.00 10.87 735 GLY Y CA 1
ATOM 12836 C C . GLY H 8 735 ? 279.890 322.731 270.561 1.00 10.87 735 GLY Y C 1
ATOM 12837 O O . GLY H 8 735 ? 279.668 323.932 270.400 1.00 10.87 735 GLY Y O 1
ATOM 12838 N N . SER H 8 736 ? 279.373 321.793 269.772 1.00 10.61 736 SER Y N 1
ATOM 12839 C CA . SER H 8 736 ? 278.521 322.142 268.644 1.00 10.61 736 SER Y CA 1
ATOM 12840 C C . SER H 8 736 ? 277.243 322.814 269.128 1.00 10.61 736 SER Y C 1
ATOM 12841 O O . SER H 8 736 ? 277.019 322.939 270.335 1.00 10.61 736 SER Y O 1
ATOM 12844 N N . TYR H 8 737 ? 276.403 323.261 268.203 1.00 13.80 737 TYR Y N 1
ATOM 12845 C CA . TYR H 8 737 ? 275.201 323.968 268.606 1.00 13.80 737 TYR Y CA 1
ATOM 12846 C C . TYR H 8 737 ? 274.264 323.030 269.351 1.00 13.80 737 TYR Y C 1
ATOM 12847 O O . TYR H 8 737 ? 274.171 321.839 269.049 1.00 13.80 737 TYR Y O 1
ATOM 12856 N N . CYS H 8 738 ? 273.554 323.589 270.325 1.00 15.15 738 CYS Y N 1
ATOM 12857 C CA . CYS H 8 738 ? 272.635 322.828 271.166 1.00 15.15 738 CYS Y CA 1
ATOM 12858 C C . CYS H 8 738 ? 273.345 321.652 271.831 1.00 15.15 738 CYS Y C 1
ATOM 12859 O O . CYS H 8 738 ? 272.829 320.536 271.887 1.00 15.15 738 CYS Y O 1
ATOM 12862 N N . SER H 8 739 ? 274.553 321.912 272.325 1.00 13.17 739 SER Y N 1
ATOM 12863 C CA . SER H 8 739 ? 275.291 320.961 273.137 1.00 13.17 739 SER Y CA 1
ATOM 12864 C C . SER H 8 739 ? 275.085 321.171 274.627 1.00 13.17 739 SER Y C 1
ATOM 12865 O O . SER H 8 739 ? 275.401 320.273 275.413 1.00 13.17 739 SER Y O 1
ATOM 12868 N N . GLY H 8 740 ? 274.579 322.327 275.039 1.00 12.63 740 GLY Y N 1
ATOM 12869 C CA . GLY H 8 740 ? 274.351 322.571 276.447 1.00 12.63 740 GLY Y CA 1
ATOM 12870 C C . GLY H 8 740 ? 275.622 322.936 277.174 1.00 12.63 740 GLY Y C 1
ATOM 12871 O O . GLY H 8 740 ? 276.017 322.258 278.126 1.00 12.63 740 GLY Y O 1
ATOM 12872 N N . LYS H 8 741 ? 276.260 324.018 276.736 1.00 12.29 741 LYS Y N 1
ATOM 12873 C CA . LYS H 8 741 ? 277.542 324.446 277.279 1.00 12.29 741 LYS Y CA 1
ATOM 12874 C C . LYS H 8 741 ? 277.430 325.601 278.255 1.00 12.29 741 LYS Y C 1
ATOM 12875 O O . LYS H 8 741 ? 278.220 325.673 279.199 1.00 12.29 741 LYS Y O 1
ATOM 12881 N N . ARG H 8 742 ? 276.482 326.511 278.045 1.00 13.12 742 ARG Y N 1
ATOM 12882 C CA . ARG H 8 742 ? 276.400 327.700 278.887 1.00 13.12 742 ARG Y CA 1
ATOM 12883 C C . ARG H 8 742 ? 276.120 327.330 280.339 1.00 13.12 742 ARG Y C 1
ATOM 12884 O O . ARG H 8 742 ? 276.857 327.728 281.254 1.00 13.12 742 ARG Y O 1
ATOM 12892 N N . LYS H 8 743 ? 275.078 326.536 280.570 1.00 13.81 743 LYS Y N 1
ATOM 12893 C CA . LYS H 8 743 ? 274.710 326.211 281.938 1.00 13.81 743 LYS Y CA 1
ATOM 12894 C C . LYS H 8 743 ? 275.752 325.326 282.592 1.00 13.81 743 LYS Y C 1
ATOM 12895 O O . LYS H 8 743 ? 275.931 325.386 283.808 1.00 13.81 743 LYS Y O 1
ATOM 12901 N N . PHE H 8 744 ? 276.458 324.511 281.810 1.00 12.08 744 PHE Y N 1
ATOM 12902 C CA . PHE H 8 744 ? 277.576 323.759 282.369 1.00 12.08 744 PHE Y CA 1
ATOM 12903 C C . PHE H 8 744 ? 278.656 324.695 282.889 1.00 12.08 744 PHE Y C 1
ATOM 12904 O O . PHE H 8 744 ? 279.200 324.484 283.979 1.00 12.08 744 PHE Y O 1
ATOM 12912 N N . ALA H 8 745 ? 278.988 325.732 282.118 1.00 12.83 745 ALA Y N 1
ATOM 12913 C CA . ALA H 8 745 ? 279.973 326.703 282.574 1.00 12.83 745 ALA Y CA 1
ATOM 12914 C C . ALA H 8 745 ? 279.511 327.379 283.855 1.00 12.83 745 ALA Y C 1
ATOM 12915 O O . ALA H 8 745 ? 280.297 327.555 284.796 1.00 12.83 745 ALA Y O 1
ATOM 12917 N N . GLU H 8 746 ? 278.228 327.744 283.918 1.00 13.70 746 GLU Y N 1
ATOM 12918 C CA . GLU H 8 746 ? 277.698 328.326 285.146 1.00 13.70 746 GLU Y CA 1
ATOM 12919 C C . GLU H 8 746 ? 277.773 327.339 286.304 1.00 13.70 746 GLU Y C 1
ATOM 12920 O O . GLU H 8 746 ? 278.008 327.734 287.449 1.00 13.70 746 GLU Y O 1
ATOM 12926 N N . ASN H 8 747 ? 277.552 326.054 286.037 1.00 12.64 747 ASN Y N 1
ATOM 12927 C CA . ASN H 8 747 ? 277.712 325.065 287.093 1.00 12.64 747 ASN Y CA 1
ATOM 12928 C C . ASN H 8 747 ? 279.157 324.977 287.540 1.00 12.64 747 ASN Y C 1
ATOM 12929 O O . ASN H 8 747 ? 279.431 324.663 288.702 1.00 12.64 747 ASN Y O 1
ATOM 12934 N N . LEU H 8 748 ? 280.090 325.243 286.634 1.00 14.04 748 LEU Y N 1
ATOM 12935 C CA . LEU H 8 748 ? 281.495 325.201 287.010 1.00 14.04 748 LEU Y CA 1
ATOM 12936 C C . LEU H 8 748 ? 281.869 326.391 287.879 1.00 14.04 748 LEU Y C 1
ATOM 12937 O O . LEU H 8 748 ? 282.635 326.240 288.836 1.00 14.04 748 LEU Y O 1
ATOM 12942 N N . ILE H 8 749 ? 281.352 327.583 287.566 1.00 16.98 749 ILE Y N 1
ATOM 12943 C CA . ILE H 8 749 ? 281.858 328.768 288.257 1.00 16.98 749 ILE Y CA 1
ATOM 12944 C C . ILE H 8 749 ? 281.497 328.746 289.730 1.00 16.98 749 ILE Y C 1
ATOM 12945 O O . ILE H 8 749 ? 282.184 329.358 290.554 1.00 16.98 749 ILE Y O 1
ATOM 12950 N N . ARG H 8 750 ? 280.425 328.052 290.088 1.00 17.83 750 ARG Y N 1
ATOM 12951 C CA . ARG H 8 750 ? 279.993 327.980 291.472 1.00 17.83 750 ARG Y CA 1
ATOM 12952 C C . ARG H 8 750 ? 281.002 327.264 292.369 1.00 17.83 750 ARG Y C 1
ATOM 12953 O O . ARG H 8 750 ? 280.901 327.371 293.595 1.00 17.83 750 ARG Y O 1
ATOM 12961 N N . PHE H 8 751 ? 281.982 326.565 291.797 1.00 18.19 751 PHE Y N 1
ATOM 12962 C CA . PHE H 8 751 ? 283.027 325.881 292.558 1.00 18.19 751 PHE Y CA 1
ATOM 12963 C C . PHE H 8 751 ? 284.093 326.886 292.971 1.00 18.19 751 PHE Y C 1
ATOM 12964 O O . PHE H 8 751 ? 285.070 327.115 292.258 1.00 18.19 751 PHE Y O 1
ATOM 12972 N N . GLY H 8 752 ? 283.902 327.491 294.139 1.00 26.16 752 GLY Y N 1
ATOM 12973 C CA . GLY H 8 752 ? 284.927 328.306 294.763 1.00 26.16 752 GLY Y CA 1
ATOM 12974 C C . GLY H 8 752 ? 285.695 327.572 295.848 1.00 26.16 752 GLY Y C 1
ATOM 12975 O O . GLY H 8 752 ? 286.668 328.104 296.387 1.00 26.16 752 GLY Y O 1
ATOM 12976 N N . SER H 8 753 ? 285.276 326.342 296.166 1.00 27.83 753 SER Y N 1
ATOM 12977 C CA . SER H 8 753 ? 285.818 325.639 297.325 1.00 27.83 753 SER Y CA 1
ATOM 12978 C C . SER H 8 753 ? 287.297 325.322 297.165 1.00 27.83 753 SER Y C 1
ATOM 12979 O O . SER H 8 753 ? 288.034 325.308 298.155 1.00 27.83 753 SER Y O 1
ATOM 12982 N N . ASP H 8 754 ? 287.751 325.066 295.944 1.00 30.32 754 ASP Y N 1
ATOM 12983 C CA . ASP H 8 754 ? 289.135 324.677 295.731 1.00 30.32 754 ASP Y CA 1
ATOM 12984 C C . ASP H 8 754 ? 290.060 325.860 296.017 1.00 30.32 754 ASP Y C 1
ATOM 12985 O O . ASP H 8 754 ? 289.625 326.946 296.404 1.00 30.32 754 ASP Y O 1
ATOM 12990 N N . ASN H 8 755 ? 291.362 325.638 295.828 1.00 40.56 755 ASN Y N 1
ATOM 12991 C CA . ASN H 8 755 ? 292.385 326.609 296.201 1.00 40.56 755 ASN Y CA 1
ATOM 12992 C C . ASN H 8 755 ? 292.588 327.707 295.165 1.00 40.56 755 ASN Y C 1
ATOM 12993 O O . ASN H 8 755 ? 293.521 328.502 295.312 1.00 40.56 755 ASN Y O 1
ATOM 12998 N N . ASN H 8 756 ? 291.739 327.788 294.140 1.00 42.43 756 ASN Y N 1
ATOM 12999 C CA . ASN H 8 756 ? 291.750 328.949 293.255 1.00 42.43 756 ASN Y CA 1
ATOM 13000 C C . ASN H 8 756 ? 290.926 330.088 293.855 1.00 42.43 756 ASN Y C 1
ATOM 13001 O O . ASN H 8 756 ? 291.368 331.241 293.892 1.00 42.43 756 ASN Y O 1
ATOM 13006 N N . LEU H 8 757 ? 289.706 329.768 294.290 1.00 43.28 757 LEU Y N 1
ATOM 13007 C CA . LEU H 8 757 ? 288.810 330.545 295.152 1.00 43.28 757 LEU Y CA 1
ATOM 13008 C C . LEU H 8 757 ? 288.155 331.763 294.528 1.00 43.28 757 LEU Y C 1
ATOM 13009 O O . LEU H 8 757 ? 287.032 332.090 294.915 1.00 43.28 757 LEU Y O 1
ATOM 13014 N N . ARG H 8 758 ? 288.756 332.354 293.499 1.00 40.40 758 ARG Y N 1
ATOM 13015 C CA . ARG H 8 758 ? 288.262 333.602 292.930 1.00 40.40 758 ARG Y CA 1
ATOM 13016 C C . ARG H 8 758 ? 288.455 333.505 291.434 1.00 40.40 758 ARG Y C 1
ATOM 13017 O O . ARG H 8 758 ? 289.575 333.304 290.954 1.00 40.40 758 ARG Y O 1
ATOM 13025 N N . LEU H 8 759 ? 287.359 333.660 290.713 1.00 33.00 759 LEU Y N 1
ATOM 13026 C CA . LEU H 8 759 ? 287.307 333.378 289.297 1.00 33.00 759 LEU Y CA 1
ATOM 13027 C C . LEU H 8 759 ? 286.217 334.253 288.715 1.00 33.00 759 LEU Y C 1
ATOM 13028 O O . LEU H 8 759 ? 285.206 334.519 289.369 1.00 33.00 759 LEU Y O 1
ATOM 13033 N N . HIS H 8 760 ? 286.427 334.692 287.486 1.00 28.24 760 HIS Y N 1
ATOM 13034 C CA . HIS H 8 760 ? 285.575 335.686 286.859 1.00 28.24 760 HIS Y CA 1
ATOM 13035 C C . HIS H 8 760 ? 284.711 335.008 285.810 1.00 28.24 760 HIS Y C 1
ATOM 13036 O O . HIS H 8 760 ? 285.228 334.383 284.882 1.00 28.24 760 HIS Y O 1
ATOM 13043 N N . LEU H 8 761 ? 283.399 335.115 285.974 1.00 23.90 761 LEU Y N 1
ATOM 13044 C CA . LEU H 8 761 ? 282.483 334.635 284.958 1.00 23.90 761 LEU Y CA 1
ATOM 13045 C C . LEU H 8 761 ? 282.773 335.323 283.633 1.00 23.90 761 LEU Y C 1
ATOM 13046 O O . LEU H 8 761 ? 283.399 336.384 283.573 1.00 23.90 761 LEU Y O 1
ATOM 13051 N N . TYR H 8 762 ? 282.333 334.690 282.556 1.00 24.27 762 TYR Y N 1
ATOM 13052 C CA . TYR H 8 762 ? 282.087 335.382 281.305 1.00 24.27 762 TYR Y CA 1
ATOM 13053 C C . TYR H 8 762 ? 280.621 335.199 280.953 1.00 24.27 762 TYR Y C 1
ATOM 13054 O O . TYR H 8 762 ? 280.132 334.067 280.879 1.00 24.27 762 TYR Y O 1
ATOM 13063 N N . LYS H 8 763 ? 279.931 336.315 280.748 1.00 28.12 763 LYS Y N 1
ATOM 13064 C CA . LYS H 8 763 ? 278.480 336.356 280.640 1.00 28.12 763 LYS Y CA 1
ATOM 13065 C C . LYS H 8 763 ? 278.102 336.847 279.253 1.00 28.12 763 LYS Y C 1
ATOM 13066 O O . LYS H 8 763 ? 278.637 337.854 278.781 1.00 28.12 763 LYS Y O 1
ATOM 13072 N N . PHE H 8 764 ? 277.198 336.125 278.603 1.00 34.24 764 PHE Y N 1
ATOM 13073 C CA . PHE H 8 764 ? 276.666 336.476 277.294 1.00 34.24 764 PHE Y CA 1
ATOM 13074 C C . PHE H 8 764 ? 275.229 336.961 277.416 1.00 34.24 764 PHE Y C 1
ATOM 13075 O O . PHE H 8 764 ? 274.608 336.901 278.478 1.00 34.24 764 PHE Y O 1
ATOM 13083 N N . ASP H 8 765 ? 274.711 337.451 276.292 1.00 35.21 765 ASP Y N 1
ATOM 13084 C CA . ASP H 8 765 ? 273.283 337.442 276.032 1.00 35.21 765 ASP Y CA 1
ATOM 13085 C C . ASP H 8 765 ? 273.102 337.273 274.529 1.00 35.21 765 ASP Y C 1
ATOM 13086 O O . ASP H 8 765 ? 274.022 337.516 273.744 1.00 35.21 765 ASP Y O 1
ATOM 13091 N N . LEU H 8 766 ? 271.902 336.836 274.139 1.00 31.38 766 LEU Y N 1
ATOM 13092 C CA . LEU H 8 766 ? 271.648 336.393 272.775 1.00 31.38 766 LEU Y CA 1
ATOM 13093 C C . LEU H 8 766 ? 271.789 337.511 271.740 1.00 31.38 766 LEU Y C 1
ATOM 13094 O O . LEU H 8 766 ? 272.075 337.233 270.566 1.00 31.38 766 LEU Y O 1
ATOM 13099 N N . ASN H 8 767 ? 271.605 338.766 272.135 1.00 35.70 767 ASN Y N 1
ATOM 13100 C CA . ASN H 8 767 ? 271.511 339.828 271.142 1.00 35.70 767 ASN Y CA 1
ATOM 13101 C C . ASN H 8 767 ? 272.880 340.305 270.678 1.00 35.70 767 ASN Y C 1
ATOM 13102 O O . ASN H 8 767 ? 273.074 340.552 269.482 1.00 35.70 767 ASN Y O 1
ATOM 13107 N N . GLU H 8 768 ? 273.838 340.454 271.600 1.00 34.39 768 GLU Y N 1
ATOM 13108 C CA . GLU H 8 768 ? 275.215 340.487 271.151 1.00 34.39 768 GLU Y CA 1
ATOM 13109 C C . GLU H 8 768 ? 275.513 339.206 270.390 1.00 34.39 768 GLU Y C 1
ATOM 13110 O O . GLU H 8 768 ? 276.010 339.253 269.259 1.00 34.39 768 GLU Y O 1
ATOM 13116 N N . MET H 8 769 ? 275.116 338.051 270.973 1.00 30.31 769 MET Y N 1
ATOM 13117 C CA . MET H 8 769 ? 275.521 336.724 270.485 1.00 30.31 769 MET Y CA 1
ATOM 13118 C C . MET H 8 769 ? 275.294 336.573 268.995 1.00 30.31 769 MET Y C 1
ATOM 13119 O O . MET H 8 769 ? 276.076 335.904 268.313 1.00 30.31 769 MET Y O 1
ATOM 13124 N N . SER H 8 770 ? 274.226 337.166 268.473 1.00 30.90 770 SER Y N 1
ATOM 13125 C CA . SER H 8 770 ? 274.033 337.140 267.031 1.00 30.90 770 SER Y CA 1
ATOM 13126 C C . SER H 8 770 ? 275.182 337.832 266.301 1.00 30.90 770 SER Y C 1
ATOM 13127 O O . SER H 8 770 ? 275.684 337.316 265.296 1.00 30.90 770 SER Y O 1
ATOM 13130 N N . GLU H 8 771 ? 275.632 338.984 266.803 1.00 28.97 771 GLU Y N 1
ATOM 13131 C CA . GLU H 8 771 ? 276.522 339.868 266.057 1.00 28.97 771 GLU Y CA 1
ATOM 13132 C C . GLU H 8 771 ? 277.999 339.707 266.411 1.00 28.97 771 GLU Y C 1
ATOM 13133 O O . GLU H 8 771 ? 278.815 340.521 265.969 1.00 28.97 771 GLU Y O 1
ATOM 13139 N N . LEU H 8 772 ? 278.375 338.684 267.170 1.00 29.15 772 LEU Y N 1
ATOM 13140 C CA . LEU H 8 772 ? 279.792 338.523 267.463 1.00 29.15 772 LEU Y CA 1
ATOM 13141 C C . LEU H 8 772 ? 280.546 338.053 266.228 1.00 29.15 772 LEU Y C 1
ATOM 13142 O O . LEU H 8 772 ? 279.982 337.494 265.283 1.00 29.15 772 LEU Y O 1
ATOM 13147 N N . THR H 8 773 ? 281.846 338.314 266.247 1.00 28.43 773 THR Y N 1
ATOM 13148 C CA . THR H 8 773 ? 282.775 337.806 265.256 1.00 28.43 773 THR Y CA 1
ATOM 13149 C C . THR H 8 773 ? 284.064 337.462 265.983 1.00 28.43 773 THR Y C 1
ATOM 13150 O O . THR H 8 773 ? 284.237 337.784 267.161 1.00 28.43 773 THR Y O 1
ATOM 13154 N N . GLU H 8 774 ? 284.964 336.775 265.280 1.00 28.07 774 GLU Y N 1
ATOM 13155 C CA . GLU H 8 774 ? 286.203 336.340 265.914 1.00 28.07 774 GLU Y CA 1
ATOM 13156 C C . GLU H 8 774 ? 287.017 337.530 266.402 1.00 28.07 774 GLU Y C 1
ATOM 13157 O O . GLU H 8 774 ? 287.573 337.502 267.505 1.00 28.07 774 GLU Y O 1
ATOM 13159 N N . LYS H 8 775 ? 287.079 338.594 265.602 1.00 28.05 775 LYS Y N 1
ATOM 13160 C CA . LYS H 8 775 ? 287.900 339.746 265.956 1.00 28.05 775 LYS Y CA 1
ATOM 13161 C C . LYS H 8 775 ? 287.345 340.470 267.181 1.00 28.05 775 LYS Y C 1
ATOM 13162 O O . LYS H 8 775 ? 288.082 340.753 268.132 1.00 28.05 775 LYS Y O 1
ATOM 13168 N N . SER H 8 776 ? 286.042 340.761 267.183 1.00 26.78 776 SER Y N 1
ATOM 13169 C CA . SER H 8 776 ? 285.444 341.533 268.269 1.00 26.78 776 SER Y CA 1
ATOM 13170 C C . SER H 8 776 ? 285.504 340.791 269.600 1.00 26.78 776 SER Y C 1
ATOM 13171 O O . SER H 8 776 ? 285.466 341.422 270.667 1.00 26.78 776 SER Y O 1
ATOM 13174 N N . TYR H 8 777 ? 285.581 339.461 269.549 1.00 23.60 777 TYR Y N 1
ATOM 13175 C CA . TYR H 8 777 ? 285.722 338.640 270.746 1.00 23.60 777 TYR Y CA 1
ATOM 13176 C C . TYR H 8 777 ? 286.880 339.134 271.610 1.00 23.60 777 TYR Y C 1
ATOM 13177 O O . TYR H 8 777 ? 286.702 339.454 272.796 1.00 23.60 777 TYR Y O 1
ATOM 13186 N N . LEU H 8 778 ? 288.050 339.295 270.982 1.00 24.52 778 LEU Y N 1
ATOM 13187 C CA . LEU H 8 778 ? 289.279 339.645 271.692 1.00 24.52 778 LEU Y CA 1
ATOM 13188 C C . LEU H 8 778 ? 289.132 340.980 272.419 1.00 24.52 778 LEU Y C 1
ATOM 13189 O O . LEU H 8 778 ? 289.490 341.117 273.605 1.00 24.52 778 LEU Y O 1
ATOM 13194 N N . SER H 8 779 ? 288.557 341.966 271.729 1.00 23.04 779 SER Y N 1
ATOM 13195 C CA . SER H 8 779 ? 288.261 343.241 272.365 1.00 23.04 779 SER Y CA 1
ATOM 13196 C C . SER H 8 779 ? 287.326 343.054 273.549 1.00 23.04 779 SER Y C 1
ATOM 13197 O O . SER H 8 779 ? 287.485 343.715 274.580 1.00 23.04 779 SER Y O 1
ATOM 13200 N N . GLY H 8 780 ? 286.345 342.157 273.421 1.00 21.32 780 GLY Y N 1
ATOM 13201 C CA . GLY H 8 780 ? 285.418 341.936 274.523 1.00 21.32 780 GLY Y CA 1
ATOM 13202 C C . GLY H 8 780 ? 286.105 341.457 275.789 1.00 21.32 780 GLY Y C 1
ATOM 13203 O O . GLY H 8 780 ? 285.824 341.949 276.890 1.00 21.32 780 GLY Y O 1
ATOM 13204 N N . LEU H 8 781 ? 287.018 340.492 275.656 1.00 22.87 781 LEU Y N 1
ATOM 13205 C CA . LEU H 8 781 ? 287.727 340.029 276.855 1.00 22.87 781 LEU Y CA 1
ATOM 13206 C C . LEU H 8 781 ? 288.567 341.143 277.458 1.00 22.87 781 LEU Y C 1
ATOM 13207 O O . LEU H 8 781 ? 288.628 341.286 278.690 1.00 22.87 781 LEU Y O 1
ATOM 13212 N N . LEU H 8 782 ? 289.246 341.932 276.614 1.00 21.01 782 LEU Y N 1
ATOM 13213 C CA . LEU H 8 782 ? 290.036 343.032 277.168 1.00 21.01 782 LEU Y CA 1
ATOM 13214 C C . LEU H 8 782 ? 289.149 344.016 277.927 1.00 21.01 782 LEU Y C 1
ATOM 13215 O O . LEU H 8 782 ? 289.532 344.528 278.991 1.00 21.01 782 LEU Y O 1
ATOM 13220 N N . LYS H 8 783 ? 287.949 344.275 277.403 1.00 19.95 783 LYS Y N 1
ATOM 13221 C CA . LYS H 8 783 ? 287.028 345.171 278.092 1.00 19.95 783 LYS Y CA 1
ATOM 13222 C C . LYS H 8 783 ? 286.631 344.610 279.444 1.00 19.95 783 LYS Y C 1
ATOM 13223 O O . LYS H 8 783 ? 286.538 345.356 280.423 1.00 19.95 783 LYS Y O 1
ATOM 13229 N N . PHE H 8 784 ? 286.372 343.305 279.520 1.00 22.33 784 PHE Y N 1
ATOM 13230 C CA . PHE H 8 784 ? 286.016 342.733 280.817 1.00 22.33 784 PHE Y CA 1
ATOM 13231 C C . PHE H 8 784 ? 287.160 342.887 281.810 1.00 22.33 784 PHE Y C 1
ATOM 13232 O O . PHE H 8 784 ? 286.938 343.223 282.986 1.00 22.33 784 PHE Y O 1
ATOM 13240 N N . ALA H 8 785 ? 288.392 342.652 281.352 1.00 21.05 785 ALA Y N 1
ATOM 13241 C CA . ALA H 8 785 ? 289.536 342.767 282.250 1.00 21.05 785 ALA Y CA 1
ATOM 13242 C C . ALA H 8 785 ? 289.667 344.181 282.793 1.00 21.05 785 ALA Y C 1
ATOM 13243 O O . ALA H 8 785 ? 289.917 344.373 283.990 1.00 21.05 785 ALA Y O 1
ATOM 13245 N N . SER H 8 786 ? 289.503 345.189 281.935 1.00 21.31 786 SER Y N 1
ATOM 13246 C CA . SER H 8 786 ? 289.556 346.560 282.439 1.00 21.31 786 SER Y CA 1
ATOM 13247 C C . SER H 8 786 ? 288.393 346.847 283.378 1.00 21.31 786 SER Y C 1
ATOM 13248 O O . SER H 8 786 ? 288.570 347.502 284.411 1.00 21.31 786 SER Y O 1
ATOM 13251 N N . GLU H 8 787 ? 287.196 346.361 283.037 1.00 21.61 787 GLU Y N 1
ATOM 13252 C CA . GLU H 8 787 ? 286.002 346.710 283.797 1.00 21.61 787 GLU Y CA 1
ATOM 13253 C C . GLU H 8 787 ? 286.074 346.196 285.226 1.00 21.61 787 GLU Y C 1
ATOM 13254 O O . GLU H 8 787 ? 285.742 346.927 286.166 1.00 21.61 787 GLU Y O 1
ATOM 13256 N N . LYS H 8 788 ? 286.506 344.949 285.419 1.00 23.12 788 LYS Y N 1
ATOM 13257 C CA . LYS H 8 788 ? 286.480 344.350 286.749 1.00 23.12 788 LYS Y CA 1
ATOM 13258 C C . LYS H 8 788 ? 287.791 344.485 287.516 1.00 23.12 788 LYS Y C 1
ATOM 13259 O O . LYS H 8 788 ? 287.846 344.062 288.675 1.00 23.12 788 LYS Y O 1
ATOM 13265 N N . LYS H 8 789 ? 288.822 345.100 286.933 1.00 27.03 789 LYS Y N 1
ATOM 13266 C CA . LYS H 8 789 ? 290.105 345.305 287.612 1.00 27.03 789 LYS Y CA 1
ATOM 13267 C C . LYS H 8 789 ? 290.649 343.984 288.157 1.00 27.03 789 LYS Y C 1
ATOM 13268 O O . LYS H 8 789 ? 291.084 343.877 289.305 1.00 27.03 789 LYS Y O 1
ATOM 13274 N N . ILE H 8 790 ? 290.614 342.964 287.304 1.00 27.10 790 ILE Y N 1
ATOM 13275 C CA . ILE H 8 790 ? 290.895 341.604 287.739 1.00 27.10 790 ILE Y CA 1
ATOM 13276 C C . ILE H 8 790 ? 292.368 341.461 288.103 1.00 27.10 790 ILE Y C 1
ATOM 13277 O O . ILE H 8 790 ? 293.253 341.981 287.411 1.00 27.10 790 ILE Y O 1
ATOM 13282 N N . GLN H 8 791 ? 292.637 340.768 289.206 1.00 33.40 791 GLN Y N 1
ATOM 13283 C CA . GLN H 8 791 ? 294.005 340.482 289.604 1.00 33.40 791 GLN Y CA 1
ATOM 13284 C C . GLN H 8 791 ? 294.518 339.251 288.858 1.00 33.40 791 GLN Y C 1
ATOM 13285 O O . GLN H 8 791 ? 293.766 338.537 288.191 1.00 33.40 791 GLN Y O 1
ATOM 13291 N N . ASN H 8 792 ? 295.823 339.001 288.980 1.00 35.60 792 ASN Y N 1
ATOM 13292 C CA . ASN H 8 792 ? 296.450 337.952 288.179 1.00 35.60 792 ASN Y CA 1
ATOM 13293 C C . ASN H 8 792 ? 295.993 336.559 288.600 1.00 35.60 792 ASN Y C 1
ATOM 13294 O O . ASN H 8 792 ? 295.879 335.662 287.757 1.00 35.60 792 ASN Y O 1
ATOM 13299 N N . THR H 8 793 ? 295.739 336.354 289.895 1.00 34.87 793 THR Y N 1
ATOM 13300 C CA . THR H 8 793 ? 295.458 335.010 290.395 1.00 34.87 793 THR Y CA 1
ATOM 13301 C C . THR H 8 793 ? 294.193 334.429 289.779 1.00 34.87 793 THR Y C 1
ATOM 13302 O O . THR H 8 793 ? 294.134 333.232 289.480 1.00 34.87 793 THR Y O 1
ATOM 13306 N N . ASP H 8 794 ? 293.172 335.251 289.588 1.00 33.96 794 ASP Y N 1
ATOM 13307 C CA . ASP H 8 794 ? 291.866 334.740 289.217 1.00 33.96 794 ASP Y CA 1
ATOM 13308 C C . ASP H 8 794 ? 291.846 334.307 287.752 1.00 33.96 794 ASP Y C 1
ATOM 13309 O O . ASP H 8 794 ? 292.746 334.620 286.967 1.00 33.96 794 ASP Y O 1
ATOM 13314 N N . VAL H 8 795 ? 290.792 333.572 287.390 1.00 28.19 795 VAL Y N 1
ATOM 13315 C CA . VAL H 8 795 ? 290.685 332.895 286.101 1.00 28.19 795 VAL Y CA 1
ATOM 13316 C C . VAL H 8 795 ? 289.278 333.087 285.549 1.00 28.19 795 VAL Y C 1
ATOM 13317 O O . VAL H 8 795 ? 288.364 333.523 286.249 1.00 28.19 795 VAL Y O 1
ATOM 13321 N N . ILE H 8 796 ? 289.117 332.738 284.270 1.00 21.35 796 ILE Y N 1
ATOM 13322 C CA . ILE H 8 796 ? 287.915 333.038 283.503 1.00 21.35 796 ILE Y CA 1
ATOM 13323 C C . ILE H 8 796 ? 287.330 331.733 282.994 1.00 21.35 796 ILE Y C 1
ATOM 13324 O O . ILE H 8 796 ? 288.041 330.749 282.768 1.00 21.35 796 ILE Y O 1
ATOM 13329 N N . VAL H 8 797 ? 286.014 331.730 282.829 1.00 20.09 797 VAL Y N 1
ATOM 13330 C CA . VAL H 8 797 ? 285.270 330.598 282.292 1.00 20.09 797 VAL Y CA 1
ATOM 13331 C C . VAL H 8 797 ? 284.453 331.157 281.132 1.00 20.09 797 VAL Y C 1
ATOM 13332 O O . VAL H 8 797 ? 283.342 331.662 281.321 1.00 20.09 797 VAL Y O 1
ATOM 13336 N N . ALA H 8 798 ? 285.002 331.071 279.926 1.00 16.53 798 ALA Y N 1
ATOM 13337 C CA . ALA H 8 798 ? 284.382 331.593 278.719 1.00 16.53 798 ALA Y CA 1
ATOM 13338 C C . ALA H 8 798 ? 283.889 330.435 277.868 1.00 16.53 798 ALA Y C 1
ATOM 13339 O O . ALA H 8 798 ? 284.563 329.408 277.753 1.00 16.53 798 ALA Y O 1
ATOM 13341 N N . SER H 8 799 ? 282.726 330.613 277.264 1.00 13.91 799 SER Y N 1
ATOM 13342 C CA . SER H 8 799 ? 282.038 329.572 276.507 1.00 13.91 799 SER Y CA 1
ATOM 13343 C C . SER H 8 799 ? 281.991 330.022 275.054 1.00 13.91 799 SER Y C 1
ATOM 13344 O O . SER H 8 799 ? 281.210 330.908 274.715 1.00 13.91 799 SER Y O 1
ATOM 13347 N N . VAL H 8 800 ? 282.822 329.430 274.201 1.00 14.67 800 VAL Y N 1
ATOM 13348 C CA . VAL H 8 800 ? 282.889 329.859 272.795 1.00 14.67 800 VAL Y CA 1
ATOM 13349 C C . VAL H 8 800 ? 281.632 329.409 272.062 1.00 14.67 800 VAL Y C 1
ATOM 13350 O O . VAL H 8 800 ? 281.228 328.239 272.190 1.00 14.67 800 VAL Y O 1
ATOM 13354 N N . PRO H 8 801 ? 280.971 330.278 271.299 1.00 17.31 801 PRO Y N 1
ATOM 13355 C CA . PRO H 8 801 ? 279.815 329.808 270.531 1.00 17.31 801 PRO Y CA 1
ATOM 13356 C C . PRO H 8 801 ? 280.278 328.854 269.452 1.00 17.31 801 PRO Y C 1
ATOM 13357 O O . PRO H 8 801 ? 281.473 328.681 269.225 1.00 17.31 801 PRO Y O 1
ATOM 13361 N N . HIS H 8 802 ? 279.323 328.311 268.701 1.00 17.26 802 HIS Y N 1
ATOM 13362 C CA . HIS H 8 802 ? 279.679 327.336 267.676 1.00 17.26 802 HIS Y CA 1
ATOM 13363 C C . HIS H 8 802 ? 280.266 327.983 266.426 1.00 17.26 802 HIS Y C 1
ATOM 13364 O O . HIS H 8 802 ? 281.071 327.355 265.732 1.00 17.26 802 HIS Y O 1
ATOM 13371 N N . PHE H 8 803 ? 279.871 329.213 266.104 1.00 21.16 803 PHE Y N 1
ATOM 13372 C CA . PHE H 8 803 ? 280.226 329.768 264.799 1.00 21.16 803 PHE Y CA 1
ATOM 13373 C C . PHE H 8 803 ? 281.672 330.250 264.723 1.00 21.16 803 PHE Y C 1
ATOM 13374 O O . PHE H 8 803 ? 282.275 330.180 263.646 1.00 21.16 803 PHE Y O 1
ATOM 13382 N N . ILE H 8 804 ? 282.250 330.747 265.819 1.00 19.34 804 ILE Y N 1
ATOM 13383 C CA . ILE H 8 804 ? 283.666 331.106 265.807 1.00 19.34 804 ILE Y CA 1
ATOM 13384 C C . ILE H 8 804 ? 284.517 329.843 265.847 1.00 19.34 804 ILE Y C 1
ATOM 13385 O O . ILE H 8 804 ? 284.183 328.869 266.534 1.00 19.34 804 ILE Y O 1
ATOM 13390 N N . ASN H 8 805 ? 285.637 329.860 265.126 1.00 19.45 805 ASN Y N 1
ATOM 13391 C CA . ASN H 8 805 ? 286.499 328.692 264.961 1.00 19.45 805 ASN Y CA 1
ATOM 13392 C C . ASN H 8 805 ? 287.797 328.886 265.726 1.00 19.45 805 ASN Y C 1
ATOM 13393 O O . ASN H 8 805 ? 288.551 329.821 265.445 1.00 19.45 805 ASN Y O 1
ATOM 13398 N N . THR H 8 806 ? 288.086 327.956 266.639 1.00 18.77 806 THR Y N 1
ATOM 13399 C CA . THR H 8 806 ? 289.179 328.135 267.590 1.00 18.77 806 THR Y CA 1
ATOM 13400 C C . THR H 8 806 ? 290.545 328.250 266.927 1.00 18.77 806 THR Y C 1
ATOM 13401 O O . THR H 8 806 ? 291.479 328.751 267.562 1.00 18.77 806 THR Y O 1
ATOM 13405 N N . LYS H 8 807 ? 290.695 327.798 265.682 1.00 23.46 807 LYS Y N 1
ATOM 13406 C CA . LYS H 8 807 ? 292.014 327.805 265.060 1.00 23.46 807 LYS Y CA 1
ATOM 13407 C C . LYS H 8 807 ? 292.544 329.225 264.920 1.00 23.46 807 LYS Y C 1
ATOM 13408 O O . LYS H 8 807 ? 293.666 329.530 265.349 1.00 23.46 807 LYS Y O 1
ATOM 13414 N N . ILE H 8 808 ? 291.740 330.119 264.340 1.00 23.76 808 ILE Y N 1
ATOM 13415 C CA . ILE H 8 808 ? 292.168 331.509 264.229 1.00 23.76 808 ILE Y CA 1
ATOM 13416 C C . ILE H 8 808 ? 292.323 332.134 265.614 1.00 23.76 808 ILE Y C 1
ATOM 13417 O O . ILE H 8 808 ? 293.142 333.040 265.803 1.00 23.76 808 ILE Y O 1
ATOM 13422 N N . LEU H 8 809 ? 291.574 331.650 266.610 1.00 22.19 809 LEU Y N 1
ATOM 13423 C CA . LEU H 8 809 ? 291.725 332.185 267.961 1.00 22.19 809 LEU Y CA 1
ATOM 13424 C C . LEU H 8 809 ? 293.104 331.881 268.529 1.00 22.19 809 LEU Y C 1
ATOM 13425 O O . LEU H 8 809 ? 293.753 332.756 269.110 1.00 22.19 809 LEU Y O 1
ATOM 13430 N N . ILE H 8 810 ? 293.564 330.641 268.388 1.00 22.78 810 ILE Y N 1
ATOM 13431 C CA . ILE H 8 810 ? 294.899 330.313 268.879 1.00 22.78 810 ILE Y CA 1
ATOM 13432 C C . ILE H 8 810 ? 295.948 331.050 268.055 1.00 22.78 810 ILE Y C 1
ATOM 13433 O O . ILE H 8 810 ? 296.987 331.478 268.585 1.00 22.78 810 ILE Y O 1
ATOM 13438 N N . ASP H 8 811 ? 295.691 331.216 266.752 1.00 28.42 811 ASP Y N 1
ATOM 13439 C CA . ASP H 8 811 ? 296.570 332.037 265.923 1.00 28.42 811 ASP Y CA 1
ATOM 13440 C C . ASP H 8 811 ? 296.721 333.433 266.505 1.00 28.42 811 ASP Y C 1
ATOM 13441 O O . ASP H 8 811 ? 297.827 333.979 266.557 1.00 28.42 811 ASP Y O 1
ATOM 13446 N N . TYR H 8 812 ? 295.616 334.025 266.956 1.00 30.83 812 TYR Y N 1
ATOM 13447 C CA . TYR H 8 812 ? 295.678 335.372 267.508 1.00 30.83 812 TYR Y CA 1
ATOM 13448 C C . TYR H 8 812 ? 296.293 335.392 268.900 1.00 30.83 812 TYR Y C 1
ATOM 13449 O O . TYR H 8 812 ? 296.973 336.361 269.251 1.00 30.83 812 TYR Y O 1
ATOM 13458 N N . PHE H 8 813 ? 296.068 334.348 269.700 1.00 25.46 813 PHE Y N 1
ATOM 13459 C CA . PHE H 8 813 ? 296.715 334.278 271.006 1.00 25.46 813 PHE Y CA 1
ATOM 13460 C C . PHE H 8 813 ? 298.226 334.299 270.857 1.00 25.46 813 PHE Y C 1
ATOM 13461 O O . PHE H 8 813 ? 298.918 335.031 271.572 1.00 25.46 813 PHE Y O 1
ATOM 13469 N N . SER H 8 814 ? 298.754 333.517 269.917 1.00 29.98 814 SER Y N 1
ATOM 13470 C CA . SER H 8 814 ? 300.199 333.513 269.712 1.00 29.98 814 SER Y CA 1
ATOM 13471 C C . SER H 8 814 ? 300.687 334.755 268.972 1.00 29.98 814 SER Y C 1
ATOM 13472 O O . SER H 8 814 ? 301.798 335.225 269.234 1.00 29.98 814 SER Y O 1
ATOM 13475 N N . LYS H 8 815 ? 299.881 335.307 268.064 1.00 35.00 815 LYS Y N 1
ATOM 13476 C CA . LYS H 8 815 ? 300.356 336.381 267.195 1.00 35.00 815 LYS Y CA 1
ATOM 13477 C C . LYS H 8 815 ? 300.247 337.741 267.872 1.00 35.00 815 LYS Y C 1
ATOM 13478 O O . LYS H 8 815 ? 301.246 338.451 268.017 1.00 35.00 815 LYS Y O 1
ATOM 13484 N N . SER H 8 816 ? 299.031 338.127 268.259 1.00 37.46 816 SER Y N 1
ATOM 13485 C CA . SER H 8 816 ? 298.792 339.468 268.776 1.00 37.46 816 SER Y CA 1
ATOM 13486 C C . SER H 8 816 ? 299.637 339.727 270.012 1.00 37.46 816 SER Y C 1
ATOM 13487 O O . SER H 8 816 ? 299.775 338.869 270.887 1.00 37.46 816 SER Y O 1
ATOM 13490 N N . GLU H 8 817 ? 300.224 340.920 270.068 1.00 37.79 817 GLU Y N 1
ATOM 13491 C CA . GLU H 8 817 ? 301.103 341.251 271.180 1.00 37.79 817 GLU Y CA 1
ATOM 13492 C C . GLU H 8 817 ? 300.324 341.296 272.486 1.00 37.79 817 GLU Y C 1
ATOM 13493 O O . GLU H 8 817 ? 300.575 340.499 273.392 1.00 37.79 817 GLU Y O 1
ATOM 13499 N N . LYS H 8 818 ? 299.317 342.173 272.561 1.00 37.58 818 LYS Y N 1
ATOM 13500 C CA . LYS H 8 818 ? 298.654 342.488 273.828 1.00 37.58 818 LYS Y CA 1
ATOM 13501 C C . LYS H 8 818 ? 298.036 341.248 274.469 1.00 37.58 818 LYS Y C 1
ATOM 13502 O O . LYS H 8 818 ? 298.148 341.040 275.691 1.00 37.58 818 LYS Y O 1
ATOM 13508 N N . ILE H 8 819 ? 297.390 340.412 273.654 1.00 35.39 819 ILE Y N 1
ATOM 13509 C CA . ILE H 8 819 ? 296.729 339.216 274.166 1.00 35.39 819 ILE Y CA 1
ATOM 13510 C C . ILE H 8 819 ? 297.742 338.330 274.877 1.00 35.39 819 ILE Y C 1
ATOM 13511 O O . ILE H 8 819 ? 297.567 337.967 276.046 1.00 35.39 819 ILE Y O 1
ATOM 13516 N N . SER H 8 820 ? 298.841 338.008 274.194 1.00 37.12 820 SER Y N 1
ATOM 13517 C CA . SER H 8 820 ? 299.881 337.203 274.818 1.00 37.12 820 SER Y CA 1
ATOM 13518 C C . SER H 8 820 ? 300.522 337.934 275.989 1.00 37.12 820 SER Y C 1
ATOM 13519 O O . SER H 8 820 ? 301.010 337.292 276.927 1.00 37.12 820 SER Y O 1
ATOM 13522 N N . ASN H 8 821 ? 300.528 339.270 275.959 1.00 37.17 821 ASN Y N 1
ATOM 13523 C CA . ASN H 8 821 ? 301.116 340.030 277.055 1.00 37.17 821 ASN Y CA 1
ATOM 13524 C C . ASN H 8 821 ? 300.339 339.836 278.345 1.00 37.17 821 ASN Y C 1
ATOM 13525 O O . ASN H 8 821 ? 300.938 339.864 279.426 1.00 37.17 821 ASN Y O 1
ATOM 13530 N N . ALA H 8 822 ? 299.015 339.652 278.257 1.00 31.43 822 ALA Y N 1
ATOM 13531 C CA . ALA H 8 822 ? 298.191 339.547 279.455 1.00 31.43 822 ALA Y CA 1
ATOM 13532 C C . ALA H 8 822 ? 297.259 338.343 279.511 1.00 31.43 822 ALA Y C 1
ATOM 13533 O O . ALA H 8 822 ? 296.446 338.275 280.439 1.00 31.43 822 ALA Y O 1
ATOM 13535 N N . PHE H 8 823 ? 297.345 337.394 278.578 1.00 29.94 823 PHE Y N 1
ATOM 13536 C CA . PHE H 8 823 ? 296.430 336.258 278.574 1.00 29.94 823 PHE Y CA 1
ATOM 13537 C C . PHE H 8 823 ? 297.149 334.988 278.148 1.00 29.94 823 PHE Y C 1
ATOM 13538 O O . PHE H 8 823 ? 298.121 335.027 277.391 1.00 29.94 823 PHE Y O 1
ATOM 13546 N N . TYR H 8 824 ? 296.656 333.859 278.654 1.00 21.96 824 TYR Y N 1
ATOM 13547 C CA . TYR H 8 824 ? 297.089 332.542 278.207 1.00 21.96 824 TYR Y CA 1
ATOM 13548 C C . TYR H 8 824 ? 295.995 331.541 278.548 1.00 21.96 824 TYR Y C 1
ATOM 13549 O O . TYR H 8 824 ? 295.129 331.803 279.387 1.00 21.96 824 TYR Y O 1
ATOM 13558 N N . ILE H 8 825 ? 296.044 330.392 277.880 1.00 18.21 825 ILE Y N 1
ATOM 13559 C CA . ILE H 8 825 ? 294.984 329.390 277.925 1.00 18.21 825 ILE Y CA 1
ATOM 13560 C C . ILE H 8 825 ? 295.383 328.316 278.926 1.00 18.21 825 ILE Y C 1
ATOM 13561 O O . ILE H 8 825 ? 296.445 327.699 278.790 1.00 18.21 825 ILE Y O 1
ATOM 13566 N N . ARG H 8 826 ? 294.530 328.075 279.928 1.00 13.81 826 ARG Y N 1
ATOM 13567 C CA . ARG H 8 826 ? 294.792 326.974 280.849 1.00 13.81 826 ARG Y CA 1
ATOM 13568 C C . ARG H 8 826 ? 294.486 325.640 280.193 1.00 13.81 826 ARG Y C 1
ATOM 13569 O O . ARG H 8 826 ? 295.381 324.823 279.953 1.00 13.81 826 ARG Y O 1
ATOM 13577 N N . THR H 8 827 ? 293.219 325.422 279.873 1.00 12.15 827 THR Y N 1
ATOM 13578 C CA . THR H 8 827 ? 292.712 324.112 279.520 1.00 12.15 827 THR Y CA 1
ATOM 13579 C C . THR H 8 827 ? 291.508 324.334 278.624 1.00 12.15 827 THR Y C 1
ATOM 13580 O O . THR H 8 827 ? 290.910 325.411 278.625 1.00 12.15 827 THR Y O 1
ATOM 13584 N N . ILE H 8 828 ? 291.168 323.315 277.843 1.00 8.88 828 ILE Y N 1
ATOM 13585 C CA . ILE H 8 828 ? 290.065 323.386 276.898 1.00 8.88 828 ILE Y CA 1
ATOM 13586 C C . ILE H 8 828 ? 289.147 322.206 277.168 1.00 8.88 828 ILE Y C 1
ATOM 13587 O O . ILE H 8 828 ? 289.575 321.052 277.074 1.00 8.88 828 ILE Y O 1
ATOM 13592 N N . ALA H 8 829 ? 287.895 322.495 277.504 1.00 9.01 829 ALA Y N 1
ATOM 13593 C CA . ALA H 8 829 ? 286.861 321.488 277.685 1.00 9.01 829 ALA Y CA 1
ATOM 13594 C C . ALA H 8 829 ? 285.917 321.499 276.490 1.00 9.01 829 ALA Y C 1
ATOM 13595 O O . ALA H 8 829 ? 285.922 322.423 275.675 1.00 9.01 829 ALA Y O 1
ATOM 13597 N N . THR H 8 830 ? 285.099 320.451 276.388 1.00 7.27 830 THR Y N 1
ATOM 13598 C CA . THR H 8 830 ? 284.233 320.244 275.233 1.00 7.27 830 THR Y CA 1
ATOM 13599 C C . THR H 8 830 ? 282.899 319.678 275.698 1.00 7.27 830 THR Y C 1
ATOM 13600 O O . THR H 8 830 ? 282.656 319.505 276.894 1.00 7.27 830 THR Y O 1
ATOM 13604 N N . LYS H 8 831 ? 282.024 319.392 274.737 1.00 8.03 831 LYS Y N 1
ATOM 13605 C CA . LYS H 8 831 ? 280.672 318.931 275.015 1.00 8.03 831 LYS Y CA 1
ATOM 13606 C C . LYS H 8 831 ? 280.155 318.157 273.814 1.00 8.03 831 LYS Y C 1
ATOM 13607 O O . LYS H 8 831 ? 280.332 318.596 272.680 1.00 8.03 831 LYS Y O 1
ATOM 13613 N N . ILE H 8 832 ? 279.483 317.040 274.078 1.00 8.03 832 ILE Y N 1
ATOM 13614 C CA . ILE H 8 832 ? 278.792 316.245 273.067 1.00 8.03 832 ILE Y CA 1
ATOM 13615 C C . ILE H 8 832 ? 277.446 315.846 273.654 1.00 8.03 832 ILE Y C 1
ATOM 13616 O O . ILE H 8 832 ? 277.356 315.524 274.842 1.00 8.03 832 ILE Y O 1
ATOM 13621 N N . ASN H 8 833 ? 276.402 315.855 272.826 1.00 9.43 833 ASN Y N 1
ATOM 13622 C CA . ASN H 8 833 ? 275.051 315.477 273.238 1.00 9.43 833 ASN Y CA 1
ATOM 13623 C C . ASN H 8 833 ? 274.590 314.272 272.432 1.00 9.43 833 ASN Y C 1
ATOM 13624 O O . ASN H 8 833 ? 274.558 314.326 271.200 1.00 9.43 833 ASN Y O 1
ATOM 13629 N N . ILE H 8 834 ? 274.210 313.197 273.128 1.00 8.84 834 ILE Y N 1
ATOM 13630 C CA . ILE H 8 834 ? 273.775 311.978 272.444 1.00 8.84 834 ILE Y CA 1
ATOM 13631 C C . ILE H 8 834 ? 272.504 312.231 271.651 1.00 8.84 834 ILE Y C 1
ATOM 13632 O O . ILE H 8 834 ? 272.310 311.664 270.570 1.00 8.84 834 ILE Y O 1
ATOM 13637 N N . ASN H 8 835 ? 271.604 313.052 272.180 1.00 9.57 835 ASN Y N 1
ATOM 13638 C CA . ASN H 8 835 ? 270.363 313.301 271.464 1.00 9.57 835 ASN Y CA 1
ATOM 13639 C C . ASN H 8 835 ? 270.599 314.110 270.201 1.00 9.57 835 ASN Y C 1
ATOM 13640 O O . ASN H 8 835 ? 269.864 313.940 269.223 1.00 9.57 835 ASN Y O 1
ATOM 13645 N N . ASN H 8 836 ? 271.606 314.987 270.194 1.00 9.32 836 ASN Y N 1
ATOM 13646 C CA . ASN H 8 836 ? 271.899 315.840 269.048 1.00 9.32 836 ASN Y CA 1
ATOM 13647 C C . ASN H 8 836 ? 273.064 315.293 268.225 1.00 9.32 836 ASN Y C 1
ATOM 13648 O O . ASN H 8 836 ? 273.842 316.051 267.645 1.00 9.32 836 ASN Y O 1
ATOM 13653 N N . ILE H 8 837 ? 273.219 313.974 268.163 1.00 8.32 837 ILE Y N 1
ATOM 13654 C CA . ILE H 8 837 ? 274.386 313.461 267.461 1.00 8.32 837 ILE Y CA 1
ATOM 13655 C C . ILE H 8 837 ? 274.235 313.583 265.950 1.00 8.32 837 ILE Y C 1
ATOM 13656 O O . ILE H 8 837 ? 275.212 313.878 265.252 1.00 8.32 837 ILE Y O 1
ATOM 13661 N N . TYR H 8 838 ? 273.034 313.372 265.417 1.00 7.63 838 TYR Y N 1
ATOM 13662 C CA . TYR H 8 838 ? 272.809 313.266 263.981 1.00 7.63 838 TYR Y CA 1
ATOM 13663 C C . TYR H 8 838 ? 271.984 314.443 263.482 1.00 7.63 838 TYR Y C 1
ATOM 13664 O O . TYR H 8 838 ? 271.054 314.894 264.156 1.00 7.63 838 TYR Y O 1
ATOM 13673 N N . SER H 8 839 ? 272.334 314.933 262.291 1.00 7.30 839 SER Y N 1
ATOM 13674 C CA . SER H 8 839 ? 271.693 316.118 261.730 1.00 7.30 839 SER Y CA 1
ATOM 13675 C C . SER H 8 839 ? 270.336 315.833 261.117 1.00 7.30 839 SER Y C 1
ATOM 13676 O O . SER H 8 839 ? 269.505 316.741 261.031 1.00 7.30 839 SER Y O 1
ATOM 13679 N N . ASN H 8 840 ? 270.103 314.612 260.663 1.00 7.08 840 ASN Y N 1
ATOM 13680 C CA . ASN H 8 840 ? 268.890 314.267 259.951 1.00 7.08 840 ASN Y CA 1
ATOM 13681 C C . ASN H 8 840 ? 268.422 312.898 260.412 1.00 7.08 840 ASN Y C 1
ATOM 13682 O O . ASN H 8 840 ? 269.124 312.187 261.132 1.00 7.08 840 ASN Y O 1
ATOM 13687 N N . PHE H 8 841 ? 267.203 312.539 260.013 1.00 9.68 841 PHE Y N 1
ATOM 13688 C CA . PHE H 8 841 ? 266.659 311.245 260.410 1.00 9.68 841 PHE Y CA 1
ATOM 13689 C C . PHE H 8 841 ? 267.422 310.102 259.760 1.00 9.68 841 PHE Y C 1
ATOM 13690 O O . PHE H 8 841 ? 267.718 309.098 260.415 1.00 9.68 841 PHE Y O 1
ATOM 13698 N N . ASN H 8 842 ? 267.743 310.226 258.478 1.00 7.54 842 ASN Y N 1
ATOM 13699 C CA . ASN H 8 842 ? 268.785 309.382 257.922 1.00 7.54 842 ASN Y CA 1
ATOM 13700 C C . ASN H 8 842 ? 270.080 309.687 258.662 1.00 7.54 842 ASN Y C 1
ATOM 13701 O O . ASN H 8 842 ? 270.314 310.823 259.080 1.00 7.54 842 ASN Y O 1
ATOM 13706 N N . LYS H 8 843 ? 270.892 308.665 258.890 1.00 7.50 843 LYS Y N 1
ATOM 13707 C CA . LYS H 8 843 ? 272.093 308.872 259.685 1.00 7.50 843 LYS Y CA 1
ATOM 13708 C C . LYS H 8 843 ? 273.024 309.834 258.966 1.00 7.50 843 LYS Y C 1
ATOM 13709 O O . LYS H 8 843 ? 273.393 309.608 257.813 1.00 7.50 843 LYS Y O 1
ATOM 13715 N N . ASN H 8 844 ? 273.358 310.941 259.630 1.00 6.60 844 ASN Y N 1
ATOM 13716 C CA . ASN H 8 844 ? 274.253 311.929 259.052 1.00 6.60 844 ASN Y CA 1
ATOM 13717 C C . ASN H 8 844 ? 274.709 312.848 260.173 1.00 6.60 844 ASN Y C 1
ATOM 13718 O O . ASN H 8 844 ? 273.879 313.213 261.015 1.00 6.60 844 ASN Y O 1
ATOM 13723 N N . PRO H 8 845 ? 275.982 313.246 260.231 1.00 6.89 845 PRO Y N 1
ATOM 13724 C CA . PRO H 8 845 ? 276.457 313.982 261.407 1.00 6.89 845 PRO Y CA 1
ATOM 13725 C C . PRO H 8 845 ? 276.293 315.485 261.266 1.00 6.89 845 PRO Y C 1
ATOM 13726 O O . PRO H 8 845 ? 276.498 316.055 260.194 1.00 6.89 845 PRO Y O 1
ATOM 13730 N N . VAL H 8 846 ? 275.934 316.146 262.374 1.00 7.64 846 VAL Y N 1
ATOM 13731 C CA . VAL H 8 846 ? 275.913 317.609 262.341 1.00 7.64 846 VAL Y CA 1
ATOM 13732 C C . VAL H 8 846 ? 277.345 318.115 262.228 1.00 7.64 846 VAL Y C 1
ATOM 13733 O O . VAL H 8 846 ? 278.316 317.369 262.387 1.00 7.64 846 VAL Y O 1
ATOM 13737 N N . ASN H 8 847 ? 277.473 319.401 261.932 1.00 8.02 847 ASN Y N 1
ATOM 13738 C CA . ASN H 8 847 ? 278.768 319.960 261.577 1.00 8.02 847 ASN Y CA 1
ATOM 13739 C C . ASN H 8 847 ? 279.730 319.917 262.763 1.00 8.02 847 ASN Y C 1
ATOM 13740 O O . ASN H 8 847 ? 279.464 320.507 263.813 1.00 8.02 847 ASN Y O 1
ATOM 13745 N N . ASN H 8 848 ? 280.853 319.213 262.579 1.00 9.08 848 ASN Y N 1
ATOM 13746 C CA . ASN H 8 848 ? 281.991 319.222 263.510 1.00 9.08 848 ASN Y CA 1
ATOM 13747 C C . ASN H 8 848 ? 281.640 318.640 264.881 1.00 9.08 848 ASN Y C 1
ATOM 13748 O O . ASN H 8 848 ? 281.932 319.244 265.913 1.00 9.08 848 ASN Y O 1
ATOM 13753 N N . VAL H 8 849 ? 281.043 317.448 264.914 1.00 7.51 849 VAL Y N 1
ATOM 13754 C CA . VAL H 8 849 ? 280.865 316.774 266.200 1.00 7.51 849 VAL Y CA 1
ATOM 13755 C C . VAL H 8 849 ? 282.133 316.035 266.607 1.00 7.51 849 VAL Y C 1
ATOM 13756 O O . VAL H 8 849 ? 282.616 316.188 267.734 1.00 7.51 849 VAL Y O 1
ATOM 13760 N N . PHE H 8 850 ? 282.703 315.243 265.702 1.00 7.47 850 PHE Y N 1
ATOM 13761 C CA . PHE H 8 850 ? 283.844 314.393 266.005 1.00 7.47 850 PHE Y CA 1
ATOM 13762 C C . PHE H 8 850 ? 285.155 315.015 265.556 1.00 7.47 850 PHE Y C 1
ATOM 13763 O O . PHE H 8 850 ? 286.116 314.288 265.290 1.00 7.47 850 PHE Y O 1
ATOM 13771 N N . THR H 8 851 ? 285.205 316.341 265.450 1.00 7.94 851 THR Y N 1
ATOM 13772 C CA . THR H 8 851 ? 286.431 317.067 265.171 1.00 7.94 851 THR Y CA 1
ATOM 13773 C C . THR H 8 851 ? 286.757 318.088 266.246 1.00 7.94 851 THR Y C 1
ATOM 13774 O O . THR H 8 851 ? 287.814 318.722 266.172 1.00 7.94 851 THR Y O 1
ATOM 13778 N N . TYR H 8 852 ? 285.878 318.281 267.231 1.00 9.52 852 TYR Y N 1
ATOM 13779 C CA . TYR H 8 852 ? 286.189 319.128 268.372 1.00 9.52 852 TYR Y CA 1
ATOM 13780 C C . TYR H 8 852 ? 286.973 318.400 269.450 1.00 9.52 852 TYR Y C 1
ATOM 13781 O O . TYR H 8 852 ? 287.558 319.057 270.315 1.00 9.52 852 TYR Y O 1
ATOM 13790 N N . GLY H 8 853 ? 286.996 317.074 269.426 1.00 8.73 853 GLY Y N 1
ATOM 13791 C CA . GLY H 8 853 ? 287.623 316.290 270.464 1.00 8.73 853 GLY Y CA 1
ATOM 13792 C C . GLY H 8 853 ? 289.043 315.858 270.188 1.00 8.73 853 GLY Y C 1
ATOM 13793 O O . GLY H 8 853 ? 289.548 315.004 270.925 1.00 8.73 853 GLY Y O 1
ATOM 13794 N N . VAL H 8 854 ? 289.697 316.409 269.159 1.00 10.80 854 VAL Y N 1
ATOM 13795 C CA . VAL H 8 854 ? 290.998 315.904 268.730 1.00 10.80 854 VAL Y CA 1
ATOM 13796 C C . VAL H 8 854 ? 291.985 315.996 269.882 1.00 10.80 854 VAL Y C 1
ATOM 13797 O O . VAL H 8 854 ? 291.923 316.919 270.703 1.00 10.80 854 VAL Y O 1
ATOM 13801 N N . GLU H 8 855 ? 292.897 315.020 269.950 1.00 12.46 855 GLU Y N 1
ATOM 13802 C CA . GLU H 8 855 ? 293.674 314.807 271.168 1.00 12.46 855 GLU Y CA 1
ATOM 13803 C C . GLU H 8 855 ? 294.514 316.024 271.522 1.00 12.46 855 GLU Y C 1
ATOM 13804 O O . GLU H 8 855 ? 294.636 316.382 272.698 1.00 12.46 855 GLU Y O 1
ATOM 13810 N N . GLY H 8 856 ? 295.110 316.669 270.523 1.00 12.97 856 GLY Y N 1
ATOM 13811 C CA . GLY H 8 856 ? 295.954 317.815 270.811 1.00 12.97 856 GLY Y CA 1
ATOM 13812 C C . GLY H 8 856 ? 295.186 319.002 271.361 1.00 12.97 856 GLY Y C 1
ATOM 13813 O O . GLY H 8 856 ? 295.626 319.646 272.316 1.00 12.97 856 GLY Y O 1
ATOM 13814 N N . TYR H 8 857 ? 294.025 319.298 270.784 1.00 12.09 857 TYR Y N 1
ATOM 13815 C CA . TYR H 8 857 ? 293.403 320.600 270.981 1.00 12.09 857 TYR Y CA 1
ATOM 13816 C C . TYR H 8 857 ? 292.395 320.637 272.113 1.00 12.09 857 TYR Y C 1
ATOM 13817 O O . TYR H 8 857 ? 292.186 321.704 272.697 1.00 12.09 857 TYR Y O 1
ATOM 13826 N N . SER H 8 858 ? 291.749 319.520 272.423 1.00 9.49 858 SER Y N 1
ATOM 13827 C CA . SER H 8 858 ? 290.743 319.456 273.475 1.00 9.49 858 SER Y CA 1
ATOM 13828 C C . SER H 8 858 ? 291.146 318.385 274.471 1.00 9.49 858 SER Y C 1
ATOM 13829 O O . SER H 8 858 ? 291.263 317.210 274.113 1.00 9.49 858 SER Y O 1
ATOM 13832 N N . GLN H 8 859 ? 291.341 318.789 275.721 1.00 9.01 859 GLN Y N 1
ATOM 13833 C CA . GLN H 8 859 ? 291.859 317.854 276.707 1.00 9.01 859 GLN Y CA 1
ATOM 13834 C C . GLN H 8 859 ? 290.817 316.814 277.078 1.00 9.01 859 GLN Y C 1
ATOM 13835 O O . GLN H 8 859 ? 291.129 315.622 277.147 1.00 9.01 859 GLN Y O 1
ATOM 13841 N N . PHE H 8 860 ? 289.576 317.238 277.311 1.00 7.82 860 PHE Y N 1
ATOM 13842 C CA . PHE H 8 860 ? 288.551 316.397 277.911 1.00 7.82 860 PHE Y CA 1
ATOM 13843 C C . PHE H 8 860 ? 287.301 316.389 277.046 1.00 7.82 860 PHE Y C 1
ATOM 13844 O O . PHE H 8 860 ? 286.962 317.391 276.415 1.00 7.82 860 PHE Y O 1
ATOM 13852 N N . LEU H 8 861 ? 286.611 315.248 277.035 1.00 6.30 861 LEU Y N 1
ATOM 13853 C CA . LEU H 8 861 ? 285.400 315.056 276.246 1.00 6.30 861 LEU Y CA 1
ATOM 13854 C C . LEU H 8 861 ? 284.293 314.536 277.143 1.00 6.30 861 LEU Y C 1
ATOM 13855 O O . LEU H 8 861 ? 284.485 313.550 277.857 1.00 6.30 861 LEU Y O 1
ATOM 13860 N N . LEU H 8 862 ? 283.142 315.202 277.104 1.00 5.82 862 LEU Y N 1
ATOM 13861 C CA . LEU H 8 862 ? 282.037 314.953 278.016 1.00 5.82 862 LEU Y CA 1
ATOM 13862 C C . LEU H 8 862 ? 280.783 314.600 277.232 1.00 5.82 862 LEU Y C 1
ATOM 13863 O O . LEU H 8 862 ? 280.512 315.191 276.185 1.00 5.82 862 LEU Y O 1
ATOM 13868 N N . LEU H 8 863 ? 280.018 313.641 277.748 1.00 7.46 863 LEU Y N 1
ATOM 13869 C CA . LEU H 8 863 ? 278.767 313.197 277.149 1.00 7.46 863 LEU Y CA 1
ATOM 13870 C C . LEU H 8 863 ? 277.594 313.635 278.011 1.00 7.46 863 LEU Y C 1
ATOM 13871 O O . LEU H 8 863 ? 277.639 313.510 279.237 1.00 7.46 863 LEU Y O 1
ATOM 13876 N N . ASP H 8 864 ? 276.548 314.146 277.367 1.00 10.04 864 ASP Y N 1
ATOM 13877 C CA . ASP H 8 864 ? 275.318 314.554 278.036 1.00 10.04 864 ASP Y CA 1
ATOM 13878 C C . ASP H 8 864 ? 274.178 313.671 277.564 1.00 10.04 864 ASP Y C 1
ATOM 13879 O O . ASP H 8 864 ? 273.870 313.644 276.370 1.00 10.04 864 ASP Y O 1
ATOM 13884 N N . THR H 8 865 ? 273.534 312.987 278.508 1.00 13.60 865 THR Y N 1
ATOM 13885 C CA . THR H 8 865 ? 272.497 312.003 278.233 1.00 13.60 865 THR Y CA 1
ATOM 13886 C C . THR H 8 865 ? 271.302 312.286 279.125 1.00 13.60 865 THR Y C 1
ATOM 13887 O O . THR H 8 865 ? 271.470 312.475 280.333 1.00 13.60 865 THR Y O 1
ATOM 13891 N N . TYR H 8 866 ? 270.104 312.297 278.544 1.00 15.54 866 TYR Y N 1
ATOM 13892 C CA . TYR H 8 866 ? 268.863 312.403 279.307 1.00 15.54 866 TYR Y CA 1
ATOM 13893 C C . TYR H 8 866 ? 267.898 311.348 278.792 1.00 15.54 866 TYR Y C 1
ATOM 13894 O O . TYR H 8 866 ? 267.568 311.332 277.602 1.00 15.54 866 TYR Y O 1
ATOM 13903 N N . ASN H 8 867 ? 267.433 310.492 279.700 1.00 18.45 867 ASN Y N 1
ATOM 13904 C CA . ASN H 8 867 ? 266.369 309.529 279.426 1.00 18.45 867 ASN Y CA 1
ATOM 13905 C C . ASN H 8 867 ? 266.737 308.616 278.260 1.00 18.45 867 ASN Y C 1
ATOM 13906 O O . ASN H 8 867 ? 265.922 308.335 277.381 1.00 18.45 867 ASN Y O 1
ATOM 13911 N N . ASN H 8 868 ? 267.982 308.150 278.264 1.00 18.50 868 ASN Y N 1
ATOM 13912 C CA . ASN H 8 868 ? 268.521 307.304 277.211 1.00 18.50 868 ASN Y CA 1
ATOM 13913 C C . ASN H 8 868 ? 268.791 305.917 277.764 1.00 18.50 868 ASN Y C 1
ATOM 13914 O O . ASN H 8 868 ? 269.296 305.771 278.880 1.00 18.50 868 ASN Y O 1
ATOM 13919 N N . TYR H 8 869 ? 268.443 304.903 276.980 1.00 26.15 869 TYR Y N 1
ATOM 13920 C CA . TYR H 8 869 ? 268.716 303.528 277.370 1.00 26.15 869 TYR Y CA 1
ATOM 13921 C C . TYR H 8 869 ? 270.218 303.311 277.488 1.00 26.15 869 TYR Y C 1
ATOM 13922 O O . TYR H 8 869 ? 270.997 303.825 276.683 1.00 26.15 869 TYR Y O 1
ATOM 13931 N N . ASP H 8 870 ? 270.622 302.531 278.492 1.00 23.39 870 ASP Y N 1
ATOM 13932 C CA . ASP H 8 870 ? 272.043 302.384 278.795 1.00 23.39 870 ASP Y CA 1
ATOM 13933 C C . ASP H 8 870 ? 272.807 301.744 277.639 1.00 23.39 870 ASP Y C 1
ATOM 13934 O O . ASP H 8 870 ? 273.944 302.139 277.335 1.00 23.39 870 ASP Y O 1
ATOM 13939 N N . ALA H 8 871 ? 272.195 300.758 276.979 1.00 18.89 871 ALA Y N 1
ATOM 13940 C CA . ALA H 8 871 ? 272.892 300.003 275.942 1.00 18.89 871 ALA Y CA 1
ATOM 13941 C C . ALA H 8 871 ? 273.333 300.901 274.791 1.00 18.89 871 ALA Y C 1
ATOM 13942 O O . ALA H 8 871 ? 274.455 300.770 274.279 1.00 18.89 871 ALA Y O 1
ATOM 13944 N N . ASP H 8 872 ? 272.461 301.816 274.367 1.00 15.73 872 ASP Y N 1
ATOM 13945 C CA . ASP H 8 872 ? 272.817 302.726 273.287 1.00 15.73 872 ASP Y CA 1
ATOM 13946 C C . ASP H 8 872 ? 273.989 303.607 273.682 1.00 15.73 872 ASP Y C 1
ATOM 13947 O O . ASP H 8 872 ? 274.879 303.872 272.865 1.00 15.73 872 ASP Y O 1
ATOM 13952 N N . VAL H 8 873 ? 274.009 304.066 274.934 1.00 13.57 873 VAL Y N 1
ATOM 13953 C CA . VAL H 8 873 ? 275.109 304.906 275.395 1.00 13.57 873 VAL Y CA 1
ATOM 13954 C C . VAL H 8 873 ? 276.418 304.136 275.324 1.00 13.57 873 VAL Y C 1
ATOM 13955 O O . VAL H 8 873 ? 277.449 304.674 274.902 1.00 13.57 873 VAL Y O 1
ATOM 13959 N N . ASN H 8 874 ? 276.405 302.868 275.738 1.00 13.69 874 ASN Y N 1
ATOM 13960 C CA . ASN H 8 874 ? 277.638 302.084 275.683 1.00 13.69 874 ASN Y CA 1
ATOM 13961 C C . ASN H 8 874 ? 278.099 301.870 274.244 1.00 13.69 874 ASN Y C 1
ATOM 13962 O O . ASN H 8 874 ? 279.305 301.955 273.942 1.00 13.69 874 ASN Y O 1
ATOM 13967 N N . ALA H 8 875 ? 277.155 301.588 273.343 1.00 12.39 875 ALA Y N 1
ATOM 13968 C CA . ALA H 8 875 ? 277.516 301.440 271.937 1.00 12.39 875 ALA Y CA 1
ATOM 13969 C C . ALA H 8 875 ? 278.164 302.708 271.414 1.00 12.39 875 ALA Y C 1
ATOM 13970 O O . ALA H 8 875 ? 279.199 302.658 270.725 1.00 12.39 875 ALA Y O 1
ATOM 13972 N N . LEU H 8 876 ? 277.591 303.863 271.765 1.00 9.98 876 LEU Y N 1
ATOM 13973 C CA . LEU H 8 876 ? 278.215 305.114 271.352 1.00 9.98 876 LEU Y CA 1
ATOM 13974 C C . LEU H 8 876 ? 279.607 305.239 271.930 1.00 9.98 876 LEU Y C 1
ATOM 13975 O O . LEU H 8 876 ? 280.507 305.743 271.242 1.00 9.98 876 LEU Y O 1
ATOM 13980 N N . ASN H 8 877 ? 279.797 304.853 273.195 1.00 10.57 877 ASN Y N 1
ATOM 13981 C CA . ASN H 8 877 ? 281.111 304.945 273.823 1.00 10.57 877 ASN Y CA 1
ATOM 13982 C C . ASN H 8 877 ? 282.149 304.244 272.966 1.00 10.57 877 ASN Y C 1
ATOM 13983 O O . ASN H 8 877 ? 283.238 304.779 272.701 1.00 10.57 877 ASN Y O 1
ATOM 13988 N N . LYS H 8 878 ? 281.803 303.049 272.495 1.00 11.10 878 LYS Y N 1
ATOM 13989 C CA . LYS H 8 878 ? 282.725 302.335 271.619 1.00 11.10 878 LYS Y CA 1
ATOM 13990 C C . LYS H 8 878 ? 282.987 303.113 270.333 1.00 11.10 878 LYS Y C 1
ATOM 13991 O O . LYS H 8 878 ? 284.143 303.228 269.896 1.00 11.10 878 LYS Y O 1
ATOM 13997 N N . THR H 8 879 ? 281.933 303.660 269.711 1.00 9.88 879 THR Y N 1
ATOM 13998 C CA . THR H 8 879 ? 282.154 304.380 268.450 1.00 9.88 879 THR Y CA 1
ATOM 13999 C C . THR H 8 879 ? 283.066 305.593 268.642 1.00 9.88 879 THR Y C 1
ATOM 14000 O O . THR H 8 879 ? 283.984 305.811 267.846 1.00 9.88 879 THR Y O 1
ATOM 14004 N N . LEU H 8 880 ? 282.840 306.386 269.696 1.00 9.56 880 LEU Y N 1
ATOM 14005 C CA . LEU H 8 880 ? 283.697 307.549 269.945 1.00 9.56 880 LEU Y CA 1
ATOM 14006 C C . LEU H 8 880 ? 285.134 307.136 270.168 1.00 9.56 880 LEU Y C 1
ATOM 14007 O O . LEU H 8 880 ? 286.056 307.776 269.650 1.00 9.56 880 LEU Y O 1
ATOM 14012 N N . SER H 8 881 ? 285.349 306.103 270.983 1.00 9.15 881 SER Y N 1
ATOM 14013 C CA . SER H 8 881 ? 286.717 305.676 271.228 1.00 9.15 881 SER Y CA 1
ATOM 14014 C C . SER H 8 881 ? 287.383 305.250 269.929 1.00 9.15 881 SER Y C 1
ATOM 14015 O O . SER H 8 881 ? 288.584 305.469 269.737 1.00 9.15 881 SER Y O 1
ATOM 14018 N N . GLY H 8 882 ? 286.610 304.664 269.013 1.00 8.22 882 GLY Y N 1
ATOM 14019 C CA . GLY H 8 882 ? 287.162 304.332 267.709 1.00 8.22 882 GLY Y CA 1
ATOM 14020 C C . GLY H 8 882 ? 287.513 305.555 266.878 1.00 8.22 882 GLY Y C 1
ATOM 14021 O O . GLY H 8 882 ? 288.589 305.618 266.278 1.00 8.22 882 GLY Y O 1
ATOM 14022 N N . VAL H 8 883 ? 286.613 306.544 266.831 1.00 7.73 883 VAL Y N 1
ATOM 14023 C CA . VAL H 8 883 ? 286.815 307.696 265.948 1.00 7.73 883 VAL Y CA 1
ATOM 14024 C C . VAL H 8 883 ? 288.031 308.498 266.392 1.00 7.73 883 VAL Y C 1
ATOM 14025 O O . VAL H 8 883 ? 288.877 308.876 265.575 1.00 7.73 883 VAL Y O 1
ATOM 14029 N N . LEU H 8 884 ? 288.128 308.775 267.688 1.00 7.12 884 LEU Y N 1
ATOM 14030 C CA . LEU H 8 884 ? 289.218 309.561 268.235 1.00 7.12 884 LEU Y CA 1
ATOM 14031 C C . LEU H 8 884 ? 290.215 308.619 268.887 1.00 7.12 884 LEU Y C 1
ATOM 14032 O O . LEU H 8 884 ? 289.832 307.920 269.838 1.00 7.12 884 LEU Y O 1
ATOM 14037 N N . PRO H 8 885 ? 291.471 308.531 268.427 1.00 6.53 885 PRO Y N 1
ATOM 14038 C CA . PRO H 8 885 ? 292.349 307.471 268.955 1.00 6.53 885 PRO Y CA 1
ATOM 14039 C C . PRO H 8 885 ? 292.611 307.569 270.447 1.00 6.53 885 PRO Y C 1
ATOM 14040 O O . PRO H 8 885 ? 292.560 306.545 271.138 1.00 6.53 885 PRO Y O 1
ATOM 14044 N N . GLY H 8 886 ? 292.879 308.765 270.962 1.00 5.99 886 GLY Y N 1
ATOM 14045 C CA . GLY H 8 886 ? 293.130 308.951 272.379 1.00 5.99 886 GLY Y CA 1
ATOM 14046 C C . GLY H 8 886 ? 292.446 310.179 272.936 1.00 5.99 886 GLY Y C 1
ATOM 14047 O O . GLY H 8 886 ? 292.713 311.300 272.499 1.00 5.99 886 GLY Y O 1
ATOM 14048 N N . ALA H 8 887 ? 291.569 309.986 273.911 1.00 5.94 887 ALA Y N 1
ATOM 14049 C CA . ALA H 8 887 ? 290.867 311.109 274.507 1.00 5.94 887 ALA Y CA 1
ATOM 14050 C C . ALA H 8 887 ? 290.309 310.676 275.850 1.00 5.94 887 ALA Y C 1
ATOM 14051 O O . ALA H 8 887 ? 290.012 309.497 276.061 1.00 5.94 887 ALA Y O 1
ATOM 14053 N N . LYS H 8 888 ? 290.165 311.641 276.749 1.00 5.85 888 LYS Y N 1
ATOM 14054 C CA . LYS H 8 888 ? 289.604 311.390 278.068 1.00 5.85 888 LYS Y CA 1
ATOM 14055 C C . LYS H 8 888 ? 288.101 311.592 277.982 1.00 5.85 888 LYS Y C 1
ATOM 14056 O O . LYS H 8 888 ? 287.627 312.729 277.918 1.00 5.85 888 LYS Y O 1
ATOM 14062 N N . ILE H 8 889 ? 287.354 310.492 277.978 1.00 5.88 889 ILE Y N 1
ATOM 14063 C CA . ILE H 8 889 ? 285.902 310.525 277.868 1.00 5.88 889 ILE Y CA 1
ATOM 14064 C C . ILE H 8 889 ? 285.313 310.299 279.252 1.00 5.88 889 ILE Y C 1
ATOM 14065 O O . ILE H 8 889 ? 285.723 309.378 279.966 1.00 5.88 889 ILE Y O 1
ATOM 14070 N N . TYR H 8 890 ? 284.390 311.164 279.650 1.00 6.24 890 TYR Y N 1
ATOM 14071 C CA . TYR H 8 890 ? 283.643 311.042 280.893 1.00 6.24 890 TYR Y CA 1
ATOM 14072 C C . TYR H 8 890 ? 282.171 310.858 280.553 1.00 6.24 890 TYR Y C 1
ATOM 14073 O O . TYR H 8 890 ? 281.798 310.750 279.386 1.00 6.24 890 TYR Y O 1
ATOM 14082 N N . LYS H 8 891 ? 281.329 310.809 281.580 1.00 7.08 891 LYS Y N 1
ATOM 14083 C CA . LYS H 8 891 ? 279.893 310.647 281.388 1.00 7.08 891 LYS Y CA 1
ATOM 14084 C C . LYS H 8 891 ? 279.154 311.517 282.386 1.00 7.08 891 LYS Y C 1
ATOM 14085 O O . LYS H 8 891 ? 279.242 311.291 283.596 1.00 7.08 891 LYS Y O 1
ATOM 14091 N N . ILE H 8 892 ? 278.428 312.499 281.869 1.00 9.57 892 ILE Y N 1
ATOM 14092 C CA . ILE H 8 892 ? 277.551 313.351 282.655 1.00 9.57 892 ILE Y CA 1
ATOM 14093 C C . ILE H 8 892 ? 276.119 313.046 282.245 1.00 9.57 892 ILE Y C 1
ATOM 14094 O O . ILE H 8 892 ? 275.842 312.713 281.088 1.00 9.57 892 ILE Y O 1
ATOM 14099 N N . MET H 8 893 ? 275.210 313.141 283.208 1.00 11.39 893 MET Y N 1
ATOM 14100 C CA . MET H 8 893 ? 273.783 312.932 282.988 1.00 11.39 893 MET Y CA 1
ATOM 14101 C C . MET H 8 893 ? 273.069 314.236 283.319 1.00 11.39 893 MET Y C 1
ATOM 14102 O O . MET H 8 893 ? 272.862 314.548 284.493 1.00 11.39 893 MET Y O 1
ATOM 14107 N N . ASN H 8 894 ? 272.682 314.989 282.292 1.00 12.41 894 ASN Y N 1
ATOM 14108 C CA . ASN H 8 894 ? 271.886 316.201 282.467 1.00 12.41 894 ASN Y CA 1
ATOM 14109 C C . ASN H 8 894 ? 272.662 317.285 283.213 1.00 12.41 894 ASN Y C 1
ATOM 14110 O O . ASN H 8 894 ? 272.130 317.934 284.112 1.00 12.41 894 ASN Y O 1
ATOM 14115 N N . ASN H 8 895 ? 273.923 317.488 282.835 1.00 11.48 895 ASN Y N 1
ATOM 14116 C CA . ASN H 8 895 ? 274.732 318.609 283.321 1.00 11.48 895 ASN Y CA 1
ATOM 14117 C C . ASN H 8 895 ? 274.845 318.613 284.843 1.00 11.48 895 ASN Y C 1
ATOM 14118 O O . ASN H 8 895 ? 274.512 319.590 285.513 1.00 11.48 895 ASN Y O 1
ATOM 14123 N N . ILE H 8 896 ? 275.318 317.498 285.382 1.00 12.03 896 ILE Y N 1
ATOM 14124 C CA . ILE H 8 896 ? 275.541 317.312 286.808 1.00 12.03 896 ILE Y CA 1
ATOM 14125 C C . ILE H 8 896 ? 277.022 317.031 286.993 1.00 12.03 896 ILE Y C 1
ATOM 14126 O O . ILE H 8 896 ? 277.602 316.243 286.238 1.00 12.03 896 ILE Y O 1
ATOM 14131 N N . LEU H 8 897 ? 277.635 317.686 287.971 1.00 10.46 897 LEU Y N 1
ATOM 14132 C CA . LEU H 8 897 ? 279.083 317.676 288.131 1.00 10.46 897 LEU Y CA 1
ATOM 14133 C C . LEU H 8 897 ? 279.468 316.940 289.405 1.00 10.46 897 LEU Y C 1
ATOM 14134 O O . LEU H 8 897 ? 279.113 317.365 290.508 1.00 10.46 897 LEU Y O 1
ATOM 14139 N N . ASN H 8 898 ? 280.192 315.846 289.247 1.00 8.77 898 ASN Y N 1
ATOM 14140 C CA . ASN H 8 898 ? 280.868 315.244 290.378 1.00 8.77 898 ASN Y CA 1
ATOM 14141 C C . ASN H 8 898 ? 281.898 316.243 290.900 1.00 8.77 898 ASN Y C 1
ATOM 14142 O O . ASN H 8 898 ? 282.644 316.816 290.097 1.00 8.77 898 ASN Y O 1
ATOM 14147 N N . PRO H 8 899 ? 281.960 316.512 292.210 1.00 8.67 899 PRO Y N 1
ATOM 14148 C CA . PRO H 8 899 ? 282.953 317.494 292.684 1.00 8.67 899 PRO Y CA 1
ATOM 14149 C C . PRO H 8 899 ? 284.392 317.123 292.363 1.00 8.67 899 PRO Y C 1
ATOM 14150 O O . PRO H 8 899 ? 285.212 318.016 292.112 1.00 8.67 899 PRO Y O 1
ATOM 14154 N N . ALA H 8 900 ? 284.724 315.831 292.358 1.00 8.62 900 ALA Y N 1
ATOM 14155 C CA . ALA H 8 900 ? 286.063 315.420 291.952 1.00 8.62 900 ALA Y CA 1
ATOM 14156 C C . ALA H 8 900 ? 286.340 315.829 290.514 1.00 8.62 900 ALA Y C 1
ATOM 14157 O O . ALA H 8 900 ? 287.443 316.284 290.189 1.00 8.62 900 ALA Y O 1
ATOM 14159 N N . LEU H 8 901 ? 285.348 315.674 289.636 1.00 8.79 901 LEU Y N 1
ATOM 14160 C CA . LEU H 8 901 ? 285.503 316.143 288.267 1.00 8.79 901 LEU Y CA 1
ATOM 14161 C C . LEU H 8 901 ? 285.732 317.645 288.236 1.00 8.79 901 LEU Y C 1
ATOM 14162 O O . LEU H 8 901 ? 286.555 318.136 287.460 1.00 8.79 901 LEU Y O 1
ATOM 14167 N N . ALA H 8 902 ? 285.021 318.391 289.082 1.00 9.48 902 ALA Y N 1
ATOM 14168 C CA . ALA H 8 902 ? 285.207 319.837 289.117 1.00 9.48 902 ALA Y CA 1
ATOM 14169 C C . ALA H 8 902 ? 286.632 320.201 289.512 1.00 9.48 902 ALA Y C 1
ATOM 14170 O O . ALA H 8 902 ? 287.248 321.079 288.897 1.00 9.48 902 ALA Y O 1
ATOM 14172 N N . LYS H 8 903 ? 287.175 319.531 290.533 1.00 10.37 903 LYS Y N 1
ATOM 14173 C CA . LYS H 8 903 ? 288.563 319.776 290.916 1.00 10.37 903 LYS Y CA 1
ATOM 14174 C C . LYS H 8 903 ? 289.511 319.412 289.787 1.00 10.37 903 LYS Y C 1
ATOM 14175 O O . LYS H 8 903 ? 290.476 320.137 289.520 1.00 10.37 903 LYS Y O 1
ATOM 14181 N N . ASP H 8 904 ? 289.273 318.272 289.138 1.00 9.36 904 ASP Y N 1
ATOM 14182 C CA . ASP H 8 904 ? 290.151 317.842 288.059 1.00 9.36 904 ASP Y CA 1
ATOM 14183 C C . ASP H 8 904 ? 290.166 318.864 286.936 1.00 9.36 904 ASP Y C 1
ATOM 14184 O O . ASP H 8 904 ? 291.221 319.154 286.361 1.00 9.36 904 ASP Y O 1
ATOM 14189 N N . ILE H 8 905 ? 289.002 319.425 286.616 1.00 9.31 905 ILE Y N 1
ATOM 14190 C CA . ILE H 8 905 ? 288.930 320.449 285.582 1.00 9.31 905 ILE Y CA 1
ATOM 14191 C C . ILE H 8 905 ? 289.677 321.697 286.022 1.00 9.31 905 ILE Y C 1
ATOM 14192 O O . ILE H 8 905 ? 290.582 322.175 285.331 1.00 9.31 905 ILE Y O 1
ATOM 14197 N N . LEU H 8 906 ? 289.318 322.229 287.190 1.00 10.70 906 LEU Y N 1
ATOM 14198 C CA . LEU H 8 906 ? 289.673 323.607 287.509 1.00 10.70 906 LEU Y CA 1
ATOM 14199 C C . LEU H 8 906 ? 291.171 323.777 287.701 1.00 10.70 906 LEU Y C 1
ATOM 14200 O O . LEU H 8 906 ? 291.759 324.733 287.189 1.00 10.70 906 LEU Y O 1
ATOM 14205 N N . THR H 8 907 ? 291.808 322.864 288.420 1.00 11.00 907 THR Y N 1
ATOM 14206 C CA . THR H 8 907 ? 293.189 323.054 288.828 1.00 11.00 907 THR Y CA 1
ATOM 14207 C C . THR H 8 907 ? 294.192 322.566 287.790 1.00 11.00 907 THR Y C 1
ATOM 14208 O O . THR H 8 907 ? 295.365 322.943 287.860 1.00 11.00 907 THR Y O 1
ATOM 14212 N N . SER H 8 908 ? 293.761 321.791 286.804 1.00 11.78 908 SER Y N 1
ATOM 14213 C CA . SER H 8 908 ? 294.671 321.096 285.905 1.00 11.78 908 SER Y CA 1
ATOM 14214 C C . SER H 8 908 ? 294.978 321.981 284.704 1.00 11.78 908 SER Y C 1
ATOM 14215 O O . SER H 8 908 ? 294.114 322.191 283.849 1.00 11.78 908 SER Y O 1
ATOM 14218 N N . ILE H 8 909 ? 296.207 322.489 284.638 1.00 14.54 909 ILE Y N 1
ATOM 14219 C CA . ILE H 8 909 ? 296.724 323.170 283.456 1.00 14.54 909 ILE Y CA 1
ATOM 14220 C C . ILE H 8 909 ? 297.732 322.234 282.807 1.00 14.54 909 ILE Y C 1
ATOM 14221 O O . ILE H 8 909 ? 298.730 321.845 283.425 1.00 14.54 909 ILE Y O 1
ATOM 14226 N N . THR H 8 910 ? 297.434 321.813 281.579 1.00 14.93 910 THR Y N 1
ATOM 14227 C CA . THR H 8 910 ? 298.352 321.007 280.790 1.00 14.93 910 THR Y CA 1
ATOM 14228 C C . THR H 8 910 ? 298.431 321.427 279.332 1.00 14.93 910 THR Y C 1
ATOM 14229 O O . THR H 8 910 ? 299.272 320.890 278.605 1.00 14.93 910 THR Y O 1
ATOM 14233 N N . PHE H 8 911 ? 297.593 322.357 278.879 1.00 15.75 911 PHE Y N 1
ATOM 14234 C CA . PHE H 8 911 ? 297.630 322.746 277.477 1.00 15.75 911 PHE Y CA 1
ATOM 14235 C C . PHE H 8 911 ? 298.949 323.418 277.127 1.00 15.75 911 PHE Y C 1
ATOM 14236 O O . PHE H 8 911 ? 299.470 323.237 276.021 1.00 15.75 911 PHE Y O 1
ATOM 14244 N N . ILE H 8 912 ? 299.504 324.203 278.053 1.00 19.52 912 ILE Y N 1
ATOM 14245 C CA . ILE H 8 912 ? 300.741 324.926 277.768 1.00 19.52 912 ILE Y CA 1
ATOM 14246 C C . ILE H 8 912 ? 301.909 323.972 277.563 1.00 19.52 912 ILE Y C 1
ATOM 14247 O O . ILE H 8 912 ? 302.908 324.338 276.931 1.00 19.52 912 ILE Y O 1
ATOM 14252 N N . SER H 8 913 ? 301.817 322.752 278.099 1.00 19.30 913 SER Y N 1
ATOM 14253 C CA . SER H 8 913 ? 302.929 321.808 278.057 1.00 19.30 913 SER Y CA 1
ATOM 14254 C C . SER H 8 913 ? 303.359 321.514 276.625 1.00 19.30 913 SER Y C 1
ATOM 14255 O O . SER H 8 913 ? 302.526 321.273 275.746 1.00 19.30 913 SER Y O 1
ATOM 14258 N N . GLU H 8 914 ? 304.678 321.526 276.407 1.00 20.66 914 GLU Y N 1
ATOM 14259 C CA . GLU H 8 914 ? 305.240 321.414 275.063 1.00 20.66 914 GLU Y CA 1
ATOM 14260 C C . GLU H 8 914 ? 304.808 320.139 274.350 1.00 20.66 914 GLU Y C 1
ATOM 14261 O O . GLU H 8 914 ? 304.773 320.105 273.112 1.00 20.66 914 GLU Y O 1
ATOM 14267 N N . GLN H 8 915 ? 304.507 319.078 275.105 1.00 18.79 915 GLN Y N 1
ATOM 14268 C CA . GLN H 8 915 ? 304.129 317.808 274.494 1.00 18.79 915 GLN Y CA 1
ATOM 14269 C C . GLN H 8 915 ? 302.911 317.983 273.603 1.00 18.79 915 GLN Y C 1
ATOM 14270 O O . GLN H 8 915 ? 302.936 317.645 272.413 1.00 18.79 915 GLN Y O 1
ATOM 14276 N N . ASN H 8 916 ? 301.841 318.548 274.158 1.00 17.99 916 ASN Y N 1
ATOM 14277 C CA . ASN H 8 916 ? 300.691 318.887 273.340 1.00 17.99 916 ASN Y CA 1
ATOM 14278 C C . ASN H 8 916 ? 301.038 319.934 272.297 1.00 17.99 916 ASN Y C 1
ATOM 14279 O O . ASN H 8 916 ? 300.375 319.999 271.261 1.00 17.99 916 ASN Y O 1
ATOM 14284 N N . ASN H 8 917 ? 302.070 320.746 272.536 1.00 17.91 917 ASN Y N 1
ATOM 14285 C CA . ASN H 8 917 ? 302.460 321.745 271.551 1.00 17.91 917 ASN Y CA 1
ATOM 14286 C C . ASN H 8 917 ? 302.985 321.107 270.275 1.00 17.91 917 ASN Y C 1
ATOM 14287 O O . ASN H 8 917 ? 302.795 321.664 269.189 1.00 17.91 917 ASN Y O 1
ATOM 14292 N N . LEU H 8 918 ? 303.654 319.962 270.379 1.00 17.25 918 LEU Y N 1
ATOM 14293 C CA . LEU H 8 918 ? 304.022 319.212 269.182 1.00 17.25 918 LEU Y CA 1
ATOM 14294 C C . LEU H 8 918 ? 302.889 318.316 268.704 1.00 17.25 918 LEU Y C 1
ATOM 14295 O O . LEU H 8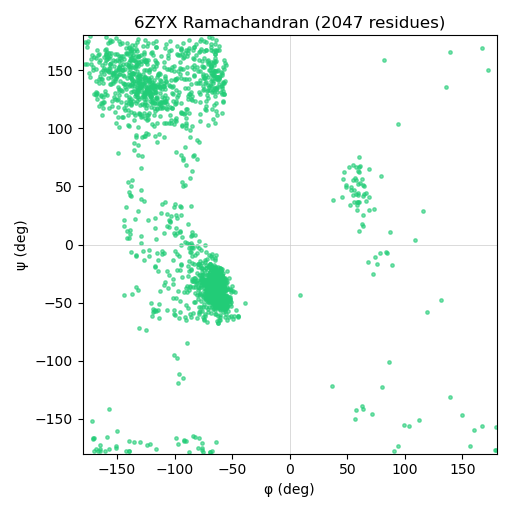 918 ? 302.737 318.093 267.491 1.00 17.25 918 LEU Y O 1
ATOM 14300 N N . ASN H 8 919 ? 302.075 317.821 269.635 1.00 16.79 919 ASN Y N 1
ATOM 14301 C CA . ASN H 8 919 ? 300.956 316.969 269.257 1.00 16.79 919 ASN Y CA 1
ATOM 14302 C C . ASN H 8 919 ? 299.970 317.716 268.373 1.00 16.79 919 ASN Y C 1
ATOM 14303 O O . ASN H 8 919 ? 299.503 317.185 267.363 1.00 16.79 919 ASN Y O 1
ATOM 14308 N N . ARG H 8 920 ? 299.657 318.960 268.721 1.00 14.51 920 ARG Y N 1
ATOM 14309 C CA . ARG H 8 920 ? 298.669 319.705 267.956 1.00 14.51 920 ARG Y CA 1
ATOM 14310 C C . ARG H 8 920 ? 299.154 319.977 266.539 1.00 14.51 920 ARG Y C 1
ATOM 14311 O O . ARG H 8 920 ? 298.342 320.082 265.614 1.00 14.51 920 ARG Y O 1
ATOM 14319 N N . LEU H 8 921 ? 300.469 320.079 266.349 1.00 15.08 921 LEU Y N 1
ATOM 14320 C CA . LEU H 8 921 ? 301.019 320.214 265.006 1.00 15.08 921 LEU Y CA 1
ATOM 14321 C C . LEU H 8 921 ? 300.982 318.890 264.264 1.00 15.08 921 LEU Y C 1
ATOM 14322 O O . LEU H 8 921 ? 300.863 318.871 263.035 1.00 15.08 921 LEU Y O 1
ATOM 14327 N N . LYS H 8 922 ? 301.096 317.779 264.991 1.00 18.23 922 LYS Y N 1
ATOM 14328 C CA . LYS H 8 922 ? 300.970 316.473 264.354 1.00 18.23 922 LYS Y CA 1
ATOM 14329 C C . LYS H 8 922 ? 299.569 316.242 263.799 1.00 18.23 922 LYS Y C 1
ATOM 14330 O O . LYS H 8 922 ? 299.408 315.479 262.842 1.00 18.23 922 LYS Y O 1
ATOM 14336 N N . TYR H 8 923 ? 298.553 316.878 264.384 1.00 14.28 923 TYR Y N 1
ATOM 14337 C CA . TYR H 8 923 ? 297.153 316.607 264.078 1.00 14.28 923 TYR Y CA 1
ATOM 14338 C C . TYR H 8 923 ? 296.478 317.784 263.371 1.00 14.28 923 TYR Y C 1
ATOM 14339 O O . TYR H 8 923 ? 295.262 317.962 263.466 1.00 14.28 923 TYR Y O 1
ATOM 14348 N N . SER H 8 924 ? 297.254 318.590 262.646 1.00 15.70 924 SER Y N 1
ATOM 14349 C CA . SER H 8 924 ? 296.696 319.776 262.004 1.00 15.70 924 SER Y CA 1
ATOM 14350 C C . SER H 8 924 ? 295.695 319.411 260.917 1.00 15.70 924 SER Y C 1
ATOM 14351 O O . SER H 8 924 ? 294.690 320.106 260.735 1.00 15.70 924 SER Y O 1
ATOM 14354 N N . VAL H 8 925 ? 295.967 318.343 260.168 1.00 15.31 925 VAL Y N 1
ATOM 14355 C CA . VAL H 8 925 ? 295.094 317.975 259.054 1.00 15.31 925 VAL Y CA 1
ATOM 14356 C C . VAL H 8 925 ? 293.717 317.558 259.556 1.00 15.31 925 VAL Y C 1
ATOM 14357 O O . VAL H 8 925 ? 292.696 317.911 258.956 1.00 15.31 925 VAL Y O 1
ATOM 14361 N N . GLN H 8 926 ? 293.659 316.791 260.645 1.00 14.32 926 GLN Y N 1
ATOM 14362 C CA . GLN H 8 926 ? 292.370 316.269 261.087 1.00 14.32 926 GLN Y CA 1
ATOM 14363 C C . GLN H 8 926 ? 291.506 317.361 261.696 1.00 14.32 926 GLN Y C 1
ATOM 14364 O O . GLN H 8 926 ? 290.317 317.463 261.379 1.00 14.32 926 GLN Y O 1
ATOM 14370 N N . TYR H 8 927 ? 292.079 318.191 262.565 1.00 13.19 927 TYR Y N 1
ATOM 14371 C CA . TYR H 8 927 ? 291.322 319.262 263.208 1.00 13.19 927 TYR Y CA 1
ATOM 14372 C C . TYR H 8 927 ? 291.215 320.437 262.243 1.00 13.19 927 TYR Y C 1
ATOM 14373 O O . TYR H 8 927 ? 291.882 321.465 262.377 1.00 13.19 927 TYR Y O 1
ATOM 14382 N N . ASP H 8 928 ? 290.367 320.255 261.237 1.00 14.03 928 ASP Y N 1
ATOM 14383 C CA . ASP H 8 928 ? 289.984 321.325 260.326 1.00 14.03 928 ASP Y CA 1
ATOM 14384 C C . ASP H 8 928 ? 288.488 321.537 260.460 1.00 14.03 928 ASP Y C 1
ATOM 14385 O O . ASP H 8 928 ? 287.699 320.633 260.168 1.00 14.03 928 ASP Y O 1
ATOM 14390 N N . LEU H 8 929 ? 288.111 322.732 260.895 1.00 14.13 929 LEU Y N 1
ATOM 14391 C CA . LEU H 8 929 ? 286.730 323.107 261.144 1.00 14.13 929 LEU Y CA 1
ATOM 14392 C C . LEU H 8 929 ? 286.378 324.244 260.202 1.00 14.13 929 LEU Y C 1
ATOM 14393 O O . LEU H 8 929 ? 287.154 325.194 260.057 1.00 14.13 929 LEU Y O 1
ATOM 14398 N N . LEU H 8 930 ? 285.217 324.140 259.564 1.00 15.54 930 LEU Y N 1
ATOM 14399 C CA . LEU H 8 930 ? 284.753 325.130 258.600 1.00 15.54 930 LEU Y CA 1
ATOM 14400 C C . LEU H 8 930 ? 283.383 325.608 259.047 1.00 15.54 930 LEU Y C 1
ATOM 14401 O O . LEU H 8 930 ? 282.446 324.812 259.153 1.00 15.54 930 LEU Y O 1
ATOM 14406 N N . THR H 8 931 ? 283.283 326.896 259.346 1.00 22.73 931 THR Y N 1
ATOM 14407 C CA . THR H 8 931 ? 282.028 327.496 259.755 1.00 22.73 931 THR Y CA 1
ATOM 14408 C C . THR H 8 931 ? 282.045 328.951 259.326 1.00 22.73 931 THR Y C 1
ATOM 14409 O O . THR H 8 931 ? 283.107 329.574 259.249 1.00 22.73 931 THR Y O 1
ATOM 14413 N N . SER H 8 932 ? 280.860 329.485 259.051 1.00 32.36 932 SER Y N 1
ATOM 14414 C CA . SER H 8 932 ? 280.699 330.859 258.606 1.00 32.36 932 SER Y CA 1
ATOM 14415 C C . SER H 8 932 ? 279.789 331.596 259.571 1.00 32.36 932 SER Y C 1
ATOM 14416 O O . SER H 8 932 ? 278.727 331.088 259.945 1.00 32.36 932 SER Y O 1
ATOM 14419 N N . ASN H 8 933 ? 280.214 332.789 259.967 1.00 36.61 933 ASN Y N 1
ATOM 14420 C CA . ASN H 8 933 ? 279.413 333.705 260.758 1.00 36.61 933 ASN Y CA 1
ATOM 14421 C C . ASN H 8 933 ? 278.997 334.877 259.885 1.00 36.61 933 ASN Y C 1
ATOM 14422 O O . ASN H 8 933 ? 279.792 335.385 259.088 1.00 36.61 933 ASN Y O 1
ATOM 14427 N N . GLY H 8 934 ? 277.741 335.274 260.002 1.00 32.95 934 GLY Y N 1
ATOM 14428 C CA . GLY H 8 934 ? 277.259 336.403 259.256 1.00 32.95 934 GLY Y CA 1
ATOM 14429 C C . GLY H 8 934 ? 275.836 336.752 259.616 1.00 32.95 934 GLY Y C 1
ATOM 14430 O O . GLY H 8 934 ? 275.186 336.067 260.410 1.00 32.95 934 GLY Y O 1
ATOM 14431 N N . PRO H 8 935 ? 275.326 337.845 259.048 1.00 31.25 935 PRO Y N 1
ATOM 14432 C CA . PRO H 8 935 ? 273.889 338.117 259.185 1.00 31.25 935 PRO Y CA 1
ATOM 14433 C C . PRO H 8 935 ? 273.033 337.023 258.578 1.00 31.25 935 PRO Y C 1
ATOM 14434 O O . PRO H 8 935 ? 271.925 336.768 259.063 1.00 31.25 935 PRO Y O 1
ATOM 14438 N N . SER H 8 936 ? 273.524 336.362 257.529 1.00 31.42 936 SER Y N 1
ATOM 14439 C CA . SER H 8 936 ? 272.767 335.299 256.882 1.00 31.42 936 SER Y CA 1
ATOM 14440 C C . SER H 8 936 ? 272.891 333.968 257.612 1.00 31.42 936 SER Y C 1
ATOM 14441 O O . SER H 8 936 ? 271.936 333.185 257.624 1.00 31.42 936 SER Y O 1
ATOM 14444 N N . SER H 8 937 ? 274.048 333.682 258.210 1.00 29.26 937 SER Y N 1
ATOM 14445 C CA . SER H 8 937 ? 274.237 332.386 258.853 1.00 29.26 937 SER Y CA 1
ATOM 14446 C C . SER H 8 937 ? 273.432 332.282 260.140 1.00 29.26 937 SER Y C 1
ATOM 14447 O O . SER H 8 937 ? 272.804 331.251 260.404 1.00 29.26 937 SER Y O 1
ATOM 14450 N N . VAL H 8 938 ? 273.450 333.333 260.954 1.00 32.22 938 VAL Y N 1
ATOM 14451 C CA . VAL H 8 938 ? 272.736 333.379 262.224 1.00 32.22 938 VAL Y CA 1
ATOM 14452 C C . VAL H 8 938 ? 272.042 334.728 262.321 1.00 32.22 938 VAL Y C 1
ATOM 14453 O O . VAL H 8 938 ? 272.604 335.753 261.922 1.00 32.22 938 VAL Y O 1
ATOM 14457 N N . VAL H 8 939 ? 270.819 334.732 262.853 1.00 33.28 939 VAL Y N 1
ATOM 14458 C CA . VAL H 8 939 ? 270.016 335.949 262.909 1.00 33.28 939 VAL Y CA 1
ATOM 14459 C C . VAL H 8 939 ? 269.107 335.886 264.127 1.00 33.28 939 VAL Y C 1
ATOM 14460 O O . VAL H 8 939 ? 268.827 334.812 264.662 1.00 33.28 939 VAL Y O 1
ATOM 14464 N N . PHE H 8 940 ? 268.653 337.057 264.571 1.00 34.35 940 PHE Y N 1
ATOM 14465 C CA . PHE H 8 940 ? 267.774 337.176 265.721 1.00 34.35 940 PHE Y CA 1
ATOM 14466 C C . PHE H 8 940 ? 266.634 338.134 265.404 1.00 34.35 940 PHE Y C 1
ATOM 14467 O O . PHE H 8 940 ? 266.807 339.099 264.655 1.00 34.35 940 PHE Y O 1
ATOM 14475 N N . ILE H 8 941 ? 265.468 337.857 265.985 1.00 35.00 941 ILE Y N 1
ATOM 14476 C CA . ILE H 8 941 ? 264.231 338.576 265.673 1.00 35.00 941 ILE Y CA 1
ATOM 14477 C C . ILE H 8 941 ? 263.473 338.866 266.969 1.00 35.00 941 ILE Y C 1
ATOM 14478 O O . ILE H 8 941 ? 263.003 337.918 267.613 1.00 35.00 941 ILE Y O 1
ATOM 14483 N N . PRO H 8 942 ? 263.309 340.123 267.400 1.00 36.65 942 PRO Y N 1
ATOM 14484 C CA . PRO H 8 942 ? 262.474 340.373 268.583 1.00 36.65 942 PRO Y CA 1
ATOM 14485 C C . PRO H 8 942 ? 261.002 340.178 268.266 1.00 36.65 942 PRO Y C 1
ATOM 14486 O O . PRO H 8 942 ? 260.545 340.475 267.161 1.00 36.65 942 PRO Y O 1
ATOM 14490 N N . PHE H 8 943 ? 260.254 339.693 269.255 1.00 42.94 943 PHE Y N 1
ATOM 14491 C CA . PHE H 8 943 ? 258.864 339.310 269.023 1.00 42.94 943 PHE Y CA 1
ATOM 14492 C C . PHE H 8 943 ? 258.136 339.250 270.357 1.00 42.94 943 PHE Y C 1
ATOM 14493 O O . PHE H 8 943 ? 258.552 338.509 271.252 1.00 42.94 943 PHE Y O 1
ATOM 14501 N N . LYS H 8 944 ? 257.052 340.021 270.484 1.00 43.85 944 LYS Y N 1
ATOM 14502 C CA . LYS H 8 944 ? 256.298 340.174 271.731 1.00 43.85 944 LYS Y CA 1
ATOM 14503 C C . LYS H 8 944 ? 254.810 340.003 271.422 1.00 43.85 944 LYS Y C 1
ATOM 14504 O O . LYS H 8 944 ? 254.170 340.936 270.930 1.00 43.85 944 LYS Y O 1
ATOM 14510 N N . LEU H 8 945 ? 254.259 338.812 271.715 1.00 43.93 945 LEU Y N 1
ATOM 14511 C CA . LEU H 8 945 ? 252.884 338.441 271.372 1.00 43.93 945 LEU Y CA 1
ATOM 14512 C C . LEU H 8 945 ? 252.621 337.051 271.956 1.00 43.93 945 LEU Y C 1
ATOM 14513 O O . LEU H 8 945 ? 253.592 336.322 272.191 1.00 43.93 945 LEU Y O 1
ATOM 14518 N N . PRO H 8 946 ? 251.344 336.635 272.253 1.00 44.24 946 PRO Y N 1
ATOM 14519 C CA . PRO H 8 946 ? 251.110 335.239 272.648 1.00 44.24 946 PRO Y CA 1
ATOM 14520 C C . PRO H 8 946 ? 250.682 334.328 271.515 1.00 44.24 946 PRO Y C 1
ATOM 14521 O O . PRO H 8 946 ? 250.135 334.764 270.498 1.00 44.24 946 PRO Y O 1
ATOM 14525 N N . ILE H 8 947 ? 250.928 333.036 271.726 1.00 47.02 947 ILE Y N 1
ATOM 14526 C CA . ILE H 8 947 ? 250.969 332.031 270.671 1.00 47.02 947 ILE Y CA 1
ATOM 14527 C C . ILE H 8 947 ? 250.346 330.749 271.208 1.00 47.02 947 ILE Y C 1
ATOM 14528 O O . ILE H 8 947 ? 250.842 330.181 272.187 1.00 47.02 947 ILE Y O 1
ATOM 14533 N N . LEU H 8 948 ? 249.275 330.283 270.571 1.00 52.62 948 LEU Y N 1
ATOM 14534 C CA . LEU H 8 948 ? 248.783 328.942 270.849 1.00 52.62 948 LEU Y CA 1
ATOM 14535 C C . LEU H 8 948 ? 249.764 327.912 270.301 1.00 52.62 948 LEU Y C 1
ATOM 14536 O O . LEU H 8 948 ? 250.453 328.146 269.304 1.00 52.62 948 LEU Y O 1
ATOM 14541 N N . ARG H 8 949 ? 249.815 326.754 270.956 1.00 44.17 949 ARG Y N 1
ATOM 14542 C CA . ARG H 8 949 ? 250.900 325.808 270.731 1.00 44.17 949 ARG Y CA 1
ATOM 14543 C C . ARG H 8 949 ? 250.673 324.867 269.555 1.00 44.17 949 ARG Y C 1
ATOM 14544 O O . ARG H 8 949 ? 251.650 324.316 269.041 1.00 44.17 949 ARG Y O 1
ATOM 14552 N N . GLU H 8 950 ? 249.427 324.663 269.122 1.00 41.45 950 GLU Y N 1
ATOM 14553 C CA . GLU H 8 950 ? 249.151 323.650 268.104 1.00 41.45 950 GLU Y CA 1
ATOM 14554 C C . GLU H 8 950 ? 249.883 323.956 266.804 1.00 41.45 950 GLU Y C 1
ATOM 14555 O O . GLU H 8 950 ? 250.408 323.054 266.139 1.00 41.45 950 GLU Y O 1
ATOM 14561 N N . LYS H 8 951 ? 249.921 325.224 266.422 1.00 41.61 951 LYS Y N 1
ATOM 14562 C CA . LYS H 8 951 ? 250.605 325.599 265.191 1.00 41.61 951 LYS Y CA 1
ATOM 14563 C C . LYS H 8 951 ? 252.119 325.499 265.316 1.00 41.61 951 LYS Y C 1
ATOM 14564 O O . LYS H 8 951 ? 252.808 325.313 264.307 1.00 41.61 951 LYS Y O 1
ATOM 14570 N N . ILE H 8 952 ? 252.663 325.623 266.527 1.00 37.32 952 ILE Y N 1
ATOM 14571 C CA . ILE H 8 952 ? 254.076 325.306 266.712 1.00 37.32 952 ILE Y CA 1
ATOM 14572 C C . ILE H 8 952 ? 254.311 323.847 266.354 1.00 37.32 952 ILE Y C 1
ATOM 14573 O O . ILE H 8 952 ? 255.341 323.484 265.771 1.00 37.32 952 ILE Y O 1
ATOM 14578 N N . ARG H 8 953 ? 253.347 322.991 266.683 1.00 35.22 953 ARG Y N 1
ATOM 14579 C CA . ARG H 8 953 ? 253.430 321.608 266.243 1.00 35.22 953 ARG Y CA 1
ATOM 14580 C C . ARG H 8 953 ? 253.280 321.512 264.730 1.00 35.22 953 ARG Y C 1
ATOM 14581 O O . ARG H 8 953 ? 253.911 320.665 264.096 1.00 35.22 953 ARG Y O 1
ATOM 14589 N N . ASP H 8 954 ? 252.460 322.375 264.127 1.00 37.90 954 ASP Y N 1
ATOM 14590 C CA . ASP H 8 954 ? 252.373 322.385 262.667 1.00 37.90 954 ASP Y CA 1
ATOM 14591 C C . ASP H 8 954 ? 253.736 322.667 262.045 1.00 37.90 954 ASP Y C 1
ATOM 14592 O O . ASP H 8 954 ? 254.152 321.988 261.098 1.00 37.90 954 ASP Y O 1
ATOM 14597 N N . LEU H 8 955 ? 254.453 323.648 262.592 1.00 32.29 955 LEU Y N 1
ATOM 14598 C CA . LEU H 8 955 ? 255.830 323.912 262.182 1.00 32.29 955 LEU Y CA 1
ATOM 14599 C C . LEU H 8 955 ? 256.700 322.669 262.341 1.00 32.29 955 LEU Y C 1
ATOM 14600 O O . LEU H 8 955 ? 257.254 322.152 261.364 1.00 32.29 955 LEU Y O 1
ATOM 14605 N N . ILE H 8 956 ? 256.841 322.178 263.580 1.00 32.91 956 ILE Y N 1
ATOM 14606 C CA . ILE H 8 956 ? 257.824 321.128 263.857 1.00 32.91 956 ILE Y CA 1
ATOM 14607 C C . ILE H 8 956 ? 257.502 319.850 263.097 1.00 32.91 956 ILE Y C 1
ATOM 14608 O O . ILE H 8 956 ? 258.393 319.033 262.850 1.00 32.91 956 ILE Y O 1
ATOM 14613 N N . TYR H 8 957 ? 256.240 319.634 262.735 1.00 35.56 957 TYR Y N 1
ATOM 14614 C CA . TYR H 8 957 ? 255.919 318.478 261.910 1.00 35.56 957 TYR Y CA 1
ATOM 14615 C C . TYR H 8 957 ? 256.262 318.756 260.450 1.00 35.56 957 TYR Y C 1
ATOM 14616 O O . TYR H 8 957 ? 257.095 318.065 259.854 1.00 35.56 957 TYR Y O 1
ATOM 14625 N N . LYS H 8 958 ? 255.640 319.782 259.862 1.00 32.18 958 LYS Y N 1
ATOM 14626 C CA . LYS H 8 958 ? 255.735 319.970 258.419 1.00 32.18 958 LYS Y CA 1
ATOM 14627 C C . LYS H 8 958 ? 257.149 320.337 257.990 1.00 32.18 958 LYS Y C 1
ATOM 14628 O O . LYS H 8 958 ? 257.711 319.705 257.090 1.00 32.18 958 LYS Y O 1
ATOM 14634 N N . LYS H 8 959 ? 257.741 321.361 258.613 1.00 29.75 959 LYS Y N 1
ATOM 14635 C CA . LYS H 8 959 ? 259.049 321.826 258.164 1.00 29.75 959 LYS Y CA 1
ATOM 14636 C C . LYS H 8 959 ? 260.108 320.748 258.349 1.00 29.75 959 LYS Y C 1
ATOM 14637 O O . LYS H 8 959 ? 261.009 320.604 257.518 1.00 29.75 959 LYS Y O 1
ATOM 14643 N N . ILE H 8 960 ? 260.004 319.967 259.423 1.00 28.66 960 ILE Y N 1
ATOM 14644 C CA . ILE H 8 960 ? 261.000 318.935 259.688 1.00 28.66 960 ILE Y CA 1
ATOM 14645 C C . ILE H 8 960 ? 260.839 317.767 258.721 1.00 28.66 960 ILE Y C 1
ATOM 14646 O O . ILE H 8 960 ? 261.820 317.295 258.134 1.00 28.66 960 ILE Y O 1
ATOM 14651 N N . LEU H 8 961 ? 259.611 317.269 258.547 1.00 30.79 961 LEU Y N 1
ATOM 14652 C CA . LEU H 8 961 ? 259.427 316.128 257.654 1.00 30.79 961 LEU Y CA 1
ATOM 14653 C C . LEU H 8 961 ? 259.743 316.501 256.212 1.00 30.79 961 LEU Y C 1
ATOM 14654 O O . LEU H 8 961 ? 260.395 315.732 255.499 1.00 30.79 961 LEU Y O 1
ATOM 14659 N N . GLN H 8 962 ? 259.314 317.682 255.769 1.00 31.09 962 GLN Y N 1
ATOM 14660 C CA . GLN H 8 962 ? 259.567 318.131 254.408 1.00 31.09 962 GLN Y CA 1
ATOM 14661 C C . GLN H 8 962 ? 260.918 318.812 254.245 1.00 31.09 962 GLN Y C 1
ATOM 14662 O O . GLN H 8 962 ? 261.231 319.263 253.138 1.00 31.09 962 GLN Y O 1
ATOM 14668 N N . ASN H 8 963 ? 261.725 318.910 255.305 1.00 29.84 963 ASN Y N 1
ATOM 14669 C CA . ASN H 8 963 ? 263.024 319.558 255.180 1.00 29.84 963 ASN Y CA 1
ATOM 14670 C C . ASN H 8 963 ? 263.958 318.804 254.245 1.00 29.84 963 ASN Y C 1
ATOM 14671 O O . ASN H 8 963 ? 264.915 319.396 253.737 1.00 29.84 963 ASN Y O 1
ATOM 14673 N N . GLY H 8 964 ? 263.708 317.519 254.012 1.00 30.36 964 GLY Y N 1
ATOM 14674 C CA . GLY H 8 964 ? 264.489 316.745 253.068 1.00 30.36 964 GLY Y CA 1
ATOM 14675 C C . GLY H 8 964 ? 263.963 316.870 251.652 1.00 30.36 964 GLY Y C 1
ATOM 14676 O O . GLY H 8 964 ? 263.119 317.719 251.368 1.00 30.36 964 GLY Y O 1
ATOM 14677 N N . GLN H 8 1013 ? 270.132 326.746 245.145 1.00 43.48 1013 GLN Y N 1
ATOM 14678 C CA . GLN H 8 1013 ? 270.150 327.364 246.465 1.00 43.48 1013 GLN Y CA 1
ATOM 14679 C C . GLN H 8 1013 ? 268.739 327.450 247.042 1.00 43.48 1013 GLN Y C 1
ATOM 14680 O O . GLN H 8 1013 ? 267.757 327.474 246.303 1.00 43.48 1013 GLN Y O 1
ATOM 14682 N N . ALA H 8 1014 ? 268.649 327.492 248.368 1.00 38.49 1014 ALA Y N 1
ATOM 14683 C CA . ALA H 8 1014 ? 267.370 327.579 249.058 1.00 38.49 1014 ALA Y CA 1
ATOM 14684 C C . ALA H 8 1014 ? 267.636 327.787 250.540 1.00 38.49 1014 ALA Y C 1
ATOM 14685 O O . ALA H 8 1014 ? 268.727 327.494 251.038 1.00 38.49 1014 ALA Y O 1
ATOM 14687 N N . ILE H 8 1015 ? 266.623 328.297 251.240 1.00 35.16 1015 ILE Y N 1
ATOM 14688 C CA . ILE H 8 1015 ? 266.740 328.480 252.679 1.00 35.16 1015 ILE Y CA 1
ATOM 14689 C C . ILE H 8 1015 ? 266.844 327.116 253.346 1.00 35.16 1015 ILE Y C 1
ATOM 14690 O O . ILE H 8 1015 ? 266.385 326.103 252.806 1.00 35.16 1015 ILE Y O 1
ATOM 14695 N N . LYS H 8 1016 ? 267.458 327.082 254.525 1.00 27.36 1016 LYS Y N 1
ATOM 14696 C CA . LYS H 8 1016 ? 267.381 325.900 255.370 1.00 27.36 1016 LYS Y CA 1
ATOM 14697 C C . LYS H 8 1016 ? 267.642 326.317 256.805 1.00 27.36 1016 LYS Y C 1
ATOM 14698 O O . LYS H 8 1016 ? 268.402 327.252 257.065 1.00 27.36 1016 LYS Y O 1
ATOM 14704 N N . ILE H 8 1017 ? 267.007 325.598 257.727 1.00 25.08 1017 ILE Y N 1
ATOM 14705 C CA . ILE H 8 1017 ? 267.065 325.876 259.155 1.00 25.08 1017 ILE Y CA 1
ATOM 14706 C C . ILE H 8 1017 ? 267.667 324.666 259.851 1.00 25.08 1017 ILE Y C 1
ATOM 14707 O O . ILE H 8 1017 ? 267.331 323.521 259.532 1.00 25.08 1017 ILE Y O 1
ATOM 14712 N N . ASP H 8 1018 ? 268.559 324.927 260.802 1.00 23.38 1018 ASP Y N 1
ATOM 14713 C CA . ASP H 8 1018 ? 269.237 323.889 261.562 1.00 23.38 1018 ASP Y CA 1
ATOM 14714 C C . ASP H 8 1018 ? 268.630 323.690 262.945 1.00 23.38 1018 ASP Y C 1
ATOM 14715 O O . ASP H 8 1018 ? 268.398 322.553 263.360 1.00 23.38 1018 ASP Y O 1
ATOM 14720 N N . TYR H 8 1019 ? 268.372 324.773 263.670 1.00 21.81 1019 TYR Y N 1
ATOM 14721 C CA . TYR H 8 1019 ? 267.744 324.695 264.982 1.00 21.81 1019 TYR Y CA 1
ATOM 14722 C C . TYR H 8 1019 ? 267.065 326.030 265.249 1.00 21.81 1019 TYR Y C 1
ATOM 14723 O O . TYR H 8 1019 ? 267.197 326.973 264.467 1.00 21.81 1019 TYR Y O 1
ATOM 14732 N N . VAL H 8 1020 ? 266.328 326.113 266.356 1.00 20.91 1020 VAL Y N 1
ATOM 14733 C CA . VAL H 8 1020 ? 265.728 327.387 266.741 1.00 20.91 1020 VAL Y CA 1
ATOM 14734 C C . VAL H 8 1020 ? 265.442 327.358 268.231 1.00 20.91 1020 VAL Y C 1
ATOM 14735 O O . VAL H 8 1020 ? 265.042 326.331 268.780 1.00 20.91 1020 VAL Y O 1
ATOM 14739 N N . LYS H 8 1021 ? 265.631 328.504 268.882 1.00 23.94 1021 LYS Y N 1
ATOM 14740 C CA . LYS H 8 1021 ? 265.531 328.619 270.329 1.00 23.94 1021 LYS Y CA 1
ATOM 14741 C C . LYS H 8 1021 ? 264.820 329.918 270.667 1.00 23.94 1021 LYS Y C 1
ATOM 14742 O O . LYS H 8 1021 ? 264.945 330.905 269.940 1.00 23.94 1021 LYS Y O 1
ATOM 14748 N N . GLY H 8 1022 ? 264.083 329.927 271.774 1.00 31.43 1022 GLY Y N 1
ATOM 14749 C CA . GLY H 8 1022 ? 263.433 331.175 272.132 1.00 31.43 1022 GLY Y CA 1
ATOM 14750 C C . GLY H 8 1022 ? 262.745 331.137 273.478 1.00 31.43 1022 GLY Y C 1
ATOM 14751 O O . GLY H 8 1022 ? 262.759 330.129 274.187 1.00 31.43 1022 GLY Y O 1
ATOM 14752 N N . ILE H 8 1023 ? 262.160 332.283 273.821 1.00 38.40 1023 ILE Y N 1
ATOM 14753 C CA . ILE H 8 1023 ? 261.282 332.451 274.975 1.00 38.40 1023 ILE Y CA 1
ATOM 14754 C C . ILE H 8 1023 ? 259.886 332.685 274.427 1.00 38.40 1023 ILE Y C 1
ATOM 14755 O O . ILE H 8 1023 ? 259.684 333.583 273.600 1.00 38.40 1023 ILE Y O 1
ATOM 14760 N N . LEU H 8 1024 ? 258.926 331.891 274.898 1.00 43.37 1024 LEU Y N 1
ATOM 14761 C CA . LEU H 8 1024 ? 257.542 331.967 274.457 1.00 43.37 1024 LEU Y CA 1
ATOM 14762 C C . LEU H 8 1024 ? 256.599 332.313 275.593 1.00 43.37 1024 LEU Y C 1
ATOM 14763 O O . LEU H 8 1024 ? 256.850 332.013 276.771 1.00 43.37 1024 LEU Y O 1
ATOM 14768 N N . ARG H 8 1025 ? 255.493 332.923 275.177 1.00 46.51 1025 ARG Y N 1
ATOM 14769 C CA . ARG H 8 1025 ? 254.326 333.193 275.994 1.00 46.51 1025 ARG Y CA 1
ATOM 14770 C C . ARG H 8 1025 ? 253.115 332.620 275.272 1.00 46.51 1025 ARG Y C 1
ATOM 14771 O O . ARG H 8 1025 ? 252.928 332.879 274.080 1.00 46.51 1025 ARG Y O 1
ATOM 14779 N N . TYR H 8 1026 ? 252.310 331.827 275.975 1.00 48.74 1026 TYR Y N 1
ATOM 14780 C CA . TYR H 8 1026 ? 251.131 331.200 275.392 1.00 48.74 1026 TYR Y CA 1
ATOM 14781 C C . TYR H 8 1026 ? 249.884 331.985 275.767 1.00 48.74 1026 TYR Y C 1
ATOM 14782 O O . TYR H 8 1026 ? 249.756 332.470 276.895 1.00 48.74 1026 TYR Y O 1
ATOM 14791 N N . ASP H 8 1027 ? 248.960 332.097 274.809 1.00 47.63 1027 ASP Y N 1
ATOM 14792 C CA . ASP H 8 1027 ? 247.700 332.785 275.068 1.00 47.63 1027 ASP Y CA 1
ATOM 14793 C C . ASP H 8 1027 ? 246.909 332.091 276.170 1.00 47.63 1027 ASP Y C 1
ATOM 14794 O O . ASP H 8 1027 ? 246.382 332.747 277.075 1.00 47.63 1027 ASP Y O 1
ATOM 14796 N N . SER H 8 1028 ? 246.820 330.762 276.114 1.00 47.92 1028 SER Y N 1
ATOM 14797 C CA . SER H 8 1028 ? 246.095 330.027 277.144 1.00 47.92 1028 SER Y CA 1
ATOM 14798 C C . SER H 8 1028 ? 246.803 330.110 278.489 1.00 47.92 1028 SER Y C 1
ATOM 14799 O O . SER H 8 1028 ? 246.149 330.172 279.535 1.00 47.92 1028 SER Y O 1
ATOM 14802 N N . LYS H 8 1029 ? 248.138 330.104 278.481 1.00 49.47 1029 LYS Y N 1
ATOM 14803 C CA . LYS H 8 1029 ? 248.943 330.122 279.695 1.00 49.47 1029 LYS Y CA 1
ATOM 14804 C C . LYS H 8 1029 ? 249.574 331.486 279.959 1.00 49.47 1029 LYS Y C 1
ATOM 14805 O O . LYS H 8 1029 ? 250.570 331.566 280.686 1.00 49.47 1029 LYS Y O 1
ATOM 14811 N N . LEU H 8 1030 ? 249.022 332.554 279.374 1.00 56.75 1030 LEU Y N 1
ATOM 14812 C CA . LEU H 8 1030 ? 249.518 333.900 279.648 1.00 56.75 1030 LEU Y CA 1
ATOM 14813 C C . LEU H 8 1030 ? 249.493 334.190 281.141 1.00 56.75 1030 LEU Y C 1
ATOM 14814 O O . LEU H 8 1030 ? 250.501 334.604 281.725 1.00 56.75 1030 LEU Y O 1
ATOM 14819 N N . LYS H 8 1031 ? 248.340 333.978 281.772 1.00 59.22 1031 LYS Y N 1
ATOM 14820 C CA . LYS H 8 1031 ? 248.251 334.088 283.224 1.00 59.22 1031 LYS Y CA 1
ATOM 14821 C C . LYS H 8 1031 ? 249.224 333.137 283.912 1.00 59.22 1031 LYS Y C 1
ATOM 14822 O O . LYS H 8 1031 ? 249.762 333.455 284.980 1.00 59.22 1031 LYS Y O 1
ATOM 14828 N N . GLU H 8 1032 ? 249.470 331.967 283.312 1.00 52.84 1032 GLU Y N 1
ATOM 14829 C CA . GLU H 8 1032 ? 250.316 330.964 283.953 1.00 52.84 1032 GLU Y CA 1
ATOM 14830 C C . GLU H 8 1032 ? 251.761 331.434 284.084 1.00 52.84 1032 GLU Y C 1
ATOM 14831 O O . GLU H 8 1032 ? 252.385 331.234 285.133 1.00 52.84 1032 GLU Y O 1
ATOM 14833 N N . GLY H 8 1033 ? 252.313 332.044 283.045 1.00 49.92 1033 GLY Y N 1
ATOM 14834 C CA . GLY H 8 1033 ? 253.688 332.532 283.088 1.00 49.92 1033 GLY Y CA 1
ATOM 14835 C C . GLY H 8 1033 ? 254.331 332.492 281.709 1.00 49.92 1033 GLY Y C 1
ATOM 14836 O O . GLY H 8 1033 ? 253.662 332.687 280.696 1.00 49.92 1033 GLY Y O 1
ATOM 14837 N N . LEU H 8 1034 ? 255.643 332.241 281.709 1.00 43.30 1034 LEU Y N 1
ATOM 14838 C CA . LEU H 8 1034 ? 256.455 332.235 280.500 1.00 43.30 1034 LEU Y CA 1
ATOM 14839 C C . LEU H 8 1034 ? 257.314 330.981 280.466 1.00 43.30 1034 LEU Y C 1
ATOM 14840 O O . LEU H 8 1034 ? 257.512 330.321 281.489 1.00 43.30 1034 LEU Y O 1
ATOM 14845 N N . GLU H 8 1035 ? 257.829 330.658 279.273 1.00 42.75 1035 GLU Y N 1
ATOM 14846 C CA . GLU H 8 1035 ? 258.650 329.465 279.100 1.00 42.75 1035 GLU Y CA 1
ATOM 14847 C C . GLU H 8 1035 ? 259.801 329.731 278.135 1.00 42.75 1035 GLU Y C 1
ATOM 14848 O O . GLU H 8 1035 ? 259.804 330.702 277.376 1.00 42.75 1035 GLU Y O 1
ATOM 14854 N N . GLU H 8 1036 ? 260.782 328.828 278.178 1.00 38.39 1036 GLU Y N 1
ATOM 14855 C CA . GLU H 8 1036 ? 261.916 328.779 277.267 1.00 38.39 1036 GLU Y CA 1
ATOM 14856 C C . GLU H 8 1036 ? 261.842 327.477 276.486 1.00 38.39 1036 GLU Y C 1
ATOM 14857 O O . GLU H 8 1036 ? 261.575 326.422 277.066 1.00 38.39 1036 GLU Y O 1
ATOM 14863 N N . ILE H 8 1037 ? 262.084 327.536 275.176 1.00 28.98 1037 ILE Y N 1
ATOM 14864 C CA . ILE H 8 1037 ? 261.950 326.362 274.326 1.00 28.98 1037 ILE Y CA 1
ATOM 14865 C C . ILE H 8 1037 ? 263.097 326.269 273.335 1.00 28.98 1037 ILE Y C 1
ATOM 14866 O O . ILE H 8 1037 ? 263.764 327.257 273.014 1.00 28.98 1037 ILE Y O 1
ATOM 14871 N N . THR H 8 1038 ? 263.272 325.055 272.812 1.00 23.49 1038 THR Y N 1
ATOM 14872 C CA . THR H 8 1038 ? 264.114 324.832 271.643 1.00 23.49 1038 THR Y CA 1
ATOM 14873 C C . THR H 8 1038 ? 263.492 323.741 270.787 1.00 23.49 1038 THR Y C 1
ATOM 14874 O O . THR H 8 1038 ? 262.882 322.790 271.292 1.00 23.49 1038 THR Y O 1
ATOM 14878 N N . ILE H 8 1039 ? 263.642 323.909 269.476 1.00 21.66 1039 ILE Y N 1
ATOM 14879 C CA . ILE H 8 1039 ? 263.173 322.963 268.477 1.00 21.66 1039 ILE Y CA 1
ATOM 14880 C C . ILE H 8 1039 ? 264.368 322.593 267.614 1.00 21.66 1039 ILE Y C 1
ATOM 14881 O O . ILE H 8 1039 ? 265.032 323.480 267.054 1.00 21.66 1039 ILE Y O 1
ATOM 14886 N N . THR H 8 1040 ? 264.642 321.299 267.512 1.00 18.56 1040 THR Y N 1
ATOM 14887 C CA . THR H 8 1040 ? 265.696 320.755 266.675 1.00 18.56 1040 THR Y CA 1
ATOM 14888 C C . THR H 8 1040 ? 265.146 319.464 266.091 1.00 18.56 1040 THR Y C 1
ATOM 14889 O O . THR H 8 1040 ? 264.233 318.867 266.673 1.00 18.56 1040 THR Y O 1
ATOM 14893 N N . PRO H 8 1041 ? 265.661 319.010 264.936 1.00 14.66 1041 PRO Y N 1
ATOM 14894 C CA . PRO H 8 1041 ? 265.009 317.879 264.250 1.00 14.66 1041 PRO Y CA 1
ATOM 14895 C C . PRO H 8 1041 ? 264.880 316.632 265.096 1.00 14.66 1041 PRO Y C 1
ATOM 14896 O O . PRO H 8 1041 ? 263.929 315.863 264.915 1.00 14.66 1041 PRO Y O 1
ATOM 14900 N N . ASN H 8 1042 ? 265.801 316.412 266.027 1.00 16.74 1042 ASN Y N 1
ATOM 14901 C CA . ASN H 8 1042 ? 265.709 315.230 266.864 1.00 16.74 1042 ASN Y CA 1
ATOM 14902 C C . ASN H 8 1042 ? 264.653 315.385 267.951 1.00 16.74 1042 ASN Y C 1
ATOM 14903 O O . ASN H 8 1042 ? 263.983 314.408 268.304 1.00 16.74 1042 ASN Y O 1
ATOM 14908 N N . TYR H 8 1043 ? 264.475 316.590 268.497 1.00 20.01 1043 TYR Y N 1
ATOM 14909 C CA . TYR H 8 1043 ? 263.608 316.716 269.662 1.00 20.01 1043 TYR Y CA 1
ATOM 14910 C C . TYR H 8 1043 ? 263.132 318.149 269.868 1.00 20.01 1043 TYR Y C 1
ATOM 14911 O O . TYR H 8 1043 ? 263.649 319.110 269.286 1.00 20.01 1043 TYR Y O 1
ATOM 14920 N N . PHE H 8 1044 ? 262.138 318.259 270.747 1.00 25.99 1044 PHE Y N 1
ATOM 14921 C CA . PHE H 8 1044 ? 261.506 319.501 271.159 1.00 25.99 1044 PHE Y CA 1
ATOM 14922 C C . PHE H 8 1044 ? 261.569 319.591 272.675 1.00 25.99 1044 PHE Y C 1
ATOM 14923 O O . PHE H 8 1044 ? 261.456 318.575 273.366 1.00 25.99 1044 PHE Y O 1
ATOM 14931 N N . ILE H 8 1045 ? 261.751 320.801 273.197 1.00 25.78 1045 ILE Y N 1
ATOM 14932 C CA . ILE H 8 1045 ? 261.977 320.970 274.631 1.00 25.78 1045 ILE Y CA 1
ATOM 14933 C C . ILE H 8 1045 ? 261.282 322.236 275.100 1.00 25.78 1045 ILE Y C 1
ATOM 14934 O O . ILE H 8 1045 ? 261.395 323.291 274.464 1.00 25.78 1045 ILE Y O 1
ATOM 14939 N N . GLU H 8 1046 ? 260.595 322.115 276.249 1.00 35.22 1046 GLU Y N 1
ATOM 14940 C CA . GLU H 8 1046 ? 259.968 323.216 276.973 1.00 35.22 1046 GLU Y CA 1
ATOM 14941 C C . GLU H 8 1046 ? 260.437 323.220 278.420 1.00 35.22 1046 GLU Y C 1
ATOM 14942 O O . GLU H 8 1046 ? 260.512 322.170 279.065 1.00 35.22 1046 GLU Y O 1
ATOM 14948 N N . ARG H 8 1047 ? 260.736 324.416 278.922 1.00 33.23 1047 ARG Y N 1
ATOM 14949 C CA . ARG H 8 1047 ? 261.230 324.624 280.273 1.00 33.23 1047 ARG Y CA 1
ATOM 14950 C C . ARG H 8 1047 ? 260.560 325.865 280.837 1.00 33.23 1047 ARG Y C 1
ATOM 14951 O O . ARG H 8 1047 ? 260.181 326.769 280.091 1.00 33.23 1047 ARG Y O 1
ATOM 14959 N N . THR H 8 1048 ? 260.429 325.909 282.157 1.00 33.39 1048 THR Y N 1
ATOM 14960 C CA . THR H 8 1048 ? 259.899 327.082 282.834 1.00 33.39 1048 THR Y CA 1
ATOM 14961 C C . THR H 8 1048 ? 261.046 327.996 283.249 1.00 33.39 1048 THR Y C 1
ATOM 14962 O O . THR H 8 1048 ? 262.164 327.541 283.501 1.00 33.39 1048 THR Y O 1
ATOM 14966 N N . VAL H 8 1049 ? 260.757 329.291 283.306 1.00 36.25 1049 VAL Y N 1
ATOM 14967 C CA . VAL H 8 1049 ? 261.747 330.302 283.650 1.00 36.25 1049 VAL Y CA 1
ATOM 14968 C C . VAL H 8 1049 ? 261.525 330.741 285.092 1.00 36.25 1049 VAL Y C 1
ATOM 14969 O O . VAL H 8 1049 ? 260.504 330.443 285.706 1.00 36.25 1049 VAL Y O 1
ATOM 14973 N N . LYS H 8 1050 ? 262.496 331.472 285.642 1.00 40.28 1050 LYS Y N 1
ATOM 14974 C CA . LYS H 8 1050 ? 262.569 331.700 287.079 1.00 40.28 1050 LYS Y CA 1
ATOM 14975 C C . LYS H 8 1050 ? 261.927 333.003 287.542 1.00 40.28 1050 LYS Y C 1
ATOM 14976 O O . LYS H 8 1050 ? 261.564 333.104 288.719 1.00 40.28 1050 LYS Y O 1
ATOM 14982 N N . GLY H 8 1051 ? 261.773 333.995 286.667 1.00 44.58 1051 GLY Y N 1
ATOM 14983 C CA . GLY H 8 1051 ? 261.168 335.256 287.061 1.00 44.58 1051 GLY Y CA 1
ATOM 14984 C C . GLY H 8 1051 ? 259.657 335.228 286.958 1.00 44.58 1051 GLY Y C 1
ATOM 14985 O O . GLY H 8 1051 ? 259.097 335.422 285.876 1.00 44.58 1051 GLY Y O 1
ATOM 14986 N N . VAL H 8 1052 ? 258.990 335.009 288.084 1.00 53.79 1052 VAL Y N 1
ATOM 14987 C CA . VAL H 8 1052 ? 257.557 334.741 288.120 1.00 53.79 1052 VAL Y CA 1
ATOM 14988 C C . VAL H 8 1052 ? 256.798 336.034 288.384 1.00 53.79 1052 VAL Y C 1
ATOM 14989 O O . VAL H 8 1052 ? 257.303 336.959 289.031 1.00 53.79 1052 VAL Y O 1
ATOM 14993 N N . ASP H 8 1053 ? 255.559 336.085 287.892 1.00 62.70 1053 ASP Y N 1
ATOM 14994 C CA . ASP H 8 1053 ? 254.698 337.252 288.022 1.00 62.70 1053 ASP Y CA 1
ATOM 14995 C C . ASP H 8 1053 ? 253.277 336.810 288.338 1.00 62.70 1053 ASP Y C 1
ATOM 14996 O O . ASP H 8 1053 ? 252.850 335.721 287.945 1.00 62.70 1053 ASP Y O 1
ATOM 15001 N N . ALA H 8 1054 ? 252.547 337.670 289.045 1.00 69.97 1054 ALA Y N 1
ATOM 15002 C CA . ALA H 8 1054 ? 251.112 337.484 289.278 1.00 69.97 1054 ALA Y CA 1
ATOM 15003 C C . ALA H 8 1054 ? 250.286 338.205 288.217 1.00 69.97 1054 ALA Y C 1
ATOM 15004 O O . ALA H 8 1054 ? 249.352 338.948 288.515 1.00 69.97 1054 ALA Y O 1
ATOM 15006 N N . LYS H 8 1055 ? 250.629 337.965 286.954 1.00 71.18 1055 LYS Y N 1
ATOM 15007 C CA . LYS H 8 1055 ? 249.962 338.633 285.846 1.00 71.18 1055 LYS Y CA 1
ATOM 15008 C C . LYS H 8 1055 ? 248.565 338.063 285.641 1.00 71.18 1055 LYS Y C 1
ATOM 15009 O O . LYS H 8 1055 ? 248.337 336.861 285.805 1.00 71.18 1055 LYS Y O 1
ATOM 15015 N N . GLU H 8 1056 ? 247.624 338.934 285.281 1.00 66.55 1056 GLU Y N 1
ATOM 15016 C CA . GLU H 8 1056 ? 246.239 338.525 285.047 1.00 66.55 1056 GLU Y CA 1
ATOM 15017 C C . GLU H 8 1056 ? 245.638 339.487 284.034 1.00 66.55 1056 GLU Y C 1
ATOM 15018 O O . GLU H 8 1056 ? 245.471 340.674 284.333 1.00 66.55 1056 GLU Y O 1
ATOM 15024 N N . PHE H 8 1057 ? 245.306 338.974 282.849 1.00 59.82 1057 PHE Y N 1
ATOM 15025 C CA . PHE H 8 1057 ? 244.935 339.790 281.700 1.00 59.82 1057 PHE Y CA 1
ATOM 15026 C C . PHE H 8 1057 ? 243.566 339.374 281.187 1.00 59.82 1057 PHE Y C 1
ATOM 15027 O O . PHE H 8 1057 ? 243.293 338.179 281.032 1.00 59.82 1057 PHE Y O 1
ATOM 15035 N N . THR H 8 1058 ? 242.712 340.364 280.928 1.00 68.42 1058 THR Y N 1
ATOM 15036 C CA . THR H 8 1058 ? 241.416 340.162 280.298 1.00 68.42 1058 THR Y CA 1
ATOM 15037 C C . THR H 8 1058 ? 241.225 341.221 279.225 1.00 68.42 1058 THR Y C 1
ATOM 15038 O O . THR H 8 1058 ? 241.868 342.273 279.248 1.00 68.42 1058 THR Y O 1
ATOM 15042 N N . GLU H 8 1059 ? 240.331 340.932 278.281 1.00 68.57 1059 GLU Y N 1
ATOM 15043 C CA . GLU H 8 1059 ? 240.056 341.814 277.152 1.00 68.57 1059 GLU Y CA 1
ATOM 15044 C C . GLU H 8 1059 ? 238.568 342.129 277.125 1.00 68.57 1059 GLU Y C 1
ATOM 15045 O O . GLU H 8 1059 ? 237.752 341.270 276.772 1.00 68.57 1059 GLU Y O 1
ATOM 15051 N N . GLU H 8 1060 ? 238.227 343.355 277.503 1.00 67.23 1060 GLU Y N 1
ATOM 15052 C CA . GLU H 8 1060 ? 236.925 343.936 277.218 1.00 67.23 1060 GLU Y CA 1
ATOM 15053 C C . GLU H 8 1060 ? 237.041 344.682 275.887 1.00 67.23 1060 GLU Y C 1
ATOM 15054 O O . GLU H 8 1060 ? 238.024 344.530 275.159 1.00 67.23 1060 GLU Y O 1
ATOM 15060 N N . LEU H 8 1061 ? 236.036 345.487 275.537 1.00 65.04 1061 LEU Y N 1
ATOM 15061 C CA . LEU H 8 1061 ? 236.136 346.274 274.311 1.00 65.04 1061 LEU Y CA 1
ATOM 15062 C C . LEU H 8 1061 ? 237.282 347.274 274.401 1.00 65.04 1061 LEU Y C 1
ATOM 15063 O O . LEU H 8 1061 ? 238.067 347.423 273.458 1.00 65.04 1061 LEU Y O 1
ATOM 15068 N N . ASN H 8 1062 ? 237.390 347.969 275.536 1.00 63.37 1062 ASN Y N 1
ATOM 15069 C CA . ASN H 8 1062 ? 238.459 348.928 275.783 1.00 63.37 1062 ASN Y CA 1
ATOM 15070 C C . ASN H 8 1062 ? 239.103 348.774 277.152 1.00 63.37 1062 ASN Y C 1
ATOM 15071 O O . ASN H 8 1062 ? 240.122 349.428 277.403 1.00 63.37 1062 ASN Y O 1
ATOM 15076 N N . GLY H 8 1063 ? 238.551 347.946 278.037 1.00 65.59 1063 GLY Y N 1
ATOM 15077 C CA . GLY H 8 1063 ? 239.093 347.737 279.366 1.00 65.59 1063 GLY Y CA 1
ATOM 15078 C C . GLY H 8 1063 ? 239.894 346.451 279.465 1.00 65.59 1063 GLY Y C 1
ATOM 15079 O O . GLY H 8 1063 ? 239.618 345.471 278.777 1.00 65.59 1063 GLY Y O 1
ATOM 15080 N N . VAL H 8 1064 ? 240.903 346.472 280.336 1.00 69.58 1064 VAL Y N 1
ATOM 15081 C CA . VAL H 8 1064 ? 241.831 345.360 280.502 1.00 69.58 1064 VAL Y CA 1
ATOM 15082 C C . VAL H 8 1064 ? 242.294 345.359 281.954 1.00 69.58 1064 VAL Y C 1
ATOM 15083 O O . VAL H 8 1064 ? 242.364 346.408 282.600 1.00 69.58 1064 VAL Y O 1
ATOM 15087 N N . SER H 8 1065 ? 242.604 344.168 282.470 1.00 66.69 1065 SER Y N 1
ATOM 15088 C CA . SER H 8 1065 ? 243.087 344.000 283.840 1.00 66.69 1065 SER Y CA 1
ATOM 15089 C C . SER H 8 1065 ? 244.612 344.066 283.840 1.00 66.69 1065 SER Y C 1
ATOM 15090 O O . SER H 8 1065 ? 245.277 343.173 283.306 1.00 66.69 1065 SER Y O 1
ATOM 15093 N N . PHE H 8 1066 ? 245.165 345.110 284.454 1.00 77.41 1066 PHE Y N 1
ATOM 15094 C CA . PHE H 8 1066 ? 246.602 345.358 284.446 1.00 77.41 1066 PHE Y CA 1
ATOM 15095 C C . PHE H 8 1066 ? 247.243 344.743 285.679 1.00 77.41 1066 PHE Y C 1
ATOM 15096 O O . PHE H 8 1066 ? 247.006 345.197 286.803 1.00 77.41 1066 PHE Y O 1
ATOM 15104 N N . LYS H 8 1067 ? 248.069 343.720 285.466 1.00 71.62 1067 LYS Y N 1
ATOM 15105 C CA . LYS H 8 1067 ? 248.973 343.194 286.491 1.00 71.62 1067 LYS Y CA 1
ATOM 15106 C C . LYS H 8 1067 ? 250.283 342.883 285.773 1.00 71.62 1067 LYS Y C 1
ATOM 15107 O O . LYS H 8 1067 ? 250.386 341.864 285.085 1.00 71.62 1067 LYS Y O 1
ATOM 15113 N N . ASN H 8 1068 ? 251.269 343.771 285.922 1.00 66.05 1068 ASN Y N 1
ATOM 15114 C CA . ASN H 8 1068 ? 252.537 343.715 285.189 1.00 66.05 1068 ASN Y CA 1
ATOM 15115 C C . ASN H 8 1068 ? 253.682 343.805 286.191 1.00 66.05 1068 ASN Y C 1
ATOM 15116 O O . ASN H 8 1068 ? 254.126 344.903 286.539 1.00 66.05 1068 ASN Y O 1
ATOM 15121 N N . VAL H 8 1069 ? 254.166 342.650 286.633 1.00 65.78 1069 VAL Y N 1
ATOM 15122 C CA . VAL H 8 1069 ? 255.289 342.574 287.560 1.00 65.78 1069 VAL Y CA 1
ATOM 15123 C C . VAL H 8 1069 ? 256.563 342.463 286.727 1.00 65.78 1069 VAL Y C 1
ATOM 15124 O O . VAL H 8 1069 ? 256.794 341.449 286.064 1.00 65.78 1069 VAL Y O 1
ATOM 15128 N N . LYS H 8 1070 ? 257.390 343.508 286.763 1.00 64.81 1070 LYS Y N 1
ATOM 15129 C CA . LYS H 8 1070 ? 258.625 343.550 285.987 1.00 64.81 1070 LYS Y CA 1
ATOM 15130 C C . LYS H 8 1070 ? 259.681 344.325 286.765 1.00 64.81 1070 LYS Y C 1
ATOM 15131 O O . LYS H 8 1070 ? 259.403 345.416 287.273 1.00 64.81 1070 LYS Y O 1
ATOM 15137 N N . TYR H 8 1071 ? 260.888 343.763 286.834 1.00 61.34 1071 TYR Y N 1
ATOM 15138 C CA . TYR H 8 1071 ? 261.957 344.211 287.718 1.00 61.34 1071 TYR Y CA 1
ATOM 15139 C C . TYR H 8 1071 ? 263.147 344.722 286.913 1.00 61.34 1071 TYR Y C 1
ATOM 15140 O O . TYR H 8 1071 ? 263.246 344.509 285.707 1.00 61.34 1071 TYR Y O 1
ATOM 15149 N N . THR H 8 1072 ? 264.091 345.353 287.617 1.00 55.85 1072 THR Y N 1
ATOM 15150 C CA . THR H 8 1072 ? 265.194 346.074 286.984 1.00 55.85 1072 THR Y CA 1
ATOM 15151 C C . THR H 8 1072 ? 266.114 345.186 286.151 1.00 55.85 1072 THR Y C 1
ATOM 15152 O O . THR H 8 1072 ? 266.150 345.308 284.923 1.00 55.85 1072 THR Y O 1
ATOM 15156 N N . GLY H 8 1073 ? 266.862 344.291 286.802 1.00 51.41 1073 GLY Y N 1
ATOM 15157 C CA . GLY H 8 1073 ? 267.768 343.423 286.066 1.00 51.41 1073 GLY Y CA 1
ATOM 15158 C C . GLY H 8 1073 ? 267.037 342.416 285.205 1.00 51.41 1073 GLY Y C 1
ATOM 15159 O O . GLY H 8 1073 ? 267.498 342.064 284.112 1.00 51.41 1073 GLY Y O 1
ATOM 15160 N N . ILE H 8 1074 ? 265.879 341.955 285.672 1.00 46.79 1074 ILE Y N 1
ATOM 15161 C CA . ILE H 8 1074 ? 265.094 341.015 284.890 1.00 46.79 1074 ILE Y CA 1
ATOM 15162 C C . ILE H 8 1074 ? 264.624 341.684 283.603 1.00 46.79 1074 ILE Y C 1
ATOM 15163 O O . ILE H 8 1074 ? 264.711 341.090 282.525 1.00 46.79 1074 ILE Y O 1
ATOM 15168 N N . THR H 8 1075 ? 264.165 342.941 283.685 1.00 50.75 1075 THR Y N 1
ATOM 15169 C CA . THR H 8 1075 ? 263.842 343.687 282.466 1.00 50.75 1075 THR Y CA 1
ATOM 15170 C C . THR H 8 1075 ? 265.076 343.911 281.608 1.00 50.75 1075 THR Y C 1
ATOM 15171 O O . THR H 8 1075 ? 265.019 343.764 280.386 1.00 50.75 1075 THR Y O 1
ATOM 15175 N N . ASN H 8 1076 ? 266.201 344.281 282.223 1.00 53.37 1076 ASN Y N 1
ATOM 15176 C CA . ASN H 8 1076 ? 267.415 344.510 281.446 1.00 53.37 1076 ASN Y CA 1
ATOM 15177 C C . ASN H 8 1076 ? 267.849 343.258 280.700 1.00 53.37 1076 ASN Y C 1
ATOM 15178 O O . ASN H 8 1076 ? 268.556 343.360 279.692 1.00 53.37 1076 ASN Y O 1
ATOM 15183 N N . SER H 8 1077 ? 267.440 342.084 281.178 1.00 42.81 1077 SER Y N 1
ATOM 15184 C CA . SER H 8 1077 ? 267.593 340.863 280.396 1.00 42.81 1077 SER Y CA 1
ATOM 15185 C C . SER H 8 1077 ? 266.505 340.741 279.326 1.00 42.81 1077 SER Y C 1
ATOM 15186 O O . SER H 8 1077 ? 266.804 340.664 278.131 1.00 42.81 1077 SER Y O 1
ATOM 15189 N N . ILE H 8 1078 ? 265.229 340.745 279.731 1.00 43.25 1078 ILE Y N 1
ATOM 15190 C CA . ILE H 8 1078 ? 264.167 340.302 278.822 1.00 43.25 1078 ILE Y CA 1
ATOM 15191 C C . ILE H 8 1078 ? 263.731 341.352 277.814 1.00 43.25 1078 ILE Y C 1
ATOM 15192 O O . ILE H 8 1078 ? 262.927 341.036 276.930 1.00 43.25 1078 ILE Y O 1
ATOM 15197 N N . ILE H 8 1079 ? 264.216 342.592 277.915 1.00 43.13 1079 ILE Y N 1
ATOM 15198 C CA . ILE H 8 1079 ? 263.997 343.540 276.827 1.00 43.13 1079 ILE Y CA 1
ATOM 15199 C C . ILE H 8 1079 ? 264.603 342.990 275.551 1.00 43.13 1079 ILE Y C 1
ATOM 15200 O O . ILE H 8 1079 ? 264.084 343.226 274.454 1.00 43.13 1079 ILE Y O 1
ATOM 15205 N N . ASN H 8 1080 ? 265.702 342.242 275.675 1.00 41.84 1080 ASN Y N 1
ATOM 15206 C CA . ASN H 8 1080 ? 266.428 341.703 274.543 1.00 41.84 1080 ASN Y CA 1
ATOM 15207 C C . ASN H 8 1080 ? 266.455 340.184 274.475 1.00 41.84 1080 ASN Y C 1
ATOM 15208 O O . ASN H 8 1080 ? 266.742 339.645 273.401 1.00 41.84 1080 ASN Y O 1
ATOM 15213 N N . ASP H 8 1081 ? 266.192 339.478 275.574 1.00 44.42 1081 ASP Y N 1
ATOM 15214 C CA . ASP H 8 1081 ? 266.042 338.032 275.468 1.00 44.42 1081 ASP Y CA 1
ATOM 15215 C C . ASP H 8 1081 ? 264.837 337.690 274.606 1.00 44.42 1081 ASP Y C 1
ATOM 15216 O O . ASP H 8 1081 ? 264.883 336.753 273.803 1.00 44.42 1081 ASP Y O 1
ATOM 15221 N N . MET H 8 1082 ? 263.752 338.448 274.762 1.00 45.42 1082 MET Y N 1
ATOM 15222 C CA . MET H 8 1082 ? 262.517 338.208 274.032 1.00 45.42 1082 MET Y CA 1
ATOM 15223 C C . MET H 8 1082 ? 262.760 338.274 272.533 1.00 45.42 1082 MET Y C 1
ATOM 15224 O O . MET H 8 1082 ? 263.081 339.337 271.993 1.00 45.42 1082 MET Y O 1
ATOM 15229 N N . GLY H 8 1083 ? 262.611 337.137 271.864 1.00 37.45 1083 GLY Y N 1
ATOM 15230 C CA . GLY H 8 1083 ? 262.855 337.034 270.440 1.00 37.45 1083 GLY Y CA 1
ATOM 15231 C C . GLY H 8 1083 ? 263.573 335.745 270.117 1.00 37.45 1083 GLY Y C 1
ATOM 15232 O O . GLY H 8 1083 ? 264.119 335.100 271.017 1.00 37.45 1083 GLY Y O 1
ATOM 15233 N N . PHE H 8 1084 ? 263.601 335.365 268.844 1.00 30.27 1084 PHE Y N 1
ATOM 15234 C CA . PHE H 8 1084 ? 264.029 334.041 268.434 1.00 30.27 1084 PHE Y CA 1
ATOM 15235 C C . PHE H 8 1084 ? 265.304 334.130 267.621 1.00 30.27 1084 PHE Y C 1
ATOM 15236 O O . PHE H 8 1084 ? 265.509 335.078 266.858 1.00 30.27 1084 PHE Y O 1
ATOM 15244 N N . VAL H 8 1085 ? 266.144 333.116 267.785 1.00 25.68 1085 VAL Y N 1
ATOM 15245 C CA . VAL H 8 1085 ? 267.422 333.006 267.096 1.00 25.68 1085 VAL Y CA 1
ATOM 15246 C C . VAL H 8 1085 ? 267.318 331.862 266.103 1.00 25.68 1085 VAL Y C 1
ATOM 15247 O O . VAL H 8 1085 ? 266.817 330.783 266.439 1.00 25.68 1085 VAL Y O 1
ATOM 15251 N N . PHE H 8 1086 ? 267.776 332.106 264.883 1.00 27.42 1086 PHE Y N 1
ATOM 15252 C CA . PHE H 8 1086 ? 267.721 331.131 263.809 1.00 27.42 1086 PHE Y CA 1
ATOM 15253 C C . PHE H 8 1086 ? 269.115 330.946 263.244 1.00 27.42 1086 PHE Y C 1
ATOM 15254 O O . PHE H 8 1086 ? 269.879 331.911 263.120 1.00 27.42 1086 PHE Y O 1
ATOM 15262 N N . ALA H 8 1087 ? 269.430 329.695 262.911 1.00 27.28 1087 ALA Y N 1
ATOM 15263 C CA . ALA H 8 1087 ? 270.691 329.312 262.301 1.00 27.28 1087 ALA Y CA 1
ATOM 15264 C C . ALA H 8 1087 ? 270.409 328.528 261.034 1.00 27.28 1087 ALA Y C 1
ATOM 15265 O O . ALA H 8 1087 ? 269.392 327.839 260.924 1.00 27.28 1087 ALA Y O 1
ATOM 15267 N N . GLY H 8 1088 ? 271.325 328.631 260.084 1.00 29.51 1088 GLY Y N 1
ATOM 15268 C CA . GLY H 8 1088 ? 271.152 327.980 258.802 1.00 29.51 1088 GLY Y CA 1
ATOM 15269 C C . GLY H 8 1088 ? 272.057 328.627 257.772 1.00 29.51 1088 GLY Y C 1
ATOM 15270 O O . GLY H 8 1088 ? 273.036 329.283 258.115 1.00 29.51 1088 GLY Y O 1
ATOM 15271 N N . LYS H 8 1089 ? 271.697 328.426 256.508 1.00 36.34 1089 LYS Y N 1
ATOM 15272 C CA . LYS H 8 1089 ? 272.422 329.000 255.386 1.00 36.34 1089 LYS Y CA 1
ATOM 15273 C C . LYS H 8 1089 ? 271.443 329.702 254.459 1.00 36.34 1089 LYS Y C 1
ATOM 15274 O O . LYS H 8 1089 ? 270.346 329.199 254.202 1.00 36.34 1089 LYS Y O 1
ATOM 15280 N N . ASN H 8 1090 ? 271.846 330.873 253.972 1.00 34.87 1090 ASN Y N 1
ATOM 15281 C CA . ASN H 8 1090 ? 271.084 331.610 252.967 1.00 34.87 1090 ASN Y CA 1
ATOM 15282 C C . ASN H 8 1090 ? 269.775 332.151 253.542 1.00 34.87 1090 ASN Y C 1
ATOM 15283 O O . ASN H 8 1090 ? 268.734 332.123 252.886 1.00 34.87 1090 ASN Y O 1
ATOM 15288 N N . LEU H 8 1091 ? 269.828 332.661 254.769 1.00 36.44 1091 LEU Y N 1
ATOM 15289 C CA . LEU H 8 1091 ? 268.650 333.258 255.376 1.00 36.44 1091 LEU Y CA 1
ATOM 15290 C C . LEU H 8 1091 ? 268.361 334.627 254.769 1.00 36.44 1091 LEU Y C 1
ATOM 15291 O O . LEU H 8 1091 ? 269.227 335.272 254.170 1.00 36.44 1091 LEU Y O 1
ATOM 15296 N N . ASN H 8 1092 ? 267.118 335.071 254.944 1.00 43.33 1092 ASN Y N 1
ATOM 15297 C CA . ASN H 8 1092 ? 266.670 336.362 254.432 1.00 43.33 1092 ASN Y CA 1
ATOM 15298 C C . ASN H 8 1092 ? 265.586 336.886 255.355 1.00 43.33 1092 ASN Y C 1
ATOM 15299 O O . ASN H 8 1092 ? 264.577 336.209 255.570 1.00 43.33 1092 ASN Y O 1
ATOM 15304 N N . LYS H 8 1093 ? 265.794 338.094 255.883 1.00 45.05 1093 LYS Y N 1
ATOM 15305 C CA . LYS H 8 1093 ? 264.972 338.583 256.983 1.00 45.05 1093 LYS Y CA 1
ATOM 15306 C C . LYS H 8 1093 ? 263.503 338.694 256.598 1.00 45.05 1093 LYS Y C 1
ATOM 15307 O O . LYS H 8 1093 ? 262.629 338.496 257.448 1.00 45.05 1093 LYS Y O 1
ATOM 15313 N N . GLU H 8 1094 ? 263.204 339.016 255.339 1.00 49.70 1094 GLU Y N 1
ATOM 15314 C CA . GLU H 8 1094 ? 261.808 339.194 254.948 1.00 49.70 1094 GLU Y CA 1
ATOM 15315 C C . GLU H 8 1094 ? 261.036 337.878 255.033 1.00 49.70 1094 GLU Y C 1
ATOM 15316 O O . GLU H 8 1094 ? 259.910 337.838 255.550 1.00 49.70 1094 GLU Y O 1
ATOM 15322 N N . LYS H 8 1095 ? 261.640 336.782 254.566 1.00 48.12 1095 LYS Y N 1
ATOM 15323 C CA . LYS H 8 1095 ? 260.974 335.483 254.645 1.00 48.12 1095 LYS Y CA 1
ATOM 15324 C C . LYS H 8 1095 ? 260.771 335.062 256.096 1.00 48.12 1095 LYS Y C 1
ATOM 15325 O O . LYS H 8 1095 ? 259.706 334.548 256.470 1.00 48.12 1095 LYS Y O 1
ATOM 15331 N N . LEU H 8 1096 ? 261.791 335.263 256.928 1.00 45.16 1096 LEU Y N 1
ATOM 15332 C CA . LEU H 8 1096 ? 261.682 334.909 258.337 1.00 45.16 1096 LEU Y CA 1
ATOM 15333 C C . LEU H 8 1096 ? 260.570 335.696 259.006 1.00 45.16 1096 LEU Y C 1
ATOM 15334 O O . LEU H 8 1096 ? 259.760 335.144 259.769 1.00 45.16 1096 LEU Y O 1
ATOM 15339 N N . LEU H 8 1097 ? 260.523 336.998 258.726 1.00 44.92 1097 LEU Y N 1
ATOM 15340 C CA . LEU H 8 1097 ? 259.495 337.843 259.310 1.00 44.92 1097 LEU Y CA 1
ATOM 15341 C C . LEU H 8 1097 ? 258.112 337.356 258.918 1.00 44.92 1097 LEU Y C 1
ATOM 15342 O O . LEU H 8 1097 ? 257.256 337.144 259.788 1.00 44.92 1097 LEU Y O 1
ATOM 15347 N N . GLU H 8 1098 ? 257.875 337.164 257.612 1.00 48.11 1098 GLU Y N 1
ATOM 15348 C CA . GLU H 8 1098 ? 256.534 336.787 257.176 1.00 48.11 1098 GLU Y CA 1
ATOM 15349 C C . GLU H 8 1098 ? 256.128 335.434 257.744 1.00 48.11 1098 GLU Y C 1
ATOM 15350 O O . GLU H 8 1098 ? 254.957 335.235 258.076 1.00 48.11 1098 GLU Y O 1
ATOM 15356 N N . LEU H 8 1099 ? 257.068 334.492 257.883 1.00 46.42 1099 LEU Y N 1
ATOM 15357 C CA . LEU H 8 1099 ? 256.702 333.224 258.514 1.00 46.42 1099 LEU Y CA 1
ATOM 15358 C C . LEU H 8 1099 ? 256.269 333.440 259.959 1.00 46.42 1099 LEU Y C 1
ATOM 15359 O O . LEU H 8 1099 ? 255.207 332.956 260.384 1.00 46.42 1099 LEU Y O 1
ATOM 15364 N N . LEU H 8 1100 ? 257.084 334.167 260.732 1.00 47.45 1100 LEU Y N 1
ATOM 15365 C CA . LEU H 8 1100 ? 256.760 334.359 262.143 1.00 47.45 1100 LEU Y CA 1
ATOM 15366 C C . LEU H 8 1100 ? 255.423 335.069 262.307 1.00 47.45 1100 LEU Y C 1
ATOM 15367 O O . LEU H 8 1100 ? 254.629 334.713 263.184 1.00 47.45 1100 LEU Y O 1
ATOM 15372 N N . TYR H 8 1101 ? 255.149 336.069 261.466 1.00 48.23 1101 TYR Y N 1
ATOM 15373 C CA . TYR H 8 1101 ? 253.838 336.709 261.515 1.00 48.23 1101 TYR Y CA 1
ATOM 15374 C C . TYR H 8 1101 ? 252.735 335.731 261.142 1.00 48.23 1101 TYR Y C 1
ATOM 15375 O O . TYR H 8 1101 ? 251.681 335.706 261.789 1.00 48.23 1101 TYR Y O 1
ATOM 15384 N N . LYS H 8 1102 ? 252.954 334.921 260.097 1.00 43.24 1102 LYS Y N 1
ATOM 15385 C CA . LYS H 8 1102 ? 251.919 333.999 259.645 1.00 43.24 1102 LYS Y CA 1
ATOM 15386 C C . LYS H 8 1102 ? 251.519 333.050 260.754 1.00 43.24 1102 LYS Y C 1
ATOM 15387 O O . LYS H 8 1102 ? 250.346 332.674 260.843 1.00 43.24 1102 LYS Y O 1
ATOM 15393 N N . LEU H 8 1103 ? 252.473 332.686 261.618 1.00 42.93 1103 LEU Y N 1
ATOM 15394 C CA . LEU H 8 1103 ? 252.202 331.737 262.693 1.00 42.93 1103 LEU Y CA 1
ATOM 15395 C C . LEU H 8 1103 ? 250.942 332.117 263.470 1.00 42.93 1103 LEU Y C 1
ATOM 15396 O O . LEU H 8 1103 ? 249.922 331.433 263.367 1.00 42.93 1103 LEU Y O 1
ATOM 15401 N N . VAL H 8 1104 ? 250.945 333.267 264.139 1.00 44.53 1104 VAL Y N 1
ATOM 15402 C CA . VAL H 8 1104 ? 249.759 333.774 264.834 1.00 44.53 1104 VAL Y CA 1
ATOM 15403 C C . VAL H 8 1104 ? 249.335 335.067 264.143 1.00 44.53 1104 VAL Y C 1
ATOM 15404 O O . VAL H 8 1104 ? 250.103 336.036 264.090 1.00 44.53 1104 VAL Y O 1
ATOM 15408 N N . LYS H 8 1105 ? 248.127 335.066 263.575 1.00 55.33 1105 LYS Y N 1
ATOM 15409 C CA . LYS H 8 1105 ? 247.574 336.244 262.917 1.00 55.33 1105 LYS Y CA 1
ATOM 15410 C C . LYS H 8 1105 ? 246.096 336.017 262.631 1.00 55.33 1105 LYS Y C 1
ATOM 15411 O O . LYS H 8 1105 ? 245.616 334.881 262.601 1.00 55.33 1105 LYS Y O 1
ATOM 15413 N N . PRO H 8 1106 ? 245.383 337.124 262.414 1.00 64.78 1106 PRO Y N 1
ATOM 15414 C CA . PRO H 8 1106 ? 243.966 337.116 262.068 1.00 64.78 1106 PRO Y CA 1
ATOM 15415 C C . PRO H 8 1106 ? 243.722 338.099 260.931 1.00 64.78 1106 PRO Y C 1
ATOM 15416 O O . PRO H 8 1106 ? 244.178 339.246 260.992 1.00 64.78 1106 PRO Y O 1
ATOM 15418 N N . LEU H 8 1107 ? 243.002 337.655 259.901 1.00 68.00 1107 LEU Y N 1
ATOM 15419 C CA . LEU H 8 1107 ? 242.719 338.503 258.749 1.00 68.00 1107 LEU Y CA 1
ATOM 15420 C C . LEU H 8 1107 ? 241.506 337.957 258.010 1.00 68.00 1107 LEU Y C 1
ATOM 15421 O O . LEU H 8 1107 ? 241.103 336.807 258.206 1.00 68.00 1107 LEU Y O 1
ATOM 15423 N N . ASN H 8 1108 ? 240.934 338.800 257.153 1.00 69.45 1108 ASN Y N 1
ATOM 15424 C CA . ASN H 8 1108 ? 239.769 338.461 256.346 1.00 69.45 1108 ASN Y CA 1
ATOM 15425 C C . ASN H 8 1108 ? 240.191 338.028 254.945 1.00 69.45 1108 ASN Y C 1
ATOM 15426 O O . ASN H 8 1108 ? 241.311 338.288 254.497 1.00 69.45 1108 ASN Y O 1
ATOM 15428 N N . LYS H 8 1109 ? 239.265 337.365 254.252 1.00 72.06 1109 LYS Y N 1
ATOM 15429 C CA . LYS H 8 1109 ? 239.512 336.799 252.931 1.00 72.06 1109 LYS Y CA 1
ATOM 15430 C C . LYS H 8 1109 ? 238.976 337.723 251.845 1.00 72.06 1109 LYS Y C 1
ATOM 15431 O O . LYS H 8 1109 ? 237.921 338.343 252.005 1.00 72.06 1109 LYS Y O 1
ATOM 15433 N N . GLN H 8 1110 ? 239.712 337.806 250.740 1.00 72.85 1110 GLN Y N 1
ATOM 15434 C CA . GLN H 8 1110 ? 239.322 338.645 249.616 1.00 72.85 1110 GLN Y CA 1
ATOM 15435 C C . GLN H 8 1110 ? 238.222 337.979 248.797 1.00 72.85 1110 GLN Y C 1
ATOM 15436 O O . GLN H 8 1110 ? 238.113 336.751 248.742 1.00 72.85 1110 GLN Y O 1
ATOM 15438 N N . LYS H 8 1111 ? 233.407 345.772 254.132 1.00 33.69 1177 LYS Y N 1
ATOM 15439 C CA . LYS H 8 1111 ? 232.935 346.113 255.472 1.00 33.69 1177 LYS Y CA 1
ATOM 15440 C C . LYS H 8 1111 ? 233.408 345.083 256.489 1.00 33.69 1177 LYS Y C 1
ATOM 15441 O O . LYS H 8 1111 ? 233.859 345.434 257.589 1.00 33.69 1177 LYS Y O 1
ATOM 15443 N N . LEU H 8 1112 ? 233.313 343.802 256.130 1.00 33.56 1178 LEU Y N 1
ATOM 15444 C CA . LEU H 8 1112 ? 233.827 342.745 256.995 1.00 33.56 1178 LEU Y CA 1
ATOM 15445 C C . LEU H 8 1112 ? 235.326 342.902 257.209 1.00 33.56 1178 LEU Y C 1
ATOM 15446 O O . LEU H 8 1112 ? 235.828 342.715 258.321 1.00 33.56 1178 LEU Y O 1
ATOM 15448 N N . ARG H 8 1113 ? 236.054 343.257 256.150 1.00 32.24 1179 ARG Y N 1
ATOM 15449 C CA . ARG H 8 1113 ? 237.493 343.455 256.246 1.00 32.24 1179 ARG Y CA 1
ATOM 15450 C C . ARG H 8 1113 ? 237.833 344.686 257.071 1.00 32.24 1179 ARG Y C 1
ATOM 15451 O O . ARG H 8 1113 ? 238.864 344.707 257.738 1.00 32.24 1179 ARG Y O 1
ATOM 15453 N N . GLN H 8 1114 ? 236.990 345.717 257.036 1.00 31.62 1180 GLN Y N 1
ATOM 15454 C CA . GLN H 8 1114 ? 237.211 346.888 257.877 1.00 31.62 1180 GLN Y CA 1
ATOM 15455 C C . GLN H 8 1114 ? 237.005 346.552 259.348 1.00 31.62 1180 GLN Y C 1
ATOM 15456 O O . GLN H 8 1114 ? 237.798 346.961 260.207 1.00 31.62 1180 GLN Y O 1
ATOM 15458 N N . ARG H 8 1115 ? 235.944 345.802 259.655 1.00 31.44 1181 ARG Y N 1
ATOM 15459 C CA . ARG H 8 1115 ? 235.751 345.337 261.024 1.00 31.44 1181 ARG Y CA 1
ATOM 15460 C C . ARG H 8 1115 ? 236.913 344.454 261.465 1.00 31.44 1181 ARG Y C 1
ATOM 15461 O O . ARG H 8 1115 ? 237.421 344.584 262.587 1.00 31.44 1181 ARG Y O 1
ATOM 15463 N N . LYS H 8 1116 ? 237.363 343.562 260.581 1.00 30.44 1182 LYS Y N 1
ATOM 15464 C CA . LYS H 8 1116 ? 238.496 342.704 260.897 1.00 30.44 1182 LYS Y CA 1
ATOM 15465 C C . LYS H 8 1116 ? 239.772 343.515 261.068 1.00 30.44 1182 LYS Y C 1
ATOM 15466 O O . LYS H 8 1116 ? 240.621 343.172 261.892 1.00 30.44 1182 LYS Y O 1
ATOM 15468 N N . ASP H 8 1117 ? 239.936 344.580 260.284 1.00 29.32 1183 ASP Y N 1
ATOM 15469 C CA . ASP H 8 1117 ? 241.108 345.435 260.417 1.00 29.32 1183 ASP Y CA 1
ATOM 15470 C C . ASP H 8 1117 ? 241.114 346.136 261.763 1.00 29.32 1183 ASP Y C 1
ATOM 15471 O O . ASP H 8 1117 ? 242.157 346.220 262.422 1.00 29.32 1183 ASP Y O 1
ATOM 15473 N N . LEU H 8 1118 ? 239.955 346.642 262.188 1.00 28.46 1184 LEU Y N 1
ATOM 15474 C CA . LEU H 8 1118 ? 239.860 347.236 263.516 1.00 28.46 1184 LEU Y CA 1
ATOM 15475 C C . LEU H 8 1118 ? 240.186 346.208 264.591 1.00 28.46 1184 LEU Y C 1
ATOM 15476 O O . LEU H 8 1118 ? 240.917 346.505 265.542 1.00 28.46 1184 LEU Y O 1
ATOM 15478 N N . THR H 8 1119 ? 239.672 344.985 264.443 1.00 27.34 1185 THR Y N 1
ATOM 15479 C CA . THR H 8 1119 ? 239.938 343.943 265.430 1.00 27.34 1185 THR Y CA 1
ATOM 15480 C C . THR H 8 1119 ? 241.423 343.593 265.484 1.00 27.34 1185 THR Y C 1
ATOM 15481 O O . THR H 8 1119 ? 242.008 343.464 266.568 1.00 27.34 1185 THR Y O 1
ATOM 15483 N N . GLU H 8 1120 ? 242.049 343.429 264.317 1.00 27.40 1186 GLU Y N 1
ATOM 15484 C CA . GLU H 8 1120 ? 243.461 343.069 264.266 1.00 27.40 1186 GLU Y CA 1
ATOM 15485 C C . GLU H 8 1120 ? 244.326 344.176 264.843 1.00 27.40 1186 GLU Y C 1
ATOM 15486 O O . GLU H 8 1120 ? 245.271 343.910 265.595 1.00 27.40 1186 GLU Y O 1
ATOM 15488 N N . GLU H 8 1121 ? 244.020 345.429 264.501 1.00 28.52 1187 GLU Y N 1
ATOM 15489 C CA . GLU H 8 1121 ? 244.770 346.546 265.055 1.00 28.52 1187 GLU Y CA 1
ATOM 15490 C C . GLU H 8 1121 ? 244.592 346.627 266.565 1.00 28.52 1187 GLU Y C 1
ATOM 15491 O O . GLU H 8 1121 ? 245.542 346.939 267.290 1.00 28.52 1187 GLU Y O 1
ATOM 15493 N N . GLU H 8 1122 ? 243.381 346.353 267.061 1.00 27.64 1188 GLU Y N 1
ATOM 15494 C CA . GLU H 8 1122 ? 243.159 346.350 268.503 1.00 27.64 1188 GLU Y CA 1
ATOM 15495 C C . GLU H 8 1122 ? 243.995 345.275 269.183 1.00 27.64 1188 GLU Y C 1
ATOM 15496 O O . GLU H 8 1122 ? 244.610 345.521 270.231 1.00 27.64 1188 GLU Y O 1
ATOM 15498 N N . ILE H 8 1123 ? 244.024 344.073 268.602 1.00 25.60 1189 ILE Y N 1
ATOM 15499 C CA . ILE H 8 1123 ? 244.834 343.000 269.169 1.00 25.60 1189 ILE Y CA 1
ATOM 15500 C C . ILE H 8 1123 ? 246.308 343.375 269.169 1.00 25.60 1189 ILE Y C 1
ATOM 15501 O O . ILE H 8 1123 ? 247.017 343.138 270.153 1.00 25.60 1189 ILE Y O 1
ATOM 15503 N N . VAL H 8 1124 ? 246.783 343.971 268.074 1.00 25.88 1190 VAL Y N 1
ATOM 15504 C CA . VAL H 8 1124 ? 248.178 344.391 268.004 1.00 25.88 1190 VAL Y CA 1
ATOM 15505 C C . VAL H 8 1124 ? 248.485 345.446 269.057 1.00 25.88 1190 VAL Y C 1
ATOM 15506 O O . VAL H 8 1124 ? 249.520 345.388 269.731 1.00 25.88 1190 VAL Y O 1
ATOM 15508 N N . ASP H 8 1125 ? 247.586 346.419 269.217 1.00 26.97 1191 ASP Y N 1
ATOM 15509 C CA . ASP H 8 1125 ? 247.818 347.502 270.165 1.00 26.97 1191 ASP Y CA 1
ATOM 15510 C C . ASP H 8 1125 ? 247.859 346.988 271.595 1.00 26.97 1191 ASP Y C 1
ATOM 15511 O O . ASP H 8 1125 ? 248.708 347.409 272.389 1.00 26.97 1191 ASP Y O 1
ATOM 15513 N N . ILE H 8 1126 ? 246.943 346.085 271.949 1.00 30.82 1192 ILE Y N 1
ATOM 15514 C CA . ILE H 8 1126 ? 246.952 345.540 273.302 1.00 30.82 1192 ILE Y CA 1
ATOM 15515 C C . ILE H 8 1126 ? 248.156 344.632 273.526 1.00 30.82 1192 ILE Y C 1
ATOM 15516 O O . ILE H 8 1126 ? 248.746 344.632 274.613 1.00 30.82 1192 ILE Y O 1
ATOM 15518 N N . GLN H 8 1127 ? 248.539 343.855 272.511 1.00 32.84 1193 GLN Y N 1
ATOM 15519 C CA . GLN H 8 1127 ? 249.573 342.845 272.706 1.00 32.84 1193 GLN Y CA 1
ATOM 15520 C C . GLN H 8 1127 ? 250.954 343.468 272.864 1.00 32.84 1193 GLN Y C 1
ATOM 15521 O O . GLN H 8 1127 ? 251.721 343.064 273.745 1.00 32.84 1193 GLN Y O 1
ATOM 15523 N N . PHE H 8 1128 ? 251.284 344.456 272.029 1.00 33.94 1194 PHE Y N 1
ATOM 15524 C CA . PHE H 8 1128 ? 252.658 344.943 271.940 1.00 33.94 1194 PHE Y CA 1
ATOM 15525 C C . PHE H 8 1128 ? 253.176 345.509 273.256 1.00 33.94 1194 PHE Y C 1
ATOM 15526 O O . PHE H 8 1128 ? 254.394 345.557 273.457 1.00 33.94 1194 PHE Y O 1
ATOM 15528 N N . ARG H 8 1129 ? 252.289 345.942 274.153 1.00 39.04 1195 ARG Y N 1
ATOM 15529 C CA . ARG H 8 1129 ? 252.741 346.533 275.408 1.00 39.04 1195 ARG Y CA 1
ATOM 15530 C C . ARG H 8 1129 ? 253.353 345.484 276.327 1.00 39.04 1195 ARG Y C 1
ATOM 15531 O O . ARG H 8 1129 ? 254.446 345.682 276.869 1.00 39.04 1195 ARG Y O 1
ATOM 15533 N N . ASN H 8 1130 ? 252.665 344.359 276.503 1.00 43.98 1196 ASN Y N 1
ATOM 15534 C CA . ASN H 8 1130 ? 253.053 343.338 277.476 1.00 43.98 1196 ASN Y CA 1
ATOM 15535 C C . ASN H 8 1130 ? 253.212 343.934 278.869 1.00 43.98 1196 ASN Y C 1
ATOM 15536 O O . ASN H 8 1130 ? 253.050 343.238 279.869 1.00 43.98 1196 ASN Y O 1
ATOM 15538 N N . LEU I 9 75 ? 307.183 317.493 329.636 1.00 57.75 75 LEU d N 1
ATOM 15539 C CA . LEU I 9 75 ? 307.432 316.056 329.664 1.00 57.75 75 LEU d CA 1
ATOM 15540 C C . LEU I 9 75 ? 307.574 315.474 328.263 1.00 57.75 75 LEU d C 1
ATOM 15541 O O . LEU I 9 75 ? 308.227 314.444 328.091 1.00 57.75 75 LEU d O 1
ATOM 15546 N N . GLU I 9 76 ? 306.981 316.139 327.262 1.00 56.79 76 GLU d N 1
ATOM 15547 C CA . GLU I 9 76 ? 307.012 315.634 325.895 1.00 56.79 76 GLU d CA 1
ATOM 15548 C C . GLU I 9 76 ? 306.342 314.262 325.885 1.00 56.79 76 GLU d C 1
ATOM 15549 O O . GLU I 9 76 ? 307.028 313.233 325.836 1.00 56.79 76 GLU d O 1
ATOM 15555 N N . PRO I 9 77 ? 305.010 314.210 325.976 1.00 50.55 77 PRO d N 1
ATOM 15556 C CA . PRO I 9 77 ? 304.342 312.985 326.427 1.00 50.55 77 PRO d CA 1
ATOM 15557 C C . PRO I 9 77 ? 304.550 311.796 325.505 1.00 50.55 77 PRO d C 1
ATOM 15558 O O . PRO I 9 77 ? 304.610 311.929 324.282 1.00 50.55 77 PRO d O 1
ATOM 15562 N N . LYS I 9 78 ? 304.657 310.625 326.124 1.00 45.61 78 LYS d N 1
ATOM 15563 C CA . LYS I 9 78 ? 304.476 309.344 325.465 1.00 45.61 78 LYS d CA 1
ATOM 15564 C C . LYS I 9 78 ? 303.135 308.778 325.920 1.00 45.61 78 LYS d C 1
ATOM 15565 O O . LYS I 9 78 ? 302.668 309.067 327.025 1.00 45.61 78 LYS d O 1
ATOM 15571 N N . ASN I 9 79 ? 302.510 307.985 325.051 1.00 31.34 79 ASN d N 1
ATOM 15572 C CA . ASN I 9 79 ? 301.136 307.527 325.241 1.00 31.34 79 ASN d CA 1
ATOM 15573 C C . ASN I 9 79 ? 301.186 306.033 325.570 1.00 31.34 79 ASN d C 1
ATOM 15574 O O . ASN I 9 79 ? 301.411 305.213 324.667 1.00 31.34 79 ASN d O 1
ATOM 15579 N N . PRO I 9 80 ? 300.993 305.615 326.826 1.00 27.59 80 PRO d N 1
ATOM 15580 C CA . PRO I 9 80 ? 300.914 304.177 327.102 1.00 27.59 80 PRO d CA 1
ATOM 15581 C C . PRO I 9 80 ? 299.690 303.579 326.433 1.00 27.59 80 PRO d C 1
ATOM 15582 O O . PRO I 9 80 ? 298.729 304.275 326.118 1.00 27.59 80 PRO d O 1
ATOM 15586 N N . GLN I 9 81 ? 299.714 302.260 326.260 1.00 25.89 81 GLN d N 1
ATOM 15587 C CA . GLN I 9 81 ? 298.771 301.572 325.376 1.00 25.89 81 GLN d CA 1
ATOM 15588 C C . GLN I 9 81 ? 298.900 302.097 323.951 1.00 25.89 81 GLN d C 1
ATOM 15589 O O . GLN I 9 81 ? 297.904 302.339 323.266 1.00 25.89 81 GLN d O 1
ATOM 15595 N N . ALA I 9 82 ? 300.136 302.290 323.511 1.00 18.35 82 ALA d N 1
ATOM 15596 C CA . ALA I 9 82 ? 300.474 302.586 322.130 1.00 18.35 82 ALA d CA 1
ATOM 15597 C C . ALA I 9 82 ? 301.600 301.657 321.709 1.00 18.35 82 ALA d C 1
ATOM 15598 O O . ALA I 9 82 ? 302.335 301.144 322.559 1.00 18.35 82 ALA d O 1
ATOM 15600 N N . PRO I 9 83 ? 301.760 301.408 320.413 1.00 14.07 83 PRO d N 1
ATOM 15601 C CA . PRO I 9 83 ? 302.848 300.547 319.951 1.00 14.07 83 PRO d CA 1
ATOM 15602 C C . PRO I 9 83 ? 304.122 301.344 319.701 1.00 14.07 83 PRO d C 1
ATOM 15603 O O . PRO I 9 83 ? 304.120 302.574 319.651 1.00 14.07 83 PRO d O 1
ATOM 15607 N N . LYS I 9 84 ? 305.219 300.607 319.538 1.00 10.83 84 LYS d N 1
ATOM 15608 C CA . LYS I 9 84 ? 306.511 301.239 319.308 1.00 10.83 84 LYS d CA 1
ATOM 15609 C C . LYS I 9 84 ? 306.740 301.563 317.838 1.00 10.83 84 LYS d C 1
ATOM 15610 O O . LYS I 9 84 ? 307.421 302.545 317.531 1.00 10.83 84 LYS d O 1
ATOM 15616 N N . ASN I 9 85 ? 306.197 300.763 316.924 1.00 10.91 85 ASN d N 1
ATOM 15617 C CA . ASN I 9 85 ? 306.420 300.982 315.503 1.00 10.91 85 ASN d CA 1
ATOM 15618 C C . ASN I 9 85 ? 305.289 300.351 314.712 1.00 10.91 85 ASN d C 1
ATOM 15619 O O . ASN I 9 85 ? 304.577 299.478 315.207 1.00 10.91 85 ASN d O 1
ATOM 15624 N N . ILE I 9 86 ? 305.159 300.784 313.462 1.00 10.63 86 ILE d N 1
ATOM 15625 C CA . ILE I 9 86 ? 304.086 300.357 312.573 1.00 10.63 86 ILE d CA 1
ATOM 15626 C C . ILE I 9 86 ? 304.689 299.936 311.243 1.00 10.63 86 ILE d C 1
ATOM 15627 O O . ILE I 9 86 ? 305.604 300.590 310.732 1.00 10.63 86 ILE d O 1
ATOM 15632 N N . THR I 9 87 ? 304.165 298.847 310.680 1.00 8.55 87 THR d N 1
ATOM 15633 C CA . THR I 9 87 ? 304.649 298.284 309.431 1.00 8.55 87 THR d CA 1
ATOM 15634 C C . THR I 9 87 ? 303.478 297.944 308.528 1.00 8.55 87 THR d C 1
ATOM 15635 O O . THR I 9 87 ? 302.349 297.762 308.981 1.00 8.55 87 THR d O 1
ATOM 15639 N N . VAL I 9 88 ? 303.764 297.841 307.236 1.00 7.99 88 VAL d N 1
ATOM 15640 C CA . VAL I 9 88 ? 302.756 297.439 306.267 1.00 7.99 88 VAL d CA 1
ATOM 15641 C C . VAL I 9 88 ? 303.468 296.983 305.003 1.00 7.99 88 VAL d C 1
ATOM 15642 O O . VAL I 9 88 ? 304.449 297.593 304.572 1.00 7.99 88 VAL d O 1
ATOM 15646 N N . TYR I 9 89 ? 302.967 295.905 304.413 1.00 7.06 89 TYR d N 1
ATOM 15647 C CA . TYR I 9 89 ? 303.535 295.392 303.176 1.00 7.06 89 TYR d CA 1
ATOM 15648 C C . TYR I 9 89 ? 303.233 296.339 302.021 1.00 7.06 89 TYR d C 1
ATOM 15649 O O . TYR I 9 89 ? 302.110 296.821 301.874 1.00 7.06 89 TYR d O 1
ATOM 15658 N N . ASP I 9 90 ? 304.246 296.604 301.200 1.00 8.16 90 ASP d N 1
ATOM 15659 C CA . ASP I 9 90 ? 304.087 297.338 299.951 1.00 8.16 90 ASP d CA 1
ATOM 15660 C C . ASP I 9 90 ? 304.012 296.335 298.816 1.00 8.16 90 ASP d C 1
ATOM 15661 O O . ASP I 9 90 ? 304.945 295.552 298.620 1.00 8.16 90 ASP d O 1
ATOM 15666 N N . TYR I 9 91 ? 302.919 296.361 298.069 1.00 7.13 91 TYR d N 1
ATOM 15667 C CA . TYR I 9 91 ? 302.679 295.359 297.045 1.00 7.13 91 TYR d CA 1
ATOM 15668 C C . TYR I 9 91 ? 303.212 295.754 295.678 1.00 7.13 91 TYR d C 1
ATOM 15669 O O . TYR I 9 91 ? 303.030 294.991 294.726 1.00 7.13 91 TYR d O 1
ATOM 15678 N N . TYR I 9 92 ? 303.861 296.915 295.555 1.00 8.09 92 TYR d N 1
ATOM 15679 C CA . TYR I 9 92 ? 304.540 297.310 294.323 1.00 8.09 92 TYR d CA 1
ATOM 15680 C C . TYR I 9 92 ? 306.042 297.075 294.420 1.00 8.09 92 TYR d C 1
ATOM 15681 O O . TYR I 9 92 ? 306.606 296.311 293.633 1.00 8.09 92 TYR d O 1
ATOM 15690 N N . THR I 9 93 ? 306.700 297.720 295.376 1.00 7.62 93 THR d N 1
ATOM 15691 C CA . THR I 9 93 ? 308.031 297.319 295.807 1.00 7.62 93 THR d CA 1
ATOM 15692 C C . THR I 9 93 ? 307.835 296.326 296.942 1.00 7.62 93 THR d C 1
ATOM 15693 O O . THR I 9 93 ? 307.262 296.665 297.980 1.00 7.62 93 THR d O 1
ATOM 15697 N N . ARG I 9 94 ? 308.277 295.092 296.734 1.00 8.20 94 ARG d N 1
ATOM 15698 C CA . ARG I 9 94 ? 307.753 293.994 297.530 1.00 8.20 94 ARG d CA 1
ATOM 15699 C C . ARG I 9 94 ? 308.208 294.017 298.982 1.00 8.20 94 ARG d C 1
ATOM 15700 O O . ARG I 9 94 ? 307.683 293.238 299.781 1.00 8.20 94 ARG d O 1
ATOM 15708 N N . LYS I 9 95 ? 309.152 294.877 299.350 1.00 7.73 95 LYS d N 1
ATOM 15709 C CA . LYS I 9 95 ? 309.629 294.928 300.723 1.00 7.73 95 LYS d CA 1
ATOM 15710 C C . LYS I 9 95 ? 308.495 295.294 301.678 1.00 7.73 95 LYS d C 1
ATOM 15711 O O . LYS I 9 95 ? 307.394 295.659 301.271 1.00 7.73 95 LYS d O 1
ATOM 15717 N N . PHE I 9 96 ? 308.776 295.176 302.970 1.00 8.71 96 PHE d N 1
ATOM 15718 C CA . PHE I 9 96 ? 308.023 295.905 303.976 1.00 8.71 96 PHE d CA 1
ATOM 15719 C C . PHE I 9 96 ? 308.499 297.356 303.948 1.00 8.71 96 PHE d C 1
ATOM 15720 O O . PHE I 9 96 ? 309.308 297.751 303.106 1.00 8.71 96 PHE d O 1
ATOM 15728 N N . LYS I 9 97 ? 307.999 298.173 304.867 1.00 9.00 97 LYS d N 1
ATOM 15729 C CA . LYS I 9 97 ? 308.765 299.321 305.341 1.00 9.00 97 LYS d CA 1
ATOM 15730 C C . LYS I 9 97 ? 308.138 299.775 306.641 1.00 9.00 97 LYS d C 1
ATOM 15731 O O . LYS I 9 97 ? 306.959 300.138 306.669 1.00 9.00 97 LYS d O 1
ATOM 15737 N N . THR I 9 98 ? 308.924 299.767 307.705 1.00 11.03 98 THR d N 1
ATOM 15738 C CA . THR I 9 98 ? 308.390 299.981 309.038 1.00 11.03 98 THR d CA 1
ATOM 15739 C C . THR I 9 98 ? 308.097 301.464 309.229 1.00 11.03 98 THR d C 1
ATOM 15740 O O . THR I 9 98 ? 308.126 302.261 308.290 1.00 11.03 98 THR d O 1
ATOM 15744 N N . ASP I 9 99 ? 307.780 301.840 310.462 1.00 12.66 99 ASP d N 1
ATOM 15745 C CA . ASP I 9 99 ? 307.621 303.240 310.821 1.00 12.66 99 ASP d CA 1
ATOM 15746 C C . ASP I 9 99 ? 307.667 303.310 312.336 1.00 12.66 99 ASP d C 1
ATOM 15747 O O . ASP I 9 99 ? 306.933 302.581 313.008 1.00 12.66 99 ASP d O 1
ATOM 15752 N N . GLU I 9 100 ? 308.527 304.184 312.862 1.00 14.92 100 GLU d N 1
ATOM 15753 C CA . GLU I 9 100 ? 308.768 304.288 314.293 1.00 14.92 100 GLU d CA 1
ATOM 15754 C C . GLU I 9 100 ? 308.217 305.561 314.912 1.00 14.92 100 GLU d C 1
ATOM 15755 O O . GLU I 9 100 ? 308.245 305.687 316.140 1.00 14.92 100 GLU d O 1
ATOM 15761 N N . LEU I 9 101 ? 307.724 306.502 314.109 1.00 15.38 101 LEU d N 1
ATOM 15762 C CA . LEU I 9 101 ? 306.945 307.628 314.610 1.00 15.38 101 LEU d CA 1
ATOM 15763 C C . LEU I 9 101 ? 305.480 307.213 314.638 1.00 15.38 101 LEU d C 1
ATOM 15764 O O . LEU I 9 101 ? 304.888 306.952 313.586 1.00 15.38 101 LEU d O 1
ATOM 15769 N N . VAL I 9 102 ? 304.899 307.175 315.833 1.00 19.29 102 VAL d N 1
ATOM 15770 C CA . VAL I 9 102 ? 303.548 306.677 316.054 1.00 19.29 102 VAL d CA 1
ATOM 15771 C C . VAL I 9 102 ? 302.685 307.815 316.577 1.00 19.29 102 VAL d C 1
ATOM 15772 O O . VAL I 9 102 ? 303.119 308.590 317.434 1.00 19.29 102 VAL d O 1
ATOM 15776 N N . ASP I 9 103 ? 301.470 307.920 316.051 1.00 26.91 103 ASP d N 1
ATOM 15777 C CA . ASP I 9 103 ? 300.535 308.916 316.546 1.00 26.91 103 ASP d CA 1
ATOM 15778 C C . ASP I 9 103 ? 300.138 308.589 317.978 1.00 26.91 103 ASP d C 1
ATOM 15779 O O . ASP I 9 103 ? 299.901 307.428 318.317 1.00 26.91 103 ASP d O 1
ATOM 15784 N N . GLN I 9 104 ? 300.055 309.619 318.815 1.00 29.03 104 GLN d N 1
ATOM 15785 C CA . GLN I 9 104 ? 299.944 309.465 320.263 1.00 29.03 104 GLN d CA 1
ATOM 15786 C C . GLN I 9 104 ? 298.779 310.272 320.812 1.00 29.03 104 GLN d C 1
ATOM 15787 O O . GLN I 9 104 ? 298.903 310.977 321.815 1.00 29.03 104 GLN d O 1
ATOM 15793 N N . MET I 9 105 ? 297.621 310.173 320.166 1.00 28.17 105 MET d N 1
ATOM 15794 C CA . MET I 9 105 ? 296.384 310.759 320.667 1.00 28.17 105 MET d CA 1
ATOM 15795 C C . MET I 9 105 ? 295.462 309.630 321.095 1.00 28.17 105 MET d C 1
ATOM 15796 O O . MET I 9 105 ? 295.060 308.809 320.266 1.00 28.17 105 MET d O 1
ATOM 15801 N N . ILE I 9 106 ? 295.117 309.597 322.381 1.00 22.30 106 ILE d N 1
ATOM 15802 C CA . ILE I 9 106 ? 294.065 308.696 322.824 1.00 22.30 106 ILE d CA 1
ATOM 15803 C C . ILE I 9 106 ? 292.778 309.131 322.147 1.00 22.30 106 ILE d C 1
ATOM 15804 O O . ILE I 9 106 ? 292.468 310.325 322.083 1.00 22.30 106 ILE d O 1
ATOM 15809 N N . VAL I 9 107 ? 292.039 308.169 321.610 1.00 20.07 107 VAL d N 1
ATOM 15810 C CA . VAL I 9 107 ? 290.709 308.423 321.072 1.00 20.07 107 VAL d CA 1
ATOM 15811 C C . VAL I 9 107 ? 289.796 307.294 321.510 1.00 20.07 107 VAL d C 1
ATOM 15812 O O . VAL I 9 107 ? 290.207 306.132 321.568 1.00 20.07 107 VAL d O 1
ATOM 15816 N N . HIS I 9 108 ? 288.555 307.643 321.817 1.00 20.42 108 HIS d N 1
ATOM 15817 C CA . HIS I 9 108 ? 287.531 306.665 322.122 1.00 20.42 108 HIS d CA 1
ATOM 15818 C C . HIS I 9 108 ? 286.196 307.261 321.717 1.00 20.42 108 HIS d C 1
ATOM 15819 O O . HIS I 9 108 ? 285.994 308.470 321.810 1.00 20.42 108 HIS d O 1
ATOM 15826 N N . PHE I 9 109 ? 285.300 306.406 321.239 1.00 22.64 109 PHE d N 1
ATOM 15827 C CA . PHE I 9 109 ? 283.985 306.809 320.745 1.00 22.64 109 PHE d CA 1
ATOM 15828 C C . PHE I 9 109 ? 284.087 307.932 319.710 1.00 22.64 109 PHE d C 1
ATOM 15829 O O . PHE I 9 109 ? 283.674 309.068 319.928 1.00 22.64 109 PHE d O 1
ATOM 15837 N N . SER I 9 110 ? 284.672 307.582 318.576 1.00 21.90 110 SER d N 1
ATOM 15838 C CA . SER I 9 110 ? 284.532 308.383 317.372 1.00 21.90 110 SER d CA 1
ATOM 15839 C C . SER I 9 110 ? 283.265 307.943 316.657 1.00 21.90 110 SER d C 1
ATOM 15840 O O . SER I 9 110 ? 283.060 306.747 316.437 1.00 21.90 110 SER d O 1
ATOM 15843 N N . MET I 9 111 ? 282.416 308.903 316.306 1.00 25.39 111 MET d N 1
ATOM 15844 C CA . MET I 9 111 ? 281.131 308.623 315.681 1.00 25.39 111 MET d CA 1
ATOM 15845 C C . MET I 9 111 ? 280.965 309.520 314.467 1.00 25.39 111 MET d C 1
ATOM 15846 O O . MET I 9 111 ? 281.176 310.733 314.554 1.00 25.39 111 MET d O 1
ATOM 15851 N N . ASP I 9 112 ? 280.564 308.923 313.352 1.00 28.92 112 ASP d N 1
ATOM 15852 C CA . ASP I 9 112 ? 280.537 309.589 312.057 1.00 28.92 112 ASP d CA 1
ATOM 15853 C C . ASP I 9 112 ? 279.131 310.085 311.751 1.00 28.92 112 ASP d C 1
ATOM 15854 O O . ASP I 9 112 ? 278.145 309.411 312.061 1.00 28.92 112 ASP d O 1
ATOM 15859 N N . GLY I 9 113 ? 279.049 311.255 311.119 1.00 28.01 113 GLY d N 1
ATOM 15860 C CA . GLY I 9 113 ? 277.779 311.926 310.899 1.00 28.01 113 GLY d CA 1
ATOM 15861 C C . GLY I 9 113 ? 277.268 311.875 309.473 1.00 28.01 113 GLY d C 1
ATOM 15862 O O . GLY I 9 113 ? 278.025 311.573 308.546 1.00 28.01 113 GLY d O 1
ATOM 15863 N N . ASP I 9 114 ? 275.973 312.164 309.291 1.00 31.18 114 ASP d N 1
ATOM 15864 C CA . ASP I 9 114 ? 275.357 312.204 307.969 1.00 31.18 114 ASP d CA 1
ATOM 15865 C C . ASP I 9 114 ? 274.329 313.333 307.849 1.00 31.18 114 ASP d C 1
ATOM 15866 O O . ASP I 9 114 ? 273.341 313.196 307.121 1.00 31.18 114 ASP d O 1
ATOM 15871 N N . TYR I 9 115 ? 274.548 314.450 308.543 1.00 35.36 115 TYR d N 1
ATOM 15872 C CA . TYR I 9 115 ? 273.645 315.596 308.550 1.00 35.36 115 TYR d CA 1
ATOM 15873 C C . TYR I 9 115 ? 274.390 316.819 308.019 1.00 35.36 115 TYR d C 1
ATOM 15874 O O . TYR I 9 115 ? 275.545 317.057 308.384 1.00 35.36 115 TYR d O 1
ATOM 15883 N N . ILE I 9 116 ? 273.720 317.592 307.155 1.00 31.84 116 ILE d N 1
ATOM 15884 C CA . ILE I 9 116 ? 274.360 318.470 306.172 1.00 31.84 116 ILE d CA 1
ATOM 15885 C C . ILE I 9 116 ? 273.504 319.732 306.010 1.00 31.84 116 ILE d C 1
ATOM 15886 O O . ILE I 9 116 ? 272.413 319.656 305.436 1.00 31.84 116 ILE d O 1
ATOM 15891 N N . TRP I 9 117 ? 274.000 320.905 306.494 1.00 31.25 117 TRP d N 1
ATOM 15892 C CA . TRP I 9 117 ? 273.194 322.137 306.579 1.00 31.25 117 TRP d CA 1
ATOM 15893 C C . TRP I 9 117 ? 273.614 323.282 305.669 1.00 31.25 117 TRP d C 1
ATOM 15894 O O . TRP I 9 117 ? 274.639 323.934 305.894 1.00 31.25 117 TRP d O 1
ATOM 15905 N N . LYS I 9 118 ? 272.744 323.546 304.677 1.00 30.48 118 LYS d N 1
ATOM 15906 C CA . LYS I 9 118 ? 272.861 324.530 303.604 1.00 30.48 118 LYS d CA 1
ATOM 15907 C C . LYS I 9 118 ? 274.293 324.636 303.092 1.00 30.48 118 LYS d C 1
ATOM 15908 O O . LYS I 9 118 ? 274.769 325.720 302.736 1.00 30.48 118 LYS d O 1
ATOM 15914 N N . GLU I 9 119 ? 274.975 323.501 303.007 1.00 34.76 119 GLU d N 1
ATOM 15915 C CA . GLU I 9 119 ? 276.245 323.455 302.316 1.00 34.76 119 GLU d CA 1
ATOM 15916 C C . GLU I 9 119 ? 276.025 323.648 300.841 1.00 34.76 119 GLU d C 1
ATOM 15917 O O . GLU I 9 119 ? 274.995 323.260 300.279 1.00 34.76 119 GLU d O 1
ATOM 15923 N N . SER I 9 120 ? 277.003 324.272 300.214 1.00 36.73 120 SER d N 1
ATOM 15924 C CA . SER I 9 120 ? 276.923 324.443 298.783 1.00 36.73 120 SER d CA 1
ATOM 15925 C C . SER I 9 120 ? 276.956 323.088 298.095 1.00 36.73 120 SER d C 1
ATOM 15926 O O . SER I 9 120 ? 275.982 322.670 297.464 1.00 36.73 120 SER d O 1
ATOM 15929 N N . ASN I 9 121 ? 278.035 322.342 298.311 1.00 36.82 121 ASN d N 1
ATOM 15930 C CA . ASN I 9 121 ? 278.386 321.240 297.426 1.00 36.82 121 ASN d CA 1
ATOM 15931 C C . ASN I 9 121 ? 277.350 320.120 297.426 1.00 36.82 121 ASN d C 1
ATOM 15932 O O . ASN I 9 121 ? 277.203 319.423 296.417 1.00 36.82 121 ASN d O 1
ATOM 15937 N N . GLU I 9 122 ? 276.619 319.932 298.526 1.00 35.08 122 GLU d N 1
ATOM 15938 C CA . GLU I 9 122 ? 275.792 318.739 298.690 1.00 35.08 122 GLU d CA 1
ATOM 15939 C C . GLU I 9 122 ? 274.364 318.918 298.189 1.00 35.08 122 GLU d C 1
ATOM 15940 O O . GLU I 9 122 ? 273.797 317.994 297.580 1.00 35.08 122 GLU d O 1
ATOM 15946 N N . TYR I 9 123 ? 273.765 320.079 298.455 1.00 33.45 123 TYR d N 1
ATOM 15947 C CA . TYR I 9 123 ? 272.353 320.254 298.147 1.00 33.45 123 TYR d CA 1
ATOM 15948 C C . TYR I 9 123 ? 272.099 320.154 296.654 1.00 33.45 123 TYR d C 1
ATOM 15949 O O . TYR I 9 123 ? 271.175 319.464 296.229 1.00 33.45 123 TYR d O 1
ATOM 15958 N N . LYS I 9 124 ? 272.907 320.825 295.831 1.00 33.85 124 LYS d N 1
ATOM 15959 C CA . LYS I 9 124 ? 272.664 320.739 294.394 1.00 33.85 124 LYS d CA 1
ATOM 15960 C C . LYS I 9 124 ? 272.765 319.299 293.928 1.00 33.85 124 LYS d C 1
ATOM 15961 O O . LYS I 9 124 ? 271.855 318.786 293.273 1.00 33.85 124 LYS d O 1
ATOM 15967 N N . THR I 9 125 ? 273.811 318.602 294.360 1.00 31.15 125 THR d N 1
ATOM 15968 C CA . THR I 9 125 ? 274.060 317.252 293.874 1.00 31.15 125 THR d CA 1
ATOM 15969 C C . THR I 9 125 ? 272.935 316.293 294.255 1.00 31.15 125 THR d C 1
ATOM 15970 O O . THR I 9 125 ? 272.625 315.368 293.497 1.00 31.15 125 THR d O 1
ATOM 15974 N N . GLN I 9 126 ? 272.304 316.498 295.414 1.00 27.86 126 GLN d N 1
ATOM 15975 C CA . GLN I 9 126 ? 271.233 315.591 295.838 1.00 27.86 126 GLN d CA 1
ATOM 15976 C C . GLN I 9 126 ? 269.849 316.037 295.347 1.00 27.86 126 GLN d C 1
ATOM 15977 O O . GLN I 9 126 ? 269.085 315.240 294.765 1.00 27.86 126 GLN d O 1
ATOM 15983 N N . GLU I 9 127 ? 269.487 317.296 295.609 1.00 30.12 127 GLU d N 1
ATOM 15984 C CA . GLU I 9 127 ? 268.191 317.788 295.166 1.00 30.12 127 GLU d CA 1
ATOM 15985 C C . GLU I 9 127 ? 268.057 317.704 293.657 1.00 30.12 127 GLU d C 1
ATOM 15986 O O . GLU I 9 127 ? 266.955 317.492 293.142 1.00 30.12 127 GLU d O 1
ATOM 15992 N N . GLU I 9 128 ? 269.156 317.834 292.924 1.00 29.32 128 GLU d N 1
ATOM 15993 C CA . GLU I 9 128 ? 269.038 317.816 291.481 1.00 29.32 128 GLU d CA 1
ATOM 15994 C C . GLU I 9 128 ? 268.783 316.406 290.954 1.00 29.32 128 GLU d C 1
ATOM 15995 O O . GLU I 9 128 ? 267.984 316.234 290.024 1.00 29.32 128 GLU d O 1
ATOM 16001 N N . ILE I 9 129 ? 269.445 315.384 291.510 1.00 28.16 129 ILE d N 1
ATOM 16002 C CA . ILE I 9 129 ? 269.188 314.028 291.030 1.00 28.16 129 ILE d CA 1
ATOM 16003 C C . ILE I 9 129 ? 267.742 313.642 291.314 1.00 28.16 129 ILE d C 1
ATOM 16004 O O . ILE I 9 129 ? 267.046 313.097 290.442 1.00 28.16 129 ILE d O 1
ATOM 16009 N N . ARG I 9 130 ? 267.246 313.955 292.522 1.00 30.68 130 ARG d N 1
ATOM 16010 C CA . ARG I 9 130 ? 265.867 313.554 292.799 1.00 30.68 130 ARG d CA 1
ATOM 16011 C C . ARG I 9 130 ? 264.886 314.363 291.953 1.00 30.68 130 ARG d C 1
ATOM 16012 O O . ARG I 9 130 ? 263.861 313.823 291.509 1.00 30.68 130 ARG d O 1
ATOM 16020 N N . ASP I 9 131 ? 265.207 315.635 291.680 1.00 31.36 131 ASP d N 1
ATOM 16021 C CA . ASP I 9 131 ? 264.379 316.451 290.797 1.00 31.36 131 ASP d CA 1
ATOM 16022 C C . ASP I 9 131 ? 264.256 315.822 289.419 1.00 31.36 131 ASP d C 1
ATOM 16023 O O . ASP I 9 131 ? 263.146 315.662 288.892 1.00 31.36 131 ASP d O 1
ATOM 16028 N N . THR I 9 132 ? 265.394 315.486 288.806 1.00 28.81 132 THR d N 1
ATOM 16029 C CA . THR I 9 132 ? 265.356 314.924 287.462 1.00 28.81 132 THR d CA 1
ATOM 16030 C C . THR I 9 132 ? 264.575 313.624 287.444 1.00 28.81 132 THR d C 1
ATOM 16031 O O . THR I 9 132 ? 263.766 313.398 286.539 1.00 28.81 132 THR d O 1
ATOM 16035 N N . LYS I 9 133 ? 264.785 312.766 288.447 1.00 29.21 133 LYS d N 1
ATOM 16036 C CA . LYS I 9 133 ? 264.072 311.489 288.469 1.00 29.21 133 LYS d CA 1
ATOM 16037 C C . LYS I 9 133 ? 262.563 311.700 288.530 1.00 29.21 133 LYS d C 1
ATOM 16038 O O . LYS I 9 133 ? 261.809 311.155 287.706 1.00 29.21 133 LYS d O 1
ATOM 16044 N N . LYS I 9 134 ? 262.100 312.514 289.486 1.00 30.98 134 LYS d N 1
ATOM 16045 C CA . LYS I 9 134 ? 260.658 312.648 289.674 1.00 30.98 134 LYS d CA 1
ATOM 16046 C C . LYS I 9 134 ? 260.007 313.370 288.502 1.00 30.98 134 LYS d C 1
ATOM 16047 O O . LYS I 9 134 ? 258.872 313.052 288.131 1.00 30.98 134 LYS d O 1
ATOM 16053 N N . ALA I 9 135 ? 260.698 314.342 287.899 1.00 28.36 135 ALA d N 1
ATOM 16054 C CA . ALA I 9 135 ? 260.145 314.979 286.707 1.00 28.36 135 ALA d CA 1
ATOM 16055 C C . ALA I 9 135 ? 260.088 314.006 285.535 1.00 28.36 135 ALA d C 1
ATOM 16056 O O . ALA I 9 135 ? 259.112 314.001 284.776 1.00 28.36 135 ALA d O 1
ATOM 16058 N N . LEU I 9 136 ? 261.124 313.176 285.368 1.00 26.28 136 LEU d N 1
ATOM 16059 C CA . LEU I 9 136 ? 261.153 312.229 284.259 1.00 26.28 136 LEU d CA 1
ATOM 16060 C C . LEU I 9 136 ? 259.992 311.249 284.349 1.00 26.28 136 LEU d C 1
ATOM 16061 O O . LEU I 9 136 ? 259.290 311.015 283.359 1.00 26.28 136 LEU d O 1
ATOM 16066 N N . ILE I 9 137 ? 259.774 310.659 285.530 1.00 29.68 137 ILE d N 1
ATOM 16067 C CA . ILE I 9 137 ? 258.650 309.725 285.667 1.00 29.68 137 ILE d CA 1
ATOM 16068 C C . ILE I 9 137 ? 257.324 310.433 285.420 1.00 29.68 137 ILE d C 1
ATOM 16069 O O . ILE I 9 137 ? 256.360 309.812 284.957 1.00 29.68 137 ILE d O 1
ATOM 16074 N N . LYS I 9 138 ? 257.248 311.734 285.715 1.00 30.36 138 LYS d N 1
ATOM 16075 C CA . LYS I 9 138 ? 256.004 312.473 285.518 1.00 30.36 138 LYS d CA 1
ATOM 16076 C C . LYS I 9 138 ? 255.599 312.562 284.053 1.00 30.36 138 LYS d C 1
ATOM 16077 O O . LYS I 9 138 ? 254.420 312.801 283.776 1.00 30.36 138 LYS d O 1
ATOM 16083 N N . GLU I 9 139 ? 256.536 312.342 283.126 1.00 32.15 139 GLU d N 1
ATOM 16084 C CA . GLU I 9 139 ? 256.353 312.472 281.669 1.00 32.15 139 GLU d CA 1
ATOM 16085 C C . GLU I 9 139 ? 255.439 313.627 281.233 1.00 32.15 139 GLU d C 1
ATOM 16086 O O . GLU I 9 139 ? 254.215 313.551 281.289 1.00 32.15 139 GLU d O 1
ATOM 16092 N N . ARG I 9 163 ? 262.806 300.388 284.248 1.00 51.45 163 ARG d N 1
ATOM 16093 C CA . ARG I 9 163 ? 262.147 301.313 283.333 1.00 51.45 163 ARG d CA 1
ATOM 16094 C C . ARG I 9 163 ? 263.007 301.538 282.099 1.00 51.45 163 ARG d C 1
ATOM 16095 O O . ARG I 9 163 ? 262.511 301.503 280.974 1.00 51.45 163 ARG d O 1
ATOM 16103 N N . ASN I 9 164 ? 264.294 301.799 282.329 1.00 41.83 164 ASN d N 1
ATOM 16104 C CA . ASN I 9 164 ? 265.304 301.862 281.279 1.00 41.83 164 ASN d CA 1
ATOM 16105 C C . ASN I 9 164 ? 266.413 300.847 281.499 1.00 41.83 164 ASN d C 1
ATOM 16106 O O . ASN I 9 164 ? 266.743 300.088 280.581 1.00 41.83 164 ASN d O 1
ATOM 16111 N N . LYS I 9 165 ? 266.985 300.800 282.701 1.00 43.80 165 LYS d N 1
ATOM 16112 C CA . LYS I 9 165 ? 268.035 299.837 283.018 1.00 43.80 165 LYS d CA 1
ATOM 16113 C C . LYS I 9 165 ? 267.435 298.440 283.006 1.00 43.80 165 LYS d C 1
ATOM 16114 O O . LYS I 9 165 ? 266.675 298.079 283.910 1.00 43.80 165 LYS d O 1
ATOM 16120 N N . PHE I 9 166 ? 267.772 297.649 281.993 1.00 39.88 166 PHE d N 1
ATOM 16121 C CA . PHE I 9 166 ? 267.174 296.328 281.887 1.00 39.88 166 PHE d CA 1
ATOM 16122 C C . PHE I 9 166 ? 267.682 295.427 283.012 1.00 39.88 166 PHE d C 1
ATOM 16123 O O . PHE I 9 166 ? 268.587 295.782 283.774 1.00 39.88 166 PHE d O 1
ATOM 16131 N N . ASN I 9 167 ? 267.074 294.245 283.104 1.00 33.52 167 ASN d N 1
ATOM 16132 C CA . ASN I 9 167 ? 267.230 293.401 284.281 1.00 33.52 167 ASN d CA 1
ATOM 16133 C C . ASN I 9 167 ? 268.685 292.998 284.478 1.00 33.52 167 ASN d C 1
ATOM 16134 O O . ASN I 9 167 ? 269.428 292.784 283.518 1.00 33.52 167 ASN d O 1
ATOM 16139 N N . TYR I 9 168 ? 269.089 292.914 285.740 1.00 23.45 168 TYR d N 1
ATOM 16140 C CA . TYR I 9 168 ? 270.472 292.645 286.093 1.00 23.45 168 TYR d CA 1
ATOM 16141 C C . TYR I 9 168 ? 270.755 291.146 286.010 1.00 23.45 168 TYR d C 1
ATOM 16142 O O . TYR I 9 168 ? 269.853 290.330 285.806 1.00 23.45 168 TYR d O 1
ATOM 16151 N N . ASN I 9 169 ? 272.029 290.783 286.169 1.00 16.84 169 ASN d N 1
ATOM 16152 C CA . ASN I 9 169 ? 272.472 289.397 286.043 1.00 16.84 169 ASN d CA 1
ATOM 16153 C C . ASN I 9 169 ? 273.328 289.013 287.240 1.00 16.84 169 ASN d C 1
ATOM 16154 O O . ASN I 9 169 ? 274.331 289.672 287.528 1.00 16.84 169 ASN d O 1
ATOM 16159 N N . THR I 9 170 ? 272.939 287.935 287.916 1.00 12.43 170 THR d N 1
ATOM 16160 C CA . THR I 9 170 ? 273.676 287.441 289.070 1.00 12.43 170 THR d CA 1
ATOM 16161 C C . THR I 9 170 ? 275.025 286.882 288.648 1.00 12.43 170 THR d C 1
ATOM 16162 O O . THR I 9 170 ? 275.205 286.425 287.518 1.00 12.43 170 THR d O 1
ATOM 16166 N N . ARG I 9 171 ? 275.976 286.910 289.577 1.00 11.15 171 ARG d N 1
ATOM 16167 C CA . ARG I 9 171 ? 277.307 286.377 289.327 1.00 11.15 171 ARG d CA 1
ATOM 16168 C C . ARG I 9 171 ? 277.892 285.894 290.650 1.00 11.15 171 ARG d C 1
ATOM 16169 O O . ARG I 9 171 ? 277.209 285.860 291.677 1.00 11.15 171 ARG d O 1
ATOM 16177 N N . GLU I 9 172 ? 279.162 285.503 290.617 1.00 9.97 172 GLU d N 1
ATOM 16178 C CA . GLU I 9 172 ? 279.806 284.841 291.738 1.00 9.97 172 GLU d CA 1
ATOM 16179 C C . GLU I 9 172 ? 281.310 284.889 291.520 1.00 9.97 172 GLU d C 1
ATOM 16180 O O . GLU I 9 172 ? 281.776 284.771 290.385 1.00 9.97 172 GLU d O 1
ATOM 16186 N N . CYS I 9 173 ? 282.059 285.070 292.604 1.00 8.97 173 CYS d N 1
ATOM 16187 C CA . CYS I 9 173 ? 283.493 284.834 292.566 1.00 8.97 173 CYS d CA 1
ATOM 16188 C C . CYS I 9 173 ? 284.011 284.653 293.982 1.00 8.97 173 CYS d C 1
ATOM 16189 O O . CYS I 9 173 ? 283.505 285.264 294.925 1.00 8.97 173 CYS d O 1
ATOM 16192 N N . GLN I 9 174 ? 285.028 283.805 294.112 1.00 9.61 174 GLN d N 1
ATOM 16193 C CA . GLN I 9 174 ? 285.588 283.451 295.406 1.00 9.61 174 GLN d CA 1
ATOM 16194 C C . GLN I 9 174 ? 287.087 283.262 295.271 1.00 9.61 174 GLN d C 1
ATOM 16195 O O . GLN I 9 174 ? 287.584 282.851 294.221 1.00 9.61 174 GLN d O 1
ATOM 16201 N N . THR I 9 175 ? 287.795 283.548 296.353 1.00 8.58 175 THR d N 1
ATOM 16202 C CA . THR I 9 175 ? 289.239 283.422 296.408 1.00 8.58 175 THR d CA 1
ATOM 16203 C C . THR I 9 175 ? 289.634 282.043 296.929 1.00 8.58 175 THR d C 1
ATOM 16204 O O . THR I 9 175 ? 288.846 281.346 297.570 1.00 8.58 175 THR d O 1
ATOM 16208 N N . ILE I 9 176 ? 290.878 281.662 296.659 1.00 8.26 176 ILE d N 1
ATOM 16209 C CA . ILE I 9 176 ? 291.387 280.343 297.018 1.00 8.26 176 ILE d CA 1
ATOM 16210 C C . ILE I 9 176 ? 291.947 280.403 298.431 1.00 8.26 176 ILE d C 1
ATOM 16211 O O . ILE I 9 176 ? 292.831 281.212 298.727 1.00 8.26 176 ILE d O 1
ATOM 16216 N N . ASN I 9 177 ? 291.453 279.517 299.294 1.00 9.34 177 ASN d N 1
ATOM 16217 C CA . ASN I 9 177 ? 291.611 279.622 300.744 1.00 9.34 177 ASN d CA 1
ATOM 16218 C C . ASN I 9 177 ? 292.273 278.362 301.289 1.00 9.34 177 ASN d C 1
ATOM 16219 O O . ASN I 9 177 ? 291.580 277.370 301.564 1.00 9.34 177 ASN d O 1
ATOM 16224 N N . PRO I 9 178 ? 293.595 278.342 301.475 1.00 11.18 178 PRO d N 1
ATOM 16225 C CA . PRO I 9 178 ? 294.236 277.118 301.971 1.00 11.18 178 PRO d CA 1
ATOM 16226 C C . PRO I 9 178 ? 293.790 276.789 303.384 1.00 11.18 178 PRO d C 1
ATOM 16227 O O . PRO I 9 178 ? 293.209 277.608 304.096 1.00 11.18 178 PRO d O 1
ATOM 16231 N N . SER I 9 179 ? 294.051 275.555 303.797 1.00 17.13 179 SER d N 1
ATOM 16232 C CA . SER I 9 179 ? 293.642 275.107 305.123 1.00 17.13 179 SER d CA 1
ATOM 16233 C C . SER I 9 179 ? 294.630 275.447 306.229 1.00 17.13 179 SER d C 1
ATOM 16234 O O . SER I 9 179 ? 295.832 275.559 305.999 1.00 17.13 179 SER d O 1
ATOM 16237 N N . ILE I 9 180 ? 294.102 275.586 307.438 1.00 20.37 180 ILE d N 1
ATOM 16238 C CA . ILE I 9 180 ? 294.905 275.905 308.603 1.00 20.37 180 ILE d CA 1
ATOM 16239 C C . ILE I 9 180 ? 295.119 274.621 309.374 1.00 20.37 180 ILE d C 1
ATOM 16240 O O . ILE I 9 180 ? 294.158 273.971 309.776 1.00 20.37 180 ILE d O 1
ATOM 16245 N N . ARG I 9 181 ? 296.377 274.261 309.598 1.00 27.44 181 ARG d N 1
ATOM 16246 C CA . ARG I 9 181 ? 296.666 273.023 310.308 1.00 27.44 181 ARG d CA 1
ATOM 16247 C C . ARG I 9 181 ? 297.546 273.250 311.528 1.00 27.44 181 ARG d C 1
ATOM 16248 O O . ARG I 9 181 ? 298.294 274.221 311.600 1.00 27.44 181 ARG d O 1
ATOM 16256 N N . GLU I 9 182 ? 297.546 272.331 312.488 1.00 28.02 182 GLU d N 1
ATOM 16257 C CA . GLU I 9 182 ? 298.403 272.555 313.664 1.00 28.02 182 GLU d CA 1
ATOM 16258 C C . GLU I 9 182 ? 299.458 271.466 313.856 1.00 28.02 182 GLU d C 1
ATOM 16259 O O . GLU I 9 182 ? 299.153 270.377 314.328 1.00 28.02 182 GLU d O 1
ATOM 16265 N N . ARG I 9 183 ? 300.701 271.766 313.506 1.00 20.15 183 ARG d N 1
ATOM 16266 C CA . ARG I 9 183 ? 301.790 270.803 313.672 1.00 20.15 183 ARG d CA 1
ATOM 16267 C C . ARG I 9 183 ? 302.895 271.311 314.584 1.00 20.15 183 ARG d C 1
ATOM 16268 O O . ARG I 9 183 ? 303.434 272.392 314.363 1.00 20.15 183 ARG d O 1
ATOM 16276 N N . GLY I 9 184 ? 303.248 270.521 315.595 1.00 19.73 184 GLY d N 1
ATOM 16277 C CA . GLY I 9 184 ? 304.296 270.897 316.531 1.00 19.73 184 GLY d CA 1
ATOM 16278 C C . GLY I 9 184 ? 305.446 269.908 316.582 1.00 19.73 184 GLY d C 1
ATOM 16279 O O . GLY I 9 184 ? 305.235 268.710 316.745 1.00 19.73 184 GLY d O 1
ATOM 16280 N N . VAL I 9 185 ? 306.671 270.411 316.444 1.00 19.87 185 VAL d N 1
ATOM 16281 C CA . VAL I 9 185 ? 307.865 269.571 316.467 1.00 19.87 185 VAL d CA 1
ATOM 16282 C C . VAL I 9 185 ? 308.919 270.151 317.391 1.00 19.87 185 VAL d C 1
ATOM 16283 O O . VAL I 9 185 ? 308.961 271.359 317.596 1.00 19.87 185 VAL d O 1
ATOM 16287 N N . SER I 9 186 ? 309.788 269.301 317.932 1.00 22.62 186 SER d N 1
ATOM 16288 C CA . SER I 9 186 ? 310.840 269.819 318.792 1.00 22.62 186 SER d CA 1
ATOM 16289 C C . SER I 9 186 ? 312.228 269.332 318.429 1.00 22.62 186 SER d C 1
ATOM 16290 O O . SER I 9 186 ? 312.414 268.334 317.729 1.00 22.62 186 SER d O 1
ATOM 16293 N N . THR I 9 187 ? 313.198 270.059 318.973 1.00 21.09 187 THR d N 1
ATOM 16294 C CA . THR I 9 187 ? 314.618 269.739 318.890 1.00 21.09 187 THR d CA 1
ATOM 16295 C C . THR I 9 187 ? 315.067 269.921 320.332 1.00 21.09 187 THR d C 1
ATOM 16296 O O . THR I 9 187 ? 315.394 271.027 320.767 1.00 21.09 187 THR d O 1
ATOM 16300 N N . GLU I 9 188 ? 315.032 268.826 321.080 1.00 22.55 188 GLU d N 1
ATOM 16301 C CA . GLU I 9 188 ? 315.375 268.857 322.465 1.00 22.55 188 GLU d CA 1
ATOM 16302 C C . GLU I 9 188 ? 315.914 267.504 322.887 1.00 22.55 188 GLU d C 1
ATOM 16303 O O . GLU I 9 188 ? 315.292 266.492 322.541 1.00 22.55 188 GLU d O 1
ATOM 16305 N N . ILE J 10 18 ? 300.744 310.674 354.255 1.00 86.17 18 ILE e N 1
ATOM 16306 C CA . ILE J 10 18 ? 300.119 310.290 352.994 1.00 86.17 18 ILE e CA 1
ATOM 16307 C C . ILE J 10 18 ? 298.602 310.495 353.014 1.00 86.17 18 ILE e C 1
ATOM 16308 O O . ILE J 10 18 ? 297.963 310.441 351.964 1.00 86.17 18 ILE e O 1
ATOM 16310 N N . ASN J 10 19 ? 298.023 310.718 354.198 1.00 67.10 19 ASN e N 1
ATOM 16311 C CA . ASN J 10 19 ? 296.590 310.968 354.303 1.00 67.10 19 ASN e CA 1
ATOM 16312 C C . ASN J 10 19 ? 296.235 312.247 353.559 1.00 67.10 19 ASN e C 1
ATOM 16313 O O . ASN J 10 19 ? 296.633 313.345 353.962 1.00 67.10 19 ASN e O 1
ATOM 16315 N N . PHE J 10 20 ? 295.506 312.098 352.457 1.00 49.49 20 PHE e N 1
ATOM 16316 C CA . PHE J 10 20 ? 295.387 313.128 351.433 1.00 49.49 20 PHE e CA 1
ATOM 16317 C C . PHE J 10 20 ? 293.937 313.185 350.915 1.00 49.49 20 PHE e C 1
ATOM 16318 O O . PHE J 10 20 ? 293.654 313.042 349.724 1.00 49.49 20 PHE e O 1
ATOM 16326 N N . GLN J 10 21 ? 292.984 313.329 351.831 1.00 42.06 21 GLN e N 1
ATOM 16327 C CA . GLN J 10 21 ? 291.579 313.440 351.451 1.00 42.06 21 GLN e CA 1
ATOM 16328 C C . GLN J 10 21 ? 291.249 314.852 350.972 1.00 42.06 21 GLN e C 1
ATOM 16329 O O . GLN J 10 21 ? 291.720 315.844 351.535 1.00 42.06 21 GLN e O 1
ATOM 16335 N N . ASP J 10 22 ? 290.450 314.931 349.911 1.00 33.90 22 ASP e N 1
ATOM 16336 C CA . ASP J 10 22 ? 289.818 316.161 349.448 1.00 33.90 22 ASP e CA 1
ATOM 16337 C C . ASP J 10 22 ? 288.847 315.770 348.345 1.00 33.90 22 ASP e C 1
ATOM 16338 O O . ASP J 10 22 ? 288.909 314.657 347.825 1.00 33.90 22 ASP e O 1
ATOM 16340 N N . THR J 10 23 ? 287.925 316.671 348.019 1.00 28.45 23 THR e N 1
ATOM 16341 C CA . THR J 10 23 ? 286.906 316.351 347.026 1.00 28.45 23 THR e CA 1
ATOM 16342 C C . THR J 10 23 ? 286.388 317.645 346.416 1.00 28.45 23 THR e C 1
ATOM 16343 O O . THR J 10 23 ? 286.454 318.707 347.038 1.00 28.45 23 THR e O 1
ATOM 16347 N N . GLU J 10 24 ? 285.868 317.542 345.195 1.00 26.61 24 GLU e N 1
ATOM 16348 C CA . GLU J 10 24 ? 285.327 318.696 344.488 1.00 26.61 24 GLU e CA 1
ATOM 16349 C C . GLU J 10 24 ? 284.229 318.220 343.543 1.00 26.61 24 GLU e C 1
ATOM 16350 O O . GLU J 10 24 ? 283.856 317.043 343.535 1.00 26.61 24 GLU e O 1
ATOM 16352 N N . THR J 10 25 ? 283.704 319.152 342.751 1.00 23.07 25 THR e N 1
ATOM 16353 C CA . THR J 10 25 ? 282.696 318.872 341.738 1.00 23.07 25 THR e CA 1
ATOM 16354 C C . THR J 10 25 ? 282.599 320.086 340.832 1.00 23.07 25 THR e C 1
ATOM 16355 O O . THR J 10 25 ? 283.059 321.174 341.183 1.00 23.07 25 THR e O 1
ATOM 16359 N N . ARG J 10 26 ? 281.993 319.887 339.665 1.00 26.14 26 ARG e N 1
ATOM 16360 C CA . ARG J 10 26 ? 281.678 320.974 338.745 1.00 26.14 26 ARG e CA 1
ATOM 16361 C C . ARG J 10 26 ? 280.903 320.374 337.577 1.00 26.14 26 ARG e C 1
ATOM 16362 O O . ARG J 10 26 ? 280.752 319.154 337.472 1.00 26.14 26 ARG e O 1
ATOM 16370 N N . TYR J 10 27 ? 280.405 321.250 336.705 1.00 29.14 27 TYR e N 1
ATOM 16371 C CA . TYR J 10 27 ? 279.537 320.841 335.611 1.00 29.14 27 TYR e CA 1
ATOM 16372 C C . TYR J 10 27 ? 279.733 321.787 334.437 1.00 29.14 27 TYR e C 1
ATOM 16373 O O . TYR J 10 27 ? 279.939 322.989 334.619 1.00 29.14 27 TYR e O 1
ATOM 16382 N N . GLY J 10 28 ? 279.643 321.230 333.232 1.00 29.92 28 GLY e N 1
ATOM 16383 C CA . GLY J 10 28 ? 279.760 321.992 332.005 1.00 29.92 28 GLY e CA 1
ATOM 16384 C C . GLY J 10 28 ? 278.405 322.337 331.432 1.00 29.92 28 GLY e C 1
ATOM 16385 O O . GLY J 10 28 ? 277.788 323.320 331.852 1.00 29.92 28 GLY e O 1
ATOM 16386 N N . GLY J 10 29 ? 277.940 321.556 330.465 1.00 31.79 29 GLY e N 1
ATOM 16387 C CA . GLY J 10 29 ? 276.675 321.826 329.818 1.00 31.79 29 GLY e CA 1
ATOM 16388 C C . GLY J 10 29 ? 276.852 322.709 328.608 1.00 31.79 29 GLY e C 1
ATOM 16389 O O . GLY J 10 29 ? 277.968 323.079 328.224 1.00 31.79 29 GLY e O 1
ATOM 16390 N N . ILE J 10 30 ? 275.737 323.044 327.984 1.00 39.32 30 ILE e N 1
ATOM 16391 C CA . ILE J 10 30 ? 275.760 323.839 326.760 1.00 39.32 30 ILE e CA 1
ATOM 16392 C C . ILE J 10 30 ? 274.365 324.375 326.481 1.00 39.32 30 ILE e C 1
ATOM 16393 O O . ILE J 10 30 ? 273.371 323.842 326.984 1.00 39.32 30 ILE e O 1
ATOM 16398 N N . GLN J 10 31 ? 274.299 325.442 325.685 1.00 47.15 31 GLN e N 1
ATOM 16399 C CA . GLN J 10 31 ? 273.047 326.075 325.294 1.00 47.15 31 GLN e CA 1
ATOM 16400 C C . GLN J 10 31 ? 272.111 325.064 324.634 1.00 47.15 31 GLN e C 1
ATOM 16401 O O . GLN J 10 31 ? 272.538 324.032 324.113 1.00 47.15 31 GLN e O 1
ATOM 16407 N N . ASN J 10 32 ? 270.814 325.369 324.678 1.00 49.35 32 ASN e N 1
ATOM 16408 C CA . ASN J 10 32 ? 269.776 324.554 324.062 1.00 49.35 32 ASN e CA 1
ATOM 16409 C C . ASN J 10 32 ? 268.975 325.396 323.078 1.00 49.35 32 ASN e C 1
ATOM 16410 O O . ASN J 10 32 ? 268.634 326.547 323.364 1.00 49.35 32 ASN e O 1
ATOM 16415 N N . GLN J 10 33 ? 268.695 324.816 321.911 1.00 51.36 33 GLN e N 1
ATOM 16416 C CA . GLN J 10 33 ? 267.826 325.436 320.918 1.00 51.36 33 GLN e CA 1
ATOM 16417 C C . GLN J 10 33 ? 267.473 324.414 319.845 1.00 51.36 33 GLN e C 1
ATOM 16418 O O . GLN J 10 33 ? 268.361 323.764 319.286 1.00 51.36 33 GLN e O 1
ATOM 16424 N N . VAL J 10 34 ? 266.183 324.274 319.552 1.00 52.25 34 VAL e N 1
ATOM 16425 C CA . VAL J 10 34 ? 265.680 323.365 318.526 1.00 52.25 34 VAL e CA 1
ATOM 16426 C C . VAL J 10 34 ? 265.086 324.220 317.418 1.00 52.25 34 VAL e C 1
ATOM 16427 O O . VAL J 10 34 ? 264.156 325.000 317.659 1.00 52.25 34 VAL e O 1
ATOM 16431 N N . VAL J 10 35 ? 265.612 324.068 316.207 1.00 44.68 35 VAL e N 1
ATOM 16432 C CA . VAL J 10 35 ? 265.191 324.894 315.083 1.00 44.68 35 VAL e CA 1
ATOM 16433 C C . VAL J 10 35 ? 264.017 324.213 314.375 1.00 44.68 35 VAL e C 1
ATOM 16434 O O . VAL J 10 35 ? 262.889 324.717 314.420 1.00 44.68 35 VAL e O 1
ATOM 16438 N N . ASN J 10 36 ? 264.259 323.040 313.785 1.00 45.99 36 ASN e N 1
ATOM 16439 C CA . ASN J 10 36 ? 263.249 322.231 313.076 1.00 45.99 36 ASN e CA 1
ATOM 16440 C C . ASN J 10 36 ? 262.406 323.077 312.109 1.00 45.99 36 ASN e C 1
ATOM 16441 O O . ASN J 10 36 ? 261.190 323.219 312.242 1.00 45.99 36 ASN e O 1
ATOM 16446 N N . ILE J 10 37 ? 263.106 323.650 311.120 1.00 43.11 37 ILE e N 1
ATOM 16447 C CA . ILE J 10 37 ? 262.514 324.160 309.882 1.00 43.11 37 ILE e CA 1
ATOM 16448 C C . ILE J 10 37 ? 263.108 323.422 308.686 1.00 43.11 37 ILE e C 1
ATOM 16449 O O . ILE J 10 37 ? 262.387 322.747 307.943 1.00 43.11 37 ILE e O 1
ATOM 16454 N N . ASN J 10 38 ? 264.430 323.532 308.500 1.00 38.89 38 ASN e N 1
ATOM 16455 C CA . ASN J 10 38 ? 265.101 322.868 307.384 1.00 38.89 38 ASN e CA 1
ATOM 16456 C C . ASN J 10 38 ? 265.474 321.423 307.698 1.00 38.89 38 ASN e C 1
ATOM 16457 O O . ASN J 10 38 ? 266.139 320.791 306.876 1.00 38.89 38 ASN e O 1
ATOM 16462 N N . GLN J 10 39 ? 264.983 320.860 308.801 1.00 40.92 39 GLN e N 1
ATOM 16463 C CA . GLN J 10 39 ? 265.698 319.786 309.481 1.00 40.92 39 GLN e CA 1
ATOM 16464 C C . GLN J 10 39 ? 265.512 318.440 308.768 1.00 40.92 39 GLN e C 1
ATOM 16465 O O . GLN J 10 39 ? 264.772 318.316 307.787 1.00 40.92 39 GLN e O 1
ATOM 16471 N N . TYR J 10 40 ? 266.219 317.424 309.278 1.00 47.76 40 TYR e N 1
ATOM 16472 C CA . TYR J 10 40 ? 266.003 316.031 308.894 1.00 47.76 40 TYR e CA 1
ATOM 16473 C C . TYR J 10 40 ? 266.406 315.660 307.463 1.00 47.76 40 TYR e C 1
ATOM 16474 O O . TYR J 10 40 ? 265.552 315.296 306.649 1.00 47.76 40 TYR e O 1
ATOM 16483 N N . VAL J 10 41 ? 267.704 315.734 307.146 1.00 38.68 41 VAL e N 1
ATOM 16484 C CA . VAL J 10 41 ? 268.255 315.184 305.908 1.00 38.68 41 VAL e CA 1
ATOM 16485 C C . VAL J 10 41 ? 269.091 313.951 306.234 1.00 38.68 41 VAL e C 1
ATOM 16486 O O . VAL J 10 41 ? 269.855 313.939 307.207 1.00 38.68 41 VAL e O 1
ATOM 16490 N N . GLN J 10 42 ? 268.921 312.903 305.425 1.00 35.32 42 GLN e N 1
ATOM 16491 C CA . GLN J 10 42 ? 269.802 311.740 305.394 1.00 35.32 42 GLN e CA 1
ATOM 16492 C C . GLN J 10 42 ? 270.312 311.605 303.971 1.00 35.32 42 GLN e C 1
ATOM 16493 O O . GLN J 10 42 ? 269.535 311.283 303.066 1.00 35.32 42 GLN e O 1
ATOM 16499 N N . ARG J 10 43 ? 271.606 311.846 303.766 1.00 27.33 43 ARG e N 1
ATOM 16500 C CA . ARG J 10 43 ? 272.160 311.746 302.423 1.00 27.33 43 ARG e CA 1
ATOM 16501 C C . ARG J 10 43 ? 272.045 310.295 301.982 1.00 27.33 43 ARG e C 1
ATOM 16502 O O . ARG J 10 43 ? 272.810 309.441 302.438 1.00 27.33 43 ARG e O 1
ATOM 16510 N N . ASN J 10 44 ? 271.084 310.010 301.102 1.00 24.48 44 ASN e N 1
ATOM 16511 C CA . ASN J 10 44 ? 270.665 308.625 300.888 1.00 24.48 44 ASN e CA 1
ATOM 16512 C C . ASN J 10 44 ? 271.750 307.742 300.290 1.00 24.48 44 ASN e C 1
ATOM 16513 O O . ASN J 10 44 ? 271.972 306.639 300.819 1.00 24.48 44 ASN e O 1
ATOM 16518 N N . PRO J 10 45 ? 272.443 308.123 299.214 1.00 23.23 45 PRO e N 1
ATOM 16519 C CA . PRO J 10 45 ? 273.464 307.229 298.638 1.00 23.23 45 PRO e CA 1
ATOM 16520 C C . PRO J 10 45 ? 274.831 307.400 299.303 1.00 23.23 45 PRO e C 1
ATOM 16521 O O . PRO J 10 45 ? 275.842 307.680 298.652 1.00 23.23 45 PRO e O 1
ATOM 16525 N N . ASN J 10 46 ? 274.868 307.221 300.619 1.00 20.02 46 ASN e N 1
ATOM 16526 C CA . ASN J 10 46 ? 276.104 307.458 301.343 1.00 20.02 46 ASN e CA 1
ATOM 16527 C C . ASN J 10 46 ? 277.115 306.354 301.067 1.00 20.02 46 ASN e C 1
ATOM 16528 O O . ASN J 10 46 ? 276.798 305.307 300.500 1.00 20.02 46 ASN e O 1
ATOM 16533 N N . PHE J 10 47 ? 278.355 306.614 301.468 1.00 15.67 47 PHE e N 1
ATOM 16534 C CA . PHE J 10 47 ? 279.463 305.696 301.257 1.00 15.67 47 PHE e CA 1
ATOM 16535 C C . PHE J 10 47 ? 280.301 305.616 302.524 1.00 15.67 47 PHE e C 1
ATOM 16536 O O . PHE J 10 47 ? 280.425 306.601 303.256 1.00 15.67 47 PHE e O 1
ATOM 16544 N N . ILE J 10 48 ? 280.891 304.446 302.771 1.00 10.53 48 ILE e N 1
ATOM 16545 C CA . ILE J 10 48 ? 281.735 304.208 303.936 1.00 10.53 48 ILE e CA 1
ATOM 16546 C C . ILE J 10 48 ? 282.844 303.241 303.540 1.00 10.53 48 ILE e C 1
ATOM 16547 O O . ILE J 10 48 ? 282.861 302.715 302.429 1.00 10.53 48 ILE e O 1
ATOM 16552 N N . ASP J 10 49 ? 283.789 303.022 304.459 1.00 7.97 49 ASP e N 1
ATOM 16553 C CA . ASP J 10 49 ? 284.973 302.200 304.197 1.00 7.97 49 ASP e CA 1
ATOM 16554 C C . ASP J 10 49 ? 285.217 301.259 305.368 1.00 7.97 49 ASP e C 1
ATOM 16555 O O . ASP J 10 49 ? 285.667 301.693 306.432 1.00 7.97 49 ASP e O 1
ATOM 16560 N N . LEU J 10 50 ? 284.932 299.974 305.162 1.00 7.49 50 LEU e N 1
ATOM 16561 C CA . LEU J 10 50 ? 284.967 298.956 306.203 1.00 7.49 50 LEU e CA 1
ATOM 16562 C C . LEU J 10 50 ? 286.010 297.906 305.870 1.00 7.49 50 LEU e C 1
ATOM 16563 O O . LEU J 10 50 ? 286.157 297.509 304.710 1.00 7.49 50 LEU e O 1
ATOM 16568 N N . ASP J 10 51 ? 286.714 297.446 306.899 1.00 7.46 51 ASP e N 1
ATOM 16569 C CA . ASP J 10 51 ? 287.762 296.458 306.742 1.00 7.46 51 ASP e CA 1
ATOM 16570 C C . ASP J 10 51 ? 287.708 295.490 307.908 1.00 7.46 51 ASP e C 1
ATOM 16571 O O . ASP J 10 51 ? 286.955 295.680 308.863 1.00 7.46 51 ASP e O 1
ATOM 16576 N N . ASN J 10 52 ? 288.521 294.447 307.821 1.00 6.84 52 ASN e N 1
ATOM 16577 C CA . ASN J 10 52 ? 288.692 293.488 308.900 1.00 6.84 52 ASN e CA 1
ATOM 16578 C C . ASN J 10 52 ? 290.168 293.128 309.044 1.00 6.84 52 ASN e C 1
ATOM 16579 O O . ASN J 10 52 ? 290.557 291.985 309.291 1.00 6.84 52 ASN e O 1
ATOM 16584 N N . ILE J 10 53 ? 291.008 294.152 308.939 1.00 6.72 53 ILE e N 1
ATOM 16585 C CA . ILE J 10 53 ? 292.457 294.027 309.003 1.00 6.72 53 ILE e CA 1
ATOM 16586 C C . ILE J 10 53 ? 292.901 294.354 310.417 1.00 6.72 53 ILE e C 1
ATOM 16587 O O . ILE J 10 53 ? 292.279 295.161 311.115 1.00 6.72 53 ILE e O 1
ATOM 16592 N N . ALA J 10 54 ? 293.990 293.720 310.833 1.00 7.43 54 ALA e N 1
ATOM 16593 C CA . ALA J 10 54 ? 294.614 293.965 312.121 1.00 7.43 54 ALA e CA 1
ATOM 16594 C C . ALA J 10 54 ? 295.935 294.691 311.922 1.00 7.43 54 ALA e C 1
ATOM 16595 O O . ALA J 10 54 ? 296.579 294.574 310.880 1.00 7.43 54 ALA e O 1
ATOM 16597 N N . GLU J 10 55 ? 296.326 295.447 312.938 1.00 10.27 55 GLU e N 1
ATOM 16598 C CA . GLU J 10 55 ? 297.556 296.213 312.890 1.00 10.27 55 GLU e CA 1
ATOM 16599 C C . GLU J 10 55 ? 298.761 295.289 313.096 1.00 10.27 55 GLU e C 1
ATOM 16600 O O . GLU J 10 55 ? 298.645 294.198 313.657 1.00 10.27 55 GLU e O 1
ATOM 16606 N N . LEU J 10 56 ? 299.932 295.736 312.629 1.00 9.78 56 LEU e N 1
ATOM 16607 C CA . LEU J 10 56 ? 301.149 294.929 312.645 1.00 9.78 56 LEU e CA 1
ATOM 16608 C C . LEU J 10 56 ? 302.334 295.730 313.169 1.00 9.78 56 LEU e C 1
ATOM 16609 O O . LEU J 10 56 ? 302.366 296.958 313.071 1.00 9.78 56 LEU e O 1
ATOM 16614 N N . SER J 10 57 ? 303.318 295.017 313.715 1.00 11.15 57 SER e N 1
ATOM 16615 C CA . SER J 10 57 ? 304.502 295.638 314.301 1.00 11.15 57 SER e CA 1
ATOM 16616 C C . SER J 10 57 ? 305.651 294.634 314.279 1.00 11.15 57 SER e C 1
ATOM 16617 O O . SER J 10 57 ? 305.478 293.477 313.890 1.00 11.15 57 SER e O 1
ATOM 16620 N N . GLU J 10 58 ? 306.828 295.086 314.716 1.00 12.99 58 GLU e N 1
ATOM 16621 C CA . GLU J 10 58 ? 308.066 294.316 314.674 1.00 12.99 58 GLU e CA 1
ATOM 16622 C C . GLU J 10 58 ? 308.598 294.064 316.074 1.00 12.99 58 GLU e C 1
ATOM 16623 O O . GLU J 10 58 ? 308.281 294.791 317.016 1.00 12.99 58 GLU e O 1
ATOM 16629 N N . HIS J 10 59 ? 309.439 293.036 316.182 1.00 14.41 59 HIS e N 1
ATOM 16630 C CA . HIS J 10 59 ? 310.309 292.849 317.332 1.00 14.41 59 HIS e CA 1
ATOM 16631 C C . HIS J 10 59 ? 311.448 291.922 316.939 1.00 14.41 59 HIS e C 1
ATOM 16632 O O . HIS J 10 59 ? 311.376 291.215 315.933 1.00 14.41 59 HIS e O 1
ATOM 16639 N N . SER J 10 60 ? 312.500 291.941 317.748 1.00 19.64 60 SER e N 1
ATOM 16640 C CA . SER J 10 60 ? 313.606 291.002 317.644 1.00 19.64 60 SER e CA 1
ATOM 16641 C C . SER J 10 60 ? 313.943 290.507 319.040 1.00 19.64 60 SER e C 1
ATOM 16642 O O . SER J 10 60 ? 313.717 291.209 320.028 1.00 19.64 60 SER e O 1
ATOM 16645 N N . VAL J 10 61 ? 314.480 289.292 319.125 1.00 17.36 61 VAL e N 1
ATOM 16646 C CA . VAL J 10 61 ? 314.763 288.651 320.403 1.00 17.36 61 VAL e CA 1
ATOM 16647 C C . VAL J 10 61 ? 315.977 287.757 320.248 1.00 17.36 61 VAL e C 1
ATOM 16648 O O . VAL J 10 61 ? 316.320 287.331 319.146 1.00 17.36 61 VAL e O 1
ATOM 16652 N N . ASN J 10 62 ? 316.634 287.471 321.372 1.00 19.20 62 ASN e N 1
ATOM 16653 C CA . ASN J 10 62 ? 317.858 286.679 321.384 1.00 19.20 62 ASN e CA 1
ATOM 16654 C C . ASN J 10 62 ? 318.013 286.003 322.737 1.00 19.20 62 ASN e C 1
ATOM 16655 O O . ASN J 10 62 ? 317.221 286.208 323.660 1.00 19.20 62 ASN e O 1
ATOM 16660 N N . THR J 10 63 ? 319.047 285.176 322.833 1.00 27.31 63 THR e N 1
ATOM 16661 C CA . THR J 10 63 ? 319.563 284.686 324.097 1.00 27.31 63 THR e CA 1
ATOM 16662 C C . THR J 10 63 ? 321.079 284.761 324.012 1.00 27.31 63 THR e C 1
ATOM 16663 O O . THR J 10 63 ? 321.655 284.614 322.932 1.00 27.31 63 THR e O 1
ATOM 16667 N N . GLU J 10 64 ? 321.713 285.016 325.153 1.00 43.98 64 GLU e N 1
ATOM 16668 C CA . GLU J 10 64 ? 323.159 285.201 325.189 1.00 43.98 64 GLU e CA 1
ATOM 16669 C C . GLU J 10 64 ? 323.889 283.981 324.639 1.00 43.98 64 GLU e C 1
ATOM 16670 O O . GLU J 10 64 ? 323.507 282.838 324.901 1.00 43.98 64 GLU e O 1
ATOM 16676 N N . ARG J 10 65 ? 324.941 284.235 323.864 1.00 55.94 65 ARG e N 1
ATOM 16677 C CA . ARG J 10 65 ? 325.837 283.195 323.375 1.00 55.94 65 ARG e CA 1
ATOM 16678 C C . ARG J 10 65 ? 327.066 283.157 324.270 1.00 55.94 65 ARG e C 1
ATOM 16679 O O . ARG J 10 65 ? 327.632 284.203 324.600 1.00 55.94 65 ARG e O 1
ATOM 16687 N N . VAL J 10 66 ? 327.460 281.958 324.681 1.00 65.59 66 VAL e N 1
ATOM 16688 C CA . VAL J 10 66 ? 328.576 281.814 325.607 1.00 65.59 66 VAL e CA 1
ATOM 16689 C C . VAL J 10 66 ? 329.879 282.028 324.844 1.00 65.59 66 VAL e C 1
ATOM 16690 O O . VAL J 10 66 ? 330.102 283.090 324.262 1.00 65.59 66 VAL e O 1
#